Protein 5C78 (pdb70)

Radius of gyration: 55.49 Å; Cα contacts (8 Å, |Δi|>4): 3241; chains: 4; bounding box: 111×130×168 Å

Secondary structure (DSSP, 8-state):
-HHHHHHHS-HHHHHHHHHHHHHHHHHHHHHHHHHHTHHHHHHHSSSSTTSSSSHHHHHHHTT-SS-SHHHHHHHHHHHHHHHHHHHHHHHHHHHHHHHHHHHHHHHHHHHHHHHHHHS-HHHHHTS-HHHHHHHHHHHHHHHHHHHHHHHHHHHHHHHHHHHHHHHHHHHHHHHHHHHHHHHHHHHHIIIIIHHHHHHHHHHHHHHHHHHHHHHHHHHHTHHHHHTTS--HHHHHHHHHHHHHHHHHHHHHHHHHHHHHHHHHHHHHHHHHHHHHHTSSSTT--TTHHHHHHHHHHHHHHHHHHHHHHHHHHHHHHHHTTHHHHHHHHTTTS------------SSEEE--S-----SSS--S-SS---EEETT--EEEEESSSSSHHHHHHHHSSSS--SS---EESSSB--TTTHHHHHTTEE---SS----SSBTHHHHTTTS---THHHHHHHHHTT-HHHHHS-SSGGG-B--TTSSS--HHHHHHHHHHHHHHH--SEEEE-PPS--S-HHHHHHHHHHHHHHTSSSEEEE--SSSSS-TT-SEEEEEETTEEEE--/--HHHHHHS-HHHHHHHHHHHHHHHHHHHHHHHHHHTHHHHHHHSSSS-SSSS-HHHHHHHTT-SS-SHHHHHHHHHHHHHHHHHHHHHHHHHHHHHHHHHHHHHHHHHHHHHHHHHTS-HHHHHTS-HHHHHIIIIIHHHHHHHHHHHHHHHHHHHHHHHHHHHHHHHHHHHHHHHHHHHHHHHHHHIIIIIHHHHHHHHHHHHHHHHHHHHHHHHHHHTHHHHHTTS--HHHHHHHHHHHHHHHHHHHHHHHHHHHHHHHHHHHHHHHHHHHHHHTTTSS---THHHHHHHHHHHHHHHHHHHHHHHHHHHHHHHIIIIIHHHHHHHTTTS------------SSEEE--S-----SSS--S-SS---EEETT--EEEEE-SSSSHHHHHHHHSSSS--SS---EESS-B--HHHHHHHHTTEE---SS----SSBTHHHHTTTS---THHHHHHHHHTT-HHHHSS-SSGGG-B--SSSSS--HHHHHHHHHHHHHHH--SEEEE-PPS--S-HHHHHHHHHHHHHHTSSSEEEE--SSSSSSTT-SEEEEEETTEEEE--/-HHHHHHHS-HHHHHHHHHHHHHHHHHHHHHHHHHHTHHHHHHHSSSS-STTSSHHHHHHHTT-S--SHHHHHHHHHHHHHHHHHHHHHHHHHHHHHHHHHHHHHHHHHHHHHHHHHTS-HHHHHTS-HHHHHIIIIIHHHHHHHHHHHHHHHHHHHHHHHHHHHHHHHHHHHHHHHHHHHHHHHHHHIIIIIHHHHHHHHHHHHHHHHHHHHHHHHHHHTHHHHHTTS--HHHHHHHHHHHHHHHHHHHHHHHHHHHHHHHHHHHHHHHHHHHHHHTTTT----THHHHHHHHHHHHHHHHHHHHHHHHHHHHHHHIIIIIHHHHHHHTTTS------------SSEEE--S-----SSS--S-SS---EEETT--EEEEE-SSSSHHHHHHHHSSSS--SS---EETTEEP-TTTHHHHHTTEE---SS----SSBTHHHHTTTS---THHHHHHHHHTT-HHHHSS-SSGGG-B--SSSSS--HHHHHHHHHHHHHHH--SEEEE---S----HHHHHHHHHHHHHHTSSSEEEE--SSSSSSTT-SEEEEEETTEEEE--/-HHHHHHHS-HHHHHHHHHHHHHHHHHHHHHHHHHHTHHHHHHHSSSSTTSSSSHHHHHHHTT-SS-SHHHHHHHHHHHHHHHHHHHHHHHHHHHHHHHHHHHHHHHHHHHHHHHHHTS-HHHHHTS-HHHHHIIIIIHHHHHHHHHHHHHHHHHHHHHHHHHHHHHHHHHHHHHHHHHHHHHHHHHHIIIIIHHHHHHHHHHHHHHHHHHHHHHHHHHHTHHHHHTTS--HHHHHHHHHHHHHHHHHHHHHHHHHHHHHHHHHHHHHHHHHHHHHHTTSS-S--TTHHHHHHHHHHHHHHHHHHHHHHHHHHHHHHHHTTHHHHHHHHHHHS------------SSEEE--S-----SSS--S-SS---EEETT--EEEEESSSSSHHHHHHHHSSSS--SS---EETTEE--TTTHHHHHTTEE---SS----SSBTHHHHTTTS---THHHHHHHHHTT-HHHHSSSSSGGG-B--SS-SS--HHHHHHHHHHHHHHH--SEEEEEPPS--S-HHHHHHHHHHHHHHTSSSEEEEE-SSSSS-TT-SEEEEEETTEEEE--

Organism: Campylobacter jejuni (NCBI:txid197)

Sequence (2256 aa):
MVKKLFFILSKEDKNFLFFLLVFSVFVSFIETFAISLVMPFITLASDFSYFDRNKYLISLKEYLNIPVFEIIVYFGVGLIVFYVFRALLNAYYFHLLARFSKGRKHAIAYKVFSKFLNINYEKFTQKNQSEILKSITGEVYNLSTMISSFLLLMSEIFVVLLLYALMLLINYKITLFLSIFMVLNAFILVKILSPIIKKAGLRREEAMKNFFEILNTNLNNFKFIKLKTKEDGVLSLFKAQSEAFSKANITNESVAAVPRIYLEGIGFCVLVFIVVFLVLKNESDISGILSTISIFVLALYRLMPSANRIITSYHDLLYYHSSLNIIYQNLRQEEENLGEGKLSFNQELKICNLSFGYEGKKYLFKNLNLNIKKGEKIAFIGESGCGKSTLVDLIIGLLKPKEGQILIDKQELNASNAKNYRQKIGYIPQNIYLFNDSIAKNITFGDAVDEEKLNKVIKQANLEHFIKNLPQGVQTKVGDGGSNLSGGQKQRIAIARALYLEPEILVLDQATSALDTQSEAKIMDEIYKISKDKTMIIIAHRLSTITQCDKVYRLEHGKLKEEKMVKKLFFILSKEDKNFLFFLLVFSVFVSFIETFAISLVMPFITLASDFSYFDRNKYLISLKEYLNIPVFEIIVYFGVGLIVFYVFRALLNAYYFHLLARFSKGRKHAIAYKVFSKFLNINYEKFTQKNQSEILKSITGEVYNLSTMISSFLLLMSEIFVVLLLYALMLLINYKITLFLSIFMVLNAFILVKILSPIIKKAGLRREEAMKNFFEILNTNLNNFKFIKLKTKEDGVLSLFKAQSEAFSKANITNESVAAVPRIYLEGIGFCVLVFIVVFLVLKNESDISGILSTISIFVLALYRLMPSANRIITSYHDLLYYHSSLNIIYQNLRQEEENLGEGKLSFNQELKICNLSFGYEGKKYLFKNLNLNIKKGEKIAFIGESGCGKSTLVDLIIGLLKPKEGQILIDKQELNASNAKNYRQKIGYIPQNIYLFNDSIAKNITFGDAVDEEKLNKVIKQANLEHFIKNLPQGVQTKVGDGGSNLSGGQKQRIAIARALYLEPEILVLDQATSALDTQSEAKIMDEIYKISKDKTMIIIAHRLSTITQCDKVYRLEHGKLKEEKMVKKLFFILSKEDKNFLFFLLVFSVFVSFIETFAISLVMPFITLASDFSYFDRNKYLISLKEYLNIPVFEIIVYFGVGLIVFYVFRALLNAYYFHLLARFSKGRKHAIAYKVFSKFLNINYEKFTQKNQSEILKSITGEVYNLSTMISSFLLLMSEIFVVLLLYALMLLINYKITLFLSIFMVLNAFILVKILSPIIKKAGLRREEAMKNFFEILNTNLNNFKFIKLKTKEDGVLSLFKAQSEAFSKANITNESVAAVPRIYLEGIGFCVLVFIVVFLVLKNESDISGILSTISIFVLALYRLMPSANRIITSYHDLLYYHSSLNIIYQNLRQEEENLGEGKLSFNQELKICNLSFGYEGKKYLFKNLNLNIKKGEKIAFIGESGCGKSTLVDLIIGLLKPKEGQILIDKQELNASNAKNYRQKIGYIPQNIYLFNDSIAKNITFGDAVDEEKLNKVIKQANLEHFIKNLPQGVQTKVGDGGSNLSGGQKQRIAIARALYLEPEILVLDQATSALDTQSEAKIMDEIYKISKDKTMIIIAHRLSTITQCDKVYRLEHGKLKEEKMVKKLFFILSKEDKNFLFFLLVFSVFVSFIETFAISLVMPFITLASDFSYFDRNKYLISLKEYLNIPVFEIIVYFGVGLIVFYVFRALLNAYYFHLLARFSKGRKHAIAYKVFSKFLNINYEKFTQKNQSEILKSITGEVYNLSTMISSFLLLMSEIFVVLLLYALMLLINYKITLFLSIFMVLNAFILVKILSPIIKKAGLRREEAMKNFFEILNTNLNNFKFIKLKTKEDGVLSLFKAQSEAFSKANITNESVAAVPRIYLEGIGFCVLVFIVVFLVLKNESDISGILSTISIFVLALYRLMPSANRIITSYHDLLYYHSSLNIIYQNLRQEEENLGEGKLSFNQELKICNLSFGYEGKKYLFKNLNLNIKKGEKIAFIGESGCGKSTLVDLIIGLLKPKEGQILIDKQELNASNAKNYRQKIGYIPQNIYLFNDSIAKNITFGDAVDEEKLNKVIKQANLEHFIKNLPQGVQTKVGDGGSNLSGGQKQRIAIARALYLEPEILVLDQATSALDTQSEAKIMDEIYKISKDKTMIIIAHRLSTITQCDKVYRLEHGKLKEEK

Solvent-accessible surface area: 106148 Å² total; per-residue (Å²): 89,102,144,38,28,72,93,0,6,41,153,121,4,74,85,27,14,98,101,0,48,106,13,0,44,82,5,0,94,15,7,14,105,0,5,31,40,11,37,45,2,4,23,14,0,3,68,47,34,57,7,96,120,73,162,174,42,56,52,93,63,121,155,128,122,37,80,35,110,80,27,0,39,137,69,0,84,39,8,57,90,34,0,77,86,8,18,111,23,10,30,109,0,27,51,5,9,0,113,0,3,23,18,30,23,29,29,0,0,65,72,0,0,25,38,2,2,36,0,51,24,26,68,10,62,102,69,87,64,74,79,0,33,106,13,0,14,25,15,0,103,26,0,1,28,8,8,15,16,68,0,24,24,43,1,4,55,68,0,44,102,46,0,68,47,30,3,56,153,47,39,148,118,9,0,75,68,15,26,103,38,98,97,88,15,52,114,38,56,95,143,74,24,51,58,86,44,160,149,12,22,123,147,57,87,89,8,53,94,48,1,54,51,10,0,48,14,0,1,50,8,5,29,3,1,17,1,21,33,116,31,91,10,2,16,59,29,0,90,54,50,4,78,42,12,16,144,8,14,26,64,32,67,23,26,57,15,48,32,85,5,50,81,51,5,43,34,33,15,24,44,3,94,20,15,26,101,29,5,87,91,142,116,35,75,57,6,17,39,12,0,29,32,20,0,6,70,49,0,46,125,34,26,121,50,0,46,97,42,38,93,67,5,119,100,34,35,98,171,38,41,57,55,10,3,62,70,0,29,114,14,27,118,35,130,84,57,152,28,123,32,170,15,60,3,97,120,12,0,73,0,30,68,0,0,1,1,58,130,66,140,150,77,52,8,119,77,7,92,17,50,0,108,84,22,17,24,0,0,0,4,11,94,60,81,19,4,2,46,11,0,1,8,2,0,0,9,2,15,166,33,102,121,17,76,2,23,0,31,125,101,74,21,51,58,62,13,13,76,31,0,25,61,18,1,0,13,0,21,16,90,15,107,2,4,38,31,12,2,2,54,0,0,0,4,6,39,71,71,71,121,117,70,8,88,138,4,11,143,75,2,65,3,84,138,54,29,132,114,37,119,118,6,44,110,15,125,2,13,70,16,16,95,80,15,68,48,23,31,46,20,36,1,0,2,0,1,0,1,18,30,76,51,41,1,0,0,0,26,0,26,84,74,46,147,74,91,121,54,6,44,126,6,6,68,32,1,8,158,31,0,154,146,36,1,0,0,0,1,0,48,68,97,87,18,10,94,81,0,68,66,8,18,59,0,69,153,21,130,38,139,70,97,124,83,111,152,29,29,83,100,1,5,42,147,121,6,71,84,35,12,93,116,0,51,108,16,0,41,92,5,0,94,18,5,12,107,0,4,30,47,9,46,59,9,13,30,20,2,5,60,40,30,77,2,102,156,70,163,179,22,50,60,80,60,115,166,134,125,30,78,34,82,78,4,0,39,131,75,1,83,38,16,60,91,34,1,78,86,8,16,114,25,10,30,113,1,27,52,5,7,0,110,0,4,28,12,39,23,38,30,1,0,65,80,0,0,26,42,3,3,36,2,46,22,27,68,10,60,98,70,83,70,77,74,2,30,110,15,0,17,23,16,0,109,27,0,4,32,9,8,15,13,70,0,26,27,42,0,5,54,70,0,44,104,43,0,66,46,33,1,58,152,53,32,138,101,2,0,91,65,13,20,104,42,72,97,89,16,52,118,42,51,96,136,80,21,51,52,77,52,155,151,15,21,124,122,49,89,78,2,58,98,37,1,54,40,14,0,53,13,0,1,53,8,6,32,4,1,16,0,21,26,109,41,91,10,3,10,65,24,0,90,55,53,5,84,33,12,14,142,9,11,29,55,33,69,21,29,53,13,50,34,90,5,47,88,53,4,45,32,33,13,24,38,1,97,10,2,29,70,37,6,82,146,89,152,33,88,54,14,7,10,16,6,24,13,14,0,8,72,42,0,35,126,34,20,106,52,0,49,99,42,38,95,69,6,117,99,35,32,88,175,44,44,57,58,11,2,60,68,1,31,110,20,24,126,34,130,84,57,154,22,131,34,178,12,61,4,102,116,17,1,77,0,27,60,0,1,1,1,61,134,62,158,160,75,50,10,116,74,10,92,17,46,2,100,82,22,17,29,0,0,0,6,13,111,61,79,27,4,1,40,12,0,1,10,1,0,1,6,1,14,172,31,98,118,16,73,1,21,0,33,118,102,75,20,52,63,61,14,14,68,31,0,24,65,21,2,0,17,2,19,16,96,14,104,1,5,46,36,10,0,4,61,1,0,0,4,8,36,75,74,75,104,112,65,3,74,132,6,10,147,81,1,68,3,83,144,46,20,142,101,35,122,108,8,37,108,12,129,0,30,54,19,18,80,80,9,70,47,22,34,48,25,43,0,0,1,0,0,0,3,15,30,77,50,42,0,0,0,0,24,2,20,82,76,40,152,81,99,127,51,5,47,133,4,5,61,23,1,17,153,23,0,157,141,35,2,1,1,0,1,0,49,76,88,87,14,2,87,100,3,79,58,8,16,63,0,80,160,27,136,34,148,79,92,114,87,102,149,33,28,72,98,2,6,45,156,124,6,73,86,28,15,95,114,0,52,108,16,0,41,94,6,0,90,18,4,12,100,0,4,29,45,6,44,47,0,7,28,23,2,1,37,56,35,60,9,104,124,73,155,153,37,64,56,98,79,123,164,136,125,19,73,39,84,77,20,2,34,131,72,1,82,40,6,48,91,35,0,78,85,7,17,112,26,8,28,115,2,28,53,10,8,0,116,0,4,25,14,35,20,30,35,2,0,64,81,0,0,27,37,3,1,35,0,48,20,29,65,10,60,96,65,88,66,76,88,1,30,111,16,0,16,21,15,0,104,24,2,4,25,9,8,13,16,68,0,25,23,41,0,4,50,67,0,46,107,41,0,71,49,30,4,62,157,44,31,133,82,5,0,86,62,12,29,110,34,89,100,85,18,55,113,43,53,87,129,83,22,54,43,80,47,147,135,14,22,117,134,59,84,83,2,46,106,41,1,52,32,12,0,52,14,0,1,51,8,6,31,5,0,16,1,20,31,109,38,88,5,2,14,64,28,0,108,53,48,4,104,35,12,15,104,6,17,31,58,29,66,21,30,54,12,46,32,84,5,48,77,60,6,43,39,32,15,27,37,2,106,12,4,30,56,26,4,93,106,74,150,27,82,49,4,16,16,13,4,29,18,15,0,9,73,45,0,46,128,29,25,123,54,0,52,98,37,40,93,68,3,117,92,32,31,98,171,40,46,52,61,10,4,64,62,0,35,117,15,27,117,32,129,82,58,146,20,126,32,169,15,65,3,98,115,22,0,70,0,16,72,0,0,0,0,61,134,66,151,164,76,40,11,106,74,5,78,18,52,2,104,87,26,12,30,0,0,0,11,17,91,73,77,24,4,3,44,11,0,0,10,1,0,1,9,0,17,179,38,99,84,20,75,2,17,1,28,118,109,78,22,52,70,61,13,11,75,27,0,20,66,23,1,0,19,0,14,22,86,11,98,2,2,41,34,7,0,2,54,0,0,0,3,7,51,72,65,62,124,131,68,8,96,151,4,11,145,67,0,61,2,84,142,52,20,147,128,40,125,123,7,52,113,15,109,0,22,52,15,18,79,90,12,64,49,27,34,52,17,42,0,0,0,0,0,0,0,13,29,79,48,41,0,0,0,1,27,0,28,101,90,47,150,82,92,149,50,16,51,129,9,8,79,21,2,13,147,15,0,146,141,32,2,2,1,0,2,1,57,69,106,87,5,12,100,87,5,63,61,7,15,62,0,64,141,20,143,36,133,91,88,138,101,96,156,38,26,62,95,0,4,41,157,126,4,72,86,35,15,98,114,0,52,109,18,0,46,96,5,0,93,16,2,14,102,0,5,29,44,11,41,45,3,14,31,29,4,8,32,58,33,56,10,118,126,76,159,164,38,60,55,98,72,123,167,126,128,21,68,33,82,83,16,4,34,131,80,0,79,40,7,55,91,36,1,80,84,8,16,111,26,5,30,110,2,32,50,10,10,0,117,0,2,19,14,34,23,32,29,0,0,67,74,0,0,29,32,2,2,40,0,47,24,22,71,9,58,94,74,89,57,75,83,1,32,110,16,0,18,24,6,0,100,24,3,4,24,9,7,14,16,70,0,21,26,40,1,3,51,70,0,50,101,42,0,70,50,33,3,64,153,50,29,130,112,12,0,87,67,12,27,108,35,92,97,84,15,53,109,37,50,93,138,74,20,52,56,83,44,158,120,11,21,123,117,55,79,82,2,54,110,39,2,56,30,12,0,51,13,0,0,56,8,6,32,4,0,18,0,18,32,111,37,86,7,1,12,60,25,0,96,55,50,4,85,39,12,14,140,5,15,27,54,32,66,22,27,50,18,45,32,82,4,48,68,62,4,45,37,29,14,26,33,3,96,25,8,23,112,31,7,69,130,53,164,84,37,66,0,24,21,14,4,42,26,21,0,8,70,43,0,48,127,31,28,114,52,0,53,96,41,39,94,68,8,119,98,36,38,100,183,42,46,50,63,11,5,62,60,0,37,119,16,25,120,23,95,88,57,152,25,120,33,169,14,58,4,99,116,20,2,69,0,16,68,0,0,0,0,57,119,65,144,167,83,42,12,116,76,8,77,16,50,1,104,90,25,16,32,0,0,0,8,18,95,66,81,19,4,4,46,9,0,1,7,1,0,2,8,0,13,166,37,93,88,18,73,2,18,1,29,119,102,86,23,56,65,57,13,12,74,25,1,25,62,24,1,0,17,0,14,26,86,14,95,1,4,39,31,9,0,1,52,1,0,0,5,7,48,72,62,68,120,116,60,6,83,132,4,8,134,72,2,71,3,71,152,48,22,157,124,38,123,110,10,43,108,10,118,0,24,57,10,20,85,88,15,63,38,16,38,54,16,36,0,0,2,0,0,0,1,16,30,81,47,44,0,0,2,0,28,2,25,88,81,36,172,55,93,136,34,12,53,131,8,8,79,20,2,10,145,19,0,150,142,34,2,1,1,0,2,1,59,60,107,89,4,16,95,88,2,71,62,10,12,64,0,70,148,20,154,40,130,88,81,143

Foldseek 3Di:
DVCLVVVLADPVLVVLLVVLQVLLLVLLVLLLVLLCLLLVLVVCVPPVPCCPDDVVSVVVCVVVPDHSVVVSVVSVVVNVVSVVVSVVSVVVSVVSLVCSLVVSLVVSLVLLVVLLVFAFDLVNVVDDVVVSCCLSHVLSNLVSVLSSLVSNLSSLVSNVVSLLVVLCVLPVVVSVVVVVVVVVVVCCVPPPQVVVLVVLVVQLVVLVVQLVVLVVVCVVCVVVCVVVVDNVVSVVSNVVSVVSNVVSVVVSVVSVPVVVVVVVVVVVVVVVVCCVVVVVDPPPPVCNSVSSVSSVVSSVVSSVVSVVSNVVSVVSCVVRVVPSSVSRCVSNVDDGAAADDADDAQFKWWKFQFWADRPPGHTLAGTATDMFTWQFFEEEAEQVVSCLVVVVCVQQQGDDTPDIFTAHVNHTDDSHHNVNRNLAEFEQALPDFAAFWQLLVVLCPPPDHDVVLLVVLCVLLPCVVVLVPDDVRSGDGQGGRDVNDDSLVSRSSSSSSRCSSNDAEYEHNHDADPPDCPRLLVSLVSVVVSSRNHHYYYHDHPPPSRPPGNWYWYAGRHYIDTDD/DVVLVDVLADPVLVVLLVVLQVLLLVLLVLLLCLLQVCLVLVVCVPPVPCCPDDPVSVVVCVVVPDHRVVVSVVVVVVSVVSVVVSVVSVVVSVVSLCVSLVVSLVSSLVLLVVLLVQAADLVNVPDDPVVSCCLSHVLSNLVSVLSSLVSLLSSLVSNVVVLLVVLCVLPVVVSVVVVVVVVVLVCCVVPPQVVVLVVLVVQLVVLVVQLVVLVVVCVVCVVVCVVVVDDVPSVVVNVVSVVSNVVSVVVSVVSVCVSVVVVVVVVVVVVVVVVVVDPVPPPCVPVSVVSSVSSVVSSVVVSVVSVVSNVVSVVSCVVRVVPRSVSSCVSNCDDGAAAEDADDADFKWWKFQFWDDRPPGHTLAGGATDMDTWLFFEEEAEDVVSCLVVVVCVQQQGDDTPDTFTDGVNHTDDSHHNVNRNLAEFEQELPDWAAFWQLQVVLCPPPDHDVVLSVVLCVLLPCQVVLVPDDVRSGDTQHGSDPNDDSLNSRSSSSSSRCSSNDAEYEHEHDDDDDDCVRLLVSLVSVVVSSRRYHYYYHDHPPVSPPVGNWYWYAHSHYTDTDD/DVVLVVVLADPVLVVLLVVLLVLLLVLLVLLLVLLQLVLVLLVCVPPVDCCPDDPVSVVVCVVVPDHSVCVSVVVVVVSVVSVVVSVVSVVVSVVSLVVSLVVQLVVSLVLLVVLLVQAADLVNVVDDPVVSCCLSHVLSNLVSVLSSLVSNLSSLVSNVVVLLVVLCVLPVPVSVVVVVVVVVLVCCVPPPLVVVLVVLVVQLVVLVVQLVVLVVVCVVCVVVCVVVVDDVVSVVVNVVSVVSNVVSVVVSVVSVVVPVVVVVVVVVVVVVVVVVVVCVVPPCPPSNVVSSVSSVVSSVVVSVVSVVSNVVSVVSCVVRVVVRSVSSCVSNVRDGAAAEDADDAQFKWWKFQFWAARPPGHTLAGGAGDMDGWLFFEEEAEDVPSCLVVVVCVQQQGDDTPDMFTDHVNHTDDRHHSVNRNLAEFEQELPDWAAFWQLQVVLCPPPDHDVVLLVVLCVLLVCVVVLVPDDVRSGDGQHTLDPPDDSLVSRSSSSSSRCSSNDAEYEHNHDPDDDDCVRLVVSLVSVCVSCRRYHYYYHDDDPVSCPPGNWYWYAHSHYIHTDD/DVVLVDVLADPVLVVLLVVLLVLLQVLLVLLLCLLQLLQVLLVCVPPVCVCVDDPPSVVVCVVPPDHRVVVSVVVVVVSVVSVVVSVVSVVVSVVSLCVSLVVSLVVSLVLLVVLLVFAFDLVNVVDDPVVSCCLSHVLSNLVSLLSSLVSNLSSLVSNVVVLLVVLCVLPVPVSVVVVVVVVVLVCCVPPPQVVVLVVLVVQLVVLVVQLVVLVVVCVVCVVVCVVVVDDVVSVVVNVVSVVSNVVSVVVSVVSVVPVVVVVVVVVVVVLVVCCVVVVVDDDDDGSVVCSSVSSCVSSVVVSVVSVVSNVVSVVSCVVHVPVSSVSSVVRNCRDGAAAEDADDAQFKWWKFQFWDDRPPGHTLAGGAGDMDTWLFFEEEAEPPVSCLVVVVCVSQLGDDGPDIFTDRVNHTDDSHHSVRRNLAEFEQELPDWAAFWQLLVVLCPPPDHDCVLLVVLCVLLVCVVVLVPDDVRSGDTQHTCDPPDDSLNSRSSSSSSRCSSNDAEYEHNHDPDDVPVVSLLVSLVSVVVSSRRYHYYYHDDDPSSRPPGNWYWYAHSHYIHTDD

Structure (mmCIF, N/CA/C/O backbone):
data_5C78
#
_entry.id   5C78
#
_cell.length_a   96.600
_cell.length_b   114.420
_cell.length_c   145.590
_cell.angle_alpha   68.440
_cell.angle_beta   73.270
_cell.angle_gamma   68.670
#
_symmetry.space_group_name_H-M   'P 1'
#
loop_
_entity.id
_entity.type
_entity.pdbx_description
1 polymer 'ATP-driven flippase PglK'
2 non-polymer 'PENTAETHYLENE GLYCOL'
3 water water
#
loop_
_atom_site.group_PDB
_atom_site.id
_atom_site.type_symbol
_atom_site.label_atom_id
_atom_site.label_alt_id
_atom_site.label_comp_id
_atom_site.label_asym_id
_atom_site.label_entity_id
_atom_site.label_seq_id
_atom_site.pdbx_PDB_ins_code
_atom_site.Cartn_x
_atom_site.Cartn_y
_atom_site.Cartn_z
_atom_site.occupancy
_atom_site.B_iso_or_equiv
_atom_site.auth_seq_id
_atom_site.auth_comp_id
_atom_site.auth_asym_id
_atom_site.auth_atom_id
_atom_site.pdbx_PDB_model_num
ATOM 1 N N . MET A 1 1 ? 96.265 120.639 100.009 1.00 98.79 1 MET A N 1
ATOM 2 C CA . MET A 1 1 ? 97.407 120.228 99.197 1.00 95.69 1 MET A CA 1
ATOM 3 C C . MET A 1 1 ? 97.362 118.742 98.843 1.00 93.57 1 MET A C 1
ATOM 4 O O . MET A 1 1 ? 98.235 118.241 98.139 1.00 91.17 1 MET A O 1
ATOM 9 N N . VAL A 1 2 ? 96.348 118.029 99.318 1.00 86.02 2 VAL A N 1
ATOM 10 C CA . VAL A 1 2 ? 96.177 116.634 98.912 1.00 84.99 2 VAL A CA 1
ATOM 11 C C . VAL A 1 2 ? 95.156 116.568 97.795 1.00 86.69 2 VAL A C 1
ATOM 12 O O . VAL A 1 2 ? 95.214 115.691 96.919 1.00 86.20 2 VAL A O 1
ATOM 16 N N . LYS A 1 3 ? 94.230 117.526 97.843 1.00 105.14 3 LYS A N 1
ATOM 17 C CA . LYS A 1 3 ? 93.231 117.717 96.806 1.00 107.07 3 LYS A CA 1
ATOM 18 C C . LYS A 1 3 ? 93.972 117.968 95.505 1.00 105.06 3 LYS A C 1
ATOM 19 O O . LYS A 1 3 ? 93.625 117.421 94.466 1.00 105.77 3 LYS A O 1
ATOM 25 N N . LYS A 1 4 ? 95.003 118.800 95.592 1.00 71.83 4 LYS A N 1
ATOM 26 C CA . LYS A 1 4 ? 95.950 118.976 94.511 1.00 69.55 4 LYS A CA 1
ATOM 27 C C . LYS A 1 4 ? 96.448 117.633 93.969 1.00 68.16 4 LYS A C 1
ATOM 28 O O . LYS A 1 4 ? 96.245 117.310 92.794 1.00 68.62 4 LYS A O 1
ATOM 34 N N . LEU A 1 5 ? 97.100 116.853 94.824 1.00 69.10 5 LEU A N 1
ATOM 35 C CA . LEU A 1 5 ? 97.749 115.628 94.378 1.00 67.67 5 LEU A CA 1
ATOM 36 C C . LEU A 1 5 ? 96.761 114.664 93.702 1.00 69.96 5 LEU A C 1
ATOM 37 O O . LEU A 1 5 ? 97.057 114.085 92.651 1.00 69.54 5 LEU A O 1
ATOM 42 N N . PHE A 1 6 ? 95.568 114.540 94.272 1.00 92.99 6 PHE A N 1
ATOM 43 C CA . PHE A 1 6 ? 94.594 113.580 93.759 1.00 95.60 6 PHE A CA 1
ATOM 44 C C . PHE A 1 6 ? 93.796 114.126 92.581 1.00 97.45 6 PHE A C 1
ATOM 45 O O . PHE A 1 6 ? 93.112 113.381 91.872 1.00 99.47 6 PHE A O 1
ATOM 53 N N . PHE A 1 7 ? 93.889 115.435 92.382 1.00 79.55 7 PHE A N 1
ATOM 54 C CA . PHE A 1 7 ? 93.370 116.065 91.182 1.00 80.91 7 PHE A CA 1
ATOM 55 C C . PHE A 1 7 ? 94.307 115.721 90.043 1.00 79.34 7 PHE A C 1
ATOM 56 O O . PHE A 1 7 ? 93.878 115.416 88.928 1.00 80.97 7 PHE A O 1
ATOM 64 N N . ILE A 1 8 ? 95.604 115.815 90.335 1.00 73.10 8 ILE A N 1
ATOM 65 C CA . ILE A 1 8 ? 96.644 115.509 89.360 1.00 71.17 8 ILE A CA 1
ATOM 66 C C . ILE A 1 8 ? 96.698 114.006 89.063 1.00 71.68 8 ILE A C 1
ATOM 67 O O . ILE A 1 8 ? 96.853 113.608 87.896 1.00 72.30 8 ILE A O 1
ATOM 72 N N . LEU A 1 9 ? 96.579 113.172 90.100 1.00 68.20 9 LEU A N 1
ATOM 73 C CA . LEU A 1 9 ? 96.563 111.721 89.882 1.00 69.01 9 LEU A CA 1
ATOM 74 C C . LEU A 1 9 ? 95.212 111.222 89.359 1.00 72.61 9 LEU A C 1
ATOM 75 O O . LEU A 1 9 ? 94.172 111.755 89.738 1.00 74.39 9 LEU A O 1
ATOM 80 N N . SER A 1 10 ? 95.237 110.206 88.490 1.00 68.38 10 SER A N 1
ATOM 81 C CA . SER A 1 10 ? 94.008 109.595 87.977 1.00 71.82 10 SER A CA 1
ATOM 82 C C . SER A 1 10 ? 93.418 108.626 89.007 1.00 72.95 10 SER A C 1
ATOM 83 O O . SER A 1 10 ? 93.759 108.696 90.181 1.00 71.29 10 SER A O 1
ATOM 86 N N . LYS A 1 11 ? 92.561 107.702 88.583 1.00 96.52 11 LYS A N 1
ATOM 87 C CA . LYS A 1 11 ? 92.060 106.704 89.522 1.00 97.71 11 LYS A CA 1
ATOM 88 C C . LYS A 1 11 ? 93.093 105.617 89.631 1.00 96.94 11 LYS A C 1
ATOM 89 O O . LYS A 1 11 ? 93.537 105.268 90.723 1.00 95.96 11 LYS A O 1
ATOM 95 N N . GLU A 1 12 ? 93.495 105.119 88.468 1.00 123.02 12 GLU A N 1
ATOM 96 C CA . GLU A 1 12 ? 94.518 104.094 88.353 1.00 122.66 12 GLU A CA 1
ATOM 97 C C . GLU A 1 12 ? 95.790 104.531 89.081 1.00 119.20 12 GLU A C 1
ATOM 98 O O . GLU A 1 12 ? 96.463 103.712 89.723 1.00 118.54 12 GLU A O 1
ATOM 104 N N . ASP A 1 13 ? 96.087 105.833 88.994 1.00 87.93 13 ASP A N 1
ATOM 105 C CA . ASP A 1 13 ? 97.213 106.433 89.703 1.00 84.45 13 ASP A CA 1
ATOM 106 C C . ASP A 1 13 ? 97.055 106.230 91.198 1.00 84.12 13 ASP A C 1
ATOM 107 O O . ASP A 1 13 ? 97.949 105.683 91.837 1.00 82.64 13 ASP A O 1
ATOM 112 N N . LYS A 1 14 ? 95.912 106.636 91.755 1.00 86.95 14 LYS A N 1
ATOM 113 C CA . LYS A 1 14 ? 95.684 106.482 93.196 1.00 86.98 14 LYS A CA 1
ATOM 114 C C . LYS A 1 14 ? 95.778 105.040 93.644 1.00 87.93 14 LYS A C 1
ATOM 115 O O . LYS A 1 14 ? 96.419 104.739 94.652 1.00 86.50 14 LYS A O 1
ATOM 121 N N . ASN A 1 15 ? 95.109 104.159 92.911 1.00 91.41 15 ASN A N 1
ATOM 122 C CA . ASN A 1 15 ? 95.144 102.753 93.239 1.00 93.04 15 ASN A CA 1
ATOM 123 C C . ASN A 1 15 ? 96.573 102.259 93.323 1.00 91.18 15 ASN A C 1
ATOM 124 O O . ASN A 1 15 ? 96.994 101.726 94.361 1.00 90.89 15 ASN A O 1
ATOM 129 N N . PHE A 1 16 ? 97.328 102.478 92.248 1.00 78.75 16 PHE A N 1
ATOM 130 C CA . PHE A 1 16 ? 98.732 102.085 92.210 1.00 76.64 16 PHE A CA 1
ATOM 131 C C . PHE A 1 16 ? 99.482 102.646 93.423 1.00 73.90 16 PHE A C 1
ATOM 132 O O . PHE A 1 16 ? 100.332 101.981 94.015 1.00 73.06 16 PHE A O 1
ATOM 140 N N . LEU A 1 17 ? 99.142 103.875 93.791 1.00 59.61 17 LEU A N 1
ATOM 141 C CA . LEU A 1 17 ? 99.787 104.553 94.906 1.00 57.30 17 LEU A CA 1
ATOM 142 C C . LEU A 1 17 ? 99.530 103.856 96.243 1.00 58.65 17 LEU A C 1
ATOM 143 O O . LEU A 1 17 ? 100.469 103.577 96.994 1.00 57.43 17 LEU A O 1
ATOM 148 N N . PHE A 1 18 ? 98.273 103.558 96.548 1.00 76.71 18 PHE A N 1
ATOM 149 C CA . PHE A 1 18 ? 97.984 102.909 97.816 1.00 78.12 18 PHE A CA 1
ATOM 150 C C . PHE A 1 18 ? 98.612 101.529 97.841 1.00 78.99 18 PHE A C 1
ATOM 151 O O . PHE A 1 18 ? 99.193 101.118 98.860 1.00 78.76 18 PHE A O 1
ATOM 159 N N . PHE A 1 19 ? 98.534 100.832 96.711 1.00 71.03 19 PHE A N 1
ATOM 160 C CA . PHE A 1 19 ? 99.247 99.567 96.580 1.00 71.75 19 PHE A CA 1
ATOM 161 C C . PHE A 1 19 ? 100.707 99.756 97.001 1.00 68.83 19 PHE A C 1
ATOM 162 O O . PHE A 1 19 ? 101.192 99.040 97.883 1.00 69.26 19 PHE A O 1
ATOM 170 N N . LEU A 1 20 ? 101.378 100.754 96.430 1.00 67.71 20 LEU A N 1
ATOM 171 C CA . LEU A 1 20 ? 102.783 100.970 96.730 1.00 64.56 20 LEU A CA 1
ATOM 172 C C . LEU A 1 20 ? 102.995 101.290 98.197 1.00 64.03 20 LEU A C 1
ATOM 173 O O . LEU A 1 20 ? 104.030 100.947 98.757 1.00 62.60 20 LEU A O 1
ATOM 178 N N . LEU A 1 21 ? 102.027 101.939 98.828 1.00 60.74 21 LEU A N 1
ATOM 179 C CA . LEU A 1 21 ? 102.132 102.171 100.266 1.00 60.40 21 LEU A CA 1
ATOM 180 C C . LEU A 1 21 ? 102.189 100.876 101.047 1.00 62.59 21 LEU A C 1
ATOM 181 O O . LEU A 1 21 ? 103.185 100.580 101.743 1.00 61.37 21 LEU A O 1
ATOM 186 N N . VAL A 1 22 ? 101.104 100.117 100.946 1.00 71.43 22 VAL A N 1
ATOM 187 C CA . VAL A 1 22 ? 101.038 98.827 101.603 1.00 73.92 22 VAL A CA 1
ATOM 188 C C . VAL A 1 22 ? 102.313 98.007 101.328 1.00 73.11 22 VAL A C 1
ATOM 189 O O . VAL A 1 22 ? 103.011 97.594 102.262 1.00 72.99 22 VAL A O 1
ATOM 193 N N . PHE A 1 23 ? 102.646 97.842 100.052 1.00 52.38 23 PHE A N 1
ATOM 194 C CA . PHE A 1 23 ? 103.848 97.118 99.657 1.00 51.20 23 PHE A CA 1
ATOM 195 C C . PHE A 1 23 ? 105.086 97.671 100.394 1.00 48.15 23 PHE A C 1
ATOM 196 O O . PHE A 1 23 ? 105.938 96.902 100.864 1.00 48.29 23 PHE A O 1
ATOM 204 N N . SER A 1 24 ? 105.192 98.989 100.511 1.00 60.11 24 SER A N 1
ATOM 205 C CA . SER A 1 24 ? 106.324 99.580 101.220 1.00 57.38 24 SER A CA 1
ATOM 206 C C . SER A 1 24 ? 106.400 99.036 102.653 1.00 58.91 24 SER A C 1
ATOM 207 O O . SER A 1 24 ? 107.475 98.570 103.125 1.00 58.36 24 SER A O 1
ATOM 210 N N . VAL A 1 25 ? 105.261 99.053 103.342 1.00 53.35 25 VAL A N 1
ATOM 211 C CA . VAL A 1 25 ? 105.270 98.545 104.721 1.00 54.98 25 VAL A CA 1
ATOM 212 C C . VAL A 1 25 ? 105.621 97.056 104.796 1.00 57.12 25 VAL A C 1
ATOM 213 O O . VAL A 1 25 ? 106.445 96.614 105.622 1.00 57.25 25 VAL A O 1
ATOM 217 N N . PHE A 1 26 ? 105.026 96.290 103.901 1.00 47.82 26 PHE A N 1
ATOM 218 C CA . PHE A 1 26 ? 105.355 94.883 103.820 1.00 51.02 26 PHE A CA 1
ATOM 219 C C . PHE A 1 26 ? 106.872 94.642 103.648 1.00 48.59 26 PHE A C 1
ATOM 220 O O . PHE A 1 26 ? 107.429 93.707 104.254 1.00 50.80 26 PHE A O 1
ATOM 228 N N . VAL A 1 27 ? 107.564 95.459 102.856 1.00 57.07 27 VAL A N 1
ATOM 229 C CA . VAL A 1 27 ? 108.996 95.200 102.757 1.00 55.43 27 VAL A CA 1
ATOM 230 C C . VAL A 1 27 ? 109.681 95.628 104.034 1.00 54.64 27 VAL A C 1
ATOM 231 O O . VAL A 1 27 ? 110.773 95.130 104.319 1.00 54.70 27 VAL A O 1
ATOM 235 N N . SER A 1 28 ? 109.084 96.543 104.802 1.00 56.52 28 SER A N 1
ATOM 236 C CA . SER A 1 28 ? 109.664 96.791 106.127 1.00 56.47 28 SER A CA 1
ATOM 237 C C . SER A 1 28 ? 109.656 95.515 106.975 1.00 59.60 28 SER A C 1
ATOM 238 O O . SER A 1 28 ? 110.670 95.158 107.617 1.00 60.07 28 SER A O 1
ATOM 241 N N . PHE A 1 29 ? 108.520 94.814 106.970 1.00 63.49 29 PHE A N 1
ATOM 242 C CA . PHE A 1 29 ? 108.454 93.516 107.660 1.00 67.85 29 PHE A CA 1
ATOM 243 C C . PHE A 1 29 ? 109.499 92.542 107.164 1.00 68.80 29 PHE A C 1
ATOM 244 O O . PHE A 1 29 ? 110.313 92.085 107.933 1.00 69.87 29 PHE A O 1
ATOM 252 N N . ILE A 1 30 ? 109.495 92.246 105.872 1.00 51.69 30 ILE A N 1
ATOM 253 C CA . ILE A 1 30 ? 110.441 91.271 105.333 1.00 52.40 30 ILE A CA 1
ATOM 254 C C . ILE A 1 30 ? 111.896 91.665 105.629 1.00 49.35 30 ILE A C 1
ATOM 255 O O . ILE A 1 30 ? 112.777 90.801 105.719 1.00 50.34 30 ILE A O 1
ATOM 260 N N . GLU A 1 31 ? 112.160 92.960 105.759 1.00 63.64 31 GLU A N 1
ATOM 261 C CA . GLU A 1 31 ? 113.498 93.398 106.156 1.00 61.32 31 GLU A CA 1
ATOM 262 C C . GLU A 1 31 ? 113.793 93.008 107.600 1.00 64.07 31 GLU A C 1
ATOM 263 O O . GLU A 1 31 ? 114.860 92.445 107.901 1.00 64.79 31 GLU A O 1
ATOM 269 N N . THR A 1 32 ? 112.869 93.310 108.505 1.00 65.68 32 THR A N 1
ATOM 270 C CA . THR A 1 32 ? 113.108 92.955 109.913 1.00 68.09 32 THR A CA 1
ATOM 271 C C . THR A 1 32 ? 113.118 91.426 110.133 1.00 72.33 32 THR A C 1
ATOM 272 O O . THR A 1 32 ? 113.829 90.922 110.988 1.00 73.73 32 THR A O 1
ATOM 276 N N . PHE A 1 33 ? 112.334 90.697 109.358 1.00 61.06 33 PHE A N 1
ATOM 277 C CA . PHE A 1 33 ? 112.452 89.248 109.280 1.00 64.11 33 PHE A CA 1
ATOM 278 C C . PHE A 1 33 ? 113.854 88.827 108.907 1.00 62.86 33 PHE A C 1
ATOM 279 O O . PHE A 1 33 ? 114.483 88.065 109.614 1.00 64.10 33 PHE A O 1
ATOM 287 N N . ALA A 1 34 ? 114.334 89.330 107.777 1.00 60.64 34 ALA A N 1
ATOM 288 C CA . ALA A 1 34 ? 115.678 89.018 107.310 1.00 57.87 34 ALA A CA 1
ATOM 289 C C . ALA A 1 34 ? 116.707 89.203 108.416 1.00 58.22 34 ALA A C 1
ATOM 290 O O . ALA A 1 34 ? 117.648 88.413 108.547 1.00 58.14 34 ALA A O 1
ATOM 292 N N . ILE A 1 35 ? 116.533 90.250 109.215 1.00 73.06 35 ILE A N 1
ATOM 293 C CA . ILE A 1 35 ? 117.477 90.462 110.302 1.00 73.17 35 ILE A CA 1
ATOM 294 C C . ILE A 1 35 ? 117.288 89.433 111.412 1.00 76.40 35 ILE A C 1
ATOM 295 O O . ILE A 1 35 ? 118.227 88.727 111.791 1.00 76.89 35 ILE A O 1
ATOM 300 N N . SER A 1 36 ? 116.059 89.299 111.891 1.00 67.45 36 SER A N 1
ATOM 301 C CA . SER A 1 36 ? 115.826 88.497 113.076 1.00 70.19 36 SER A CA 1
ATOM 302 C C . SER A 1 36 ? 116.043 87.007 112.839 1.00 71.59 36 SER A C 1
ATOM 303 O O . SER A 1 36 ? 116.521 86.327 113.726 1.00 72.41 36 SER A O 1
ATOM 306 N N . LEU A 1 37 ? 115.756 86.506 111.645 1.00 72.91 37 LEU A N 1
ATOM 307 C CA . LEU A 1 37 ? 115.940 85.082 111.351 1.00 73.12 37 LEU A CA 1
ATOM 308 C C . LEU A 1 37 ? 117.369 84.578 111.562 1.00 71.73 37 LEU A C 1
ATOM 309 O O . LEU A 1 37 ? 117.588 83.379 111.611 1.00 71.85 37 LEU A O 1
ATOM 314 N N . VAL A 1 38 ? 118.340 85.475 111.690 1.00 64.42 38 VAL A N 1
ATOM 315 C CA . VAL A 1 38 ? 119.706 85.030 111.938 1.00 63.41 38 VAL A CA 1
ATOM 316 C C . VAL A 1 38 ? 119.786 84.472 113.355 1.00 65.44 38 VAL A C 1
ATOM 317 O O . VAL A 1 38 ? 120.509 83.506 113.615 1.00 65.30 38 VAL A O 1
ATOM 321 N N . MET A 1 39 ? 119.025 85.067 114.270 1.00 83.60 39 MET A N 1
ATOM 322 C CA . MET A 1 39 ? 118.974 84.612 115.664 1.00 85.29 39 MET A CA 1
ATOM 323 C C . MET A 1 39 ? 118.562 83.145 115.837 1.00 86.05 39 MET A C 1
ATOM 324 O O . MET A 1 39 ? 119.319 82.375 116.399 1.00 86.07 39 MET A O 1
ATOM 329 N N . PRO A 1 40 ? 117.367 82.747 115.357 1.00 71.78 40 PRO A N 1
ATOM 330 C CA . PRO A 1 40 ? 117.025 81.343 115.605 1.00 72.39 40 PRO A CA 1
ATOM 331 C C . PRO A 1 40 ? 117.931 80.407 114.842 1.00 71.30 40 PRO A C 1
ATOM 332 O O . PRO A 1 40 ? 118.325 79.383 115.366 1.00 71.86 40 PRO A O 1
ATOM 336 N N . PHE A 1 41 ? 118.241 80.742 113.602 1.00 67.12 41 PHE A N 1
ATOM 337 C CA . PHE A 1 41 ? 119.042 79.841 112.807 1.00 65.99 41 PHE A CA 1
ATOM 338 C C . PHE A 1 41 ? 120.394 79.589 113.433 1.00 66.16 41 PHE A C 1
ATOM 339 O O . PHE A 1 41 ? 120.905 78.474 113.377 1.00 66.19 41 PHE A O 1
ATOM 347 N N . ILE A 1 42 ? 121.001 80.610 114.016 1.00 88.14 42 ILE A N 1
ATOM 348 C CA . ILE A 1 42 ? 122.331 80.402 114.566 1.00 87.76 42 ILE A CA 1
ATOM 349 C C . ILE A 1 42 ? 122.231 79.860 115.997 1.00 89.54 42 ILE A C 1
ATOM 350 O O . ILE A 1 42 ? 123.135 79.177 116.472 1.00 89.99 42 ILE A O 1
ATOM 355 N N . THR A 1 43 ? 121.104 80.115 116.659 1.00 67.50 43 THR A N 1
ATOM 356 C CA . THR A 1 43 ? 120.913 79.681 118.037 1.00 69.15 43 THR A CA 1
ATOM 357 C C . THR A 1 43 ? 120.516 78.197 118.085 1.00 69.50 43 THR A C 1
ATOM 358 O O . THR A 1 43 ? 120.659 77.552 119.113 1.00 70.73 43 THR A O 1
ATOM 362 N N . LEU A 1 44 ? 120.026 77.664 116.967 1.00 70.23 44 LEU A N 1
ATOM 363 C CA . LEU A 1 44 ? 119.617 76.267 116.872 1.00 70.59 44 LEU A CA 1
ATOM 364 C C . LEU A 1 44 ? 120.682 75.473 116.167 1.00 69.89 44 LEU A C 1
ATOM 365 O O . LEU A 1 44 ? 120.711 74.261 116.248 1.00 70.49 44 LEU A O 1
ATOM 370 N N . ALA A 1 45 ? 121.586 76.158 115.491 1.00 81.95 45 ALA A N 1
ATOM 371 C CA . ALA A 1 45 ? 122.696 75.464 114.877 1.00 81.43 45 ALA A CA 1
ATOM 372 C C . ALA A 1 45 ? 123.706 75.254 115.973 1.00 82.62 45 ALA A C 1
ATOM 373 O O . ALA A 1 45 ? 124.738 74.632 115.760 1.00 82.85 45 ALA A O 1
ATOM 375 N N . SER A 1 46 ? 123.390 75.807 117.142 1.00 136.34 46 SER A N 1
ATOM 376 C CA . SER A 1 46 ? 124.169 75.642 118.360 1.00 137.77 46 SER A CA 1
ATOM 377 C C . SER A 1 46 ? 123.427 76.338 119.489 1.00 138.72 46 SER A C 1
ATOM 378 O O . SER A 1 46 ? 123.263 77.560 119.447 1.00 138.24 46 SER A O 1
ATOM 381 N N . ASP A 1 47 ? 123.008 75.581 120.508 1.00 108.71 47 ASP A N 1
ATOM 382 C CA . ASP A 1 47 ? 123.266 74.143 120.583 1.00 109.49 47 ASP A CA 1
ATOM 383 C C . ASP A 1 47 ? 122.214 73.267 119.879 1.00 109.27 47 ASP A C 1
ATOM 384 O O . ASP A 1 47 ? 121.045 73.634 119.737 1.00 109.09 47 ASP A O 1
ATOM 389 N N . PHE A 1 48 ? 122.657 72.079 119.484 1.00 98.66 48 PHE A N 1
ATOM 390 C CA . PHE A 1 48 ? 121.858 71.104 118.748 1.00 98.85 48 PHE A CA 1
ATOM 391 C C . PHE A 1 48 ? 120.702 70.558 119.569 1.00 100.24 48 PHE A C 1
ATOM 392 O O . PHE A 1 48 ? 119.899 69.759 119.071 1.00 100.59 48 PHE A O 1
ATOM 400 N N . SER A 1 49 ? 120.649 71.001 120.825 1.00 85.79 49 SER A N 1
ATOM 401 C CA . SER A 1 49 ? 119.694 70.540 121.823 1.00 87.32 49 SER A CA 1
ATOM 402 C C . SER A 1 49 ? 118.247 70.781 121.392 1.00 86.75 49 SER A C 1
ATOM 403 O O . SER A 1 49 ? 117.736 70.097 120.506 1.00 85.96 49 SER A O 1
ATOM 406 N N . TYR A 1 50 ? 117.598 71.744 122.044 1.00 87.57 50 TYR A N 1
ATOM 407 C CA . TYR A 1 50 ? 116.285 72.300 121.668 1.00 87.32 50 TYR A CA 1
ATOM 408 C C . TYR A 1 50 ? 115.264 71.368 121.007 1.00 87.77 50 TYR A C 1
ATOM 409 O O . TYR A 1 50 ? 114.071 71.528 121.229 1.00 88.49 50 TYR A O 1
ATOM 418 N N . PHE A 1 51 ? 115.712 70.439 120.167 1.00 124.34 51 PHE A N 1
ATOM 419 C CA . PHE A 1 51 ? 114.836 69.403 119.623 1.00 124.77 51 PHE A CA 1
ATOM 420 C C . PHE A 1 51 ? 114.617 68.270 120.637 1.00 127.04 51 PHE A C 1
ATOM 421 O O . PHE A 1 51 ? 114.083 67.201 120.307 1.00 128.12 51 PHE A O 1
ATOM 429 N N . ASP A 1 52 ? 115.058 68.519 121.868 1.00 134.56 52 ASP A N 1
ATOM 430 C CA . ASP A 1 52 ? 114.894 67.581 122.965 1.00 136.78 52 ASP A CA 1
ATOM 431 C C . ASP A 1 52 ? 114.128 68.239 124.120 1.00 137.83 52 ASP A C 1
ATOM 432 O O . ASP A 1 52 ? 113.674 67.563 125.039 1.00 140.13 52 ASP A O 1
ATOM 437 N N . ARG A 1 53 ? 113.980 69.561 124.045 1.00 128.56 53 ARG A N 1
ATOM 438 C CA . ARG A 1 53 ? 113.049 70.316 124.893 1.00 129.38 53 ARG A CA 1
ATOM 439 C C . ARG A 1 53 ? 112.083 71.056 123.965 1.00 128.10 53 ARG A C 1
ATOM 440 O O . ARG A 1 53 ? 111.978 70.685 122.796 1.00 126.90 53 ARG A O 1
ATOM 448 N N . ASN A 1 54 ? 111.376 72.071 124.471 1.00 122.18 54 ASN A N 1
ATOM 449 C CA . ASN A 1 54 ? 110.476 72.898 123.644 1.00 121.32 54 ASN A CA 1
ATOM 450 C C . ASN A 1 54 ? 109.472 72.085 122.820 1.00 121.70 54 ASN A C 1
ATOM 451 O O . ASN A 1 54 ? 109.821 71.595 121.740 1.00 120.46 54 ASN A O 1
ATOM 456 N N . LYS A 1 55 ? 108.219 72.027 123.275 1.00 138.08 55 LYS A N 1
ATOM 457 C CA . LYS A 1 55 ? 107.236 71.128 122.671 1.00 138.87 55 LYS A CA 1
ATOM 458 C C . LYS A 1 55 ? 107.262 71.182 121.161 1.00 137.16 55 LYS A C 1
ATOM 459 O O . LYS A 1 55 ? 107.283 70.150 120.506 1.00 137.12 55 LYS A O 1
ATOM 465 N N . TYR A 1 56 ? 107.288 72.387 120.614 1.00 132.12 56 TYR A N 1
ATOM 466 C CA . TYR A 1 56 ? 107.189 72.553 119.178 1.00 130.65 56 TYR A CA 1
ATOM 467 C C . TYR A 1 56 ? 108.397 71.918 118.489 1.00 129.29 56 TYR A C 1
ATOM 468 O O . TYR A 1 56 ? 108.247 71.111 117.567 1.00 129.02 56 TYR A O 1
ATOM 477 N N . LEU A 1 57 ? 109.592 72.259 118.963 1.00 96.55 57 LEU A N 1
ATOM 478 C CA . LEU A 1 57 ? 110.816 71.748 118.353 1.00 95.34 57 LEU A CA 1
ATOM 479 C C . LEU A 1 57 ? 110.928 70.241 118.445 1.00 96.20 57 LEU A C 1
ATOM 480 O O . LEU A 1 57 ? 111.394 69.605 117.506 1.00 95.55 57 LEU A O 1
ATOM 485 N N . ILE A 1 58 ? 110.523 69.680 119.583 1.00 116.35 58 ILE A N 1
ATOM 486 C CA . ILE A 1 58 ? 110.661 68.241 119.825 1.00 117.54 58 ILE A CA 1
ATOM 487 C C . ILE A 1 58 ? 109.555 67.452 119.116 1.00 118.57 58 ILE A C 1
ATOM 488 O O . ILE A 1 58 ? 109.720 66.281 118.806 1.00 119.87 58 ILE A O 1
ATOM 493 N N . SER A 1 59 ? 108.424 68.096 118.877 1.00 92.19 59 SER A N 1
ATOM 494 C CA . SER A 1 59 ? 107.376 67.522 118.048 1.00 93.08 59 SER A CA 1
ATOM 495 C C . SER A 1 59 ? 107.837 67.458 116.600 1.00 91.79 59 SER A C 1
ATOM 496 O O . SER A 1 59 ? 107.609 66.462 115.893 1.00 92.84 59 SER A O 1
ATOM 499 N N . LEU A 1 60 ? 108.457 68.550 116.158 1.00 96.57 60 LEU A N 1
ATOM 500 C CA . LEU A 1 60 ? 109.093 68.586 114.852 1.00 95.08 60 LEU A CA 1
ATOM 501 C C . LEU A 1 60 ? 110.136 67.457 114.794 1.00 94.95 60 LEU A C 1
ATOM 502 O O . LEU A 1 60 ? 110.241 66.738 113.793 1.00 95.11 60 LEU A O 1
ATOM 507 N N . LYS A 1 61 ? 110.907 67.318 115.877 1.00 128.04 61 LYS A N 1
ATOM 508 C CA . LYS A 1 61 ? 111.955 66.304 115.981 1.00 128.92 61 LYS A CA 1
ATOM 509 C C . LYS A 1 61 ? 111.372 64.907 115.821 1.00 131.37 61 LYS A C 1
ATOM 510 O O . LYS A 1 61 ? 111.902 64.093 115.064 1.00 131.81 61 LYS A O 1
ATOM 516 N N . GLU A 1 62 ? 110.259 64.658 116.511 1.00 156.79 62 GLU A N 1
ATOM 517 C CA . GLU A 1 62 ? 109.582 63.365 116.469 1.00 159.47 62 GLU A CA 1
ATOM 518 C C . GLU A 1 62 ? 108.543 63.366 115.367 1.00 159.58 62 GLU A C 1
ATOM 519 O O . GLU A 1 62 ? 107.543 62.649 115.423 1.00 161.77 62 GLU A O 1
ATOM 525 N N . TYR A 1 63 ? 108.792 64.223 114.383 1.00 152.62 63 TYR A N 1
ATOM 526 C CA . TYR A 1 63 ? 108.294 64.000 113.042 1.00 152.81 63 TYR A CA 1
ATOM 527 C C . TYR A 1 63 ? 109.310 63.078 112.369 1.00 153.46 63 TYR A C 1
ATOM 528 O O . TYR A 1 63 ? 109.090 62.628 111.247 1.00 154.60 63 TYR A O 1
ATOM 537 N N . LEU A 1 64 ? 110.460 62.886 113.030 1.00 140.26 64 LEU A N 1
ATOM 538 C CA . LEU A 1 64 ? 111.383 61.738 112.841 1.00 141.65 64 LEU A CA 1
ATOM 539 C C . LEU A 1 64 ? 111.770 61.450 111.391 1.00 141.42 64 LEU A C 1
ATOM 540 O O . LEU A 1 64 ? 112.406 60.430 111.104 1.00 142.83 64 LEU A O 1
ATOM 545 N N . ASN A 1 65 ? 111.374 62.331 110.479 1.00 182.17 65 ASN A N 1
ATOM 546 C CA . ASN A 1 65 ? 111.686 62.147 109.069 1.00 182.02 65 ASN A CA 1
ATOM 547 C C . ASN A 1 65 ? 113.190 62.146 108.809 1.00 180.92 65 ASN A C 1
ATOM 548 O O . ASN A 1 65 ? 113.648 61.598 107.806 1.00 181.71 65 ASN A O 1
ATOM 553 N N . ILE A 1 66 ? 113.945 62.723 109.741 1.00 118.93 66 ILE A N 1
ATOM 554 C CA . ILE A 1 66 ? 115.402 62.828 109.657 1.00 117.90 66 ILE A CA 1
ATOM 555 C C . ILE A 1 66 ? 115.967 62.975 111.069 1.00 117.97 66 ILE A C 1
ATOM 556 O O . ILE A 1 66 ? 115.200 63.183 112.016 1.00 118.31 66 ILE A O 1
ATOM 561 N N . PRO A 1 67 ? 117.301 62.831 111.225 1.00 99.43 67 PRO A N 1
ATOM 562 C CA . PRO A 1 67 ? 117.921 63.198 112.507 1.00 99.23 67 PRO A CA 1
ATOM 563 C C . PRO A 1 67 ? 117.818 64.698 112.813 1.00 96.78 67 PRO A C 1
ATOM 564 O O . PRO A 1 67 ? 116.724 65.255 112.831 1.00 95.94 67 PRO A O 1
ATOM 568 N N . VAL A 1 68 ? 118.949 65.350 113.040 1.00 92.80 68 VAL A N 1
ATOM 569 C CA . VAL A 1 68 ? 118.958 66.796 113.243 1.00 90.94 68 VAL A CA 1
ATOM 570 C C . VAL A 1 68 ? 120.156 67.437 112.523 1.00 89.51 68 VAL A C 1
ATOM 571 O O . VAL A 1 68 ? 120.143 68.639 112.277 1.00 88.00 68 VAL A O 1
ATOM 575 N N . PHE A 1 69 ? 121.185 66.630 112.221 1.00 116.19 69 PHE A N 1
ATOM 576 C CA . PHE A 1 69 ? 122.216 66.999 111.252 1.00 115.26 69 PHE A CA 1
ATOM 577 C C . PHE A 1 69 ? 121.456 67.608 110.101 1.00 114.40 69 PHE A C 1
ATOM 578 O O . PHE A 1 69 ? 121.754 68.711 109.657 1.00 112.99 69 PHE A O 1
ATOM 586 N N . GLU A 1 70 ? 120.418 66.901 109.670 1.00 129.22 70 GLU A N 1
ATOM 587 C CA . GLU A 1 70 ? 119.676 67.277 108.485 1.00 128.78 70 GLU A CA 1
ATOM 588 C C . GLU A 1 70 ? 118.539 68.269 108.731 1.00 127.87 70 GLU A C 1
ATOM 589 O O . GLU A 1 70 ? 118.122 68.960 107.803 1.00 126.93 70 GLU A O 1
ATOM 595 N N . ILE A 1 71 ? 118.048 68.380 109.964 1.00 94.61 71 ILE A N 1
ATOM 596 C CA . ILE A 1 71 ? 116.988 69.364 110.237 1.00 94.00 71 ILE A CA 1
ATOM 597 C C . ILE A 1 71 ? 117.556 70.783 110.158 1.00 92.05 71 ILE A C 1
ATOM 598 O O . ILE A 1 71 ? 116.926 71.668 109.590 1.00 91.30 71 ILE A O 1
ATOM 603 N N . ILE A 1 72 ? 118.753 70.992 110.707 1.00 74.10 72 ILE A N 1
ATOM 604 C CA . ILE A 1 72 ? 119.393 72.300 110.690 1.00 72.46 72 ILE A CA 1
ATOM 605 C C . ILE A 1 72 ? 119.685 72.643 109.253 1.00 71.51 72 ILE A C 1
ATOM 606 O O . ILE A 1 72 ? 119.510 73.783 108.848 1.00 70.30 72 ILE A O 1
ATOM 611 N N . VAL A 1 73 ? 120.095 71.645 108.475 1.00 70.85 73 VAL A N 1
ATOM 612 C CA . VAL A 1 73 ? 120.316 71.831 107.040 1.00 70.21 73 VAL A CA 1
ATOM 613 C C . VAL A 1 73 ? 119.040 72.290 106.341 1.00 69.89 73 VAL A C 1
ATOM 614 O O . VAL A 1 73 ? 119.071 73.201 105.514 1.00 68.59 73 VAL A O 1
ATOM 618 N N . TYR A 1 74 ? 117.924 71.644 106.647 1.00 92.69 74 TYR A N 1
ATOM 619 C CA . TYR A 1 74 ? 116.647 72.081 106.104 1.00 92.71 74 TYR A CA 1
ATOM 620 C C . TYR A 1 74 ? 116.336 73.526 106.487 1.00 91.66 74 TYR A C 1
ATOM 621 O O . TYR A 1 74 ? 115.903 74.309 105.647 1.00 90.99 74 TYR A O 1
ATOM 630 N N . PHE A 1 75 ? 116.571 73.870 107.750 1.00 79.45 75 PHE A N 1
ATOM 631 C CA . PHE A 1 75 ? 116.348 75.221 108.257 1.00 79.62 75 PHE A CA 1
ATOM 632 C C . PHE A 1 75 ? 117.186 76.198 107.436 1.00 77.55 75 PHE A C 1
ATOM 633 O O . PHE A 1 75 ? 116.716 77.268 107.057 1.00 77.32 75 PHE A O 1
ATOM 641 N N . GLY A 1 76 ? 118.422 75.810 107.135 1.00 76.80 76 GLY A N 1
ATOM 642 C CA . GLY A 1 76 ? 119.304 76.629 106.325 1.00 74.87 76 GLY A CA 1
ATOM 643 C C . GLY A 1 76 ? 118.813 76.838 104.904 1.00 74.19 76 GLY A C 1
ATOM 644 O O . GLY A 1 76 ? 118.775 77.977 104.428 1.00 72.96 76 GLY A O 1
ATOM 645 N N . VAL A 1 77 ? 118.392 75.762 104.242 1.00 52.15 77 VAL A N 1
ATOM 646 C CA . VAL A 1 77 ? 117.814 75.870 102.899 1.00 51.93 77 VAL A CA 1
ATOM 647 C C . VAL A 1 77 ? 116.626 76.811 102.913 1.00 51.46 77 VAL A C 1
ATOM 648 O O . VAL A 1 77 ? 116.481 77.673 102.025 1.00 50.34 77 VAL A O 1
ATOM 652 N N . GLY A 1 78 ? 115.787 76.651 103.938 1.00 53.49 78 GLY A N 1
ATOM 653 C CA . GLY A 1 78 ? 114.644 77.523 104.135 1.00 54.73 78 GLY A CA 1
ATOM 654 C C . GLY A 1 78 ? 115.132 78.948 104.216 1.00 53.74 78 GLY A C 1
ATOM 655 O O . GLY A 1 78 ? 114.530 79.835 103.621 1.00 53.92 78 GLY A O 1
ATOM 656 N N . LEU A 1 79 ? 116.265 79.160 104.882 1.00 55.15 79 LEU A N 1
ATOM 657 C CA . LEU A 1 79 ? 116.788 80.504 104.963 1.00 54.32 79 LEU A CA 1
ATOM 658 C C . LEU A 1 79 ? 117.245 81.054 103.618 1.00 51.36 79 LEU A C 1
ATOM 659 O O . LEU A 1 79 ? 116.787 82.134 103.238 1.00 51.13 79 LEU A O 1
ATOM 664 N N . ILE A 1 80 ? 118.066 80.340 102.849 1.00 64.92 80 ILE A N 1
ATOM 665 C CA . ILE A 1 80 ? 118.581 81.012 101.648 1.00 63.30 80 ILE A CA 1
ATOM 666 C C . ILE A 1 80 ? 117.468 81.153 100.633 1.00 63.31 80 ILE A C 1
ATOM 667 O O . ILE A 1 80 ? 117.482 82.063 99.784 1.00 61.94 80 ILE A O 1
ATOM 672 N N . VAL A 1 81 ? 116.466 80.298 100.752 1.00 55.01 81 VAL A N 1
ATOM 673 C CA . VAL A 1 81 ? 115.271 80.556 99.986 1.00 55.26 81 VAL A CA 1
ATOM 674 C C . VAL A 1 81 ? 114.655 81.878 100.423 1.00 54.91 81 VAL A C 1
ATOM 675 O O . VAL A 1 81 ? 114.421 82.741 99.576 1.00 53.69 81 VAL A O 1
ATOM 679 N N . PHE A 1 82 ? 114.457 82.070 101.732 1.00 43.54 82 PHE A N 1
ATOM 680 C CA . PHE A 1 82 ? 113.847 83.311 102.226 1.00 44.83 82 PHE A CA 1
ATOM 681 C C . PHE A 1 82 ? 114.610 84.541 101.794 1.00 41.82 82 PHE A C 1
ATOM 682 O O . PHE A 1 82 ? 114.000 85.574 101.515 1.00 41.50 82 PHE A O 1
ATOM 690 N N . TYR A 1 83 ? 115.942 84.442 101.786 1.00 55.68 83 TYR A N 1
ATOM 691 C CA . TYR A 1 83 ? 116.804 85.582 101.486 1.00 53.49 83 TYR A CA 1
ATOM 692 C C . TYR A 1 83 ? 116.763 85.929 100.019 1.00 51.45 83 TYR A C 1
ATOM 693 O O . TYR A 1 83 ? 116.696 87.122 99.672 1.00 50.06 83 TYR A O 1
ATOM 702 N N . VAL A 1 84 ? 116.794 84.901 99.169 1.00 38.80 84 VAL A N 1
ATOM 703 C CA . VAL A 1 84 ? 116.564 85.091 97.734 1.00 38.69 84 VAL A CA 1
ATOM 704 C C . VAL A 1 84 ? 115.191 85.734 97.466 1.00 38.40 84 VAL A C 1
ATOM 705 O O . VAL A 1 84 ? 115.055 86.679 96.658 1.00 37.83 84 VAL A O 1
ATOM 709 N N . PHE A 1 85 ? 114.169 85.184 98.118 1.00 41.08 85 PHE A N 1
ATOM 710 C CA . PHE A 1 85 ? 112.831 85.749 98.026 1.00 41.92 85 PHE A CA 1
ATOM 711 C C . PHE A 1 85 ? 112.876 87.202 98.398 1.00 40.99 85 PHE A C 1
ATOM 712 O O . PHE A 1 85 ? 112.232 88.007 97.758 1.00 40.45 85 PHE A O 1
ATOM 720 N N . ARG A 1 86 ? 113.611 87.534 99.456 1.00 56.18 86 ARG A N 1
ATOM 721 C CA . ARG A 1 86 ? 113.641 88.910 99.910 1.00 55.32 86 ARG A CA 1
ATOM 722 C C . ARG A 1 86 ? 114.304 89.814 98.885 1.00 52.13 86 ARG A C 1
ATOM 723 O O . ARG A 1 86 ? 113.820 90.926 98.624 1.00 51.16 86 ARG A O 1
ATOM 731 N N . ALA A 1 87 ? 115.384 89.322 98.281 1.00 67.91 87 ALA A N 1
ATOM 732 C CA . ALA A 1 87 ? 116.064 90.068 97.232 1.00 65.06 87 ALA A CA 1
ATOM 733 C C . ALA A 1 87 ? 115.109 90.355 96.087 1.00 64.72 87 ALA A C 1
ATOM 734 O O . ALA A 1 87 ? 115.000 91.504 95.620 1.00 63.00 87 ALA A O 1
ATOM 736 N N . LEU A 1 88 ? 114.387 89.319 95.663 1.00 36.58 88 LEU A N 1
ATOM 737 C CA . LEU A 1 88 ? 113.360 89.480 94.631 1.00 36.72 88 LEU A CA 1
ATOM 738 C C . LEU A 1 88 ? 112.301 90.502 95.030 1.00 36.37 88 LEU A C 1
ATOM 739 O O . LEU A 1 88 ? 112.017 91.412 94.269 1.00 36.01 88 LEU A O 1
ATOM 744 N N . LEU A 1 89 ? 111.745 90.365 96.230 1.00 50.17 89 LEU A N 1
ATOM 745 C CA . LEU A 1 89 ? 110.746 91.300 96.733 1.00 51.00 89 LEU A CA 1
ATOM 746 C C . LEU A 1 89 ? 111.225 92.744 96.660 1.00 48.44 89 LEU A C 1
ATOM 747 O O . LEU A 1 89 ? 110.459 93.644 96.293 1.00 47.95 89 LEU A O 1
ATOM 752 N N . ASN A 1 90 ? 112.485 92.966 97.030 1.00 63.06 90 ASN A N 1
ATOM 753 C CA . ASN A 1 90 ? 113.041 94.309 97.024 1.00 60.45 90 ASN A CA 1
ATOM 754 C C . ASN A 1 90 ? 113.302 94.872 95.650 1.00 58.01 90 ASN A C 1
ATOM 755 O O . ASN A 1 90 ? 113.007 96.047 95.411 1.00 56.65 90 ASN A O 1
ATOM 760 N N . ALA A 1 91 ? 113.864 94.046 94.759 1.00 46.34 91 ALA A N 1
ATOM 761 C CA . ALA A 1 91 ? 114.063 94.439 93.348 1.00 45.24 91 ALA A CA 1
ATOM 762 C C . ALA A 1 91 ? 112.725 94.789 92.729 1.00 45.80 91 ALA A C 1
ATOM 763 O O . ALA A 1 91 ? 112.580 95.812 92.065 1.00 44.56 91 ALA A O 1
ATOM 765 N N . TYR A 1 92 ? 111.735 93.942 92.963 1.00 43.11 92 TYR A N 1
ATOM 766 C CA . TYR A 1 92 ? 110.404 94.212 92.463 1.00 44.19 92 TYR A CA 1
ATOM 767 C C . TYR A 1 92 ? 109.820 95.484 93.043 1.00 43.49 92 TYR A C 1
ATOM 768 O O . TYR A 1 92 ? 109.159 96.243 92.352 1.00 43.28 92 TYR A O 1
ATOM 777 N N . TYR A 1 93 ? 110.066 95.715 94.326 1.00 52.67 93 TYR A N 1
ATOM 778 C CA . TYR A 1 93 ? 109.567 96.913 94.978 1.00 52.13 93 TYR A CA 1
ATOM 779 C C . TYR A 1 93 ? 110.156 98.181 94.382 1.00 49.24 93 TYR A C 1
ATOM 780 O O . TYR A 1 93 ? 109.430 99.143 94.120 1.00 48.78 93 TYR A O 1
ATOM 789 N N . PHE A 1 94 ? 111.464 98.186 94.144 1.00 63.29 94 PHE A N 1
ATOM 790 C CA . PHE A 1 94 ? 112.086 99.399 93.623 1.00 60.43 94 PHE A CA 1
ATOM 791 C C . PHE A 1 94 ? 111.719 99.598 92.169 1.00 59.98 94 PHE A C 1
ATOM 792 O O . PHE A 1 94 ? 111.534 100.739 91.720 1.00 58.85 94 PHE A O 1
ATOM 800 N N . HIS A 1 95 ? 111.565 98.484 91.457 1.00 39.31 95 HIS A N 1
ATOM 801 C CA . HIS A 1 95 ? 111.032 98.524 90.119 1.00 39.76 95 HIS A CA 1
ATOM 802 C C . HIS A 1 95 ? 109.615 99.089 90.106 1.00 40.77 95 HIS A C 1
ATOM 803 O O . HIS A 1 95 ? 109.258 99.840 89.214 1.00 40.45 95 HIS A O 1
ATOM 810 N N . LEU A 1 96 ? 108.786 98.717 91.069 1.00 59.75 96 LEU A N 1
ATOM 811 C CA . LEU A 1 96 ? 107.450 99.302 91.146 1.00 61.15 96 LEU A CA 1
ATOM 812 C C . LEU A 1 96 ? 107.478 100.791 91.525 1.00 59.38 96 LEU A C 1
ATOM 813 O O . LEU A 1 96 ? 106.636 101.564 91.073 1.00 59.62 96 LEU A O 1
ATOM 818 N N . LEU A 1 97 ? 108.425 101.197 92.359 1.00 47.52 97 LEU A N 1
ATOM 819 C CA . LEU A 1 97 ? 108.556 102.604 92.633 1.00 45.53 97 LEU A CA 1
ATOM 820 C C . LEU A 1 97 ? 108.879 103.353 91.338 1.00 43.87 97 LEU A C 1
ATOM 821 O O . LEU A 1 97 ? 108.234 104.359 91.001 1.00 43.71 97 LEU A O 1
ATOM 826 N N . ALA A 1 98 ? 109.846 102.835 90.585 1.00 63.58 98 ALA A N 1
ATOM 827 C CA . ALA A 1 98 ? 110.216 103.440 89.307 1.00 62.54 98 ALA A CA 1
ATOM 828 C C . ALA A 1 98 ? 109.022 103.495 88.382 1.00 64.02 98 ALA A C 1
ATOM 829 O O . ALA A 1 98 ? 108.633 104.563 87.928 1.00 63.59 98 ALA A O 1
ATOM 831 N N . ARG A 1 99 ? 108.422 102.337 88.153 1.00 50.47 99 ARG A N 1
ATOM 832 C CA . ARG A 1 99 ? 107.258 102.203 87.301 1.00 52.39 99 ARG A CA 1
ATOM 833 C C . ARG A 1 99 ? 106.200 103.244 87.649 1.00 52.94 99 ARG A C 1
ATOM 834 O O . ARG A 1 99 ? 105.573 103.838 86.766 1.00 53.48 99 ARG A O 1
ATOM 842 N N . PHE A 1 100 ? 106.007 103.475 88.945 1.00 51.24 100 PHE A N 1
ATOM 843 C CA . PHE A 1 100 ? 105.039 104.481 89.384 1.00 51.70 100 PHE A CA 1
ATOM 844 C C . PHE A 1 100 ? 105.446 105.873 88.996 1.00 49.78 100 PHE A C 1
ATOM 845 O O . PHE A 1 100 ? 104.704 106.562 88.307 1.00 50.50 100 PHE A O 1
ATOM 853 N N . SER A 1 101 ? 106.627 106.287 89.439 1.00 57.88 101 SER A N 1
ATOM 854 C CA . SER A 1 101 ? 107.044 107.669 89.228 1.00 56.22 101 SER A CA 1
ATOM 855 C C . SER A 1 101 ? 107.105 107.993 87.738 1.00 56.20 101 SER A C 1
ATOM 856 O O . SER A 1 101 ? 106.483 108.930 87.292 1.00 56.61 101 SER A O 1
ATOM 859 N N . LYS A 1 102 ? 107.811 107.188 86.966 1.00 46.54 102 LYS A N 1
ATOM 860 C CA . LYS A 1 102 ? 107.942 107.431 85.537 1.00 46.72 102 LYS A CA 1
ATOM 861 C C . LYS A 1 102 ? 106.614 107.265 84.796 1.00 48.91 102 LYS A C 1
ATOM 862 O O . LYS A 1 102 ? 106.355 107.962 83.832 1.00 49.24 102 L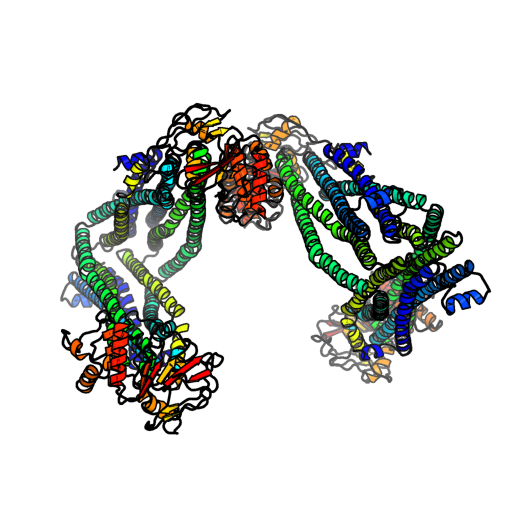YS A O 1
ATOM 868 N N . GLY A 1 103 ? 105.777 106.328 85.210 1.00 48.30 103 GLY A N 1
ATOM 869 C CA . GLY A 1 103 ? 104.468 106.243 84.596 1.00 50.78 103 GLY A CA 1
ATOM 870 C C . GLY A 1 103 ? 103.698 107.542 84.832 1.00 50.96 103 GLY A C 1
ATOM 871 O O . GLY A 1 103 ? 102.993 108.032 83.945 1.00 52.37 103 GLY A O 1
ATOM 872 N N . ARG A 1 104 ? 103.850 108.102 86.031 1.00 44.83 104 ARG A N 1
ATOM 873 C CA . ARG A 1 104 ? 103.176 109.328 86.405 1.00 44.95 104 ARG A CA 1
ATOM 874 C C . ARG A 1 104 ? 103.759 110.547 85.713 1.00 43.44 104 ARG A C 1
ATOM 875 O O . ARG A 1 104 ? 103.017 111.452 85.345 1.00 44.35 104 ARG A O 1
ATOM 883 N N . LYS A 1 105 ? 105.081 110.577 85.538 1.00 51.66 105 LYS A N 1
ATOM 884 C CA . LYS A 1 105 ? 105.724 111.655 84.789 1.00 50.61 105 LYS A CA 1
ATOM 885 C C . LYS A 1 105 ? 105.102 111.606 83.430 1.00 52.27 105 LYS A C 1
ATOM 886 O O . LYS A 1 105 ? 104.514 112.578 83.008 1.00 52.96 105 LYS A O 1
ATOM 892 N N . HIS A 1 106 ? 105.149 110.435 82.802 1.00 40.15 106 HIS A N 1
ATOM 893 C CA . HIS A 1 106 ? 104.587 110.240 81.473 1.00 41.96 106 HIS A CA 1
ATOM 894 C C . HIS A 1 106 ? 103.165 110.789 81.340 1.00 44.13 106 HIS A C 1
ATOM 895 O O . HIS A 1 106 ? 102.900 111.682 80.518 1.00 44.71 106 HIS A O 1
ATOM 902 N N . ALA A 1 107 ? 102.267 110.305 82.183 1.00 53.80 107 ALA A N 1
ATOM 903 C CA . ALA A 1 107 ? 100.880 110.772 82.163 1.00 56.27 107 ALA A CA 1
ATOM 904 C C . ALA A 1 107 ? 100.682 112.277 82.467 1.00 55.65 107 ALA A C 1
ATOM 905 O O . ALA A 1 107 ? 99.947 112.982 81.752 1.00 57.32 107 ALA A O 1
ATOM 907 N N . ILE A 1 108 ? 101.328 112.774 83.510 1.00 42.94 108 ILE A N 1
ATOM 908 C CA . ILE A 1 108 ? 101.087 114.150 83.914 1.00 42.48 108 ILE A CA 1
ATOM 909 C C . ILE A 1 108 ? 101.727 115.142 82.928 1.00 41.62 108 ILE A C 1
ATOM 910 O O . ILE A 1 108 ? 101.173 116.225 82.653 1.00 42.43 108 ILE A O 1
ATOM 915 N N . ALA A 1 109 ? 102.900 114.784 82.412 1.00 48.26 109 ALA A N 1
ATOM 916 C CA . ALA A 1 109 ? 103.516 115.542 81.330 1.00 47.78 109 ALA A CA 1
ATOM 917 C C . ALA A 1 109 ? 102.511 115.637 80.206 1.00 50.23 109 ALA A C 1
ATOM 918 O O . ALA A 1 109 ? 102.211 116.732 79.735 1.00 50.89 109 ALA A O 1
ATOM 920 N N . TYR A 1 110 ? 101.958 114.492 79.808 1.00 39.81 110 TYR A N 1
ATOM 921 C CA . TYR A 1 110 ? 101.005 114.499 78.694 1.00 41.78 110 TYR A CA 1
ATOM 922 C C . TYR A 1 110 ? 99.816 115.429 78.950 1.00 43.28 110 TYR A C 1
ATOM 923 O O . TYR A 1 110 ? 99.413 116.189 78.059 1.00 44.59 110 TYR A O 1
ATOM 932 N N . LYS A 1 111 ? 99.267 115.388 80.158 1.00 52.18 111 LYS A N 1
ATOM 933 C CA . LYS A 1 111 ? 98.165 116.292 80.509 1.00 53.32 111 LYS A CA 1
ATOM 934 C C . LYS A 1 111 ? 98.580 117.759 80.414 1.00 52.21 111 LYS A C 1
ATOM 935 O O . LYS A 1 111 ? 97.811 118.587 79.912 1.00 53.54 111 LYS A O 1
ATOM 941 N N . VAL A 1 112 ? 99.788 118.087 80.887 1.00 45.10 112 VAL A N 1
ATOM 942 C CA . VAL A 1 112 ? 100.230 119.488 80.870 1.00 44.76 112 VAL A CA 1
ATOM 943 C C . VAL A 1 112 ? 100.459 119.968 79.445 1.00 45.01 112 VAL A C 1
ATOM 944 O O . VAL A 1 112 ? 99.941 121.001 79.043 1.00 46.22 112 VAL A O 1
ATOM 948 N N . PHE A 1 113 ? 101.226 119.205 78.675 1.00 49.11 113 PHE A N 1
ATOM 949 C CA . PHE A 1 113 ? 101.442 119.520 77.265 1.00 50.41 113 PHE A CA 1
ATOM 950 C C . PHE A 1 113 ? 100.129 119.770 76.530 1.00 54.41 113 PHE A C 1
ATOM 951 O O . PHE A 1 113 ? 99.984 120.772 75.825 1.00 55.71 113 PHE A O 1
ATOM 959 N N . SER A 1 114 ? 99.172 118.861 76.694 1.00 52.83 114 SER A N 1
ATOM 960 C CA . SER A 1 114 ? 97.863 119.064 76.091 1.00 55.91 114 SER A CA 1
ATOM 961 C C . SER A 1 114 ? 97.210 120.374 76.595 1.00 56.34 114 SER A C 1
ATOM 962 O O . SER A 1 114 ? 96.645 121.151 75.806 1.00 58.29 114 SER A O 1
ATOM 965 N N . LYS A 1 115 ? 97.284 120.623 77.896 1.00 53.44 115 LYS A N 1
ATOM 966 C CA . LYS A 1 115 ? 96.725 121.856 78.447 1.00 53.69 115 LYS A CA 1
ATOM 967 C C . LYS A 1 115 ? 97.269 123.064 77.732 1.00 53.48 115 LYS A C 1
ATOM 968 O O . LYS A 1 115 ? 96.529 123.987 77.395 1.00 55.07 115 LYS A O 1
ATOM 974 N N . PHE A 1 116 ? 98.577 123.059 77.516 1.00 58.63 116 PHE A N 1
ATOM 975 C CA . PHE A 1 116 ? 99.235 124.189 76.880 1.00 58.37 116 PHE A CA 1
ATOM 976 C C . PHE A 1 116 ? 98.771 124.334 75.459 1.00 60.74 116 PHE A C 1
ATOM 977 O O . PHE A 1 116 ? 98.442 125.428 75.027 1.00 61.93 116 PHE A O 1
ATOM 985 N N . LEU A 1 117 ? 98.711 123.219 74.742 1.00 44.52 117 LEU A N 1
ATOM 986 C CA . LEU A 1 117 ? 98.273 123.249 73.348 1.00 45.35 117 LEU A CA 1
ATOM 987 C C . LEU A 1 117 ? 96.874 123.848 73.231 1.00 46.74 117 LEU A C 1
ATOM 988 O O . LEU A 1 117 ? 96.482 124.337 72.162 1.00 48.34 117 LEU A O 1
ATOM 993 N N . ASN A 1 118 ? 96.103 123.805 74.313 1.00 60.70 118 ASN A N 1
ATOM 994 C CA . ASN A 1 118 ? 94.785 124.426 74.221 1.00 62.45 118 ASN A CA 1
ATOM 995 C C . ASN A 1 118 ? 94.611 125.878 74.687 1.00 62.17 118 ASN A C 1
ATOM 996 O O . ASN A 1 118 ? 93.532 126.428 74.510 1.00 63.70 118 ASN A O 1
ATOM 1001 N N . ILE A 1 119 ? 95.615 126.509 75.287 1.00 59.89 119 ILE A N 1
ATOM 1002 C CA . ILE A 1 119 ? 95.444 127.922 75.650 1.00 59.80 119 ILE A CA 1
ATOM 1003 C C . ILE A 1 119 ? 95.404 128.774 74.390 1.00 60.86 119 ILE A C 1
ATOM 1004 O O . ILE A 1 119 ? 95.724 128.262 73.315 1.00 61.29 119 ILE A O 1
ATOM 1009 N N . ASN A 1 120 ? 95.001 130.051 74.497 1.00 51.05 120 ASN A N 1
ATOM 1010 C CA . ASN A 1 120 ? 94.943 130.929 73.309 1.00 51.95 120 ASN A CA 1
ATOM 1011 C C . ASN A 1 120 ? 96.320 131.394 72.829 1.00 51.10 120 ASN A C 1
ATOM 1012 O O . ASN A 1 120 ? 97.304 131.367 73.560 1.00 50.00 120 ASN A O 1
ATOM 1017 N N . TYR A 1 121 ? 96.378 131.826 71.580 1.00 51.42 121 TYR A N 1
ATOM 1018 C CA . TYR A 1 121 ? 97.661 131.975 70.907 1.00 50.62 121 TYR A CA 1
ATOM 1019 C C . TYR A 1 121 ? 98.542 133.020 71.526 1.00 50.29 121 TYR A C 1
ATOM 1020 O O . TYR A 1 121 ? 99.747 132.878 71.557 1.00 49.20 121 TYR A O 1
ATOM 1029 N N . GLU A 1 122 ? 97.940 134.101 71.975 1.00 60.17 122 GLU A N 1
ATOM 1030 C CA . GLU A 1 122 ? 98.714 135.148 72.596 1.00 59.75 122 GLU A CA 1
ATOM 1031 C C . GLU A 1 122 ? 99.320 134.712 73.919 1.00 57.92 122 GLU A C 1
ATOM 1032 O O . GLU A 1 122 ? 100.447 135.091 74.219 1.00 57.16 122 GLU A O 1
ATOM 1038 N N . LYS A 1 123 ? 98.586 133.916 74.700 1.00 62.64 123 LYS A N 1
ATOM 1039 C CA . LYS A 1 123 ? 99.079 133.431 75.993 1.00 60.81 123 LYS A CA 1
ATOM 1040 C C . LYS A 1 123 ? 100.312 132.571 75.826 1.00 58.88 123 LYS A C 1
ATOM 1041 O O . LYS A 1 123 ? 101.323 132.787 76.480 1.00 57.39 123 LYS A O 1
ATOM 1047 N N . PHE A 1 124 ? 100.213 131.593 74.935 1.00 57.86 124 PHE A N 1
ATOM 1048 C CA . PHE A 1 124 ? 101.331 130.725 74.615 1.00 56.65 124 PHE A CA 1
ATOM 1049 C C . PHE A 1 124 ? 102.482 131.585 74.134 1.00 56.83 124 PHE A C 1
ATOM 1050 O O . PHE A 1 124 ? 103.609 131.444 74.590 1.00 55.66 124 PHE A O 1
ATOM 1058 N N . THR A 1 125 ? 102.172 132.457 73.184 1.00 46.66 125 THR A N 1
ATOM 1059 C CA . THR A 1 125 ? 103.123 133.411 72.628 1.00 46.71 125 THR A CA 1
ATOM 1060 C C . THR A 1 125 ? 103.838 134.278 73.651 1.00 46.44 125 THR A C 1
ATOM 1061 O O . THR A 1 125 ? 105.012 134.569 73.478 1.00 45.87 125 THR A O 1
ATOM 1065 N N . GLN A 1 126 ? 103.145 134.705 74.702 1.00 83.02 126 GLN A N 1
ATOM 1066 C CA . GLN A 1 126 ? 103.705 135.749 75.561 1.00 83.08 126 GLN A CA 1
ATOM 1067 C C . GLN A 1 126 ? 104.674 135.232 76.606 1.00 82.34 126 GLN A C 1
ATOM 1068 O O . GLN A 1 126 ? 105.103 135.982 77.473 1.00 83.22 126 GLN A O 1
ATOM 1074 N N . LYS A 1 127 ? 104.990 133.949 76.562 1.00 65.34 127 LYS A N 1
ATOM 1075 C CA . LYS A 1 127 ? 105.978 133.411 77.488 1.00 64.59 127 LYS A CA 1
ATOM 1076 C C . LYS A 1 127 ? 107.013 132.639 76.683 1.00 63.88 127 LYS A C 1
ATOM 1077 O O . LYS A 1 127 ? 106.741 132.252 75.548 1.00 63.65 127 LYS A O 1
ATOM 1083 N N . ASN A 1 128 ? 108.204 132.442 77.235 1.00 86.39 128 ASN A N 1
ATOM 1084 C CA . ASN A 1 128 ? 109.282 131.820 76.465 1.00 85.63 128 ASN A CA 1
ATOM 1085 C C . ASN A 1 128 ? 109.201 130.298 76.504 1.00 84.07 128 ASN A C 1
ATOM 1086 O O . ASN A 1 128 ? 108.804 129.715 77.507 1.00 83.44 128 ASN A O 1
ATOM 1091 N N . GLN A 1 129 ? 109.546 129.649 75.403 1.00 99.08 129 GLN A N 1
ATOM 1092 C CA . GLN A 1 129 ? 109.500 128.197 75.361 1.00 97.74 129 GLN A CA 1
ATOM 1093 C C . GLN A 1 129 ? 110.414 127.516 76.398 1.00 96.84 129 GLN A C 1
ATOM 1094 O O . GLN A 1 129 ? 110.252 126.327 76.675 1.00 95.81 129 GLN A O 1
ATOM 1100 N N . SER A 1 130 ? 111.370 128.253 76.963 1.00 81.80 130 SER A N 1
ATOM 1101 C CA . SER A 1 130 ? 112.146 127.749 78.091 1.00 81.21 130 SER A CA 1
ATOM 1102 C C . SER A 1 130 ? 111.175 127.296 79.142 1.00 80.82 130 SER A C 1
ATOM 1103 O O . SER A 1 130 ? 111.210 126.161 79.595 1.00 79.79 130 SER A O 1
ATOM 1106 N N . GLU A 1 131 ? 110.258 128.192 79.467 1.00 88.41 131 GLU A N 1
ATOM 1107 C CA . GLU A 1 131 ? 109.355 128.027 80.587 1.00 88.31 131 GLU A CA 1
ATOM 1108 C C . GLU A 1 131 ? 108.251 127.029 80.326 1.00 87.58 131 GLU A C 1
ATOM 1109 O O . GLU A 1 131 ? 107.807 126.352 81.238 1.00 86.95 131 GLU A O 1
ATOM 1115 N N . ILE A 1 132 ? 107.818 126.925 79.077 1.00 67.95 132 ILE A N 1
ATOM 1116 C CA . ILE A 1 132 ? 106.752 125.996 78.732 1.00 67.34 132 ILE A CA 1
ATOM 1117 C C . ILE A 1 132 ? 107.351 124.587 78.730 1.00 66.18 132 ILE A C 1
ATOM 1118 O O . ILE A 1 132 ? 106.735 123.629 79.236 1.00 65.42 132 ILE A O 1
ATOM 1123 N N . LEU A 1 133 ? 108.577 124.478 78.225 1.00 42.76 133 LEU A N 1
ATOM 1124 C CA . LEU A 1 133 ? 109.314 123.235 78.327 1.00 41.65 133 LEU A CA 1
ATOM 1125 C C . LEU A 1 133 ? 109.493 122.850 79.800 1.00 41.15 133 LEU A C 1
ATOM 1126 O O . LEU A 1 133 ? 109.094 121.769 80.219 1.00 40.51 133 LEU A O 1
ATOM 1131 N N . LYS A 1 134 ? 110.022 123.752 80.615 1.00 73.41 134 LYS A N 1
ATOM 1132 C CA . LYS A 1 134 ? 110.181 123.440 82.026 1.00 73.07 134 LYS A CA 1
ATOM 1133 C C . LYS A 1 134 ? 108.859 123.048 82.662 1.00 73.02 134 LYS A C 1
ATOM 1134 O O . LYS A 1 134 ? 108.795 122.131 83.458 1.00 72.37 134 LYS A O 1
ATOM 1140 N N . SER A 1 135 ? 107.789 123.727 82.283 1.00 60.07 135 SER A N 1
ATOM 1141 C CA . SER A 1 135 ? 106.502 123.500 82.926 1.00 60.13 135 SER A CA 1
ATOM 1142 C C . SER A 1 135 ? 105.876 122.163 82.598 1.00 59.38 135 SER A C 1
ATOM 1143 O O . SER A 1 135 ? 105.154 121.613 83.434 1.00 59.36 135 SER A O 1
ATOM 1146 N N . ILE A 1 136 ? 106.135 121.626 81.406 1.00 63.94 136 ILE A N 1
ATOM 1147 C CA . ILE A 1 136 ? 105.553 120.322 81.120 1.00 63.35 136 ILE A CA 1
ATOM 1148 C C . ILE A 1 136 ? 106.622 119.253 81.252 1.00 62.49 136 ILE A C 1
ATOM 1149 O O . ILE A 1 136 ? 106.337 118.079 81.057 1.00 62.09 136 ILE A O 1
ATOM 1154 N N . THR A 1 137 ? 107.849 119.635 81.593 1.00 56.08 137 THR A N 1
ATOM 1155 C CA . THR A 1 137 ? 108.908 118.635 81.632 1.00 55.39 137 THR A CA 1
ATOM 1156 C C . THR A 1 137 ? 109.635 118.556 83.004 1.00 55.26 137 THR A C 1
ATOM 1157 O O . THR A 1 137 ? 109.631 117.501 83.664 1.00 54.79 137 THR A O 1
ATOM 1161 N N . GLY A 1 138 ? 110.193 119.659 83.477 1.00 69.61 138 GLY A N 1
ATOM 1162 C CA . GLY A 1 138 ? 111.012 119.639 84.675 1.00 69.42 138 GLY A CA 1
ATOM 1163 C C . GLY A 1 138 ? 110.147 119.546 85.916 1.00 69.62 138 GLY A C 1
ATOM 1164 O O . GLY A 1 138 ? 110.417 118.740 86.801 1.00 69.20 138 GLY A O 1
ATOM 1165 N N . GLU A 1 139 ? 109.111 120.367 85.992 1.00 50.46 139 GLU A N 1
ATOM 1166 C CA . GLU A 1 139 ? 108.153 120.246 87.073 1.00 50.83 139 GLU A CA 1
ATOM 1167 C C . GLU A 1 139 ? 107.577 118.829 87.164 1.00 50.30 139 GLU A C 1
ATOM 1168 O O . GLU A 1 139 ? 107.510 118.256 88.251 1.00 50.27 139 GLU A O 1
ATOM 1174 N N . VAL A 1 140 ? 107.169 118.262 86.030 1.00 71.38 140 VAL A N 1
ATOM 1175 C CA . VAL A 1 140 ? 106.576 116.921 86.026 1.00 71.17 140 VAL A CA 1
ATOM 1176 C C . VAL A 1 140 ? 107.556 115.889 86.586 1.00 70.51 140 VAL A C 1
ATOM 1177 O O . VAL A 1 140 ? 107.183 115.042 87.428 1.00 70.61 140 VAL A O 1
ATOM 1181 N N . TYR A 1 141 ? 108.808 115.963 86.127 1.00 67.67 141 TYR A N 1
ATOM 1182 C CA . TYR A 1 141 ? 109.870 115.186 86.760 1.00 67.14 141 TYR A CA 1
ATOM 1183 C C . TYR A 1 141 ? 109.892 115.355 88.272 1.00 67.26 141 TYR A C 1
ATOM 1184 O O . TYR A 1 141 ? 109.879 114.382 89.015 1.00 67.13 141 TYR A O 1
ATOM 1193 N N . ASN A 1 142 ? 109.958 116.593 88.728 1.00 61.22 142 ASN A N 1
ATOM 1194 C CA . ASN A 1 142 ? 109.991 116.843 90.163 1.00 61.57 142 ASN A CA 1
ATOM 1195 C C . ASN A 1 142 ? 108.879 116.134 90.931 1.00 61.93 142 ASN A C 1
ATOM 1196 O O . ASN A 1 142 ? 109.168 115.370 91.852 1.00 61.78 142 ASN A O 1
ATOM 1201 N N . LEU A 1 143 ? 107.619 116.369 90.549 1.00 48.64 143 LEU A N 1
ATOM 1202 C CA . LEU A 1 143 ? 106.475 115.725 91.229 1.00 49.32 143 LEU A CA 1
ATOM 1203 C C . LEU A 1 143 ? 106.608 114.216 91.263 1.00 48.93 143 LEU A C 1
ATOM 1204 O O . LEU A 1 143 ? 106.450 113.600 92.325 1.00 49.25 143 LEU A O 1
ATOM 1209 N N . SER A 1 144 ? 106.902 113.632 90.105 1.00 55.43 144 SER A N 1
ATOM 1210 C CA . SER A 1 144 ? 107.020 112.190 90.008 1.00 55.56 144 SER A CA 1
ATOM 1211 C C . SER A 1 144 ? 108.055 111.712 91.039 1.00 54.78 144 SER A C 1
ATOM 1212 O O . SER A 1 144 ? 107.795 110.800 91.876 1.00 55.84 144 SER A O 1
ATOM 1215 N N . THR A 1 145 ? 109.220 112.352 90.986 1.00 55.00 145 THR A N 1
ATOM 1216 C CA . THR A 1 145 ? 110.351 111.996 91.826 1.00 54.48 145 THR A CA 1
ATOM 1217 C C . THR A 1 145 ? 109.999 112.007 93.282 1.00 54.96 145 THR A C 1
ATOM 1218 O O . THR A 1 145 ? 110.241 111.054 94.020 1.00 54.89 145 THR A O 1
ATOM 1222 N N . MET A 1 146 ? 109.318 113.080 93.645 1.00 59.81 146 MET A N 1
ATOM 1223 C CA . MET A 1 146 ? 108.970 113.379 95.002 1.00 60.51 146 MET A CA 1
ATOM 1224 C C . MET A 1 146 ? 107.992 112.360 95.547 1.00 61.13 146 MET A C 1
ATOM 1225 O O . MET A 1 146 ? 108.069 111.994 96.730 1.00 61.41 146 MET A O 1
ATOM 1230 N N . ILE A 1 147 ? 107.041 111.925 94.718 1.00 38.47 147 ILE A N 1
ATOM 1231 C CA . ILE A 1 147 ? 106.137 110.848 95.161 1.00 39.09 147 ILE A CA 1
ATOM 1232 C C . ILE A 1 147 ? 106.884 109.526 95.459 1.00 39.21 147 ILE A C 1
ATOM 1233 O O . ILE A 1 147 ? 106.661 108.868 96.513 1.00 40.32 147 ILE A O 1
ATOM 1238 N N . SER A 1 148 ? 107.739 109.107 94.529 1.00 63.90 148 SER A N 1
ATOM 1239 C CA . SER A 1 148 ? 108.554 107.939 94.846 1.00 63.88 148 SER A CA 1
ATOM 1240 C C . SER A 1 148 ? 109.361 108.162 96.136 1.00 63.20 148 SER A C 1
ATOM 1241 O O . SER A 1 148 ? 109.371 107.296 97.017 1.00 64.33 148 SER A O 1
ATOM 1244 N N . SER A 1 149 ? 109.998 109.323 96.270 1.00 59.12 149 SER A N 1
ATOM 1245 C CA . SER A 1 149 ? 110.751 109.648 97.489 1.00 58.55 149 SER A CA 1
ATOM 1246 C C . SER A 1 149 ? 109.926 109.435 98.742 1.00 60.04 149 SER A C 1
ATOM 1247 O O . SER A 1 149 ? 110.408 108.908 99.742 1.00 60.32 149 SER A O 1
ATOM 1250 N N . PHE A 1 150 ? 108.668 109.839 98.672 1.00 46.72 150 PHE A N 1
ATOM 1251 C CA . PHE A 1 150 ? 107.750 109.657 99.787 1.00 48.29 150 PHE A CA 1
ATOM 1252 C C . PHE A 1 150 ? 107.466 108.186 100.070 1.00 49.74 150 PHE A C 1
ATOM 1253 O O . PHE A 1 150 ? 107.508 107.760 101.217 1.00 50.60 150 PHE A O 1
ATOM 1261 N N . LEU A 1 151 ? 107.179 107.398 99.045 1.00 64.54 151 LEU A N 1
ATOM 1262 C CA . LEU A 1 151 ? 106.962 105.980 99.320 1.00 66.39 151 LEU A CA 1
ATOM 1263 C C . LEU A 1 151 ? 108.181 105.328 100.007 1.00 65.91 151 LEU A C 1
ATOM 1264 O O . LEU A 1 151 ? 108.053 104.664 101.057 1.00 67.30 151 LEU A O 1
ATOM 1269 N N . LEU A 1 152 ? 109.369 105.567 99.465 1.00 49.04 152 LEU A N 1
ATOM 1270 C CA . LEU A 1 152 ? 110.573 105.000 100.088 1.00 48.38 152 LEU A CA 1
ATOM 1271 C C . LEU A 1 152 ? 110.710 105.513 101.530 1.00 48.39 152 LEU A C 1
ATOM 1272 O O . LEU A 1 152 ? 110.980 104.743 102.435 1.00 49.40 152 LEU A O 1
ATOM 1277 N N . LEU A 1 153 ? 110.464 106.805 101.726 1.00 56.66 153 LEU A N 1
ATOM 1278 C CA . LEU A 1 153 ? 110.446 107.431 103.056 1.00 56.89 153 LEU A CA 1
ATOM 1279 C C . LEU A 1 153 ? 109.575 106.677 104.056 1.00 58.98 153 LEU A C 1
ATOM 1280 O O . LEU A 1 153 ? 109.986 106.439 105.202 1.00 59.49 153 LEU A O 1
ATOM 1285 N N . MET A 1 154 ? 108.368 106.325 103.620 1.00 73.30 154 MET A N 1
ATOM 1286 C CA . MET A 1 154 ? 107.485 105.456 104.398 1.00 75.56 154 MET A CA 1
ATOM 1287 C C . MET A 1 154 ? 108.152 104.132 104.751 1.00 76.41 154 MET A C 1
ATOM 1288 O O . MET A 1 154 ? 108.324 103.793 105.945 1.00 77.17 154 MET A O 1
ATOM 1293 N N . SER A 1 155 ? 108.525 103.398 103.697 1.00 62.58 155 SER A N 1
ATOM 1294 C CA . SER A 1 155 ? 109.140 102.085 103.848 1.00 63.70 155 SER A CA 1
ATOM 1295 C C . SER A 1 155 ? 110.299 102.116 104.851 1.00 62.88 155 SER A C 1
ATOM 1296 O O . SER A 1 155 ? 110.419 101.229 105.706 1.00 64.56 155 SER A O 1
ATOM 1299 N N . GLU A 1 156 ? 111.125 103.158 104.792 1.00 49.61 156 GLU A N 1
ATOM 1300 C CA . GLU A 1 156 ? 112.280 103.219 105.673 1.00 49.31 156 GLU A CA 1
ATOM 1301 C C . GLU A 1 156 ? 111.967 103.651 107.092 1.00 50.12 156 GLU A C 1
ATOM 1302 O O . GLU A 1 156 ? 112.558 103.071 108.020 1.00 51.09 156 GLU A O 1
ATOM 1308 N N . ILE A 1 157 ? 111.050 104.609 107.304 1.00 63.58 157 ILE A N 1
ATOM 1309 C CA . ILE A 1 157 ? 110.760 104.965 108.699 1.00 64.54 157 ILE A CA 1
ATOM 1310 C C . ILE A 1 157 ? 110.104 103.743 109.363 1.00 66.66 157 ILE A C 1
ATOM 1311 O O . ILE A 1 157 ? 110.243 103.540 110.576 1.00 67.75 157 ILE A O 1
ATOM 1316 N N . PHE A 1 158 ? 109.440 102.887 108.585 1.00 59.06 158 PHE A N 1
ATOM 1317 C CA . PHE A 1 158 ? 108.902 101.668 109.201 1.00 61.34 158 PHE A CA 1
ATOM 1318 C C . PHE A 1 158 ? 109.939 100.598 109.426 1.00 62.13 158 PHE A C 1
ATOM 1319 O O . PHE A 1 158 ? 109.809 99.812 110.359 1.00 63.88 158 PHE A O 1
ATOM 1327 N N . VAL A 1 159 ? 110.955 100.539 108.568 1.00 39.26 159 VAL A N 1
ATOM 1328 C CA . VAL A 1 159 ? 112.060 99.639 108.869 1.00 40.07 159 VAL A CA 1
ATOM 1329 C C . VAL A 1 159 ? 112.650 100.050 110.205 1.00 40.69 159 VAL A C 1
ATOM 1330 O O . VAL A 1 159 ? 112.825 99.220 111.082 1.00 42.36 159 VAL A O 1
ATOM 1334 N N . VAL A 1 160 ? 112.899 101.346 110.377 1.00 43.16 160 VAL A N 1
ATOM 1335 C CA . VAL A 1 160 ? 113.396 101.845 111.660 1.00 43.41 160 VAL A CA 1
ATOM 1336 C C . VAL A 1 160 ? 112.472 101.495 112.813 1.00 45.17 160 VAL A C 1
ATOM 1337 O O . VAL A 1 160 ? 112.944 101.012 113.827 1.00 46.37 160 VAL A O 1
ATOM 1341 N N . LEU A 1 161 ? 111.167 101.713 112.678 1.00 54.66 161 LEU A N 1
ATOM 1342 C CA . LEU A 1 161 ? 110.263 101.379 113.789 1.00 56.53 161 LEU A CA 1
ATOM 1343 C C . LEU A 1 161 ? 110.319 99.904 114.144 1.00 58.22 161 LEU A C 1
ATOM 1344 O O . LEU A 1 161 ? 110.579 99.535 115.288 1.00 59.58 161 LEU A O 1
ATOM 1349 N N . LEU A 1 162 ? 110.076 99.055 113.163 1.00 56.56 162 LEU A N 1
ATOM 1350 C CA . LEU A 1 162 ? 110.099 97.628 113.424 1.00 58.57 162 LEU A CA 1
ATOM 1351 C C . LEU A 1 162 ? 111.445 97.119 113.988 1.00 58.82 162 LEU A C 1
ATOM 1352 O O . LEU A 1 162 ? 111.460 96.433 115.003 1.00 60.15 162 LEU A O 1
ATOM 1357 N N . LEU A 1 163 ? 112.564 97.469 113.355 1.00 48.21 163 LEU A N 1
ATOM 1358 C CA . LEU A 1 163 ? 113.879 97.040 113.849 1.00 48.51 163 LEU A CA 1
ATOM 1359 C C . LEU A 1 163 ? 114.119 97.531 115.247 1.00 48.61 163 LEU A C 1
ATOM 1360 O O . LEU A 1 163 ? 114.653 96.812 116.076 1.00 49.67 163 LEU A O 1
ATOM 1365 N N . TYR A 1 164 ? 113.745 98.772 115.511 1.00 73.68 164 TYR A N 1
ATOM 1366 C CA . TYR A 1 164 ? 113.993 99.308 116.825 1.00 74.01 164 TYR A CA 1
ATOM 1367 C C . TYR A 1 164 ? 113.138 98.565 117.837 1.00 75.62 164 TYR A C 1
ATOM 1368 O O . TYR A 1 164 ? 113.580 98.284 118.954 1.00 76.42 164 TYR A O 1
ATOM 1377 N N . ALA A 1 165 ? 111.939 98.183 117.419 1.00 63.30 165 ALA A N 1
ATOM 1378 C CA . ALA A 1 165 ? 111.075 97.376 118.267 1.00 64.96 165 ALA A CA 1
ATOM 1379 C C . ALA A 1 165 ? 111.767 96.045 118.577 1.00 65.94 165 ALA A C 1
ATOM 1380 O O . ALA A 1 165 ? 111.800 95.615 119.722 1.00 67.13 165 ALA A O 1
ATOM 1382 N N . LEU A 1 166 ? 112.303 95.396 117.546 1.00 61.70 166 LEU A N 1
ATOM 1383 C CA . LEU A 1 166 ? 113.042 94.146 117.694 1.00 62.74 166 LEU A CA 1
ATOM 1384 C C . LEU A 1 166 ? 114.141 94.296 118.732 1.00 62.49 166 LEU A C 1
ATOM 1385 O O . LEU A 1 166 ? 114.204 93.530 119.690 1.00 63.47 166 LEU A O 1
ATOM 1390 N N . MET A 1 167 ? 115.008 95.280 118.537 1.00 82.99 167 MET A N 1
ATOM 1391 C CA . MET A 1 167 ? 116.089 95.525 119.480 1.00 82.79 167 MET A CA 1
ATOM 1392 C C . MET A 1 167 ? 115.580 95.671 120.894 1.00 83.45 167 MET A C 1
ATOM 1393 O O . MET A 1 167 ? 116.171 95.132 121.823 1.00 84.16 167 MET A O 1
ATOM 1398 N N . LEU A 1 168 ? 114.491 96.409 121.049 1.00 63.37 168 LEU A N 1
ATOM 1399 C CA . LEU A 1 168 ? 113.894 96.604 122.354 1.00 64.32 168 LEU A CA 1
ATOM 1400 C C . LEU A 1 168 ? 113.451 95.276 122.967 1.00 65.73 168 LEU A C 1
ATOM 1401 O O . LEU A 1 168 ? 113.717 95.015 124.150 1.00 66.57 168 LEU A O 1
ATOM 1406 N N . LEU A 1 169 ? 112.803 94.423 122.174 1.00 72.70 169 LEU A N 1
ATOM 1407 C CA . LEU A 1 169 ? 112.384 93.113 122.682 1.00 74.04 169 LEU A CA 1
ATOM 1408 C C . LEU A 1 169 ? 113.586 92.321 123.136 1.00 74.26 169 LEU A C 1
ATOM 1409 O O . LEU A 1 169 ? 113.704 91.988 124.319 1.00 75.06 169 LEU A O 1
ATOM 1414 N N . ILE A 1 170 ? 114.512 92.091 122.210 1.00 68.80 170 ILE A N 1
ATOM 1415 C CA . ILE A 1 170 ? 115.701 91.318 122.521 1.00 68.98 170 ILE A CA 1
ATOM 1416 C C . ILE A 1 170 ? 116.477 91.846 123.745 1.00 68.85 170 ILE A C 1
ATOM 1417 O O . ILE A 1 170 ? 116.810 91.057 124.630 1.00 69.61 170 ILE A O 1
ATOM 1422 N N . ASN A 1 171 ? 116.743 93.149 123.844 1.00 70.93 171 ASN A N 1
ATOM 1423 C CA . ASN A 1 171 ? 117.398 93.630 125.060 1.00 70.98 171 ASN A CA 1
ATOM 1424 C C . ASN A 1 171 ? 117.223 95.114 125.398 1.00 70.29 171 ASN A C 1
ATOM 1425 O O . ASN A 1 171 ? 118.151 95.920 125.270 1.00 69.69 171 ASN A O 1
ATOM 1430 N N . TYR A 1 172 ? 116.032 95.438 125.881 1.00 92.30 172 TYR A N 1
ATOM 1431 C CA . TYR A 1 172 ? 115.644 96.795 126.230 1.00 91.94 172 TYR A CA 1
ATOM 1432 C C . TYR A 1 172 ? 116.776 97.611 126.872 1.00 91.73 172 TYR A C 1
ATOM 1433 O O . TYR A 1 172 ? 117.032 98.777 126.498 1.00 90.96 172 TYR A O 1
ATOM 1442 N N . LYS A 1 173 ? 117.528 96.964 127.753 1.00 73.79 173 LYS A N 1
ATOM 1443 C CA . LYS A 1 173 ? 118.659 97.633 128.382 1.00 73.87 173 LYS A CA 1
ATOM 1444 C C . LYS A 1 173 ? 119.698 98.041 127.347 1.00 72.89 173 LYS A C 1
ATOM 1445 O O . LYS A 1 173 ? 119.949 99.241 127.160 1.00 72.22 173 LYS A O 1
ATOM 1451 N N . ILE A 1 174 ? 120.239 97.057 126.629 1.00 63.99 174 ILE A N 1
ATOM 1452 C CA . ILE A 1 174 ? 121.272 97.325 125.622 1.00 63.27 174 ILE A CA 1
ATOM 1453 C C . ILE A 1 174 ? 120.846 98.358 124.579 1.00 62.05 174 ILE A C 1
ATOM 1454 O O . ILE A 1 174 ? 121.615 99.268 124.270 1.00 61.33 174 ILE A O 1
ATOM 1459 N N . THR A 1 175 ? 119.625 98.233 124.056 1.00 61.76 175 THR A N 1
ATOM 1460 C CA . THR A 1 175 ? 119.210 99.142 122.992 1.00 60.73 175 THR A CA 1
ATOM 1461 C C . THR A 1 175 ? 119.153 100.560 123.556 1.00 60.25 175 THR A C 1
ATOM 1462 O O . THR A 1 175 ? 119.528 101.529 122.877 1.00 59.25 175 THR A O 1
ATOM 1466 N N . LEU A 1 176 ? 118.715 100.687 124.805 1.00 60.89 176 LEU A N 1
ATOM 1467 C CA . LEU A 1 176 ? 118.741 102.003 125.410 1.00 60.83 176 LEU A CA 1
ATOM 1468 C C . LEU A 1 176 ? 120.180 102.511 125.500 1.00 60.47 176 LEU A C 1
ATOM 1469 O O . LEU A 1 176 ? 120.463 103.682 125.194 1.00 59.80 176 LEU A O 1
ATOM 1474 N N . PHE A 1 177 ? 121.091 101.621 125.885 1.00 70.43 177 PHE A N 1
ATOM 1475 C CA . PHE A 1 177 ? 122.498 101.989 126.013 1.00 70.35 177 PHE A CA 1
ATOM 1476 C C . PHE A 1 177 ? 123.113 102.496 124.720 1.00 69.01 177 PHE A C 1
ATOM 1477 O O . PHE A 1 177 ? 123.763 103.547 124.683 1.00 68.54 177 PHE A O 1
ATOM 1485 N N . LEU A 1 178 ? 122.920 101.711 123.669 1.00 71.16 178 LEU A N 1
ATOM 1486 C CA . LEU A 1 178 ? 123.427 102.017 122.350 1.00 70.09 178 LEU A CA 1
ATOM 1487 C C . LEU A 1 178 ? 122.763 103.256 121.767 1.00 68.98 178 LEU A C 1
ATOM 1488 O O . LEU A 1 178 ? 123.364 103.939 120.957 1.00 67.98 178 LEU A O 1
ATOM 1493 N N . SER A 1 179 ? 121.509 103.522 122.126 1.00 60.67 179 SER A N 1
ATOM 1494 C CA . SER A 1 179 ? 120.823 104.714 121.615 1.00 59.79 179 SER A CA 1
ATOM 1495 C C . SER A 1 179 ? 121.424 105.959 122.249 1.00 59.69 179 SER A C 1
ATOM 1496 O O . SER A 1 179 ? 121.636 106.985 121.585 1.00 58.70 179 SER A O 1
ATOM 1499 N N . ILE A 1 180 ? 121.656 105.878 123.552 1.00 61.07 180 ILE A N 1
ATOM 1500 C CA . ILE A 1 180 ? 122.367 106.949 124.225 1.00 61.35 180 ILE A CA 1
ATOM 1501 C C . ILE A 1 180 ? 123.730 107.137 123.570 1.00 60.58 180 ILE A C 1
ATOM 1502 O O . ILE A 1 180 ? 124.151 108.257 123.258 1.00 59.98 180 ILE A O 1
ATOM 1507 N N . PHE A 1 181 ? 124.398 106.019 123.324 1.00 83.21 181 PHE A N 1
ATOM 1508 C CA . PHE A 1 181 ? 125.720 106.036 122.722 1.00 82.73 181 PHE A CA 1
ATOM 1509 C C . PHE A 1 181 ? 125.692 106.665 121.343 1.00 81.27 181 PHE A C 1
ATOM 1510 O O . PHE A 1 181 ? 126.596 107.388 120.954 1.00 80.74 181 PHE A O 1
ATOM 1518 N N . MET A 1 182 ? 124.610 106.394 120.634 1.00 80.63 182 MET A N 1
ATOM 1519 C CA . MET A 1 182 ? 124.395 106.830 119.278 1.00 79.37 182 MET A CA 1
ATOM 1520 C C . MET A 1 182 ? 124.277 108.323 119.210 1.00 78.73 182 MET A C 1
ATOM 1521 O O . MET A 1 182 ? 125.047 108.973 118.522 1.00 77.85 182 MET A O 1
ATOM 1526 N N . VAL A 1 183 ? 123.328 108.882 119.951 1.00 63.95 183 VAL A N 1
ATOM 1527 C CA . VAL A 1 183 ? 123.170 110.326 119.875 1.00 63.58 183 VAL A CA 1
ATOM 1528 C C . VAL A 1 183 ? 124.400 110.996 120.464 1.00 63.91 183 VAL A C 1
ATOM 1529 O O . VAL A 1 183 ? 124.782 112.070 120.023 1.00 63.40 183 VAL A O 1
ATOM 1533 N N . LEU A 1 184 ? 125.051 110.338 121.418 1.00 68.30 184 LEU A N 1
ATOM 1534 C CA . LEU A 1 184 ? 126.245 110.906 122.024 1.00 68.88 184 LEU A CA 1
ATOM 1535 C C . LEU A 1 184 ? 127.357 111.068 120.995 1.00 67.86 184 LEU A C 1
ATOM 1536 O O . LEU A 1 184 ? 127.911 112.154 120.814 1.00 67.57 184 LEU A O 1
ATOM 1541 N N . ASN A 1 185 ? 127.674 109.978 120.318 1.00 69.39 185 ASN A N 1
ATOM 1542 C CA . ASN A 1 185 ? 128.609 110.034 119.222 1.00 68.54 185 ASN A CA 1
ATOM 1543 C C . ASN A 1 185 ? 128.181 111.053 118.183 1.00 67.07 185 ASN A C 1
ATOM 1544 O O . ASN A 1 185 ? 129.008 111.803 117.696 1.00 66.56 185 ASN A O 1
ATOM 1549 N N . ALA A 1 186 ? 126.892 111.101 117.862 1.00 56.17 186 ALA A N 1
ATOM 1550 C CA . ALA A 1 186 ? 126.388 112.059 116.875 1.00 54.99 186 ALA A CA 1
ATOM 1551 C C . ALA A 1 186 ? 126.746 113.480 117.285 1.00 55.16 186 ALA A C 1
ATOM 1552 O O . ALA A 1 186 ? 127.202 114.278 116.463 1.00 54.30 186 ALA A O 1
ATOM 1554 N N . PHE A 1 187 ? 126.538 113.790 118.556 1.00 60.06 187 PHE A N 1
ATOM 1555 C CA . PHE A 1 187 ? 126.948 115.073 119.088 1.00 60.74 187 PHE A CA 1
ATOM 1556 C C . PHE A 1 187 ? 128.449 115.278 118.961 1.00 60.62 187 PHE A C 1
ATOM 1557 O O . PHE A 1 187 ? 128.906 116.365 118.608 1.00 60.71 187 PHE A O 1
ATOM 1565 N N . ILE A 1 188 ? 129.225 114.248 119.273 1.00 69.92 188 ILE A N 1
ATOM 1566 C CA . ILE A 1 188 ? 130.670 114.336 119.082 1.00 70.46 188 ILE A CA 1
ATOM 1567 C C . ILE A 1 188 ? 131.058 114.719 117.646 1.00 69.30 188 ILE A C 1
ATOM 1568 O O . ILE A 1 188 ? 131.740 115.716 117.449 1.00 69.38 188 ILE A O 1
ATOM 1573 N N . LEU A 1 189 ? 130.601 113.959 116.653 1.00 65.39 189 LEU A N 1
ATOM 1574 C CA . LEU A 1 189 ? 130.891 114.281 115.260 1.00 64.27 189 LEU A CA 1
ATOM 1575 C C . LEU A 1 189 ? 130.401 115.669 114.931 1.00 63.48 189 LEU A C 1
ATOM 1576 O O . LEU A 1 189 ? 131.193 116.625 114.814 1.00 63.65 189 LEU A O 1
ATOM 1581 N N . VAL A 1 190 ? 129.079 115.784 114.874 1.00 60.02 190 VAL A N 1
ATOM 1582 C CA . VAL A 1 190 ? 128.420 116.947 114.288 1.00 60.21 190 VAL A CA 1
ATOM 1583 C C . VAL A 1 190 ? 128.596 118.250 115.084 1.00 61.93 190 VAL A C 1
ATOM 1584 O O . VAL A 1 190 ? 128.402 119.324 114.553 1.00 62.44 190 VAL A O 1
ATOM 1588 N N . LYS A 1 191 ? 128.981 118.171 116.344 1.00 72.44 191 LYS A N 1
ATOM 1589 C CA . LYS A 1 191 ? 129.064 119.384 117.137 1.00 74.45 191 LYS A CA 1
ATOM 1590 C C . LYS A 1 191 ? 130.441 119.609 117.742 1.00 75.00 191 LYS A C 1
ATOM 1591 O O . LYS A 1 191 ? 130.692 120.667 118.323 1.00 76.78 191 LYS A O 1
ATOM 1597 N N . ILE A 1 192 ? 131.332 118.624 117.629 1.00 68.82 192 ILE A N 1
ATOM 1598 C CA . ILE A 1 192 ? 132.677 118.785 118.198 1.00 69.62 192 ILE A CA 1
ATOM 1599 C C . ILE A 1 192 ? 133.766 118.685 117.143 1.00 68.53 192 ILE A C 1
ATOM 1600 O O . ILE A 1 192 ? 134.687 119.499 117.126 1.00 69.18 192 ILE A O 1
ATOM 1605 N N . LEU A 1 193 ? 133.641 117.725 116.230 1.00 74.79 193 LEU A N 1
ATOM 1606 C CA . LEU A 1 193 ? 134.693 117.542 115.238 1.00 74.62 193 LEU A CA 1
ATOM 1607 C C . LEU A 1 193 ? 134.452 118.368 113.989 1.00 73.28 193 LEU A C 1
ATOM 1608 O O . LEU A 1 193 ? 135.328 119.096 113.554 1.00 73.46 193 LEU A O 1
ATOM 1613 N N . SER A 1 194 ? 133.259 118.240 113.416 1.00 76.41 194 SER A N 1
ATOM 1614 C CA . SER A 1 194 ? 132.927 118.863 112.137 1.00 75.37 194 SER A CA 1
ATOM 1615 C C . SER A 1 194 ? 133.229 120.363 112.057 1.00 76.37 194 SER A C 1
ATOM 1616 O O . SER A 1 194 ? 133.771 120.819 111.056 1.00 75.88 194 SER A O 1
ATOM 1619 N N . PRO A 1 195 ? 132.893 121.133 113.101 1.00 92.48 195 PRO A N 1
ATOM 1620 C CA . PRO A 1 195 ? 133.345 122.531 113.093 1.00 93.65 195 PRO A CA 1
ATOM 1621 C C . PRO A 1 195 ? 134.869 122.680 112.979 1.00 93.65 195 PRO A C 1
ATOM 1622 O O . PRO A 1 195 ? 135.346 123.523 112.219 1.00 93.73 195 PRO A O 1
ATOM 1626 N N . ILE A 1 196 ? 135.622 121.883 113.727 1.00 64.96 196 ILE A N 1
ATOM 1627 C CA . ILE A 1 196 ? 137.079 121.901 113.629 1.00 65.08 196 ILE A CA 1
ATOM 1628 C C . ILE A 1 196 ? 137.505 121.612 112.200 1.00 64.11 196 ILE A C 1
ATOM 1629 O O . ILE A 1 196 ? 138.381 122.284 111.668 1.00 64.31 196 ILE A O 1
ATOM 1634 N N . ILE A 1 197 ? 136.888 120.607 111.587 1.00 65.19 197 ILE A N 1
ATOM 1635 C CA . ILE A 1 197 ? 137.174 120.282 110.202 1.00 64.35 197 ILE A CA 1
ATOM 1636 C C . ILE A 1 197 ? 136.952 121.495 109.299 1.00 63.45 197 ILE A C 1
ATOM 1637 O O . ILE A 1 197 ? 137.833 121.844 108.515 1.00 63.55 197 ILE A O 1
ATOM 1642 N N . LYS A 1 198 ? 135.782 122.135 109.400 1.00 71.09 198 LYS A N 1
ATOM 1643 C CA . LYS A 1 198 ? 135.473 123.289 108.537 1.00 71.31 198 LYS A CA 1
ATOM 1644 C C . LYS A 1 198 ? 136.455 124.421 108.743 1.00 72.37 198 LYS A C 1
ATOM 1645 O O . LYS A 1 198 ? 136.892 125.018 107.777 1.00 72.18 198 LYS A O 1
ATOM 1651 N N . LYS A 1 199 ? 136.780 124.740 109.990 1.00 70.83 199 LYS A N 1
ATOM 1652 C CA . LYS A 1 199 ? 137.799 125.754 110.229 1.00 71.92 199 LYS A CA 1
ATOM 1653 C C . LYS A 1 199 ? 139.107 125.366 109.550 1.00 71.13 199 LYS A C 1
ATOM 1654 O O . LYS A 1 199 ? 139.701 126.174 108.858 1.00 71.32 199 LYS A O 1
ATOM 1660 N N . ALA A 1 200 ? 139.566 124.141 109.772 1.00 72.78 200 ALA A N 1
ATOM 1661 C CA . ALA A 1 200 ? 140.772 123.632 109.112 1.00 73.31 200 ALA A CA 1
ATOM 1662 C C . ALA A 1 200 ? 140.723 123.881 107.610 1.00 72.23 200 ALA A C 1
ATOM 1663 O O . ALA A 1 200 ? 141.720 124.272 106.990 1.00 72.71 200 ALA A O 1
ATOM 1665 N N . GLY A 1 201 ? 139.546 123.643 107.043 1.00 59.89 201 GLY A N 1
ATOM 1666 C CA . GLY A 1 201 ? 139.297 123.871 105.635 1.00 58.75 201 GLY A CA 1
ATOM 1667 C C . GLY A 1 201 ? 139.395 125.316 105.190 1.00 58.97 201 GLY A C 1
ATOM 1668 O O . GLY A 1 201 ? 140.026 125.616 104.172 1.00 58.82 201 GLY A O 1
ATOM 1669 N N . LEU A 1 202 ? 138.792 126.216 105.958 1.00 66.96 202 LEU A N 1
ATOM 1670 C CA . LEU A 1 202 ? 138.839 127.627 105.625 1.00 67.98 202 LEU A CA 1
ATOM 1671 C C . LEU A 1 202 ? 140.274 128.101 105.730 1.00 68.46 202 LEU A C 1
ATOM 1672 O O . LEU A 1 202 ? 140.777 128.735 104.805 1.00 68.43 202 LEU A O 1
ATOM 1677 N N . ARG A 1 203 ? 140.940 127.738 106.825 1.00 75.27 203 ARG A N 1
ATOM 1678 C CA . ARG A 1 203 ? 142.366 127.998 107.025 1.00 76.21 203 ARG A CA 1
ATOM 1679 C C . ARG A 1 203 ? 143.220 127.578 105.841 1.00 75.95 203 ARG A C 1
ATOM 1680 O O . ARG A 1 203 ? 144.100 128.326 105.401 1.00 76.66 203 ARG A O 1
ATOM 1688 N N . ARG A 1 204 ? 142.961 126.381 105.325 1.00 58.23 204 ARG A N 1
ATOM 1689 C CA . ARG A 1 204 ? 143.666 125.931 104.144 1.00 58.25 204 ARG A CA 1
ATOM 1690 C C . ARG A 1 204 ? 143.374 126.826 102.959 1.00 57.47 204 ARG A C 1
ATOM 1691 O O . ARG A 1 204 ? 144.287 127.145 102.194 1.00 58.09 204 ARG A O 1
ATOM 1699 N N . GLU A 1 205 ? 142.103 127.192 102.776 1.00 75.77 205 GLU A N 1
ATOM 1700 C CA . GLU A 1 205 ? 141.721 128.046 101.652 1.00 75.25 205 GLU A CA 1
ATOM 1701 C C . GLU A 1 205 ? 142.507 129.342 101.663 1.00 76.39 205 GLU A C 1
ATOM 1702 O O . GLU A 1 205 ? 143.169 129.704 100.687 1.00 76.75 205 GLU A O 1
ATOM 1708 N N . GLU A 1 206 ? 142.468 130.005 102.804 1.00 67.28 206 GLU A N 1
ATOM 1709 C CA . GLU A 1 206 ? 143.122 131.281 102.973 1.00 68.45 206 GLU A CA 1
ATOM 1710 C C . GLU A 1 206 ? 144.638 131.176 102.761 1.00 69.44 206 GLU A C 1
ATOM 1711 O O . GLU A 1 206 ? 145.202 131.888 101.928 1.00 69.94 206 GLU A O 1
ATOM 1717 N N . ALA A 1 207 ? 145.292 130.265 103.478 1.00 58.17 207 ALA A N 1
ATOM 1718 C CA . ALA A 1 207 ? 146.747 130.100 103.354 1.00 59.39 207 ALA A CA 1
ATOM 1719 C C . ALA A 1 207 ? 147.141 129.757 101.937 1.00 59.25 207 ALA A C 1
ATOM 1720 O O . ALA A 1 207 ? 148.191 130.187 101.458 1.00 60.20 207 ALA A O 1
ATOM 1722 N N . MET A 1 208 ? 146.305 128.970 101.271 1.00 51.59 208 MET A N 1
ATOM 1723 C CA . MET A 1 208 ? 146.559 128.641 99.889 1.00 51.35 208 MET A CA 1
ATOM 1724 C C . MET A 1 208 ? 146.572 129.885 99.050 1.00 51.51 208 MET A C 1
ATOM 1725 O O . MET A 1 208 ? 147.525 130.129 98.298 1.00 52.31 208 MET A O 1
ATOM 1730 N N . LYS A 1 209 ? 145.490 130.651 99.183 1.00 76.62 209 LYS A N 1
ATOM 1731 C CA . LYS A 1 209 ? 145.331 131.931 98.506 1.00 76.84 209 LYS A CA 1
ATOM 1732 C C . LYS A 1 209 ? 146.561 132.796 98.665 1.00 78.21 209 LYS A C 1
ATOM 1733 O O . LYS A 1 209 ? 147.085 133.296 97.686 1.00 78.66 209 LYS A O 1
ATOM 1739 N N . ASN A 1 210 ? 147.018 132.987 99.894 1.00 61.91 210 ASN A N 1
ATOM 1740 C CA . ASN A 1 210 ? 148.172 133.843 100.113 1.00 63.20 210 ASN A CA 1
ATOM 1741 C C . ASN A 1 210 ? 149.465 133.326 99.491 1.00 63.88 210 ASN A C 1
ATOM 1742 O O . ASN A 1 210 ? 150.243 134.094 98.889 1.00 64.61 210 ASN A O 1
ATOM 1747 N N . PHE A 1 211 ? 149.687 132.023 99.633 1.00 42.04 211 PHE A N 1
ATOM 1748 C CA . PHE A 1 211 ? 150.809 131.344 98.976 1.00 42.32 211 PHE A CA 1
ATOM 1749 C C . PHE A 1 211 ? 150.829 131.646 97.489 1.00 42.03 211 PHE A C 1
ATOM 1750 O O . PHE A 1 211 ? 151.764 132.300 96.991 1.00 42.91 211 PHE A O 1
ATOM 1758 N N . PHE A 1 212 ? 149.765 131.246 96.796 1.00 49.28 212 PHE A N 1
ATOM 1759 C CA . PHE A 1 212 ? 149.656 131.486 95.358 1.00 48.96 212 PHE A CA 1
ATOM 1760 C C . PHE A 1 212 ? 149.705 132.940 94.954 1.00 49.20 212 PHE A C 1
ATOM 1761 O O . PHE A 1 212 ? 150.136 133.260 93.843 1.00 49.66 212 PHE A O 1
ATOM 1769 N N . GLU A 1 213 ? 149.190 133.815 95.808 1.00 79.94 213 GLU A N 1
ATOM 1770 C CA . GLU A 1 213 ? 149.276 135.232 95.529 1.00 80.62 213 GLU A CA 1
ATOM 1771 C C . GLU A 1 213 ? 150.717 135.677 95.458 1.00 81.86 213 GLU A C 1
ATOM 1772 O O . GLU A 1 213 ? 151.118 136.256 94.444 1.00 82.30 213 GLU A O 1
ATOM 1778 N N . ILE A 1 214 ? 151.524 135.447 96.492 1.00 61.32 214 ILE A N 1
ATOM 1779 C CA . ILE A 1 214 ? 152.845 136.072 96.355 1.00 62.44 214 ILE A CA 1
ATOM 1780 C C . ILE A 1 214 ? 153.744 135.265 95.421 1.00 62.61 214 ILE A C 1
ATOM 1781 O O . ILE A 1 214 ? 154.707 135.790 94.858 1.00 63.27 214 ILE A O 1
ATOM 1786 N N . LEU A 1 215 ? 153.403 134.008 95.202 1.00 51.11 215 LEU A N 1
ATOM 1787 C CA . LEU A 1 215 ? 154.062 133.288 94.116 1.00 51.50 215 LEU A CA 1
ATOM 1788 C C . LEU A 1 215 ? 153.786 133.953 92.760 1.00 51.24 215 LEU A C 1
ATOM 1789 O O . LEU A 1 215 ? 154.703 134.131 91.959 1.00 51.98 215 LEU A O 1
ATOM 1794 N N . ASN A 1 216 ? 152.532 134.289 92.479 1.00 55.07 216 ASN A N 1
ATOM 1795 C CA . ASN A 1 216 ? 152.247 134.930 91.205 1.00 55.20 216 ASN A CA 1
ATOM 1796 C C . ASN A 1 216 ? 152.793 136.337 91.095 1.00 56.18 216 ASN A C 1
ATOM 1797 O O . ASN A 1 216 ? 153.262 136.747 90.042 1.00 56.79 216 ASN A O 1
ATOM 1802 N N . THR A 1 217 ? 152.732 137.096 92.166 1.00 57.97 217 THR A N 1
ATOM 1803 C CA . THR A 1 217 ? 153.268 138.422 92.056 1.00 58.91 217 THR A CA 1
ATOM 1804 C C . THR A 1 217 ? 154.764 138.333 91.781 1.00 59.52 217 THR A C 1
ATOM 1805 O O . THR A 1 217 ? 155.298 139.018 90.897 1.00 59.97 217 THR A O 1
ATOM 1809 N N . ASN A 1 218 ? 155.422 137.414 92.471 1.00 50.15 218 ASN A N 1
ATOM 1810 C CA . ASN A 1 218 ? 156.840 137.193 92.240 1.00 50.85 218 ASN A CA 1
ATOM 1811 C C . ASN A 1 218 ? 157.160 136.752 90.819 1.00 50.92 218 ASN A C 1
ATOM 1812 O O . ASN A 1 218 ? 158.073 137.270 90.210 1.00 51.42 218 ASN A O 1
ATOM 1817 N N . LEU A 1 219 ? 156.402 135.819 90.268 1.00 46.20 219 LEU A N 1
ATOM 1818 C CA . LEU A 1 219 ? 156.627 135.449 88.886 1.00 46.11 219 LEU A CA 1
ATOM 1819 C C . LEU A 1 219 ? 156.415 136.643 87.959 1.00 46.48 219 LEU A C 1
ATOM 1820 O O . LEU A 1 219 ? 157.109 136.782 86.938 1.00 47.06 219 LEU A O 1
ATOM 1825 N N . ASN A 1 220 ? 155.484 137.525 88.329 1.00 59.25 220 ASN A N 1
ATOM 1826 C CA . ASN A 1 220 ? 155.188 138.705 87.512 1.00 59.51 220 ASN A CA 1
ATOM 1827 C C . ASN A 1 220 ? 156.237 139.795 87.601 1.00 60.26 220 ASN A C 1
ATOM 1828 O O . ASN A 1 220 ? 156.284 140.678 86.750 1.00 60.69 220 ASN A O 1
ATOM 1833 N N . ASN A 1 221 ? 157.054 139.753 88.645 1.00 49.17 221 ASN A N 1
ATOM 1834 C CA . ASN A 1 221 ? 158.149 140.710 88.780 1.00 50.00 221 ASN A CA 1
ATOM 1835 C C . ASN A 1 221 ? 159.508 140.118 88.406 1.00 50.70 221 ASN A C 1
ATOM 1836 O O . ASN A 1 221 ? 160.540 140.553 88.918 1.00 51.82 221 ASN A O 1
ATOM 1841 N N . PHE A 1 222 ? 159.513 139.131 87.521 1.00 50.13 222 PHE A N 1
ATOM 1842 C CA . PHE A 1 222 ? 160.757 138.461 87.193 1.00 50.82 222 PHE A CA 1
ATOM 1843 C C . PHE A 1 222 ? 161.776 139.447 86.634 1.00 52.20 222 PHE A C 1
ATOM 1844 O O . PHE A 1 222 ? 162.929 139.418 87.026 1.00 53.21 222 PHE A O 1
ATOM 1852 N N . LYS A 1 223 ? 161.369 140.327 85.730 1.00 55.24 223 LYS A N 1
ATOM 1853 C CA . LYS A 1 223 ? 162.318 141.305 85.221 1.00 56.20 223 LYS A CA 1
ATOM 1854 C C . LYS A 1 223 ? 162.900 142.153 86.359 1.00 56.72 223 LYS A C 1
ATOM 1855 O O . LYS A 1 223 ? 164.094 142.414 86.386 1.00 57.65 223 LYS A O 1
ATOM 1861 N N . PHE A 1 224 ? 162.087 142.578 87.314 1.00 54.24 224 PHE A N 1
ATOM 1862 C CA . PHE A 1 224 ? 162.669 143.397 88.364 1.00 55.31 224 PHE A CA 1
ATOM 1863 C C . PHE A 1 224 ? 163.634 142.603 89.241 1.00 55.74 224 PHE A C 1
ATOM 1864 O O . PHE A 1 224 ? 164.680 143.125 89.654 1.00 57.06 224 PHE A O 1
ATOM 1872 N N . ILE A 1 225 ? 163.285 141.345 89.511 1.00 54.70 225 ILE A N 1
ATOM 1873 C CA . ILE A 1 225 ? 164.157 140.443 90.268 1.00 55.05 225 ILE A CA 1
ATOM 1874 C C . ILE A 1 225 ? 165.501 140.227 89.591 1.00 56.15 225 ILE A C 1
ATOM 1875 O O . ILE A 1 225 ? 166.549 140.350 90.223 1.00 57.30 225 ILE A O 1
ATOM 1880 N N . LYS A 1 226 ? 165.458 139.927 88.298 1.00 55.88 226 LYS A N 1
ATOM 1881 C CA . LYS A 1 226 ? 166.643 139.616 87.540 1.00 56.88 226 LYS A CA 1
ATOM 1882 C C . LYS A 1 226 ? 167.560 140.822 87.454 1.00 58.43 226 LYS A C 1
ATOM 1883 O O . LYS A 1 226 ? 168.776 140.677 87.318 1.00 59.63 226 LYS A O 1
ATOM 1889 N N . LEU A 1 227 ? 166.985 142.019 87.524 1.00 58.49 227 LEU A N 1
ATOM 1890 C CA . LEU A 1 227 ? 167.780 143.241 87.448 1.00 60.00 227 LEU A CA 1
ATOM 1891 C C . LEU A 1 227 ? 168.362 143.618 88.809 1.00 60.90 227 LEU A C 1
ATOM 1892 O O . LEU A 1 227 ? 169.194 144.528 88.900 1.00 62.34 227 LEU A O 1
ATOM 1897 N N . LYS A 1 228 ? 167.952 142.908 89.857 1.00 60.14 228 LYS A N 1
ATOM 1898 C CA . LYS A 1 228 ? 168.547 143.120 91.169 1.00 61.03 228 LYS A CA 1
ATOM 1899 C C . LYS A 1 228 ? 169.831 142.335 91.294 1.0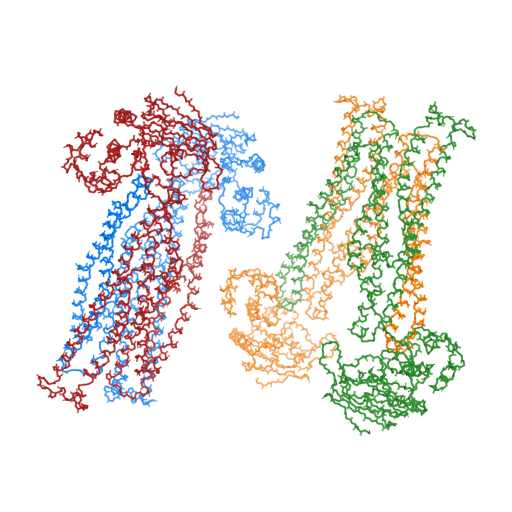0 61.93 228 LYS A C 1
ATOM 1900 O O . LYS A 1 228 ? 170.751 142.752 91.997 1.00 63.28 228 LYS A O 1
ATOM 1906 N N . THR A 1 229 ? 169.857 141.210 90.583 1.00 84.04 229 THR A N 1
ATOM 1907 C CA . THR A 1 229 ? 170.744 140.083 90.836 1.00 85.02 229 THR A CA 1
ATOM 1908 C C . THR A 1 229 ? 170.262 139.281 92.036 1.00 84.83 229 THR A C 1
ATOM 1909 O O . THR A 1 229 ? 169.815 138.146 91.882 1.00 84.97 229 THR A O 1
ATOM 1913 N N . LYS A 1 230 ? 170.323 139.877 93.223 1.00 71.56 230 LYS A N 1
ATOM 1914 C CA . LYS A 1 230 ? 169.978 139.163 94.453 1.00 71.66 230 LYS A CA 1
ATOM 1915 C C . LYS A 1 230 ? 168.467 138.793 94.500 1.00 69.70 230 LYS A C 1
ATOM 1916 O O . LYS A 1 230 ? 167.629 139.618 94.158 1.00 68.64 230 LYS A O 1
ATOM 1922 N N . GLU A 1 231 ? 168.119 137.566 94.916 1.00 73.82 231 GLU A N 1
ATOM 1923 C CA . GLU A 1 231 ? 166.717 137.117 94.929 1.00 72.14 231 GLU A CA 1
ATOM 1924 C C . GLU A 1 231 ? 166.284 136.644 96.291 1.00 72.18 231 GLU A C 1
ATOM 1925 O O . GLU A 1 231 ? 165.186 136.118 96.428 1.00 70.91 231 GLU A O 1
ATOM 1931 N N . ASP A 1 232 ? 167.108 136.832 97.313 1.00 92.37 232 ASP A N 1
ATOM 1932 C CA . ASP A 1 232 ? 166.813 136.206 98.597 1.00 92.78 232 ASP A CA 1
ATOM 1933 C C . ASP A 1 232 ? 165.555 136.771 99.252 1.00 91.81 232 ASP A C 1
ATOM 1934 O O . ASP A 1 232 ? 164.917 136.092 100.046 1.00 91.49 232 ASP A O 1
ATOM 1939 N N . GLY A 1 233 ? 165.204 138.009 98.917 1.00 58.81 233 GLY A N 1
ATOM 1940 C CA . GLY A 1 233 ? 164.065 138.671 99.522 1.00 58.79 233 GLY A CA 1
ATOM 1941 C C . GLY A 1 233 ? 162.780 138.007 99.111 1.00 56.79 233 GLY A C 1
ATOM 1942 O O . GLY A 1 233 ? 162.005 137.552 99.960 1.00 56.17 233 GLY A O 1
ATOM 1943 N N . VAL A 1 234 ? 162.563 137.908 97.808 1.00 84.48 234 VAL A N 1
ATOM 1944 C CA . VAL A 1 234 ? 161.337 137.300 97.326 1.00 82.63 234 VAL A CA 1
ATOM 1945 C C . VAL A 1 234 ? 161.280 135.824 97.725 1.00 81.76 234 VAL A C 1
ATOM 1946 O O . VAL A 1 234 ? 160.200 135.318 98.067 1.00 80.49 234 VAL A O 1
ATOM 1950 N N . LEU A 1 235 ? 162.433 135.142 97.686 1.00 52.14 235 LEU A N 1
ATOM 1951 C CA . LEU A 1 235 ? 162.509 133.750 98.096 1.00 51.68 235 LEU A CA 1
ATOM 1952 C C . LEU A 1 235 ? 162.131 133.619 99.562 1.00 51.72 235 LEU A C 1
ATOM 1953 O O . LEU A 1 235 ? 161.540 132.627 99.966 1.00 50.89 235 LEU A O 1
ATOM 1958 N N . SER A 1 236 ? 162.464 134.637 100.351 1.00 65.79 236 SER A N 1
ATOM 1959 C CA . SER A 1 236 ? 162.144 134.675 101.772 1.00 66.12 236 SER A CA 1
ATOM 1960 C C . SER A 1 236 ? 160.647 134.850 102.038 1.00 64.93 236 SER A C 1
ATOM 1961 O O . SER A 1 236 ? 160.049 134.092 102.816 1.00 64.21 236 SER A O 1
ATOM 1964 N N . LEU A 1 237 ? 160.058 135.877 101.424 1.00 61.12 237 LEU A N 1
ATOM 1965 C CA . LEU A 1 237 ? 158.615 136.143 101.529 1.00 60.17 237 LEU A CA 1
ATOM 1966 C C . LEU A 1 237 ? 157.830 134.904 101.086 1.00 58.02 237 LEU A C 1
ATOM 1967 O O . LEU A 1 237 ? 156.818 134.506 101.705 1.00 57.09 237 LEU A O 1
ATOM 1972 N N . PHE A 1 238 ? 158.313 134.313 99.993 1.00 56.26 238 PHE A N 1
ATOM 1973 C CA . PHE A 1 238 ? 157.764 133.085 99.456 1.00 54.60 238 PHE A CA 1
ATOM 1974 C C . PHE A 1 238 ? 157.905 131.956 100.432 1.00 54.42 238 PHE A C 1
ATOM 1975 O O . PHE A 1 238 ? 156.982 131.173 100.590 1.00 53.29 238 PHE A O 1
ATOM 1983 N N . LYS A 1 239 ? 159.051 131.844 101.086 1.00 76.92 239 LYS A N 1
ATOM 1984 C CA . LYS A 1 239 ? 159.198 130.768 102.046 1.00 76.94 239 LYS A CA 1
ATOM 1985 C C . LYS A 1 239 ? 158.151 130.907 103.120 1.00 76.27 239 LYS A C 1
ATOM 1986 O O . LYS A 1 239 ? 157.435 129.961 103.390 1.00 75.18 239 LYS A O 1
ATOM 1992 N N . ALA A 1 240 ? 158.027 132.097 103.693 1.00 49.17 240 ALA A N 1
ATOM 1993 C CA . ALA A 1 240 ? 157.059 132.319 104.774 1.00 49.03 240 ALA A CA 1
ATOM 1994 C C . ALA A 1 240 ? 155.605 131.989 104.384 1.00 47.63 240 ALA A C 1
ATOM 1995 O O . ALA A 1 240 ? 154.867 131.341 105.152 1.00 47.17 240 ALA A O 1
ATOM 1997 N N . GLN A 1 241 ? 155.173 132.451 103.215 1.00 49.69 241 GLN A N 1
ATOM 1998 C CA . GLN A 1 241 ? 153.808 132.143 102.818 1.00 48.14 241 GLN A CA 1
ATOM 1999 C C . GLN A 1 241 ? 153.647 130.643 102.581 1.00 46.87 241 GLN A C 1
ATOM 2000 O O . GLN A 1 241 ? 152.615 130.053 102.963 1.00 45.81 241 GLN A O 1
ATOM 2006 N N . SER A 1 242 ? 154.681 130.032 101.980 1.00 53.31 242 SER A N 1
ATOM 2007 C CA . SER A 1 242 ? 154.682 128.596 101.647 1.00 52.76 242 SER A CA 1
ATOM 2008 C C . SER A 1 242 ? 154.656 127.695 102.858 1.00 52.84 242 SER A C 1
ATOM 2009 O O . SER A 1 242 ? 154.041 126.633 102.827 1.00 52.24 242 SER A O 1
ATOM 2012 N N . GLU A 1 243 ? 155.372 128.099 103.898 1.00 58.70 243 GLU A N 1
ATOM 2013 C CA . GLU A 1 243 ? 155.300 127.429 105.160 1.00 58.65 243 GLU A CA 1
ATOM 2014 C C . GLU A 1 243 ? 153.925 127.569 105.755 1.00 57.27 243 GLU A C 1
ATOM 2015 O O . GLU A 1 243 ? 153.390 126.601 106.275 1.00 56.63 243 GLU A O 1
ATOM 2021 N N . ALA A 1 244 ? 153.329 128.751 105.685 1.00 47.75 244 ALA A N 1
ATOM 2022 C CA . ALA A 1 244 ? 151.953 128.855 106.175 1.00 46.97 244 ALA A CA 1
ATOM 2023 C C . ALA A 1 244 ? 151.032 127.845 105.444 1.00 45.63 244 ALA A C 1
ATOM 2024 O O . ALA A 1 244 ? 150.294 127.072 106.063 1.00 45.19 244 ALA A O 1
ATOM 2026 N N . PHE A 1 245 ? 151.091 127.849 104.120 1.00 59.93 245 PHE A N 1
ATOM 2027 C CA . PHE A 1 245 ? 150.278 126.932 103.336 1.00 58.55 245 PHE A CA 1
ATOM 2028 C C . PHE A 1 245 ? 150.552 125.500 103.734 1.00 58.98 245 PHE A C 1
ATOM 2029 O O . PHE A 1 245 ? 149.645 124.679 103.777 1.00 57.84 245 PHE A O 1
ATOM 2037 N N . SER A 1 246 ? 151.816 125.192 103.995 1.00 82.80 246 SER A N 1
ATOM 2038 C CA . SER A 1 246 ? 152.195 123.828 104.323 1.00 83.86 246 SER A CA 1
ATOM 2039 C C . SER A 1 246 ? 151.552 123.438 105.634 1.00 83.10 246 SER A C 1
ATOM 2040 O O . SER A 1 246 ? 150.884 122.419 105.721 1.00 82.50 246 SER A O 1
ATOM 2043 N N . LYS A 1 247 ? 151.743 124.271 106.646 1.00 57.99 247 LYS A N 1
ATOM 2044 C CA . LYS A 1 247 ? 151.174 124.024 107.956 1.00 58.10 247 LYS A CA 1
ATOM 2045 C C . LYS A 1 247 ? 149.655 123.814 107.887 1.00 56.66 247 LYS A C 1
ATOM 2046 O O . LYS A 1 247 ? 149.141 122.752 108.254 1.00 56.22 247 LYS A O 1
ATOM 2052 N N . ALA A 1 248 ? 148.943 124.803 107.366 1.00 66.53 248 ALA A N 1
ATOM 2053 C CA . ALA A 1 248 ? 147.491 124.715 107.243 1.00 65.18 248 ALA A CA 1
ATOM 2054 C C . ALA A 1 248 ? 147.061 123.479 106.452 1.00 64.04 248 ALA A C 1
ATOM 2055 O O . ALA A 1 248 ? 146.060 122.846 106.763 1.00 63.18 248 ALA A O 1
ATOM 2057 N N . ASN A 1 249 ? 147.813 123.133 105.423 1.00 69.13 249 ASN A N 1
ATOM 2058 C CA . ASN A 1 249 ? 147.523 121.909 104.708 1.00 68.80 249 ASN A CA 1
ATOM 2059 C C . ASN A 1 249 ? 147.685 120.638 105.548 1.00 69.73 249 ASN A C 1
ATOM 2060 O O . ASN A 1 249 ? 146.771 119.805 105.560 1.00 68.75 249 ASN A O 1
ATOM 2065 N N . ILE A 1 250 ? 148.805 120.490 106.267 1.00 64.65 250 ILE A N 1
ATOM 2066 C CA . ILE A 1 250 ? 149.002 119.265 107.038 1.00 65.97 250 ILE A CA 1
ATOM 2067 C C . ILE A 1 250 ? 147.952 119.179 108.130 1.00 64.64 250 ILE A C 1
ATOM 2068 O O . ILE A 1 250 ? 147.559 118.085 108.502 1.00 64.96 250 ILE A O 1
ATOM 2073 N N . THR A 1 251 ? 147.477 120.294 108.669 1.00 40.47 251 THR A N 1
ATOM 2074 C CA . THR A 1 251 ? 146.547 120.089 109.780 1.00 40.52 251 THR A CA 1
ATOM 2075 C C . THR A 1 251 ? 145.108 119.991 109.253 1.00 39.51 251 THR A C 1
ATOM 2076 O O . THR A 1 251 ? 144.282 119.347 109.868 1.00 39.30 251 THR A O 1
ATOM 2080 N N . ASN A 1 252 ? 144.788 120.572 108.114 1.00 45.64 252 ASN A N 1
ATOM 2081 C CA . ASN A 1 252 ? 143.466 120.269 107.582 1.00 44.18 252 ASN A CA 1
ATOM 2082 C C . ASN A 1 252 ? 143.380 118.783 107.268 1.00 43.98 252 ASN A C 1
ATOM 2083 O O . ASN A 1 252 ? 142.396 118.119 107.618 1.00 43.39 252 ASN A O 1
ATOM 2088 N N . GLU A 1 253 ? 144.426 118.271 106.619 1.00 58.91 253 GLU A N 1
ATOM 2089 C CA . GLU A 1 253 ? 144.493 116.863 106.239 1.00 59.56 253 GLU A CA 1
ATOM 2090 C C . GLU A 1 253 ? 144.565 115.957 107.453 1.00 60.85 253 GLU A C 1
ATOM 2091 O O . GLU A 1 253 ? 144.007 114.862 107.451 1.00 60.91 253 GLU A O 1
ATOM 2097 N N . SER A 1 254 ? 145.261 116.401 108.489 1.00 44.92 254 SER A N 1
ATOM 2098 C CA . SER A 1 254 ? 145.354 115.598 109.701 1.00 46.25 254 SER A CA 1
ATOM 2099 C C . SER A 1 254 ? 143.982 115.485 110.353 1.00 44.69 254 SER A C 1
ATOM 2100 O O . SER A 1 254 ? 143.503 114.387 110.620 1.00 45.25 254 SER A O 1
ATOM 2103 N N . VAL A 1 255 ? 143.333 116.618 110.593 1.00 46.89 255 VAL A N 1
ATOM 2104 C CA . VAL A 1 255 ? 142.034 116.606 111.263 1.00 46.04 255 VAL A CA 1
ATOM 2105 C C . VAL A 1 255 ? 140.962 115.887 110.402 1.00 44.77 255 VAL A C 1
ATOM 2106 O O . VAL A 1 255 ? 140.001 115.340 110.925 1.00 44.46 255 VAL A O 1
ATOM 2110 N N . ALA A 1 256 ? 141.123 115.882 109.086 1.00 61.64 256 ALA A N 1
ATOM 2111 C CA . ALA A 1 256 ? 140.162 115.186 108.235 1.00 60.68 256 ALA A CA 1
ATOM 2112 C C . ALA A 1 256 ? 140.060 113.695 108.582 1.00 61.82 256 ALA A C 1
ATOM 2113 O O . ALA A 1 256 ? 139.029 113.0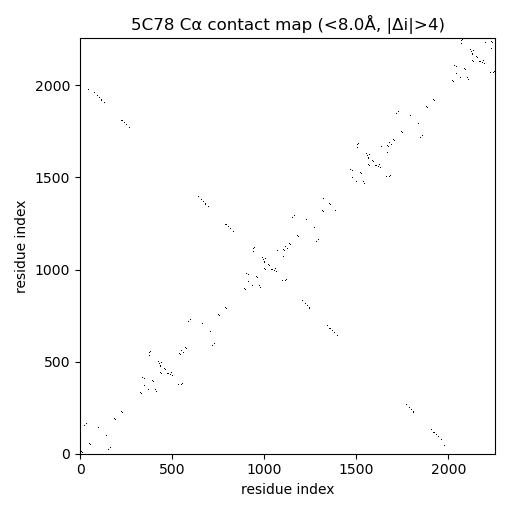72 108.337 1.00 61.27 256 ALA A O 1
ATOM 2115 N N . ALA A 1 257 ? 141.143 113.108 109.089 1.00 63.84 257 ALA A N 1
ATOM 2116 C CA . ALA A 1 257 ? 141.181 111.659 109.312 1.00 65.60 257 ALA A CA 1
ATOM 2117 C C . ALA A 1 257 ? 140.554 111.220 110.635 1.00 66.06 257 ALA A C 1
ATOM 2118 O O . ALA A 1 257 ? 140.141 110.070 110.794 1.00 67.10 257 ALA A O 1
ATOM 2120 N N . VAL A 1 258 ? 140.536 112.124 111.601 1.00 54.13 258 VAL A N 1
ATOM 2121 C CA . VAL A 1 258 ? 140.068 111.779 112.929 1.00 54.55 258 VAL A CA 1
ATOM 2122 C C . VAL A 1 258 ? 138.681 111.134 112.943 1.00 53.98 258 VAL A C 1
ATOM 2123 O O . VAL A 1 258 ? 138.495 110.156 113.627 1.00 55.26 258 VAL A O 1
ATOM 2127 N N . PRO A 1 259 ? 137.705 111.660 112.189 1.00 63.28 259 PRO A N 1
ATOM 2128 C CA . PRO A 1 259 ? 136.384 111.030 112.329 1.00 63.01 259 PRO A CA 1
ATOM 2129 C C . PRO A 1 259 ? 136.265 109.527 112.027 1.00 64.43 259 PRO A C 1
ATOM 2130 O O . PRO A 1 259 ? 135.620 108.824 112.822 1.00 65.21 259 PRO A O 1
ATOM 2134 N N . ARG A 1 260 ? 136.854 109.009 110.957 1.00 75.67 260 ARG A N 1
ATOM 2135 C CA . ARG A 1 260 ? 136.692 107.576 110.760 1.00 77.44 260 ARG A CA 1
ATOM 2136 C C . ARG A 1 260 ? 137.509 106.788 111.787 1.00 80.00 260 ARG A C 1
ATOM 2137 O O . ARG A 1 260 ? 137.028 105.797 112.328 1.00 81.47 260 ARG A O 1
ATOM 2145 N N . ILE A 1 261 ? 138.724 107.245 112.073 1.00 38.05 261 ILE A N 1
ATOM 2146 C CA . ILE A 1 261 ? 139.591 106.581 113.034 1.00 39.68 261 ILE A CA 1
ATOM 2147 C C . ILE A 1 261 ? 138.875 106.434 114.378 1.00 39.93 261 ILE A C 1
ATOM 2148 O O . ILE A 1 261 ? 138.895 105.355 115.039 1.00 41.14 261 ILE A O 1
ATOM 2153 N N . TYR A 1 262 ? 138.253 107.541 114.773 1.00 59.69 262 TYR A N 1
ATOM 2154 C CA . TYR A 1 262 ? 137.389 107.608 115.931 1.00 59.15 262 TYR A CA 1
ATOM 2155 C C . TYR A 1 262 ? 136.276 106.599 115.825 1.00 59.62 262 TYR A C 1
ATOM 2156 O O . TYR A 1 262 ? 135.956 105.901 116.794 1.00 60.71 262 TYR A O 1
ATOM 2165 N N . LEU A 1 263 ? 135.698 106.487 114.639 1.00 65.59 263 LEU A N 1
ATOM 2166 C CA . LEU A 1 263 ? 134.590 105.561 114.499 1.00 66.08 263 LEU A CA 1
ATOM 2167 C C . LEU A 1 263 ? 135.016 104.094 114.691 1.00 69.05 263 LEU A C 1
ATOM 2168 O O . LEU A 1 263 ? 134.339 103.354 115.415 1.00 69.93 263 LEU A O 1
ATOM 2173 N N . GLU A 1 264 ? 136.135 103.697 114.083 1.00 63.53 264 GLU A N 1
ATOM 2174 C CA . GLU A 1 264 ? 136.719 102.365 114.272 1.00 65.65 264 GLU A CA 1
ATOM 2175 C C . GLU A 1 264 ? 136.891 102.068 115.780 1.00 66.36 264 GLU A C 1
ATOM 2176 O O . GLU A 1 264 ? 136.318 101.094 116.356 1.00 67.31 264 GLU A O 1
ATOM 2182 N N . GLY A 1 265 ? 137.683 102.926 116.425 1.00 71.78 265 GLY A N 1
ATOM 2183 C CA . GLY A 1 265 ? 137.964 102.735 117.837 1.00 72.12 265 GLY A CA 1
ATOM 2184 C C . GLY A 1 265 ? 136.711 102.585 118.672 1.00 71.96 265 GLY A C 1
ATOM 2185 O O . GLY A 1 265 ? 136.581 101.646 119.453 1.00 72.93 265 GLY A O 1
ATOM 2186 N N . ILE A 1 266 ? 135.754 103.474 118.458 1.00 40.36 266 ILE A N 1
ATOM 2187 C CA . ILE A 1 266 ? 134.547 103.476 119.279 1.00 40.61 266 ILE A CA 1
ATOM 2188 C C . ILE A 1 266 ? 133.692 102.231 118.999 1.00 40.33 266 ILE A C 1
ATOM 2189 O O . ILE A 1 266 ? 132.962 101.750 119.863 1.00 40.83 266 ILE A O 1
ATOM 2194 N N . GLY A 1 267 ? 133.779 101.719 117.778 1.00 56.36 267 GLY A N 1
ATOM 2195 C CA . GLY A 1 267 ? 133.041 100.517 117.451 1.00 57.94 267 GLY A CA 1
ATOM 2196 C C . GLY A 1 267 ? 133.534 99.369 118.297 1.00 59.65 267 GLY A C 1
ATOM 2197 O O . GLY A 1 267 ? 132.791 98.829 119.127 1.00 60.05 267 GLY A O 1
ATOM 2198 N N . PHE A 1 268 ? 134.814 99.041 118.131 1.00 66.24 268 PHE A N 1
ATOM 2199 C CA . PHE A 1 268 ? 135.402 97.962 118.920 1.00 67.12 268 PHE A CA 1
ATOM 2200 C C . PHE A 1 268 ? 135.193 98.175 120.410 1.00 66.93 268 PHE A C 1
ATOM 2201 O O . PHE A 1 268 ? 134.800 97.270 121.133 1.00 67.72 268 PHE A O 1
ATOM 2209 N N . CYS A 1 269 ? 135.429 99.395 120.860 1.00 67.58 269 CYS A N 1
ATOM 2210 C CA . CYS A 1 269 ? 135.321 99.695 122.272 1.00 67.49 269 CYS A CA 1
ATOM 2211 C C . CYS A 1 269 ? 133.936 99.422 122.795 1.00 67.59 269 CYS A C 1
ATOM 2212 O O . CYS A 1 269 ? 133.795 98.738 123.793 1.00 68.70 269 CYS A O 1
ATOM 2215 N N . VAL A 1 270 ? 132.913 99.934 122.117 1.00 53.72 270 VAL A N 1
ATOM 2216 C CA . VAL A 1 270 ? 131.552 99.764 122.612 1.00 53.52 270 VAL A CA 1
ATOM 2217 C C . VAL A 1 270 ? 131.179 98.291 122.547 1.00 55.37 270 VAL A C 1
ATOM 2218 O O . VAL A 1 270 ? 130.366 97.812 123.330 1.00 55.80 270 VAL A O 1
ATOM 2222 N N . LEU A 1 271 ? 131.780 97.562 121.620 1.00 65.83 271 LEU A N 1
ATOM 2223 C CA . LEU A 1 271 ? 131.585 96.125 121.615 1.00 67.48 271 LEU A CA 1
ATOM 2224 C C . LEU A 1 271 ? 132.154 95.482 122.889 1.00 68.14 271 LEU A C 1
ATOM 2225 O O . LEU A 1 271 ? 131.439 94.769 123.605 1.00 68.89 271 LEU A O 1
ATOM 2230 N N . VAL A 1 272 ? 133.438 95.707 123.158 1.00 78.32 272 VAL A N 1
ATOM 2231 C CA . VAL A 1 272 ? 134.056 95.151 124.360 1.00 78.94 272 VAL A CA 1
ATOM 2232 C C . VAL A 1 272 ? 133.267 95.568 125.602 1.00 78.76 272 VAL A C 1
ATOM 2233 O O . VAL A 1 272 ? 132.983 94.745 126.443 1.00 79.68 272 VAL A O 1
ATOM 2237 N N . PHE A 1 273 ? 132.916 96.843 125.711 1.00 76.47 273 PHE A N 1
ATOM 2238 C CA . PHE A 1 273 ? 132.093 97.322 126.812 1.00 76.28 273 PHE A CA 1
ATOM 2239 C C . PHE A 1 273 ? 130.790 96.530 126.916 1.00 76.89 273 PHE A C 1
ATOM 2240 O O . PHE A 1 273 ? 130.331 96.228 128.010 1.00 77.73 273 PHE A O 1
ATOM 2248 N N . ILE A 1 274 ? 130.166 96.233 125.784 1.00 96.81 274 ILE A N 1
ATOM 2249 C CA . ILE A 1 274 ? 128.956 95.420 125.813 1.00 97.54 274 ILE A CA 1
ATOM 2250 C C . ILE A 1 274 ? 129.188 94.032 126.375 1.00 99.08 274 ILE A C 1
ATOM 2251 O O . ILE A 1 274 ? 128.401 93.572 127.196 1.00 99.74 274 ILE A O 1
ATOM 2256 N N . VAL A 1 275 ? 130.268 93.367 125.978 1.00 59.36 275 VAL A N 1
ATOM 2257 C CA . VAL A 1 275 ? 130.547 92.049 126.584 1.00 60.66 275 VAL A CA 1
ATOM 2258 C C . VAL A 1 275 ? 130.969 92.133 128.088 1.00 60.90 275 VAL A C 1
ATOM 2259 O O . VAL A 1 275 ? 130.500 91.341 128.885 1.00 61.84 275 VAL A O 1
ATOM 2263 N N . VAL A 1 276 ? 131.789 93.115 128.473 1.00 103.95 276 VAL A N 1
ATOM 2264 C CA . VAL A 1 276 ? 132.240 93.305 129.871 1.00 105.27 276 VAL A CA 1
ATOM 2265 C C . VAL A 1 276 ? 131.159 93.771 130.873 1.00 105.70 276 VAL A C 1
ATOM 2266 O O . VAL A 1 276 ? 131.176 93.364 132.041 1.00 107.11 276 VAL A O 1
ATOM 2270 N N . PHE A 1 277 ? 130.217 94.604 130.438 1.00 188.90 277 PHE A N 1
ATOM 2271 C CA . PHE A 1 277 ? 129.107 94.981 131.320 1.00 188.89 277 PHE A CA 1
ATOM 2272 C C . PHE A 1 277 ? 128.036 93.880 131.328 1.00 189.76 277 PHE A C 1
ATOM 2273 O O . PHE A 1 277 ? 127.362 93.654 132.335 1.00 190.51 277 PHE A O 1
ATOM 2281 N N . LEU A 1 278 ? 127.886 93.213 130.185 1.00 116.48 278 LEU A N 1
ATOM 2282 C CA . LEU A 1 278 ? 126.933 92.113 130.019 1.00 118.23 278 LEU A CA 1
ATOM 2283 C C . LEU A 1 278 ? 127.588 90.722 130.049 1.00 119.81 278 LEU A C 1
ATOM 2284 O O . LEU A 1 278 ? 127.207 89.828 129.276 1.00 120.77 278 LEU A O 1
ATOM 2289 N N . VAL A 1 279 ? 128.637 90.594 130.865 1.00 147.44 279 VAL A N 1
ATOM 2290 C CA . VAL A 1 279 ? 129.145 89.300 131.337 1.00 149.49 279 VAL A CA 1
ATOM 2291 C C . VAL A 1 279 ? 129.114 89.400 132.846 1.00 151.60 279 VAL A C 1
ATOM 2292 O O . VAL A 1 279 ? 129.403 88.449 133.562 1.00 154.12 279 VAL A O 1
ATOM 2296 N N . LEU A 1 280 ? 128.767 90.595 133.305 1.00 177.26 280 LEU A N 1
ATOM 2297 C CA . LEU A 1 280 ? 128.533 90.892 134.710 1.00 179.36 280 LEU A CA 1
ATOM 2298 C C . LEU A 1 280 ? 127.176 90.324 135.173 1.00 182.45 280 LEU A C 1
ATOM 2299 O O . LEU A 1 280 ? 126.895 90.264 136.374 1.00 185.40 280 LEU A O 1
ATOM 2304 N N . LYS A 1 281 ? 126.343 89.917 134.212 1.00 166.67 281 LYS A N 1
ATOM 2305 C CA . LYS A 1 281 ? 125.033 89.319 134.495 1.00 169.95 281 LYS A CA 1
ATOM 2306 C C . LYS A 1 281 ? 125.033 87.792 134.309 1.00 172.34 281 LYS A C 1
ATOM 2307 O O . LYS A 1 281 ? 125.173 87.319 133.178 1.00 170.57 281 LYS A O 1
ATOM 2313 N N . ASN A 1 282 ? 124.887 87.038 135.409 1.00 189.56 282 ASN A N 1
ATOM 2314 C CA . ASN A 1 282 ? 124.898 85.557 135.401 1.00 192.50 282 ASN A CA 1
ATOM 2315 C C . ASN A 1 282 ? 124.066 84.916 134.284 1.00 192.46 282 ASN A C 1
ATOM 2316 O O . ASN A 1 282 ? 123.046 84.275 134.560 1.00 195.92 282 ASN A O 1
ATOM 2321 N N . GLU A 1 283 ? 124.497 85.067 133.034 1.00 190.75 283 GLU A N 1
ATOM 2322 C CA . GLU A 1 283 ? 123.660 84.656 131.911 1.00 190.55 283 GLU A CA 1
ATOM 2323 C C . GLU A 1 283 ? 124.430 84.240 130.663 1.00 188.70 283 GLU A C 1
ATOM 2324 O O . GLU A 1 283 ? 123.829 83.707 129.737 1.00 189.55 283 GLU A O 1
ATOM 2330 N N . SER A 1 284 ? 125.742 84.483 130.642 1.00 241.76 284 SER A N 1
ATOM 2331 C CA . SER A 1 284 ? 126.599 84.135 129.502 1.00 239.98 284 SER A CA 1
ATOM 2332 C C . SER A 1 284 ? 126.297 82.758 128.923 1.00 242.90 284 SER A C 1
ATOM 2333 O O . SER A 1 284 ? 127.029 81.798 129.171 1.00 243.98 284 SER A O 1
ATOM 2336 N N . ASP A 1 285 ? 125.212 82.667 128.151 1.00 243.02 285 ASP A N 1
ATOM 2337 C CA . ASP A 1 285 ? 124.782 81.392 127.577 1.00 246.90 285 ASP A CA 1
ATOM 2338 C C . ASP A 1 285 ? 125.738 80.951 126.478 1.00 246.43 285 ASP A C 1
ATOM 2339 O O . ASP A 1 285 ? 125.306 80.505 125.414 1.00 247.57 285 ASP A O 1
ATOM 2344 N N . ILE A 1 286 ? 127.032 80.992 126.785 1.00 196.24 286 ILE A N 1
ATOM 2345 C CA . ILE A 1 286 ? 128.090 80.694 125.833 1.00 195.45 286 ILE A CA 1
ATOM 2346 C C . ILE A 1 286 ? 127.762 81.325 124.461 1.00 193.44 286 ILE A C 1
ATOM 2347 O O . ILE A 1 286 ? 128.324 82.362 124.104 1.00 189.33 286 ILE A O 1
ATOM 2352 N N . SER A 1 287 ? 126.851 80.718 123.702 1.00 135.94 287 SER A N 1
ATOM 2353 C CA . SER A 1 287 ? 126.457 81.265 122.391 1.00 134.48 287 SER A CA 1
ATOM 2354 C C . SER A 1 287 ? 125.050 81.877 122.408 1.00 134.39 287 SER A C 1
ATOM 2355 O O . SER A 1 287 ? 124.731 82.695 121.555 1.00 131.91 287 SER A O 1
ATOM 2358 N N . GLY A 1 288 ? 124.212 81.441 123.354 1.00 272.84 288 GLY A N 1
ATOM 2359 C CA . GLY A 1 288 ? 122.843 81.928 123.503 1.00 273.21 288 GLY A CA 1
ATOM 2360 C C . GLY A 1 288 ? 122.623 83.428 123.642 1.00 268.42 288 GLY A C 1
ATOM 2361 O O . GLY A 1 288 ? 122.010 84.040 122.766 1.00 267.18 288 GLY A O 1
ATOM 2362 N N . ILE A 1 289 ? 123.061 84.019 124.753 1.00 187.06 289 ILE A N 1
ATOM 2363 C CA . ILE A 1 289 ? 122.959 85.472 124.931 1.00 182.78 289 ILE A CA 1
ATOM 2364 C C . ILE A 1 289 ? 123.842 86.148 123.878 1.00 179.50 289 ILE A C 1
ATOM 2365 O O . ILE A 1 289 ? 123.544 87.240 123.400 1.00 176.81 289 ILE A O 1
ATOM 2370 N N . LEU A 1 290 ? 124.934 85.470 123.538 1.00 109.06 290 LEU A N 1
ATOM 2371 C CA . LEU A 1 290 ? 125.918 85.933 122.574 1.00 106.24 290 LEU A CA 1
ATOM 2372 C C . LEU A 1 290 ? 125.343 85.938 121.145 1.00 106.46 290 LEU A C 1
ATOM 2373 O O . LEU A 1 290 ? 125.938 86.504 120.223 1.00 104.09 290 LEU A O 1
ATOM 2378 N N . SER A 1 291 ? 124.263 85.191 120.935 1.00 173.83 291 SER A N 1
ATOM 2379 C CA . SER A 1 291 ? 123.521 85.236 119.672 1.00 174.01 291 SER A CA 1
ATOM 2380 C C . SER A 1 291 ? 123.019 86.656 119.438 1.00 169.86 291 SER A C 1
ATOM 2381 O O . SER A 1 291 ? 123.103 87.196 118.342 1.00 167.64 291 SER A O 1
ATOM 2384 N N . THR A 1 292 ? 122.492 87.237 120.511 1.00 143.03 292 THR A N 1
ATOM 2385 C CA . THR A 1 292 ? 121.774 88.511 120.508 1.00 139.47 292 THR A CA 1
ATOM 2386 C C . THR A 1 292 ? 122.580 89.784 120.172 1.00 135.04 292 THR A C 1
ATOM 2387 O O . THR A 1 292 ? 121.993 90.837 119.923 1.00 132.56 292 THR A O 1
ATOM 2391 N N . ILE A 1 293 ? 123.906 89.708 120.173 1.00 113.57 293 ILE A N 1
ATOM 2392 C CA . ILE A 1 293 ? 124.723 90.870 119.833 1.00 110.72 293 ILE A CA 1
ATOM 2393 C C . ILE A 1 293 ? 124.665 91.023 118.326 1.00 108.72 293 ILE A C 1
ATOM 2394 O O . ILE A 1 293 ? 124.537 92.129 117.792 1.00 105.65 293 ILE A O 1
ATOM 2399 N N . SER A 1 294 ? 124.796 89.893 117.647 1.00 119.59 294 SER A N 1
ATOM 2400 C CA . SER A 1 294 ? 124.783 89.838 116.199 1.00 119.07 294 SER A CA 1
ATOM 2401 C C . SER A 1 294 ? 123.566 90.573 115.634 1.00 116.91 294 SER A C 1
ATOM 2402 O O . SER A 1 294 ? 123.716 91.414 114.760 1.00 113.77 294 SER A O 1
ATOM 2405 N N . ILE A 1 295 ? 122.372 90.241 116.129 1.00 91.59 295 ILE A N 1
ATOM 2406 C CA . ILE A 1 295 ? 121.147 90.935 115.738 1.00 89.80 295 ILE A CA 1
ATOM 2407 C C . ILE A 1 295 ? 121.386 92.432 115.786 1.00 85.15 295 ILE A C 1
ATOM 2408 O O . ILE A 1 295 ? 121.327 93.074 114.757 1.00 82.77 295 ILE A O 1
ATOM 2413 N N . PHE A 1 296 ? 121.721 92.965 116.962 1.00 74.58 296 PHE A N 1
ATOM 2414 C CA . PHE A 1 296 ? 121.975 94.403 117.140 1.00 71.21 296 PHE A CA 1
ATOM 2415 C C . PHE A 1 296 ? 122.921 94.914 116.054 1.00 69.01 296 PHE A C 1
ATOM 2416 O O . PHE A 1 296 ? 122.691 95.969 115.463 1.00 66.38 296 PHE A O 1
ATOM 2424 N N . VAL A 1 297 ? 124.010 94.191 115.827 1.00 60.16 297 VAL A N 1
ATOM 2425 C CA . VAL A 1 297 ? 124.950 94.606 114.804 1.00 59.24 297 VAL A CA 1
ATOM 2426 C C . VAL A 1 297 ? 124.236 94.769 113.472 1.00 58.88 297 VAL A C 1
ATOM 2427 O O . VAL A 1 297 ? 124.215 95.868 112.900 1.00 57.78 297 VAL A O 1
ATOM 2431 N N . LEU A 1 298 ? 123.629 93.670 113.011 1.00 75.38 298 LEU A N 1
ATOM 2432 C CA . LEU A 1 298 ? 122.857 93.610 111.761 1.00 75.27 298 LEU A CA 1
ATOM 2433 C C . LEU A 1 298 ? 121.892 94.781 111.668 1.00 74.15 298 LEU A C 1
ATOM 2434 O O . LEU A 1 298 ? 121.995 95.605 110.758 1.00 72.03 298 LEU A O 1
ATOM 2439 N N . ALA A 1 299 ? 121.001 94.859 112.653 1.00 69.52 299 ALA A N 1
ATOM 2440 C CA . ALA A 1 299 ? 119.984 95.887 112.757 1.00 67.55 299 ALA A CA 1
ATOM 2441 C C . ALA A 1 299 ? 120.573 97.283 112.642 1.00 64.80 299 ALA A C 1
ATOM 2442 O O . ALA A 1 299 ? 120.032 98.107 111.923 1.00 64.05 299 ALA A O 1
ATOM 2444 N N . LEU A 1 300 ? 121.646 97.560 113.382 1.00 74.45 300 LEU A N 1
ATOM 2445 C CA . LEU A 1 300 ? 122.266 98.886 113.394 1.00 72.78 300 LEU A CA 1
ATOM 2446 C C . LEU A 1 300 ? 122.725 99.214 111.984 1.00 71.95 300 LEU A C 1
ATOM 2447 O O . LEU A 1 300 ? 122.448 100.303 111.434 1.00 70.98 300 LEU A O 1
ATOM 2452 N N . TYR A 1 301 ? 123.393 98.246 111.373 1.00 76.18 301 TYR A N 1
ATOM 2453 C CA . TYR A 1 301 ? 123.879 98.448 110.019 1.00 75.68 301 TYR A CA 1
ATOM 2454 C C . TYR A 1 301 ? 122.727 98.652 109.018 1.00 75.24 301 TYR A C 1
ATOM 2455 O O . TYR A 1 301 ? 122.853 99.451 108.090 1.00 74.54 301 TYR A O 1
ATOM 2464 N N . ARG A 1 302 ? 121.618 97.929 109.198 1.00 74.12 302 ARG A N 1
ATOM 2465 C CA . ARG A 1 302 ? 120.450 98.107 108.337 1.00 73.90 302 ARG A CA 1
ATOM 2466 C C . ARG A 1 302 ? 119.832 99.489 108.594 1.00 72.35 302 ARG A C 1
ATOM 2467 O O . ARG A 1 302 ? 119.319 100.146 107.685 1.00 72.01 302 ARG A O 1
ATOM 2475 N N . LEU A 1 303 ? 119.951 99.965 109.824 1.00 57.54 303 LEU A N 1
ATOM 2476 C CA . LEU A 1 303 ? 119.344 101.219 110.190 1.00 57.12 303 LEU A CA 1
ATOM 2477 C C . LEU A 1 303 ? 120.160 102.339 109.576 1.00 56.26 303 LEU A C 1
ATOM 2478 O O . LEU A 1 303 ? 119.639 103.443 109.416 1.00 55.91 303 LEU A O 1
ATOM 2483 N N . MET A 1 304 ? 121.418 102.082 109.210 1.00 79.83 304 MET A N 1
ATOM 2484 C CA . MET A 1 304 ? 122.187 103.167 108.590 1.00 80.17 304 MET A CA 1
ATOM 2485 C C . MET A 1 304 ? 121.572 103.667 107.286 1.00 79.96 304 MET A C 1
ATOM 2486 O O . MET A 1 304 ? 121.281 104.869 107.147 1.00 80.44 304 MET A O 1
ATOM 2491 N N . PRO A 1 305 ? 121.341 102.758 106.332 1.00 66.94 305 PRO A N 1
ATOM 2492 C CA . PRO A 1 305 ? 120.702 103.283 105.132 1.00 67.15 305 PRO A CA 1
ATOM 2493 C C . PRO A 1 305 ? 119.342 103.858 105.431 1.00 66.90 305 PRO A C 1
ATOM 2494 O O . PRO A 1 305 ? 119.004 104.854 104.820 1.00 67.25 305 PRO A O 1
ATOM 2498 N N . SER A 1 306 ? 118.577 103.254 106.330 1.00 68.55 306 SER A N 1
ATOM 2499 C CA . SER A 1 306 ? 117.264 103.805 106.623 1.00 68.66 306 SER A CA 1
ATOM 2500 C C . SER A 1 306 ? 117.409 105.275 107.005 1.00 68.87 306 SER A C 1
ATOM 2501 O O . SER A 1 306 ? 116.637 106.126 106.553 1.00 69.43 306 SER A O 1
ATOM 2504 N N . ALA A 1 307 ? 118.451 105.569 107.777 1.00 54.62 307 ALA A N 1
ATOM 2505 C CA . ALA A 1 307 ? 118.781 106.942 108.149 1.00 55.57 307 ALA A CA 1
ATOM 2506 C C . ALA A 1 307 ? 119.007 107.789 106.907 1.00 56.59 307 ALA A C 1
ATOM 2507 O O . ALA A 1 307 ? 118.381 108.849 106.734 1.00 57.56 307 ALA A O 1
ATOM 2509 N N . ASN A 1 308 ? 119.939 107.345 106.069 1.00 80.14 308 ASN A N 1
ATOM 2510 C CA . ASN A 1 308 ? 120.240 108.105 104.863 1.00 81.47 308 ASN A CA 1
ATOM 2511 C C . ASN A 1 308 ? 119.041 108.349 103.942 1.00 81.13 308 ASN A C 1
ATOM 2512 O O . ASN A 1 308 ? 118.795 109.468 103.519 1.00 82.71 308 ASN A O 1
ATOM 2517 N N . ARG A 1 309 ? 118.344 107.282 103.583 1.00 67.23 309 ARG A N 1
ATOM 2518 C CA . ARG A 1 309 ? 117.151 107.359 102.764 1.00 67.38 309 ARG A CA 1
ATOM 2519 C C . ARG A 1 309 ? 116.107 108.294 103.354 1.00 67.89 309 ARG A C 1
ATOM 2520 O O . ARG A 1 309 ? 115.487 109.072 102.629 1.00 68.85 309 ARG A O 1
ATOM 2528 N N . ILE A 1 310 ? 115.931 108.238 104.672 1.00 52.23 310 ILE A N 1
ATOM 2529 C CA . ILE A 1 310 ? 114.933 109.077 105.331 1.00 52.68 310 ILE A CA 1
ATOM 2530 C C . ILE A 1 310 ? 115.324 110.555 105.226 1.00 53.61 310 ILE A C 1
ATOM 2531 O O . ILE A 1 310 ? 114.478 111.424 104.952 1.00 54.88 310 ILE A O 1
ATOM 2536 N N . ILE A 1 311 ? 116.616 110.836 105.396 1.00 66.96 311 ILE A N 1
ATOM 2537 C CA . ILE A 1 311 ? 117.102 112.203 105.221 1.00 69.97 311 ILE A CA 1
ATOM 2538 C C . ILE A 1 311 ? 116.887 112.650 103.776 1.00 71.10 311 ILE A C 1
ATOM 2539 O O . ILE A 1 311 ? 116.150 113.594 103.530 1.00 72.74 311 ILE A O 1
ATOM 2544 N N . THR A 1 312 ? 117.517 111.952 102.834 1.00 60.01 312 THR A N 1
ATOM 2545 C CA . THR A 1 312 ? 117.405 112.248 101.404 1.00 61.09 312 THR A CA 1
ATOM 2546 C C . THR A 1 312 ? 115.989 112.503 100.957 1.00 60.91 312 THR A C 1
ATOM 2547 O O . THR A 1 312 ? 115.712 113.530 100.348 1.00 63.10 312 THR A O 1
ATOM 2551 N N . SER A 1 313 ? 115.105 111.540 101.189 1.00 64.33 313 SER A N 1
ATOM 2552 C CA . SER A 1 313 ? 113.728 111.688 100.747 1.00 64.55 313 SER A CA 1
ATOM 2553 C C . SER A 1 313 ? 113.012 112.835 101.472 1.00 66.09 313 SER A C 1
ATOM 2554 O O . SER A 1 313 ? 112.221 113.543 100.845 1.00 67.66 313 SER A O 1
ATOM 2557 N N . TYR A 1 314 ? 113.304 113.059 102.758 1.00 77.99 314 TYR A N 1
ATOM 2558 C CA . TYR A 1 314 ? 112.716 114.218 103.442 1.00 79.81 314 TYR A CA 1
ATOM 2559 C C . TYR A 1 314 ? 113.114 115.523 102.759 1.00 82.13 314 TYR A C 1
ATOM 2560 O O . TYR A 1 314 ? 112.284 116.408 102.524 1.00 83.88 314 TYR A O 1
ATOM 2569 N N . HIS A 1 315 ? 114.400 115.633 102.456 1.00 71.41 315 HIS A N 1
ATOM 2570 C CA . HIS A 1 315 ? 114.904 116.757 101.705 1.00 73.47 315 HIS A CA 1
ATOM 2571 C C . HIS A 1 315 ? 114.220 116.825 100.360 1.00 74.05 315 HIS A C 1
ATOM 2572 O O . HIS A 1 315 ? 113.945 117.913 99.881 1.00 76.04 315 HIS A O 1
ATOM 2579 N N . ASP A 1 316 ? 113.923 115.682 99.744 1.00 77.87 316 ASP A N 1
ATOM 2580 C CA . ASP A 1 316 ? 113.283 115.717 98.429 1.00 78.68 316 ASP A CA 1
ATOM 2581 C C . ASP A 1 316 ? 111.852 116.196 98.511 1.00 79.66 316 ASP A C 1
ATOM 2582 O O . ASP A 1 316 ? 111.360 116.818 97.576 1.00 81.40 316 ASP A O 1
ATOM 2587 N N . LEU A 1 317 ? 111.190 115.957 99.636 1.00 62.50 317 LEU A N 1
ATOM 2588 C CA . LEU A 1 317 ? 109.869 116.514 99.777 1.00 63.76 317 LEU A CA 1
ATOM 2589 C C . LEU A 1 317 ? 110.028 117.979 100.094 1.00 66.13 317 LEU A C 1
ATOM 2590 O O . LEU A 1 317 ? 109.179 118.778 99.755 1.00 67.88 317 LEU A O 1
ATOM 2595 N N . LEU A 1 318 ? 111.167 118.378 100.631 1.00 88.89 318 LEU A N 1
ATOM 2596 C CA . LEU A 1 318 ? 111.303 119.796 100.905 1.00 89.98 318 LEU A CA 1
ATOM 2597 C C . LEU A 1 318 ? 111.513 120.553 99.607 1.00 88.85 318 LEU A C 1
ATOM 2598 O O . LEU A 1 318 ? 110.648 121.322 99.183 1.00 88.41 318 LEU A O 1
ATOM 2603 N N . TYR A 1 319 ? 112.652 120.309 98.979 1.00 104.12 319 TYR A N 1
ATOM 2604 C CA . TYR A 1 319 ? 113.070 121.023 97.792 1.00 103.50 319 TYR A CA 1
ATOM 2605 C C . TYR A 1 319 ? 111.984 121.047 96.710 1.00 101.92 319 TYR A C 1
ATOM 2606 O O . TYR A 1 319 ? 111.759 122.081 96.080 1.00 101.73 319 TYR A O 1
ATOM 2615 N N . TYR A 1 320 ? 111.321 119.912 96.497 1.00 91.45 320 TYR A N 1
ATOM 2616 C CA . TYR A 1 320 ? 110.212 119.810 95.537 1.00 90.53 320 TYR A CA 1
ATOM 2617 C C . TYR A 1 320 ? 108.832 120.069 96.176 1.00 90.57 320 TYR A C 1
ATOM 2618 O O . TYR A 1 320 ? 108.620 121.107 96.806 1.00 91.33 320 TYR A O 1
ATOM 2627 N N . HIS A 1 321 ? 107.908 119.120 95.999 1.00 129.17 321 HIS A N 1
ATOM 2628 C CA . HIS A 1 321 ? 106.616 119.101 96.706 1.00 129.33 321 HIS A CA 1
ATOM 2629 C C . HIS A 1 321 ? 106.013 120.468 96.747 1.00 130.06 321 HIS A C 1
ATOM 2630 O O . HIS A 1 321 ? 105.413 120.938 95.782 1.00 129.82 321 HIS A O 1
ATOM 2637 N N . SER A 1 322 ? 106.197 121.073 97.914 1.00 122.79 322 SER A N 1
ATOM 2638 C CA . SER A 1 322 ? 105.730 122.402 98.237 1.00 123.60 322 SER A CA 1
ATOM 2639 C C . SER A 1 322 ? 105.743 123.297 96.991 1.00 123.13 322 SER A C 1
ATOM 2640 O O . SER A 1 322 ? 104.686 123.704 96.487 1.00 123.06 322 SER A O 1
ATOM 2643 N N . SER A 1 323 ? 106.938 123.547 96.469 1.00 129.25 323 SER A N 1
ATOM 2644 C CA . SER A 1 323 ? 107.097 124.384 95.294 1.00 128.78 323 SER A CA 1
ATOM 2645 C C . SER A 1 323 ? 106.382 123.814 94.074 1.00 128.04 323 SER A C 1
ATOM 2646 O O . SER A 1 323 ? 105.704 124.535 93.352 1.00 127.85 323 SER A O 1
ATOM 2649 N N . LEU A 1 324 ? 106.499 122.511 93.871 1.00 71.49 324 LEU A N 1
ATOM 2650 C CA . LEU A 1 324 ? 106.017 121.896 92.631 1.00 70.78 324 LEU A CA 1
ATOM 2651 C C . LEU A 1 324 ? 104.545 121.577 92.559 1.00 70.50 324 LEU A C 1
ATOM 2652 O O . LEU A 1 324 ? 103.956 121.651 91.490 1.00 70.14 324 LEU A O 1
ATOM 2657 N N . ASN A 1 325 ? 103.977 121.117 93.659 1.00 87.48 325 ASN A N 1
ATOM 2658 C CA . ASN A 1 325 ? 102.604 120.656 93.633 1.00 86.96 325 ASN A CA 1
ATOM 2659 C C . ASN A 1 325 ? 101.655 121.755 93.184 1.00 87.39 325 ASN A C 1
ATOM 2660 O O . ASN A 1 325 ? 100.783 121.523 92.354 1.00 86.72 325 ASN A O 1
ATOM 2665 N N . ILE A 1 326 ? 101.839 122.952 93.738 1.00 115.71 326 ILE A N 1
ATOM 2666 C CA . ILE A 1 326 ? 100.977 124.092 93.435 1.00 116.04 326 ILE A CA 1
ATOM 2667 C C . ILE A 1 326 ? 101.021 124.456 91.957 1.00 115.48 326 ILE A C 1
ATOM 2668 O O . ILE A 1 326 ? 99.975 124.664 91.329 1.00 115.36 326 ILE A O 1
ATOM 2673 N N . ILE A 1 327 ? 102.238 124.506 91.406 1.00 59.10 327 ILE A N 1
ATOM 2674 C CA . ILE A 1 327 ? 102.496 124.845 89.990 1.00 58.54 327 ILE A CA 1
ATOM 2675 C C . ILE A 1 327 ? 101.931 123.767 89.073 1.00 57.49 327 ILE A C 1
ATOM 2676 O O . ILE A 1 327 ? 102.404 123.542 87.973 1.00 57.19 327 ILE A O 1
ATOM 2681 N N . TYR A 1 328 ? 100.930 123.061 89.552 1.00 101.48 328 TYR A N 1
ATOM 2682 C CA . TYR A 1 328 ? 100.239 122.140 88.707 1.00 101.12 328 TYR A CA 1
ATOM 2683 C C . TYR A 1 328 ? 98.832 122.456 88.538 1.00 101.09 328 TYR A C 1
ATOM 2684 O O . TYR A 1 328 ? 98.359 122.568 87.436 1.00 100.63 328 TYR A O 1
ATOM 2693 N N . GLN A 1 329 ? 98.168 122.561 89.673 1.00 109.92 329 GLN A N 1
ATOM 2694 C CA . GLN A 1 329 ? 96.845 123.115 89.746 1.00 110.24 329 GLN A CA 1
ATOM 2695 C C . GLN A 1 329 ? 96.901 124.442 88.982 1.00 110.66 329 GLN A C 1
ATOM 2696 O O . GLN A 1 329 ? 96.199 124.638 87.979 1.00 110.54 329 GLN A O 1
ATOM 2702 N N . ASN A 1 330 ? 97.800 125.322 89.415 1.00 144.52 330 ASN A N 1
ATOM 2703 C CA . ASN A 1 330 ? 97.955 126.611 88.763 1.00 144.59 330 ASN A CA 1
ATOM 2704 C C . ASN A 1 330 ? 98.587 126.495 87.375 1.00 144.22 330 ASN A C 1
ATOM 2705 O O . ASN A 1 330 ? 99.120 127.473 86.848 1.00 144.08 330 ASN A O 1
ATOM 2710 N N . LEU A 1 331 ? 98.545 125.294 86.798 1.00 66.99 331 LEU A N 1
ATOM 2711 C CA . LEU A 1 331 ? 98.995 125.073 85.424 1.00 66.70 331 LEU A CA 1
ATOM 2712 C C . LEU A 1 331 ? 98.060 124.160 84.667 1.00 66.02 331 LEU A C 1
ATOM 2713 O O . LEU A 1 331 ? 98.346 123.805 83.533 1.00 65.54 331 LEU A O 1
ATOM 2718 N N . ARG A 1 332 ? 96.982 123.722 85.297 1.00 73.55 332 ARG A N 1
ATOM 2719 C CA . ARG A 1 332 ? 96.080 122.825 84.610 1.00 72.78 332 ARG A CA 1
ATOM 2720 C C . ARG A 1 332 ? 94.637 123.013 84.976 1.00 73.16 332 ARG A C 1
ATOM 2721 O O . ARG A 1 332 ? 93.767 122.328 84.446 1.00 72.63 332 ARG A O 1
ATOM 2729 N N . GLN A 1 333 ? 94.388 123.905 85.924 1.00 119.06 333 GLN A N 1
ATOM 2730 C CA . GLN A 1 333 ? 93.064 124.471 86.083 1.00 119.78 333 GLN A CA 1
ATOM 2731 C C . GLN A 1 333 ? 93.054 125.762 85.260 1.00 120.01 333 GLN A C 1
ATOM 2732 O O . GLN A 1 333 ? 92.077 126.513 85.241 1.00 120.48 333 GLN A O 1
ATOM 2738 N N . GLU A 1 334 ? 94.180 125.980 84.580 1.00 85.51 334 GLU A N 1
ATOM 2739 C CA . GLU A 1 334 ? 94.360 126.995 83.551 1.00 85.35 334 GLU A CA 1
ATOM 2740 C C . GLU A 1 334 ? 93.229 126.919 82.544 1.00 84.99 334 GLU A C 1
ATOM 2741 O O . GLU A 1 334 ? 92.827 125.822 82.154 1.00 84.44 334 GLU A O 1
ATOM 2747 N N . GLU A 1 335 ? 92.740 128.072 82.091 1.00 98.91 335 GLU A N 1
ATOM 2748 C CA . GLU A 1 335 ? 91.559 128.096 81.224 1.00 98.60 335 GLU A CA 1
ATOM 2749 C C . GLU A 1 335 ? 91.943 128.047 79.745 1.00 97.44 335 GLU A C 1
ATOM 2750 O O . GLU A 1 335 ? 93.018 128.499 79.369 1.00 96.90 335 GLU A O 1
ATOM 2756 N N . GLU A 1 336 ? 91.071 127.473 78.919 1.00 95.41 336 GLU A N 1
ATOM 2757 C CA . GLU A 1 336 ? 91.362 127.268 77.500 1.00 94.55 336 GLU A CA 1
ATOM 2758 C C . GLU A 1 336 ? 90.642 128.285 76.617 1.00 93.98 336 GLU A C 1
ATOM 2759 O O . GLU A 1 336 ? 90.037 129.219 77.131 1.00 94.37 336 GLU A O 1
ATOM 2765 N N . ASN A 1 337 ? 90.703 128.106 75.298 1.00 54.14 337 ASN A N 1
ATOM 2766 C CA . ASN A 1 337 ? 90.048 129.026 74.352 1.00 54.11 337 ASN A CA 1
ATOM 2767 C C . ASN A 1 337 ? 88.488 128.888 74.397 1.00 54.48 337 ASN A C 1
ATOM 2768 O O . ASN A 1 337 ? 87.908 128.787 75.462 1.00 55.23 337 ASN A O 1
ATOM 2773 N N . LEU A 1 338 ? 87.811 128.900 73.250 1.00 58.52 338 LEU A N 1
ATOM 2774 C CA . LEU A 1 338 ? 86.357 128.720 73.198 1.00 59.09 338 LEU A CA 1
ATOM 2775 C C . LEU A 1 338 ? 85.862 128.438 71.766 1.00 58.17 338 LEU A C 1
ATOM 2776 O O . LEU A 1 338 ? 86.666 128.348 70.830 1.00 57.13 338 LEU A O 1
ATOM 2781 N N . GLY A 1 339 ? 84.546 128.300 71.605 1.00 76.44 339 GLY A N 1
ATOM 2782 C CA . GLY A 1 339 ? 83.906 128.441 70.302 1.00 75.47 339 GLY A CA 1
ATOM 2783 C C . GLY A 1 339 ? 83.436 127.216 69.546 1.00 75.06 339 GLY A C 1
ATOM 2784 O O . GLY A 1 339 ? 84.035 126.156 69.698 1.00 74.86 339 GLY A O 1
ATOM 2785 N N . GLU A 1 340 ? 82.398 127.369 68.718 1.00 80.48 340 GLU A N 1
ATOM 2786 C CA . GLU A 1 340 ? 81.849 126.273 67.908 1.00 79.63 340 GLU A CA 1
ATOM 2787 C C . GLU A 1 340 ? 80.729 126.727 66.996 1.00 79.36 340 GLU A C 1
ATOM 2788 O O . GLU A 1 340 ? 79.748 127.277 67.467 1.00 80.48 340 GLU A O 1
ATOM 2794 N N . GLY A 1 341 ? 80.811 126.424 65.710 1.00 63.87 341 GLY A N 1
ATOM 2795 C CA . GLY A 1 341 ? 79.883 127.025 64.770 1.00 63.65 341 GLY A CA 1
ATOM 2796 C C . GLY A 1 341 ? 80.545 127.814 63.641 1.00 62.93 341 GLY A C 1
ATOM 2797 O O . GLY A 1 341 ? 81.598 128.429 63.811 1.00 62.83 341 GLY A O 1
ATOM 2798 N N . LYS A 1 342 ? 79.908 127.800 62.477 1.00 77.65 342 LYS A N 1
ATOM 2799 C CA . LYS A 1 342 ? 80.600 128.058 61.231 1.00 76.98 342 LYS A CA 1
ATOM 2800 C C . LYS A 1 342 ? 80.563 129.497 60.699 1.00 76.82 342 LYS A C 1
ATOM 2801 O O . LYS A 1 342 ? 80.003 130.410 61.324 1.00 76.56 342 LYS A O 1
ATOM 2807 N N . LEU A 1 343 ? 81.185 129.667 59.530 1.00 63.34 343 LEU A N 1
ATOM 2808 C CA . LEU A 1 343 ? 81.483 130.963 58.945 1.00 62.60 343 LEU A CA 1
ATOM 2809 C C . LEU A 1 343 ? 82.007 130.748 57.509 1.00 63.27 343 LEU A C 1
ATOM 2810 O O . LEU A 1 343 ? 82.959 129.987 57.309 1.00 63.41 343 LEU A O 1
ATOM 2815 N N . SER A 1 344 ? 81.394 131.408 56.521 1.00 71.65 344 SER A N 1
ATOM 2816 C CA . SER A 1 344 ? 81.648 131.109 55.109 1.00 72.99 344 SER A CA 1
ATOM 2817 C C . SER A 1 344 ? 82.411 132.225 54.375 1.00 74.28 344 SER A C 1
ATOM 2818 O O . SER A 1 344 ? 82.178 133.397 54.639 1.00 73.94 344 SER A O 1
ATOM 2821 N N . PHE A 1 345 ? 83.299 131.870 53.443 1.00 62.69 345 PHE A N 1
ATOM 2822 C CA . PHE A 1 345 ? 84.194 132.862 52.826 1.00 64.28 345 PHE A CA 1
ATOM 2823 C C . PHE A 1 345 ? 84.171 132.899 51.300 1.00 66.25 345 PHE A C 1
ATOM 2824 O O . PHE A 1 345 ? 84.982 132.228 50.650 1.00 67.38 345 PHE A O 1
ATOM 2832 N N . ASN A 1 346 ? 83.307 133.749 50.736 1.00 86.90 346 ASN A N 1
ATOM 2833 C CA . ASN A 1 346 ? 83.043 133.757 49.293 1.00 88.71 346 ASN A CA 1
ATOM 2834 C C . ASN A 1 346 ? 83.226 135.090 48.590 1.00 90.26 346 ASN A C 1
ATOM 2835 O O . ASN A 1 346 ? 83.294 135.131 47.368 1.00 92.15 346 ASN A O 1
ATOM 2840 N N . GLN A 1 347 ? 83.211 136.183 49.338 1.00 98.07 347 GLN A N 1
ATOM 2841 C CA . GLN A 1 347 ? 83.482 137.471 48.728 1.00 99.55 347 GLN A CA 1
ATOM 2842 C C . GLN A 1 347 ? 84.718 138.125 49.322 1.00 99.91 347 GLN A C 1
ATOM 2843 O O . GLN A 1 347 ? 85.797 138.033 48.751 1.00 101.61 347 GLN A O 1
ATOM 2849 N N . GLU A 1 348 ? 84.580 138.786 50.461 1.00 77.29 348 GLU A N 1
ATOM 2850 C CA . GLU A 1 348 ? 85.711 139.535 50.983 1.00 74.42 348 GLU A CA 1
ATOM 2851 C C . GLU A 1 348 ? 85.966 139.305 52.461 1.00 70.78 348 GLU A C 1
ATOM 2852 O O . GLU A 1 348 ? 85.038 139.031 53.234 1.00 69.87 348 GLU A O 1
ATOM 2858 N N . LEU A 1 349 ? 87.247 139.410 52.829 1.00 50.31 349 LEU A N 1
ATOM 2859 C CA . LEU A 1 349 ? 87.667 139.549 54.218 1.00 46.02 349 LEU A CA 1
ATOM 2860 C C . LEU A 1 349 ? 87.731 141.042 54.483 1.00 43.33 349 LEU A C 1
ATOM 2861 O O . LEU A 1 349 ? 88.586 141.711 53.934 1.00 43.40 349 LEU A O 1
ATOM 2866 N N . LYS A 1 350 ? 86.798 141.593 55.248 1.00 52.74 350 LYS A N 1
ATOM 2867 C CA . LYS A 1 350 ? 86.841 143.026 55.532 1.00 51.92 350 LYS A CA 1
ATOM 2868 C C . LYS A 1 350 ? 87.523 143.253 56.851 1.00 49.64 350 LYS A C 1
ATOM 2869 O O . LYS A 1 350 ? 87.349 142.456 57.751 1.00 48.55 350 LYS A O 1
ATOM 2875 N N . ILE A 1 351 ? 88.291 144.325 56.999 1.00 65.19 351 ILE A N 1
ATOM 2876 C CA . ILE A 1 351 ? 88.999 144.451 58.259 1.00 63.58 351 ILE A CA 1
ATOM 2877 C C . ILE A 1 351 ? 88.425 145.497 59.226 1.00 64.36 351 ILE A C 1
ATOM 2878 O O . ILE A 1 351 ? 87.924 145.075 60.273 1.00 63.65 351 ILE A O 1
ATOM 2883 N N . CYS A 1 352 ? 88.490 146.800 58.952 1.00 51.68 352 CYS A N 1
ATOM 2884 C CA . CYS A 1 352 ? 87.692 147.801 59.737 1.00 53.32 352 CYS A CA 1
ATOM 2885 C C . CYS A 1 352 ? 88.148 148.241 61.117 1.00 53.26 352 CYS A C 1
ATOM 2886 O O . CYS A 1 352 ? 87.765 147.634 62.106 1.00 52.40 352 CYS A O 1
ATOM 2889 N N . ASN A 1 353 ? 88.831 149.367 61.199 1.00 58.11 353 ASN A N 1
ATOM 2890 C CA . ASN A 1 353 ? 89.080 150.004 62.480 1.00 59.29 353 ASN A CA 1
ATOM 2891 C C . ASN A 1 353 ? 89.828 149.144 63.500 1.00 57.69 353 ASN A C 1
ATOM 2892 O O . ASN A 1 353 ? 89.491 149.172 64.673 1.00 59.10 353 ASN A O 1
ATOM 2897 N N . LEU A 1 354 ? 90.870 148.438 63.057 1.00 62.74 354 LEU A N 1
ATOM 2898 C CA . LEU A 1 354 ? 91.462 147.342 63.821 1.00 61.29 354 LEU A CA 1
ATOM 2899 C C . LEU A 1 354 ? 91.964 147.643 65.219 1.00 63.08 354 LEU A C 1
ATOM 2900 O O . LEU A 1 354 ? 91.441 147.058 66.174 1.00 63.45 354 LEU A O 1
ATOM 2905 N N . SER A 1 355 ? 92.974 148.511 65.341 1.00 49.24 355 SER A N 1
ATOM 2906 C CA . SER A 1 355 ? 93.626 148.803 66.649 1.00 50.27 355 SER A CA 1
ATOM 2907 C C . SER A 1 355 ? 94.073 147.540 67.448 1.00 48.79 355 SER A C 1
ATOM 2908 O O . SER A 1 355 ? 93.253 146.852 68.063 1.00 48.03 355 SER A O 1
ATOM 2911 N N . PHE A 1 356 ? 95.366 147.224 67.477 1.00 59.48 356 PHE A N 1
ATOM 2912 C CA . PHE A 1 356 ? 95.769 146.077 68.297 1.00 58.56 356 PHE A CA 1
ATOM 2913 C C . PHE A 1 356 ? 97.013 146.293 69.131 1.00 60.40 356 PHE A C 1
ATOM 2914 O O . PHE A 1 356 ? 97.978 146.925 68.706 1.00 61.17 356 PHE A O 1
ATOM 2922 N N . GLY A 1 357 ? 96.989 145.703 70.316 1.00 74.31 357 GLY A N 1
ATOM 2923 C CA . GLY A 1 357 ? 98.168 145.630 71.141 1.00 75.85 357 GLY A CA 1
ATOM 2924 C C . GLY A 1 357 ? 98.317 144.269 71.785 1.00 74.70 357 GLY A C 1
ATOM 2925 O O . GLY A 1 357 ? 97.336 143.571 72.060 1.00 74.13 357 GLY A O 1
ATOM 2926 N N . TYR A 1 358 ? 99.563 143.881 72.011 1.00 58.06 358 TYR A N 1
ATOM 2927 C CA . TYR A 1 358 ? 99.837 142.749 72.873 1.00 58.11 358 TYR A CA 1
ATOM 2928 C C . TYR A 1 358 ? 99.598 143.237 74.305 1.00 61.74 358 TYR A C 1
ATOM 2929 O O . TYR A 1 358 ? 99.627 144.451 74.559 1.00 64.43 358 TYR A O 1
ATOM 2938 N N . GLU A 1 359 ? 99.377 142.301 75.228 1.00 56.95 359 GLU A N 1
ATOM 2939 C CA . GLU A 1 359 ? 98.949 142.609 76.594 1.00 60.66 359 GLU A CA 1
ATOM 2940 C C . GLU A 1 359 ? 99.726 143.666 77.357 1.00 64.40 359 GLU A C 1
ATOM 2941 O O . GLU A 1 359 ? 99.184 144.242 78.298 1.00 68.08 359 GLU A O 1
ATOM 2947 N N . GLY A 1 360 ? 100.967 143.936 76.955 1.00 81.62 360 GLY A N 1
ATOM 2948 C CA . GLY A 1 360 ? 101.801 144.921 77.634 1.00 85.32 360 GLY A CA 1
ATOM 2949 C C . GLY A 1 360 ? 101.147 146.294 77.730 1.00 88.38 360 GLY A C 1
ATOM 2950 O O . GLY A 1 360 ? 100.519 146.562 78.755 1.00 91.66 360 GLY A O 1
ATOM 2951 N N . LYS A 1 361 ? 101.247 147.197 76.749 1.00 99.42 361 LYS A N 1
ATOM 2952 C CA . LYS A 1 361 ? 102.135 147.301 75.579 1.00 96.94 361 LYS A CA 1
ATOM 2953 C C . LYS A 1 361 ? 101.361 148.199 74.636 1.00 96.85 361 LYS A C 1
ATOM 2954 O O . LYS A 1 361 ? 100.290 147.824 74.161 1.00 94.76 361 LYS A O 1
ATOM 2960 N N . LYS A 1 362 ? 101.889 149.390 74.388 1.00 99.65 362 LYS A N 1
ATOM 2961 C CA . LYS A 1 362 ? 101.294 150.303 73.421 1.00 100.09 362 LYS A CA 1
ATOM 2962 C C . LYS A 1 362 ? 100.898 149.634 72.088 1.00 95.26 362 LYS A C 1
ATOM 2963 O O . LYS A 1 362 ? 101.527 148.664 71.648 1.00 91.85 362 LYS A O 1
ATOM 2969 N N . TYR A 1 363 ? 99.816 150.131 71.486 1.00 78.10 363 TYR A N 1
ATOM 2970 C CA . TYR A 1 363 ? 99.285 149.562 70.252 1.00 73.78 363 TYR A CA 1
ATOM 2971 C C . TYR A 1 363 ? 100.253 149.635 69.081 1.00 71.90 363 TYR A C 1
ATOM 2972 O O . TYR A 1 363 ? 101.121 150.494 69.030 1.00 74.46 363 TYR A O 1
ATOM 2981 N N . LEU A 1 364 ? 100.090 148.727 68.131 1.00 66.94 364 LEU A N 1
ATOM 2982 C CA . LEU A 1 364 ? 100.853 148.777 66.899 1.00 65.65 364 LEU A CA 1
ATOM 2983 C C . LEU A 1 364 ? 100.056 149.475 65.781 1.00 65.67 364 LEU A C 1
ATOM 2984 O O . LEU A 1 364 ? 100.640 149.930 64.802 1.00 66.91 364 LEU A O 1
ATOM 2989 N N . PHE A 1 365 ? 98.728 149.539 65.893 1.00 66.90 365 PHE A N 1
ATOM 2990 C CA . PHE A 1 365 ? 97.926 150.041 64.782 1.00 66.49 365 PHE A CA 1
ATOM 2991 C C . PHE A 1 365 ? 97.086 151.300 65.005 1.00 69.92 365 PHE A C 1
ATOM 2992 O O . PHE A 1 365 ? 97.417 152.377 64.472 1.00 72.53 365 PHE A O 1
ATOM 3000 N N . LYS A 1 366 ? 95.988 151.165 65.747 1.00 60.92 366 LYS A N 1
ATOM 3001 C CA . LYS A 1 366 ? 94.870 152.142 65.706 1.00 63.61 366 LYS A CA 1
ATOM 3002 C C . LYS A 1 366 ? 94.337 152.395 64.292 1.00 62.22 366 LYS A C 1
ATOM 3003 O O . LYS A 1 366 ? 95.041 152.892 63.416 1.00 62.76 366 LYS A O 1
ATOM 3009 N N . ASN A 1 367 ? 93.082 151.987 64.099 1.00 55.17 367 ASN A N 1
ATOM 3010 C CA . ASN A 1 367 ? 92.268 152.242 62.906 1.00 54.73 367 ASN A CA 1
ATOM 3011 C C . ASN A 1 367 ? 92.750 151.642 61.604 1.00 53.13 367 ASN A C 1
ATOM 3012 O O . ASN A 1 367 ? 92.444 152.173 60.554 1.00 54.56 367 ASN A O 1
ATOM 3017 N N . LEU A 1 368 ? 93.447 150.511 61.670 1.00 67.30 368 LEU A N 1
ATOM 3018 C CA . LEU A 1 368 ? 93.790 149.756 60.472 1.00 65.81 368 LEU A CA 1
ATOM 3019 C C . LEU A 1 368 ? 92.512 149.474 59.708 1.00 65.49 368 LEU A C 1
ATOM 3020 O O . LEU A 1 368 ? 91.479 149.238 60.296 1.00 65.09 368 LEU A O 1
ATOM 3025 N N . ASN A 1 369 ? 92.590 149.527 58.392 1.00 65.72 369 ASN A N 1
ATOM 3026 C CA . ASN A 1 369 ? 91.435 149.400 57.525 1.00 66.28 369 ASN A CA 1
ATOM 3027 C C . ASN A 1 369 ? 91.865 148.802 56.209 1.00 66.33 369 ASN A C 1
ATOM 3028 O O . ASN A 1 369 ? 92.734 149.374 55.554 1.00 67.95 369 ASN A O 1
ATOM 3033 N N . LEU A 1 370 ? 91.323 147.658 55.823 1.00 55.76 370 LEU A N 1
ATOM 3034 C CA . LEU A 1 370 ? 91.564 147.142 54.470 1.00 56.41 370 LEU A CA 1
ATOM 3035 C C . LEU A 1 370 ? 90.590 146.052 54.177 1.00 55.61 370 LEU A C 1
ATOM 3036 O O . LEU A 1 370 ? 89.886 145.612 55.076 1.00 54.29 370 LEU A O 1
ATOM 3041 N N . ASN A 1 371 ? 90.524 145.611 52.930 1.00 70.47 371 ASN A N 1
ATOM 3042 C CA . ASN A 1 371 ? 89.875 144.333 52.707 1.00 70.83 371 ASN A CA 1
ATOM 3043 C C . ASN A 1 371 ? 90.438 143.539 51.531 1.00 73.64 371 ASN A C 1
ATOM 3044 O O . ASN A 1 371 ? 91.048 144.075 50.608 1.00 75.54 371 ASN A O 1
ATOM 3049 N N . ILE A 1 372 ? 90.211 142.237 51.592 1.00 45.31 372 ILE A N 1
ATOM 3050 C CA . ILE A 1 372 ? 90.831 141.294 50.700 1.00 45.82 372 ILE A CA 1
ATOM 3051 C C . ILE A 1 372 ? 89.726 140.613 49.880 1.00 47.34 372 ILE A C 1
ATOM 3052 O O . ILE A 1 372 ? 88.859 139.925 50.460 1.00 46.83 372 ILE A O 1
ATOM 3057 N N . LYS A 1 373 ? 89.708 140.840 48.562 1.00 75.18 373 LYS A N 1
ATOM 3058 C CA . LYS A 1 373 ? 88.786 140.117 47.681 1.00 78.81 373 LYS A CA 1
ATOM 3059 C C . LYS A 1 373 ? 89.210 138.655 47.636 1.00 79.67 373 LYS A C 1
ATOM 3060 O O . LYS A 1 373 ? 90.396 138.362 47.607 1.00 79.48 373 LYS A O 1
ATOM 3066 N N . LYS A 1 374 ? 88.258 137.732 47.630 1.00 68.25 374 LYS A N 1
ATOM 3067 C CA . LYS A 1 374 ? 88.607 136.312 47.618 1.00 68.98 374 LYS A CA 1
ATOM 3068 C C . LYS A 1 374 ? 89.413 135.922 46.385 1.00 71.13 374 LYS A C 1
ATOM 3069 O O . LYS A 1 374 ? 88.927 135.967 45.270 1.00 73.43 374 LYS A O 1
ATOM 3075 N N . GLY A 1 375 ? 90.659 135.549 46.608 1.00 71.54 375 GLY A N 1
ATOM 3076 C CA . GLY A 1 375 ? 91.550 135.127 45.548 1.00 73.57 375 GLY A CA 1
ATOM 3077 C C . GLY A 1 375 ? 92.697 136.107 45.392 1.00 72.66 375 GLY A C 1
ATOM 3078 O O . GLY A 1 375 ? 93.599 135.902 44.581 1.00 74.16 375 GLY A O 1
ATOM 3079 N N . GLU A 1 376 ? 92.710 137.140 46.223 1.00 93.19 376 GLU A N 1
ATOM 3080 C CA . GLU A 1 376 ? 93.466 138.325 45.873 1.00 92.79 376 GLU A CA 1
ATOM 3081 C C . GLU A 1 376 ? 94.977 138.196 45.865 1.00 92.43 376 GLU A C 1
ATOM 3082 O O . GLU A 1 376 ? 95.615 138.940 45.140 1.00 93.06 376 GLU A O 1
ATOM 3088 N N . LYS A 1 377 ? 95.571 137.277 46.617 1.00 64.97 377 LYS A N 1
ATOM 3089 C CA . LYS A 1 377 ? 97.054 137.250 46.666 1.00 64.88 377 LYS A CA 1
ATOM 3090 C C . LYS A 1 377 ? 97.673 138.601 47.025 1.00 63.34 377 LYS A C 1
ATOM 3091 O O . LYS A 1 377 ? 98.204 139.279 46.172 1.00 64.58 377 LYS A O 1
ATOM 3097 N N . ILE A 1 378 ? 97.642 138.96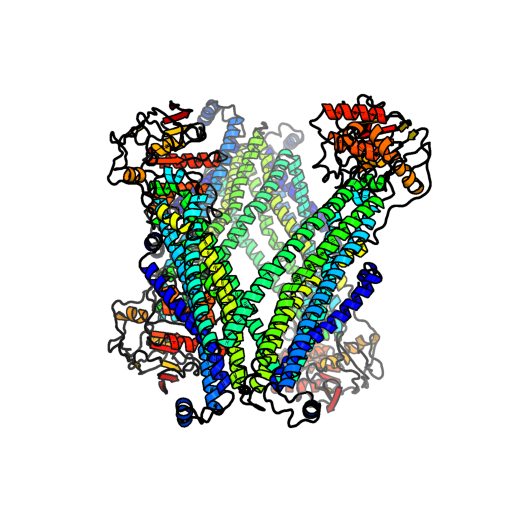2 48.293 1.00 71.42 378 ILE A N 1
ATOM 3098 C CA . ILE A 1 378 ? 98.163 140.246 48.710 1.00 68.07 378 ILE A CA 1
ATOM 3099 C C . ILE A 1 378 ? 99.445 140.055 49.508 1.00 66.16 378 ILE A C 1
ATOM 3100 O O . ILE A 1 378 ? 99.698 138.960 49.993 1.00 67.17 378 ILE A O 1
ATOM 3105 N N . ALA A 1 379 ? 100.245 141.111 49.667 1.00 56.69 379 ALA A N 1
ATOM 3106 C CA . ALA A 1 379 ? 101.508 140.993 50.404 1.00 55.70 379 ALA A CA 1
ATOM 3107 C C . ALA A 1 379 ? 101.694 142.119 51.422 1.00 53.23 379 ALA A C 1
ATOM 3108 O O . ALA A 1 379 ? 101.293 143.248 51.177 1.00 53.31 379 ALA A O 1
ATOM 3110 N N . PHE A 1 380 ? 102.315 141.817 52.555 1.00 52.38 380 PHE A N 1
ATOM 3111 C CA . PHE A 1 380 ? 102.582 142.835 53.560 1.00 51.06 380 PHE A CA 1
ATOM 3112 C C . PHE A 1 380 ? 104.058 143.174 53.660 1.00 53.31 380 PHE A C 1
ATOM 3113 O O . PHE A 1 380 ? 104.879 142.454 54.226 1.00 53.01 380 PHE A O 1
ATOM 3121 N N . ILE A 1 381 ? 104.362 144.281 53.018 1.00 61.14 381 ILE A N 1
ATOM 3122 C CA . ILE A 1 381 ? 105.597 145.024 53.115 1.00 64.04 381 ILE A CA 1
ATOM 3123 C C . ILE A 1 381 ? 105.690 145.740 54.464 1.00 63.45 381 ILE A C 1
ATOM 3124 O O . ILE A 1 381 ? 104.710 146.310 54.942 1.00 62.07 381 ILE A O 1
ATOM 3129 N N . GLY A 1 382 ? 106.841 145.718 55.105 1.00 58.98 382 GLY A N 1
ATOM 3130 C CA . GLY A 1 382 ? 106.947 146.469 56.338 1.00 59.21 382 GLY A CA 1
ATOM 3131 C C . GLY A 1 382 ? 108.365 146.466 56.820 1.00 61.80 382 GLY A C 1
ATOM 3132 O O . GLY A 1 382 ? 109.189 145.770 56.250 1.00 63.07 382 GLY A O 1
ATOM 3133 N N . GLU A 1 383 ? 108.654 147.182 57.895 1.00 142.44 383 GLU A N 1
ATOM 3134 C CA . GLU A 1 383 ? 110.036 147.296 58.322 1.00 145.72 383 GLU A CA 1
ATOM 3135 C C . GLU A 1 383 ? 110.377 146.231 59.341 1.00 143.87 383 GLU A C 1
ATOM 3136 O O . GLU A 1 383 ? 111.192 146.453 60.233 1.00 146.02 383 GLU A O 1
ATOM 3142 N N . SER A 1 384 ? 109.734 145.074 59.172 1.00 119.58 384 SER A N 1
ATOM 3143 C CA . SER A 1 384 ? 110.096 143.824 59.842 1.00 118.03 384 SER A CA 1
ATOM 3144 C C . SER A 1 384 ? 110.056 144.008 61.352 1.00 117.53 384 SER A C 1
ATOM 3145 O O . SER A 1 384 ? 111.027 144.449 61.971 1.00 120.57 384 SER A O 1
ATOM 3148 N N . GLY A 1 385 ? 108.930 143.639 61.950 1.00 103.29 385 GLY A N 1
ATOM 3149 C CA . GLY A 1 385 ? 108.677 143.994 63.329 1.00 103.09 385 GLY A CA 1
ATOM 3150 C C . GLY A 1 385 ? 108.062 145.376 63.324 1.00 104.04 385 GLY A C 1
ATOM 3151 O O . GLY A 1 385 ? 108.022 146.061 64.341 1.00 105.27 385 GLY A O 1
ATOM 3152 N N . CYS A 1 386 ? 107.605 145.796 62.150 1.00 116.11 386 CYS A N 1
ATOM 3153 C CA . CYS A 1 386 ? 106.825 147.017 62.034 1.00 116.81 386 CYS A CA 1
ATOM 3154 C C . CYS A 1 386 ? 105.361 146.756 62.370 1.00 113.39 386 CYS A C 1
ATOM 3155 O O . CYS A 1 386 ? 104.581 147.697 62.530 1.00 113.89 386 CYS A O 1
ATOM 3158 N N . GLY A 1 387 ? 104.992 145.475 62.437 1.00 65.58 387 GLY A N 1
ATOM 3159 C CA . GLY A 1 387 ? 103.671 145.045 62.883 1.00 62.68 387 GLY A CA 1
ATOM 3160 C C . GLY A 1 387 ? 102.970 144.094 61.925 1.00 60.29 387 GLY A C 1
ATOM 3161 O O . GLY A 1 387 ? 101.906 143.563 62.229 1.00 58.16 387 GLY A O 1
ATOM 3162 N N . LYS A 1 388 ? 103.572 143.888 60.758 1.00 72.13 388 LYS A N 1
ATOM 3163 C CA . LYS A 1 388 ? 102.935 143.134 59.688 1.00 70.76 388 LYS A CA 1
ATOM 3164 C C . LYS A 1 388 ? 102.667 141.711 60.087 1.00 69.08 388 LYS A C 1
ATOM 3165 O O . LYS A 1 388 ? 101.625 141.145 59.741 1.00 68.60 388 LYS A O 1
ATOM 3171 N N . SER A 1 389 ? 103.595 141.131 60.830 1.00 78.74 389 SER A N 1
ATOM 3172 C CA . SER A 1 389 ? 103.413 139.762 61.260 1.00 78.65 389 SER A CA 1
ATOM 3173 C C . SER A 1 389 ? 102.205 139.686 62.226 1.00 77.28 389 SER A C 1
ATOM 3174 O O . SER A 1 389 ? 101.297 138.875 62.023 1.00 77.11 389 SER A O 1
ATOM 3177 N N . THR A 1 390 ? 102.180 140.566 63.232 1.00 37.35 390 THR A N 1
ATOM 3178 C CA . THR A 1 390 ? 101.029 140.752 64.139 1.00 36.58 390 THR A CA 1
ATOM 3179 C C . THR A 1 390 ? 99.713 141.001 63.383 1.00 35.78 390 THR A C 1
ATOM 3180 O O . THR A 1 390 ? 98.649 140.487 63.768 1.00 34.81 390 THR A O 1
ATOM 3184 N N . LEU A 1 391 ? 99.771 141.824 62.337 1.00 48.09 391 LEU A N 1
ATOM 3185 C CA . LEU A 1 391 ? 98.592 142.095 61.512 1.00 47.70 391 LEU A CA 1
ATOM 3186 C C . LEU A 1 391 ? 98.038 140.802 60.897 1.00 47.36 391 LEU A C 1
ATOM 3187 O O . LEU A 1 391 ? 96.830 140.520 60.967 1.00 46.89 391 LEU A O 1
ATOM 3192 N N . VAL A 1 392 ? 98.916 140.047 60.248 1.00 40.18 392 VAL A N 1
ATOM 3193 C CA . VAL A 1 392 ? 98.487 138.784 59.690 1.00 42.22 392 VAL A CA 1
ATOM 3194 C C . VAL A 1 392 ? 97.907 137.920 60.795 1.00 42.42 392 VAL A C 1
ATOM 3195 O O . VAL A 1 392 ? 96.821 137.352 60.632 1.00 43.51 392 VAL A O 1
ATOM 3199 N N . ASP A 1 393 ? 98.577 137.888 61.947 1.00 64.74 393 ASP A N 1
ATOM 3200 C CA . ASP A 1 393 ? 98.100 137.073 63.056 1.00 65.18 393 ASP A CA 1
ATOM 3201 C C . ASP A 1 393 ? 96.667 137.442 63.408 1.00 64.18 393 ASP A C 1
ATOM 3202 O O . ASP A 1 393 ? 95.885 136.579 63.744 1.00 65.18 393 ASP A O 1
ATOM 3207 N N . LEU A 1 394 ? 96.293 138.700 63.218 1.00 33.93 394 LEU A N 1
ATOM 3208 C CA . LEU A 1 394 ? 94.912 139.104 63.462 1.00 33.89 394 LEU A CA 1
ATOM 3209 C C . LEU A 1 394 ? 93.957 138.719 62.341 1.00 34.04 394 LEU A C 1
ATOM 3210 O O . LEU A 1 394 ? 92.841 138.287 62.634 1.00 34.40 394 LEU A O 1
ATOM 3215 N N . ILE A 1 395 ? 94.363 138.911 61.077 1.00 37.86 395 ILE A N 1
ATOM 3216 C CA . ILE A 1 395 ? 93.541 138.540 59.902 1.00 38.73 395 ILE A CA 1
ATOM 3217 C C . ILE A 1 395 ? 93.223 137.048 59.889 1.00 40.68 395 ILE A C 1
ATOM 3218 O O . ILE A 1 395 ? 92.085 136.665 59.664 1.00 41.49 395 ILE A O 1
ATOM 3223 N N . ILE A 1 396 ? 94.210 136.195 60.149 1.00 48.60 396 ILE A N 1
ATOM 3224 C CA . ILE A 1 396 ? 93.872 134.792 60.399 1.00 51.32 396 ILE A CA 1
ATOM 3225 C C . ILE A 1 396 ? 93.275 134.676 61.802 1.00 49.57 396 ILE A C 1
ATOM 3226 O O . ILE A 1 396 ? 93.128 135.658 62.505 1.00 46.86 396 ILE A O 1
ATOM 3231 N N . GLY A 1 397 ? 92.941 133.493 62.247 1.00 61.45 397 GLY A N 1
ATOM 3232 C CA . GLY A 1 397 ? 92.164 133.433 63.475 1.00 60.21 397 GLY A CA 1
ATOM 3233 C C . GLY A 1 397 ? 92.701 134.024 64.787 1.00 58.52 397 GLY A C 1
ATOM 3234 O O . GLY A 1 397 ? 91.954 134.669 65.522 1.00 57.08 397 GLY A O 1
ATOM 3235 N N . LEU A 1 398 ? 93.962 133.722 65.107 1.00 54.68 398 LEU A N 1
ATOM 3236 C CA . LEU A 1 398 ? 94.610 134.036 66.383 1.00 54.06 398 LEU A CA 1
ATOM 3237 C C . LEU A 1 398 ? 94.600 135.521 66.681 1.00 51.50 398 LEU A C 1
ATOM 3238 O O . LEU A 1 398 ? 94.410 136.311 65.766 1.00 50.09 398 LEU A O 1
ATOM 3243 N N . LEU A 1 399 ? 94.817 135.913 67.938 1.00 34.33 399 LEU A N 1
ATOM 3244 C CA . LEU A 1 399 ? 94.818 137.352 68.383 1.00 33.27 399 LEU A CA 1
ATOM 3245 C C . LEU A 1 399 ? 93.446 138.075 68.343 1.00 33.49 399 LEU A C 1
ATOM 3246 O O . LEU A 1 399 ? 92.818 138.229 67.295 1.00 33.19 399 LEU A O 1
ATOM 3251 N N . LYS A 1 400 ? 92.975 138.510 69.502 1.00 56.26 400 LYS A N 1
ATOM 3252 C CA . LYS A 1 400 ? 91.732 139.266 69.549 1.00 56.69 400 LYS A CA 1
ATOM 3253 C C . LYS A 1 400 ? 91.995 140.763 69.439 1.00 57.03 400 LYS A C 1
ATOM 3254 O O . LYS A 1 400 ? 92.725 141.339 70.252 1.00 58.36 400 LYS A O 1
ATOM 3260 N N . PRO A 1 401 ? 91.396 141.397 68.426 1.00 35.67 401 PRO A N 1
ATOM 3261 C CA . PRO A 1 401 ? 91.549 142.830 68.252 1.00 36.73 401 PRO A CA 1
ATOM 3262 C C . PRO A 1 401 ? 91.057 143.634 69.452 1.00 38.29 401 PRO A C 1
ATOM 3263 O O . PRO A 1 401 ? 89.999 143.369 70.027 1.00 38.70 401 PRO A O 1
ATOM 3267 N N . LYS A 1 402 ? 91.852 144.635 69.803 1.00 59.61 402 LYS A N 1
ATOM 3268 C CA . LYS A 1 402 ? 91.540 145.524 70.897 1.00 63.37 402 LYS A CA 1
ATOM 3269 C C . LYS A 1 402 ? 90.331 146.412 70.595 1.00 64.92 402 LYS A C 1
ATOM 3270 O O . LYS A 1 402 ? 89.592 146.803 71.509 1.00 68.05 402 LYS A O 1
ATOM 3276 N N . GLU A 1 403 ? 90.114 146.722 69.319 1.00 97.83 403 GLU A N 1
ATOM 3277 C CA . GLU A 1 403 ? 89.024 147.618 68.959 1.00 99.39 403 GLU A CA 1
ATOM 3278 C C . GLU A 1 403 ? 88.353 147.368 67.607 1.00 96.88 403 GLU A C 1
ATOM 3279 O O . GLU A 1 403 ? 87.226 147.818 67.398 1.00 97.98 403 GLU A O 1
ATOM 3285 N N . GLY A 1 404 ? 89.000 146.644 66.698 1.00 40.89 404 GLY A N 1
ATOM 3286 C CA . GLY A 1 404 ? 88.435 146.498 65.351 1.00 40.53 404 GLY A CA 1
ATOM 3287 C C . GLY A 1 404 ? 87.329 145.484 65.130 1.00 39.92 404 GLY A C 1
ATOM 3288 O O . GLY A 1 404 ? 86.628 145.141 66.069 1.00 40.23 404 GLY A O 1
ATOM 3289 N N . GLN A 1 405 ? 87.158 145.009 63.897 1.00 57.51 405 GLN A N 1
ATOM 3290 C CA . GLN A 1 405 ? 86.236 143.896 63.697 1.00 56.93 405 GLN A CA 1
ATOM 3291 C C . GLN A 1 405 ? 86.775 142.682 62.963 1.00 55.38 405 GLN A C 1
ATOM 3292 O O . GLN A 1 405 ? 86.682 141.570 63.516 1.00 55.06 405 GLN A O 1
ATOM 3298 N N . ILE A 1 406 ? 87.264 142.848 61.733 1.00 37.67 406 ILE A N 1
ATOM 3299 C CA . ILE A 1 406 ? 87.522 141.693 60.824 1.00 37.01 406 ILE A CA 1
ATOM 3300 C C . ILE A 1 406 ? 86.258 140.883 60.476 1.00 37.71 406 ILE A C 1
ATOM 3301 O O . ILE A 1 406 ? 85.870 139.956 61.191 1.00 37.43 406 ILE A O 1
ATOM 3306 N N . LEU A 1 407 ? 85.642 141.221 59.350 1.00 60.30 407 LEU A N 1
ATOM 3307 C CA . LEU A 1 407 ? 84.434 140.544 58.908 1.00 61.76 407 LEU A CA 1
ATOM 3308 C C . LEU A 1 407 ? 84.712 139.577 57.776 1.00 63.50 407 LEU A C 1
ATOM 3309 O O . LEU A 1 407 ? 85.488 139.875 56.866 1.00 64.23 407 LEU A O 1
ATOM 3314 N N . ILE A 1 408 ? 84.026 138.442 57.800 1.00 47.28 408 ILE A N 1
ATOM 3315 C CA . ILE A 1 408 ? 84.131 137.474 56.713 1.00 50.28 408 ILE A CA 1
ATOM 3316 C C . ILE A 1 408 ? 82.786 137.301 55.990 1.00 52.64 408 ILE A C 1
ATOM 3317 O O . ILE A 1 408 ? 81.874 136.645 56.486 1.00 52.98 408 ILE A O 1
ATOM 3322 N N . ASP A 1 409 ? 82.687 137.924 54.817 1.00 57.85 409 ASP A N 1
ATOM 3323 C CA . ASP A 1 409 ? 81.417 138.096 54.111 1.00 59.97 409 ASP A CA 1
ATOM 3324 C C . ASP A 1 409 ? 80.377 138.836 54.967 1.00 59.46 409 ASP A C 1
ATOM 3325 O O . ASP A 1 409 ? 79.276 138.348 55.199 1.00 61.53 409 ASP A O 1
ATOM 3330 N N . LYS A 1 410 ? 80.764 140.040 55.394 1.00 70.72 410 LYS A N 1
ATOM 3331 C CA . LYS A 1 410 ? 79.961 140.996 56.172 1.00 71.14 410 LYS A CA 1
ATOM 3332 C C . LYS A 1 410 ? 79.588 140.455 57.568 1.00 70.02 410 LYS A C 1
ATOM 3333 O O . LYS A 1 410 ? 78.865 141.115 58.335 1.00 71.03 410 LYS A O 1
ATOM 3339 N N . GLN A 1 411 ? 80.107 139.262 57.880 1.00 82.90 411 GLN A N 1
ATOM 3340 C CA . GLN A 1 411 ? 79.886 138.557 59.147 1.00 82.03 411 GLN A CA 1
ATOM 3341 C C . GLN A 1 411 ? 81.105 138.549 60.061 1.00 78.96 411 GLN A C 1
ATOM 3342 O O . GLN A 1 411 ? 82.212 138.226 59.623 1.00 77.89 411 GLN A O 1
ATOM 3348 N N . GLU A 1 412 ? 80.896 138.894 61.332 1.00 51.88 412 GLU A N 1
ATOM 3349 C CA . GLU A 1 412 ? 81.997 139.083 62.273 1.00 49.59 412 GLU A CA 1
ATOM 3350 C C . GLU A 1 412 ? 82.702 137.790 62.653 1.00 48.61 412 GLU A C 1
ATOM 3351 O O . GLU A 1 412 ? 82.058 136.810 63.008 1.00 49.78 412 GLU A O 1
ATOM 3357 N N . LEU A 1 413 ? 84.032 137.801 62.585 1.00 50.75 413 LEU A N 1
ATOM 3358 C CA . LEU A 1 413 ? 84.842 136.708 63.108 1.00 51.05 413 LEU A CA 1
ATOM 3359 C C . LEU A 1 413 ? 84.933 136.885 64.607 1.00 50.68 413 LEU A C 1
ATOM 3360 O O . LEU A 1 413 ? 85.270 137.969 65.079 1.00 49.82 413 LEU A O 1
ATOM 3365 N N . ASN A 1 414 ? 84.605 135.837 65.352 1.00 45.79 414 ASN A N 1
ATOM 3366 C CA . ASN A 1 414 ? 84.728 135.878 66.804 1.00 46.31 414 ASN A CA 1
ATOM 3367 C C . ASN A 1 414 ? 84.862 134.499 67.473 1.00 47.81 414 ASN A C 1
ATOM 3368 O O . ASN A 1 414 ? 85.067 133.461 66.828 1.00 48.45 414 ASN A O 1
ATOM 3373 N N . ALA A 1 415 ? 84.729 134.521 68.789 1.00 41.99 415 ALA A N 1
ATOM 3374 C CA . ALA A 1 415 ? 84.884 133.322 69.583 1.00 43.64 415 ALA A CA 1
ATOM 3375 C C . ALA A 1 415 ? 83.999 132.181 69.060 1.00 44.95 415 ALA A C 1
ATOM 3376 O O . ALA A 1 415 ? 84.430 131.028 68.995 1.00 46.02 415 ALA A O 1
ATOM 3378 N N . SER A 1 416 ? 82.766 132.516 68.690 1.00 59.21 416 SER A N 1
ATOM 3379 C CA . SER A 1 416 ? 81.811 131.521 68.238 1.00 60.64 416 SER A CA 1
ATOM 3380 C C . SER A 1 416 ? 82.249 130.843 66.941 1.00 60.71 416 SER A C 1
ATOM 3381 O O . SER A 1 416 ? 81.981 129.660 66.743 1.00 62.57 416 SER A O 1
ATOM 3384 N N . ASN A 1 417 ? 82.862 131.587 66.030 1.00 63.53 417 ASN A N 1
ATOM 3385 C CA . ASN A 1 417 ? 83.228 130.998 64.744 1.00 64.33 417 ASN A CA 1
ATOM 3386 C C . ASN A 1 417 ? 84.729 130.775 64.470 1.00 64.21 417 ASN A C 1
ATOM 3387 O O . ASN A 1 417 ? 85.095 130.241 63.413 1.00 65.49 417 ASN A O 1
ATOM 3392 N N . ALA A 1 418 ? 85.595 131.178 65.399 1.00 48.68 418 ALA A N 1
ATOM 3393 C CA . ALA A 1 418 ? 87.047 131.161 65.152 1.00 48.23 418 ALA A CA 1
ATOM 3394 C C . ALA A 1 418 ? 87.639 129.811 64.712 1.00 50.31 418 ALA A C 1
ATOM 3395 O O . ALA A 1 418 ? 88.541 129.780 63.887 1.00 50.57 418 ALA A O 1
ATOM 3397 N N . LYS A 1 419 ? 87.127 128.718 65.272 1.00 57.52 419 LYS A N 1
ATOM 3398 C CA . LYS A 1 419 ? 87.536 127.363 64.896 1.00 59.38 419 LYS A CA 1
ATOM 3399 C C . LYS A 1 419 ? 87.453 127.099 63.414 1.00 60.20 419 LYS A C 1
ATOM 3400 O O . LYS A 1 419 ? 88.401 126.633 62.796 1.00 61.58 419 LYS A O 1
ATOM 3406 N N . ASN A 1 420 ? 86.280 127.343 62.855 1.00 76.51 420 ASN A N 1
ATOM 3407 C CA . ASN A 1 420 ? 86.054 127.041 61.458 1.00 77.98 420 ASN A CA 1
ATOM 3408 C C . ASN A 1 420 ? 86.854 127.968 60.577 1.00 77.84 420 ASN A C 1
ATOM 3409 O O . ASN A 1 420 ? 87.201 127.618 59.437 1.00 79.91 420 ASN A O 1
ATOM 3414 N N . TYR A 1 421 ? 87.159 129.152 61.106 1.00 48.57 421 TYR A N 1
ATOM 3415 C CA . TYR A 1 421 ? 87.899 130.121 60.317 1.00 47.88 421 TYR A CA 1
ATOM 3416 C C . TYR A 1 421 ? 89.356 129.684 60.276 1.00 48.40 421 TYR A C 1
ATOM 3417 O O . TYR A 1 421 ? 89.935 129.509 59.210 1.00 49.91 421 TYR A O 1
ATOM 3426 N N . ARG A 1 422 ? 89.927 129.461 61.451 1.00 36.62 422 ARG A N 1
ATOM 3427 C CA . ARG A 1 422 ? 91.289 128.959 61.570 1.00 36.84 422 ARG A CA 1
ATOM 3428 C C . ARG A 1 422 ? 91.447 127.752 60.675 1.00 39.44 422 ARG A C 1
ATOM 3429 O O . ARG A 1 422 ? 92.468 127.563 60.022 1.00 41.05 422 ARG A O 1
ATOM 3437 N N . GLN A 1 423 ? 90.395 126.954 60.629 1.00 54.17 423 GLN A N 1
ATOM 3438 C CA . GLN A 1 423 ? 90.435 125.710 59.899 1.00 56.61 423 GLN A CA 1
ATOM 3439 C C . GLN A 1 423 ? 90.704 125.912 58.433 1.00 58.18 423 GLN A C 1
ATOM 3440 O O . GLN A 1 423 ? 91.214 125.003 57.777 1.00 59.89 423 GLN A O 1
ATOM 3446 N N . LYS A 1 424 ? 90.418 127.106 57.921 1.00 56.83 424 LYS A N 1
ATOM 3447 C CA . LYS A 1 424 ? 90.543 127.286 56.483 1.00 58.29 424 LYS A CA 1
ATOM 3448 C C . LYS A 1 424 ? 91.769 128.090 56.072 1.00 58.38 424 LYS A C 1
ATOM 3449 O O . LYS A 1 424 ? 91.804 128.607 54.954 1.00 59.07 424 LYS A O 1
ATOM 3455 N N . ILE A 1 425 ? 92.803 128.138 56.916 1.00 64.90 425 ILE A N 1
ATOM 3456 C CA . ILE A 1 425 ? 94.068 128.714 56.459 1.00 64.80 425 ILE A CA 1
ATOM 3457 C C . ILE A 1 425 ? 95.275 127.788 56.630 1.00 65.66 425 ILE A C 1
ATOM 3458 O O . ILE A 1 425 ? 95.523 127.262 57.719 1.00 65.26 425 ILE A O 1
ATOM 3463 N N . GLY A 1 426 ? 95.987 127.546 55.523 1.00 111.04 426 GLY A N 1
ATOM 3464 C CA . GLY A 1 426 ? 97.260 126.835 55.552 1.00 112.16 426 GLY A CA 1
ATOM 3465 C C . GLY A 1 426 ? 98.334 127.783 56.042 1.00 111.36 426 GLY A C 1
ATOM 3466 O O . GLY A 1 426 ? 98.065 128.968 56.138 1.00 110.00 426 GLY A O 1
ATOM 3467 N N . TYR A 1 427 ? 99.559 127.335 56.282 1.00 80.71 427 TYR A N 1
ATOM 3468 C CA . TYR A 1 427 ? 100.452 128.281 56.917 1.00 79.56 427 TYR A CA 1
ATOM 3469 C C . TYR A 1 427 ? 101.824 128.499 56.299 1.00 80.33 427 TYR A C 1
ATOM 3470 O O . TYR A 1 427 ? 102.223 129.648 56.168 1.00 79.55 427 TYR A O 1
ATOM 3479 N N . ILE A 1 428 ? 102.582 127.458 55.974 1.00 49.21 428 ILE A N 1
ATOM 3480 C CA . ILE A 1 428 ? 103.845 127.666 55.228 1.00 50.40 428 ILE A CA 1
ATOM 3481 C C . ILE A 1 428 ? 104.794 128.736 55.808 1.00 49.78 428 ILE A C 1
ATOM 3482 O O . ILE A 1 428 ? 104.776 129.865 55.331 1.00 48.87 428 ILE A O 1
ATOM 3487 N N . PRO A 1 429 ? 105.608 128.396 56.831 1.00 54.99 429 PRO A N 1
ATOM 3488 C CA . PRO A 1 429 ? 106.488 129.371 57.493 1.00 51.62 429 PRO A CA 1
ATOM 3489 C C . PRO A 1 429 ? 107.917 129.559 56.926 1.00 51.45 429 PRO A C 1
ATOM 3490 O O . PRO A 1 429 ? 108.734 130.238 57.572 1.00 49.56 429 PRO A O 1
ATOM 3494 N N . GLN A 1 430 ? 108.231 128.997 55.765 1.00 100.29 430 GLN A N 1
ATOM 3495 C CA . GLN A 1 430 ? 109.562 129.187 55.161 1.00 100.62 430 GLN A CA 1
ATOM 3496 C C . GLN A 1 430 ? 110.699 128.672 56.062 1.00 100.02 430 GLN A C 1
ATOM 3497 O O . GLN A 1 430 ? 111.386 127.719 55.701 1.00 102.34 430 GLN A O 1
ATOM 3503 N N . ASN A 1 431 ? 110.924 129.271 57.226 1.00 89.07 431 ASN A N 1
ATOM 3504 C CA . ASN A 1 431 ? 111.857 128.628 58.145 1.00 89.37 431 ASN A CA 1
ATOM 3505 C C . ASN A 1 431 ? 111.079 127.709 59.105 1.00 89.82 431 ASN A C 1
ATOM 3506 O O . ASN A 1 431 ? 110.541 128.130 60.136 1.00 87.70 431 ASN A O 1
ATOM 3511 N N . ILE A 1 432 ? 111.026 126.434 58.720 1.00 83.58 432 ILE A N 1
ATOM 3512 C CA . ILE A 1 432 ? 110.092 125.466 59.276 1.00 84.13 432 ILE A CA 1
ATOM 3513 C C . ILE A 1 432 ? 110.755 124.445 60.189 1.00 85.09 432 ILE A C 1
ATOM 3514 O O . ILE A 1 432 ? 111.858 123.986 59.909 1.00 86.77 432 ILE A O 1
ATOM 3519 N N . TYR A 1 433 ? 110.039 124.048 61.241 1.00 81.51 433 TYR A N 1
ATOM 3520 C CA . TYR A 1 433 ? 110.498 123.022 62.162 1.00 82.59 433 TYR A CA 1
ATOM 3521 C C . TYR A 1 433 ? 109.793 121.703 61.876 1.00 84.51 433 TYR A C 1
ATOM 3522 O O . TYR A 1 433 ? 108.612 121.534 62.146 1.00 84.19 433 TYR A O 1
ATOM 3531 N N . LEU A 1 434 ? 110.537 120.766 61.321 1.00 68.96 434 LEU A N 1
ATOM 3532 C CA . LEU A 1 434 ? 110.038 119.422 61.109 1.00 70.91 434 LEU A CA 1
ATOM 3533 C C . LEU A 1 434 ? 110.314 118.573 62.335 1.00 71.29 434 LEU A C 1
ATOM 3534 O O . LEU A 1 434 ? 111.154 118.925 63.168 1.00 70.64 434 LEU A O 1
ATOM 3539 N N . PHE A 1 435 ? 109.609 117.458 62.463 1.00 70.08 435 PHE A N 1
ATOM 3540 C CA . PHE A 1 435 ? 109.999 116.528 63.487 1.00 70.89 435 PHE A CA 1
ATOM 3541 C C . PHE A 1 435 ? 110.507 115.296 62.818 1.00 73.52 435 PHE A C 1
ATOM 3542 O O . PHE A 1 435 ? 110.246 115.048 61.634 1.00 74.74 435 PHE A O 1
ATOM 3550 N N . ASN A 1 436 ? 111.233 114.538 63.623 1.00 67.74 436 ASN A N 1
ATOM 3551 C CA . ASN A 1 436 ? 111.999 113.387 63.215 1.00 71.48 436 ASN A CA 1
ATOM 3552 C C . ASN A 1 436 ? 111.105 112.250 62.790 1.00 73.45 436 ASN A C 1
ATOM 3553 O O . ASN A 1 436 ? 110.805 111.382 63.588 1.00 74.67 436 ASN A O 1
ATOM 3558 N N . ASP A 1 437 ? 110.686 112.232 61.534 1.00 91.50 437 ASP A N 1
ATOM 3559 C CA . ASP A 1 437 ? 109.759 111.197 61.130 1.00 93.28 437 ASP A CA 1
ATOM 3560 C C . ASP A 1 437 ? 109.554 111.050 59.631 1.00 95.18 437 ASP A C 1
ATOM 3561 O O . ASP A 1 437 ? 110.211 111.689 58.814 1.00 95.22 437 ASP A O 1
ATOM 3566 N N . SER A 1 438 ? 108.600 110.190 59.307 1.00 98.23 438 SER A N 1
ATOM 3567 C CA . SER A 1 438 ? 108.395 109.643 57.984 1.00 100.80 438 SER A CA 1
ATOM 3568 C C . SER A 1 438 ? 107.671 110.621 57.109 1.00 98.86 438 SER A C 1
ATOM 3569 O O . SER A 1 438 ? 106.507 110.393 56.817 1.00 99.02 438 SER A O 1
ATOM 3572 N N . ILE A 1 439 ? 108.335 111.722 56.756 1.00 88.95 439 ILE A N 1
ATOM 3573 C CA . ILE A 1 439 ? 107.869 112.753 55.810 1.00 87.21 439 ILE A CA 1
ATOM 3574 C C . ILE A 1 439 ? 106.345 112.772 55.473 1.00 86.57 439 ILE A C 1
ATOM 3575 O O . ILE A 1 439 ? 105.779 113.860 55.365 1.00 83.97 439 ILE A O 1
ATOM 3580 N N . ALA A 1 440 ? 105.691 111.619 55.277 1.00 78.89 440 ALA A N 1
ATOM 3581 C CA . ALA A 1 440 ? 104.210 111.546 55.243 1.00 78.27 440 ALA A CA 1
ATOM 3582 C C . ALA A 1 440 ? 103.637 112.295 56.446 1.00 74.72 440 ALA A C 1
ATOM 3583 O O . ALA A 1 440 ? 102.833 113.213 56.328 1.00 72.35 440 ALA A O 1
ATOM 3585 N N . LYS A 1 441 ? 104.039 111.858 57.621 1.00 99.31 441 LYS A N 1
ATOM 3586 C CA . LYS A 1 441 ? 104.099 112.740 58.764 1.00 96.12 441 LYS A CA 1
ATOM 3587 C C . LYS A 1 441 ? 105.590 113.072 58.806 1.00 96.03 441 LYS A C 1
ATOM 3588 O O . LYS A 1 441 ? 106.390 112.157 58.968 1.00 98.15 441 LYS A O 1
ATOM 3594 N N . ASN A 1 442 ? 106.022 114.325 58.662 1.00 98.14 442 ASN A N 1
ATOM 3595 C CA . ASN A 1 442 ? 105.296 115.572 58.881 1.00 95.29 442 ASN A CA 1
ATOM 3596 C C . ASN A 1 442 ? 104.041 115.841 58.056 1.00 94.68 442 ASN A C 1
ATOM 3597 O O . ASN A 1 442 ? 102.952 115.734 58.592 1.00 93.94 442 ASN A O 1
ATOM 3602 N N . ILE A 1 443 ? 104.189 116.163 56.777 1.00 60.07 443 ILE A N 1
ATOM 3603 C CA . ILE A 1 443 ? 103.071 116.516 55.882 1.00 59.64 443 ILE A CA 1
ATOM 3604 C C . ILE A 1 443 ? 101.601 116.344 56.376 1.00 58.83 443 ILE A C 1
ATOM 3605 O O . ILE A 1 443 ? 100.781 117.245 56.219 1.00 56.83 443 ILE A O 1
ATOM 3610 N N . THR A 1 444 ? 101.242 115.205 56.947 1.00 72.90 444 THR A N 1
ATOM 3611 C CA . THR A 1 444 ? 99.896 115.085 57.501 1.00 72.22 444 THR A CA 1
ATOM 3612 C C . THR A 1 444 ? 99.769 115.733 58.874 1.00 69.27 444 THR A C 1
ATOM 3613 O O . THR A 1 444 ? 98.661 115.948 59.355 1.00 68.18 444 THR A O 1
ATOM 3617 N N . PHE A 1 445 ? 100.911 116.017 59.497 1.00 75.96 445 PHE A N 1
ATOM 3618 C CA . PHE A 1 445 ? 101.008 116.585 60.852 1.00 73.89 445 PHE A CA 1
ATOM 3619 C C . PHE A 1 445 ? 100.505 115.621 61.904 1.00 75.08 445 PHE A C 1
ATOM 3620 O O . PHE A 1 445 ? 99.844 116.041 62.866 1.00 73.31 445 PHE A O 1
ATOM 3628 N N . GLY A 1 446 ? 100.815 114.336 61.717 1.00 74.75 446 GLY A N 1
ATOM 3629 C CA . GLY A 1 446 ? 100.362 113.297 62.633 1.00 76.35 446 GLY A CA 1
ATOM 3630 C C . GLY A 1 446 ? 99.104 112.615 62.138 1.00 78.14 446 GLY A C 1
ATOM 3631 O O . GLY A 1 446 ? 99.080 111.407 61.951 1.00 81.36 446 GLY A O 1
ATOM 3632 N N . ASP A 1 447 ? 98.071 113.416 61.889 1.00 111.11 447 ASP A N 1
ATOM 3633 C CA . ASP A 1 447 ? 96.719 112.944 61.574 1.00 111.94 447 ASP A CA 1
ATOM 3634 C C . ASP A 1 447 ? 96.645 111.805 60.567 1.00 115.34 447 ASP A C 1
ATOM 3635 O O . ASP A 1 447 ? 96.272 112.020 59.415 1.00 115.76 447 ASP A O 1
ATOM 3640 N N . ALA A 1 448 ? 97.000 110.605 61.005 1.00 93.96 448 ALA A N 1
ATOM 3641 C CA . ALA A 1 448 ? 96.978 109.430 60.146 1.00 97.69 448 ALA A CA 1
ATOM 3642 C C . ALA A 1 448 ? 97.704 109.697 58.840 1.00 98.25 448 ALA A C 1
ATOM 3643 O O . ALA A 1 448 ? 98.694 110.435 58.802 1.00 96.61 448 ALA A O 1
ATOM 3645 N N . VAL A 1 449 ? 97.171 109.120 57.768 1.00 99.17 449 VAL A N 1
ATOM 3646 C CA . VAL A 1 449 ? 97.506 109.520 56.409 1.00 99.62 449 VAL A CA 1
ATOM 3647 C C . VAL A 1 449 ? 96.202 109.526 55.651 1.00 100.50 449 VAL A C 1
ATOM 3648 O O . VAL A 1 449 ? 95.136 109.484 56.255 1.00 100.06 449 VAL A O 1
ATOM 3652 N N . ASP A 1 450 ? 96.281 109.640 54.335 1.00 141.43 450 ASP A N 1
ATOM 3653 C CA . ASP A 1 450 ? 95.096 109.582 53.493 1.00 142.93 450 ASP A CA 1
ATOM 3654 C C . ASP A 1 450 ? 95.550 109.119 52.127 1.00 146.81 450 ASP A C 1
ATOM 3655 O O . ASP A 1 450 ? 94.766 109.038 51.177 1.00 149.22 450 ASP A O 1
ATOM 3660 N N . GLU A 1 451 ? 96.845 108.818 52.067 1.00 134.33 451 GLU A N 1
ATOM 3661 C CA . GLU A 1 451 ? 97.569 108.410 50.863 1.00 138.27 451 GLU A CA 1
ATOM 3662 C C . GLU A 1 451 ? 97.155 109.163 49.600 1.00 138.56 451 GLU A C 1
ATOM 3663 O O . GLU A 1 451 ? 97.966 109.897 49.034 1.00 137.01 451 GLU A O 1
ATOM 3669 N N . GLU A 1 452 ? 95.911 108.983 49.161 1.00 128.09 452 GLU A N 1
ATOM 3670 C CA . GLU A 1 452 ? 95.426 109.676 47.978 1.00 129.04 452 GLU A CA 1
ATOM 3671 C C . GLU A 1 452 ? 95.601 111.175 48.178 1.00 122.15 452 GLU A C 1
ATOM 3672 O O . GLU A 1 452 ? 96.253 111.832 47.364 1.00 121.91 452 GLU A O 1
ATOM 3678 N N . LYS A 1 453 ? 95.038 111.718 49.255 1.00 125.21 453 LYS A N 1
ATOM 3679 C CA . LYS A 1 453 ? 95.213 113.142 49.533 1.00 120.37 453 LYS A CA 1
ATOM 3680 C C . LYS A 1 453 ? 96.702 113.467 49.723 1.00 119.05 453 LYS A C 1
ATOM 3681 O O . LYS A 1 453 ? 97.177 114.506 49.262 1.00 117.43 453 LYS A O 1
ATOM 3687 N N . LEU A 1 454 ? 97.428 112.578 50.403 1.00 94.05 454 LEU A N 1
ATOM 3688 C CA . LEU A 1 454 ? 98.869 112.748 50.618 1.00 93.31 454 LEU A CA 1
ATOM 3689 C C . LEU A 1 454 ? 99.664 112.760 49.315 1.00 95.58 454 LEU A C 1
ATOM 3690 O O . LEU A 1 454 ? 100.522 113.612 49.119 1.00 94.16 454 LEU A O 1
ATOM 3695 N N . ASN A 1 455 ? 99.402 111.808 48.431 1.00 121.03 455 ASN A N 1
ATOM 3696 C CA . ASN A 1 455 ? 100.123 111.770 47.168 1.00 124.09 455 ASN A CA 1
ATOM 3697 C C . ASN A 1 455 ? 99.788 112.986 46.300 1.00 122.69 455 ASN A C 1
ATOM 3698 O O . ASN A 1 455 ? 100.689 113.621 45.736 1.00 122.84 455 ASN A O 1
ATOM 3703 N N . LYS A 1 456 ? 98.500 113.325 46.216 1.00 106.83 456 LYS A N 1
ATOM 3704 C CA . LYS A 1 456 ? 98.049 114.470 45.419 1.00 105.62 456 LYS A CA 1
ATOM 3705 C C . LYS A 1 456 ? 98.697 115.747 45.927 1.00 101.23 456 LYS A C 1
ATOM 3706 O O . LYS A 1 456 ? 99.196 116.563 45.158 1.00 101.12 456 LYS A O 1
ATOM 3712 N N . VAL A 1 457 ? 98.734 115.881 47.241 1.00 92.05 457 VAL A N 1
ATOM 3713 C CA . VAL A 1 457 ? 99.366 117.028 47.858 1.00 87.83 457 VAL A CA 1
ATOM 3714 C C . VAL A 1 457 ? 100.866 117.060 47.590 1.00 88.75 457 VAL A C 1
ATOM 3715 O O . VAL A 1 457 ? 101.422 118.122 47.332 1.00 87.13 457 VAL A O 1
ATOM 3719 N N . ILE A 1 458 ? 101.522 115.904 47.624 1.00 96.69 458 ILE A N 1
ATOM 3720 C CA . ILE A 1 458 ? 102.959 115.865 47.358 1.00 97.98 458 ILE A CA 1
ATOM 3721 C C . ILE A 1 458 ? 103.227 116.319 45.938 1.00 100.17 458 ILE A C 1
ATOM 3722 O O . ILE A 1 458 ? 104.208 117.017 45.670 1.00 99.70 458 ILE A O 1
ATOM 3727 N N . LYS A 1 459 ? 102.346 115.926 45.026 1.00 96.64 459 LYS A N 1
ATOM 3728 C CA . LYS A 1 459 ? 102.473 116.341 43.630 1.00 99.49 459 LYS A CA 1
ATOM 3729 C C . LYS A 1 459 ? 102.282 117.860 43.493 1.00 95.96 459 LYS A C 1
ATOM 3730 O O . LYS A 1 459 ? 103.022 118.511 42.764 1.00 96.97 459 LYS A O 1
ATOM 3736 N N . GLN A 1 460 ? 101.288 118.406 44.197 1.00 91.77 460 GLN A N 1
ATOM 3737 C CA . GLN A 1 460 ? 100.994 119.847 44.213 1.00 88.61 460 GLN A CA 1
ATOM 3738 C C . GLN A 1 460 ? 102.214 120.686 44.585 1.00 86.63 460 GLN A C 1
ATOM 3739 O O . GLN A 1 460 ? 102.504 121.700 43.965 1.00 86.49 460 GLN A O 1
ATOM 3745 N N . ALA A 1 461 ? 102.902 120.269 45.639 1.00 103.17 461 ALA A N 1
ATOM 3746 C CA . ALA A 1 461 ? 104.065 120.982 46.151 1.00 101.73 461 ALA A CA 1
ATOM 3747 C C . ALA A 1 461 ? 105.332 120.553 45.428 1.00 104.61 461 ALA A C 1
ATOM 3748 O O . ALA A 1 461 ? 106.436 120.747 45.942 1.00 104.27 461 ALA A O 1
ATOM 3750 N N . ASN A 1 462 ? 105.150 119.978 44.239 1.00 128.23 462 ASN A N 1
ATOM 3751 C CA . ASN A 1 462 ? 106.222 119.410 43.410 1.00 132.23 462 ASN A CA 1
ATOM 3752 C C . ASN A 1 462 ? 107.367 118.793 44.205 1.00 132.37 462 ASN A C 1
ATOM 3753 O O . ASN A 1 462 ? 108.469 119.336 44.263 1.00 132.26 462 ASN A O 1
ATOM 3758 N N . LEU A 1 463 ? 107.097 117.654 44.825 1.00 108.71 463 LEU A N 1
ATOM 3759 C CA . LEU A 1 463 ? 108.132 116.957 45.554 1.00 109.88 463 LEU A CA 1
ATOM 3760 C C . LEU A 1 463 ? 108.445 115.613 44.899 1.00 114.85 463 LEU A C 1
ATOM 3761 O O . LEU A 1 463 ? 109.287 114.860 45.389 1.00 116.91 463 LEU A O 1
ATOM 3766 N N . GLU A 1 464 ? 107.778 115.326 43.783 1.00 122.11 464 GLU A N 1
ATOM 3767 C CA . GLU A 1 464 ? 107.861 114.020 43.123 1.00 128.90 464 GLU A CA 1
ATOM 3768 C C . GLU A 1 464 ? 109.265 113.547 42.698 1.00 134.03 464 GLU A C 1
ATOM 3769 O O . GLU A 1 464 ? 109.608 112.387 42.925 1.00 137.86 464 GLU A O 1
ATOM 3775 N N . HIS A 1 465 ? 110.080 114.424 42.111 1.00 173.49 465 HIS A N 1
ATOM 3776 C CA . HIS A 1 465 ? 111.440 114.033 41.706 1.00 178.82 465 HIS A CA 1
ATOM 3777 C C . HIS A 1 465 ? 112.389 113.911 42.888 1.00 176.51 465 HIS A C 1
ATOM 3778 O O . HIS A 1 465 ? 113.545 113.521 42.731 1.00 180.85 465 HIS A O 1
ATOM 3785 N N . PHE A 1 466 ? 111.886 114.233 44.071 1.00 131.69 466 PHE A N 1
ATOM 3786 C CA . PHE A 1 466 ? 112.649 114.080 45.300 1.00 129.14 466 PHE A CA 1
ATOM 3787 C C . PHE A 1 466 ? 112.317 112.715 45.905 1.00 131.16 466 PHE A C 1
ATOM 3788 O O . PHE A 1 466 ? 113.209 111.984 46.350 1.00 133.75 466 PHE A O 1
ATOM 3796 N N . ILE A 1 467 ? 111.034 112.362 45.881 1.00 112.93 467 ILE A N 1
ATOM 3797 C CA . ILE A 1 467 ? 110.560 111.112 46.469 1.00 114.96 467 ILE A CA 1
ATOM 3798 C C . ILE A 1 467 ? 110.883 109.937 45.533 1.00 123.03 467 ILE A C 1
ATOM 3799 O O . ILE A 1 467 ? 110.711 108.769 45.887 1.00 125.91 467 ILE A O 1
ATOM 3804 N N . LYS A 1 468 ? 111.371 110.254 44.338 1.00 123.75 468 LYS A N 1
ATOM 3805 C CA . LYS A 1 468 ? 111.847 109.222 43.426 1.00 131.33 468 LYS A CA 1
ATOM 3806 C C . LYS A 1 468 ? 113.239 108.739 43.829 1.00 134.46 468 LYS A C 1
ATOM 3807 O O . LYS A 1 468 ? 113.503 107.538 43.890 1.00 139.76 468 LYS A O 1
ATOM 3813 N N . ASN A 1 469 ? 114.115 109.699 44.115 1.00 154.06 469 ASN A N 1
ATOM 3814 C CA . ASN A 1 469 ? 115.514 109.450 44.462 1.00 157.01 469 ASN A CA 1
ATOM 3815 C C . ASN A 1 469 ? 115.771 109.209 45.952 1.00 153.47 469 ASN A C 1
ATOM 3816 O O . ASN A 1 469 ? 116.895 109.383 46.425 1.00 154.09 469 ASN A O 1
ATOM 3821 N N . LEU A 1 470 ? 114.723 108.826 46.680 1.00 126.90 470 LEU A N 1
ATOM 3822 C CA . LEU A 1 470 ? 114.812 108.475 48.104 1.00 124.05 470 LEU A CA 1
ATOM 3823 C C . LEU A 1 470 ? 114.697 106.984 48.353 1.00 129.18 470 LEU A C 1
ATOM 3824 O O . LEU A 1 470 ? 113.905 106.304 47.704 1.00 132.33 470 LEU A O 1
ATOM 3829 N N . PRO A 1 471 ? 115.503 106.472 49.297 1.00 165.90 471 PRO A N 1
ATOM 3830 C CA . PRO A 1 471 ? 115.488 105.054 49.677 1.00 171.10 471 PRO A CA 1
ATOM 3831 C C . PRO A 1 471 ? 114.097 104.605 50.142 1.00 168.67 471 PRO A C 1
ATOM 3832 O O . PRO A 1 471 ? 113.362 104.018 49.348 1.00 172.31 471 PRO A O 1
ATOM 3836 N N . GLN A 1 472 ? 113.743 104.877 51.398 1.00 195.97 472 GLN A N 1
ATOM 3837 C CA . GLN A 1 472 ? 112.405 104.549 51.897 1.00 193.44 472 GLN A CA 1
ATOM 3838 C C . GLN A 1 472 ? 111.322 105.411 51.243 1.00 189.45 472 GLN A C 1
ATOM 3839 O O . GLN A 1 472 ? 110.160 105.009 51.178 1.00 189.98 472 GLN A O 1
ATOM 3845 N N . GLY A 1 473 ? 111.697 106.599 50.774 1.00 166.39 473 GLY A N 1
ATOM 3846 C CA . GLY A 1 473 ? 110.770 107.452 50.049 1.00 163.35 473 GLY A CA 1
ATOM 3847 C C . GLY A 1 473 ? 109.851 108.269 50.933 1.00 155.80 473 GLY A C 1
ATOM 3848 O O . GLY A 1 473 ? 110.307 109.136 51.678 1.00 151.07 473 GLY A O 1
ATOM 3849 N N . VAL A 1 474 ? 108.551 108.000 50.844 1.00 139.03 474 VAL A N 1
ATOM 3850 C CA . VAL A 1 474 ? 107.556 108.749 51.612 1.00 132.57 474 VAL A CA 1
ATOM 3851 C C . VAL A 1 474 ? 107.570 108.393 53.096 1.00 130.41 474 VAL A C 1
ATOM 3852 O O . VAL A 1 474 ? 106.918 109.046 53.906 1.00 126.81 474 VAL A O 1
ATOM 3856 N N . GLN A 1 475 ? 108.296 107.335 53.438 1.00 115.76 475 GLN A N 1
ATOM 3857 C CA . GLN A 1 475 ? 108.360 106.875 54.813 1.00 114.49 475 GLN A CA 1
ATOM 3858 C C . GLN A 1 475 ? 109.729 107.168 55.417 1.00 114.26 475 GLN A C 1
ATOM 3859 O O . GLN A 1 475 ? 110.051 106.707 56.517 1.00 114.39 475 GLN A O 1
ATOM 3865 N N . THR A 1 476 ? 110.525 107.946 54.691 1.00 100.98 476 THR A N 1
ATOM 3866 C CA . THR A 1 476 ? 111.869 108.311 55.127 1.00 100.93 476 THR A CA 1
ATOM 3867 C C . THR A 1 476 ? 111.850 109.189 56.367 1.00 95.57 476 THR A C 1
ATOM 3868 O O . THR A 1 476 ? 111.181 110.215 56.384 1.00 91.98 476 THR A O 1
ATOM 3872 N N . LYS A 1 477 ? 112.568 108.798 57.413 1.00 100.19 477 LYS A N 1
ATOM 3873 C CA . LYS A 1 477 ? 112.682 109.721 58.532 1.00 96.15 477 LYS A CA 1
ATOM 3874 C C . LYS A 1 477 ? 113.470 110.917 58.023 1.00 94.77 477 LYS A C 1
ATOM 3875 O O . LYS A 1 477 ? 114.461 110.760 57.306 1.00 97.58 477 LYS A O 1
ATOM 3881 N N . VAL A 1 478 ? 113.021 112.114 58.381 1.00 86.23 478 VAL A N 1
ATOM 3882 C CA . VAL A 1 478 ? 113.683 113.302 57.890 1.00 84.82 478 VAL A CA 1
ATOM 3883 C C . VAL A 1 478 ? 114.734 113.822 58.858 1.00 84.05 478 VAL A C 1
ATOM 3884 O O . VAL A 1 478 ? 115.288 114.900 58.638 1.00 82.03 478 VAL A O 1
ATOM 3888 N N . GLY A 1 479 ? 114.990 113.084 59.935 1.00 122.86 479 GLY A N 1
ATOM 3889 C CA . GLY A 1 479 ? 116.197 113.288 60.722 1.00 123.32 479 GLY A CA 1
ATOM 3890 C C . GLY A 1 479 ? 116.214 114.577 61.509 1.00 119.87 479 GLY A C 1
ATOM 3891 O O . GLY A 1 479 ? 116.768 115.558 61.025 1.00 119.18 479 GLY A O 1
ATOM 3892 N N . ASP A 1 480 ? 115.641 114.591 62.705 1.00 127.89 480 ASP A N 1
ATOM 3893 C CA . ASP A 1 480 ? 115.517 115.843 63.432 1.00 124.76 480 ASP A CA 1
ATOM 3894 C C . ASP A 1 480 ? 114.715 116.731 62.468 1.00 122.12 480 ASP A C 1
ATOM 3895 O O . ASP A 1 480 ? 113.794 116.233 61.816 1.00 122.32 480 ASP A O 1
ATOM 3900 N N . GLY A 1 481 ? 115.083 118.002 62.314 1.00 110.14 481 GLY A N 1
ATOM 3901 C CA . GLY A 1 481 ? 114.521 118.817 61.243 1.00 108.82 481 GLY A CA 1
ATOM 3902 C C . GLY A 1 481 ? 115.101 118.416 59.899 1.00 111.18 481 GLY A C 1
ATOM 3903 O O . GLY A 1 481 ? 114.422 118.405 58.879 1.00 111.48 481 GLY A O 1
ATOM 3904 N N . GLY A 1 482 ? 116.375 118.056 59.923 1.00 103.86 482 GLY A N 1
ATOM 3905 C CA . GLY A 1 482 ? 117.151 117.813 58.730 1.00 106.79 482 GLY A CA 1
ATOM 3906 C C . GLY A 1 482 ? 118.379 118.688 58.921 1.00 107.01 482 GLY A C 1
ATOM 3907 O O . GLY A 1 482 ? 118.195 119.899 59.019 1.00 104.52 482 GLY A O 1
ATOM 3908 N N . SER A 1 483 ? 119.606 118.160 59.009 1.00 137.74 483 SER A N 1
ATOM 3909 C CA . SER A 1 483 ? 119.982 116.759 58.811 1.00 142.60 483 SER A CA 1
ATOM 3910 C C . SER A 1 483 ? 119.490 116.261 57.449 1.00 144.09 483 SER A C 1
ATOM 3911 O O . SER A 1 483 ? 119.898 116.793 56.416 1.00 146.08 483 SER A O 1
ATOM 3914 N N . ASN A 1 484 ? 118.592 115.279 57.446 1.00 129.40 484 ASN A N 1
ATOM 3915 C CA . ASN A 1 484 ? 118.249 114.564 56.217 1.00 132.35 484 ASN A CA 1
ATOM 3916 C C . ASN A 1 484 ? 117.766 115.476 55.079 1.00 130.43 484 ASN A C 1
ATOM 3917 O O . ASN A 1 484 ? 117.784 115.083 53.915 1.00 133.83 484 ASN A O 1
ATOM 3922 N N . LEU A 1 485 ? 117.348 116.691 55.414 1.00 110.93 485 LEU A N 1
ATOM 3923 C CA . LEU A 1 485 ? 116.756 117.591 54.425 1.00 109.85 485 LEU A CA 1
ATOM 3924 C C . LEU A 1 485 ? 117.504 118.925 54.228 1.00 108.62 485 LEU A C 1
ATOM 3925 O O . LEU A 1 485 ? 118.076 119.470 55.175 1.00 107.21 485 LEU A O 1
ATOM 3930 N N . SER A 1 486 ? 117.502 119.443 52.998 1.00 125.59 486 SER A N 1
ATOM 3931 C CA . SER A 1 486 ? 118.052 120.780 52.736 1.00 125.06 486 SER A CA 1
ATOM 3932 C C . SER A 1 486 ? 116.937 121.772 52.430 1.00 121.85 486 SER A C 1
ATOM 3933 O O . SER A 1 486 ? 115.890 121.396 51.904 1.00 122.23 486 SER A O 1
ATOM 3936 N N . GLY A 1 487 ? 117.208 123.044 52.703 1.00 98.86 487 GLY A N 1
ATOM 3937 C CA . GLY A 1 487 ? 116.208 124.104 52.734 1.00 95.86 487 GLY A CA 1
ATOM 3938 C C . GLY A 1 487 ? 115.045 124.014 51.766 1.00 96.37 487 GLY A C 1
ATOM 3939 O O . GLY A 1 487 ? 113.899 124.293 52.137 1.00 93.87 487 GLY A O 1
ATOM 3940 N N . GLY A 1 488 ? 115.346 123.651 50.519 1.00 86.63 488 GLY A N 1
ATOM 3941 C CA . GLY A 1 488 ? 114.338 123.556 49.476 1.00 87.29 488 GLY A CA 1
ATOM 3942 C C . GLY A 1 488 ? 113.266 122.532 49.783 1.00 86.67 488 GLY A C 1
ATOM 3943 O O . GLY A 1 488 ? 112.066 122.808 49.662 1.00 84.92 488 GLY A O 1
ATOM 3944 N N . GLN A 1 489 ? 113.702 121.346 50.199 1.00 88.98 489 GLN A N 1
ATOM 3945 C CA . GLN A 1 489 ? 112.776 120.273 50.548 1.00 88.74 489 GLN A CA 1
ATOM 3946 C C . GLN A 1 489 ? 111.981 120.605 51.813 1.00 84.88 489 GLN A C 1
ATOM 3947 O O . GLN A 1 489 ? 110.811 120.275 51.903 1.00 83.60 489 GLN A O 1
ATOM 3953 N N . LYS A 1 490 ? 112.632 121.204 52.805 1.00 80.24 490 LYS A N 1
ATOM 3954 C CA . LYS A 1 490 ? 111.933 121.705 53.986 1.00 77.44 490 LYS A CA 1
ATOM 3955 C C . LYS A 1 490 ? 110.788 122.643 53.584 1.00 76.14 490 LYS A C 1
ATOM 3956 O O . LYS A 1 490 ? 109.649 122.487 54.040 1.00 74.81 490 LYS A O 1
ATOM 3962 N N . GLN A 1 491 ? 111.117 123.628 52.750 1.00 78.60 491 GLN A N 1
ATOM 3963 C CA . GLN A 1 491 ? 110.144 124.587 52.238 1.00 77.32 491 GLN A CA 1
ATOM 3964 C C . GLN A 1 491 ? 108.980 123.922 51.510 1.00 78.02 491 GLN A C 1
ATOM 3965 O O . GLN A 1 491 ? 107.812 124.259 51.731 1.00 76.23 491 GLN A O 1
ATOM 3971 N N . ARG A 1 492 ? 109.304 122.984 50.624 1.00 75.73 492 ARG A N 1
ATOM 3972 C CA . ARG A 1 492 ? 108.261 122.306 49.858 1.00 76.60 492 ARG A CA 1
ATOM 3973 C C . ARG A 1 492 ? 107.401 121.376 50.703 1.00 75.82 492 ARG A C 1
ATOM 3974 O O . ARG A 1 492 ? 106.194 121.294 50.501 1.00 75.06 492 ARG A O 1
ATOM 3982 N N . ILE A 1 493 ? 108.025 120.695 51.658 1.00 82.19 493 ILE A N 1
ATOM 3983 C CA . ILE A 1 493 ? 107.318 119.818 52.573 1.00 81.71 493 ILE A CA 1
ATOM 3984 C C . ILE A 1 493 ? 106.389 120.671 53.410 1.00 78.55 493 ILE A C 1
ATOM 3985 O O . ILE A 1 493 ? 105.282 120.245 53.706 1.00 77.86 493 ILE A O 1
ATOM 3990 N N . ALA A 1 494 ? 106.829 121.882 53.763 1.00 66.21 494 ALA A N 1
ATOM 3991 C CA . ALA A 1 494 ? 105.982 122.811 54.520 1.00 63.63 494 ALA A CA 1
ATOM 3992 C C . ALA A 1 494 ? 104.773 123.183 53.692 1.00 62.75 494 ALA A C 1
ATOM 3993 O O . ALA A 1 494 ? 103.645 123.160 54.190 1.00 61.41 494 ALA A O 1
ATOM 3995 N N . ILE A 1 495 ? 105.023 123.496 52.419 1.00 66.34 495 ILE A N 1
ATOM 3996 C CA . ILE A 1 495 ? 103.961 123.786 51.449 1.00 66.11 495 ILE A CA 1
ATOM 3997 C C . ILE A 1 495 ? 102.969 122.618 51.343 1.00 67.10 495 ILE A C 1
ATOM 3998 O O . ILE A 1 495 ? 101.752 122.813 51.218 1.00 66.22 495 ILE A O 1
ATOM 4003 N N . ALA A 1 496 ? 103.502 121.404 51.397 1.00 63.48 496 ALA A N 1
ATOM 4004 C CA . ALA A 1 496 ? 102.692 120.194 51.337 1.00 65.04 496 ALA A CA 1
ATOM 4005 C C . ALA A 1 496 ? 101.804 120.099 52.558 1.00 62.72 496 ALA A C 1
ATOM 4006 O O . ALA A 1 496 ? 100.595 119.989 52.453 1.00 62.59 496 ALA A O 1
ATOM 4008 N N . ARG A 1 497 ? 102.445 120.173 53.711 1.00 64.31 497 ARG A N 1
ATOM 4009 C CA . ARG A 1 497 ? 101.784 120.134 54.989 1.00 62.60 497 ARG A CA 1
ATOM 4010 C C . ARG A 1 497 ? 100.606 121.096 54.962 1.00 60.83 497 ARG A C 1
ATOM 4011 O O . ARG A 1 497 ? 99.501 120.766 55.405 1.00 60.21 497 ARG A O 1
ATOM 4019 N N . ALA A 1 498 ? 100.852 122.280 54.418 1.00 58.14 498 ALA A N 1
ATOM 4020 C CA . ALA A 1 498 ? 99.823 123.298 54.328 1.00 56.67 498 ALA A CA 1
ATOM 4021 C C . ALA A 1 498 ? 98.698 122.900 53.389 1.00 57.67 498 ALA A C 1
ATOM 4022 O O . ALA A 1 498 ? 97.521 122.980 53.729 1.00 56.78 498 ALA A O 1
ATOM 4024 N N . LEU A 1 499 ? 99.071 122.438 52.209 1.00 67.99 499 LEU A N 1
ATOM 4025 C CA . LEU A 1 499 ? 98.097 122.034 51.209 1.00 69.98 499 LEU A CA 1
ATOM 4026 C C . LEU A 1 499 ? 97.297 120.796 51.644 1.00 70.93 499 LEU A C 1
ATOM 4027 O O . LEU A 1 499 ? 96.293 120.442 51.013 1.00 72.63 499 LEU A O 1
ATOM 4032 N N . TYR A 1 500 ? 97.759 120.131 52.702 1.00 63.04 500 TYR A N 1
ATOM 4033 C CA . TYR A 1 500 ? 97.116 118.919 53.179 1.00 64.39 500 TYR A CA 1
ATOM 4034 C C . TYR A 1 500 ? 95.856 119.269 53.957 1.00 62.59 500 TYR A C 1
ATOM 4035 O O . TYR A 1 500 ? 94.876 118.521 53.935 1.00 64.09 500 TYR A O 1
ATOM 4044 N N . LEU A 1 501 ? 95.880 120.411 54.638 1.00 76.44 501 LEU A N 1
ATOM 4045 C CA . LEU A 1 501 ? 94.685 120.953 55.276 1.00 74.74 501 LEU A CA 1
ATOM 4046 C C . LEU A 1 501 ? 93.798 121.436 54.151 1.00 75.27 501 LEU A C 1
ATOM 4047 O O . LEU A 1 501 ? 92.572 121.447 54.252 1.00 74.98 501 LEU A O 1
ATOM 4052 N N . GLU A 1 502 ? 94.489 121.792 53.069 1.00 87.95 502 GLU A N 1
ATOM 4053 C CA . GLU A 1 502 ? 93.967 122.366 51.837 1.00 88.99 502 GLU A CA 1
ATOM 4054 C C . GLU A 1 502 ? 93.690 123.882 51.980 1.00 87.23 502 GLU A C 1
ATOM 4055 O O . GLU A 1 502 ? 94.633 124.684 52.012 1.00 86.58 502 GLU A O 1
ATOM 4061 N N . PRO A 1 503 ? 92.418 124.279 52.120 1.00 98.83 503 PRO A N 1
ATOM 4062 C CA . PRO A 1 503 ? 92.056 125.580 51.564 1.00 98.33 503 PRO A CA 1
ATOM 4063 C C . PRO A 1 503 ? 92.343 126.711 52.568 1.00 95.94 503 PRO A C 1
ATOM 4064 O O . PRO A 1 503 ? 93.173 126.462 53.449 1.00 95.21 503 PRO A O 1
ATOM 4068 N N . GLU A 1 504 ? 91.784 127.921 52.445 1.00 71.92 504 GLU A N 1
ATOM 4069 C CA . GLU A 1 504 ? 91.278 128.534 51.220 1.00 73.03 504 GLU A CA 1
ATOM 4070 C C . GLU A 1 504 ? 92.121 129.781 51.146 1.00 72.13 504 GLU A C 1
ATOM 4071 O O . GLU A 1 504 ? 92.197 130.491 50.133 1.00 73.05 504 GLU A O 1
ATOM 4077 N N . ILE A 1 505 ? 92.743 130.036 52.286 1.00 50.15 505 ILE A N 1
ATOM 4078 C CA . ILE A 1 505 ? 93.678 131.112 52.459 1.00 48.88 505 ILE A CA 1
ATOM 4079 C C . ILE A 1 505 ? 95.053 130.546 52.759 1.00 48.94 505 ILE A C 1
ATOM 4080 O O . ILE A 1 505 ? 95.230 129.874 53.761 1.00 48.20 505 ILE A O 1
ATOM 4085 N N . LEU A 1 506 ? 96.026 130.809 51.901 1.00 54.40 506 LEU A N 1
ATOM 4086 C CA . LEU A 1 506 ? 97.396 130.433 52.202 1.00 54.48 506 LEU A CA 1
ATOM 4087 C C . LEU A 1 506 ? 98.066 131.638 52.821 1.00 52.55 506 LEU A C 1
ATOM 4088 O O . LEU A 1 506 ? 98.034 132.720 52.241 1.00 52.16 506 LEU A O 1
ATOM 4093 N N . VAL A 1 507 ? 98.616 131.490 54.016 1.00 40.92 507 VAL A N 1
ATOM 4094 C CA . VAL A 1 507 ? 99.549 132.487 54.514 1.00 39.89 507 VAL A CA 1
ATOM 4095 C C . VAL A 1 507 ? 100.938 132.012 54.148 1.00 41.32 507 VAL A C 1
ATOM 4096 O O . VAL A 1 507 ? 101.182 130.818 54.164 1.00 42.53 507 VAL A O 1
ATOM 4100 N N . LEU A 1 508 ? 101.829 132.917 53.751 1.00 46.60 508 LEU A N 1
ATOM 4101 C CA . LEU A 1 508 ? 103.231 132.557 53.544 1.00 47.91 508 LEU A CA 1
ATOM 4102 C C . LEU A 1 508 ? 104.108 133.515 54.326 1.00 45.39 508 LEU A C 1
ATOM 4103 O O . LEU A 1 508 ? 104.218 134.685 53.971 1.00 43.78 508 LEU A O 1
ATOM 4108 N N . ASP A 1 509 ? 104.712 133.008 55.394 1.00 62.59 509 ASP A N 1
ATOM 4109 C CA . ASP A 1 509 ? 105.539 133.812 56.276 1.00 58.80 509 ASP A CA 1
ATOM 4110 C C . ASP A 1 509 ? 107.002 133.642 55.912 1.00 59.55 509 ASP A C 1
ATOM 4111 O O . ASP A 1 509 ? 107.663 132.769 56.463 1.00 60.46 509 ASP A O 1
ATOM 4116 N N . GLN A 1 510 ? 107.505 134.457 54.985 1.00 83.96 510 GLN A N 1
ATOM 4117 C CA . GLN A 1 510 ? 108.886 134.317 54.538 1.00 85.25 510 GLN A CA 1
ATOM 4118 C C . GLN A 1 510 ? 109.848 134.837 55.591 1.00 83.48 510 GLN A C 1
ATOM 4119 O O . GLN A 1 510 ? 109.587 135.853 56.233 1.00 81.10 510 GLN A O 1
ATOM 4125 N N . ALA A 1 511 ? 110.962 134.126 55.755 1.00 94.36 511 ALA A N 1
ATOM 4126 C CA . ALA A 1 511 ? 111.956 134.474 56.760 1.00 93.74 511 ALA A CA 1
ATOM 4127 C C . ALA A 1 511 ? 112.784 135.630 56.257 1.00 94.88 511 ALA A C 1
ATOM 4128 O O . ALA A 1 511 ? 112.672 136.024 55.092 1.00 96.16 511 ALA A O 1
ATOM 4130 N N . THR A 1 512 ? 113.620 136.177 57.132 1.00 96.27 512 THR A N 1
ATOM 4131 C CA . THR A 1 512 ? 114.467 137.279 56.724 1.00 99.83 512 THR A CA 1
ATOM 4132 C C . THR A 1 512 ? 115.726 136.660 56.124 1.00 104.12 512 THR A C 1
ATOM 4133 O O . THR A 1 512 ? 116.397 135.865 56.775 1.00 104.83 512 THR A O 1
ATOM 4137 N N . SER A 1 513 ? 116.021 137.017 54.875 1.00 151.09 513 SER A N 1
ATOM 4138 C CA . SER A 1 513 ? 117.159 136.481 54.110 1.00 155.61 513 SER A CA 1
ATOM 4139 C C . SER A 1 513 ? 116.951 135.010 53.688 1.00 155.06 513 SER A C 1
ATOM 4140 O O . SER A 1 513 ? 116.443 134.191 54.456 1.00 152.13 513 SER A O 1
ATOM 4143 N N . ALA A 1 514 ? 117.368 134.696 52.460 1.00 112.92 514 ALA A N 1
ATOM 4144 C CA . ALA A 1 514 ? 117.315 133.346 51.888 1.00 113.69 514 ALA A CA 1
ATOM 4145 C C . ALA A 1 514 ? 118.600 133.148 51.101 1.00 119.58 514 ALA A C 1
ATOM 4146 O O . ALA A 1 514 ? 119.067 132.020 50.930 1.00 121.65 514 ALA A O 1
ATOM 4148 N N . LEU A 1 515 ? 119.128 134.267 50.599 1.00 198.52 515 LEU A N 1
ATOM 4149 C CA . LEU A 1 515 ? 120.443 134.359 49.949 1.00 204.61 515 LEU A CA 1
ATOM 4150 C C . LEU A 1 515 ? 120.752 133.297 48.884 1.00 208.07 515 LEU A C 1
ATOM 4151 O O . LEU A 1 515 ? 121.534 132.377 49.125 1.00 210.88 515 LEU A O 1
ATOM 4156 N N . ASP A 1 516 ? 120.156 133.438 47.701 1.00 216.54 516 ASP A N 1
ATOM 4157 C CA . ASP A 1 516 ? 119.279 134.564 47.387 1.00 213.99 516 ASP A CA 1
ATOM 4158 C C . ASP A 1 516 ? 118.172 134.135 46.443 1.00 212.61 516 ASP A C 1
ATOM 4159 O O . ASP A 1 516 ? 117.467 133.151 46.676 1.00 209.95 516 ASP A O 1
ATOM 4164 N N . THR A 1 517 ? 118.067 134.880 45.352 1.00 190.32 517 THR A N 1
ATOM 4165 C CA . THR A 1 517 ? 117.017 134.724 44.366 1.00 189.41 517 THR A CA 1
ATOM 4166 C C . THR A 1 517 ? 116.943 133.320 43.778 1.00 191.84 517 THR A C 1
ATOM 4167 O O . THR A 1 517 ? 115.855 132.847 43.474 1.00 189.94 517 THR A O 1
ATOM 4171 N N . GLN A 1 518 ? 118.089 132.659 43.620 1.00 189.29 518 GLN A N 1
ATOM 4172 C CA . GLN A 1 518 ? 118.114 131.384 42.905 1.00 192.41 518 GLN A CA 1
ATOM 4173 C C . GLN A 1 518 ? 117.025 130.428 43.402 1.00 188.02 518 GLN A C 1
ATOM 4174 O O . GLN A 1 518 ? 116.143 130.023 42.636 1.00 188.49 518 GLN A O 1
ATOM 4180 N N . SER A 1 519 ? 117.048 130.114 44.688 1.00 132.99 519 SER A N 1
ATOM 4181 C CA . SER A 1 519 ? 116.071 129.195 45.248 1.00 129.06 519 SER A CA 1
ATOM 4182 C C . SER A 1 519 ? 114.705 129.838 45.497 1.00 125.31 519 SER A C 1
ATOM 4183 O O . SER A 1 519 ? 113.664 129.308 45.082 1.00 124.68 519 SER A O 1
ATOM 4186 N N . GLU A 1 520 ? 114.728 130.986 46.174 1.00 110.45 520 GLU A N 1
ATOM 4187 C CA . GLU A 1 520 ? 113.508 131.634 46.655 1.00 106.87 520 GLU A CA 1
ATOM 4188 C C . GLU A 1 520 ? 112.593 132.124 45.543 1.00 107.32 520 GLU A C 1
ATOM 4189 O O . GLU A 1 520 ? 111.380 132.035 45.673 1.00 105.27 520 GLU A O 1
ATOM 4195 N N . ALA A 1 521 ? 113.160 132.641 44.457 1.00 113.56 521 ALA A N 1
ATOM 4196 C CA . ALA A 1 521 ? 112.346 133.063 43.324 1.00 114.51 521 ALA A CA 1
ATOM 4197 C C . ALA A 1 521 ? 111.620 131.851 42.769 1.00 115.67 521 ALA A C 1
ATOM 4198 O O . ALA A 1 521 ? 110.425 131.907 42.475 1.00 114.44 521 ALA A O 1
ATOM 4200 N N . LYS A 1 522 ? 112.349 130.748 42.656 1.00 101.80 522 LYS A N 1
ATOM 4201 C CA . LYS A 1 522 ? 111.777 129.503 42.172 1.00 103.31 522 LYS A CA 1
ATOM 4202 C C . LYS A 1 522 ? 110.592 129.057 43.031 1.00 99.88 522 LYS A C 1
ATOM 4203 O O . LYS A 1 522 ? 109.486 128.815 42.511 1.00 99.77 522 LYS A O 1
ATOM 4209 N N . ILE A 1 523 ? 110.804 128.970 44.345 1.00 82.80 523 ILE A N 1
ATOM 4210 C CA . ILE A 1 523 ? 109.718 128.518 45.218 1.00 80.38 523 ILE A CA 1
ATOM 4211 C C . ILE A 1 523 ? 108.553 129.516 45.216 1.00 78.00 523 ILE A C 1
ATOM 4212 O O . ILE A 1 523 ? 107.392 129.109 45.253 1.00 77.41 523 ILE A O 1
ATOM 4217 N N . MET A 1 524 ? 108.859 130.809 45.154 1.00 94.72 524 MET A N 1
ATOM 4218 C CA . MET A 1 524 ? 107.820 131.824 45.063 1.00 92.83 524 MET A CA 1
ATOM 4219 C C . MET A 1 524 ? 106.931 131.568 43.866 1.00 94.34 524 MET A C 1
ATOM 4220 O O . MET A 1 524 ? 105.716 131.599 43.990 1.00 93.21 524 MET A O 1
ATOM 4225 N N . ASP A 1 525 ? 107.530 131.319 42.707 1.00 112.40 525 ASP A N 1
ATOM 4226 C CA . ASP A 1 525 ? 106.730 131.039 41.518 1.00 114.65 525 ASP A CA 1
ATOM 4227 C C . ASP A 1 525 ? 105.890 129.777 41.673 1.00 114.85 525 ASP A C 1
ATOM 4228 O O . ASP A 1 525 ? 104.723 129.760 41.273 1.00 114.97 525 ASP A O 1
ATOM 4233 N N . GLU A 1 526 ? 106.462 128.731 42.266 1.00 88.38 526 GLU A N 1
ATOM 4234 C CA . GLU A 1 526 ? 105.695 127.498 42.491 1.00 88.67 526 GLU A CA 1
ATOM 4235 C C . GLU A 1 526 ? 104.474 127.774 43.360 1.00 85.16 526 GLU A C 1
ATOM 4236 O O . GLU A 1 526 ? 103.357 127.305 43.098 1.00 85.78 526 GLU A O 1
ATOM 4242 N N . ILE A 1 527 ? 104.705 128.556 44.400 1.00 79.14 527 ILE A N 1
ATOM 4243 C CA . ILE A 1 527 ? 103.663 128.962 45.326 1.00 76.48 527 ILE A CA 1
ATOM 4244 C C . ILE A 1 527 ? 102.572 129.796 44.632 1.00 76.48 527 ILE A C 1
ATOM 4245 O O . ILE A 1 527 ? 101.378 129.570 44.831 1.00 75.97 527 ILE A O 1
ATOM 4250 N N . TYR A 1 528 ? 102.980 130.747 43.800 1.00 82.23 528 TYR A N 1
ATOM 4251 C CA . TYR A 1 528 ? 102.001 131.556 43.094 1.00 82.41 528 TYR A CA 1
ATOM 4252 C C . TYR A 1 528 ? 101.160 130.697 42.193 1.00 84.87 528 TYR A C 1
ATOM 4253 O O . TYR A 1 528 ? 99.954 130.896 42.105 1.00 84.75 528 TYR A O 1
ATOM 4262 N N . LYS A 1 529 ? 101.780 129.730 41.532 1.00 75.18 529 LYS A N 1
ATOM 4263 C CA . LYS A 1 529 ? 100.992 128.860 40.676 1.00 78.36 529 LYS A CA 1
ATOM 4264 C C . LYS A 1 529 ? 99.956 128.132 41.534 1.00 76.93 529 LYS A C 1
ATOM 4265 O O . LYS A 1 529 ? 98.765 128.133 41.205 1.00 77.90 529 LYS A O 1
ATOM 4271 N N . ILE A 1 530 ? 100.383 127.568 42.663 1.00 87.41 530 ILE A N 1
ATOM 4272 C CA . ILE A 1 530 ? 99.449 126.756 43.444 1.00 86.64 530 ILE A CA 1
ATOM 4273 C C . ILE A 1 530 ? 98.486 127.610 44.260 1.00 83.82 530 ILE A C 1
ATOM 4274 O O . ILE A 1 530 ? 97.608 127.090 44.944 1.00 83.25 530 ILE A O 1
ATOM 4279 N N . SER A 1 531 ? 98.636 128.920 44.201 1.00 86.78 531 SER A N 1
ATOM 4280 C CA . SER A 1 531 ? 97.705 129.741 44.942 1.00 84.67 531 SER A CA 1
ATOM 4281 C C . SER A 1 531 ? 96.649 130.365 44.035 1.00 85.79 531 SER A C 1
ATOM 4282 O O . SER A 1 531 ? 95.936 131.275 44.450 1.00 84.06 531 SER A O 1
ATOM 4285 N N . LYS A 1 532 ? 96.490 129.832 42.828 1.00 105.32 532 LYS A N 1
ATOM 4286 C CA . LYS A 1 532 ? 95.541 130.422 41.887 1.00 106.85 532 LYS A CA 1
ATOM 4287 C C . LYS A 1 532 ? 94.081 130.281 42.308 1.00 106.63 532 LYS A C 1
ATOM 4288 O O . LYS A 1 532 ? 93.339 131.264 42.326 1.00 105.63 532 LYS A O 1
ATOM 4294 N N . ASP A 1 533 ? 93.667 129.070 42.658 1.00 94.74 533 ASP A N 1
ATOM 4295 C CA . ASP A 1 533 ? 92.273 128.840 43.018 1.00 94.34 533 ASP A CA 1
ATOM 4296 C C . ASP A 1 533 ? 92.020 129.228 44.465 1.00 90.78 533 ASP A C 1
ATOM 4297 O O . ASP A 1 533 ? 90.906 129.083 44.974 1.00 89.93 533 ASP A O 1
ATOM 4302 N N . LYS A 1 534 ? 93.067 129.728 45.113 1.00 90.95 534 LYS A N 1
ATOM 4303 C CA . LYS A 1 534 ? 93.014 130.121 46.517 1.00 87.86 534 LYS A CA 1
ATOM 4304 C C . LYS A 1 534 ? 93.212 131.619 46.646 1.00 86.12 534 LYS A C 1
ATOM 4305 O O . LYS A 1 534 ? 93.392 132.315 45.644 1.00 87.22 534 LYS A O 1
ATOM 4311 N N . THR A 1 535 ? 93.139 132.114 47.876 1.00 58.67 535 THR A N 1
ATOM 4312 C CA . THR A 1 535 ? 93.467 133.503 48.176 1.00 56.71 535 THR A CA 1
ATOM 4313 C C . THR A 1 535 ? 94.698 133.464 49.063 1.00 55.10 535 THR A C 1
ATOM 4314 O O . THR A 1 535 ? 94.836 132.550 49.860 1.00 54.73 535 THR A O 1
ATOM 4318 N N . MET A 1 536 ? 95.620 134.406 48.919 1.00 60.98 536 MET A N 1
ATOM 4319 C CA . MET A 1 536 ? 96.896 134.247 49.617 1.00 59.99 536 MET A CA 1
ATOM 4320 C C . MET A 1 536 ? 97.434 135.508 50.290 1.00 58.10 536 MET A C 1
ATOM 4321 O O . MET A 1 536 ? 97.415 136.591 49.722 1.00 58.23 536 MET A O 1
ATOM 4326 N N . ILE A 1 537 ? 97.891 135.364 51.526 1.00 55.34 537 ILE A N 1
ATOM 4327 C CA . ILE A 1 537 ? 98.540 136.467 52.222 1.00 52.61 537 ILE A CA 1
ATOM 4328 C C . ILE A 1 537 ? 100.024 136.198 52.378 1.00 52.76 537 ILE A C 1
ATOM 4329 O O . ILE A 1 537 ? 100.394 135.190 52.963 1.00 53.69 537 ILE A O 1
ATOM 4334 N N . ILE A 1 538 ? 100.870 137.134 51.956 1.00 53.30 538 ILE A N 1
ATOM 4335 C CA . ILE A 1 538 ? 102.324 136.961 52.074 1.00 53.24 538 ILE A CA 1
ATOM 4336 C C . ILE A 1 538 ? 102.941 137.978 53.019 1.00 48.86 538 ILE A C 1
ATOM 4337 O O . ILE A 1 538 ? 102.825 139.183 52.816 1.00 47.03 538 ILE A O 1
ATOM 4342 N N . ILE A 1 539 ? 103.577 137.491 54.069 1.00 48.45 539 ILE A N 1
ATOM 4343 C CA . ILE A 1 539 ? 104.279 138.365 54.977 1.00 45.96 539 ILE A CA 1
ATOM 4344 C C . ILE A 1 539 ? 105.688 138.584 54.474 1.00 47.90 539 ILE A C 1
ATOM 4345 O O . ILE A 1 539 ? 106.645 138.043 55.028 1.00 48.42 539 ILE A O 1
ATOM 4350 N N . ALA A 1 540 ? 105.791 139.392 53.423 1.00 67.07 540 ALA A N 1
ATOM 4351 C CA . ALA A 1 540 ? 107.018 139.585 52.655 1.00 69.12 540 ALA A CA 1
ATOM 4352 C C . ALA A 1 540 ? 108.050 140.400 53.424 1.00 69.17 540 ALA A C 1
ATOM 4353 O O . ALA A 1 540 ? 107.711 141.417 54.036 1.00 68.62 540 ALA A O 1
ATOM 4355 N N . HIS A 1 541 ? 109.309 139.969 53.385 1.00 104.12 541 HIS A N 1
ATOM 4356 C CA . HIS A 1 541 ? 110.347 140.658 54.138 1.00 106.01 541 HIS A CA 1
ATOM 4357 C C . HIS A 1 541 ? 111.218 141.463 53.220 1.00 110.17 541 HIS A C 1
ATOM 4358 O O . HIS A 1 541 ? 112.046 142.250 53.668 1.00 112.55 541 HIS A O 1
ATOM 4365 N N . ARG A 1 542 ? 111.012 141.293 51.927 1.00 98.55 542 ARG A N 1
ATOM 4366 C CA . ARG A 1 542 ? 111.807 142.043 50.985 1.00 102.92 542 ARG A CA 1
ATOM 4367 C C . ARG A 1 542 ? 110.979 143.047 50.196 1.00 103.44 542 ARG A C 1
ATOM 4368 O O . ARG A 1 542 ? 110.803 144.209 50.589 1.00 103.58 542 ARG A O 1
ATOM 4376 N N . LEU A 1 543 ? 110.453 142.520 49.098 1.00 95.59 543 LEU A N 1
ATOM 4377 C CA . LEU A 1 543 ? 109.922 143.224 47.940 1.00 97.34 543 LEU A CA 1
ATOM 4378 C C . LEU A 1 543 ? 110.376 142.235 46.901 1.00 99.82 543 LEU A C 1
ATOM 4379 O O . LEU A 1 543 ? 110.813 141.133 47.261 1.00 98.81 543 LEU A O 1
ATOM 4384 N N . SER A 1 544 ? 110.268 142.577 45.628 1.00 92.39 544 SER A N 1
ATOM 4385 C CA . SER A 1 544 ? 110.923 141.791 44.581 1.00 96.04 544 SER A CA 1
ATOM 4386 C C . SER A 1 544 ? 110.554 140.305 44.538 1.00 94.20 544 SER A C 1
ATOM 4387 O O . SER A 1 544 ? 110.993 139.576 43.652 1.00 97.54 544 SER A O 1
ATOM 4390 N N . THR A 1 545 ? 109.736 139.868 45.483 1.00 111.12 545 THR A N 1
ATOM 4391 C CA . THR A 1 545 ? 109.314 138.484 45.575 1.00 110.18 545 THR A CA 1
ATOM 4392 C C . THR A 1 545 ? 107.817 138.479 45.457 1.00 108.56 545 THR A C 1
ATOM 4393 O O . THR A 1 545 ? 107.184 137.433 45.318 1.00 109.19 545 THR A O 1
ATOM 4397 N N . ILE A 1 546 ? 107.274 139.693 45.499 1.00 86.28 546 ILE A N 1
ATOM 4398 C CA . ILE A 1 546 ? 105.841 139.949 45.536 1.00 84.81 546 ILE A CA 1
ATOM 4399 C C . ILE A 1 546 ? 105.375 140.692 44.289 1.00 87.01 546 ILE A C 1
ATOM 4400 O O . ILE A 1 546 ? 104.507 141.556 44.357 1.00 85.82 546 ILE A O 1
ATOM 4405 N N . THR A 1 547 ? 106.014 140.392 43.163 1.00 126.44 547 THR A N 1
ATOM 4406 C CA . THR A 1 547 ? 105.680 141.006 41.880 1.00 129.30 547 THR A CA 1
ATOM 4407 C C . THR A 1 547 ? 104.277 140.635 41.390 1.00 129.47 547 THR A C 1
ATOM 4408 O O . THR A 1 547 ? 103.550 141.473 40.836 1.00 130.13 547 THR A O 1
ATOM 4412 N N . GLN A 1 548 ? 103.901 139.380 41.649 1.00 123.43 548 GLN A N 1
ATOM 4413 C CA . GLN A 1 548 ? 102.672 138.773 41.124 1.00 124.74 548 GLN A CA 1
ATOM 4414 C C . GLN A 1 548 ? 101.473 138.943 42.051 1.00 122.43 548 GLN A C 1
ATOM 4415 O O . GLN A 1 548 ? 100.446 138.275 41.885 1.00 123.08 548 GLN A O 1
ATOM 4421 N N . CYS A 1 549 ? 101.618 139.828 43.032 1.00 83.64 549 CYS A N 1
ATOM 4422 C CA . CYS A 1 549 ? 100.551 140.117 43.975 1.00 81.20 549 CYS A CA 1
ATOM 4423 C C . CYS A 1 549 ? 99.600 141.171 43.434 1.00 81.27 549 CYS A C 1
ATOM 4424 O O . CYS A 1 549 ? 100.034 142.121 42.802 1.00 81.93 549 CYS A O 1
ATOM 4427 N N . ASP A 1 550 ? 98.301 140.966 43.648 1.00 94.00 550 ASP A N 1
ATOM 4428 C CA . ASP A 1 550 ? 97.280 141.906 43.203 1.00 94.23 550 ASP A CA 1
ATOM 4429 C C . ASP A 1 550 ? 97.316 143.166 44.039 1.00 91.49 550 ASP A C 1
ATOM 4430 O O . ASP A 1 550 ? 97.136 144.275 43.537 1.00 92.46 550 ASP A O 1
ATOM 4435 N N . LYS A 1 551 ? 97.581 142.996 45.321 1.00 66.53 551 LYS A N 1
ATOM 4436 C CA . LYS A 1 551 ? 97.684 144.140 46.205 1.00 63.88 551 LYS A CA 1
ATOM 4437 C C . LYS A 1 551 ? 98.923 144.002 47.062 1.00 61.85 551 LYS A C 1
ATOM 4438 O O . LYS A 1 551 ? 99.346 142.892 47.378 1.00 61.43 551 LYS A O 1
ATOM 4444 N N . VAL A 1 552 ? 99.527 145.133 47.402 1.00 52.17 552 VAL A N 1
ATOM 4445 C CA . VAL A 1 552 ? 100.640 145.154 48.343 1.00 51.40 552 VAL A CA 1
ATOM 4446 C C . VAL A 1 552 ? 100.471 146.258 49.370 1.00 50.97 552 VAL A C 1
ATOM 4447 O O . VAL A 1 552 ? 100.409 147.418 49.007 1.00 52.84 552 VAL A O 1
ATOM 4451 N N . TYR A 1 553 ? 100.418 145.939 50.647 1.00 68.01 553 TYR A N 1
ATOM 4452 C CA . TYR A 1 553 ? 100.326 147.019 51.613 1.00 67.85 553 TYR A CA 1
ATOM 4453 C C . TYR A 1 553 ? 101.622 147.117 52.380 1.00 68.24 553 TYR A C 1
ATOM 4454 O O . TYR A 1 553 ? 102.186 146.118 52.771 1.00 66.69 553 TYR A O 1
ATOM 4463 N N . ARG A 1 554 ? 102.110 148.329 52.558 1.00 71.46 554 ARG A N 1
ATOM 4464 C CA . ARG A 1 554 ? 103.257 148.594 53.413 1.00 72.41 554 ARG A CA 1
ATOM 4465 C C . ARG A 1 554 ? 102.728 149.149 54.705 1.00 71.22 554 ARG A C 1
ATOM 4466 O O . ARG A 1 554 ? 101.943 150.080 54.726 1.00 72.10 554 ARG A O 1
ATOM 4474 N N . LEU A 1 555 ? 103.115 148.539 55.797 1.00 59.74 555 LEU A N 1
ATOM 4475 C CA . LEU A 1 555 ? 102.664 149.016 57.079 1.00 59.02 555 LEU A CA 1
ATOM 4476 C C . LEU A 1 555 ? 103.806 149.615 57.841 1.00 61.58 555 LEU A C 1
ATOM 4477 O O . LEU A 1 555 ? 104.678 148.860 58.261 1.00 61.18 555 LEU A O 1
ATOM 4482 N N . GLU A 1 556 ? 103.849 150.935 58.023 1.00 95.81 556 GLU A N 1
ATOM 4483 C CA . GLU A 1 556 ? 104.894 151.446 58.917 1.00 98.57 556 GLU A CA 1
ATOM 4484 C C . GLU A 1 556 ? 104.455 152.477 59.968 1.00 100.13 556 GLU A C 1
ATOM 4485 O O . GLU A 1 556 ? 103.745 153.455 59.695 1.00 101.44 556 GLU A O 1
ATOM 4491 N N . HIS A 1 557 ? 104.888 152.143 61.189 1.00 105.69 557 HIS A N 1
ATOM 4492 C CA . HIS A 1 557 ? 104.689 152.849 62.463 1.00 107.31 557 HIS A CA 1
ATOM 4493 C C . HIS A 1 557 ? 103.871 154.125 62.430 1.00 109.49 557 HIS A C 1
ATOM 4494 O O . HIS A 1 557 ? 104.409 155.217 62.308 1.00 113.87 557 HIS A O 1
ATOM 4501 N N . GLY A 1 558 ? 102.557 153.985 62.536 1.00 74.89 558 GLY A N 1
ATOM 4502 C CA . GLY A 1 558 ? 101.886 152.693 62.552 1.00 70.12 558 GLY A CA 1
ATOM 4503 C C . GLY A 1 558 ? 100.625 152.776 61.687 1.00 68.47 558 GLY A C 1
ATOM 4504 O O . GLY A 1 558 ? 99.484 152.570 62.149 1.00 66.57 558 GLY A O 1
ATOM 4505 N N . LYS A 1 559 ? 100.835 153.146 60.424 1.00 94.23 559 LYS A N 1
ATOM 4506 C CA . LYS A 1 559 ? 99.722 153.242 59.497 1.00 93.31 559 LYS A CA 1
ATOM 4507 C C . LYS A 1 559 ? 99.919 152.277 58.337 1.00 91.50 559 LYS A C 1
ATOM 4508 O O . LYS A 1 559 ? 101.044 151.845 58.063 1.00 91.94 559 LYS A O 1
ATOM 4514 N N . LEU A 1 560 ? 98.830 151.954 57.647 1.00 70.36 560 LEU A N 1
ATOM 4515 C CA . LEU A 1 560 ? 98.897 151.056 56.500 1.00 69.11 560 LEU A CA 1
ATOM 4516 C C . LEU A 1 560 ? 98.661 151.830 55.212 1.00 71.80 560 LEU A C 1
ATOM 4517 O O . LEU A 1 560 ? 97.607 152.427 55.026 1.00 72.43 560 LEU A O 1
ATOM 4522 N N . LYS A 1 561 ? 99.655 151.825 54.328 1.00 81.42 561 LYS A N 1
ATOM 4523 C CA . LYS A 1 561 ? 99.573 152.477 53.023 1.00 84.44 561 LYS A CA 1
ATOM 4524 C C . LYS A 1 561 ? 99.564 151.424 51.933 1.00 83.57 561 LYS A C 1
ATOM 4525 O O . LYS A 1 561 ? 100.242 150.423 52.042 1.00 82.27 561 LYS A O 1
ATOM 4531 N N . GLU A 1 562 ? 98.808 151.635 50.875 1.00 81.83 562 GLU A N 1
ATOM 4532 C CA . GLU A 1 562 ? 98.877 150.723 49.744 1.00 81.99 562 GLU A CA 1
ATOM 4533 C C . GLU A 1 562 ? 99.999 151.121 48.785 1.00 85.63 562 GLU A C 1
ATOM 4534 O O . GLU A 1 562 ? 100.246 152.299 48.593 1.00 88.84 562 GLU A O 1
ATOM 4540 N N . GLU A 1 563 ? 100.728 150.163 48.232 1.00 79.53 563 GLU A N 1
ATOM 4541 C CA . GLU A 1 563 ? 101.794 150.521 47.299 1.00 83.48 563 GLU A CA 1
ATOM 4542 C C . GLU A 1 563 ? 101.372 150.332 45.845 1.00 85.75 563 GLU A C 1
ATOM 4543 O O . GLU A 1 563 ? 101.303 151.290 45.068 1.00 89.48 563 GLU A O 1
ATOM 4549 N N . LYS A 1 564 ? 101.147 149.078 45.474 1.00 187.45 564 LYS A N 1
ATOM 4550 C CA . LYS A 1 564 ? 100.619 148.732 44.162 1.00 189.67 564 LYS A CA 1
ATOM 4551 C C . LYS A 1 564 ? 99.110 148.957 44.141 1.00 188.80 564 LYS A C 1
ATOM 4552 O O . LYS A 1 564 ? 98.362 148.238 44.811 1.00 185.90 564 LYS A O 1
ATOM 4558 N N . MET B 1 1 ? 102.886 83.882 16.680 1.00 106.56 1 MET B N 1
ATOM 4559 C CA . MET B 1 1 ? 104.098 84.406 17.303 1.00 101.49 1 MET B CA 1
ATOM 4560 C C . MET B 1 1 ? 104.085 85.942 17.445 1.00 99.38 1 MET B C 1
ATOM 4561 O O . MET B 1 1 ? 105.019 86.548 17.982 1.00 95.41 1 MET B O 1
ATOM 4566 N N . VAL B 1 2 ? 103.039 86.579 16.935 1.00 95.86 2 VAL B N 1
ATOM 4567 C CA . VAL B 1 2 ? 102.835 88.003 17.184 1.00 94.76 2 VAL B CA 1
ATOM 4568 C C . VAL B 1 2 ? 101.754 88.136 18.245 1.00 96.37 2 VAL B C 1
ATOM 4569 O O . VAL B 1 2 ? 101.733 89.082 19.034 1.00 95.02 2 VAL B O 1
ATOM 4573 N N . LYS B 1 3 ? 100.855 87.154 18.233 1.00 131.45 3 LYS B N 1
ATOM 4574 C CA . LYS B 1 3 ? 99.802 87.013 19.226 1.00 133.48 3 LYS B CA 1
ATOM 4575 C C . LYS B 1 3 ? 100.423 86.852 20.602 1.00 129.69 3 LYS B C 1
ATOM 4576 O O . LYS B 1 3 ? 100.021 87.502 21.578 1.00 129.79 3 LYS B O 1
ATOM 4582 N N . LYS B 1 4 ? 101.439 85.995 20.642 1.00 87.64 4 LYS B N 1
ATOM 4583 C CA . LYS B 1 4 ? 102.285 85.816 21.807 1.00 83.89 4 LYS B CA 1
ATOM 4584 C C . LYS B 1 4 ? 102.727 87.158 22.373 1.00 81.29 4 LYS B C 1
ATOM 4585 O O . LYS B 1 4 ? 102.409 87.496 23.520 1.00 81.20 4 LYS B O 1
ATOM 4591 N N . LEU B 1 5 ? 103.437 87.924 21.547 1.00 78.36 5 LEU B N 1
ATOM 4592 C CA . LEU B 1 5 ? 104.090 89.149 21.987 1.00 76.28 5 LEU B CA 1
ATOM 4593 C C . LEU B 1 5 ? 103.097 90.123 22.625 1.00 80.15 5 LEU B C 1
ATOM 4594 O O . LEU B 1 5 ? 103.396 90.725 23.658 1.00 81.05 5 LEU B O 1
ATOM 4599 N N . PHE B 1 6 ? 101.905 90.260 22.054 1.00 109.91 6 PHE B N 1
ATOM 4600 C CA . PHE B 1 6 ? 100.949 91.201 22.634 1.00 113.92 6 PHE B CA 1
ATOM 4601 C C . PHE B 1 6 ? 100.166 90.588 23.788 1.00 115.79 6 PHE B C 1
ATOM 4602 O O . PHE B 1 6 ? 99.499 91.307 24.533 1.00 119.16 6 PHE B O 1
ATOM 4610 N N . PHE B 1 7 ? 100.251 89.268 23.943 1.00 90.19 7 PHE B N 1
ATOM 4611 C CA . PHE B 1 7 ? 99.726 88.635 25.153 1.00 91.46 7 PHE B CA 1
ATOM 4612 C C . PHE B 1 7 ? 100.648 88.911 26.345 1.00 90.10 7 PHE B C 1
ATOM 4613 O O . PHE B 1 7 ? 100.185 89.173 27.454 1.00 92.81 7 PHE B O 1
ATOM 4621 N N . ILE B 1 8 ? 101.953 88.795 26.117 1.00 60.73 8 ILE B N 1
ATOM 4622 C CA . ILE B 1 8 ? 102.957 89.052 27.150 1.00 58.49 8 ILE B CA 1
ATOM 4623 C C . ILE B 1 8 ? 103.062 90.538 27.519 1.00 60.60 8 ILE B C 1
ATOM 4624 O O . ILE B 1 8 ? 103.164 90.884 28.700 1.00 61.79 8 ILE B O 1
ATOM 4629 N N . LEU B 1 9 ? 103.037 91.411 26.512 1.00 70.47 9 LEU B N 1
ATOM 4630 C CA . LEU B 1 9 ? 103.083 92.859 26.739 1.00 73.49 9 LEU B CA 1
ATOM 4631 C C . LEU B 1 9 ? 101.741 93.367 27.250 1.00 78.32 9 LEU B C 1
ATOM 4632 O O . LEU B 1 9 ? 100.710 92.847 26.837 1.00 79.48 9 LEU B O 1
ATOM 4637 N N . SER B 1 10 ? 101.745 94.373 28.130 1.00 72.06 10 SER B N 1
ATOM 4638 C CA . SER B 1 10 ? 100.488 94.966 28.628 1.00 76.51 10 SER B CA 1
ATOM 4639 C C . SER B 1 10 ? 99.869 95.944 27.612 1.00 78.57 10 SER B C 1
ATOM 4640 O O . SER B 1 10 ? 100.127 95.835 26.413 1.00 76.81 10 SER B O 1
ATOM 4643 N N . LYS B 1 11 ? 99.020 96.865 28.068 1.00 98.19 11 LYS B N 1
ATOM 4644 C CA . LYS B 1 11 ? 98.510 97.882 27.153 1.00 100.12 11 LYS B CA 1
ATOM 4645 C C . LYS B 1 11 ? 99.489 99.043 27.055 1.00 99.71 11 LYS B C 1
ATOM 4646 O O . LYS B 1 11 ? 99.900 99.434 25.957 1.00 98.66 11 LYS B O 1
ATOM 4652 N N . GLU B 1 12 ? 99.871 99.577 28.213 1.00 144.93 12 GLU B N 1
ATOM 4653 C CA . GLU B 1 12 ? 100.848 100.660 28.301 1.00 144.62 12 GLU B CA 1
ATOM 4654 C C . GLU B 1 12 ? 102.137 100.261 27.609 1.00 141.17 12 GLU B C 1
ATOM 4655 O O . GLU B 1 12 ? 102.806 101.087 27.009 1.00 140.88 12 GLU B O 1
ATOM 4661 N N . ASP B 1 13 ? 102.485 98.985 27.720 1.00 105.44 13 ASP B N 1
ATOM 4662 C CA . ASP B 1 13 ? 103.628 98.428 27.017 1.00 101.73 13 ASP B CA 1
ATOM 4663 C C . ASP B 1 13 ? 103.456 98.582 25.509 1.00 101.04 13 ASP B C 1
ATOM 4664 O O . ASP B 1 13 ? 104.368 99.041 24.828 1.00 99.38 13 ASP B O 1
ATOM 4669 N N . LYS B 1 14 ? 102.301 98.181 24.984 1.00 97.11 14 LYS B N 1
ATOM 4670 C CA . LYS B 1 14 ? 102.046 98.301 23.553 1.00 96.65 14 LYS B CA 1
ATOM 4671 C C . LYS B 1 14 ? 102.192 99.745 23.110 1.00 98.49 14 LYS B C 1
ATOM 4672 O O . LYS B 1 14 ? 102.890 100.040 22.138 1.00 96.73 14 LYS B O 1
ATOM 4678 N N . ASN B 1 15 ? 101.532 100.643 23.838 1.00 88.10 15 ASN B N 1
ATOM 4679 C CA . ASN B 1 15 ? 101.599 102.079 23.563 1.00 89.98 15 ASN B CA 1
ATOM 4680 C C . ASN B 1 15 ? 103.016 102.632 23.550 1.00 88.11 15 ASN B C 1
ATOM 4681 O O . ASN B 1 15 ? 103.440 103.272 22.592 1.00 87.45 15 ASN B O 1
ATOM 4686 N N . PHE B 1 16 ? 103.727 102.385 24.640 1.00 81.11 16 PHE B N 1
ATOM 4687 C CA . PHE B 1 16 ? 105.115 102.771 24.782 1.00 79.35 16 PHE B CA 1
ATOM 4688 C C . PHE B 1 16 ? 105.907 102.281 23.589 1.00 75.94 16 PHE B C 1
ATOM 4689 O O . PHE B 1 16 ? 106.779 102.980 23.077 1.00 74.81 16 PHE B O 1
ATOM 4697 N N . LEU B 1 17 ? 105.585 101.070 23.148 1.00 74.54 17 LEU B N 1
ATOM 4698 C CA . LEU B 1 17 ? 106.269 100.445 22.030 1.00 70.85 17 LEU B CA 1
ATOM 4699 C C . LEU B 1 17 ? 106.006 101.257 20.758 1.00 71.49 17 LEU B C 1
ATOM 4700 O O . LEU B 1 17 ? 106.933 101.601 20.040 1.00 69.51 17 LEU B O 1
ATOM 4705 N N . PHE B 1 18 ? 104.754 101.588 20.483 1.00 99.94 18 PHE B N 1
ATOM 4706 C CA . PHE B 1 18 ? 104.456 102.322 19.259 1.00 100.58 18 PHE B CA 1
ATOM 4707 C C . PHE B 1 18 ? 105.087 103.708 19.284 1.00 101.53 18 PHE B C 1
ATOM 4708 O O . PHE B 1 18 ? 105.613 104.193 18.270 1.00 100.23 18 PHE B O 1
ATOM 4716 N N . PHE B 1 19 ? 105.032 104.339 20.448 1.00 68.46 19 PHE B N 1
ATOM 4717 C CA . PHE B 1 19 ? 105.714 105.602 20.657 1.00 68.57 19 PHE B CA 1
ATOM 4718 C C . PHE B 1 19 ? 107.159 105.439 20.233 1.00 64.95 19 PHE B C 1
ATOM 4719 O O . PHE B 1 19 ? 107.660 106.233 19.439 1.00 64.45 19 PHE B O 1
ATOM 4727 N N . LEU B 1 20 ? 107.810 104.397 20.738 1.00 71.67 20 LEU B N 1
ATOM 4728 C CA . LEU B 1 20 ? 109.215 104.138 20.445 1.00 67.86 20 LEU B CA 1
ATOM 4729 C C . LEU B 1 20 ? 109.452 103.882 18.963 1.00 65.43 20 LEU B C 1
ATOM 4730 O O . LEU B 1 20 ? 110.516 104.197 18.446 1.00 63.39 20 LEU B O 1
ATOM 4735 N N . LEU B 1 21 ? 108.480 103.304 18.273 1.00 71.86 21 LEU B N 1
ATOM 4736 C CA . LEU B 1 21 ? 108.586 103.159 16.824 1.00 70.38 21 LEU B CA 1
ATOM 4737 C C . LEU B 1 21 ? 108.653 104.498 16.125 1.00 71.97 21 LEU B C 1
ATOM 4738 O O . LEU B 1 21 ? 109.651 104.831 15.439 1.00 70.40 21 LEU B O 1
ATOM 4743 N N . VAL B 1 22 ? 107.566 105.250 16.290 1.00 49.22 22 VAL B N 1
ATOM 4744 C CA . VAL B 1 22 ? 107.478 106.571 15.709 1.00 50.85 22 VAL B CA 1
ATOM 4745 C C . VAL B 1 22 ? 108.776 107.328 15.971 1.00 48.88 22 VAL B C 1
ATOM 4746 O O . VAL B 1 22 ? 109.450 107.739 15.015 1.00 48.91 22 VAL B O 1
ATOM 4750 N N . PHE B 1 23 ? 109.163 107.402 17.252 1.00 57.79 23 PHE B N 1
ATOM 4751 C CA . PHE B 1 23 ? 110.391 108.076 17.712 1.00 56.46 23 PHE B CA 1
ATOM 4752 C C . PHE B 1 23 ? 111.616 107.577 16.930 1.00 53.18 23 PHE B C 1
ATOM 4753 O O . PHE B 1 23 ? 112.440 108.376 16.484 1.00 52.48 23 PHE B O 1
ATOM 4761 N N . SER B 1 24 ? 111.711 106.268 16.732 1.00 72.53 24 SER B N 1
ATOM 4762 C CA . SER B 1 24 ? 112.837 105.709 15.995 1.00 69.62 24 SER B CA 1
ATOM 4763 C C . SER B 1 24 ? 112.913 106.368 14.622 1.00 70.23 24 SER B C 1
ATOM 4764 O O . SER B 1 24 ? 113.989 106.839 14.191 1.00 69.28 24 SER B O 1
ATOM 4767 N N . VAL B 1 25 ? 111.765 106.426 13.944 1.00 61.19 25 VAL B N 1
ATOM 4768 C CA . VAL B 1 25 ? 111.737 107.043 12.613 1.00 62.21 25 VAL B CA 1
ATOM 4769 C C . VAL B 1 25 ? 112.074 108.541 12.679 1.00 63.42 25 VAL B C 1
ATOM 4770 O O . VAL B 1 25 ? 112.861 109.067 11.871 1.00 63.16 25 VAL B O 1
ATOM 4774 N N . PHE B 1 26 ? 111.507 109.228 13.656 1.00 58.47 26 PHE B N 1
ATOM 4775 C CA . PHE B 1 26 ? 111.831 110.631 13.839 1.00 59.15 26 PHE B CA 1
ATOM 4776 C C . PHE B 1 26 ? 113.351 110.858 13.990 1.00 56.77 26 PHE B C 1
ATOM 4777 O O . PHE B 1 26 ? 113.895 111.829 13.457 1.00 57.03 26 PHE B O 1
ATOM 4785 N N . VAL B 1 27 ? 114.060 109.985 14.700 1.00 58.27 27 VAL B N 1
ATOM 4786 C CA . VAL B 1 27 ? 115.500 110.206 14.780 1.00 56.22 27 VAL B CA 1
ATOM 4787 C C . VAL B 1 27 ? 116.143 109.839 13.458 1.00 55.83 27 VAL B C 1
ATOM 4788 O O . VAL B 1 27 ? 117.220 110.329 13.176 1.00 54.83 27 VAL B O 1
ATOM 4792 N N . SER B 1 28 ? 115.520 108.985 12.648 1.00 63.68 28 SER B N 1
ATOM 4793 C CA . SER B 1 28 ? 116.092 108.756 11.315 1.00 63.65 28 SER B CA 1
ATOM 4794 C C . SER B 1 28 ? 116.143 110.065 10.541 1.00 65.38 28 SER B C 1
ATOM 4795 O O . SER B 1 28 ? 117.159 110.396 9.874 1.00 65.20 28 SER B O 1
ATOM 4798 N N . PHE B 1 29 ? 115.033 110.802 10.614 1.00 74.27 29 PHE B N 1
ATOM 4799 C CA . PHE B 1 29 ? 114.999 112.146 10.029 1.00 75.92 29 PHE B CA 1
ATOM 4800 C C . PHE B 1 29 ? 116.042 113.088 10.641 1.00 74.82 29 PHE B C 1
ATOM 4801 O O . PHE B 1 29 ? 116.835 113.657 9.910 1.00 74.94 29 PHE B O 1
ATOM 4809 N N . ILE B 1 30 ? 116.045 113.279 11.959 1.00 67.56 30 ILE B N 1
ATOM 4810 C CA . ILE B 1 30 ? 117.021 114.208 12.544 1.00 66.37 30 ILE B CA 1
ATOM 4811 C C . ILE B 1 30 ? 118.464 113.789 12.214 1.00 64.25 30 ILE B C 1
ATOM 4812 O O . ILE B 1 30 ? 119.345 114.637 12.050 1.00 63.61 30 ILE B O 1
ATOM 4817 N N . GLU B 1 31 ? 118.699 112.495 12.051 1.00 75.17 31 GLU B N 1
ATOM 4818 C CA . GLU B 1 31 ? 120.014 112.038 11.644 1.00 73.48 31 GLU B CA 1
ATOM 4819 C C . GLU B 1 31 ? 120.347 112.487 10.245 1.00 74.94 31 GLU B C 1
ATOM 4820 O O . GLU B 1 31 ? 121.401 113.088 10.024 1.00 74.21 31 GLU B O 1
ATOM 4826 N N . THR B 1 32 ? 119.458 112.232 9.292 1.00 80.67 32 THR B N 1
ATOM 4827 C CA . THR B 1 32 ? 119.761 112.655 7.922 1.00 82.40 32 THR B CA 1
ATOM 4828 C C . THR B 1 32 ? 119.817 114.188 7.777 1.00 83.17 32 THR B C 1
ATOM 4829 O O . THR B 1 32 ? 120.610 114.710 7.003 1.00 83.60 32 THR B O 1
ATOM 4833 N N . PHE B 1 33 ? 119.008 114.901 8.549 1.00 71.60 33 PHE B N 1
ATOM 4834 C CA . PHE B 1 33 ? 119.114 116.345 8.641 1.00 72.10 33 PHE B CA 1
ATOM 4835 C C . PHE B 1 33 ? 120.518 116.710 9.024 1.00 69.90 33 PHE B C 1
ATOM 4836 O O . PHE B 1 33 ? 121.169 117.466 8.325 1.00 70.36 33 PHE B O 1
ATOM 4844 N N . ALA B 1 34 ? 120.985 116.172 10.143 1.00 78.05 34 ALA B N 1
ATOM 4845 C CA . ALA B 1 34 ? 122.358 116.419 10.578 1.00 75.98 34 ALA B CA 1
ATOM 4846 C C . ALA B 1 34 ? 123.366 116.144 9.469 1.00 76.01 34 ALA B C 1
ATOM 4847 O O . ALA B 1 34 ? 124.377 116.826 9.379 1.00 75.29 34 ALA B O 1
ATOM 4849 N N . ILE B 1 35 ? 123.122 115.133 8.642 1.00 80.19 35 ILE B N 1
ATOM 4850 C CA . ILE B 1 35 ? 124.083 114.868 7.578 1.00 80.78 35 ILE B CA 1
ATOM 4851 C C . ILE B 1 35 ? 124.051 115.962 6.514 1.00 82.90 35 ILE B C 1
ATOM 4852 O O . ILE B 1 35 ? 125.087 116.535 6.186 1.00 82.69 35 ILE B O 1
ATOM 4857 N N . SER B 1 36 ? 122.866 116.257 5.983 1.00 73.02 36 SER B N 1
ATOM 4858 C CA . SER B 1 36 ? 122.722 117.191 4.860 1.00 75.30 36 SER B CA 1
ATOM 4859 C C . SER B 1 36 ? 122.925 118.681 5.214 1.00 75.08 36 SER B C 1
ATOM 4860 O O . SER B 1 36 ? 123.378 119.451 4.374 1.00 76.36 36 SER B O 1
ATOM 4863 N N . LEU B 1 37 ? 122.609 119.091 6.439 1.00 74.13 37 LEU B N 1
ATOM 4864 C CA . LEU B 1 37 ? 122.783 120.496 6.845 1.00 74.19 37 LEU B CA 1
ATOM 4865 C C . LEU B 1 37 ? 124.194 121.064 6.674 1.00 73.33 37 LEU B C 1
ATOM 4866 O O . LEU B 1 37 ? 124.394 122.275 6.735 1.00 73.85 37 LEU B O 1
ATOM 4871 N N . VAL B 1 38 ? 125.177 120.198 6.482 1.00 89.69 38 VAL B N 1
ATOM 4872 C CA . VAL B 1 38 ? 126.532 120.672 6.283 1.00 89.06 38 VAL B CA 1
ATOM 4873 C C . VAL B 1 38 ? 126.616 121.313 4.904 1.00 91.53 38 VAL B C 1
ATOM 4874 O O . VAL B 1 38 ? 127.302 122.324 4.724 1.00 91.99 38 VAL B O 1
ATOM 4878 N N . MET B 1 39 ? 125.878 120.749 3.946 1.00 93.16 39 MET B N 1
ATOM 4879 C CA . MET B 1 39 ? 125.859 121.266 2.570 1.00 95.81 39 MET B CA 1
ATOM 4880 C C . MET B 1 39 ? 125.470 122.755 2.475 1.00 97.12 39 MET B C 1
ATOM 4881 O O . MET B 1 39 ? 126.278 123.553 1.993 1.00 97.85 39 MET B O 1
ATOM 4886 N N . PRO B 1 40 ? 124.262 123.143 2.954 1.00 77.81 40 PRO B N 1
ATOM 4887 C CA . PRO B 1 40 ? 123.938 124.562 2.773 1.00 79.48 40 PRO B CA 1
ATOM 4888 C C . PRO B 1 40 ? 124.825 125.453 3.620 1.00 78.60 40 PRO B C 1
ATOM 4889 O O . PRO B 1 40 ? 125.298 126.454 3.105 1.00 81.17 40 PRO B O 1
ATOM 4893 N N . PHE B 1 41 ? 125.075 125.093 4.877 1.00 89.20 41 PHE B N 1
ATOM 4894 C CA . PHE B 1 41 ? 125.880 125.958 5.736 1.00 89.71 41 PHE B CA 1
ATOM 4895 C C . PHE B 1 41 ? 127.273 126.197 5.164 1.00 90.73 41 PHE B C 1
ATOM 4896 O O . PHE B 1 41 ? 127.805 127.309 5.217 1.00 93.01 41 PHE B O 1
ATOM 4904 N N . ILE B 1 42 ? 127.859 125.164 4.584 1.00 94.20 42 ILE B N 1
ATOM 4905 C CA . ILE B 1 42 ? 129.229 125.304 4.148 1.00 95.23 42 ILE B CA 1
ATOM 4906 C C . ILE B 1 42 ? 129.233 125.952 2.775 1.00 98.33 42 ILE B C 1
ATOM 4907 O O . ILE B 1 42 ? 130.194 126.614 2.394 1.00 100.42 42 ILE B O 1
ATOM 4912 N N . THR B 1 43 ? 128.131 125.811 2.049 1.00 78.27 43 THR B N 1
ATOM 4913 C CA . THR B 1 43 ? 128.066 126.368 0.704 1.00 81.58 43 THR B CA 1
ATOM 4914 C C . THR B 1 43 ? 127.709 127.863 0.765 1.00 84.52 43 THR B C 1
ATOM 4915 O O . THR B 1 43 ? 127.926 128.592 -0.185 1.00 87.72 43 THR B O 1
ATOM 4919 N N . LEU B 1 44 ? 127.170 128.310 1.897 1.00 79.14 44 LEU B N 1
ATOM 4920 C CA . LEU B 1 44 ? 126.754 129.703 2.064 1.00 82.08 44 LEU B CA 1
ATOM 4921 C C . LEU B 1 44 ? 127.755 130.493 2.872 1.00 82.84 44 LEU B C 1
ATOM 4922 O O . LEU B 1 44 ? 127.697 131.708 2.907 1.00 85.75 44 LEU B O 1
ATOM 4927 N N . ALA B 1 45 ? 128.658 129.806 3.554 1.00 116.97 45 ALA B N 1
ATOM 4928 C CA . ALA B 1 45 ? 129.741 130.496 4.233 1.00 118.02 45 ALA B CA 1
ATOM 4929 C C . ALA B 1 45 ? 130.836 130.748 3.208 1.00 120.19 45 ALA B C 1
ATOM 4930 O O . ALA B 1 45 ? 131.835 131.410 3.488 1.00 121.73 45 ALA B O 1
ATOM 4932 N N . SER B 1 46 ? 130.609 130.223 2.008 1.00 170.81 46 SER B N 1
ATOM 4933 C CA . SER B 1 46 ? 131.506 130.392 0.877 1.00 173.03 46 SER B CA 1
ATOM 4934 C C . SER B 1 46 ? 130.851 129.783 -0.351 1.00 173.15 46 SER B C 1
ATOM 4935 O O . SER B 1 46 ? 130.617 128.577 -0.392 1.00 170.57 46 SER B O 1
ATOM 4938 N N . ASP B 1 47 ? 130.573 130.611 -1.355 1.00 139.32 47 ASP B N 1
ATOM 4939 C CA . ASP B 1 47 ? 130.910 132.028 -1.314 1.00 142.63 47 ASP B CA 1
ATOM 4940 C C . ASP B 1 47 ? 129.839 132.877 -0.628 1.00 143.45 47 ASP B C 1
ATOM 4941 O O . ASP B 1 47 ? 128.664 132.518 -0.583 1.00 142.45 47 ASP B O 1
ATOM 4946 N N . PHE B 1 48 ? 130.268 134.022 -0.113 1.00 106.34 48 PHE B N 1
ATOM 4947 C CA . PHE B 1 48 ? 129.420 134.928 0.648 1.00 107.71 48 PHE B CA 1
ATOM 4948 C C . PHE B 1 48 ? 128.311 135.531 -0.185 1.00 110.76 48 PHE B C 1
ATOM 4949 O O . PHE B 1 48 ? 127.510 136.294 0.340 1.00 112.72 48 PHE B O 1
ATOM 4957 N N . SER B 1 49 ? 128.289 135.213 -1.479 1.00 123.70 49 SER B N 1
ATOM 4958 C CA . SER B 1 49 ? 127.347 135.794 -2.437 1.00 127.27 49 SER B CA 1
ATOM 4959 C C . SER B 1 49 ? 125.899 135.535 -2.072 1.00 126.47 49 SER B C 1
ATOM 4960 O O . SER B 1 49 ? 125.386 136.107 -1.120 1.00 126.36 49 SER B O 1
ATOM 4963 N N . TYR B 1 50 ? 125.237 134.705 -2.874 1.00 119.82 50 TYR B N 1
ATOM 4964 C CA . TYR B 1 50 ? 123.915 134.146 -2.568 1.00 118.61 50 TYR B CA 1
ATOM 4965 C C . TYR B 1 50 ? 122.867 135.031 -1.865 1.00 121.22 50 TYR B C 1
ATOM 4966 O O . TYR B 1 50 ? 121.676 134.799 -2.024 1.00 122.42 50 TYR B O 1
ATOM 4975 N N . PHE B 1 51 ? 123.293 135.981 -1.040 1.00 105.75 51 PHE B N 1
ATOM 4976 C CA . PHE B 1 51 ? 122.394 136.993 -0.480 1.00 108.80 51 PHE B CA 1
ATOM 4977 C C . PHE B 1 51 ? 122.143 138.156 -1.458 1.00 114.23 51 PHE B C 1
ATOM 4978 O O . PHE B 1 51 ? 121.586 139.203 -1.096 1.00 117.73 51 PHE B O 1
ATOM 4986 N N . ASP B 1 52 ? 122.583 137.971 -2.695 1.00 151.26 52 ASP B N 1
ATOM 4987 C CA . ASP B 1 52 ? 122.425 138.986 -3.717 1.00 156.31 52 ASP B CA 1
ATOM 4988 C C . ASP B 1 52 ? 121.612 138.395 -4.854 1.00 157.75 52 ASP B C 1
ATOM 4989 O O . ASP B 1 52 ? 121.169 139.093 -5.765 1.00 162.50 52 ASP B O 1
ATOM 4994 N N . ARG B 1 53 ? 121.427 137.087 -4.780 1.00 148.02 53 ARG B N 1
ATOM 4995 C CA . ARG B 1 53 ? 120.466 136.379 -5.607 1.00 149.11 53 ARG B CA 1
ATOM 4996 C C . ARG B 1 53 ? 119.531 135.684 -4.633 1.00 146.19 53 ARG B C 1
ATOM 4997 O O . ARG B 1 53 ? 119.428 136.119 -3.486 1.00 144.99 53 ARG B O 1
ATOM 5005 N N . ASN B 1 54 ? 118.806 134.665 -5.092 1.00 119.69 54 ASN B N 1
ATOM 5006 C CA . ASN B 1 54 ? 118.004 133.812 -4.201 1.00 116.65 54 ASN B CA 1
ATOM 5007 C C . ASN B 1 54 ? 116.894 134.535 -3.439 1.00 119.28 54 ASN B C 1
ATOM 5008 O O . ASN B 1 54 ? 117.162 135.189 -2.433 1.00 118.54 54 ASN B O 1
ATOM 5013 N N . LYS B 1 55 ? 115.655 134.383 -3.898 1.00 145.93 55 LYS B N 1
ATOM 5014 C CA . LYS B 1 55 ? 114.525 135.135 -3.353 1.00 149.58 55 LYS B CA 1
ATOM 5015 C C . LYS B 1 55 ? 114.445 135.070 -1.816 1.00 146.32 55 LYS B C 1
ATOM 5016 O O . LYS B 1 55 ? 114.378 136.107 -1.140 1.00 148.39 55 LYS B O 1
ATOM 5022 N N . TYR B 1 56 ? 114.501 133.856 -1.270 1.00 143.24 56 TYR B N 1
ATOM 5023 C CA . TYR B 1 56 ? 114.331 133.637 0.170 1.00 140.21 56 TYR B CA 1
ATOM 5024 C C . TYR B 1 56 ? 115.509 134.228 0.950 1.00 138.08 56 TYR B C 1
ATOM 5025 O O . TYR B 1 56 ? 115.332 134.961 1.930 1.00 139.22 56 TYR B O 1
ATOM 5034 N N . LEU B 1 57 ? 116.712 133.886 0.498 1.00 96.05 57 LEU B N 1
ATOM 5035 C CA . LEU B 1 57 ? 117.957 134.315 1.136 1.00 94.24 57 LEU B CA 1
ATOM 5036 C C . LEU B 1 57 ? 118.121 135.833 1.104 1.00 98.68 57 LEU B C 1
ATOM 5037 O O . LEU B 1 57 ? 118.621 136.427 2.059 1.00 98.56 57 LEU B O 1
ATOM 5042 N N . ILE B 1 58 ? 117.723 136.455 -0.003 1.00 95.45 58 ILE B N 1
ATOM 5043 C CA . ILE B 1 58 ? 117.881 137.896 -0.158 1.00 100.10 58 ILE B CA 1
ATOM 5044 C C . ILE B 1 58 ? 116.782 138.636 0.608 1.00 103.47 58 ILE B C 1
ATOM 5045 O O . ILE B 1 58 ? 116.967 139.778 1.027 1.00 106.64 58 ILE B O 1
ATOM 5050 N N . SER B 1 59 ? 115.646 137.968 0.803 1.00 120.05 59 SER B N 1
ATOM 5051 C CA . SER B 1 59 ? 114.600 138.481 1.683 1.00 122.92 59 SER B CA 1
ATOM 5052 C C . SER B 1 59 ? 115.094 138.485 3.129 1.00 120.26 59 SER B C 1
ATOM 5053 O O . SER B 1 59 ? 114.898 139.452 3.867 1.00 123.47 59 SER B O 1
ATOM 5056 N N . LEU B 1 60 ? 115.722 137.383 3.526 1.00 131.09 60 LEU B N 1
ATOM 5057 C CA . LEU B 1 60 ? 116.356 137.288 4.837 1.00 127.98 60 LEU B CA 1
ATOM 5058 C C . LEU B 1 60 ? 117.434 138.361 5.021 1.00 129.54 60 LEU B C 1
ATOM 5059 O O . LEU B 1 60 ? 117.502 139.019 6.061 1.00 130.95 60 LEU B O 1
ATOM 5064 N N . LYS B 1 61 ? 118.274 138.518 4.000 1.00 114.41 61 LYS B N 1
ATOM 5065 C CA . LYS B 1 61 ? 119.360 139.491 4.003 1.00 116.25 61 LYS B CA 1
ATOM 5066 C C . LYS B 1 61 ? 118.803 140.878 4.200 1.00 122.26 61 LYS B C 1
ATOM 5067 O O . LYS B 1 61 ? 119.313 141.656 5.006 1.00 123.90 61 LYS B O 1
ATOM 5073 N N . GLU B 1 62 ? 117.721 141.156 3.477 1.00 171.53 62 GLU B N 1
ATOM 5074 C CA . GLU B 1 62 ? 117.062 142.450 3.533 1.00 177.90 62 GLU B CA 1
ATOM 5075 C C . GLU B 1 62 ? 115.959 142.434 4.592 1.00 179.06 62 GLU B C 1
ATOM 5076 O O . GLU B 1 62 ? 115.016 143.227 4.541 1.00 184.35 62 GLU B O 1
ATOM 5082 N N . TYR B 1 63 ? 116.094 141.513 5.548 1.00 173.97 63 TYR B N 1
ATOM 5083 C CA . TYR B 1 63 ? 115.478 141.661 6.863 1.00 175.11 63 TYR B CA 1
ATOM 5084 C C . TYR B 1 63 ? 116.449 142.484 7.702 1.00 176.34 63 TYR B C 1
ATOM 5085 O O . TYR B 1 63 ? 116.157 142.842 8.840 1.00 178.49 63 TYR B O 1
ATOM 5094 N N . LEU B 1 64 ? 117.634 142.709 7.133 1.00 177.64 64 LEU B N 1
ATOM 5095 C CA . LEU B 1 64 ? 118.534 143.811 7.504 1.00 180.58 64 LEU B CA 1
ATOM 5096 C C . LEU B 1 64 ? 118.962 143.930 8.964 1.00 180.02 64 LEU B C 1
ATOM 5097 O O . LEU B 1 64 ? 119.607 144.916 9.324 1.00 183.24 64 LEU B O 1
ATOM 5102 N N . ASN B 1 65 ? 118.638 142.953 9.804 1.00 238.05 65 ASN B N 1
ATOM 5103 C CA . ASN B 1 65 ? 119.064 143.023 11.201 1.00 237.72 65 ASN B CA 1
ATOM 5104 C C . ASN B 1 65 ? 120.583 143.070 11.353 1.00 235.45 65 ASN B C 1
ATOM 5105 O O . ASN B 1 65 ? 121.093 143.473 12.398 1.00 236.81 65 ASN B O 1
ATOM 5110 N N . ILE B 1 66 ? 121.293 142.678 10.297 1.00 126.56 66 ILE B N 1
ATOM 5111 C CA . ILE B 1 66 ? 122.751 142.576 10.310 1.00 124.32 66 ILE B CA 1
ATOM 5112 C C . ILE B 1 66 ? 123.324 142.708 8.885 1.00 124.23 66 ILE B C 1
ATOM 5113 O O . ILE B 1 66 ? 122.555 142.728 7.919 1.00 125.11 66 ILE B O 1
ATOM 5118 N N . PRO B 1 67 ? 124.665 142.853 8.755 1.00 124.61 67 PRO B N 1
ATOM 5119 C CA . PRO B 1 67 ? 125.340 142.728 7.453 1.00 123.89 67 PRO B CA 1
ATOM 5120 C C . PRO B 1 67 ? 125.232 141.317 6.878 1.00 118.49 67 PRO B C 1
ATOM 5121 O O . PRO B 1 67 ? 124.122 140.897 6.556 1.00 117.50 67 PRO B O 1
ATOM 5125 N N . VAL B 1 68 ? 126.355 140.611 6.729 1.00 114.86 68 VAL B N 1
ATOM 5126 C CA . VAL B 1 68 ? 126.325 139.197 6.327 1.00 111.19 68 VAL B CA 1
ATOM 5127 C C . VAL B 1 68 ? 127.370 138.345 7.054 1.00 108.25 68 VAL B C 1
ATOM 5128 O O . VAL B 1 68 ? 127.237 137.128 7.100 1.00 105.22 68 VAL B O 1
ATOM 5132 N N . PHE B 1 69 ? 128.418 138.982 7.583 1.00 149.65 69 PHE B N 1
ATOM 5133 C CA . PHE B 1 69 ? 129.315 138.355 8.563 1.00 147.46 69 PHE B CA 1
ATOM 5134 C C . PHE B 1 69 ? 128.443 137.648 9.586 1.00 145.57 69 PHE B C 1
ATOM 5135 O O . PHE B 1 69 ? 128.584 136.448 9.886 1.00 142.37 69 PHE B O 1
ATOM 5143 N N . GLU B 1 70 ? 127.470 138.422 10.052 1.00 143.78 70 GLU B N 1
ATOM 5144 C CA . GLU B 1 70 ? 126.660 138.053 11.187 1.00 142.97 70 GLU B CA 1
ATOM 5145 C C . GLU B 1 70 ? 125.506 137.141 10.803 1.00 141.17 70 GLU B C 1
ATOM 5146 O O . GLU B 1 70 ? 124.973 136.451 11.656 1.00 139.41 70 GLU B O 1
ATOM 5152 N N . ILE B 1 71 ? 125.118 137.110 9.534 1.00 84.20 71 ILE B N 1
ATOM 5153 C CA . ILE B 1 71 ? 124.093 136.147 9.138 1.00 82.50 71 ILE B CA 1
ATOM 5154 C C . ILE B 1 71 ? 124.721 134.761 9.187 1.00 79.27 71 ILE B C 1
ATOM 5155 O O . ILE B 1 71 ? 124.129 133.809 9.707 1.00 77.27 71 ILE B O 1
ATOM 5160 N N . ILE B 1 72 ? 125.939 134.649 8.660 1.00 95.24 72 ILE B N 1
ATOM 5161 C CA . ILE B 1 72 ? 126.624 133.362 8.651 1.00 91.86 72 ILE B CA 1
ATOM 5162 C C . ILE B 1 72 ? 126.952 132.955 10.084 1.00 90.12 72 ILE B C 1
ATOM 5163 O O . ILE B 1 72 ? 126.812 131.781 10.444 1.00 87.39 72 ILE B O 1
ATOM 5168 N N . VAL B 1 73 ? 127.362 133.909 10.918 1.00 81.01 73 VAL B N 1
ATOM 5169 C CA . VAL B 1 73 ? 127.550 133.564 12.327 1.00 79.59 73 VAL B CA 1
ATOM 5170 C C . VAL B 1 73 ? 126.245 133.065 12.949 1.00 78.90 73 VAL B C 1
ATOM 5171 O O . VAL B 1 73 ? 126.245 132.049 13.623 1.00 76.29 73 VAL B O 1
ATOM 5175 N N . TYR B 1 74 ? 125.135 133.755 12.704 1.00 92.92 74 TYR B N 1
ATOM 5176 C CA . TYR B 1 74 ? 123.838 133.311 13.217 1.00 92.76 74 TYR B CA 1
ATOM 5177 C C . TYR B 1 74 ? 123.544 131.885 12.776 1.00 89.71 74 TYR B C 1
ATOM 5178 O O . TYR B 1 74 ? 123.077 131.072 13.561 1.00 88.03 74 TYR B O 1
ATOM 5187 N N . PHE B 1 75 ? 123.782 131.590 11.507 1.00 97.76 75 PHE B N 1
ATOM 5188 C CA . PHE B 1 75 ? 123.572 130.235 11.019 1.00 95.12 75 PHE B CA 1
ATOM 5189 C C . PHE B 1 75 ? 124.467 129.258 11.761 1.00 92.13 75 PHE B C 1
ATOM 5190 O O . PHE B 1 75 ? 124.041 128.163 12.078 1.00 90.04 75 PHE B O 1
ATOM 5198 N N . GLY B 1 76 ? 125.705 129.648 12.044 1.00 92.26 76 GLY B N 1
ATOM 5199 C CA . GLY B 1 76 ? 126.613 128.775 12.775 1.00 89.34 76 GLY B CA 1
ATOM 5200 C C . GLY B 1 76 ? 126.110 128.454 14.169 1.00 88.39 76 GLY B C 1
ATOM 5201 O O . GLY B 1 76 ? 126.135 127.300 14.602 1.00 85.67 76 GLY B O 1
ATOM 5202 N N . VAL B 1 77 ? 125.647 129.486 14.865 1.00 78.09 77 VAL B N 1
ATOM 5203 C CA . VAL B 1 77 ? 125.008 129.354 16.178 1.00 77.99 77 VAL B CA 1
ATOM 5204 C C . VAL B 1 77 ? 123.748 128.470 16.148 1.00 76.97 77 VAL B C 1
ATOM 5205 O O . VAL B 1 77 ? 123.553 127.606 17.017 1.00 75.06 77 VAL B O 1
ATOM 5209 N N . GLY B 1 78 ? 122.893 128.701 15.155 1.00 79.37 78 GLY B N 1
ATOM 5210 C CA . GLY B 1 78 ? 121.713 127.884 14.953 1.00 79.27 78 GLY B CA 1
ATOM 5211 C C . GLY B 1 78 ? 122.097 126.440 14.740 1.00 76.21 78 GLY B C 1
ATOM 5212 O O . GLY B 1 78 ? 121.441 125.530 15.232 1.00 75.30 78 GLY B O 1
ATOM 5213 N N . LEU B 1 79 ? 123.190 126.237 14.014 1.00 79.46 79 LEU B N 1
ATOM 5214 C CA . LEU B 1 79 ? 123.688 124.907 13.727 1.00 76.45 79 LEU B CA 1
ATOM 5215 C C . LEU B 1 79 ? 124.200 124.205 14.955 1.00 73.85 79 LEU B C 1
ATOM 5216 O O . LEU B 1 79 ? 123.872 123.044 15.142 1.00 72.06 79 LEU B O 1
ATOM 5221 N N . ILE B 1 80 ? 125.009 124.858 15.789 1.00 70.61 80 ILE B N 1
ATOM 5222 C CA . ILE B 1 80 ? 125.506 124.139 16.972 1.00 68.46 80 ILE B CA 1
ATOM 5223 C C . ILE B 1 80 ? 124.359 123.952 17.957 1.00 69.25 80 ILE B C 1
ATOM 5224 O O . ILE B 1 80 ? 124.381 123.036 18.782 1.00 67.36 80 ILE B O 1
ATOM 5229 N N . VAL B 1 81 ? 123.343 124.801 17.864 1.00 58.44 81 VAL B N 1
ATOM 5230 C CA . VAL B 1 81 ? 122.116 124.511 18.591 1.00 59.60 81 VAL B CA 1
ATOM 5231 C C . VAL B 1 81 ? 121.476 123.224 18.077 1.00 58.25 81 VAL B C 1
ATOM 5232 O O . VAL B 1 81 ? 121.151 122.350 18.863 1.00 57.09 81 VAL B O 1
ATOM 5236 N N . PHE B 1 82 ? 121.303 123.099 16.767 1.00 62.17 82 PHE B N 1
ATOM 5237 C CA . PHE B 1 82 ? 120.716 121.886 16.211 1.00 62.10 82 PHE B CA 1
ATOM 5238 C C . PHE B 1 82 ? 121.526 120.663 16.571 1.00 58.97 82 PHE B C 1
ATOM 5239 O O . PHE B 1 82 ? 120.972 119.605 16.804 1.00 58.94 82 PHE B O 1
ATOM 5247 N N . TYR B 1 83 ? 122.841 120.789 16.576 1.00 73.99 83 TYR B N 1
ATOM 5248 C CA . TYR B 1 83 ? 123.678 119.631 16.822 1.00 70.81 83 TYR B CA 1
ATOM 5249 C C . TYR B 1 83 ? 123.655 119.210 18.282 1.00 69.43 83 TYR B C 1
ATOM 5250 O O . TYR B 1 83 ? 123.579 118.009 18.594 1.00 68.06 83 TYR B O 1
ATOM 5259 N N . VAL B 1 84 ? 123.710 120.190 19.171 1.00 56.67 84 VAL B N 1
ATOM 5260 C CA . VAL B 1 84 ? 123.528 119.930 20.588 1.00 56.43 84 VAL B CA 1
ATOM 5261 C C . VAL B 1 84 ? 122.171 119.270 20.850 1.00 57.62 84 VAL B C 1
ATOM 5262 O O . VAL B 1 84 ? 122.076 118.233 21.547 1.00 56.28 84 VAL B O 1
ATOM 5266 N N . PHE B 1 85 ? 121.122 119.876 20.288 1.00 54.91 85 PHE B N 1
ATOM 5267 C CA . PHE B 1 85 ? 119.776 119.329 20.398 1.00 57.33 85 PHE B CA 1
ATOM 5268 C C . PHE B 1 85 ? 119.731 117.890 19.931 1.00 56.06 85 PHE B C 1
ATOM 5269 O O . PHE B 1 85 ? 119.159 117.040 20.594 1.00 56.36 85 PHE B O 1
ATOM 5277 N N . ARG B 1 86 ? 120.347 117.609 18.793 1.00 61.91 86 ARG B N 1
ATOM 5278 C CA . ARG B 1 86 ? 120.307 116.260 18.268 1.00 60.75 86 ARG B CA 1
ATOM 5279 C C . ARG B 1 86 ? 121.022 115.285 19.169 1.00 57.49 86 ARG B C 1
ATOM 5280 O O . ARG B 1 86 ? 120.557 114.150 19.325 1.00 57.43 86 ARG B O 1
ATOM 5288 N N . ALA B 1 87 ? 122.138 115.695 19.765 1.00 54.69 87 ALA B N 1
ATOM 5289 C CA . ALA B 1 87 ? 122.788 114.808 20.739 1.00 52.52 87 ALA B CA 1
ATOM 5290 C C . ALA B 1 87 ? 121.841 114.497 21.904 1.00 53.40 87 ALA B C 1
ATOM 5291 O O . ALA B 1 87 ? 121.746 113.341 22.345 1.00 52.28 87 ALA B O 1
ATOM 5293 N N . LEU B 1 88 ? 121.148 115.526 22.404 1.00 46.23 88 LEU B N 1
ATOM 5294 C CA . LEU B 1 88 ? 120.143 115.316 23.460 1.00 47.76 88 LEU B CA 1
ATOM 5295 C C . LEU B 1 88 ? 119.058 114.331 23.007 1.00 49.21 88 LEU B C 1
ATOM 5296 O O . LEU B 1 88 ? 118.795 113.352 23.694 1.00 48.71 88 LEU B O 1
ATOM 5301 N N . LEU B 1 89 ? 118.466 114.569 21.836 1.00 47.26 89 LEU B N 1
ATOM 5302 C CA . LEU B 1 89 ? 117.464 113.667 21.262 1.00 49.33 89 LEU B CA 1
ATOM 5303 C C . LEU B 1 89 ? 117.944 112.220 21.163 1.00 46.63 89 LEU B C 1
ATOM 5304 O O . LEU B 1 89 ? 117.204 111.283 21.457 1.00 47.62 89 LEU B O 1
ATOM 5309 N N . ASN B 1 90 ? 119.188 112.032 20.754 1.00 64.68 90 ASN B N 1
ATOM 5310 C CA . ASN B 1 90 ? 119.695 110.691 20.630 1.00 61.92 90 ASN B CA 1
ATOM 5311 C C . ASN B 1 90 ? 119.880 110.062 21.997 1.00 59.78 90 ASN B C 1
ATOM 5312 O O . ASN B 1 90 ? 119.543 108.889 22.212 1.00 59.23 90 ASN B O 1
ATOM 5317 N N . ALA B 1 91 ? 120.418 110.831 22.934 1.00 47.89 91 ALA B N 1
ATOM 5318 C CA . ALA B 1 91 ? 120.571 110.295 24.271 1.00 46.59 91 ALA B CA 1
ATOM 5319 C C . ALA B 1 91 ? 119.211 109.880 24.824 1.00 49.17 91 ALA B C 1
ATOM 5320 O O . ALA B 1 91 ? 119.064 108.753 25.307 1.00 47.94 91 ALA B O 1
ATOM 5322 N N . TYR B 1 92 ? 118.204 110.749 24.692 1.00 48.91 92 TYR B N 1
ATOM 5323 C CA . TYR B 1 92 ? 116.851 110.456 25.195 1.00 52.48 92 TYR B CA 1
ATOM 5324 C C . TYR B 1 92 ? 116.216 109.252 24.531 1.00 53.32 92 TYR B C 1
ATOM 5325 O O . TYR B 1 92 ? 115.432 108.519 25.154 1.00 54.64 92 TYR B O 1
ATOM 5334 N N . TYR B 1 93 ? 116.497 109.096 23.245 1.00 50.48 93 TYR B N 1
ATOM 5335 C CA . TYR B 1 93 ? 116.017 107.937 22.524 1.00 51.08 93 TYR B CA 1
ATOM 5336 C C . TYR B 1 93 ? 116.626 106.668 23.080 1.00 47.71 93 TYR B C 1
ATOM 5337 O O . TYR B 1 93 ? 115.918 105.704 23.340 1.00 48.85 93 TYR B O 1
ATOM 5346 N N . PHE B 1 94 ? 117.927 106.658 23.328 1.00 66.48 94 PHE B N 1
ATOM 5347 C CA . PHE B 1 94 ? 118.488 105.411 23.810 1.00 62.94 94 PHE B CA 1
ATOM 5348 C C . PHE B 1 94 ? 118.079 105.148 25.234 1.00 62.72 94 PHE B C 1
ATOM 5349 O O . PHE B 1 94 ? 117.832 104.006 25.616 1.00 61.56 94 PHE B O 1
ATOM 5357 N N . HIS B 1 95 ? 117.941 106.215 25.999 1.00 44.11 95 HIS B N 1
ATOM 5358 C CA . HIS B 1 95 ? 117.401 106.106 27.335 1.00 45.01 95 HIS B CA 1
ATOM 5359 C C . HIS B 1 95 ? 115.982 105.511 27.379 1.00 49.17 95 HIS B C 1
ATOM 5360 O O . HIS B 1 95 ? 115.669 104.715 28.257 1.00 48.73 95 HIS B O 1
ATOM 5367 N N . LEU B 1 96 ? 115.122 105.928 26.456 1.00 47.01 96 LEU B N 1
ATOM 5368 C CA . LEU B 1 96 ? 113.793 105.349 26.352 1.00 50.74 96 LEU B CA 1
ATOM 5369 C C . LEU B 1 96 ? 113.852 103.905 25.858 1.00 49.33 96 LEU B C 1
ATOM 5370 O O . LEU B 1 96 ? 112.989 103.091 26.188 1.00 50.93 96 LEU B O 1
ATOM 5375 N N . LEU B 1 97 ? 114.832 103.578 25.031 1.00 50.09 97 LEU B N 1
ATOM 5376 C CA . LEU B 1 97 ? 114.987 102.180 24.669 1.00 46.52 97 LEU B CA 1
ATOM 5377 C C . LEU B 1 97 ? 115.300 101.365 25.922 1.00 42.76 97 LEU B C 1
ATOM 5378 O O . LEU B 1 97 ? 114.640 100.366 26.158 1.00 42.23 97 LEU B O 1
ATOM 5383 N N . ALA B 1 98 ? 116.262 101.808 26.746 1.00 41.97 98 ALA B N 1
ATOM 5384 C CA . ALA B 1 98 ? 116.590 101.111 28.009 1.00 39.05 98 ALA B CA 1
ATOM 5385 C C . ALA B 1 98 ? 115.378 101.034 28.911 1.00 42.13 98 ALA B C 1
ATOM 5386 O O . ALA B 1 98 ? 114.954 99.956 29.278 1.00 41.11 98 ALA B O 1
ATOM 5388 N N . ARG B 1 99 ? 114.791 102.179 29.216 1.00 56.31 99 ARG B N 1
ATOM 5389 C CA . ARG B 1 99 ? 113.587 102.244 30.026 1.00 60.89 99 ARG B CA 1
ATOM 5390 C C . ARG B 1 99 ? 112.539 101.229 29.589 1.00 63.08 99 ARG B C 1
ATOM 5391 O O . ARG B 1 99 ? 111.966 100.526 30.421 1.00 63.36 99 ARG B O 1
ATOM 5399 N N . PHE B 1 100 ? 112.326 101.112 28.280 1.00 55.10 100 PHE B N 1
ATOM 5400 C CA . PHE B 1 100 ? 111.359 100.142 27.763 1.00 56.06 100 PHE B CA 1
ATOM 5401 C C . PHE B 1 100 ? 111.806 98.710 28.015 1.00 50.53 100 PHE B C 1
ATOM 5402 O O . PHE B 1 100 ? 111.066 97.922 28.584 1.00 51.14 100 PHE B O 1
ATOM 5410 N N . SER B 1 101 ? 112.999 98.366 27.555 1.00 71.90 101 SER B N 1
ATOM 5411 C CA . SER B 1 101 ? 113.416 96.983 27.622 1.00 66.82 101 SER B CA 1
ATOM 5412 C C . SER B 1 101 ? 113.457 96.518 29.073 1.00 65.41 101 SER B C 1
ATOM 5413 O O . SER B 1 101 ? 112.813 95.541 29.433 1.00 64.92 101 SER B O 1
ATOM 5416 N N . LYS B 1 102 ? 114.160 97.260 29.916 1.00 51.89 102 LYS B N 1
ATOM 5417 C CA . LYS B 1 102 ? 114.310 96.869 31.307 1.00 50.57 102 LYS B CA 1
ATOM 5418 C C . LYS B 1 102 ? 112.980 96.891 32.011 1.00 55.11 102 LYS B C 1
ATOM 5419 O O . LYS B 1 102 ? 112.722 96.065 32.866 1.00 54.20 102 LYS B O 1
ATOM 5425 N N . GLY B 1 103 ? 112.136 97.848 31.662 1.00 40.74 103 GLY B N 1
ATOM 5426 C CA . GLY B 1 103 ? 110.814 97.896 32.248 1.00 46.03 103 GLY B CA 1
ATOM 5427 C C . GLY B 1 103 ? 110.047 96.639 31.913 1.00 45.80 103 GLY B C 1
ATOM 5428 O O . GLY B 1 103 ? 109.327 96.097 32.743 1.00 47.46 103 GLY B O 1
ATOM 5429 N N . ARG B 1 104 ? 110.212 96.166 30.687 1.00 54.72 104 ARG B N 1
ATOM 5430 C CA . ARG B 1 104 ? 109.487 94.988 30.259 1.00 54.00 104 ARG B CA 1
ATOM 5431 C C . ARG B 1 104 ? 110.076 93.759 30.908 1.00 49.05 104 ARG B C 1
ATOM 5432 O O . ARG B 1 104 ? 109.334 92.824 31.190 1.00 49.56 104 ARG B O 1
ATOM 5440 N N . LYS B 1 105 ? 111.397 93.750 31.129 1.00 50.12 105 LYS B N 1
ATOM 5441 C CA . LYS B 1 105 ? 112.035 92.661 31.876 1.00 45.85 105 LYS B CA 1
ATOM 5442 C C . LYS B 1 105 ? 111.383 92.635 33.224 1.00 48.13 105 LYS B C 1
ATOM 5443 O O . LYS B 1 105 ? 110.783 91.638 33.586 1.00 47.96 105 LYS B O 1
ATOM 5449 N N . HIS B 1 106 ? 111.411 93.767 33.912 1.00 38.21 106 HIS B N 1
ATOM 5450 C CA . HIS B 1 106 ? 110.837 93.881 35.236 1.00 41.11 106 HIS B CA 1
ATOM 5451 C C . HIS B 1 106 ? 109.402 93.325 35.297 1.00 45.27 106 HIS B C 1
ATOM 5452 O O . HIS B 1 106 ? 109.099 92.422 36.095 1.00 44.67 106 HIS B O 1
ATOM 5459 N N . ALA B 1 107 ? 108.541 93.827 34.426 1.00 47.92 107 ALA B N 1
ATOM 5460 C CA . ALA B 1 107 ? 107.153 93.375 34.376 1.00 51.96 107 ALA B CA 1
ATOM 5461 C C . ALA B 1 107 ? 106.984 91.896 34.052 1.00 48.62 107 ALA B C 1
ATOM 5462 O O . ALA B 1 107 ? 106.206 91.200 34.706 1.00 49.97 107 ALA B O 1
ATOM 5464 N N . ILE B 1 108 ? 107.689 91.410 33.041 1.00 50.04 108 ILE B N 1
ATOM 5465 C CA . ILE B 1 108 ? 107.473 90.039 32.604 1.00 47.27 108 ILE B CA 1
ATOM 5466 C C . ILE B 1 108 ? 108.073 89.036 33.592 1.00 43.82 108 ILE B C 1
ATOM 5467 O O . ILE B 1 108 ? 107.474 87.994 33.876 1.00 44.17 108 ILE B O 1
ATOM 5472 N N . ALA B 1 109 ? 109.238 89.357 34.138 1.00 46.03 109 ALA B N 1
ATOM 5473 C CA . ALA B 1 109 ? 109.792 88.564 35.226 1.00 43.59 109 ALA B CA 1
ATOM 5474 C C . ALA B 1 109 ? 108.764 88.483 36.346 1.00 47.60 109 ALA B C 1
ATOM 5475 O O . ALA B 1 109 ? 108.456 87.389 36.811 1.00 47.14 109 ALA B O 1
ATOM 5477 N N . TYR B 1 110 ? 108.222 89.623 36.776 1.00 35.42 110 TYR B N 1
ATOM 5478 C CA . TYR B 1 110 ? 107.266 89.568 37.875 1.00 37.37 110 TYR B CA 1
ATOM 5479 C C . TYR B 1 110 ? 106.093 88.674 37.525 1.00 38.53 110 TYR B C 1
ATOM 5480 O O . TYR B 1 110 ? 105.697 87.816 38.332 1.00 39.32 110 TYR B O 1
ATOM 5489 N N . LYS B 1 111 ? 105.567 88.811 36.315 1.00 52.79 111 LYS B N 1
ATOM 5490 C CA . LYS B 1 111 ? 104.486 87.907 35.905 1.00 53.85 111 LYS B CA 1
ATOM 5491 C C . LYS B 1 111 ? 104.878 86.396 35.877 1.00 50.02 111 LYS B C 1
ATOM 5492 O O . LYS B 1 111 ? 104.090 85.544 36.317 1.00 51.50 111 LYS B O 1
ATOM 5498 N N . VAL B 1 112 ? 106.060 86.047 35.376 1.00 49.03 112 VAL B N 1
ATOM 5499 C CA . VAL B 1 112 ? 106.426 84.633 35.330 1.00 45.87 112 VAL B CA 1
ATOM 5500 C C . VAL B 1 112 ? 106.649 84.063 36.730 1.00 45.58 112 VAL B C 1
ATOM 5501 O O . VAL B 1 112 ? 106.117 83.008 37.071 1.00 46.03 112 VAL B O 1
ATOM 5505 N N . PHE B 1 113 ? 107.440 84.758 37.540 1.00 42.07 113 PHE B N 1
ATOM 5506 C CA . PHE B 1 113 ? 107.665 84.362 38.932 1.00 42.15 113 PHE B CA 1
ATOM 5507 C C . PHE B 1 113 ? 106.344 84.091 39.624 1.00 46.61 113 PHE B C 1
ATOM 5508 O O . PHE B 1 113 ? 106.146 83.030 40.200 1.00 46.37 113 PHE B O 1
ATOM 5516 N N . SER B 1 114 ? 105.419 85.036 39.495 1.00 49.25 114 SER B N 1
ATOM 5517 C CA . SER B 1 114 ? 104.092 84.908 40.071 1.00 53.60 114 SER B CA 1
ATOM 5518 C C . SER B 1 114 ? 103.388 83.615 39.558 1.00 53.16 114 SER B C 1
ATOM 5519 O O . SER B 1 114 ? 102.796 82.818 40.345 1.00 54.58 114 SER B O 1
ATOM 5522 N N . LYS B 1 115 ? 103.481 83.397 38.245 1.00 52.70 115 LYS B N 1
ATOM 5523 C CA . LYS B 1 115 ? 102.898 82.207 37.620 1.00 52.22 115 LYS B CA 1
ATOM 5524 C C . LYS B 1 115 ? 103.400 80.949 38.266 1.00 49.84 115 LYS B C 1
ATOM 5525 O O . LYS B 1 115 ? 102.619 80.059 38.603 1.00 51.35 115 LYS B O 1
ATOM 5531 N N . PHE B 1 116 ? 104.710 80.899 38.468 1.00 63.05 116 PHE B N 1
ATOM 5532 C CA . PHE B 1 116 ? 105.351 79.734 39.061 1.00 60.84 116 PHE B CA 1
ATOM 5533 C C . PHE B 1 116 ? 104.918 79.503 40.506 1.00 62.91 116 PHE B C 1
ATOM 5534 O O . PHE B 1 116 ? 104.615 78.397 40.899 1.00 63.23 116 PHE B O 1
ATOM 5542 N N . LEU B 1 117 ? 104.890 80.562 41.292 1.00 41.23 117 LEU B N 1
ATOM 5543 C CA . LEU B 1 117 ? 104.501 80.454 42.680 1.00 42.82 117 LEU B CA 1
ATOM 5544 C C . LEU B 1 117 ? 103.101 79.890 42.794 1.00 45.18 117 LEU B C 1
ATOM 5545 O O . LEU B 1 117 ? 102.747 79.295 43.803 1.00 46.57 117 LEU B O 1
ATOM 5550 N N . ASN B 1 118 ? 102.289 80.054 41.756 1.00 50.36 118 ASN B N 1
ATOM 5551 C CA . ASN B 1 118 ? 100.929 79.491 41.856 1.00 53.48 118 ASN B CA 1
ATOM 5552 C C . ASN B 1 118 ? 100.773 78.036 41.323 1.00 51.80 118 ASN B C 1
ATOM 5553 O O . ASN B 1 118 ? 99.694 77.431 41.425 1.00 54.24 118 ASN B O 1
ATOM 5558 N N . ILE B 1 119 ? 101.863 77.486 40.786 1.00 55.01 119 ILE B N 1
ATOM 5559 C CA . ILE B 1 119 ? 101.942 76.110 40.277 1.00 54.64 119 ILE B CA 1
ATOM 5560 C C . ILE B 1 119 ? 101.765 75.116 41.422 1.00 55.36 119 ILE B C 1
ATOM 5561 O O . ILE B 1 119 ? 101.934 75.504 42.571 1.00 55.18 119 ILE B O 1
ATOM 5566 N N . ASN B 1 120 ? 101.433 73.850 41.159 1.00 56.31 120 ASN B N 1
ATOM 5567 C CA . ASN B 1 120 ? 101.321 72.916 42.298 1.00 57.25 120 ASN B CA 1
ATOM 5568 C C . ASN B 1 120 ? 102.691 72.453 42.783 1.00 55.19 120 ASN B C 1
ATOM 5569 O O . ASN B 1 120 ? 103.683 72.562 42.074 1.00 53.32 120 ASN B O 1
ATOM 5574 N N . TYR B 1 121 ? 102.743 71.958 44.012 1.00 49.31 121 TYR B N 1
ATOM 5575 C CA . TYR B 1 121 ? 104.017 71.748 44.683 1.00 47.71 121 TYR B CA 1
ATOM 5576 C C . TYR B 1 121 ? 104.859 70.674 44.062 1.00 46.80 121 TYR B C 1
ATOM 5577 O O . TYR B 1 121 ? 106.055 70.803 44.024 1.00 45.11 121 TYR B O 1
ATOM 5586 N N . GLU B 1 122 ? 104.244 69.591 43.619 1.00 51.62 122 GLU B N 1
ATOM 5587 C CA . GLU B 1 122 ? 104.993 68.536 42.951 1.00 50.99 122 GLU B CA 1
ATOM 5588 C C . GLU B 1 122 ? 105.550 68.995 41.610 1.00 49.46 122 GLU B C 1
ATOM 5589 O O . GLU B 1 122 ? 106.638 68.594 41.237 1.00 48.33 122 GLU B O 1
ATOM 5595 N N . LYS B 1 123 ? 104.807 69.823 40.884 1.00 59.22 123 LYS B N 1
ATOM 5596 C CA . LYS B 1 123 ? 105.276 70.339 39.594 1.00 58.10 123 LYS B CA 1
ATOM 5597 C C . LYS B 1 123 ? 106.528 71.182 39.763 1.00 55.78 123 LYS B C 1
ATOM 5598 O O . LYS B 1 123 ? 107.520 70.983 39.088 1.00 54.70 123 LYS B O 1
ATOM 5604 N N . PHE B 1 124 ? 106.467 72.139 40.673 1.00 47.95 124 PHE B N 1
ATOM 5605 C CA . PHE B 1 124 ? 107.614 72.974 40.995 1.00 46.09 124 PHE B CA 1
ATOM 5606 C C . PHE B 1 124 ? 108.772 72.137 41.472 1.00 45.49 124 PHE B C 1
ATOM 5607 O O . PHE B 1 124 ? 109.878 72.246 40.972 1.00 44.23 124 PHE B O 1
ATOM 5615 N N . THR B 1 125 ? 108.485 71.292 42.450 1.00 56.00 125 THR B N 1
ATOM 5616 C CA . THR B 1 125 ? 109.465 70.409 43.054 1.00 55.90 125 THR B CA 1
ATOM 5617 C C . THR B 1 125 ? 110.244 69.595 42.029 1.00 55.55 125 THR B C 1
ATOM 5618 O O . THR B 1 125 ? 111.445 69.430 42.172 1.00 54.88 125 THR B O 1
ATOM 5622 N N . GLN B 1 126 ? 109.577 69.128 40.979 1.00 63.21 126 GLN B N 1
ATOM 5623 C CA . GLN B 1 126 ? 110.183 68.151 40.085 1.00 63.57 126 GLN B CA 1
ATOM 5624 C C . GLN B 1 126 ? 111.098 68.711 39.029 1.00 62.60 126 GLN B C 1
ATOM 5625 O O . GLN B 1 126 ? 111.547 67.971 38.170 1.00 63.16 126 GLN B O 1
ATOM 5631 N N . LYS B 1 127 ? 111.355 70.005 39.037 1.00 64.35 127 LYS B N 1
ATOM 5632 C CA . LYS B 1 127 ? 112.291 70.549 38.062 1.00 63.49 127 LYS B CA 1
ATOM 5633 C C . LYS B 1 127 ? 113.315 71.361 38.816 1.00 62.32 127 LYS B C 1
ATOM 5634 O O . LYS B 1 127 ? 113.049 71.791 39.942 1.00 62.18 127 LYS B O 1
ATOM 5640 N N . ASN B 1 128 ? 114.473 71.580 38.203 1.00 75.50 128 ASN B N 1
ATOM 5641 C CA . ASN B 1 128 ? 115.606 72.192 38.899 1.00 74.78 128 ASN B CA 1
ATOM 5642 C C . ASN B 1 128 ? 115.571 73.713 38.953 1.00 73.73 128 ASN B C 1
ATOM 5643 O O . ASN B 1 128 ? 115.171 74.371 38.000 1.00 73.27 128 ASN B O 1
ATOM 5648 N N . GLN B 1 129 ? 115.967 74.272 40.088 1.00 93.36 129 GLN B N 1
ATOM 5649 C CA . GLN B 1 129 ? 115.939 75.716 40.262 1.00 92.36 129 GLN B CA 1
ATOM 5650 C C . GLN B 1 129 ? 116.815 76.431 39.240 1.00 91.46 129 GLN B C 1
ATOM 5651 O O . GLN B 1 129 ? 116.627 77.622 39.001 1.00 90.65 129 GLN B O 1
ATOM 5657 N N . SER B 1 130 ? 117.753 75.702 38.635 1.00 86.90 130 SER B N 1
ATOM 5658 C CA . SER B 1 130 ? 118.531 76.198 37.503 1.00 86.01 130 SER B CA 1
ATOM 5659 C C . SER B 1 130 ? 117.591 76.685 36.427 1.00 86.07 130 SER B C 1
ATOM 5660 O O . SER B 1 130 ? 117.690 77.807 35.940 1.00 85.14 130 SER B O 1
ATOM 5663 N N . GLU B 1 131 ? 116.654 75.810 36.093 1.00 76.29 131 GLU B N 1
ATOM 5664 C CA . GLU B 1 131 ? 115.758 75.977 34.966 1.00 76.49 131 GLU B CA 1
ATOM 5665 C C . GLU B 1 131 ? 114.640 76.979 35.238 1.00 76.37 131 GLU B C 1
ATOM 5666 O O . GLU B 1 131 ? 114.163 77.657 34.321 1.00 75.91 131 GLU B O 1
ATOM 5672 N N . ILE B 1 132 ? 114.218 77.049 36.500 1.00 68.25 132 ILE B N 1
ATOM 5673 C CA . ILE B 1 132 ? 113.155 77.962 36.914 1.00 68.01 132 ILE B CA 1
ATOM 5674 C C . ILE B 1 132 ? 113.706 79.369 36.989 1.00 66.53 132 ILE B C 1
ATOM 5675 O O . ILE B 1 132 ? 113.040 80.337 36.595 1.00 65.90 132 ILE B O 1
ATOM 5680 N N . LEU B 1 133 ? 114.931 79.474 37.493 1.00 62.38 133 LEU B N 1
ATOM 5681 C CA . LEU B 1 133 ? 115.638 80.741 37.472 1.00 60.97 133 LEU B CA 1
ATOM 5682 C C . LEU B 1 133 ? 115.849 81.166 36.028 1.00 60.39 133 LEU B C 1
ATOM 5683 O O . LEU B 1 133 ? 115.550 82.292 35.684 1.00 59.47 133 LEU B O 1
ATOM 5688 N N . LYS B 1 134 ? 116.339 80.272 35.175 1.00 67.06 134 LYS B N 1
ATOM 5689 C CA . LYS B 1 134 ? 116.497 80.597 33.753 1.00 66.56 134 LYS B CA 1
ATOM 5690 C C . LYS B 1 134 ? 115.172 81.061 33.173 1.00 66.67 134 LYS B C 1
ATOM 5691 O O . LYS B 1 134 ? 115.122 81.943 32.325 1.00 65.88 134 LYS B O 1
ATOM 5697 N N . SER B 1 135 ? 114.094 80.440 33.622 1.00 79.89 135 SER B N 1
ATOM 5698 C CA . SER B 1 135 ? 112.783 80.750 33.089 1.00 80.11 135 SER B CA 1
ATOM 5699 C C . SER B 1 135 ? 112.217 82.091 33.511 1.00 79.18 135 SER B C 1
ATOM 5700 O O . SER B 1 135 ? 111.480 82.688 32.740 1.00 78.81 135 SER B O 1
ATOM 5703 N N . ILE B 1 136 ? 112.517 82.575 34.715 1.00 70.55 136 ILE B N 1
ATOM 5704 C CA . ILE B 1 136 ? 111.952 83.880 35.088 1.00 69.48 136 ILE B CA 1
ATOM 5705 C C . ILE B 1 136 ? 1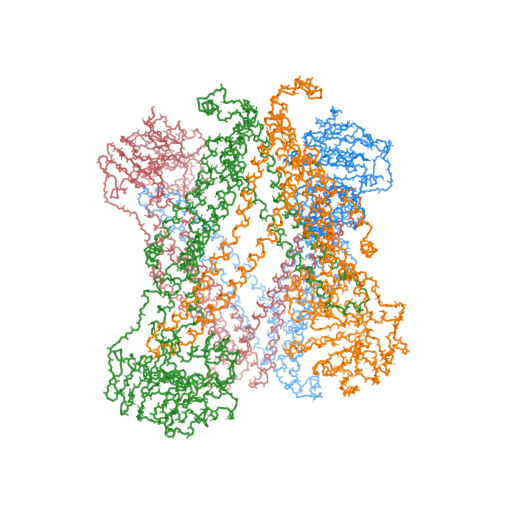13.006 84.977 35.049 1.00 68.02 136 ILE B C 1
ATOM 5706 O O . ILE B 1 136 ? 112.725 86.127 35.367 1.00 66.92 136 ILE B O 1
ATOM 5711 N N . THR B 1 137 ? 114.218 84.626 34.646 1.00 70.26 137 THR B N 1
ATOM 5712 C CA . THR B 1 137 ? 115.304 85.591 34.607 1.00 69.00 137 THR B CA 1
ATOM 5713 C C . THR B 1 137 ? 115.915 85.704 33.203 1.00 68.70 137 THR B C 1
ATOM 5714 O O . THR B 1 137 ? 115.917 86.786 32.588 1.00 67.72 137 THR B O 1
ATOM 5718 N N . GLY B 1 138 ? 116.383 84.575 32.675 1.00 66.75 138 GLY B N 1
ATOM 5719 C CA . GLY B 1 138 ? 117.167 84.586 31.457 1.00 66.46 138 GLY B CA 1
ATOM 5720 C C . GLY B 1 138 ? 116.302 84.790 30.241 1.00 66.52 138 GLY B C 1
ATOM 5721 O O . GLY B 1 138 ? 116.612 85.646 29.408 1.00 65.77 138 GLY B O 1
ATOM 5722 N N . GLU B 1 139 ? 115.222 84.022 30.141 1.00 62.81 139 GLU B N 1
ATOM 5723 C CA . GLU B 1 139 ? 114.273 84.194 29.054 1.00 62.93 139 GLU B CA 1
ATOM 5724 C C . GLU B 1 139 ? 113.728 85.606 29.001 1.00 61.90 139 GLU B C 1
ATOM 5725 O O . GLU B 1 139 ? 113.729 86.236 27.950 1.00 61.37 139 GLU B O 1
ATOM 5731 N N . VAL B 1 140 ? 113.262 86.109 30.130 1.00 76.47 140 VAL B N 1
ATOM 5732 C CA . VAL B 1 140 ? 112.698 87.444 30.155 1.00 75.35 140 VAL B CA 1
ATOM 5733 C C . VAL B 1 140 ? 113.741 88.459 29.695 1.00 74.18 140 VAL B C 1
ATOM 5734 O O . VAL B 1 140 ? 113.426 89.351 28.902 1.00 73.46 140 VAL B O 1
ATOM 5738 N N . TYR B 1 141 ? 114.978 88.321 30.168 1.00 81.57 141 TYR B N 1
ATOM 5739 C CA . TYR B 1 141 ? 116.056 89.111 29.589 1.00 80.74 141 TYR B CA 1
ATOM 5740 C C . TYR B 1 141 ? 116.070 89.033 28.053 1.00 80.98 141 TYR B C 1
ATOM 5741 O O . TYR B 1 141 ? 115.952 90.050 27.374 1.00 80.25 141 TYR B O 1
ATOM 5750 N N . ASN B 1 142 ? 116.156 87.825 27.515 1.00 69.42 142 ASN B N 1
ATOM 5751 C CA . ASN B 1 142 ? 116.204 87.614 26.063 1.00 69.69 142 ASN B CA 1
ATOM 5752 C C . ASN B 1 142 ? 115.098 88.368 25.332 1.00 69.36 142 ASN B C 1
ATOM 5753 O O . ASN B 1 142 ? 115.370 89.132 24.411 1.00 68.85 142 ASN B O 1
ATOM 5758 N N . LEU B 1 143 ? 113.849 88.146 25.733 1.00 46.03 143 LEU B N 1
ATOM 5759 C CA . LEU B 1 143 ? 112.726 88.869 25.136 1.00 46.35 143 LEU B CA 1
ATOM 5760 C C . LEU B 1 143 ? 112.934 90.375 25.202 1.00 45.71 143 LEU B C 1
ATOM 5761 O O . LEU B 1 143 ? 112.699 91.069 24.218 1.00 45.73 143 LEU B O 1
ATOM 5766 N N . SER B 1 144 ? 113.324 90.895 26.363 1.00 67.01 144 SER B N 1
ATOM 5767 C CA . SER B 1 144 ? 113.498 92.342 26.494 1.00 65.67 144 SER B CA 1
ATOM 5768 C C . SER B 1 144 ? 114.506 92.899 25.514 1.00 65.30 144 SER B C 1
ATOM 5769 O O . SER B 1 144 ? 114.194 93.754 24.639 1.00 64.73 144 SER B O 1
ATOM 5772 N N . THR B 1 145 ? 115.709 92.361 25.639 1.00 77.55 145 THR B N 1
ATOM 5773 C CA . THR B 1 145 ? 116.838 92.850 24.888 1.00 77.24 145 THR B CA 1
ATOM 5774 C C . THR B 1 145 ? 116.485 92.792 23.399 1.00 77.72 145 THR B C 1
ATOM 5775 O O . THR B 1 145 ? 116.807 93.699 22.628 1.00 77.28 145 THR B O 1
ATOM 5779 N N . MET B 1 146 ? 115.755 91.746 23.029 1.00 61.87 146 MET B N 1
ATOM 5780 C CA . MET B 1 146 ? 115.347 91.500 21.655 1.00 62.38 146 MET B CA 1
ATOM 5781 C C . MET B 1 146 ? 114.339 92.549 21.166 1.00 61.72 146 MET B C 1
ATOM 5782 O O . MET B 1 146 ? 114.391 92.988 20.016 1.00 61.68 146 MET B O 1
ATOM 5787 N N . ILE B 1 147 ? 113.402 92.942 22.023 1.00 50.53 147 ILE B N 1
ATOM 5788 C CA . ILE B 1 147 ? 112.473 94.016 21.643 1.00 49.75 147 ILE B CA 1
ATOM 5789 C C . ILE B 1 147 ? 113.182 95.353 21.391 1.00 48.72 147 ILE B C 1
ATOM 5790 O O . ILE B 1 147 ? 112.925 96.048 20.374 1.00 48.46 147 ILE B O 1
ATOM 5795 N N . SER B 1 148 ? 114.057 95.725 22.327 1.00 71.19 148 SER B N 1
ATOM 5796 C CA . SER B 1 148 ? 114.880 96.922 22.131 1.00 70.32 148 SER B CA 1
ATOM 5797 C C . SER B 1 148 ? 115.632 96.824 20.799 1.00 70.92 148 SER B C 1
ATOM 5798 O O . SER B 1 148 ? 115.632 97.766 19.996 1.00 70.48 148 SER B O 1
ATOM 5801 N N . SER B 1 149 ? 116.235 95.658 20.566 1.00 57.55 149 SER B N 1
ATOM 5802 C CA . SER B 1 149 ? 116.948 95.361 19.327 1.00 58.30 149 SER B CA 1
ATOM 5803 C C . SER B 1 149 ? 116.097 95.643 18.087 1.00 58.49 149 SER B C 1
ATOM 5804 O O . SER B 1 149 ? 116.589 96.177 17.091 1.00 58.61 149 SER B O 1
ATOM 5807 N N . PHE B 1 150 ? 114.821 95.277 18.143 1.00 54.86 150 PHE B N 1
ATOM 5808 C CA . PHE B 1 150 ? 113.929 95.535 17.024 1.00 55.00 150 PHE B CA 1
ATOM 5809 C C . PHE B 1 150 ? 113.732 97.026 16.823 1.00 53.95 150 PHE B C 1
ATOM 5810 O O . PHE B 1 150 ? 113.803 97.521 15.700 1.00 54.06 150 PHE B O 1
ATOM 5818 N N . LEU B 1 151 ? 113.482 97.755 17.902 1.00 66.76 151 LEU B N 1
ATOM 5819 C CA . LEU B 1 151 ? 113.338 99.207 17.751 1.00 65.63 151 LEU B CA 1
ATOM 5820 C C . LEU B 1 151 ? 114.584 99.849 17.112 1.00 65.67 151 LEU B C 1
ATOM 5821 O O . LEU B 1 151 ? 114.483 100.679 16.193 1.00 65.47 151 LEU B O 1
ATOM 5826 N N . LEU B 1 152 ? 115.761 99.464 17.581 1.00 50.54 152 LEU B N 1
ATOM 5827 C CA . LEU B 1 152 ? 116.990 99.991 16.988 1.00 50.74 152 LEU B CA 1
ATOM 5828 C C . LEU B 1 152 ? 117.119 99.619 15.501 1.00 51.83 152 LEU B C 1
ATOM 5829 O O . LEU B 1 152 ? 117.474 100.460 14.666 1.00 51.87 152 LEU B O 1
ATOM 5834 N N . LEU B 1 153 ? 116.823 98.354 15.191 1.00 44.25 153 LEU B N 1
ATOM 5835 C CA . LEU B 1 153 ? 116.824 97.824 13.821 1.00 44.91 153 LEU B CA 1
ATOM 5836 C C . LEU B 1 153 ? 115.956 98.668 12.916 1.00 45.20 153 LEU B C 1
ATOM 5837 O O . LEU B 1 153 ? 116.381 98.999 11.823 1.00 45.41 153 LEU B O 1
ATOM 5842 N N . MET B 1 154 ? 114.747 99.007 13.365 1.00 78.46 154 MET B N 1
ATOM 5843 C CA . MET B 1 154 ? 113.875 99.952 12.648 1.00 78.00 154 MET B CA 1
ATOM 5844 C C . MET B 1 154 ? 114.548 101.292 12.395 1.00 77.42 154 MET B C 1
ATOM 5845 O O . MET B 1 154 ? 114.676 101.715 11.231 1.00 77.87 154 MET B O 1
ATOM 5850 N N . SER B 1 155 ? 114.952 101.960 13.485 1.00 67.41 155 SER B N 1
ATOM 5851 C CA . SER B 1 155 ? 115.580 103.286 13.399 1.00 66.76 155 SER B CA 1
ATOM 5852 C C . SER B 1 155 ? 116.714 103.316 12.387 1.00 67.81 155 SER B C 1
ATOM 5853 O O . SER B 1 155 ? 116.859 104.276 11.613 1.00 67.76 155 SER B O 1
ATOM 5856 N N . GLU B 1 156 ? 117.514 102.256 12.381 1.00 57.84 156 GLU B N 1
ATOM 5857 C CA . GLU B 1 156 ? 118.653 102.204 11.481 1.00 58.92 156 GLU B CA 1
ATOM 5858 C C . GLU B 1 156 ? 118.289 101.833 10.036 1.00 59.86 156 GLU B C 1
ATOM 5859 O O . GLU B 1 156 ? 118.894 102.378 9.122 1.00 60.42 156 GLU B O 1
ATOM 5865 N N . ILE B 1 157 ? 117.324 100.944 9.787 1.00 62.91 157 ILE B N 1
ATOM 5866 C CA . ILE B 1 157 ? 117.011 100.687 8.378 1.00 63.76 157 ILE B CA 1
ATOM 5867 C C . ILE B 1 157 ? 116.394 101.968 7.816 1.00 63.17 157 ILE B C 1
ATOM 5868 O O . ILE B 1 157 ? 116.471 102.229 6.611 1.00 63.74 157 ILE B O 1
ATOM 5873 N N . PHE B 1 158 ? 115.792 102.797 8.662 1.00 66.82 158 PHE B N 1
ATOM 5874 C CA . PHE B 1 158 ? 115.305 104.062 8.110 1.00 66.15 158 PHE B CA 1
ATOM 5875 C C . PHE B 1 158 ? 116.436 105.059 7.917 1.00 66.20 158 PHE B C 1
ATOM 5876 O O . PHE B 1 158 ? 116.397 105.830 6.965 1.00 66.30 158 PHE B O 1
ATOM 5884 N N . VAL B 1 159 ? 117.458 105.041 8.772 1.00 51.56 159 VAL B N 1
ATOM 5885 C CA . VAL B 1 159 ? 118.619 105.879 8.460 1.00 51.94 159 VAL B CA 1
ATOM 5886 C C . VAL B 1 159 ? 119.205 105.494 7.128 1.00 53.34 159 VAL B C 1
ATOM 5887 O O . VAL B 1 159 ? 119.458 106.351 6.300 1.00 53.60 159 VAL B O 1
ATOM 5891 N N . VAL B 1 160 ? 119.399 104.206 6.903 1.00 53.51 160 VAL B N 1
ATOM 5892 C CA . VAL B 1 160 ? 119.896 103.765 5.617 1.00 54.80 160 VAL B CA 1
ATOM 5893 C C . VAL B 1 160 ? 118.966 104.205 4.486 1.00 54.96 160 VAL B C 1
ATOM 5894 O O . VAL B 1 160 ? 119.426 104.747 3.488 1.00 55.61 160 VAL B O 1
ATOM 5898 N N . LEU B 1 161 ? 117.665 104.012 4.624 1.00 64.15 161 LEU B N 1
ATOM 5899 C CA . LEU B 1 161 ? 116.801 104.401 3.511 1.00 64.34 161 LEU B CA 1
ATOM 5900 C C . LEU B 1 161 ? 116.888 105.904 3.212 1.00 63.90 161 LEU B C 1
ATOM 5901 O O . LEU B 1 161 ? 117.214 106.278 2.089 1.00 64.66 161 LEU B O 1
ATOM 5906 N N . LEU B 1 162 ? 116.623 106.757 4.204 1.00 62.48 162 LEU B N 1
ATOM 5907 C CA . LEU B 1 162 ? 116.707 108.212 4.004 1.00 61.83 162 LEU B CA 1
ATOM 5908 C C . LEU B 1 162 ? 118.091 108.691 3.518 1.00 62.74 162 LEU B C 1
ATOM 5909 O O . LEU B 1 162 ? 118.167 109.498 2.598 1.00 62.97 162 LEU B O 1
ATOM 5914 N N . LEU B 1 163 ? 119.179 108.233 4.144 1.00 57.76 163 LEU B N 1
ATOM 5915 C CA . LEU B 1 163 ? 120.526 108.606 3.687 1.00 58.79 163 LEU B CA 1
ATOM 5916 C C . LEU B 1 163 ? 120.729 108.207 2.253 1.00 59.96 163 LEU B C 1
ATOM 5917 O O . LEU B 1 163 ? 121.296 108.954 1.455 1.00 60.52 163 LEU B O 1
ATOM 5922 N N . TYR B 1 164 ? 120.250 107.020 1.916 1.00 65.84 164 TYR B N 1
ATOM 5923 C CA . TYR B 1 164 ? 120.448 106.540 0.572 1.00 66.86 164 TYR B CA 1
ATOM 5924 C C . TYR B 1 164 ? 119.650 107.423 -0.390 1.00 66.64 164 TYR B C 1
ATOM 5925 O O . TYR B 1 164 ? 120.142 107.775 -1.457 1.00 67.33 164 TYR B O 1
ATOM 5934 N N . ALA B 1 165 ? 118.464 107.858 0.026 1.00 74.00 165 ALA B N 1
ATOM 5935 C CA . ALA B 1 165 ? 117.674 108.782 -0.789 1.00 73.63 165 ALA B CA 1
ATOM 5936 C C . ALA B 1 165 ? 118.381 110.116 -0.982 1.00 73.52 165 ALA B C 1
ATOM 5937 O O . ALA B 1 165 ? 118.473 110.583 -2.096 1.00 73.96 165 ALA B O 1
ATOM 5939 N N . LEU B 1 166 ? 118.864 110.717 0.104 1.00 63.96 166 LEU B N 1
ATOM 5940 C CA . LEU B 1 166 ? 119.583 111.979 0.060 1.00 63.92 166 LEU B CA 1
ATOM 5941 C C . LEU B 1 166 ? 120.679 111.855 -0.971 1.00 65.20 166 LEU B C 1
ATOM 5942 O O . LEU B 1 166 ? 120.747 112.647 -1.914 1.00 65.36 166 LEU B O 1
ATOM 5947 N N . MET B 1 167 ? 121.528 110.848 -0.808 1.00 71.15 167 MET B N 1
ATOM 5948 C CA . MET B 1 167 ? 122.595 110.609 -1.776 1.00 72.35 167 MET B CA 1
ATOM 5949 C C . MET B 1 167 ? 122.113 110.460 -3.215 1.00 72.77 167 MET B C 1
ATOM 5950 O O . MET B 1 167 ? 122.704 111.049 -4.111 1.00 73.31 167 MET B O 1
ATOM 5955 N N . LEU B 1 168 ? 121.058 109.672 -3.434 1.00 66.15 168 LEU B N 1
ATOM 5956 C CA . LEU B 1 168 ? 120.503 109.466 -4.776 1.00 66.62 168 LEU B CA 1
ATOM 5957 C C . LEU B 1 168 ? 120.017 110.770 -5.410 1.00 66.12 168 LEU B C 1
ATOM 5958 O O . LEU B 1 168 ? 120.284 111.035 -6.586 1.00 66.72 168 LEU B O 1
ATOM 5963 N N . LEU B 1 169 ? 119.318 111.589 -4.633 1.00 90.81 169 LEU B N 1
ATOM 5964 C CA . LEU B 1 169 ? 118.848 112.879 -5.115 1.00 90.11 169 LEU B CA 1
ATOM 5965 C C . LEU B 1 169 ? 120.035 113.711 -5.535 1.00 90.58 169 LEU B C 1
ATOM 5966 O O . LEU B 1 169 ? 120.153 114.094 -6.701 1.00 91.01 169 LEU B O 1
ATOM 5971 N N . ILE B 1 170 ? 120.941 113.940 -4.593 1.00 71.48 170 ILE B N 1
ATOM 5972 C CA . ILE B 1 170 ? 122.107 114.746 -4.884 1.00 71.97 170 ILE B CA 1
ATOM 5973 C C . ILE B 1 170 ? 122.932 114.260 -6.082 1.00 73.23 170 ILE B C 1
ATOM 5974 O O . ILE B 1 170 ? 123.285 115.068 -6.935 1.00 73.40 170 ILE B O 1
ATOM 5979 N N . ASN B 1 171 ? 123.242 112.969 -6.177 1.00 82.84 171 ASN B N 1
ATOM 5980 C CA . ASN B 1 171 ? 123.988 112.495 -7.351 1.00 83.95 171 ASN B CA 1
ATOM 5981 C C . ASN B 1 171 ? 123.887 110.995 -7.679 1.00 84.64 171 ASN B C 1
ATOM 5982 O O . ASN B 1 171 ? 124.866 110.254 -7.538 1.00 85.32 171 ASN B O 1
ATOM 5987 N N . TYR B 1 172 ? 122.718 110.569 -8.149 1.00 87.27 172 TYR B N 1
ATOM 5988 C CA . TYR B 1 172 ? 122.452 109.162 -8.467 1.00 87.71 172 TYR B CA 1
ATOM 5989 C C . TYR B 1 172 ? 123.598 108.418 -9.171 1.00 88.85 172 TYR B C 1
ATOM 5990 O O . TYR B 1 172 ? 123.816 107.231 -8.915 1.00 89.24 172 TYR B O 1
ATOM 5999 N N . LYS B 1 173 ? 124.326 109.093 -10.056 1.00 81.85 173 LYS B N 1
ATOM 6000 C CA . LYS B 1 173 ? 125.478 108.444 -10.682 1.00 82.84 173 LYS B CA 1
ATOM 6001 C C . LYS B 1 173 ? 126.499 108.076 -9.632 1.00 82.82 173 LYS B C 1
ATOM 6002 O O . LYS B 1 173 ? 126.829 106.906 -9.481 1.00 83.05 173 LYS B O 1
ATOM 6008 N N . ILE B 1 174 ? 126.981 109.070 -8.895 1.00 71.96 174 ILE B N 1
ATOM 6009 C CA . ILE B 1 174 ? 127.987 108.817 -7.873 1.00 72.12 174 ILE B CA 1
ATOM 6010 C C . ILE B 1 174 ? 127.514 107.776 -6.856 1.00 71.75 174 ILE B C 1
ATOM 6011 O O . ILE B 1 174 ? 128.280 106.889 -6.495 1.00 72.15 174 ILE B O 1
ATOM 6016 N N . THR B 1 175 ? 126.272 107.875 -6.380 1.00 66.18 175 THR B N 1
ATOM 6017 C CA . THR B 1 175 ? 125.841 106.909 -5.371 1.00 65.57 175 THR B CA 1
ATOM 6018 C C . THR B 1 175 ? 125.747 105.509 -5.965 1.00 66.04 175 THR B C 1
ATOM 6019 O O . THR B 1 175 ? 126.059 104.531 -5.298 1.00 65.92 175 THR B O 1
ATOM 6023 N N . LEU B 1 176 ? 125.311 105.394 -7.208 1.00 63.72 176 LEU B N 1
ATOM 6024 C CA . LEU B 1 176 ? 125.316 104.081 -7.838 1.00 64.25 176 LEU B CA 1
ATOM 6025 C C . LEU B 1 176 ? 126.751 103.554 -7.925 1.00 64.87 176 LEU B C 1
ATOM 6026 O O . LEU B 1 176 ? 127.002 102.374 -7.637 1.00 64.90 176 LEU B O 1
ATOM 6031 N N . PHE B 1 177 ? 127.687 104.430 -8.299 1.00 76.95 177 PHE B N 1
ATOM 6032 C CA . PHE B 1 177 ? 129.100 104.058 -8.426 1.00 77.54 177 PHE B CA 1
ATOM 6033 C C . PHE B 1 177 ? 129.645 103.551 -7.110 1.00 77.09 177 PHE B C 1
ATOM 6034 O O . PHE B 1 177 ? 130.315 102.525 -7.051 1.00 77.31 177 PHE B O 1
ATOM 6042 N N . LEU B 1 178 ? 129.373 104.303 -6.057 1.00 75.75 178 LEU B N 1
ATOM 6043 C CA . LEU B 1 178 ? 129.827 103.954 -4.732 1.00 75.42 178 LEU B CA 1
ATOM 6044 C C . LEU B 1 178 ? 129.195 102.669 -4.259 1.00 75.11 178 LEU B C 1
ATOM 6045 O O . LEU B 1 178 ? 129.830 101.917 -3.549 1.00 75.09 178 LEU B O 1
ATOM 6050 N N . SER B 1 179 ? 127.960 102.394 -4.658 1.00 73.05 179 SER B N 1
ATOM 6051 C CA . SER B 1 179 ? 127.334 101.147 -4.237 1.00 72.77 179 SER B CA 1
ATOM 6052 C C . SER B 1 179 ? 127.981 99.949 -4.933 1.00 73.37 179 SER B C 1
ATOM 6053 O O . SER B 1 179 ? 128.299 98.930 -4.293 1.00 73.20 179 SER B O 1
ATOM 6056 N N . ILE B 1 180 ? 128.184 100.070 -6.241 1.00 79.58 180 ILE B N 1
ATOM 6057 C CA . ILE B 1 180 ? 128.894 99.034 -6.981 1.00 80.14 180 ILE B CA 1
ATOM 6058 C C . ILE B 1 180 ? 130.267 98.813 -6.337 1.00 80.21 180 ILE B C 1
ATOM 6059 O O . ILE B 1 180 ? 130.686 97.683 -6.086 1.00 80.16 180 ILE B O 1
ATOM 6064 N N . PHE B 1 181 ? 130.934 99.912 -6.022 1.00 90.31 181 PHE B N 1
ATOM 6065 C CA . PHE B 1 181 ? 132.263 99.868 -5.446 1.00 90.47 181 PHE B CA 1
ATOM 6066 C C . PHE B 1 181 ? 132.254 99.173 -4.093 1.00 89.88 181 PHE B C 1
ATOM 6067 O O . PHE B 1 181 ? 133.164 98.434 -3.746 1.00 89.97 181 PHE B O 1
ATOM 6075 N N . MET B 1 182 ? 131.196 99.426 -3.339 1.00 92.96 182 MET B N 1
ATOM 6076 C CA . MET B 1 182 ? 131.025 98.894 -2.005 1.00 92.32 182 MET B CA 1
ATOM 6077 C C . MET B 1 182 ? 130.842 97.390 -2.025 1.00 92.24 182 MET B C 1
ATOM 6078 O O . MET B 1 182 ? 131.539 96.682 -1.311 1.00 92.09 182 MET B O 1
ATOM 6083 N N . VAL B 1 183 ? 129.881 96.889 -2.800 1.00 74.28 183 VAL B N 1
ATOM 6084 C CA . VAL B 1 183 ? 129.696 95.436 -2.839 1.00 74.21 183 VAL B CA 1
ATOM 6085 C C . VAL B 1 183 ? 130.918 94.783 -3.481 1.00 74.67 183 VAL B C 1
ATOM 6086 O O . VAL B 1 183 ? 131.235 93.649 -3.179 1.00 74.48 183 VAL B O 1
ATOM 6090 N N . LEU B 1 184 ? 131.612 95.502 -4.354 1.00 94.54 184 LEU B N 1
ATOM 6091 C CA . LEU B 1 184 ? 132.824 94.965 -4.964 1.00 94.95 184 LEU B CA 1
ATOM 6092 C C . LEU B 1 184 ? 133.896 94.707 -3.894 1.00 94.68 184 LEU B C 1
ATOM 6093 O O . LEU B 1 184 ? 134.371 93.579 -3.722 1.00 94.48 184 LEU B O 1
ATOM 6098 N N . ASN B 1 185 ? 134.222 95.758 -3.146 1.00 100.30 185 ASN B N 1
ATOM 6099 C CA . ASN B 1 185 ? 135.144 95.685 -2.016 1.00 100.05 185 ASN B CA 1
ATOM 6100 C C . ASN B 1 185 ? 134.715 94.616 -1.028 1.00 99.36 185 ASN B C 1
ATOM 6101 O O . ASN B 1 185 ? 135.543 93.910 -0.464 1.00 99.17 185 ASN B O 1
ATOM 6106 N N . ALA B 1 186 ? 133.410 94.541 -0.796 1.00 68.82 186 ALA B N 1
ATOM 6107 C CA . ALA B 1 186 ? 132.810 93.543 0.090 1.00 68.19 186 ALA B CA 1
ATOM 6108 C C . ALA B 1 186 ? 133.099 92.120 -0.360 1.00 68.18 186 ALA B C 1
ATOM 6109 O O . ALA B 1 186 ? 133.490 91.275 0.443 1.00 67.77 186 ALA B O 1
ATOM 6111 N N . PHE B 1 187 ? 132.896 91.862 -1.646 1.00 85.61 187 PHE B N 1
ATOM 6112 C CA . PHE B 1 187 ? 133.197 90.562 -2.198 1.00 85.60 187 PHE B CA 1
ATOM 6113 C C . PHE B 1 187 ? 134.672 90.262 -2.053 1.00 85.60 187 PHE B C 1
ATOM 6114 O O . PHE B 1 187 ? 135.051 89.159 -1.675 1.00 85.20 187 PHE B O 1
ATOM 6122 N N . ILE B 1 188 ? 135.505 91.249 -2.355 1.00 81.78 188 ILE B N 1
ATOM 6123 C CA . ILE B 1 188 ? 136.944 91.113 -2.150 1.00 81.83 188 ILE B CA 1
ATOM 6124 C C . ILE B 1 188 ? 137.296 90.692 -0.712 1.00 81.22 188 ILE B C 1
ATOM 6125 O O . ILE B 1 188 ? 137.977 89.689 -0.510 1.00 80.87 188 ILE B O 1
ATOM 6130 N N . LEU B 1 189 ? 136.841 91.451 0.285 1.00 74.46 189 LEU B N 1
ATOM 6131 C CA . LEU B 1 189 ? 137.104 91.085 1.673 1.00 73.91 189 LEU B CA 1
ATOM 6132 C C . LEU B 1 189 ? 136.578 89.699 2.004 1.00 73.30 189 LEU B C 1
ATOM 6133 O O . LEU B 1 189 ? 137.363 88.752 2.169 1.00 73.01 189 LEU B O 1
ATOM 6138 N N . VAL B 1 190 ? 135.258 89.567 2.052 1.00 74.24 190 VAL B N 1
ATOM 6139 C CA . VAL B 1 190 ? 134.648 88.363 2.593 1.00 73.72 190 VAL B CA 1
ATOM 6140 C C . VAL B 1 190 ? 134.863 87.106 1.735 1.00 73.73 190 VAL B C 1
ATOM 6141 O O . VAL B 1 190 ? 134.714 85.996 2.229 1.00 73.28 190 VAL B O 1
ATOM 6145 N N . LYS B 1 191 ? 135.242 87.261 0.474 1.00 91.65 191 LYS B N 1
ATOM 6146 C CA . LYS B 1 191 ? 135.368 86.095 -0.395 1.00 91.61 191 LYS B CA 1
ATOM 6147 C C . LYS B 1 191 ? 136.760 85.893 -0.978 1.00 91.68 191 LYS B C 1
ATOM 6148 O O . LYS B 1 191 ? 137.016 84.886 -1.637 1.00 91.54 191 LYS B O 1
ATOM 6154 N N . ILE B 1 192 ? 137.652 86.855 -0.778 1.00 77.04 192 ILE B N 1
ATOM 6155 C CA . ILE B 1 192 ? 139.029 86.697 -1.245 1.00 77.12 192 ILE B CA 1
ATOM 6156 C C . ILE B 1 192 ? 140.035 86.818 -0.111 1.00 76.81 192 ILE B C 1
ATOM 6157 O O . ILE B 1 192 ? 141.012 86.070 -0.063 1.00 76.46 192 ILE B O 1
ATOM 6162 N N . LEU B 1 193 ? 139.818 87.745 0.815 1.00 78.59 193 LEU B N 1
ATOM 6163 C CA . LEU B 1 193 ? 140.814 87.874 1.866 1.00 78.39 193 LEU B CA 1
ATOM 6164 C C . LEU B 1 193 ? 140.487 86.970 3.028 1.00 77.63 193 LEU B C 1
ATOM 6165 O O . LEU B 1 193 ? 141.318 86.163 3.417 1.00 77.18 193 LEU B O 1
ATOM 6170 N N . SER B 1 194 ? 139.265 87.071 3.544 1.00 82.42 194 SER B N 1
ATOM 6171 C CA . SER B 1 194 ? 138.849 86.322 4.728 1.00 81.76 194 SER B CA 1
ATOM 6172 C C . SER B 1 194 ? 139.144 84.796 4.687 1.00 81.12 194 SER B C 1
ATOM 6173 O O . SER B 1 194 ? 139.605 84.235 5.690 1.00 80.60 194 SER B O 1
ATOM 6176 N N . PRO B 1 195 ? 138.895 84.118 3.547 1.00 115.12 195 PRO B N 1
ATOM 6177 C CA . PRO B 1 195 ? 139.354 82.724 3.515 1.00 114.50 195 PRO B CA 1
ATOM 6178 C C . PRO B 1 195 ? 140.865 82.583 3.745 1.00 114.19 195 PRO B C 1
ATOM 6179 O O . PRO B 1 195 ? 141.272 81.723 4.531 1.00 113.46 195 PRO B O 1
ATOM 6183 N N . ILE B 1 196 ? 141.671 83.421 3.092 1.00 72.91 196 ILE B N 1
ATOM 6184 C CA . ILE B 1 196 ? 143.129 83.406 3.269 1.00 72.79 196 ILE B CA 1
ATOM 6185 C C . ILE B 1 196 ? 143.570 83.633 4.708 1.00 72.51 196 ILE B C 1
ATOM 6186 O O . ILE B 1 196 ? 144.460 82.950 5.207 1.00 71.94 196 ILE B O 1
ATOM 6191 N N . ILE B 1 197 ? 142.974 84.619 5.361 1.00 68.39 197 ILE B N 1
ATOM 6192 C CA . ILE B 1 197 ? 143.237 84.842 6.766 1.00 68.21 197 ILE B CA 1
ATOM 6193 C C . ILE B 1 197 ? 142.954 83.558 7.536 1.00 67.31 197 ILE B C 1
ATOM 6194 O O . ILE B 1 197 ? 143.807 83.100 8.299 1.00 66.88 197 ILE B O 1
ATOM 6199 N N . LYS B 1 198 ? 141.780 82.954 7.306 1.00 83.04 198 LYS B N 1
ATOM 6200 C CA . LYS B 1 198 ? 141.405 81.738 8.046 1.00 82.25 198 LYS B CA 1
ATOM 6201 C C . LYS B 1 198 ? 142.432 80.646 7.884 1.00 81.60 198 LYS B C 1
ATOM 6202 O O . LYS B 1 198 ? 142.926 80.120 8.871 1.00 81.00 198 LYS B O 1
ATOM 6208 N N . LYS B 1 199 ? 142.793 80.355 6.638 1.00 79.46 199 LYS B N 1
ATOM 6209 C CA . LYS B 1 199 ? 143.795 79.337 6.367 1.00 78.82 199 LYS B CA 1
ATOM 6210 C C . LYS B 1 199 ? 145.111 79.656 7.049 1.00 78.71 199 LYS B C 1
ATOM 6211 O O . LYS B 1 199 ? 145.613 78.835 7.802 1.00 77.91 199 LYS B O 1
ATOM 6217 N N . ALA B 1 200 ? 145.641 80.856 6.816 1.00 71.06 200 ALA B N 1
ATOM 6218 C CA . ALA B 1 200 ? 146.898 81.306 7.425 1.00 71.26 200 ALA B CA 1
ATOM 6219 C C . ALA B 1 200 ? 146.906 81.072 8.923 1.00 70.75 200 ALA B C 1
ATOM 6220 O O . ALA B 1 200 ? 147.892 80.597 9.490 1.00 70.28 200 ALA B O 1
ATOM 6222 N N . GLY B 1 201 ? 145.786 81.400 9.552 1.00 58.59 201 GLY B N 1
ATOM 6223 C CA . GLY B 1 201 ? 145.607 81.162 10.969 1.00 58.07 201 GLY B CA 1
ATOM 6224 C C . GLY B 1 201 ? 145.618 79.695 11.357 1.00 56.99 201 GLY B C 1
ATOM 6225 O O . GLY B 1 201 ? 146.222 79.329 12.358 1.00 56.42 201 GLY B O 1
ATOM 6226 N N . LEU B 1 202 ? 144.935 78.856 10.583 1.00 73.06 202 LEU B N 1
ATOM 6227 C CA . LEU B 1 202 ? 144.901 77.429 10.879 1.00 72.05 202 LEU B CA 1
ATOM 6228 C C . LEU B 1 202 ? 146.284 76.812 10.738 1.00 71.49 202 LEU B C 1
ATOM 6229 O O . LEU B 1 202 ? 146.735 76.080 11.619 1.00 70.70 202 LEU B O 1
ATOM 6234 N N . ARG B 1 203 ? 146.943 77.120 9.625 1.00 73.59 203 ARG B N 1
ATOM 6235 C CA . ARG B 1 203 ? 148.331 76.739 9.373 1.00 73.25 203 ARG B CA 1
ATOM 6236 C C . ARG B 1 203 ? 149.224 77.153 10.540 1.00 73.25 203 ARG B C 1
ATOM 6237 O O . ARG B 1 203 ? 150.116 76.414 10.962 1.00 72.72 203 ARG B O 1
ATOM 6245 N N . ARG B 1 204 ? 148.994 78.358 11.042 1.00 73.19 204 ARG B N 1
ATOM 6246 C CA . ARG B 1 204 ? 149.720 78.810 12.211 1.00 73.26 204 ARG B CA 1
ATOM 6247 C C . ARG B 1 204 ? 149.446 77.945 13.420 1.00 72.22 204 ARG B C 1
ATOM 6248 O O . ARG B 1 204 ? 150.371 77.555 14.114 1.00 71.67 204 ARG B O 1
ATOM 6256 N N . GLU B 1 205 ? 148.174 77.654 13.678 1.00 86.69 205 GLU B N 1
ATOM 6257 C CA . GLU B 1 205 ? 147.802 76.829 14.823 1.00 85.77 205 GLU B CA 1
ATOM 6258 C C . GLU B 1 205 ? 148.512 75.494 14.766 1.00 84.67 205 GLU B C 1
ATOM 6259 O O . GLU B 1 205 ? 149.152 75.084 15.732 1.00 84.12 205 GLU B O 1
ATOM 6265 N N . GLU B 1 206 ? 148.427 74.841 13.616 1.00 80.31 206 GLU B N 1
ATOM 6266 C CA . GLU B 1 206 ? 149.030 73.536 13.431 1.00 79.54 206 GLU B CA 1
ATOM 6267 C C . GLU B 1 206 ? 150.547 73.622 13.666 1.00 79.52 206 GLU B C 1
ATOM 6268 O O . GLU B 1 206 ? 151.126 72.841 14.443 1.00 78.79 206 GLU B O 1
ATOM 6274 N N . ALA B 1 207 ? 151.187 74.585 13.008 1.00 50.21 207 ALA B N 1
ATOM 6275 C CA . ALA B 1 207 ? 152.636 74.763 13.136 1.00 50.41 207 ALA B CA 1
ATOM 6276 C C . ALA B 1 207 ? 153.084 75.016 14.572 1.00 50.25 207 ALA B C 1
ATOM 6277 O O . ALA B 1 207 ? 154.127 74.530 14.993 1.00 49.89 207 ALA B O 1
ATOM 6279 N N . MET B 1 208 ? 152.291 75.782 15.311 1.00 60.29 208 MET B N 1
ATOM 6280 C CA . MET B 1 208 ? 152.580 76.049 16.701 1.00 60.07 208 MET B CA 1
ATOM 6281 C C . MET B 1 208 ? 152.548 74.754 17.459 1.00 59.13 208 MET B C 1
ATOM 6282 O O . MET B 1 208 ? 153.501 74.415 18.181 1.00 58.81 208 MET B O 1
ATOM 6287 N N . LYS B 1 209 ? 151.450 74.026 17.279 1.00 72.26 209 LYS B N 1
ATOM 6288 C CA . LYS B 1 209 ? 151.296 72.714 17.884 1.00 71.17 209 LYS B CA 1
ATOM 6289 C C . LYS B 1 209 ? 152.545 71.884 17.655 1.00 70.60 209 LYS B C 1
ATOM 6290 O O . LYS B 1 209 ? 153.183 71.508 18.610 1.00 69.96 209 LYS B O 1
ATOM 6296 N N . ASN B 1 210 ? 152.963 71.699 16.409 1.00 52.58 210 ASN B N 1
ATOM 6297 C CA . ASN B 1 210 ? 154.113 70.831 16.110 1.00 52.02 210 ASN B CA 1
ATOM 6298 C C . ASN B 1 210 ? 155.454 71.261 16.692 1.00 52.34 210 ASN B C 1
ATOM 6299 O O . ASN B 1 210 ? 156.274 70.424 17.131 1.00 51.61 210 ASN B O 1
ATOM 6304 N N . PHE B 1 211 ? 155.699 72.560 16.627 1.00 45.61 211 PHE B N 1
ATOM 6305 C CA . PHE B 1 211 ? 156.844 73.160 17.294 1.00 45.43 211 PHE B CA 1
ATOM 6306 C C . PHE B 1 211 ? 156.875 72.789 18.770 1.00 44.86 211 PHE B C 1
ATOM 6307 O O . PHE B 1 211 ? 157.829 72.154 19.243 1.00 44.83 211 PHE B O 1
ATOM 6315 N N . PHE B 1 212 ? 155.830 73.168 19.501 1.00 47.83 212 PHE B N 1
ATOM 6316 C CA . PHE B 1 212 ? 155.791 72.848 20.922 1.00 47.13 212 PHE B CA 1
ATOM 6317 C C . PHE B 1 212 ? 155.837 71.354 21.199 1.00 46.96 212 PHE B C 1
ATOM 6318 O O . PHE B 1 212 ? 156.399 70.946 22.191 1.00 46.70 212 PHE B O 1
ATOM 6326 N N . GLU B 1 213 ? 155.246 70.539 20.336 1.00 84.85 213 GLU B N 1
ATOM 6327 C CA . GLU B 1 213 ? 155.273 69.097 20.532 1.00 83.60 213 GLU B CA 1
ATOM 6328 C C . GLU B 1 213 ? 156.740 68.694 20.602 1.00 83.23 213 GLU B C 1
ATOM 6329 O O . GLU B 1 213 ? 157.191 68.182 21.631 1.00 82.50 213 GLU B O 1
ATOM 6335 N N . ILE B 1 214 ? 157.523 69.022 19.576 1.00 44.82 214 ILE B N 1
ATOM 6336 C CA . ILE B 1 214 ? 158.895 68.486 19.552 1.00 45.01 214 ILE B CA 1
ATOM 6337 C C . ILE B 1 214 ? 159.795 69.172 20.575 1.00 44.72 214 ILE B C 1
ATOM 6338 O O . ILE B 1 214 ? 160.699 68.532 21.126 1.00 44.66 214 ILE B O 1
ATOM 6343 N N . LEU B 1 215 ? 159.466 70.404 20.948 1.00 44.50 215 LEU B N 1
ATOM 6344 C CA . LEU B 1 215 ? 160.144 71.047 22.084 1.00 44.19 215 LEU B CA 1
ATOM 6345 C C . LEU B 1 215 ? 159.901 70.329 23.398 1.00 43.74 215 LEU B C 1
ATOM 6346 O O . LEU B 1 215 ? 160.811 70.124 24.198 1.00 43.64 215 LEU B O 1
ATOM 6351 N N . ASN B 1 216 ? 158.652 69.986 23.637 1.00 58.37 216 ASN B N 1
ATOM 6352 C CA . ASN B 1 216 ? 158.289 69.338 24.874 1.00 57.49 216 ASN B CA 1
ATOM 6353 C C . ASN B 1 216 ? 158.841 67.950 24.991 1.00 56.42 216 ASN B C 1
ATOM 6354 O O . ASN B 1 216 ? 159.363 67.589 26.047 1.00 55.84 216 ASN B O 1
ATOM 6359 N N . THR B 1 217 ? 158.763 67.160 23.930 1.00 46.14 217 THR B N 1
ATOM 6360 C CA . THR B 1 217 ? 159.315 65.835 24.102 1.00 45.05 217 THR B CA 1
ATOM 6361 C C . THR B 1 217 ? 160.849 65.924 24.244 1.00 45.04 217 THR B C 1
ATOM 6362 O O . THR B 1 217 ? 161.443 65.187 25.045 1.00 44.63 217 THR B O 1
ATOM 6366 N N . ASN B 1 218 ? 161.489 66.836 23.512 1.00 48.15 218 ASN B N 1
ATOM 6367 C CA . ASN B 1 218 ? 162.930 67.013 23.690 1.00 48.31 218 ASN B CA 1
ATOM 6368 C C . ASN B 1 218 ? 163.304 67.374 25.110 1.00 47.94 218 ASN B C 1
ATOM 6369 O O . ASN B 1 218 ? 164.230 66.795 25.666 1.00 47.94 218 ASN B O 1
ATOM 6374 N N . LEU B 1 219 ? 162.570 68.309 25.707 1.00 43.50 219 LEU B N 1
ATOM 6375 C CA . LEU B 1 219 ? 162.772 68.643 27.105 1.00 43.17 219 LEU B CA 1
ATOM 6376 C C . LEU B 1 219 ? 162.532 67.439 27.980 1.00 42.91 219 LEU B C 1
ATOM 6377 O O . LEU B 1 219 ? 163.180 67.309 29.002 1.00 42.79 219 LEU B O 1
ATOM 6382 N N . ASN B 1 220 ? 161.613 66.551 27.582 1.00 49.95 220 ASN B N 1
ATOM 6383 C CA . ASN B 1 220 ? 161.339 65.310 28.351 1.00 49.27 220 ASN B CA 1
ATOM 6384 C C . ASN B 1 220 ? 162.417 64.241 28.193 1.00 49.38 220 ASN B C 1
ATOM 6385 O O . ASN B 1 220 ? 162.473 63.301 28.973 1.00 49.16 220 ASN B O 1
ATOM 6390 N N . ASN B 1 221 ? 163.238 64.358 27.160 1.00 46.14 221 ASN B N 1
ATOM 6391 C CA . ASN B 1 221 ? 164.341 63.426 27.000 1.00 46.28 221 ASN B CA 1
ATOM 6392 C C . ASN B 1 221 ? 165.715 63.985 27.425 1.00 46.49 221 ASN B C 1
ATOM 6393 O O . ASN B 1 221 ? 166.749 63.569 26.877 1.00 46.78 221 ASN B O 1
ATOM 6398 N N . PHE B 1 222 ? 165.738 64.894 28.406 1.00 43.32 222 PHE B N 1
ATOM 6399 C CA . PHE B 1 222 ? 166.985 65.559 28.750 1.00 43.51 222 PHE B CA 1
ATOM 6400 C C . PHE B 1 222 ? 168.026 64.568 29.140 1.00 43.59 222 PHE B C 1
ATOM 6401 O O . PHE B 1 222 ? 169.134 64.635 28.652 1.00 43.96 222 PHE B O 1
ATOM 6409 N N . LYS B 1 223 ? 167.665 63.628 29.997 1.00 43.29 223 LYS B N 1
ATOM 6410 C CA . LYS B 1 223 ? 168.610 62.605 30.421 1.00 43.34 223 LYS B CA 1
ATOM 6411 C C . LYS B 1 223 ? 169.126 61.808 29.230 1.00 43.68 223 LYS B C 1
ATOM 6412 O O . LYS B 1 223 ? 170.319 61.564 29.132 1.00 43.95 223 LYS B O 1
ATOM 6418 N N . PHE B 1 224 ? 168.269 61.422 28.298 1.00 43.72 224 PHE B N 1
ATOM 6419 C CA . PHE B 1 224 ? 168.814 60.633 27.223 1.00 44.08 224 PHE B CA 1
ATOM 6420 C C . PHE B 1 224 ? 169.759 61.426 26.353 1.00 44.55 224 PHE B C 1
ATOM 6421 O O . PHE B 1 224 ? 170.782 60.891 25.902 1.00 44.89 224 PHE B O 1
ATOM 6429 N N . ILE B 1 225 ? 169.427 62.687 26.104 1.00 44.83 225 ILE B N 1
ATOM 6430 C CA . ILE B 1 225 ? 170.301 63.552 25.312 1.00 45.38 225 ILE B CA 1
ATOM 6431 C C . ILE B 1 225 ? 171.654 63.745 26.000 1.00 45.63 225 ILE B C 1
ATOM 6432 O O . ILE B 1 225 ? 172.705 63.699 25.364 1.00 46.12 225 ILE B O 1
ATOM 6437 N N . LYS B 1 226 ? 171.604 64.004 27.302 1.00 51.86 226 LYS B N 1
ATOM 6438 C CA . LYS B 1 226 ? 172.785 64.293 28.088 1.00 52.16 226 LYS B CA 1
ATOM 6439 C C . LYS B 1 226 ? 173.713 63.101 28.155 1.00 52.19 226 LYS B C 1
ATOM 6440 O O . LYS B 1 226 ? 174.920 63.241 28.293 1.00 52.62 226 LYS B O 1
ATOM 6446 N N . LEU B 1 227 ? 173.158 61.910 28.060 1.00 45.81 227 LEU B N 1
ATOM 6447 C CA . LEU B 1 227 ? 174.004 60.740 28.099 1.00 45.90 227 LEU B CA 1
ATOM 6448 C C . LEU B 1 227 ? 174.611 60.508 26.712 1.00 46.38 227 LEU B C 1
ATOM 6449 O O . LEU B 1 227 ? 175.516 59.694 26.562 1.00 46.55 227 LEU B O 1
ATOM 6454 N N . LYS B 1 228 ? 174.177 61.270 25.714 1.00 57.54 228 LYS B N 1
ATOM 6455 C CA . LYS B 1 228 ? 174.744 61.112 24.382 1.00 58.05 228 LYS B CA 1
ATOM 6456 C C . LYS B 1 228 ? 176.063 61.841 24.244 1.00 58.69 228 LYS B C 1
ATOM 6457 O O . LYS B 1 228 ? 176.931 61.397 23.474 1.00 59.15 228 LYS B O 1
ATOM 6463 N N . THR B 1 229 ? 176.199 62.913 25.032 1.00 96.05 229 THR B N 1
ATOM 6464 C CA . THR B 1 229 ? 177.130 64.012 24.802 1.00 97.14 229 THR B CA 1
ATOM 6465 C C . THR B 1 229 ? 176.569 64.940 23.743 1.00 97.58 229 THR B C 1
ATOM 6466 O O . THR B 1 229 ? 176.265 66.096 24.024 1.00 97.80 229 THR B O 1
ATOM 6470 N N . LYS B 1 230 ? 176.449 64.424 22.524 1.00 70.16 230 LYS B N 1
ATOM 6471 C CA . LYS B 1 230 ? 176.016 65.213 21.370 1.00 70.61 230 LYS B CA 1
ATOM 6472 C C . LYS B 1 230 ? 174.555 65.685 21.435 1.00 70.00 230 LYS B C 1
ATOM 6473 O O . LYS B 1 230 ? 173.673 64.952 21.874 1.00 69.05 230 LYS B O 1
ATOM 6479 N N . GLU B 1 231 ? 174.316 66.928 21.021 1.00 60.56 231 GLU B N 1
ATOM 6480 C CA . GLU B 1 231 ? 172.994 67.511 21.120 1.00 60.67 231 GLU B CA 1
ATOM 6481 C C . GLU B 1 231 ? 172.545 68.003 19.754 1.00 61.56 231 GLU B C 1
ATOM 6482 O O . GLU B 1 231 ? 171.522 68.669 19.643 1.00 61.98 231 GLU B O 1
ATOM 6488 N N . ASP B 1 232 ? 173.310 67.705 18.706 1.00 93.32 232 ASP B N 1
ATOM 6489 C CA . ASP B 1 232 ? 173.009 68.281 17.386 1.00 94.34 232 ASP B CA 1
ATOM 6490 C C . ASP B 1 232 ? 171.772 67.697 16.713 1.00 93.08 232 ASP B C 1
ATOM 6491 O O . ASP B 1 232 ? 171.118 68.357 15.911 1.00 93.88 232 ASP B O 1
ATOM 6496 N N . GLY B 1 233 ? 171.450 66.459 17.035 1.00 79.01 233 GLY B N 1
ATOM 6497 C CA . GLY B 1 233 ? 170.345 65.809 16.366 1.00 79.66 233 GLY B CA 1
ATOM 6498 C C . GLY B 1 233 ? 169.002 66.408 16.716 1.00 78.49 233 GLY B C 1
ATOM 6499 O O . GLY B 1 233 ? 168.227 66.839 15.842 1.00 78.70 233 GLY B O 1
ATOM 6500 N N . VAL B 1 234 ? 168.724 66.449 18.011 1.00 70.58 234 VAL B N 1
ATOM 6501 C CA . VAL B 1 234 ? 167.448 66.959 18.448 1.00 69.74 234 VAL B CA 1
ATOM 6502 C C . VAL B 1 234 ? 167.357 68.430 18.061 1.00 70.41 234 VAL B C 1
ATOM 6503 O O . VAL B 1 234 ? 166.292 68.901 17.679 1.00 70.44 234 VAL B O 1
ATOM 6507 N N . LEU B 1 235 ? 168.478 69.144 18.146 1.00 48.40 235 LEU B N 1
ATOM 6508 C CA . LEU B 1 235 ? 168.535 70.544 17.756 1.00 48.64 235 LEU B CA 1
ATOM 6509 C C . LEU B 1 235 ? 168.193 70.690 16.287 1.00 49.20 235 LEU B C 1
ATOM 6510 O O . LEU B 1 235 ? 167.677 71.698 15.844 1.00 49.31 235 LEU B O 1
ATOM 6515 N N . SER B 1 236 ? 168.520 69.665 15.522 1.00 59.80 236 SER B N 1
ATOM 6516 C CA . SER B 1 236 ? 168.199 69.652 14.118 1.00 61.21 236 SER B CA 1
ATOM 6517 C C . SER B 1 236 ? 166.677 69.533 13.925 1.00 60.65 236 SER B C 1
ATOM 6518 O O . SER B 1 236 ? 166.062 70.389 13.274 1.00 61.16 236 SER B O 1
ATOM 6521 N N . LEU B 1 237 ? 166.063 68.504 14.516 1.00 75.42 237 LEU B N 1
ATOM 6522 C CA . LEU B 1 237 ? 164.598 68.338 14.416 1.00 75.12 237 LEU B CA 1
ATOM 6523 C C . LEU B 1 237 ? 163.853 69.572 14.921 1.00 74.28 237 LEU B C 1
ATOM 6524 O O . LEU B 1 237 ? 162.886 70.059 14.303 1.00 74.67 237 LEU B O 1
ATOM 6529 N N . PHE B 1 238 ? 164.330 70.081 16.047 1.00 57.48 238 PHE B N 1
ATOM 6530 C CA . PHE B 1 238 ? 163.790 71.277 16.642 1.00 56.83 238 PHE B CA 1
ATOM 6531 C C . PHE B 1 238 ? 163.935 72.491 15.760 1.00 57.85 238 PHE B C 1
ATOM 6532 O O . PHE B 1 238 ? 162.995 73.263 15.625 1.00 57.71 238 PHE B O 1
ATOM 6540 N N . LYS B 1 239 ? 165.108 72.670 15.161 1.00 74.47 239 LYS B N 1
ATOM 6541 C CA . LYS B 1 239 ? 165.313 73.832 14.318 1.00 75.56 239 LYS B CA 1
ATOM 6542 C C . LYS B 1 239 ? 164.292 73.770 13.229 1.00 75.79 239 LYS B C 1
ATOM 6543 O O . LYS B 1 239 ? 163.591 74.738 13.021 1.00 76.02 239 LYS B O 1
ATOM 6549 N N . ALA B 1 240 ? 164.164 72.619 12.577 1.00 63.17 240 ALA B N 1
ATOM 6550 C CA . ALA B 1 240 ? 163.202 72.513 11.479 1.00 63.97 240 ALA B CA 1
ATOM 6551 C C . ALA B 1 240 ? 161.751 72.860 11.897 1.00 62.90 240 ALA B C 1
ATOM 6552 O O . ALA B 1 240 ? 161.065 73.637 11.204 1.00 63.25 240 ALA B O 1
ATOM 6554 N N . GLN B 1 241 ? 161.277 72.320 13.016 1.00 59.77 241 GLN B N 1
ATOM 6555 C CA . GLN B 1 241 ? 159.907 72.651 13.416 1.00 59.05 241 GLN B CA 1
ATOM 6556 C C . GLN B 1 241 ? 159.751 74.122 13.745 1.00 58.56 241 GLN B C 1
ATOM 6557 O O . GLN B 1 241 ? 158.706 74.721 13.470 1.00 58.53 241 GLN B O 1
ATOM 6563 N N . SER B 1 242 ? 160.784 74.681 14.373 1.00 55.95 242 SER B N 1
ATOM 6564 C CA . SER B 1 242 ? 160.815 76.088 14.771 1.00 55.78 242 SER B CA 1
ATOM 6565 C C . SER B 1 242 ? 160.830 76.996 13.535 1.00 56.97 242 SER B C 1
ATOM 6566 O O . SER B 1 242 ? 160.206 78.048 13.516 1.00 56.85 242 SER B O 1
ATOM 6569 N N . GLU B 1 243 ? 161.525 76.572 12.491 1.00 85.22 243 GLU B N 1
ATOM 6570 C CA . GLU B 1 243 ? 161.494 77.292 11.237 1.00 86.20 243 GLU B CA 1
ATOM 6571 C C . GLU B 1 243 ? 160.091 77.267 10.667 1.00 85.80 243 GLU B C 1
ATOM 6572 O O . GLU B 1 243 ? 159.598 78.268 10.151 1.00 86.18 243 GLU B O 1
ATOM 6578 N N . ALA B 1 244 ? 159.442 76.116 10.748 1.00 54.42 244 ALA B N 1
ATOM 6579 C CA . ALA B 1 244 ? 158.047 76.040 10.293 1.00 54.20 244 ALA B CA 1
ATOM 6580 C C . ALA B 1 244 ? 157.120 77.032 11.019 1.00 54.43 244 ALA B C 1
ATOM 6581 O O . ALA B 1 244 ? 156.417 77.840 10.399 1.00 54.97 244 ALA B O 1
ATOM 6583 N N . PHE B 1 245 ? 157.158 76.973 12.344 1.00 52.96 245 PHE B N 1
ATOM 6584 C CA . PHE B 1 245 ? 156.349 77.843 13.185 1.00 52.27 245 PHE B CA 1
ATOM 6585 C C . PHE B 1 245 ? 156.645 79.288 12.870 1.00 52.96 245 PHE B C 1
ATOM 6586 O O . PHE B 1 245 ? 155.737 80.124 12.814 1.00 52.72 245 PHE B O 1
ATOM 6594 N N . SER B 1 246 ? 157.922 79.578 12.647 1.00 81.74 246 SER B N 1
ATOM 6595 C CA . SER B 1 246 ? 158.336 80.942 12.386 1.00 82.74 246 SER B CA 1
ATOM 6596 C C . SER B 1 246 ? 157.710 81.414 11.101 1.00 83.24 246 SER B C 1
ATOM 6597 O O . SER B 1 246 ? 157.056 82.446 11.076 1.00 83.24 246 SER B O 1
ATOM 6600 N N . LYS B 1 247 ? 157.891 80.638 10.039 1.00 58.37 247 LYS B N 1
ATOM 6601 C CA . LYS B 1 247 ? 157.331 80.984 8.742 1.00 59.28 247 LYS B CA 1
ATOM 6602 C C . LYS B 1 247 ? 155.818 81.222 8.785 1.00 58.66 247 LYS B C 1
ATOM 6603 O O . LYS B 1 247 ? 155.326 82.298 8.426 1.00 58.86 247 LYS B O 1
ATOM 6609 N N . ALA B 1 248 ? 155.084 80.220 9.253 1.00 55.24 248 ALA B N 1
ATOM 6610 C CA . ALA B 1 248 ? 153.630 80.302 9.333 1.00 54.82 248 ALA B CA 1
ATOM 6611 C C . ALA B 1 248 ? 153.218 81.509 10.133 1.00 54.11 248 ALA B C 1
ATOM 6612 O O . ALA B 1 248 ? 152.222 82.150 9.822 1.00 54.33 248 ALA B O 1
ATOM 6614 N N . ASN B 1 249 ? 153.995 81.806 11.168 1.00 71.44 249 ASN B N 1
ATOM 6615 C CA . ASN B 1 249 ? 153.778 82.992 11.979 1.00 71.50 249 ASN B CA 1
ATOM 6616 C C . ASN B 1 249 ? 153.945 84.305 11.217 1.00 72.73 249 ASN B C 1
ATOM 6617 O O . ASN B 1 249 ? 153.090 85.195 11.329 1.00 72.70 249 ASN B O 1
ATOM 6622 N N . ILE B 1 250 ? 155.040 84.436 10.457 1.00 68.03 250 ILE B N 1
ATOM 6623 C CA . ILE B 1 250 ? 155.287 85.689 9.743 1.00 69.36 250 ILE B CA 1
ATOM 6624 C C . ILE B 1 250 ? 154.238 85.882 8.671 1.00 69.34 250 ILE B C 1
ATOM 6625 O O . ILE B 1 250 ? 153.927 87.023 8.349 1.00 70.02 250 ILE B O 1
ATOM 6630 N N . THR B 1 251 ? 153.702 84.809 8.084 1.00 57.39 251 THR B N 1
ATOM 6631 C CA . THR B 1 251 ? 152.742 85.068 7.001 1.00 57.51 251 THR B CA 1
ATOM 6632 C C . THR B 1 251 ? 151.308 85.185 7.528 1.00 56.56 251 THR B C 1
ATOM 6633 O O . THR B 1 251 ? 150.472 85.819 6.905 1.00 56.84 251 THR B O 1
ATOM 6637 N N . ASN B 1 252 ? 150.992 84.571 8.655 1.00 54.94 252 ASN B N 1
ATOM 6638 C CA . ASN B 1 252 ? 149.695 84.872 9.232 1.00 54.23 252 ASN B CA 1
ATOM 6639 C C . ASN B 1 252 ? 149.704 86.345 9.655 1.00 54.63 252 ASN B C 1
ATOM 6640 O O . ASN B 1 252 ? 148.781 87.090 9.326 1.00 54.68 252 ASN B O 1
ATOM 6645 N N . GLU B 1 253 ? 150.769 86.785 10.338 1.00 76.42 253 GLU B N 1
ATOM 6646 C CA . GLU B 1 253 ? 150.838 88.183 10.779 1.00 76.94 253 GLU B CA 1
ATOM 6647 C C . GLU B 1 253 ? 150.875 89.105 9.563 1.00 78.21 253 GLU B C 1
ATOM 6648 O O . GLU B 1 253 ? 150.239 90.155 9.551 1.00 78.39 253 GLU B O 1
ATOM 6654 N N . SER B 1 254 ? 151.577 88.684 8.519 1.00 48.00 254 SER B N 1
ATOM 6655 C CA . SER B 1 254 ? 151.669 89.491 7.312 1.00 48.63 254 SER B CA 1
ATOM 6656 C C . SER B 1 254 ? 150.329 89.665 6.601 1.00 48.75 254 SER B C 1
ATOM 6657 O O . SER B 1 254 ? 149.899 90.791 6.314 1.00 48.74 254 SER B O 1
ATOM 6660 N N . VAL B 1 255 ? 149.673 88.547 6.303 1.00 58.67 255 VAL B N 1
ATOM 6661 C CA . VAL B 1 255 ? 148.400 88.578 5.598 1.00 58.29 255 VAL B CA 1
ATOM 6662 C C . VAL B 1 255 ? 147.333 89.272 6.449 1.00 57.61 255 VAL B C 1
ATOM 6663 O O . VAL B 1 255 ? 146.386 89.849 5.921 1.00 57.58 255 VAL B O 1
ATOM 6667 N N . ALA B 1 256 ? 147.491 89.233 7.765 1.00 62.86 256 ALA B N 1
ATOM 6668 C CA . ALA B 1 256 ? 146.495 89.835 8.625 1.00 62.23 256 ALA B CA 1
ATOM 6669 C C . ALA B 1 256 ? 146.295 91.320 8.355 1.00 62.99 256 ALA B C 1
ATOM 6670 O O . ALA B 1 256 ? 145.184 91.821 8.492 1.00 62.57 256 ALA B O 1
ATOM 6672 N N . ALA B 1 257 ? 147.351 92.021 7.950 1.00 74.25 257 ALA B N 1
ATOM 6673 C CA . ALA B 1 257 ? 147.284 93.487 7.838 1.00 75.12 257 ALA B CA 1
ATOM 6674 C C . ALA B 1 257 ? 146.666 93.989 6.534 1.00 75.70 257 ALA B C 1
ATOM 6675 O O . ALA B 1 257 ? 146.169 95.115 6.474 1.00 76.09 257 ALA B O 1
ATOM 6677 N N . VAL B 1 258 ? 146.724 93.157 5.498 1.00 60.47 258 VAL B N 1
ATOM 6678 C CA . VAL B 1 258 ? 146.275 93.531 4.163 1.00 60.91 258 VAL B CA 1
ATOM 6679 C C . VAL B 1 258 ? 144.872 94.126 4.174 1.00 60.37 258 VAL B C 1
ATOM 6680 O O . VAL B 1 258 ? 144.626 95.085 3.460 1.00 61.10 258 VAL B O 1
ATOM 6684 N N . PRO B 1 259 ? 143.936 93.564 4.954 1.00 68.75 259 PRO B N 1
ATOM 6685 C CA . PRO B 1 259 ? 142.608 94.188 4.864 1.00 68.40 259 PRO B CA 1
ATOM 6686 C C . PRO B 1 259 ? 142.515 95.691 5.196 1.00 68.97 259 PRO B C 1
ATOM 6687 O O . PRO B 1 259 ? 141.918 96.427 4.391 1.00 69.34 259 PRO B O 1
ATOM 6691 N N . ARG B 1 260 ? 143.123 96.165 6.284 1.00 70.87 260 ARG B N 1
ATOM 6692 C CA . ARG B 1 260 ? 143.017 97.597 6.586 1.00 71.33 260 ARG B CA 1
ATOM 6693 C C . ARG B 1 260 ? 143.828 98.464 5.624 1.00 72.99 260 ARG B C 1
ATOM 6694 O O . ARG B 1 260 ? 143.364 99.522 5.196 1.00 73.57 260 ARG B O 1
ATOM 6702 N N . ILE B 1 261 ? 145.028 98.011 5.283 1.00 58.24 261 ILE B N 1
ATOM 6703 C CA . ILE B 1 261 ? 145.880 98.700 4.328 1.00 59.91 261 ILE B CA 1
ATOM 6704 C C . ILE B 1 261 ? 145.114 98.899 3.031 1.00 60.00 261 ILE B C 1
ATOM 6705 O O . ILE B 1 261 ? 145.084 100.008 2.442 1.00 61.04 261 ILE B O 1
ATOM 6710 N N . TYR B 1 262 ? 144.465 97.818 2.614 1.00 68.09 262 TYR B N 1
ATOM 6711 C CA . TYR B 1 262 ? 143.582 97.845 1.469 1.00 67.86 262 TYR B CA 1
ATOM 6712 C C . TYR B 1 262 ? 142.484 98.878 1.618 1.00 67.61 262 TYR B C 1
ATOM 6713 O O . TYR B 1 262 ? 142.155 99.577 0.656 1.00 68.17 262 TYR B O 1
ATOM 6722 N N . LEU B 1 263 ? 141.906 98.982 2.807 1.00 83.31 263 LEU B N 1
ATOM 6723 C CA . LEU B 1 263 ? 140.838 99.959 2.977 1.00 83.01 263 LEU B CA 1
ATOM 6724 C C . LEU B 1 263 ? 141.359 101.410 2.873 1.00 84.33 263 LEU B C 1
ATOM 6725 O O . LEU B 1 263 ? 140.704 102.255 2.242 1.00 84.55 263 LEU B O 1
ATOM 6730 N N . GLU B 1 264 ? 142.508 101.708 3.489 1.00 70.43 264 GLU B N 1
ATOM 6731 C CA . GLU B 1 264 ? 143.140 103.032 3.359 1.00 71.97 264 GLU B CA 1
ATOM 6732 C C . GLU B 1 264 ? 143.310 103.415 1.894 1.00 73.21 264 GLU B C 1
ATOM 6733 O O . GLU B 1 264 ? 142.681 104.387 1.369 1.00 73.53 264 GLU B O 1
ATOM 6739 N N . GLY B 1 265 ? 144.121 102.596 1.220 1.00 82.27 265 GLY B N 1
ATOM 6740 C CA . GLY B 1 265 ? 144.437 102.836 -0.177 1.00 83.17 265 GLY B CA 1
ATOM 6741 C C . GLY B 1 265 ? 143.199 103.006 -1.032 1.00 82.45 265 GLY B C 1
ATOM 6742 O O . GLY B 1 265 ? 143.076 103.987 -1.763 1.00 83.31 265 GLY B O 1
ATOM 6743 N N . ILE B 1 266 ? 142.239 102.103 -0.886 1.00 63.79 266 ILE B N 1
ATOM 6744 C CA . ILE B 1 266 ? 141.076 102.146 -1.766 1.00 63.13 266 ILE B CA 1
ATOM 6745 C C . ILE B 1 266 ? 140.225 103.363 -1.472 1.00 63.07 266 ILE B C 1
ATOM 6746 O O . ILE B 1 266 ? 139.538 103.861 -2.361 1.00 63.10 266 ILE B O 1
ATOM 6751 N N . GLY B 1 267 ? 140.268 103.824 -0.220 1.00 53.17 267 GLY B N 1
ATOM 6752 C CA . GLY B 1 267 ? 139.526 105.011 0.159 1.00 52.94 267 GLY B CA 1
ATOM 6753 C C . GLY B 1 267 ? 140.026 106.211 -0.632 1.00 54.14 267 GLY B C 1
ATOM 6754 O O . GLY B 1 267 ? 139.277 106.850 -1.409 1.00 54.28 267 GLY B O 1
ATOM 6755 N N . PHE B 1 268 ? 141.317 106.503 -0.452 1.00 69.78 268 PHE B N 1
ATOM 6756 C CA . PHE B 1 268 ? 141.921 107.623 -1.176 1.00 71.36 268 PHE B CA 1
ATOM 6757 C C . PHE B 1 268 ? 141.702 107.471 -2.676 1.00 71.40 268 PHE B C 1
ATOM 6758 O O . PHE B 1 268 ? 141.346 108.431 -3.368 1.00 71.84 268 PHE B O 1
ATOM 6766 N N . CYS B 1 269 ? 141.888 106.245 -3.157 1.00 78.04 269 CYS B N 1
ATOM 6767 C CA . CYS B 1 269 ? 141.735 105.953 -4.566 1.00 78.09 269 CYS B CA 1
ATOM 6768 C C . CYS B 1 269 ? 140.361 106.297 -5.078 1.00 77.21 269 CYS B C 1
ATOM 6769 O O . CYS B 1 269 ? 140.246 106.982 -6.087 1.00 77.85 269 CYS B O 1
ATOM 6772 N N . VAL B 1 270 ? 139.316 105.838 -4.403 1.00 87.19 270 VAL B N 1
ATOM 6773 C CA . VAL B 1 270 ? 137.986 106.100 -4.921 1.00 86.39 270 VAL B CA 1
ATOM 6774 C C . VAL B 1 270 ? 137.683 107.606 -4.815 1.00 86.85 270 VAL B C 1
ATOM 6775 O O . VAL B 1 270 ? 136.925 108.136 -5.621 1.00 86.67 270 VAL B O 1
ATOM 6779 N N . LEU B 1 271 ? 138.285 108.297 -3.846 1.00 77.42 271 LEU B N 1
ATOM 6780 C CA . LEU B 1 271 ? 138.142 109.752 -3.778 1.00 78.14 271 LEU B CA 1
ATOM 6781 C C . LEU B 1 271 ? 138.721 110.456 -5.019 1.00 79.42 271 LEU B C 1
ATOM 6782 O O . LEU B 1 271 ? 138.025 111.239 -5.701 1.00 79.34 271 LEU B O 1
ATOM 6787 N N . VAL B 1 272 ? 140.001 110.202 -5.287 1.00 65.05 272 VAL B N 1
ATOM 6788 C CA . VAL B 1 272 ? 140.655 110.756 -6.472 1.00 66.19 272 VAL B CA 1
ATOM 6789 C C . VAL B 1 272 ? 139.889 110.392 -7.743 1.00 65.74 272 VAL B C 1
ATOM 6790 O O . VAL B 1 272 ? 139.575 111.255 -8.557 1.00 66.07 272 VAL B O 1
ATOM 6794 N N . PHE B 1 273 ? 139.557 109.112 -7.870 1.00 106.21 273 PHE B N 1
ATOM 6795 C CA . PHE B 1 273 ? 138.822 108.577 -9.010 1.00 105.68 273 PHE B CA 1
ATOM 6796 C C . PHE B 1 273 ? 137.525 109.350 -9.217 1.00 104.98 273 PHE B C 1
ATOM 6797 O O . PHE B 1 273 ? 137.149 109.665 -10.348 1.00 105.23 273 PHE B O 1
ATOM 6805 N N . ILE B 1 274 ? 136.835 109.639 -8.119 1.00 96.50 274 ILE B N 1
ATOM 6806 C CA . ILE B 1 274 ? 135.627 110.458 -8.170 1.00 95.80 274 ILE B CA 1
ATOM 6807 C C . ILE B 1 274 ? 135.891 111.876 -8.678 1.00 96.70 274 ILE B C 1
ATOM 6808 O O . ILE B 1 274 ? 135.120 112.388 -9.489 1.00 96.38 274 ILE B O 1
ATOM 6813 N N . VAL B 1 275 ? 136.972 112.515 -8.233 1.00 73.01 275 VAL B N 1
ATOM 6814 C CA . VAL B 1 275 ? 137.258 113.864 -8.760 1.00 73.94 275 VAL B CA 1
ATOM 6815 C C . VAL B 1 275 ? 137.680 113.875 -10.255 1.00 74.56 275 VAL B C 1
ATOM 6816 O O . VAL B 1 275 ? 137.292 114.780 -10.996 1.00 74.61 275 VAL B O 1
ATOM 6820 N N . VAL B 1 276 ? 138.458 112.896 -10.717 1.00 135.83 276 VAL B N 1
ATOM 6821 C CA . VAL B 1 276 ? 138.779 112.871 -12.149 1.00 136.46 276 VAL B CA 1
ATOM 6822 C C . VAL B 1 276 ? 137.491 112.549 -12.920 1.00 135.47 276 VAL B C 1
ATOM 6823 O O . VAL B 1 276 ? 137.339 112.951 -14.075 1.00 135.74 276 VAL B O 1
ATOM 6827 N N . PHE B 1 277 ? 136.566 111.828 -12.284 1.00 160.50 277 PHE B N 1
ATOM 6828 C CA . PHE B 1 277 ? 135.256 111.560 -12.886 1.00 159.59 277 PHE B CA 1
ATOM 6829 C C . PHE B 1 277 ? 134.308 112.772 -12.813 1.00 159.34 277 PHE B C 1
ATOM 6830 O O . PHE B 1 277 ? 133.452 112.942 -13.679 1.00 159.46 277 PHE B O 1
ATOM 6838 N N . LEU B 1 278 ? 134.445 113.594 -11.774 1.00 117.74 278 LEU B N 1
ATOM 6839 C CA . LEU B 1 278 ? 133.626 114.805 -11.633 1.00 117.97 278 LEU B CA 1
ATOM 6840 C C . LEU B 1 278 ? 134.285 116.094 -12.061 1.00 120.92 278 LEU B C 1
ATOM 6841 O O . LEU B 1 278 ? 133.986 117.155 -11.505 1.00 121.31 278 LEU B O 1
ATOM 6846 N N . VAL B 1 279 ? 135.245 115.996 -12.969 1.00 111.41 279 VAL B N 1
ATOM 6847 C CA . VAL B 1 279 ? 135.614 117.139 -13.785 1.00 114.56 279 VAL B CA 1
ATOM 6848 C C . VAL B 1 279 ? 135.666 116.674 -15.226 1.00 117.16 279 VAL B C 1
ATOM 6849 O O . VAL B 1 279 ? 135.857 117.479 -16.109 1.00 119.98 279 VAL B O 1
ATOM 6853 N N . LEU B 1 280 ? 135.496 115.376 -15.470 1.00 175.40 280 LEU B N 1
ATOM 6854 C CA . LEU B 1 280 ? 135.452 114.884 -16.848 1.00 178.27 280 LEU B CA 1
ATOM 6855 C C . LEU B 1 280 ? 134.103 115.247 -17.477 1.00 179.69 280 LEU B C 1
ATOM 6856 O O . LEU B 1 280 ? 133.976 115.366 -18.700 1.00 183.05 280 LEU B O 1
ATOM 6861 N N . LYS B 1 281 ? 133.110 115.441 -16.613 1.00 193.46 281 LYS B N 1
ATOM 6862 C CA . LYS B 1 281 ? 131.795 115.971 -16.974 1.00 194.90 281 LYS B CA 1
ATOM 6863 C C . LYS B 1 281 ? 131.681 117.371 -16.375 1.00 195.04 281 LYS B C 1
ATOM 6864 O O . LYS B 1 281 ? 130.988 117.567 -15.371 1.00 192.74 281 LYS B O 1
ATOM 6870 N N . ASN B 1 282 ? 132.370 118.324 -17.014 1.00 203.97 282 ASN B N 1
ATOM 6871 C CA . ASN B 1 282 ? 132.535 119.686 -16.506 1.00 204.76 282 ASN B CA 1
ATOM 6872 C C . ASN B 1 282 ? 131.304 120.263 -15.841 1.00 204.35 282 ASN B C 1
ATOM 6873 O O . ASN B 1 282 ? 130.186 120.128 -16.343 1.00 207.18 282 ASN B O 1
ATOM 6878 N N . GLU B 1 283 ? 131.559 120.924 -14.715 1.00 195.42 283 GLU B N 1
ATOM 6879 C CA . GLU B 1 283 ? 130.601 121.689 -13.925 1.00 195.06 283 GLU B CA 1
ATOM 6880 C C . GLU B 1 283 ? 131.303 121.932 -12.609 1.00 192.70 283 GLU B C 1
ATOM 6881 O O . GLU B 1 283 ? 130.656 122.087 -11.574 1.00 191.24 283 GLU B O 1
ATOM 6887 N N . SER B 1 284 ? 132.637 121.903 -12.680 1.00 214.03 284 SER B N 1
ATOM 6888 C CA . SER B 1 284 ? 133.532 122.137 -11.554 1.00 212.47 284 SER B CA 1
ATOM 6889 C C . SER B 1 284 ? 132.916 123.183 -10.652 1.00 213.84 284 SER B C 1
ATOM 6890 O O . SER B 1 284 ? 133.193 124.374 -10.773 1.00 217.09 284 SER B O 1
ATOM 6893 N N . ASP B 1 285 ? 132.079 122.715 -9.731 1.00 193.62 285 ASP B N 1
ATOM 6894 C CA . ASP B 1 285 ? 131.321 123.580 -8.834 1.00 194.93 285 ASP B CA 1
ATOM 6895 C C . ASP B 1 285 ? 132.269 124.269 -7.854 1.00 195.54 285 ASP B C 1
ATOM 6896 O O . ASP B 1 285 ? 131.841 124.919 -6.903 1.00 195.69 285 ASP B O 1
ATOM 6901 N N . ILE B 1 286 ? 133.565 124.133 -8.134 1.00 208.86 286 ILE B N 1
ATOM 6902 C CA . ILE B 1 286 ? 134.650 124.638 -7.302 1.00 209.64 286 ILE B CA 1
ATOM 6903 C C . ILE B 1 286 ? 134.474 124.085 -5.889 1.00 206.45 286 ILE B C 1
ATOM 6904 O O . ILE B 1 286 ? 134.595 122.867 -5.694 1.00 203.52 286 ILE B O 1
ATOM 6909 N N . SER B 1 287 ? 134.056 124.926 -4.942 1.00 139.23 287 SER B N 1
ATOM 6910 C CA . SER B 1 287 ? 133.967 124.502 -3.545 1.00 137.18 287 SER B CA 1
ATOM 6911 C C . SER B 1 287 ? 132.743 123.592 -3.459 1.00 133.87 287 SER B C 1
ATOM 6912 O O . SER B 1 287 ? 132.685 122.623 -2.688 1.00 131.03 287 SER B O 1
ATOM 6915 N N . GLY B 1 288 ? 131.814 123.883 -4.357 1.00 194.06 288 GLY B N 1
ATOM 6916 C CA . GLY B 1 288 ? 130.621 123.100 -4.576 1.00 191.38 288 GLY B CA 1
ATOM 6917 C C . GLY B 1 288 ? 130.911 121.649 -4.910 1.00 188.34 288 GLY B C 1
ATOM 6918 O O . GLY B 1 288 ? 130.101 120.778 -4.584 1.00 185.51 288 GLY B O 1
ATOM 6919 N N . ILE B 1 289 ? 132.013 121.373 -5.615 1.00 176.74 289 ILE B N 1
ATOM 6920 C CA . ILE B 1 289 ? 132.292 119.977 -5.937 1.00 174.49 289 ILE B CA 1
ATOM 6921 C C . ILE B 1 289 ? 132.431 119.249 -4.617 1.00 172.31 289 ILE B C 1
ATOM 6922 O O . ILE B 1 289 ? 131.866 118.165 -4.432 1.00 169.85 289 ILE B O 1
ATOM 6927 N N . LEU B 1 290 ? 133.073 119.898 -3.653 1.00 139.92 290 LEU B N 1
ATOM 6928 C CA . LEU B 1 290 ? 133.306 119.231 -2.398 1.00 138.31 290 LEU B CA 1
ATOM 6929 C C . LEU B 1 290 ? 131.979 119.053 -1.663 1.00 136.02 290 LEU B C 1
ATOM 6930 O O . LEU B 1 290 ? 131.816 118.106 -0.887 1.00 133.61 290 LEU B O 1
ATOM 6935 N N . SER B 1 291 ? 131.012 119.926 -1.936 1.00 154.69 291 SER B N 1
ATOM 6936 C CA . SER B 1 291 ? 129.711 119.756 -1.310 1.00 152.05 291 SER B CA 1
ATOM 6937 C C . SER B 1 291 ? 129.207 118.380 -1.688 1.00 149.10 291 SER B C 1
ATOM 6938 O O . SER B 1 291 ? 128.943 117.553 -0.813 1.00 145.95 291 SER B O 1
ATOM 6941 N N . THR B 1 292 ? 129.213 118.085 -2.986 1.00 149.55 292 THR B N 1
ATOM 6942 C CA . THR B 1 292 ? 128.621 116.836 -3.441 1.00 147.40 292 THR B CA 1
ATOM 6943 C C . THR B 1 292 ? 129.503 115.699 -2.950 1.00 146.21 292 THR B C 1
ATOM 6944 O O . THR B 1 292 ? 129.058 114.564 -2.849 1.00 144.22 292 THR B O 1
ATOM 6948 N N . ILE B 1 293 ? 130.747 116.013 -2.598 1.00 102.81 293 ILE B N 1
ATOM 6949 C CA . ILE B 1 293 ? 131.622 114.995 -2.038 1.00 101.97 293 ILE B CA 1
ATOM 6950 C C . ILE B 1 293 ? 131.347 114.859 -0.546 1.00 99.86 293 ILE B C 1
ATOM 6951 O O . ILE B 1 293 ? 131.117 113.748 -0.043 1.00 97.60 293 ILE B O 1
ATOM 6956 N N . SER B 1 294 ? 131.320 116.003 0.142 1.00 112.75 294 SER B N 1
ATOM 6957 C CA . SER B 1 294 ? 131.216 116.034 1.604 1.00 110.92 294 SER B CA 1
ATOM 6958 C C . SER B 1 294 ? 130.050 115.207 2.105 1.00 106.66 294 SER B C 1
ATOM 6959 O O . SER B 1 294 ? 130.225 114.308 2.930 1.00 104.63 294 SER B O 1
ATOM 6962 N N . ILE B 1 295 ? 128.874 115.506 1.561 1.00 118.58 295 ILE B N 1
ATOM 6963 C CA . ILE B 1 295 ? 127.665 114.773 1.863 1.00 114.04 295 ILE B CA 1
ATOM 6964 C C . ILE B 1 295 ? 127.978 113.299 1.828 1.00 112.82 295 ILE B C 1
ATOM 6965 O O . ILE B 1 295 ? 127.888 112.628 2.861 1.00 110.01 295 ILE B O 1
ATOM 6970 N N . PHE B 1 296 ? 128.422 112.819 0.666 1.00 80.72 296 PHE B N 1
ATOM 6971 C CA . PHE B 1 296 ? 128.726 111.402 0.500 1.00 80.02 296 PHE B CA 1
ATOM 6972 C C . PHE B 1 296 ? 129.624 110.888 1.614 1.00 78.95 296 PHE B C 1
ATOM 6973 O O . PHE B 1 296 ? 129.273 109.898 2.280 1.00 77.67 296 PHE B O 1
ATOM 6981 N N . VAL B 1 297 ? 130.729 111.589 1.863 1.00 79.66 297 VAL B N 1
ATOM 6982 C CA . VAL B 1 297 ? 131.638 111.200 2.941 1.00 79.15 297 VAL B CA 1
ATOM 6983 C C . VAL B 1 297 ? 130.856 111.054 4.248 1.00 77.65 297 VAL B C 1
ATOM 6984 O O . VAL B 1 297 ? 130.772 109.953 4.838 1.00 76.58 297 VAL B O 1
ATOM 6988 N N . LEU B 1 298 ? 130.228 112.160 4.646 1.00 77.78 298 LEU B N 1
ATOM 6989 C CA . LEU B 1 298 ? 129.385 112.178 5.825 1.00 76.63 298 LEU B CA 1
ATOM 6990 C C . LEU B 1 298 ? 128.461 110.973 5.765 1.00 75.22 298 LEU B C 1
ATOM 6991 O O . LEU B 1 298 ? 128.536 110.103 6.627 1.00 74.14 298 LEU B O 1
ATOM 6996 N N . ALA B 1 299 ? 127.678 110.882 4.690 1.00 75.55 299 ALA B N 1
ATOM 6997 C CA . ALA B 1 299 ? 126.690 109.822 4.538 1.00 74.64 299 ALA B CA 1
ATOM 6998 C C . ALA B 1 299 ? 127.312 108.465 4.727 1.00 73.97 299 ALA B C 1
ATOM 6999 O O . ALA B 1 299 ? 126.848 107.661 5.544 1.00 72.73 299 ALA B O 1
ATOM 7001 N N . LEU B 1 300 ? 128.409 108.240 4.015 1.00 74.99 300 LEU B N 1
ATOM 7002 C CA . LEU B 1 300 ? 129.029 106.933 4.045 1.00 74.89 300 LEU B CA 1
ATOM 7003 C C . LEU B 1 300 ? 129.414 106.653 5.474 1.00 73.89 300 LEU B C 1
ATOM 7004 O O . LEU B 1 300 ? 129.061 105.605 6.019 1.00 73.01 300 LEU B O 1
ATOM 7009 N N . TYR B 1 301 ? 130.046 107.626 6.122 1.00 107.73 301 TYR B N 1
ATOM 7010 C CA . TYR B 1 301 ? 130.457 107.391 7.495 1.00 107.09 301 TYR B CA 1
ATOM 7011 C C . TYR B 1 301 ? 129.278 107.182 8.428 1.00 102.41 301 TYR B C 1
ATOM 7012 O O . TYR B 1 301 ? 129.303 106.239 9.211 1.00 101.80 301 TYR B O 1
ATOM 7021 N N . ARG B 1 302 ? 128.209 107.967 8.299 1.00 71.75 302 ARG B N 1
ATOM 7022 C CA . ARG B 1 302 ? 127.077 107.737 9.200 1.00 70.42 302 ARG B CA 1
ATOM 7023 C C . ARG B 1 302 ? 126.432 106.382 8.871 1.00 69.57 302 ARG B C 1
ATOM 7024 O O . ARG B 1 302 ? 125.846 105.724 9.735 1.00 68.45 302 ARG B O 1
ATOM 7032 N N . LEU B 1 303 ? 126.554 105.952 7.619 1.00 70.33 303 LEU B N 1
ATOM 7033 C CA . LEU B 1 303 ? 125.944 104.697 7.247 1.00 69.99 303 LEU B CA 1
ATOM 7034 C C . LEU B 1 303 ? 126.744 103.543 7.770 1.00 69.86 303 LEU B C 1
ATOM 7035 O O . LEU B 1 303 ? 126.204 102.452 7.888 1.00 69.41 303 LEU B O 1
ATOM 7040 N N . MET B 1 304 ? 128.019 103.763 8.099 1.00 88.75 304 MET B N 1
ATOM 7041 C CA . MET B 1 304 ? 128.839 102.635 8.549 1.00 90.97 304 MET B CA 1
ATOM 7042 C C . MET B 1 304 ? 128.299 102.030 9.845 1.00 88.97 304 MET B C 1
ATOM 7043 O O . MET B 1 304 ? 128.074 100.824 9.886 1.00 89.79 304 MET B O 1
ATOM 7048 N N . PRO B 1 305 ? 128.065 102.845 10.894 1.00 84.60 305 PRO B N 1
ATOM 7049 C CA . PRO B 1 305 ? 127.444 102.254 12.086 1.00 82.14 305 PRO B CA 1
ATOM 7050 C C . PRO B 1 305 ? 126.070 101.677 11.811 1.00 79.44 305 PRO B C 1
ATOM 7051 O O . PRO B 1 305 ? 125.743 100.642 12.388 1.00 79.63 305 PRO B O 1
ATOM 7055 N N . SER B 1 306 ? 125.281 102.336 10.962 1.00 79.07 306 SER B N 1
ATOM 7056 C CA . SER B 1 306 ? 123.946 101.847 10.613 1.00 77.02 306 SER B CA 1
ATOM 7057 C C . SER B 1 306 ? 124.008 100.422 10.127 1.00 79.63 306 SER B C 1
ATOM 7058 O O . SER B 1 306 ? 123.134 99.629 10.435 1.00 78.56 306 SER B O 1
ATOM 7061 N N . ALA B 1 307 ? 125.045 100.099 9.369 1.00 67.69 307 ALA B N 1
ATOM 7062 C CA . ALA B 1 307 ? 125.268 98.722 8.969 1.00 68.57 307 ALA B CA 1
ATOM 7063 C C . ALA B 1 307 ? 125.395 97.819 10.193 1.00 67.91 307 ALA B C 1
ATOM 7064 O O . ALA B 1 307 ? 124.604 96.892 10.383 1.00 67.58 307 ALA B O 1
ATOM 7066 N N . ASN B 1 308 ? 126.369 98.113 11.047 1.00 71.25 308 ASN B N 1
ATOM 7067 C CA . ASN B 1 308 ? 126.649 97.252 12.193 1.00 72.33 308 ASN B CA 1
ATOM 7068 C C . ASN B 1 308 ? 125.413 96.995 13.047 1.00 69.57 308 ASN B C 1
ATOM 7069 O O . ASN B 1 308 ? 125.027 95.847 13.276 1.00 70.74 308 ASN B O 1
ATOM 7074 N N . ARG B 1 309 ? 124.777 98.083 13.473 1.00 80.47 309 ARG B N 1
ATOM 7075 C CA . ARG B 1 309 ? 123.565 98.029 14.272 1.00 76.78 309 ARG B CA 1
ATOM 7076 C C . ARG B 1 309 ? 122.503 97.168 13.617 1.00 76.35 309 ARG B C 1
ATOM 7077 O O . ARG B 1 309 ? 121.839 96.390 14.290 1.00 75.82 309 ARG B O 1
ATOM 7085 N N . ILE B 1 310 ? 122.367 97.282 12.301 1.00 64.33 310 ILE B N 1
ATOM 7086 C CA . ILE B 1 310 ? 121.357 96.503 11.593 1.00 64.75 310 ILE B CA 1
ATOM 7087 C C . ILE B 1 310 ? 121.719 95.028 11.614 1.00 65.61 310 ILE B C 1
ATOM 7088 O O . ILE B 1 310 ? 120.848 94.173 11.791 1.00 65.50 310 ILE B O 1
ATOM 7093 N N . ILE B 1 311 ? 123.005 94.727 11.455 1.00 78.50 311 ILE B N 1
ATOM 7094 C CA . ILE B 1 311 ? 123.457 93.339 11.505 1.00 82.33 311 ILE B CA 1
ATOM 7095 C C . ILE B 1 311 ? 123.236 92.736 12.871 1.00 82.07 311 ILE B C 1
ATOM 7096 O O . ILE B 1 311 ? 122.487 91.778 13.026 1.00 82.89 311 ILE B O 1
ATOM 7101 N N . THR B 1 312 ? 123.905 93.321 13.854 1.00 66.23 312 THR B N 1
ATOM 7102 C CA . THR B 1 312 ? 123.848 92.864 15.228 1.00 65.50 312 THR B CA 1
ATOM 7103 C C . THR B 1 312 ? 122.426 92.602 15.692 1.00 64.08 312 THR B C 1
ATOM 7104 O O . THR B 1 312 ? 122.085 91.485 16.102 1.00 64.32 312 THR B O 1
ATOM 7108 N N . SER B 1 313 ? 121.588 93.627 15.620 1.00 72.28 313 SER B N 1
ATOM 7109 C CA . SER B 1 313 ? 120.226 93.481 16.102 1.00 69.14 313 SER B CA 1
ATOM 7110 C C . SER B 1 313 ? 119.462 92.415 15.302 1.00 70.89 313 SER B C 1
ATOM 7111 O O . SER B 1 313 ? 118.624 91.727 15.870 1.00 70.71 313 SER B O 1
ATOM 7114 N N . TYR B 1 314 ? 119.750 92.248 14.012 1.00 67.81 314 TYR B N 1
ATOM 7115 C CA . TYR B 1 314 ? 119.098 91.166 13.267 1.00 70.08 314 TYR B CA 1
ATOM 7116 C C . TYR B 1 314 ? 119.439 89.834 13.899 1.00 73.83 314 TYR B C 1
ATOM 7117 O O . TYR B 1 314 ? 118.555 89.015 14.137 1.00 74.55 314 TYR B O 1
ATOM 7126 N N . HIS B 1 315 ? 120.714 89.646 14.218 1.00 68.81 315 HIS B N 1
ATOM 7127 C CA . HIS B 1 315 ? 121.148 88.444 14.905 1.00 71.79 315 HIS B CA 1
ATOM 7128 C C . HIS B 1 315 ? 120.409 88.290 16.219 1.00 70.18 315 HIS B C 1
ATOM 7129 O O . HIS B 1 315 ? 120.091 87.186 16.628 1.00 72.15 315 HIS B O 1
ATOM 7136 N N . ASP B 1 316 ? 120.116 89.392 16.888 1.00 87.66 316 ASP B N 1
ATOM 7137 C CA . ASP B 1 316 ? 119.430 89.289 18.163 1.00 86.19 316 ASP B CA 1
ATOM 7138 C C . ASP B 1 316 ? 118.002 88.850 17.965 1.00 85.51 316 ASP B C 1
ATOM 7139 O O . ASP B 1 316 ? 117.433 88.193 18.810 1.00 85.81 316 ASP B O 1
ATOM 7144 N N . LEU B 1 317 ? 117.420 89.169 16.826 1.00 76.61 317 LEU B N 1
ATOM 7145 C CA . LEU B 1 317 ? 116.095 88.671 16.607 1.00 76.30 317 LEU B CA 1
ATOM 7146 C C . LEU B 1 317 ? 116.228 87.221 16.200 1.00 81.35 317 LEU B C 1
ATOM 7147 O O . LEU B 1 317 ? 115.307 86.453 16.362 1.00 82.51 317 LEU B O 1
ATOM 7152 N N . LEU B 1 318 ? 117.385 86.807 15.710 1.00 66.07 318 LEU B N 1
ATOM 7153 C CA . LEU B 1 318 ? 117.528 85.387 15.399 1.00 68.29 318 LEU B CA 1
ATOM 7154 C C . LEU B 1 318 ? 117.742 84.583 16.648 1.00 68.02 318 LEU B C 1
ATOM 7155 O O . LEU B 1 318 ? 116.853 83.850 17.050 1.00 68.04 318 LEU B O 1
ATOM 7160 N N . TYR B 1 319 ? 118.891 84.771 17.281 1.00 99.26 319 TYR B N 1
ATOM 7161 C CA . TYR B 1 319 ? 119.322 83.959 18.414 1.00 97.74 319 TYR B CA 1
ATOM 7162 C C . TYR B 1 319 ? 118.247 83.838 19.514 1.00 93.31 319 TYR B C 1
ATOM 7163 O O . TYR B 1 319 ? 118.015 82.742 20.035 1.00 92.81 319 TYR B O 1
ATOM 7172 N N . TYR B 1 320 ? 117.579 84.946 19.835 1.00 95.72 320 TYR B N 1
ATOM 7173 C CA . TYR B 1 320 ? 116.488 84.967 20.821 1.00 94.11 320 TYR B CA 1
ATOM 7174 C C . TYR B 1 320 ? 115.128 84.731 20.140 1.00 95.14 320 TYR B C 1
ATOM 7175 O O . TYR B 1 320 ? 114.938 83.701 19.479 1.00 97.15 320 TYR B O 1
ATOM 7184 N N . HIS B 1 321 ? 114.184 85.654 20.336 1.00 131.64 321 HIS B N 1
ATOM 7185 C CA . HIS B 1 321 ? 112.927 85.672 19.569 1.00 132.90 321 HIS B CA 1
ATOM 7186 C C . HIS B 1 321 ? 112.329 84.310 19.370 1.00 134.39 321 HIS B C 1
ATOM 7187 O O . HIS B 1 321 ? 111.730 83.735 20.282 1.00 133.60 321 HIS B O 1
ATOM 7194 N N . SER B 1 322 ? 112.527 83.830 18.142 1.00 127.39 322 SER B N 1
ATOM 7195 C CA . SER B 1 322 ? 112.042 82.553 17.661 1.00 129.77 322 SER B CA 1
ATOM 7196 C C . SER B 1 322 ? 112.041 81.563 18.811 1.00 128.46 322 SER B C 1
ATOM 7197 O O . SER B 1 322 ? 110.980 81.116 19.266 1.00 128.55 322 SER B O 1
ATOM 7200 N N . SER B 1 323 ? 113.230 81.280 19.326 1.00 149.05 323 SER B N 1
ATOM 7201 C CA . SER B 1 323 ? 113.372 80.356 20.435 1.00 147.84 323 SER B CA 1
ATOM 7202 C C . SER B 1 323 ? 112.620 80.826 21.675 1.00 145.20 323 SER B C 1
ATOM 7203 O O . SER B 1 323 ? 111.930 80.040 22.317 1.00 145.07 323 SER B O 1
ATOM 7206 N N . LEU B 1 324 ? 112.712 82.117 21.979 1.00 82.01 324 LEU B N 1
ATOM 7207 C CA . LEU B 1 324 ? 112.206 82.626 23.257 1.00 79.86 324 LEU B CA 1
ATOM 7208 C C . LEU B 1 324 ? 110.741 82.966 23.391 1.00 79.96 324 LEU B C 1
ATOM 7209 O O . LEU B 1 324 ? 110.126 82.539 24.347 1.00 79.08 324 LEU B O 1
ATOM 7214 N N . ASN B 1 325 ? 110.166 83.674 22.427 1.00 90.20 325 ASN B N 1
ATOM 7215 C CA . ASN B 1 325 ? 108.812 84.220 22.594 1.00 89.18 325 ASN B CA 1
ATOM 7216 C C . ASN B 1 325 ? 107.823 83.113 22.945 1.00 89.59 325 ASN B C 1
ATOM 7217 O O . ASN B 1 325 ? 106.939 83.303 23.786 1.00 87.74 325 ASN B O 1
ATOM 7222 N N . ILE B 1 326 ? 107.988 81.961 22.292 1.00 127.55 326 ILE B N 1
ATOM 7223 C CA . ILE B 1 326 ? 107.134 80.792 22.503 1.00 128.68 326 ILE B CA 1
ATOM 7224 C C . ILE B 1 326 ? 107.140 80.385 23.973 1.00 126.56 326 ILE B C 1
ATOM 7225 O O . ILE B 1 326 ? 106.097 80.105 24.567 1.00 125.70 326 ILE B O 1
ATOM 7230 N N . ILE B 1 327 ? 108.337 80.377 24.550 1.00 67.30 327 ILE B N 1
ATOM 7231 C CA . ILE B 1 327 ? 108.561 79.965 25.929 1.00 65.39 327 ILE B CA 1
ATOM 7232 C C . ILE B 1 327 ? 108.061 80.981 26.950 1.00 62.84 327 ILE B C 1
ATOM 7233 O O . ILE B 1 327 ? 108.485 80.960 28.079 1.00 61.49 327 ILE B O 1
ATOM 7238 N N . TYR B 1 328 ? 107.168 81.885 26.593 1.00 105.88 328 TYR B N 1
ATOM 7239 C CA . TYR B 1 328 ? 106.598 82.691 27.656 1.00 103.64 328 TYR B CA 1
ATOM 7240 C C . TYR B 1 328 ? 105.155 82.358 27.691 1.00 103.78 328 TYR B C 1
ATOM 7241 O O . TYR B 1 328 ? 104.623 82.088 28.743 1.00 102.94 328 TYR B O 1
ATOM 7250 N N . GLN B 1 329 ? 104.519 82.390 26.530 1.00 81.83 329 GLN B N 1
ATOM 7251 C CA . GLN B 1 329 ? 103.205 81.798 26.407 1.00 82.90 329 GLN B CA 1
ATOM 7252 C C . GLN B 1 329 ? 103.190 80.394 27.039 1.00 83.88 329 GLN B C 1
ATOM 7253 O O . GLN B 1 329 ? 102.476 80.170 28.024 1.00 83.16 329 GLN B O 1
ATOM 7259 N N . ASN B 1 330 ? 104.024 79.478 26.538 1.00 121.57 330 ASN B N 1
ATOM 7260 C CA . ASN B 1 330 ? 104.075 78.114 27.087 1.00 123.12 330 ASN B CA 1
ATOM 7261 C C . ASN B 1 330 ? 104.704 78.030 28.476 1.00 121.51 330 ASN B C 1
ATOM 7262 O O . ASN B 1 330 ? 105.152 76.964 28.900 1.00 121.70 330 ASN B O 1
ATOM 7267 N N . LEU B 1 331 ? 104.742 79.162 29.171 1.00 80.78 331 LEU B N 1
ATOM 7268 C CA . LEU B 1 331 ? 105.186 79.231 30.557 1.00 79.36 331 LEU B CA 1
ATOM 7269 C C . LEU B 1 331 ? 104.257 80.132 31.362 1.00 77.09 331 LEU B C 1
ATOM 7270 O O . LEU B 1 331 ? 104.532 80.425 32.525 1.00 75.74 331 LEU B O 1
ATOM 7275 N N . ARG B 1 332 ? 103.201 80.639 30.739 1.00 69.15 332 ARG B N 1
ATOM 7276 C CA . ARG B 1 332 ? 102.283 81.496 31.474 1.00 67.50 332 ARG B CA 1
ATOM 7277 C C . ARG B 1 332 ? 100.844 81.272 31.055 1.00 68.44 332 ARG B C 1
ATOM 7278 O O . ARG B 1 332 ? 99.931 81.919 31.568 1.00 67.54 332 ARG B O 1
ATOM 7286 N N . GLN B 1 333 ? 100.664 80.391 30.077 1.00 117.14 333 GLN B N 1
ATOM 7287 C CA . GLN B 1 333 ? 99.382 79.745 29.868 1.00 118.78 333 GLN B CA 1
ATOM 7288 C C . GLN B 1 333 ? 99.428 78.474 30.704 1.00 119.55 333 GLN B C 1
ATOM 7289 O O . GLN B 1 333 ? 98.517 77.645 30.654 1.00 121.32 333 GLN B O 1
ATOM 7295 N N . GLU B 1 334 ? 100.532 78.328 31.437 1.00 87.98 334 GLU B N 1
ATOM 7296 C CA . GLU B 1 334 ? 100.711 77.312 32.467 1.00 88.54 334 GLU B CA 1
ATOM 7297 C C . GLU B 1 334 ? 99.533 77.364 33.439 1.00 87.73 334 GLU B C 1
ATOM 7298 O O . GLU B 1 334 ? 99.092 78.460 33.793 1.00 85.76 334 GLU B O 1
ATOM 7304 N N . GLU B 1 335 ? 99.019 76.206 33.869 1.00 81.81 335 GLU B N 1
ATOM 7305 C CA . GLU B 1 335 ? 97.836 76.187 34.744 1.00 81.13 335 GLU B CA 1
ATOM 7306 C C . GLU B 1 335 ? 98.243 76.139 36.220 1.00 79.43 335 GLU B C 1
ATOM 7307 O O . GLU B 1 335 ? 99.304 75.610 36.555 1.00 78.27 335 GLU B O 1
ATOM 7313 N N . GLU B 1 336 ? 97.389 76.676 37.094 1.00 91.48 336 GLU B N 1
ATOM 7314 C CA . GLU B 1 336 ? 97.705 76.799 38.519 1.00 89.53 336 GLU B CA 1
ATOM 7315 C C . GLU B 1 336 ? 97.052 75.686 39.329 1.00 88.79 336 GLU B C 1
ATOM 7316 O O . GLU B 1 336 ? 96.510 74.759 38.742 1.00 89.78 336 GLU B O 1
ATOM 7322 N N . ASN B 1 337 ? 97.116 75.747 40.660 1.00 60.10 337 ASN B N 1
ATOM 7323 C CA . ASN B 1 337 ? 96.496 74.686 41.480 1.00 58.83 337 ASN B CA 1
ATOM 7324 C C . ASN B 1 337 ? 94.925 74.766 41.467 1.00 59.06 337 ASN B C 1
ATOM 7325 O O . ASN B 1 337 ? 94.330 74.723 40.403 1.00 61.34 337 ASN B O 1
ATOM 7330 N N . LEU B 1 338 ? 94.270 74.776 42.632 1.00 63.19 338 LEU B N 1
ATOM 7331 C CA . LEU B 1 338 ? 92.811 74.957 42.763 1.00 63.27 338 LEU B CA 1
ATOM 7332 C C . LEU B 1 338 ? 92.324 75.132 44.215 1.00 60.65 338 LEU B C 1
ATOM 7333 O O . LEU B 1 338 ? 93.116 75.222 45.166 1.00 58.81 338 LEU B O 1
ATOM 7338 N N . GLY B 1 339 ? 91.006 75.191 44.366 1.00 73.10 339 GLY B N 1
ATOM 7339 C CA . GLY B 1 339 ? 90.371 74.933 45.649 1.00 71.10 339 GLY B CA 1
ATOM 7340 C C . GLY B 1 339 ? 89.859 76.148 46.367 1.00 70.22 339 GLY B C 1
ATOM 7341 O O . GLY B 1 339 ? 90.398 77.221 46.123 1.00 70.50 339 GLY B O 1
ATOM 7342 N N . GLU B 1 340 ? 88.824 75.983 47.203 1.00 94.06 340 GLU B N 1
ATOM 7343 C CA . GLU B 1 340 ? 88.239 77.064 48.023 1.00 93.49 340 GLU B CA 1
ATOM 7344 C C . GLU B 1 340 ? 87.105 76.542 48.909 1.00 93.16 340 GLU B C 1
ATOM 7345 O O . GLU B 1 340 ? 86.114 76.044 48.385 1.00 94.34 340 GLU B O 1
ATOM 7351 N N . GLY B 1 341 ? 87.157 76.768 50.217 1.00 66.60 341 GLY B N 1
ATOM 7352 C CA . GLY B 1 341 ? 86.244 76.066 51.111 1.00 66.51 341 GLY B CA 1
ATOM 7353 C C . GLY B 1 341 ? 86.955 75.289 52.223 1.00 64.81 341 GLY B C 1
ATOM 7354 O O . GLY B 1 341 ? 88.088 74.822 52.048 1.00 63.89 341 GLY B O 1
ATOM 7355 N N . LYS B 1 342 ? 86.299 75.195 53.384 1.00 69.61 342 LYS B N 1
ATOM 7356 C CA . LYS B 1 342 ? 86.973 74.920 54.658 1.00 69.31 342 LYS B CA 1
ATOM 7357 C C . LYS B 1 342 ? 86.981 73.465 55.142 1.00 69.57 342 LYS B C 1
ATOM 7358 O O . LYS B 1 342 ? 86.420 72.568 54.495 1.00 70.08 342 LYS B O 1
ATOM 7364 N N . LEU B 1 343 ? 87.609 73.270 56.311 1.00 56.84 343 LEU B N 1
ATOM 7365 C CA . LEU B 1 343 ? 87.938 71.948 56.873 1.00 57.66 343 LEU B CA 1
ATOM 7366 C C . LEU B 1 343 ? 88.512 72.071 58.300 1.00 58.33 343 LEU B C 1
ATOM 7367 O O . LEU B 1 343 ? 89.528 72.723 58.510 1.00 58.27 343 LEU B O 1
ATOM 7372 N N . SER B 1 344 ? 87.887 71.404 59.264 1.00 63.85 344 SER B N 1
ATOM 7373 C CA . SER B 1 344 ? 88.185 71.634 60.681 1.00 65.05 344 SER B CA 1
ATOM 7374 C C . SER B 1 344 ? 88.890 70.462 61.373 1.00 65.80 344 SER B C 1
ATOM 7375 O O . SER B 1 344 ? 88.599 69.305 61.088 1.00 66.02 344 SER B O 1
ATOM 7378 N N . PHE B 1 345 ? 89.786 70.770 62.308 1.00 80.01 345 PHE B N 1
ATOM 7379 C CA . PHE B 1 345 ? 90.656 69.752 62.902 1.00 81.58 345 PHE B CA 1
ATOM 7380 C C . PHE B 1 345 ? 90.594 69.709 64.431 1.00 84.12 345 PHE B C 1
ATOM 7381 O O . PHE B 1 345 ? 91.280 70.481 65.103 1.00 85.41 345 PHE B O 1
ATOM 7389 N N . ASN B 1 346 ? 89.764 68.816 64.975 1.00 70.97 346 ASN B N 1
ATOM 7390 C CA . ASN B 1 346 ? 89.543 68.763 66.416 1.00 73.46 346 ASN B CA 1
ATOM 7391 C C . ASN B 1 346 ? 89.806 67.404 67.028 1.00 75.57 346 ASN B C 1
ATOM 7392 O O . ASN B 1 346 ? 90.060 67.309 68.223 1.00 78.18 346 ASN B O 1
ATOM 7397 N N . GLN B 1 347 ? 89.780 66.358 66.211 1.00 91.70 347 GLN B N 1
ATOM 7398 C CA . GLN B 1 347 ? 89.996 65.010 66.719 1.00 93.95 347 GLN B CA 1
ATOM 7399 C C . GLN B 1 347 ? 91.268 64.406 66.185 1.00 94.72 347 GLN B C 1
ATOM 7400 O O . GLN B 1 347 ? 92.293 64.456 66.830 1.00 96.96 347 GLN B O 1
ATOM 7406 N N . GLU B 1 348 ? 91.189 63.806 65.008 1.00 75.36 348 GLU B N 1
ATOM 7407 C CA . GLU B 1 348 ? 92.329 63.096 64.471 1.00 73.64 348 GLU B CA 1
ATOM 7408 C C . GLU B 1 348 ? 92.543 63.331 62.987 1.00 70.28 348 GLU B C 1
ATOM 7409 O O . GLU B 1 348 ? 91.596 63.602 62.251 1.00 69.28 348 GLU B O 1
ATOM 7415 N N . LEU B 1 349 ? 93.801 63.232 62.558 1.00 50.32 349 LEU B N 1
ATOM 7416 C CA . LEU B 1 349 ? 94.123 63.045 61.145 1.00 47.35 349 LEU B CA 1
ATOM 7417 C C . LEU B 1 349 ? 94.226 61.545 60.900 1.00 47.00 349 LEU B C 1
ATOM 7418 O O . LEU B 1 349 ? 95.159 60.918 61.374 1.00 47.62 349 LEU B O 1
ATOM 7423 N N . LYS B 1 350 ? 93.282 60.957 60.188 1.00 49.51 350 LYS B N 1
ATOM 7424 C CA . LYS B 1 350 ? 93.398 59.557 59.823 1.00 49.58 350 LYS B CA 1
ATOM 7425 C C . LYS B 1 350 ? 94.111 59.516 58.481 1.00 47.61 350 LYS B C 1
ATOM 7426 O O . LYS B 1 350 ? 94.045 60.491 57.740 1.00 46.35 350 LYS B O 1
ATOM 7432 N N . ILE B 1 351 ? 94.863 58.456 58.190 1.00 56.73 351 ILE B N 1
ATOM 7433 C CA . ILE B 1 351 ? 95.564 58.407 56.912 1.00 55.49 351 ILE B CA 1
ATOM 7434 C C . ILE B 1 351 ? 94.898 57.510 55.853 1.00 56.52 351 ILE B C 1
ATOM 7435 O O . ILE B 1 351 ? 94.430 58.053 54.843 1.00 56.26 351 ILE B O 1
ATOM 7440 N N . CYS B 1 352 ? 94.869 56.189 56.037 1.00 49.57 352 CYS B N 1
ATOM 7441 C CA . CYS B 1 352 ? 94.069 55.251 55.180 1.00 51.55 352 CYS B CA 1
ATOM 7442 C C . CYS B 1 352 ? 94.636 54.908 53.814 1.00 52.25 352 CYS B C 1
ATOM 7443 O O . CYS B 1 352 ? 94.414 55.610 52.845 1.00 51.92 352 CYS B O 1
ATOM 7446 N N . ASN B 1 353 ? 95.319 53.787 53.741 1.00 49.69 353 ASN B N 1
ATOM 7447 C CA . ASN B 1 353 ? 95.681 53.191 52.480 1.00 51.71 353 ASN B CA 1
ATOM 7448 C C . ASN B 1 353 ? 96.468 54.091 51.540 1.00 50.35 353 ASN B C 1
ATOM 7449 O O . ASN B 1 353 ? 96.266 54.026 50.330 1.00 52.17 353 ASN B O 1
ATOM 7454 N N . LEU B 1 354 ? 97.429 54.836 52.085 1.00 58.23 354 LEU B N 1
ATOM 7455 C CA . LEU B 1 354 ? 98.008 55.987 51.398 1.00 56.49 354 LEU B CA 1
ATOM 7456 C C . LEU B 1 354 ? 98.578 55.755 49.995 1.00 58.29 354 LEU B C 1
ATOM 7457 O O . LEU B 1 354 ? 98.146 56.457 49.079 1.00 58.80 354 LEU B O 1
ATOM 7462 N N . SER B 1 355 ? 99.565 54.872 49.823 1.00 51.01 355 SER B N 1
ATOM 7463 C CA . SER B 1 355 ? 100.162 54.628 48.484 1.00 53.21 355 SER B CA 1
ATOM 7464 C C . SER B 1 355 ? 100.516 55.897 47.649 1.00 51.62 355 SER B C 1
ATOM 7465 O O . SER B 1 355 ? 99.632 56.503 47.032 1.00 51.82 355 SER B O 1
ATOM 7468 N N . PHE B 1 356 ? 101.797 56.277 47.578 1.00 43.45 356 PHE B N 1
ATOM 7469 C CA . PHE B 1 356 ? 102.216 57.429 46.748 1.00 42.50 356 PHE B CA 1
ATOM 7470 C C . PHE B 1 356 ? 103.458 57.171 45.920 1.00 44.25 356 PHE B C 1
ATOM 7471 O O . PHE B 1 356 ? 104.390 56.480 46.340 1.00 45.05 356 PHE B O 1
ATOM 7479 N N . GLY B 1 357 ? 103.442 57.766 44.736 1.00 42.13 357 GLY B N 1
ATOM 7480 C CA . GLY B 1 357 ? 104.609 57.839 43.893 1.00 43.51 357 GLY B CA 1
ATOM 7481 C C . GLY B 1 357 ? 104.687 59.227 43.303 1.00 42.39 357 GLY B C 1
ATOM 7482 O O . GLY B 1 357 ? 103.648 59.878 43.098 1.00 41.46 357 GLY B O 1
ATOM 7483 N N . TYR B 1 358 ? 105.911 59.688 43.054 1.00 42.59 358 TYR B N 1
ATOM 7484 C CA . TYR B 1 358 ? 106.138 60.900 42.268 1.00 42.30 358 TYR B CA 1
ATOM 7485 C C . TYR B 1 358 ? 105.888 60.547 40.803 1.00 44.87 358 TYR B C 1
ATOM 7486 O O . TYR B 1 358 ? 105.990 59.361 40.428 1.00 47.12 358 TYR B O 1
ATOM 7495 N N . GLU B 1 359 ? 105.635 61.560 39.968 1.00 79.08 359 GLU B N 1
ATOM 7496 C CA . GLU B 1 359 ? 105.188 61.359 38.579 1.00 82.50 359 GLU B CA 1
ATOM 7497 C C . GLU B 1 359 ? 105.992 60.332 37.807 1.00 85.51 359 GLU B C 1
ATOM 7498 O O . GLU B 1 359 ? 105.567 59.893 36.754 1.00 88.75 359 GLU B O 1
ATOM 7504 N N . GLY B 1 360 ? 107.169 59.996 38.322 1.00 79.97 360 GLY B N 1
ATOM 7505 C CA . GLY B 1 360 ? 108.052 59.022 37.710 1.00 83.50 360 GLY B CA 1
ATOM 7506 C C . GLY B 1 360 ? 107.367 57.687 37.519 1.00 86.15 360 GLY B C 1
ATOM 7507 O O . GLY B 1 360 ? 106.650 57.569 36.531 1.00 88.68 360 GLY B O 1
ATOM 7508 N N . LYS B 1 361 ? 107.539 56.659 38.359 1.00 102.22 361 LYS B N 1
ATOM 7509 C CA . LYS B 1 361 ? 108.532 56.356 39.413 1.00 101.13 361 LYS B CA 1
ATOM 7510 C C . LYS B 1 361 ? 107.746 55.407 40.313 1.00 100.44 361 LYS B C 1
ATOM 7511 O O . LYS B 1 361 ? 106.642 55.745 40.751 1.00 98.27 361 LYS B O 1
ATOM 7517 N N . LYS B 1 362 ? 108.283 54.208 40.535 1.00 114.99 362 LYS B N 1
ATOM 7518 C CA . LYS B 1 362 ? 107.667 53.233 41.432 1.00 114.84 362 LYS B CA 1
ATOM 7519 C C . LYS B 1 362 ? 107.275 53.880 42.757 1.00 110.34 362 LYS B C 1
ATOM 7520 O O . LYS B 1 362 ? 107.965 54.786 43.228 1.00 107.48 362 LYS B O 1
ATOM 7526 N N . TYR B 1 363 ? 106.170 53.412 43.347 1.00 84.49 363 TYR B N 1
ATOM 7527 C CA . TYR B 1 363 ? 105.623 53.996 44.576 1.00 80.87 363 TYR B CA 1
ATOM 7528 C C . TYR B 1 363 ? 106.605 53.888 45.747 1.00 79.07 363 TYR B C 1
ATOM 7529 O O . TYR B 1 363 ? 107.457 53.007 45.778 1.00 81.60 363 TYR B O 1
ATOM 7538 N N . LEU B 1 364 ? 106.475 54.775 46.722 1.00 65.12 364 LEU B N 1
ATOM 7539 C CA . LEU B 1 364 ? 107.282 54.685 47.934 1.00 63.99 364 LEU B CA 1
ATOM 7540 C C . LEU B 1 364 ? 106.550 53.929 49.054 1.00 63.85 364 LEU B C 1
ATOM 7541 O O . LEU B 1 364 ? 107.182 53.500 50.019 1.00 64.52 364 LEU B O 1
ATOM 7546 N N . PHE B 1 365 ? 105.218 53.826 48.974 1.00 78.99 365 PHE B N 1
ATOM 7547 C CA . PHE B 1 365 ? 104.455 53.239 50.074 1.00 78.96 365 PHE B CA 1
ATOM 7548 C C . PHE B 1 365 ? 103.667 51.975 49.716 1.00 82.53 365 PHE B C 1
ATOM 7549 O O . PHE B 1 365 ? 104.038 50.868 50.145 1.00 84.90 365 PHE B O 1
ATOM 7557 N N . LYS B 1 366 ? 102.567 52.140 48.978 1.00 61.77 366 LYS B N 1
ATOM 7558 C CA . LYS B 1 366 ? 101.514 51.101 48.884 1.00 65.11 366 LYS B CA 1
ATOM 7559 C C . LYS B 1 366 ? 100.941 50.725 50.253 1.00 64.32 366 LYS B C 1
ATOM 7560 O O . LYS B 1 366 ? 101.590 50.065 51.053 1.00 64.92 366 LYS B O 1
ATOM 7566 N N . ASN B 1 367 ? 99.711 51.167 50.493 1.00 48.85 367 ASN B N 1
ATOM 7567 C CA . ASN B 1 367 ? 98.899 50.823 51.667 1.00 48.56 367 ASN B CA 1
ATOM 7568 C C . ASN B 1 367 ? 99.402 51.309 52.993 1.00 46.16 367 ASN B C 1
ATOM 7569 O O . ASN B 1 367 ? 99.144 50.672 53.995 1.00 47.20 367 ASN B O 1
ATOM 7574 N N . LEU B 1 368 ? 100.090 52.443 53.007 1.00 70.06 368 LEU B N 1
ATOM 7575 C CA . LEU B 1 368 ? 100.404 53.124 54.258 1.00 67.70 368 LEU B CA 1
ATOM 7576 C C . LEU B 1 368 ? 99.102 53.396 55.023 1.00 67.20 368 LEU B C 1
ATOM 7577 O O . LEU B 1 368 ? 98.094 53.767 54.435 1.00 66.99 368 LEU B O 1
ATOM 7582 N N . ASN B 1 369 ? 99.134 53.235 56.333 1.00 49.87 369 ASN B N 1
ATOM 7583 C CA . ASN B 1 369 ? 97.940 53.332 57.158 1.00 50.14 369 ASN B CA 1
ATOM 7584 C C . ASN B 1 369 ? 98.413 53.855 58.486 1.00 49.72 369 ASN B C 1
ATOM 7585 O O . ASN B 1 369 ? 99.290 53.252 59.093 1.00 50.95 369 ASN B O 1
ATOM 7590 N N . LEU B 1 370 ? 97.887 54.985 58.931 1.00 52.97 370 LEU B N 1
ATOM 7591 C CA . LEU B 1 370 ? 98.259 55.510 60.247 1.00 53.56 370 LEU B CA 1
ATOM 7592 C C . LEU B 1 370 ? 97.269 56.580 60.709 1.00 53.36 370 LEU B C 1
ATOM 7593 O O . LEU B 1 370 ? 96.489 57.065 59.900 1.00 52.17 370 LEU B O 1
ATOM 7598 N N . ASN B 1 371 ? 97.263 56.942 61.989 1.00 52.29 371 ASN B N 1
ATOM 7599 C CA . ASN B 1 371 ? 96.630 58.205 62.323 1.00 52.25 371 ASN B CA 1
ATOM 7600 C C . ASN B 1 371 ? 97.180 58.912 63.539 1.00 54.53 371 ASN B C 1
ATOM 7601 O O . ASN B 1 371 ? 97.889 58.331 64.360 1.00 56.49 371 ASN B O 1
ATOM 7606 N N . ILE B 1 372 ? 96.867 60.209 63.576 1.00 41.15 372 ILE B N 1
ATOM 7607 C CA . ILE B 1 372 ? 97.386 61.181 64.532 1.00 41.59 372 ILE B CA 1
ATOM 7608 C C . ILE B 1 372 ? 96.282 61.821 65.371 1.00 43.17 372 ILE B C 1
ATOM 7609 O O . ILE B 1 372 ? 95.466 62.559 64.839 1.00 42.67 372 ILE B O 1
ATOM 7614 N N . LYS B 1 373 ? 96.253 61.551 66.672 1.00 57.99 373 LYS B N 1
ATOM 7615 C CA . LYS B 1 373 ? 95.329 62.244 67.563 1.00 59.84 373 LYS B CA 1
ATOM 7616 C C . LYS B 1 373 ? 95.756 63.704 67.638 1.00 59.50 373 LYS B C 1
ATOM 7617 O O . LYS B 1 373 ? 96.938 63.998 67.605 1.00 59.12 373 LYS B O 1
ATOM 7623 N N . LYS B 1 374 ? 94.805 64.625 67.697 1.00 65.30 374 LYS B N 1
ATOM 7624 C CA . LYS B 1 374 ? 95.138 66.050 67.770 1.00 65.44 374 LYS B CA 1
ATOM 7625 C C . LYS B 1 374 ? 95.943 66.408 69.010 1.00 68.33 374 LYS B C 1
ATOM 7626 O O . LYS B 1 374 ? 95.440 66.363 70.127 1.00 71.37 374 LYS B O 1
ATOM 7632 N N . GLY B 1 375 ? 97.191 66.787 68.795 1.00 60.25 375 GLY B N 1
ATOM 7633 C CA . GLY B 1 375 ? 98.075 67.187 69.871 1.00 62.84 375 GLY B CA 1
ATOM 7634 C C . GLY B 1 375 ? 99.233 66.225 70.008 1.00 62.69 375 GLY B C 1
ATOM 7635 O O . GLY B 1 375 ? 100.118 66.430 70.835 1.00 64.60 375 GLY B O 1
ATOM 7636 N N . GLU B 1 376 ? 99.265 65.221 69.136 1.00 82.27 376 GLU B N 1
ATOM 7637 C CA . GLU B 1 376 ? 100.027 64.012 69.409 1.00 82.44 376 GLU B CA 1
ATOM 7638 C C . GLU B 1 376 ? 101.533 64.157 69.409 1.00 82.51 376 GLU B C 1
ATOM 7639 O O . GLU B 1 376 ? 102.193 63.365 70.046 1.00 83.42 376 GLU B O 1
ATOM 7645 N N . LYS B 1 377 ? 102.098 65.128 68.716 1.00 57.49 377 LYS B N 1
ATOM 7646 C CA . LYS B 1 377 ? 103.571 65.182 68.658 1.00 57.55 377 LYS B CA 1
ATOM 7647 C C . LYS B 1 377 ? 104.198 63.839 68.233 1.00 56.49 377 LYS B C 1
ATOM 7648 O O . LYS B 1 377 ? 104.666 63.078 69.085 1.00 58.36 377 LYS B O 1
ATOM 7654 N N . ILE B 1 378 ? 104.176 63.529 66.940 1.00 62.75 378 ILE B N 1
ATOM 7655 C CA . ILE B 1 378 ? 104.752 62.276 66.475 1.00 62.61 378 ILE B CA 1
ATOM 7656 C C . ILE B 1 378 ? 106.002 62.562 65.636 1.00 61.05 378 ILE B C 1
ATOM 7657 O O . ILE B 1 378 ? 106.200 63.678 65.192 1.00 60.30 378 ILE B O 1
ATOM 7662 N N . ALA B 1 379 ? 106.839 61.564 65.402 1.00 59.76 379 ALA B N 1
ATOM 7663 C CA . ALA B 1 379 ? 108.066 61.781 64.640 1.00 58.49 379 ALA B CA 1
ATOM 7664 C C . ALA B 1 379 ? 108.245 60.694 63.599 1.00 56.53 379 ALA B C 1
ATOM 7665 O O . ALA B 1 379 ? 107.792 59.563 63.788 1.00 57.01 379 ALA B O 1
ATOM 7667 N N . PHE B 1 380 ? 108.870 61.030 62.484 1.00 48.98 380 PHE B N 1
ATOM 7668 C CA . PHE B 1 380 ? 109.130 60.014 61.484 1.00 47.89 380 PHE B CA 1
ATOM 7669 C C . PHE B 1 380 ? 110.622 59.708 61.405 1.00 49.15 380 PHE B C 1
ATOM 7670 O O . PHE B 1 380 ? 111.433 60.460 60.857 1.00 48.68 380 PHE B O 1
ATOM 7678 N N . ILE B 1 381 ? 110.963 58.605 62.050 1.00 63.26 381 ILE B N 1
ATOM 7679 C CA . ILE B 1 381 ? 112.244 57.936 61.936 1.00 64.89 381 ILE B CA 1
ATOM 7680 C C . ILE B 1 381 ? 112.384 57.277 60.575 1.00 64.71 381 ILE B C 1
ATOM 7681 O O . ILE B 1 381 ? 111.447 56.656 60.089 1.00 63.98 381 ILE B O 1
ATOM 7686 N N . GLY B 1 382 ? 113.536 57.419 59.942 1.00 64.72 382 GLY B N 1
ATOM 7687 C CA . GLY B 1 382 ? 113.720 56.790 58.652 1.00 65.25 382 GLY B CA 1
ATOM 7688 C C . GLY B 1 382 ? 115.110 56.973 58.096 1.00 67.34 382 GLY B C 1
ATOM 7689 O O . GLY B 1 382 ? 115.975 57.580 58.734 1.00 68.46 382 GLY B O 1
ATOM 7690 N N . GLU B 1 383 ? 115.331 56.413 56.914 1.00 129.18 383 GLU B N 1
ATOM 7691 C CA . GLU B 1 383 ? 116.631 56.462 56.261 1.00 131.83 383 GLU B CA 1
ATOM 7692 C C . GLU B 1 383 ? 116.795 57.604 55.272 1.00 129.60 383 GLU B C 1
ATOM 7693 O O . GLU B 1 383 ? 117.432 57.419 54.241 1.00 131.57 383 GLU B O 1
ATOM 7699 N N . SER B 1 384 ? 116.193 58.757 55.562 1.00 127.36 384 SER B N 1
ATOM 7700 C CA . SER B 1 384 ? 116.525 60.001 54.856 1.00 125.58 384 SER B CA 1
ATOM 7701 C C . SER B 1 384 ? 116.404 59.861 53.340 1.00 125.56 384 SER B C 1
ATOM 7702 O O . SER B 1 384 ? 117.385 59.557 52.656 1.00 128.48 384 SER B O 1
ATOM 7705 N N . GLY B 1 385 ? 115.222 60.128 52.802 1.00 99.53 385 GLY B N 1
ATOM 7706 C CA . GLY B 1 385 ? 114.964 59.762 51.425 1.00 100.01 385 GLY B CA 1
ATOM 7707 C C . GLY B 1 385 ? 114.484 58.328 51.432 1.00 101.62 385 GLY B C 1
ATOM 7708 O O . GLY B 1 385 ? 114.456 57.652 50.409 1.00 103.09 385 GLY B O 1
ATOM 7709 N N . CYS B 1 386 ? 114.109 57.856 52.614 1.00 118.28 386 CYS B N 1
ATOM 7710 C CA . CYS B 1 386 ? 113.444 56.576 52.707 1.00 119.60 386 CYS B CA 1
ATOM 7711 C C . CYS B 1 386 ? 111.971 56.778 52.394 1.00 116.65 386 CYS B C 1
ATOM 7712 O O . CYS B 1 386 ? 111.259 55.829 52.082 1.00 117.60 386 CYS B O 1
ATOM 7715 N N . GLY B 1 387 ? 111.530 58.031 52.449 1.00 71.31 387 GLY B N 1
ATOM 7716 C CA . GLY B 1 387 ? 110.180 58.410 52.053 1.00 68.98 387 GLY B CA 1
ATOM 7717 C C . GLY B 1 387 ? 109.462 59.229 53.103 1.00 67.14 387 GLY B C 1
ATOM 7718 O O . GLY B 1 387 ? 108.373 59.733 52.862 1.00 65.83 387 GLY B O 1
ATOM 7719 N N . LYS B 1 388 ? 110.078 59.357 54.273 1.00 52.82 388 LYS B N 1
ATOM 7720 C CA . LYS B 1 388 ? 109.442 60.002 55.413 1.00 51.95 388 LYS B CA 1
ATOM 7721 C C . LYS B 1 388 ? 109.121 61.473 55.127 1.00 50.53 388 LYS B C 1
ATOM 7722 O O . LYS B 1 388 ? 108.042 61.969 55.500 1.00 49.67 388 LYS B O 1
ATOM 7728 N N . SER B 1 389 ? 110.020 62.166 54.434 1.00 75.21 389 SER B N 1
ATOM 7729 C CA . SER B 1 389 ? 109.759 63.562 54.101 1.00 74.85 389 SER B CA 1
ATOM 7730 C C . SER B 1 389 ? 108.561 63.651 53.144 1.00 73.57 389 SER B C 1
ATOM 7731 O O . SER B 1 389 ? 107.642 64.423 53.388 1.00 73.25 389 SER B O 1
ATOM 7734 N N . THR B 1 390 ? 108.578 62.845 52.081 1.00 44.39 390 THR B N 1
ATOM 7735 C CA . THR B 1 390 ? 107.432 62.657 51.176 1.00 43.75 390 THR B CA 1
ATOM 7736 C C . THR B 1 390 ? 106.117 62.271 51.880 1.00 43.24 390 THR B C 1
ATOM 7737 O O . THR B 1 390 ? 105.022 62.736 51.507 1.00 42.75 390 THR B O 1
ATOM 7741 N N . LEU B 1 391 ? 106.214 61.379 52.860 1.00 42.32 391 LEU B N 1
ATOM 7742 C CA . LEU B 1 391 ? 105.048 60.976 53.632 1.00 42.14 391 LEU B CA 1
ATOM 7743 C C . LEU B 1 391 ? 104.435 62.219 54.267 1.00 41.36 391 LEU B C 1
ATOM 7744 O O . LEU B 1 391 ? 103.225 62.500 54.121 1.00 40.94 391 LEU B O 1
ATOM 7749 N N . VAL B 1 392 ? 105.286 62.960 54.972 1.00 44.22 392 VAL B N 1
ATOM 7750 C CA . VAL B 1 392 ? 104.848 64.175 55.629 1.00 44.75 392 VAL B CA 1
ATOM 7751 C C . VAL B 1 392 ? 104.234 65.111 54.591 1.00 43.95 392 VAL B C 1
ATOM 7752 O O . VAL B 1 392 ? 103.189 65.745 54.834 1.00 43.90 392 VAL B O 1
ATOM 7756 N N . ASP B 1 393 ? 104.869 65.169 53.422 1.00 44.03 393 ASP B N 1
ATOM 7757 C CA . ASP B 1 393 ? 104.396 66.026 52.337 1.00 43.45 393 ASP B CA 1
ATOM 7758 C C . ASP B 1 393 ? 102.980 65.671 51.988 1.00 43.10 393 ASP B C 1
ATOM 7759 O O . ASP B 1 393 ? 102.224 66.551 51.647 1.00 42.83 393 ASP B O 1
ATOM 7764 N N . LEU B 1 394 ? 102.595 64.407 52.152 1.00 30.56 394 LEU B N 1
ATOM 7765 C CA . LEU B 1 394 ? 101.202 64.030 51.882 1.00 30.89 394 LEU B CA 1
ATOM 7766 C C . LEU B 1 394 ? 100.301 64.408 53.021 1.00 30.78 394 LEU B C 1
ATOM 7767 O O . LEU B 1 394 ? 99.242 64.952 52.792 1.00 30.87 394 LEU B O 1
ATOM 7772 N N . ILE B 1 395 ? 100.739 64.134 54.248 1.00 33.02 395 ILE B N 1
ATOM 7773 C CA . ILE B 1 395 ? 99.962 64.440 55.463 1.00 33.35 395 ILE B CA 1
ATOM 7774 C C . ILE B 1 395 ? 99.634 65.912 55.594 1.00 33.04 395 ILE B C 1
ATOM 7775 O O . ILE B 1 395 ? 98.510 66.250 55.953 1.00 33.60 395 ILE B O 1
ATOM 7780 N N . ILE B 1 396 ? 100.611 66.785 55.328 1.00 48.93 396 ILE B N 1
ATOM 7781 C CA . ILE B 1 396 ? 100.287 68.204 55.132 1.00 49.48 396 ILE B CA 1
ATOM 7782 C C . ILE B 1 396 ? 99.690 68.402 53.723 1.00 48.22 396 ILE B C 1
ATOM 7783 O O . ILE B 1 396 ? 99.404 67.454 52.999 1.00 47.65 396 ILE B O 1
ATOM 7788 N N . GLY B 1 397 ? 99.444 69.623 53.325 1.00 43.79 397 GLY B N 1
ATOM 7789 C CA . GLY B 1 397 ? 98.663 69.764 52.113 1.00 43.55 397 GLY B CA 1
ATOM 7790 C C . GLY B 1 397 ? 99.172 69.210 50.787 1.00 43.33 397 GLY B C 1
ATOM 7791 O O . GLY B 1 397 ? 98.447 68.496 50.117 1.00 43.61 397 GLY B O 1
ATOM 7792 N N . LEU B 1 398 ? 100.420 69.549 50.440 1.00 42.41 398 LEU B N 1
ATOM 7793 C CA . LEU B 1 398 ? 101.066 69.327 49.138 1.00 42.80 398 LEU B CA 1
ATOM 7794 C C . LEU B 1 398 ? 101.061 67.856 48.771 1.00 42.61 398 LEU B C 1
ATOM 7795 O O . LEU B 1 398 ? 101.004 67.037 49.663 1.00 41.97 398 LEU B O 1
ATOM 7800 N N . LEU B 1 399 ? 101.175 67.511 47.490 1.00 31.31 399 LEU B N 1
ATOM 7801 C CA . LEU B 1 399 ? 101.151 66.092 46.996 1.00 32.10 399 LEU B CA 1
ATOM 7802 C C . LEU B 1 399 ? 99.788 65.375 47.038 1.00 32.67 399 LEU B C 1
ATOM 7803 O O . LEU B 1 399 ? 99.207 65.144 48.098 1.00 32.24 399 LEU B O 1
ATOM 7808 N N . LYS B 1 400 ? 99.316 64.976 45.862 1.00 48.26 400 LYS B N 1
ATOM 7809 C CA . LYS B 1 400 ? 98.085 64.221 45.779 1.00 49.84 400 LYS B CA 1
ATOM 7810 C C . LYS B 1 400 ? 98.402 62.739 45.892 1.00 50.39 400 LYS B C 1
ATOM 7811 O O . LYS B 1 400 ? 99.176 62.221 45.091 1.00 51.65 400 LYS B O 1
ATOM 7817 N N . PRO B 1 401 ? 97.823 62.061 46.904 1.00 35.38 401 PRO B N 1
ATOM 7818 C CA . PRO B 1 401 ? 98.022 60.625 47.056 1.00 36.38 401 PRO B CA 1
ATOM 7819 C C . PRO B 1 401 ? 97.511 59.850 45.848 1.00 38.35 401 PRO B C 1
ATOM 7820 O O . PRO B 1 401 ? 96.486 60.206 45.260 1.00 38.99 401 PRO B O 1
ATOM 7824 N N . LYS B 1 402 ? 98.286 58.840 45.465 1.00 59.34 402 LYS B N 1
ATOM 7825 C CA . LYS B 1 402 ? 97.974 57.967 44.357 1.00 63.67 402 LYS B CA 1
ATOM 7826 C C . LYS B 1 402 ? 96.771 57.071 44.638 1.00 65.97 402 LYS B C 1
ATOM 7827 O O . LYS B 1 402 ? 96.050 56.697 43.705 1.00 69.75 402 LYS B O 1
ATOM 7833 N N . GLU B 1 403 ? 96.542 56.721 45.907 1.00 82.32 403 GLU B N 1
ATOM 7834 C CA . GLU B 1 403 ? 95.430 55.824 46.235 1.00 84.44 403 GLU B CA 1
ATOM 7835 C C . GLU B 1 403 ? 94.713 56.018 47.570 1.00 81.76 403 GLU B C 1
ATOM 7836 O O . GLU B 1 403 ? 93.550 55.642 47.721 1.00 83.19 403 GLU B O 1
ATOM 7842 N N . GLY B 1 404 ? 95.374 56.620 48.536 1.00 42.74 404 GLY B N 1
ATOM 7843 C CA . GLY B 1 404 ? 94.777 56.723 49.860 1.00 41.34 404 GLY B CA 1
ATOM 7844 C C . GLY B 1 404 ? 93.792 57.858 50.048 1.00 40.43 404 GLY B C 1
ATOM 7845 O O . GLY B 1 404 ? 93.266 58.407 49.065 1.00 41.48 404 GLY B O 1
ATOM 7846 N N . GLN B 1 405 ? 93.591 58.274 51.297 1.00 55.58 405 GLN B N 1
ATOM 7847 C CA . GLN B 1 405 ? 92.718 59.415 51.522 1.00 54.91 405 GLN B CA 1
ATOM 7848 C C . GLN B 1 405 ? 93.299 60.563 52.313 1.00 52.52 405 GLN B C 1
ATOM 7849 O O . GLN B 1 405 ? 93.330 61.700 51.792 1.00 51.96 405 GLN B O 1
ATOM 7855 N N . ILE B 1 406 ? 93.717 60.302 53.554 1.00 36.58 406 ILE B N 1
ATOM 7856 C CA . ILE B 1 406 ? 93.991 61.402 54.504 1.00 35.76 406 ILE B CA 1
ATOM 7857 C C . ILE B 1 406 ? 92.679 62.154 54.913 1.00 36.61 406 ILE B C 1
ATOM 7858 O O . ILE B 1 406 ? 92.185 63.042 54.209 1.00 36.59 406 ILE B O 1
ATOM 7863 N N . LEU B 1 407 ? 92.108 61.760 56.042 1.00 46.69 407 LEU B N 1
ATOM 7864 C CA . LEU B 1 407 ? 90.889 62.385 56.518 1.00 47.85 407 LEU B CA 1
ATOM 7865 C C . LEU B 1 407 ? 91.113 63.301 57.726 1.00 48.19 407 LEU B C 1
ATOM 7866 O O . LEU B 1 407 ? 91.898 62.990 58.621 1.00 48.37 407 LEU B O 1
ATOM 7871 N N . ILE B 1 408 ? 90.386 64.413 57.766 1.00 45.58 408 ILE B N 1
ATOM 7872 C CA . ILE B 1 408 ? 90.457 65.333 58.906 1.00 46.73 408 ILE B CA 1
ATOM 7873 C C . ILE B 1 408 ? 89.094 65.455 59.604 1.00 49.24 408 ILE B C 1
ATOM 7874 O O . ILE B 1 408 ? 88.187 66.141 59.120 1.00 50.20 408 ILE B O 1
ATOM 7879 N N . ASP B 1 409 ? 88.979 64.779 60.752 1.00 53.84 409 ASP B N 1
ATOM 7880 C CA . ASP B 1 409 ? 87.709 64.543 61.447 1.00 56.67 409 ASP B CA 1
ATOM 7881 C C . ASP B 1 409 ? 86.750 63.825 60.511 1.00 57.30 409 ASP B C 1
ATOM 7882 O O . ASP B 1 409 ? 85.626 64.259 60.305 1.00 59.67 409 ASP B O 1
ATOM 7887 N N . LYS B 1 410 ? 87.226 62.701 59.979 1.00 72.36 410 LYS B N 1
ATOM 7888 C CA . LYS B 1 410 ? 86.497 61.825 59.061 1.00 73.11 410 LYS B CA 1
ATOM 7889 C C . LYS B 1 410 ? 86.135 62.496 57.723 1.00 72.57 410 LYS B C 1
ATOM 7890 O O . LYS B 1 410 ? 85.430 61.913 56.893 1.00 73.64 410 LYS B O 1
ATOM 7896 N N . GLN B 1 411 ? 86.621 63.716 57.513 1.00 65.36 411 GLN B N 1
ATOM 7897 C CA . GLN B 1 411 ? 86.351 64.448 56.284 1.00 65.07 411 GLN B CA 1
ATOM 7898 C C . GLN B 1 411 ? 87.569 64.477 55.387 1.00 62.21 411 GLN B C 1
ATOM 7899 O O . GLN B 1 411 ? 88.682 64.782 55.834 1.00 60.63 411 GLN B O 1
ATOM 7905 N N . GLU B 1 412 ? 87.357 64.151 54.116 1.00 51.90 412 GLU B N 1
ATOM 7906 C CA . GLU B 1 412 ? 88.470 63.982 53.178 1.00 50.49 412 GLU B CA 1
ATOM 7907 C C . GLU B 1 412 ? 89.182 65.275 52.856 1.00 49.39 412 GLU B C 1
ATOM 7908 O O . GLU B 1 412 ? 88.551 66.297 52.592 1.00 50.44 412 GLU B O 1
ATOM 7914 N N . LEU B 1 413 ? 90.508 65.228 52.914 1.00 52.23 413 LEU B N 1
ATOM 7915 C CA . LEU B 1 413 ? 91.328 66.321 52.417 1.00 51.36 413 LEU B CA 1
ATOM 7916 C C . LEU B 1 413 ? 91.396 66.149 50.920 1.00 52.27 413 LEU B C 1
ATOM 7917 O O . LEU B 1 413 ? 91.680 65.042 50.441 1.00 52.63 413 LEU B O 1
ATOM 7922 N N . ASN B 1 414 ? 91.080 67.217 50.191 1.00 42.61 414 ASN B N 1
ATOM 7923 C CA . ASN B 1 414 ? 91.174 67.211 48.733 1.00 44.27 414 ASN B CA 1
ATOM 7924 C C . ASN B 1 414 ? 91.318 68.625 48.137 1.00 45.12 414 ASN B C 1
ATOM 7925 O O . ASN B 1 414 ? 91.516 69.611 48.858 1.00 44.19 414 ASN B O 1
ATOM 7930 N N . ALA B 1 415 ? 91.184 68.723 46.820 1.00 46.59 415 ALA B N 1
ATOM 7931 C CA . ALA B 1 415 ? 91.381 70.000 46.146 1.00 47.92 415 ALA B CA 1
ATOM 7932 C C . ALA B 1 415 ? 90.529 71.103 46.769 1.00 48.96 415 ALA B C 1
ATOM 7933 O O . ALA B 1 415 ? 91.012 72.211 46.999 1.00 48.78 415 ALA B O 1
ATOM 7935 N N . SER B 1 416 ? 89.278 70.790 47.080 1.00 61.20 416 SER B N 1
ATOM 7936 C CA . SER B 1 416 ? 88.374 71.807 47.579 1.00 62.55 416 SER B CA 1
ATOM 7937 C C . SER B 1 416 ? 88.820 72.384 48.916 1.00 60.60 416 SER B C 1
ATOM 7938 O O . SER B 1 416 ? 88.646 73.575 49.150 1.00 61.93 416 SER B O 1
ATOM 7941 N N . ASN B 1 417 ? 89.374 71.569 49.806 1.00 59.86 417 ASN B N 1
ATOM 7942 C CA . ASN B 1 417 ? 89.736 72.092 51.129 1.00 58.66 417 ASN B CA 1
ATOM 7943 C C . ASN B 1 417 ? 91.240 72.247 51.414 1.00 56.49 417 ASN B C 1
ATOM 7944 O O . ASN B 1 417 ? 91.644 72.716 52.491 1.00 55.92 417 ASN B O 1
ATOM 7949 N N . ALA B 1 418 ? 92.069 71.847 50.462 1.00 44.49 418 ALA B N 1
ATOM 7950 C CA . ALA B 1 418 ? 93.512 71.855 50.693 1.00 42.44 418 ALA B CA 1
ATOM 7951 C C . ALA B 1 418 ? 94.032 73.241 51.084 1.00 42.92 418 ALA B C 1
ATOM 7952 O O . ALA B 1 418 ? 94.951 73.356 51.878 1.00 41.68 418 ALA B O 1
ATOM 7954 N N . LYS B 1 419 ? 93.455 74.288 50.505 1.00 47.70 419 LYS B N 1
ATOM 7955 C CA . LYS B 1 419 ? 93.820 75.648 50.893 1.00 48.88 419 LYS B CA 1
ATOM 7956 C C . LYS B 1 419 ? 93.687 75.843 52.389 1.00 48.46 419 LYS B C 1
ATOM 7957 O O . LYS B 1 419 ? 94.636 76.240 53.066 1.00 47.88 419 LYS B O 1
ATOM 7963 N N . ASN B 1 420 ? 92.509 75.531 52.910 1.00 60.77 420 ASN B N 1
ATOM 7964 C CA . ASN B 1 420 ? 92.251 75.790 54.310 1.00 61.38 420 ASN B CA 1
ATOM 7965 C C . ASN B 1 420 ? 93.095 74.890 55.196 1.00 59.46 420 ASN B C 1
ATOM 7966 O O . ASN B 1 420 ? 93.487 75.270 56.300 1.00 60.11 420 ASN B O 1
ATOM 7971 N N . TYR B 1 421 ? 93.435 73.718 54.676 1.00 50.21 421 TYR B N 1
ATOM 7972 C CA . TYR B 1 421 ? 94.222 72.764 55.448 1.00 48.87 421 TYR B CA 1
ATOM 7973 C C . TYR B 1 421 ? 95.676 73.215 55.500 1.00 48.31 421 TYR B C 1
ATOM 7974 O O . TYR B 1 421 ? 96.276 73.273 56.563 1.00 48.93 421 TYR B O 1
ATOM 7983 N N . ARG B 1 422 ? 96.237 73.510 54.333 1.00 37.10 422 ARG B N 1
ATOM 7984 C CA . ARG B 1 422 ? 97.576 74.080 54.203 1.00 36.57 422 ARG B CA 1
ATOM 7985 C C . ARG B 1 422 ? 97.730 75.271 55.109 1.00 38.14 422 ARG B C 1
ATOM 7986 O O . ARG B 1 422 ? 98.801 75.512 55.674 1.00 38.09 422 ARG B O 1
ATOM 7994 N N . GLN B 1 423 ? 96.647 76.034 55.209 1.00 59.12 423 GLN B N 1
ATOM 7995 C CA . GLN B 1 423 ? 96.643 77.256 55.993 1.00 61.24 423 GLN B CA 1
ATOM 7996 C C . GLN B 1 423 ? 96.935 77.022 57.451 1.00 61.88 423 GLN B C 1
ATOM 7997 O O . GLN B 1 423 ? 97.325 77.948 58.154 1.00 63.63 423 GLN B O 1
ATOM 8003 N N . LYS B 1 424 ? 96.737 75.799 57.921 1.00 55.85 424 LYS B N 1
ATOM 8004 C CA . LYS B 1 424 ? 96.930 75.555 59.338 1.00 57.00 424 LYS B CA 1
ATOM 8005 C C . LYS B 1 424 ? 98.191 74.737 59.701 1.00 56.37 424 LYS B C 1
ATOM 8006 O O . LYS B 1 424 ? 98.233 74.146 60.780 1.00 57.59 424 LYS B O 1
ATOM 8012 N N . ILE B 1 425 ? 99.236 74.741 58.862 1.00 43.59 425 ILE B N 1
ATOM 8013 C CA . ILE B 1 425 ? 100.510 74.142 59.309 1.00 44.01 425 ILE B CA 1
ATOM 8014 C C . ILE B 1 425 ? 101.711 75.072 59.235 1.00 44.63 425 ILE B C 1
ATOM 8015 O O . ILE B 1 425 ? 101.966 75.697 58.210 1.00 43.51 425 ILE B O 1
ATOM 8020 N N . GLY B 1 426 ? 102.411 75.216 60.364 1.00 84.34 426 GLY B N 1
ATOM 8021 C CA . GLY B 1 426 ? 103.670 75.948 60.405 1.00 85.16 426 GLY B CA 1
ATOM 8022 C C . GLY B 1 426 ? 104.719 75.052 59.803 1.00 84.68 426 GLY B C 1
ATOM 8023 O O . GLY B 1 426 ? 104.424 73.908 59.530 1.00 83.63 426 GLY B O 1
ATOM 8024 N N . TYR B 1 427 ? 105.942 75.506 59.607 1.00 64.37 427 TYR B N 1
ATOM 8025 C CA . TYR B 1 427 ? 106.831 74.609 58.909 1.00 64.46 427 TYR B CA 1
ATOM 8026 C C . TYR B 1 427 ? 108.213 74.371 59.527 1.00 66.15 427 TYR B C 1
ATOM 8027 O O . TYR B 1 427 ? 108.621 73.223 59.614 1.00 67.04 427 TYR B O 1
ATOM 8036 N N . ILE B 1 428 ? 108.962 75.400 59.914 1.00 36.73 428 ILE B N 1
ATOM 8037 C CA . ILE B 1 428 ? 110.217 75.181 60.690 1.00 38.19 428 ILE B CA 1
ATOM 8038 C C . ILE B 1 428 ? 111.213 74.148 60.126 1.00 38.99 428 ILE B C 1
ATOM 8039 O O . ILE B 1 428 ? 111.231 73.004 60.586 1.00 39.81 428 ILE B O 1
ATOM 8044 N N . PRO B 1 429 ? 112.025 74.549 59.124 1.00 50.32 429 PRO B N 1
ATOM 8045 C CA . PRO B 1 429 ? 112.974 73.708 58.381 1.00 50.65 429 PRO B CA 1
ATOM 8046 C C . PRO B 1 429 ? 114.436 73.575 58.869 1.00 51.60 429 PRO B C 1
ATOM 8047 O O . PRO B 1 429 ? 115.237 72.997 58.119 1.00 50.69 429 PRO B O 1
ATOM 8051 N N . GLN B 1 430 ? 114.800 74.065 60.050 1.00 88.06 430 GLN B N 1
ATOM 8052 C CA . GLN B 1 430 ? 116.155 73.811 60.566 1.00 89.18 430 GLN B CA 1
ATOM 8053 C C . GLN B 1 430 ? 117.299 74.336 59.669 1.00 88.96 430 GLN B C 1
ATOM 8054 O O . GLN B 1 430 ? 118.039 75.218 60.103 1.00 89.95 430 GLN B O 1
ATOM 8060 N N . ASN B 1 431 ? 117.498 73.795 58.462 1.00 76.06 431 ASN B N 1
ATOM 8061 C CA . ASN B 1 431 ? 118.422 74.469 57.529 1.00 76.10 431 ASN B CA 1
ATOM 8062 C C . ASN B 1 431 ? 117.614 75.400 56.610 1.00 75.63 431 ASN B C 1
ATOM 8063 O O . ASN B 1 431 ? 117.065 75.015 55.570 1.00 74.39 431 ASN B O 1
ATOM 8068 N N . ILE B 1 432 ? 117.539 76.647 57.048 1.00 78.10 432 ILE B N 1
ATOM 8069 C CA . ILE B 1 432 ? 116.566 77.581 56.534 1.00 77.53 432 ILE B CA 1
ATOM 8070 C C . ILE B 1 432 ? 117.222 78.685 55.700 1.00 78.43 432 ILE B C 1
ATOM 8071 O O . ILE B 1 432 ? 118.321 79.135 56.017 1.00 79.88 432 ILE B O 1
ATOM 8076 N N . TYR B 1 433 ? 116.520 79.132 54.656 1.00 74.90 433 TYR B N 1
ATOM 8077 C CA . TYR B 1 433 ? 116.967 80.221 53.800 1.00 75.83 433 TYR B CA 1
ATOM 8078 C C . TYR B 1 433 ? 116.235 81.501 54.175 1.00 76.02 433 TYR B C 1
ATOM 8079 O O . TYR B 1 433 ? 115.038 81.634 53.944 1.00 74.90 433 TYR B O 1
ATOM 8088 N N . LEU B 1 434 ? 116.952 82.434 54.785 1.00 52.87 434 LEU B N 1
ATOM 8089 C CA . LEU B 1 434 ? 116.404 83.754 55.050 1.00 53.65 434 LEU B CA 1
ATOM 8090 C C . LEU B 1 434 ? 116.709 84.686 53.871 1.00 54.62 434 LEU B C 1
ATOM 8091 O O . LEU B 1 434 ? 117.576 84.395 53.047 1.00 55.10 434 LEU B O 1
ATOM 8096 N N . PHE B 1 435 ? 115.995 85.797 53.762 1.00 63.88 435 PHE B N 1
ATOM 8097 C CA . PHE B 1 435 ? 116.438 86.794 52.811 1.00 65.62 435 PHE B CA 1
ATOM 8098 C C . PHE B 1 435 ? 116.875 88.028 53.542 1.00 67.97 435 PHE B C 1
ATOM 8099 O O . PHE B 1 435 ? 116.531 88.252 54.706 1.00 68.22 435 PHE B O 1
ATOM 8107 N N . ASN B 1 436 ? 117.633 88.822 52.809 1.00 59.67 436 ASN B N 1
ATOM 8108 C CA . ASN B 1 436 ? 118.313 89.986 53.311 1.00 62.79 436 ASN B CA 1
ATOM 8109 C C . ASN B 1 436 ? 117.351 91.106 53.674 1.00 64.48 436 ASN B C 1
ATOM 8110 O O . ASN B 1 436 ? 117.075 91.968 52.854 1.00 66.24 436 ASN B O 1
ATOM 8115 N N . ASP B 1 437 ? 116.826 91.081 54.896 1.00 74.25 437 ASP B N 1
ATOM 8116 C CA . ASP B 1 437 ? 115.897 92.116 55.336 1.00 76.34 437 ASP B CA 1
ATOM 8117 C C . ASP B 1 437 ? 115.696 92.097 56.853 1.00 77.12 437 ASP B C 1
ATOM 8118 O O . ASP B 1 437 ? 116.257 91.266 57.563 1.00 76.03 437 ASP B O 1
ATOM 8123 N N . SER B 1 438 ? 114.838 92.988 57.325 1.00 131.93 438 SER B N 1
ATOM 8124 C CA . SER B 1 438 ? 114.817 93.372 58.725 1.00 133.72 438 SER B CA 1
ATOM 8125 C C . SER B 1 438 ? 114.109 92.385 59.623 1.00 131.84 438 SER B C 1
ATOM 8126 O O . SER B 1 438 ? 113.026 92.695 60.101 1.00 132.72 438 SER B O 1
ATOM 8129 N N . ILE B 1 439 ? 114.691 91.200 59.815 1.00 75.99 439 ILE B N 1
ATOM 8130 C CA . ILE B 1 439 ? 114.208 90.190 60.777 1.00 74.50 439 ILE B CA 1
ATOM 8131 C C . ILE B 1 439 ? 112.681 90.096 60.956 1.00 73.92 439 ILE B C 1
ATOM 8132 O O . ILE B 1 439 ? 112.116 89.014 60.766 1.00 71.23 439 ILE B O 1
ATOM 8137 N N . ALA B 1 440 ? 112.035 91.205 61.343 1.00 89.74 440 ALA B N 1
ATOM 8138 C CA . ALA B 1 440 ? 110.570 91.310 61.380 1.00 89.77 440 ALA B CA 1
ATOM 8139 C C . ALA B 1 440 ? 109.999 90.707 60.107 1.00 87.03 440 ALA B C 1
ATOM 8140 O O . ALA B 1 440 ? 109.195 89.780 60.133 1.00 84.75 440 ALA B O 1
ATOM 8142 N N . LYS B 1 441 ? 110.429 91.244 58.985 1.00 105.61 441 LYS B N 1
ATOM 8143 C CA . LYS B 1 441 ? 110.461 90.479 57.760 1.00 103.03 441 LYS B CA 1
ATOM 8144 C C . LYS B 1 441 ? 111.922 90.059 57.691 1.00 102.33 441 LYS B C 1
ATOM 8145 O O . LYS B 1 441 ? 112.782 90.936 57.614 1.00 104.46 441 LYS B O 1
ATOM 8151 N N . ASN B 1 442 ? 112.265 88.769 57.739 1.00 93.52 442 ASN B N 1
ATOM 8152 C CA . ASN B 1 442 ? 111.436 87.601 57.446 1.00 90.80 442 ASN B CA 1
ATOM 8153 C C . ASN B 1 442 ? 110.180 87.338 58.265 1.00 90.24 442 ASN B C 1
ATOM 8154 O O . ASN B 1 442 ? 109.088 87.572 57.773 1.00 90.13 442 ASN B O 1
ATOM 8159 N N . ILE B 1 443 ? 110.353 86.866 59.497 1.00 49.35 443 ILE B N 1
ATOM 8160 C CA . ILE B 1 443 ? 109.270 86.444 60.410 1.00 49.61 443 ILE B CA 1
ATOM 8161 C C . ILE B 1 443 ? 107.805 86.647 59.947 1.00 49.56 443 ILE B C 1
ATOM 8162 O O . ILE B 1 443 ? 106.961 85.774 60.163 1.00 48.34 443 ILE B O 1
ATOM 8167 N N . THR B 1 444 ? 107.473 87.781 59.346 1.00 69.64 444 THR B N 1
ATOM 8168 C CA . THR B 1 444 ? 106.134 87.922 58.783 1.00 69.57 444 THR B CA 1
ATOM 8169 C C . THR B 1 444 ? 106.025 87.292 57.394 1.00 67.39 444 THR B C 1
ATOM 8170 O O . THR B 1 444 ? 104.913 87.033 56.923 1.00 66.79 444 THR B O 1
ATOM 8174 N N . PHE B 1 445 ? 107.177 87.058 56.755 1.00 75.93 445 PHE B N 1
ATOM 8175 C CA . PHE B 1 445 ? 107.281 86.516 55.384 1.00 74.39 445 PHE B CA 1
ATOM 8176 C C . PHE B 1 445 ? 106.699 87.485 54.367 1.00 76.33 445 PHE B C 1
ATOM 8177 O O . PHE B 1 445 ? 106.050 87.053 53.413 1.00 75.50 445 PHE B O 1
ATOM 8185 N N . GLY B 1 446 ? 106.925 88.785 54.573 1.00 49.27 446 GLY B N 1
ATOM 8186 C CA . GLY B 1 446 ? 106.355 89.822 53.715 1.00 51.22 446 GLY B CA 1
ATOM 8187 C C . GLY B 1 446 ? 105.069 90.427 54.283 1.00 53.44 446 GLY B C 1
ATOM 8188 O O . GLY B 1 446 ? 105.007 91.621 54.538 1.00 56.46 446 GLY B O 1
ATOM 8189 N N . ASP B 1 447 ? 104.069 89.586 54.549 1.00 117.99 447 ASP B N 1
ATOM 8190 C CA . ASP B 1 447 ? 102.713 90.054 54.869 1.00 119.81 447 ASP B CA 1
ATOM 8191 C C . ASP B 1 447 ? 102.587 91.145 55.938 1.00 123.00 447 ASP B C 1
ATOM 8192 O O . ASP B 1 447 ? 102.280 90.851 57.096 1.00 122.85 447 ASP B O 1
ATOM 8197 N N . ALA B 1 448 ? 102.803 92.396 55.535 1.00 89.16 448 ALA B N 1
ATOM 8198 C CA . ALA B 1 448 ? 102.721 93.552 56.438 1.00 92.74 448 ALA B CA 1
ATOM 8199 C C . ALA B 1 448 ? 103.530 93.353 57.716 1.00 92.18 448 ALA B C 1
ATOM 8200 O O . ALA B 1 448 ? 104.579 92.718 57.690 1.00 89.73 448 ALA B O 1
ATOM 8202 N N . VAL B 1 449 ? 103.046 93.905 58.826 1.00 91.65 449 VAL B N 1
ATOM 8203 C CA . VAL B 1 449 ? 103.474 93.475 60.157 1.00 91.42 449 VAL B CA 1
ATOM 8204 C C . VAL B 1 449 ? 102.263 93.507 61.068 1.00 94.02 449 VAL B C 1
ATOM 8205 O O . VAL B 1 449 ? 101.138 93.750 60.618 1.00 95.45 449 VAL B O 1
ATOM 8209 N N . ASP B 1 450 ? 102.505 93.301 62.359 1.00 117.05 450 ASP B N 1
ATOM 8210 C CA . ASP B 1 450 ? 101.444 93.334 63.353 1.00 120.90 450 ASP B CA 1
ATOM 8211 C C . ASP B 1 450 ? 102.022 93.714 64.702 1.00 125.23 450 ASP B C 1
ATOM 8212 O O . ASP B 1 450 ? 101.302 93.791 65.697 1.00 129.43 450 ASP B O 1
ATOM 8217 N N . GLU B 1 451 ? 103.326 93.972 64.711 1.00 141.04 451 GLU B N 1
ATOM 8218 C CA . GLU B 1 451 ? 104.079 94.331 65.915 1.00 145.31 451 GLU B CA 1
ATOM 8219 C C . GLU B 1 451 ? 103.707 93.478 67.128 1.00 146.04 451 GLU B C 1
ATOM 8220 O O . GLU B 1 451 ? 104.532 92.708 67.616 1.00 144.05 451 GLU B O 1
ATOM 8226 N N . GLU B 1 452 ? 102.472 93.614 67.607 1.00 154.57 452 GLU B N 1
ATOM 8227 C CA . GLU B 1 452 ? 102.007 92.796 68.717 1.00 155.53 452 GLU B CA 1
ATOM 8228 C C . GLU B 1 452 ? 102.203 91.326 68.398 1.00 148.70 452 GLU B C 1
ATOM 8229 O O . GLU B 1 452 ? 102.892 90.626 69.137 1.00 147.95 452 GLU B O 1
ATOM 8235 N N . LYS B 1 453 ? 101.606 90.855 67.305 1.00 106.21 453 LYS B N 1
ATOM 8236 C CA . LYS B 1 453 ? 101.761 89.449 66.944 1.00 100.01 453 LYS B CA 1
ATOM 8237 C C . LYS B 1 453 ? 103.233 89.175 66.689 1.00 96.94 453 LYS B C 1
ATOM 8238 O O . LYS B 1 453 ? 103.748 88.136 67.085 1.00 94.44 453 LYS B O 1
ATOM 8244 N N . LEU B 1 454 ? 103.911 90.119 66.045 1.00 90.98 454 LEU B N 1
ATOM 8245 C CA . LEU B 1 454 ? 105.335 89.971 65.779 1.00 88.76 454 LEU B CA 1
ATOM 8246 C C . LEU B 1 454 ? 106.154 89.832 67.063 1.00 91.53 454 LEU B C 1
ATOM 8247 O O . LEU B 1 454 ? 106.960 88.902 67.201 1.00 88.66 454 LEU B O 1
ATOM 8252 N N . ASN B 1 455 ? 105.916 90.728 68.014 1.00 114.18 455 ASN B N 1
ATOM 8253 C CA . ASN B 1 455 ? 106.662 90.719 69.265 1.00 117.91 455 ASN B CA 1
ATOM 8254 C C . ASN B 1 455 ? 106.385 89.454 70.066 1.00 116.66 455 ASN B C 1
ATOM 8255 O O . ASN B 1 455 ? 107.311 88.790 70.531 1.00 116.10 455 ASN B O 1
ATOM 8260 N N . LYS B 1 456 ? 105.104 89.115 70.190 1.00 105.02 456 LYS B N 1
ATOM 8261 C CA . LYS B 1 456 ? 104.664 87.952 70.957 1.00 104.26 456 LYS B CA 1
ATOM 8262 C C . LYS B 1 456 ? 105.222 86.671 70.374 1.00 98.08 456 LYS B C 1
ATOM 8263 O O . LYS B 1 456 ? 105.717 85.803 71.089 1.00 97.95 456 LYS B O 1
ATOM 8269 N N . VAL B 1 457 ? 105.187 86.583 69.059 1.00 96.17 457 VAL B N 1
ATOM 8270 C CA . VAL B 1 457 ? 105.741 85.435 68.380 1.00 90.87 457 VAL B CA 1
ATOM 8271 C C . VAL B 1 457 ? 107.239 85.366 68.627 1.00 91.27 457 VAL B C 1
ATOM 8272 O O . VAL B 1 457 ? 107.793 84.276 68.783 1.00 89.29 457 VAL B O 1
ATOM 8276 N N . ILE B 1 458 ? 107.899 86.521 68.658 1.00 87.05 458 ILE B N 1
ATOM 8277 C CA . ILE B 1 458 ? 109.330 86.523 68.944 1.00 88.02 458 ILE B CA 1
ATOM 8278 C C . ILE B 1 458 ? 109.590 86.022 70.361 1.00 91.39 458 ILE B C 1
ATOM 8279 O O . ILE B 1 458 ? 110.549 85.281 70.601 1.00 90.55 458 ILE B O 1
ATOM 8284 N N . LYS B 1 459 ? 108.719 86.405 71.289 1.00 119.41 459 LYS B N 1
ATOM 8285 C CA . LYS B 1 459 ? 108.843 85.971 72.677 1.00 123.36 459 LYS B CA 1
ATOM 8286 C C . LYS B 1 459 ? 108.670 84.451 72.794 1.00 119.73 459 LYS B C 1
ATOM 8287 O O . LYS B 1 459 ? 109.426 83.795 73.506 1.00 120.98 459 LYS B O 1
ATOM 8293 N N . GLN B 1 460 ? 107.675 83.900 72.102 1.00 95.83 460 GLN B N 1
ATOM 8294 C CA . GLN B 1 460 ? 107.446 82.453 72.102 1.00 92.56 460 GLN B CA 1
ATOM 8295 C C . GLN B 1 460 ? 108.656 81.634 71.670 1.00 89.56 460 GLN B C 1
ATOM 8296 O O . GLN B 1 460 ? 108.998 80.642 72.304 1.00 89.83 460 GLN B O 1
ATOM 8302 N N . ALA B 1 461 ? 109.284 82.039 70.572 1.00 74.03 461 ALA B N 1
ATOM 8303 C CA . ALA B 1 461 ? 110.437 81.326 70.036 1.00 71.70 461 ALA B CA 1
ATOM 8304 C C . ALA B 1 461 ? 111.695 81.803 70.731 1.00 75.16 461 ALA B C 1
ATOM 8305 O O . ALA B 1 461 ? 112.799 81.586 70.227 1.00 74.03 461 ALA B O 1
ATOM 8307 N N . ASN B 1 462 ? 111.501 82.448 71.888 1.00 93.08 462 ASN B N 1
ATOM 8308 C CA . ASN B 1 462 ? 112.563 83.039 72.721 1.00 97.90 462 ASN B CA 1
ATOM 8309 C C . ASN B 1 462 ? 113.780 83.560 71.947 1.00 97.20 462 ASN B C 1
ATOM 8310 O O . ASN B 1 462 ? 114.880 83.009 72.041 1.00 97.33 462 ASN B O 1
ATOM 8315 N N . LEU B 1 463 ? 113.565 84.666 71.232 1.00 104.15 463 LEU B N 1
ATOM 8316 C CA . LEU B 1 463 ? 114.601 85.350 70.459 1.00 104.02 463 LEU B CA 1
ATOM 8317 C C . LEU B 1 463 ? 114.929 86.696 71.072 1.00 109.83 463 LEU B C 1
ATOM 8318 O O . LEU B 1 463 ? 115.796 87.415 70.583 1.00 110.87 463 LEU B O 1
ATOM 8323 N N . GLU B 1 464 ? 114.225 87.023 72.148 1.00 114.41 464 GLU B N 1
ATOM 8324 C CA . GLU B 1 464 ? 114.322 88.323 72.789 1.00 120.48 464 GLU B CA 1
ATOM 8325 C C . GLU B 1 464 ? 115.738 88.633 73.288 1.00 124.44 464 GLU B C 1
ATOM 8326 O O . GLU B 1 464 ? 116.181 89.773 73.196 1.00 127.80 464 GLU B O 1
ATOM 8332 N N . HIS B 1 465 ? 116.450 87.630 73.802 1.00 167.44 465 HIS B N 1
ATOM 8333 C CA . HIS B 1 465 ? 117.818 87.849 74.285 1.00 171.65 465 HIS B CA 1
ATOM 8334 C C . HIS B 1 465 ? 118.784 88.103 73.131 1.00 168.89 465 HIS B C 1
ATOM 8335 O O . HIS B 1 465 ? 119.944 88.462 73.340 1.00 172.42 465 HIS B O 1
ATOM 8342 N N . PHE B 1 466 ? 118.294 87.931 71.911 1.00 110.47 466 PHE B N 1
ATOM 8343 C CA . PHE B 1 466 ? 119.088 88.209 70.725 1.00 107.93 466 PHE B CA 1
ATOM 8344 C C . PHE B 1 466 ? 118.737 89.588 70.188 1.00 109.31 466 PHE B C 1
ATOM 8345 O O . PHE B 1 466 ? 119.619 90.369 69.822 1.00 111.56 466 PHE B O 1
ATOM 8353 N N . ILE B 1 467 ? 117.439 89.884 70.178 1.00 79.00 467 ILE B N 1
ATOM 8354 C CA . ILE B 1 467 ? 116.923 91.140 69.643 1.00 80.19 467 ILE B CA 1
ATOM 8355 C C . ILE B 1 467 ? 117.186 92.255 70.669 1.00 87.34 467 ILE B C 1
ATOM 8356 O O . ILE B 1 467 ? 117.065 93.451 70.365 1.00 90.09 467 ILE B O 1
ATOM 8361 N N . LYS B 1 468 ? 117.615 91.847 71.864 1.00 115.88 468 LYS B N 1
ATOM 8362 C CA . LYS B 1 468 ? 118.043 92.780 72.896 1.00 123.58 468 LYS B CA 1
ATOM 8363 C C . LYS B 1 468 ? 119.426 93.304 72.560 1.00 125.84 468 LYS B C 1
ATOM 8364 O O . LYS B 1 468 ? 119.693 94.501 72.652 1.00 130.66 468 LYS B O 1
ATOM 8370 N N . ASN B 1 469 ? 120.303 92.392 72.157 1.00 149.25 469 ASN B N 1
ATOM 8371 C CA . ASN B 1 469 ? 121.682 92.741 71.863 1.00 151.55 469 ASN B CA 1
ATOM 8372 C C . ASN B 1 469 ? 121.842 93.232 70.442 1.00 148.10 469 ASN B C 1
ATOM 8373 O O . ASN B 1 469 ? 122.955 93.309 69.927 1.00 148.59 469 ASN B O 1
ATOM 8378 N N . LEU B 1 470 ? 120.729 93.585 69.812 1.00 111.33 470 LEU B N 1
ATOM 8379 C CA . LEU B 1 470 ? 120.795 94.141 68.472 1.00 108.69 470 LEU B CA 1
ATOM 8380 C C . LEU B 1 470 ? 120.465 95.628 68.505 1.00 113.55 470 LEU B C 1
ATOM 8381 O O . LEU B 1 470 ? 119.515 96.042 69.179 1.00 116.11 470 LEU B O 1
ATOM 8386 N N . PRO B 1 471 ? 121.250 96.433 67.759 1.00 126.91 471 PRO B N 1
ATOM 8387 C CA . PRO B 1 471 ? 121.097 97.893 67.684 1.00 131.99 471 PRO B CA 1
ATOM 8388 C C . PRO B 1 471 ? 119.735 98.287 67.132 1.00 129.95 471 PRO B C 1
ATOM 8389 O O . PRO B 1 471 ? 118.891 98.826 67.854 1.00 133.70 471 PRO B O 1
ATOM 8393 N N . GLN B 1 472 ? 119.530 97.986 65.854 1.00 162.19 472 GLN B N 1
ATOM 8394 C CA . GLN B 1 472 ? 118.260 98.237 65.191 1.00 159.88 472 GLN B CA 1
ATOM 8395 C C . GLN B 1 472 ? 117.198 97.343 65.812 1.00 157.20 472 GLN B C 1
ATOM 8396 O O . GLN B 1 472 ? 116.006 97.642 65.752 1.00 157.53 472 GLN B O 1
ATOM 8402 N N . GLY B 1 473 ? 117.636 96.227 66.386 1.00 141.83 473 GLY B N 1
ATOM 8403 C CA . GLY B 1 473 ? 116.730 95.357 67.102 1.00 139.87 473 GLY B CA 1
ATOM 8404 C C . GLY B 1 473 ? 115.982 94.517 66.100 1.00 133.12 473 GLY B C 1
ATOM 8405 O O . GLY B 1 473 ? 116.575 93.709 65.385 1.00 128.63 473 GLY B O 1
ATOM 8406 N N . VAL B 1 474 ? 114.668 94.722 66.043 1.00 106.87 474 VAL B N 1
ATOM 8407 C CA . VAL B 1 474 ? 113.795 93.967 65.139 1.00 101.31 474 VAL B CA 1
ATOM 8408 C C . VAL B 1 474 ? 113.969 94.403 63.701 1.00 99.06 474 VAL B C 1
ATOM 8409 O O . VAL B 1 474 ? 113.399 93.801 62.810 1.00 94.70 474 VAL B O 1
ATOM 8413 N N . GLN B 1 475 ? 114.733 95.470 63.484 1.00 85.44 475 GLN B N 1
ATOM 8414 C CA . GLN B 1 475 ? 114.916 96.015 62.149 1.00 84.29 475 GLN B CA 1
ATOM 8415 C C . GLN B 1 475 ? 116.284 95.677 61.583 1.00 82.61 475 GLN B C 1
ATOM 8416 O O . GLN B 1 475 ? 116.659 96.183 60.528 1.00 82.34 475 GLN B O 1
ATOM 8422 N N . THR B 1 476 ? 117.025 94.815 62.269 1.00 88.65 476 THR B N 1
ATOM 8423 C CA . THR B 1 476 ? 118.347 94.425 61.791 1.00 87.53 476 THR B CA 1
ATOM 8424 C C . THR B 1 476 ? 118.265 93.644 60.494 1.00 82.23 476 THR B C 1
ATOM 8425 O O . THR B 1 476 ? 117.596 92.623 60.423 1.00 78.25 476 THR B O 1
ATOM 8429 N N . LYS B 1 477 ? 118.944 94.127 59.462 1.00 91.09 477 LYS B N 1
ATOM 8430 C CA . LYS B 1 477 ? 119.037 93.355 58.238 1.00 87.29 477 LYS B CA 1
ATOM 8431 C C . LYS B 1 477 ? 119.872 92.116 58.537 1.00 85.44 477 LYS B C 1
ATOM 8432 O O . LYS B 1 477 ? 120.855 92.192 59.280 1.00 87.92 477 LYS B O 1
ATOM 8438 N N . VAL B 1 478 ? 119.473 90.973 57.992 1.00 70.69 478 VAL B N 1
ATOM 8439 C CA . VAL B 1 478 ? 120.195 89.741 58.274 1.00 69.21 478 VAL B CA 1
ATOM 8440 C C . VAL B 1 478 ? 121.270 89.427 57.230 1.00 69.09 478 VAL B C 1
ATOM 8441 O O . VAL B 1 478 ? 121.777 88.302 57.190 1.00 67.67 478 VAL B O 1
ATOM 8445 N N . GLY B 1 479 ? 121.580 90.407 56.379 1.00 166.76 479 GLY B N 1
ATOM 8446 C CA . GLY B 1 479 ? 122.777 90.395 55.541 1.00 167.66 479 GLY B CA 1
ATOM 8447 C C . GLY B 1 479 ? 122.798 89.543 54.282 1.00 165.89 479 GLY B C 1
ATOM 8448 O O . GLY B 1 479 ? 123.520 89.844 53.329 1.00 167.00 479 GLY B O 1
ATOM 8449 N N . ASP B 1 480 ? 121.993 88.491 54.291 1.00 111.90 480 ASP B N 1
ATOM 8450 C CA . ASP B 1 480 ? 121.893 87.502 53.224 1.00 110.22 480 ASP B CA 1
ATOM 8451 C C . ASP B 1 480 ? 121.070 86.417 53.875 1.00 107.83 480 ASP B C 1
ATOM 8452 O O . ASP B 1 480 ? 120.041 86.726 54.467 1.00 107.01 480 ASP B O 1
ATOM 8457 N N . GLY B 1 481 ? 121.483 85.159 53.773 1.00 117.75 481 GLY B N 1
ATOM 8458 C CA . GLY B 1 481 ? 120.872 84.149 54.617 1.00 116.11 481 GLY B CA 1
ATOM 8459 C C . GLY B 1 481 ? 121.355 84.425 56.033 1.00 117.29 481 GLY B C 1
ATOM 8460 O O . GLY B 1 481 ? 120.617 84.282 57.006 1.00 116.63 481 GLY B O 1
ATOM 8461 N N . GLY B 1 482 ? 122.601 84.871 56.127 1.00 113.18 482 GLY B N 1
ATOM 8462 C CA . GLY B 1 482 ? 123.297 85.038 57.385 1.00 114.78 482 GLY B CA 1
ATOM 8463 C C . GLY B 1 482 ? 124.569 84.245 57.153 1.00 115.57 482 GLY B C 1
ATOM 8464 O O . GLY B 1 482 ? 124.455 83.032 56.974 1.00 114.15 482 GLY B O 1
ATOM 8465 N N . SER B 1 483 ? 125.768 84.835 57.137 1.00 144.22 483 SER B N 1
ATOM 8466 C CA . SER B 1 483 ? 126.124 86.221 57.468 1.00 146.50 483 SER B CA 1
ATOM 8467 C C . SER B 1 483 ? 125.689 86.614 58.877 1.00 148.09 483 SER B C 1
ATOM 8468 O O . SER B 1 483 ? 126.110 85.986 59.849 1.00 149.38 483 SER B O 1
ATOM 8471 N N . ASN B 1 484 ? 124.831 87.622 58.985 1.00 124.11 484 ASN B N 1
ATOM 8472 C CA . ASN B 1 484 ? 124.560 88.273 60.266 1.00 126.76 484 ASN B CA 1
ATOM 8473 C C . ASN B 1 484 ? 124.092 87.326 61.367 1.00 125.69 484 ASN B C 1
ATOM 8474 O O . ASN B 1 484 ? 124.204 87.623 62.560 1.00 128.58 484 ASN B O 1
ATOM 8479 N N . LEU B 1 485 ? 123.615 86.160 60.961 1.00 97.60 485 LEU B N 1
ATOM 8480 C CA . LEU B 1 485 ? 122.973 85.254 61.889 1.00 96.38 485 LEU B CA 1
ATOM 8481 C C . LEU B 1 485 ? 123.753 83.950 62.025 1.00 95.88 485 LEU B C 1
ATOM 8482 O O . LEU B 1 485 ? 124.304 83.439 61.047 1.00 94.75 485 LEU B O 1
ATOM 8487 N N . SER B 1 486 ? 123.777 83.401 63.239 1.00 97.24 486 SER B N 1
ATOM 8488 C CA . SER B 1 486 ? 124.412 82.111 63.477 1.00 97.40 486 SER B CA 1
ATOM 8489 C C . SER B 1 486 ? 123.329 81.072 63.681 1.00 94.24 486 SER B C 1
ATOM 8490 O O . SER B 1 486 ? 122.253 81.393 64.182 1.00 93.83 486 SER B O 1
ATOM 8493 N N . GLY B 1 487 ? 123.640 79.828 63.322 1.00 92.75 487 GLY B N 1
ATOM 8494 C CA . GLY B 1 487 ? 122.649 78.771 63.151 1.00 90.69 487 GLY B CA 1
ATOM 8495 C C . GLY B 1 487 ? 121.437 78.776 64.068 1.00 90.20 487 GLY B C 1
ATOM 8496 O O . GLY B 1 487 ? 120.297 78.625 63.605 1.00 88.26 487 GLY B O 1
ATOM 8497 N N . GLY B 1 488 ? 121.688 78.974 65.363 1.00 63.03 488 GLY B N 1
ATOM 8498 C CA . GLY B 1 488 ? 120.651 78.983 66.379 1.00 63.10 488 GLY B CA 1
ATOM 8499 C C . GLY B 1 488 ? 119.612 80.070 66.186 1.00 62.36 488 GLY B C 1
ATOM 8500 O O . GLY B 1 488 ? 118.410 79.813 66.309 1.00 61.02 488 GLY B O 1
ATOM 8501 N N . GLN B 1 489 ? 120.079 81.289 65.899 1.00 81.19 489 GLN B N 1
ATOM 8502 C CA . GLN B 1 489 ? 119.196 82.439 65.691 1.00 81.10 489 GLN B CA 1
ATOM 8503 C C . GLN B 1 489 ? 118.396 82.275 64.413 1.00 77.88 489 GLN B C 1
ATOM 8504 O O . GLN B 1 489 ? 117.226 82.632 64.372 1.00 77.03 489 GLN B O 1
ATOM 8510 N N . LYS B 1 490 ? 119.040 81.775 63.363 1.00 74.59 490 LYS B N 1
ATOM 8511 C CA . LYS B 1 490 ? 118.324 81.409 62.147 1.00 72.24 490 LYS B CA 1
ATOM 8512 C C . LYS B 1 490 ? 117.165 80.478 62.482 1.00 70.68 490 LYS B C 1
ATOM 8513 O O . LYS B 1 490 ? 116.037 80.691 62.051 1.00 69.19 490 LYS B O 1
ATOM 8519 N N . GLN B 1 491 ? 117.474 79.412 63.210 1.00 65.41 491 GLN B N 1
ATOM 8520 C CA . GLN B 1 491 ? 116.479 78.425 63.596 1.00 64.06 491 GLN B CA 1
ATOM 8521 C C . GLN B 1 491 ? 115.332 78.976 64.438 1.00 64.44 491 GLN B C 1
ATOM 8522 O O . GLN B 1 491 ? 114.168 78.606 64.231 1.00 62.71 491 GLN B O 1
ATOM 8528 N N . ARG B 1 492 ? 115.655 79.806 65.426 1.00 79.76 492 ARG B N 1
ATOM 8529 C CA . ARG B 1 492 ? 114.608 80.370 66.270 1.00 80.51 492 ARG B CA 1
ATOM 8530 C C . ARG B 1 492 ? 113.775 81.360 65.480 1.00 79.76 492 ARG B C 1
ATOM 8531 O O . ARG B 1 492 ? 112.586 81.516 65.744 1.00 79.53 492 ARG B O 1
ATOM 8539 N N . ILE B 1 493 ? 114.422 82.067 64.554 1.00 74.33 493 ILE B N 1
ATOM 8540 C CA . ILE B 1 493 ? 113.728 82.975 63.634 1.00 73.67 493 ILE B CA 1
ATOM 8541 C C . ILE B 1 493 ? 112.793 82.203 62.711 1.00 71.04 493 ILE B C 1
ATOM 8542 O O . ILE B 1 493 ? 111.688 82.650 62.449 1.00 70.49 493 ILE B O 1
ATOM 8547 N N . ALA B 1 494 ? 113.220 81.035 62.238 1.00 49.03 494 ALA B N 1
ATOM 8548 C CA . ALA B 1 494 ? 112.359 80.224 61.397 1.00 46.55 494 ALA B CA 1
ATOM 8549 C C . ALA B 1 494 ? 111.154 79.742 62.214 1.00 46.34 494 ALA B C 1
ATOM 8550 O O . ALA B 1 494 ? 110.015 79.815 61.734 1.00 45.22 494 ALA B O 1
ATOM 8552 N N . ILE B 1 495 ? 111.400 79.291 63.447 1.00 56.34 495 ILE B N 1
ATOM 8553 C CA . ILE B 1 495 ? 110.319 78.953 64.398 1.00 56.63 495 ILE B CA 1
ATOM 8554 C C . ILE B 1 495 ? 109.344 80.117 64.630 1.00 57.49 495 ILE B C 1
ATOM 8555 O O . ILE B 1 495 ? 108.127 79.941 64.789 1.00 57.14 495 ILE B O 1
ATOM 8560 N N . ALA B 1 496 ? 109.908 81.313 64.699 1.00 48.70 496 ALA B N 1
ATOM 8561 C CA . ALA B 1 496 ? 109.118 82.512 64.895 1.00 50.65 496 ALA B CA 1
ATOM 8562 C C . ALA B 1 496 ? 108.237 82.717 63.694 1.00 48.95 496 ALA B C 1
ATOM 8563 O O . ALA B 1 496 ? 107.030 82.892 63.801 1.00 49.50 496 ALA B O 1
ATOM 8565 N N . ARG B 1 497 ? 108.881 82.688 62.546 1.00 64.17 497 ARG B N 1
ATOM 8566 C CA . ARG B 1 497 ? 108.217 82.836 61.282 1.00 62.64 497 ARG B CA 1
ATOM 8567 C C . ARG B 1 497 ? 107.005 81.925 61.243 1.00 61.05 497 ARG B C 1
ATOM 8568 O O . ARG B 1 497 ? 105.914 82.366 60.879 1.00 61.02 497 ARG B O 1
ATOM 8576 N N . ALA B 1 498 ? 107.200 80.679 61.688 1.00 52.38 498 ALA B N 1
ATOM 8577 C CA . ALA B 1 498 ? 106.135 79.665 61.739 1.00 51.20 498 ALA B CA 1
ATOM 8578 C C . ALA B 1 498 ? 105.012 80.052 62.696 1.00 52.66 498 ALA B C 1
ATOM 8579 O O . ALA B 1 498 ? 103.824 80.041 62.357 1.00 52.11 498 ALA B O 1
ATOM 8581 N N . LEU B 1 499 ? 105.417 80.463 63.884 1.00 60.35 499 LEU B N 1
ATOM 8582 C CA . LEU B 1 499 ? 104.477 80.852 64.900 1.00 63.01 499 LEU B CA 1
ATOM 8583 C C . LEU B 1 499 ? 103.708 82.103 64.462 1.00 64.43 499 LEU B C 1
ATOM 8584 O O . LEU B 1 499 ? 102.672 82.444 65.043 1.00 66.69 499 LEU B O 1
ATOM 8589 N N . TYR B 1 500 ? 104.201 82.768 63.417 1.00 79.02 500 TYR B N 1
ATOM 8590 C CA . TYR B 1 500 ? 103.582 83.999 62.955 1.00 80.40 500 TYR B CA 1
ATOM 8591 C C . TYR B 1 500 ? 102.310 83.685 62.159 1.00 79.09 500 TYR B C 1
ATOM 8592 O O . TYR B 1 500 ? 101.338 84.449 62.197 1.00 80.93 500 TYR B O 1
ATOM 8601 N N . LEU B 1 501 ? 102.306 82.558 61.454 1.00 57.67 501 LEU B N 1
ATOM 8602 C CA . LEU B 1 501 ? 101.091 82.091 60.808 1.00 56.47 501 LEU B CA 1
ATOM 8603 C C . LEU B 1 501 ? 100.163 81.591 61.907 1.00 57.47 501 LEU B C 1
ATOM 8604 O O . LEU B 1 501 ? 98.934 81.573 61.768 1.00 57.81 501 LEU B O 1
ATOM 8609 N N . GLU B 1 502 ? 100.822 81.172 62.989 1.00 81.42 502 GLU B N 1
ATOM 8610 C CA . GLU B 1 502 ? 100.252 80.574 64.194 1.00 82.85 502 GLU B CA 1
ATOM 8611 C C . GLU B 1 502 ? 100.039 79.042 64.045 1.00 80.83 502 GLU B C 1
ATOM 8612 O O . GLU B 1 502 ? 101.015 78.281 64.017 1.00 79.76 502 GLU B O 1
ATOM 8618 N N . PRO B 1 503 ? 98.790 78.586 63.901 1.00 96.37 503 PRO B N 1
ATOM 8619 C CA . PRO B 1 503 ? 98.469 77.262 64.437 1.00 96.00 503 PRO B CA 1
ATOM 8620 C C . PRO B 1 503 ? 98.823 76.166 63.418 1.00 92.99 503 PRO B C 1
ATOM 8621 O O . PRO B 1 503 ? 99.682 76.484 62.593 1.00 91.63 503 PRO B O 1
ATOM 8625 N N . GLU B 1 504 ? 98.303 74.929 63.460 1.00 68.71 504 GLU B N 1
ATOM 8626 C CA . GLU B 1 504 ? 97.773 74.198 64.608 1.00 70.66 504 GLU B CA 1
ATOM 8627 C C . GLU B 1 504 ? 98.597 72.935 64.575 1.00 70.38 504 GLU B C 1
ATOM 8628 O O . GLU B 1 504 ? 98.656 72.157 65.526 1.00 72.14 504 GLU B O 1
ATOM 8634 N N . ILE B 1 505 ? 99.203 72.727 63.416 1.00 44.72 505 ILE B N 1
ATOM 8635 C CA . ILE B 1 505 ? 100.110 71.623 63.198 1.00 44.63 505 ILE B CA 1
ATOM 8636 C C . ILE B 1 505 ? 101.524 72.121 62.892 1.00 44.72 505 ILE B C 1
ATOM 8637 O O . ILE B 1 505 ? 101.738 72.830 61.907 1.00 43.19 505 ILE B O 1
ATOM 8642 N N . LEU B 1 506 ? 102.495 71.764 63.718 1.00 65.28 506 LEU B N 1
ATOM 8643 C CA . LEU B 1 506 ? 103.863 72.147 63.423 1.00 65.46 506 LEU B CA 1
ATOM 8644 C C . LEU B 1 506 ? 104.566 71.006 62.740 1.00 65.28 506 LEU B C 1
ATOM 8645 O O . LEU B 1 506 ? 104.574 69.887 63.231 1.00 66.15 506 LEU B O 1
ATOM 8650 N N . VAL B 1 507 ? 105.113 71.266 61.575 1.00 38.31 507 VAL B N 1
ATOM 8651 C CA . VAL B 1 507 ? 106.062 70.337 61.009 1.00 38.34 507 VAL B CA 1
ATOM 8652 C C . VAL B 1 507 ? 107.464 70.797 61.405 1.00 39.67 507 VAL B C 1
ATOM 8653 O O . VAL B 1 507 ? 107.743 71.984 61.459 1.00 39.44 507 VAL B O 1
ATOM 8657 N N . LEU B 1 508 ? 108.354 69.876 61.719 1.00 41.06 508 LEU B N 1
ATOM 8658 C CA . LEU B 1 508 ? 109.732 70.266 61.945 1.00 41.99 508 LEU B CA 1
ATOM 8659 C C . LEU B 1 508 ? 110.556 69.411 61.035 1.00 40.61 508 LEU B C 1
ATOM 8660 O O . LEU B 1 508 ? 110.635 68.207 61.207 1.00 39.15 508 LEU B O 1
ATOM 8665 N N . ASP B 1 509 ? 111.128 70.006 60.020 1.00 47.71 509 ASP B N 1
ATOM 8666 C CA . ASP B 1 509 ? 111.887 69.211 59.090 1.00 45.53 509 ASP B CA 1
ATOM 8667 C C . ASP B 1 509 ? 113.329 69.336 59.489 1.00 46.75 509 ASP B C 1
ATOM 8668 O O . ASP B 1 509 ? 114.002 70.260 59.067 1.00 47.33 509 ASP B O 1
ATOM 8673 N N . GLN B 1 510 ? 113.801 68.454 60.354 1.00 64.31 510 GLN B N 1
ATOM 8674 C CA . GLN B 1 510 ? 115.163 68.623 60.828 1.00 65.40 510 GLN B CA 1
ATOM 8675 C C . GLN B 1 510 ? 116.152 68.240 59.738 1.00 64.20 510 GLN B C 1
ATOM 8676 O O . GLN B 1 510 ? 115.891 67.352 58.916 1.00 62.42 510 GLN B O 1
ATOM 8682 N N . ALA B 1 511 ? 117.255 68.982 59.704 1.00 88.55 511 ALA B N 1
ATOM 8683 C CA . ALA B 1 511 ? 118.290 68.770 58.714 1.00 88.07 511 ALA B CA 1
ATOM 8684 C C . ALA B 1 511 ? 119.158 67.613 59.102 1.00 88.88 511 ALA B C 1
ATOM 8685 O O . ALA B 1 511 ? 119.085 67.112 60.217 1.00 89.94 511 ALA B O 1
ATOM 8687 N N . THR B 1 512 ? 120.001 67.207 58.172 1.00 81.13 512 THR B N 1
ATOM 8688 C CA . THR B 1 512 ? 120.932 66.140 58.442 1.00 83.07 512 THR B CA 1
ATOM 8689 C C . THR B 1 512 ? 122.160 66.815 59.035 1.00 85.74 512 THR B C 1
ATOM 8690 O O . THR B 1 512 ? 122.643 67.804 58.486 1.00 86.02 512 THR B O 1
ATOM 8694 N N . SER B 1 513 ? 122.590 66.339 60.202 1.00 116.20 513 SER B N 1
ATOM 8695 C CA . SER B 1 513 ? 123.738 66.879 60.951 1.00 119.94 513 SER B CA 1
ATOM 8696 C C . SER B 1 513 ? 123.453 68.264 61.562 1.00 118.87 513 SER B C 1
ATOM 8697 O O . SER B 1 513 ? 122.805 69.119 60.953 1.00 116.75 513 SER B O 1
ATOM 8700 N N . ALA B 1 514 ? 123.956 68.466 62.775 1.00 101.26 514 ALA B N 1
ATOM 8701 C CA . ALA B 1 514 ? 123.841 69.737 63.480 1.00 101.44 514 ALA B CA 1
ATOM 8702 C C . ALA B 1 514 ? 125.174 69.981 64.171 1.00 106.42 514 ALA B C 1
ATOM 8703 O O . ALA B 1 514 ? 125.570 71.131 64.391 1.00 107.52 514 ALA B O 1
ATOM 8705 N N . LEU B 1 515 ? 125.825 68.877 64.547 1.00 150.50 515 LEU B N 1
ATOM 8706 C CA . LEU B 1 515 ? 127.209 68.865 65.043 1.00 155.98 515 LEU B CA 1
ATOM 8707 C C . LEU B 1 515 ? 127.492 69.973 66.069 1.00 158.34 515 LEU B C 1
ATOM 8708 O O . LEU B 1 515 ? 128.126 70.980 65.758 1.00 159.21 515 LEU B O 1
ATOM 8713 N N . ASP B 1 516 ? 127.003 69.779 67.290 1.00 181.42 516 ASP B N 1
ATOM 8714 C CA . ASP B 1 516 ? 126.542 68.465 67.727 1.00 181.54 516 ASP B CA 1
ATOM 8715 C C . ASP B 1 516 ? 125.316 68.604 68.621 1.00 179.84 516 ASP B C 1
ATOM 8716 O O . ASP B 1 516 ? 124.455 69.462 68.391 1.00 176.29 516 ASP B O 1
ATOM 8721 N N . THR B 1 517 ? 125.248 67.752 69.637 1.00 167.10 517 THR B N 1
ATOM 8722 C CA . THR B 1 517 ? 124.108 67.693 70.535 1.00 166.25 517 THR B CA 1
ATOM 8723 C C . THR B 1 517 ? 123.798 69.024 71.258 1.00 167.09 517 THR B C 1
ATOM 8724 O O . THR B 1 517 ? 122.625 69.375 71.383 1.00 164.42 517 THR B O 1
ATOM 8728 N N . GLN B 1 518 ? 124.825 69.777 71.671 1.00 170.69 518 GLN B N 1
ATOM 8729 C CA . GLN B 1 518 ? 124.628 70.958 72.521 1.00 172.80 518 GLN B CA 1
ATOM 8730 C C . GLN B 1 518 ? 123.547 71.926 72.054 1.00 168.21 518 GLN B C 1
ATOM 8731 O O . GLN B 1 518 ? 122.623 72.213 72.805 1.00 168.56 518 GLN B O 1
ATOM 8737 N N . SER B 1 519 ? 123.619 72.403 70.822 1.00 132.19 519 SER B N 1
ATOM 8738 C CA . SER B 1 519 ? 122.625 73.369 70.361 1.00 128.26 519 SER B CA 1
ATOM 8739 C C . SER B 1 519 ? 121.255 72.737 70.053 1.00 124.20 519 SER B C 1
ATOM 8740 O O . SER B 1 519 ? 120.199 73.234 70.501 1.00 123.47 519 SER B O 1
ATOM 8743 N N . GLU B 1 520 ? 121.285 71.633 69.305 1.00 111.65 520 GLU B N 1
ATOM 8744 C CA . GLU B 1 520 ? 120.073 71.005 68.787 1.00 108.46 520 GLU B CA 1
ATOM 8745 C C . GLU B 1 520 ? 119.188 70.495 69.912 1.00 109.41 520 GLU B C 1
ATOM 8746 O O . GLU B 1 520 ? 117.968 70.537 69.803 1.00 108.03 520 GLU B O 1
ATOM 8752 N N . ALA B 1 521 ? 119.795 70.010 70.988 1.00 94.63 521 ALA B N 1
ATOM 8753 C CA . ALA B 1 521 ? 119.009 69.564 72.131 1.00 96.67 521 ALA B CA 1
ATOM 8754 C C . ALA B 1 521 ? 118.199 70.718 72.720 1.00 97.15 521 ALA B C 1
ATOM 8755 O O . ALA B 1 521 ? 117.003 70.575 73.023 1.00 95.98 521 ALA B O 1
ATOM 8757 N N . LYS B 1 522 ? 118.854 71.862 72.869 1.00 95.88 522 LYS B N 1
ATOM 8758 C CA . LYS B 1 522 ? 118.208 73.057 73.391 1.00 97.00 522 LYS B CA 1
ATOM 8759 C C . LYS B 1 522 ? 117.038 73.470 72.512 1.00 92.30 522 LYS B C 1
ATOM 8760 O O . LYS B 1 522 ? 115.921 73.691 73.011 1.00 92.43 522 LYS B O 1
ATOM 8766 N N . ILE B 1 523 ? 117.284 73.574 71.205 1.00 99.31 523 ILE B N 1
ATOM 8767 C CA . ILE B 1 523 ? 116.201 73.976 70.301 1.00 96.30 523 ILE B CA 1
ATOM 8768 C C . ILE B 1 523 ? 115.044 72.958 70.254 1.00 95.11 523 ILE B C 1
ATOM 8769 O O . ILE B 1 523 ? 113.871 73.357 70.244 1.00 94.28 523 ILE B O 1
ATOM 8774 N N . MET B 1 524 ? 115.366 71.660 70.268 1.00 88.11 524 MET B N 1
ATOM 8775 C CA . MET B 1 524 ? 114.341 70.608 70.302 1.00 87.56 524 MET B CA 1
ATOM 8776 C C . MET B 1 524 ? 113.442 70.765 71.507 1.00 88.88 524 MET B C 1
ATOM 8777 O O . MET B 1 524 ? 112.217 70.696 71.391 1.00 88.03 524 MET B O 1
ATOM 8782 N N . ASP B 1 525 ? 114.051 70.953 72.671 1.00 102.94 525 ASP B N 1
ATOM 8783 C CA . ASP B 1 525 ? 113.263 71.157 73.878 1.00 105.62 525 ASP B CA 1
ATOM 8784 C C . ASP B 1 525 ? 112.425 72.445 73.829 1.00 105.24 525 ASP B C 1
ATOM 8785 O O . ASP B 1 525 ? 111.285 72.453 74.300 1.00 105.75 525 ASP B O 1
ATOM 8790 N N . GLU B 1 526 ? 112.963 73.533 73.285 1.00 91.58 526 GLU B N 1
ATOM 8791 C CA . GLU B 1 526 ? 112.121 74.724 73.159 1.00 91.38 526 GLU B CA 1
ATOM 8792 C C . GLU B 1 526 ? 110.899 74.444 72.296 1.00 87.78 526 GLU B C 1
ATOM 8793 O O . GLU B 1 526 ? 109.773 74.800 72.654 1.00 88.41 526 GLU B O 1
ATOM 8799 N N . ILE B 1 527 ? 111.142 73.774 71.168 1.00 70.75 527 ILE B N 1
ATOM 8800 C CA . ILE B 1 527 ? 110.096 73.429 70.209 1.00 68.80 527 ILE B CA 1
ATOM 8801 C C . ILE B 1 527 ? 109.011 72.568 70.875 1.00 69.66 527 ILE B C 1
ATOM 8802 O O . ILE B 1 527 ? 107.810 72.806 70.685 1.00 69.09 527 ILE B O 1
ATOM 8807 N N . TYR B 1 528 ? 109.436 71.588 71.673 1.00 77.81 528 TYR B N 1
ATOM 8808 C CA . TYR B 1 528 ? 108.490 70.750 72.410 1.00 79.00 528 TYR B CA 1
ATOM 8809 C C . TYR B 1 528 ? 107.701 71.620 73.390 1.00 80.81 528 TYR B C 1
ATOM 8810 O O . TYR B 1 528 ? 106.523 71.374 73.635 1.00 81.33 528 TYR B O 1
ATOM 8819 N N . LYS B 1 529 ? 108.359 72.610 73.988 1.00 76.29 529 LYS B N 1
ATOM 8820 C CA . LYS B 1 529 ? 107.663 73.517 74.900 1.00 79.51 529 LYS B CA 1
ATOM 8821 C C . LYS B 1 529 ? 106.548 74.275 74.176 1.00 77.66 529 LYS B C 1
ATOM 8822 O O . LYS B 1 529 ? 105.413 74.315 74.646 1.00 79.41 529 LYS B O 1
ATOM 8828 N N . ILE B 1 530 ? 106.864 74.855 73.021 1.00 92.41 530 ILE B N 1
ATOM 8829 C CA . ILE B 1 530 ? 105.894 75.685 72.299 1.00 91.37 530 ILE B CA 1
ATOM 8830 C C . ILE B 1 530 ? 104.874 74.868 71.506 1.00 89.66 530 ILE B C 1
ATOM 8831 O O . ILE B 1 530 ? 103.939 75.417 70.913 1.00 88.84 530 ILE B O 1
ATOM 8836 N N . SER B 1 531 ? 105.037 73.556 71.500 1.00 79.69 531 SER B N 1
ATOM 8837 C CA . SER B 1 531 ? 104.074 72.728 70.796 1.00 78.38 531 SER B CA 1
ATOM 8838 C C . SER B 1 531 ? 103.095 72.046 71.752 1.00 80.38 531 SER B C 1
ATOM 8839 O O . SER B 1 531 ? 102.468 71.047 71.402 1.00 79.80 531 SER B O 1
ATOM 8842 N N . LYS B 1 532 ? 102.959 72.578 72.959 1.00 94.75 532 LYS B N 1
ATOM 8843 C CA . LYS B 1 532 ? 102.037 71.971 73.909 1.00 97.07 532 LYS B CA 1
ATOM 8844 C C . LYS B 1 532 ? 100.575 72.127 73.478 1.00 96.81 532 LYS B C 1
ATOM 8845 O O . LYS B 1 532 ? 99.807 71.170 73.525 1.00 97.20 532 LYS B O 1
ATOM 8851 N N . ASP B 1 533 ? 100.181 73.329 73.083 1.00 113.09 533 ASP B N 1
ATOM 8852 C CA . ASP B 1 533 ? 98.801 73.550 72.676 1.00 112.90 533 ASP B CA 1
ATOM 8853 C C . ASP B 1 533 ? 98.580 73.132 71.231 1.00 109.53 533 ASP B C 1
ATOM 8854 O O . ASP B 1 533 ? 97.470 73.225 70.718 1.00 108.86 533 ASP B O 1
ATOM 8859 N N . LYS B 1 534 ? 99.642 72.673 70.579 1.00 77.70 534 LYS B N 1
ATOM 8860 C CA . LYS B 1 534 ? 99.578 72.310 69.164 1.00 74.68 534 LYS B CA 1
ATOM 8861 C C . LYS B 1 534 ? 99.856 70.842 68.936 1.00 74.12 534 LYS B C 1
ATOM 8862 O O . LYS B 1 534 ? 100.200 70.118 69.864 1.00 75.96 534 LYS B O 1
ATOM 8868 N N . THR B 1 535 ? 99.732 70.411 67.689 1.00 53.84 535 THR B N 1
ATOM 8869 C CA . THR B 1 535 ? 100.059 69.038 67.326 1.00 52.76 535 THR B CA 1
ATOM 8870 C C . THR B 1 535 ? 101.273 69.090 66.402 1.00 50.93 535 THR B C 1
ATOM 8871 O O . THR B 1 535 ? 101.370 69.990 65.576 1.00 49.52 535 THR B O 1
ATOM 8875 N N . MET B 1 536 ? 102.204 68.152 66.518 1.00 63.30 536 MET B N 1
ATOM 8876 C CA . MET B 1 536 ? 103.475 68.349 65.835 1.00 62.33 536 MET B CA 1
ATOM 8877 C C . MET B 1 536 ? 103.996 67.124 65.117 1.00 60.76 536 MET B C 1
ATOM 8878 O O . MET B 1 536 ? 103.936 66.024 65.621 1.00 61.27 536 MET B O 1
ATOM 8883 N N . ILE B 1 537 ? 104.467 67.319 63.903 1.00 47.97 537 ILE B N 1
ATOM 8884 C CA . ILE B 1 537 ? 105.139 66.264 63.167 1.00 46.38 537 ILE B CA 1
ATOM 8885 C C . ILE B 1 537 ? 106.623 66.608 63.058 1.00 47.16 537 ILE B C 1
ATOM 8886 O O . ILE B 1 537 ? 106.979 67.752 62.765 1.00 47.64 537 ILE B O 1
ATOM 8891 N N . ILE B 1 538 ? 107.490 65.648 63.347 1.00 51.26 538 ILE B N 1
ATOM 8892 C CA . ILE B 1 538 ? 108.931 65.869 63.219 1.00 51.23 538 ILE B CA 1
ATOM 8893 C C . ILE B 1 538 ? 109.559 64.907 62.219 1.00 47.92 538 ILE B C 1
ATOM 8894 O O . ILE B 1 538 ? 109.494 63.689 62.403 1.00 47.44 538 ILE B O 1
ATOM 8899 N N . ILE B 1 539 ? 110.164 65.441 61.166 1.00 45.25 539 ILE B N 1
ATOM 8900 C CA . ILE B 1 539 ? 110.887 64.590 60.229 1.00 43.31 539 ILE B CA 1
ATOM 8901 C C . ILE B 1 539 ? 112.296 64.359 60.756 1.00 44.79 539 ILE B C 1
ATOM 8902 O O . ILE B 1 539 ? 113.281 64.914 60.246 1.00 45.00 539 ILE B O 1
ATOM 8907 N N . ALA B 1 540 ? 112.370 63.518 61.780 1.00 48.70 540 ALA B N 1
ATOM 8908 C CA . ALA B 1 540 ? 113.581 63.340 62.551 1.00 50.71 540 ALA B CA 1
ATOM 8909 C C . ALA B 1 540 ? 114.646 62.568 61.768 1.00 50.00 540 ALA B C 1
ATOM 8910 O O . ALA B 1 540 ? 114.334 61.541 61.145 1.00 48.83 540 ALA B O 1
ATOM 8912 N N . HIS B 1 541 ? 115.895 63.043 61.818 1.00 79.63 541 HIS B N 1
ATOM 8913 C CA . HIS B 1 541 ? 116.980 62.423 61.059 1.00 80.14 541 HIS B CA 1
ATOM 8914 C C . HIS B 1 541 ? 117.913 61.638 61.918 1.00 83.69 541 HIS B C 1
ATOM 8915 O O . HIS B 1 541 ? 118.767 60.915 61.421 1.00 86.06 541 HIS B O 1
ATOM 8922 N N . ARG B 1 542 ? 117.721 61.753 63.215 1.00 89.47 542 ARG B N 1
ATOM 8923 C CA . ARG B 1 542 ? 118.533 61.001 64.134 1.00 93.88 542 ARG B CA 1
ATOM 8924 C C . ARG B 1 542 ? 117.679 59.971 64.868 1.00 94.65 542 ARG B C 1
ATOM 8925 O O . ARG B 1 542 ? 117.588 58.790 64.476 1.00 95.30 542 ARG B O 1
ATOM 8933 N N . LEU B 1 543 ? 117.055 60.482 65.924 1.00 80.38 543 LEU B N 1
ATOM 8934 C CA . LEU B 1 543 ? 116.479 59.760 67.051 1.00 82.41 543 LEU B CA 1
ATOM 8935 C C . LEU B 1 543 ? 116.936 60.723 68.090 1.00 84.39 543 LEU B C 1
ATOM 8936 O O . LEU B 1 543 ? 117.301 61.852 67.738 1.00 83.05 543 LEU B O 1
ATOM 8941 N N . SER B 1 544 ? 116.907 60.331 69.354 1.00 78.20 544 SER B N 1
ATOM 8942 C CA . SER B 1 544 ? 117.575 61.105 70.405 1.00 81.49 544 SER B CA 1
ATOM 8943 C C . SER B 1 544 ? 117.149 62.565 70.492 1.00 79.11 544 SER B C 1
ATOM 8944 O O . SER B 1 544 ? 117.569 63.297 71.385 1.00 81.82 544 SER B O 1
ATOM 8947 N N . THR B 1 545 ? 116.307 62.969 69.556 1.00 94.77 545 THR B N 1
ATOM 8948 C CA . THR B 1 545 ? 115.806 64.313 69.462 1.00 93.98 545 THR B CA 1
ATOM 8949 C C . THR B 1 545 ? 114.316 64.144 69.546 1.00 93.08 545 THR B C 1
ATOM 8950 O O . THR B 1 545 ? 113.559 65.105 69.663 1.00 92.49 545 THR B O 1
ATOM 8954 N N . ILE B 1 546 ? 113.912 62.884 69.423 1.00 75.77 546 ILE B N 1
ATOM 8955 C CA . ILE B 1 546 ? 112.508 62.524 69.395 1.00 74.95 546 ILE B CA 1
ATOM 8956 C C . ILE B 1 546 ? 112.076 61.482 70.387 1.00 77.04 546 ILE B C 1
ATOM 8957 O O . ILE B 1 546 ? 111.074 60.815 70.151 1.00 76.31 546 ILE B O 1
ATOM 8962 N N . THR B 1 547 ? 112.821 61.307 71.467 1.00 90.26 547 THR B N 1
ATOM 8963 C CA . THR B 1 547 ? 112.442 60.325 72.477 1.00 92.63 547 THR B CA 1
ATOM 8964 C C . THR B 1 547 ? 111.152 60.790 73.135 1.00 92.91 547 THR B C 1
ATOM 8965 O O . THR B 1 547 ? 110.328 59.983 73.569 1.00 93.69 547 THR B O 1
ATOM 8969 N N . GLN B 1 548 ? 110.972 62.106 73.155 1.00 109.58 548 GLN B N 1
ATOM 8970 C CA . GLN B 1 548 ? 109.881 62.752 73.868 1.00 110.12 548 GLN B CA 1
ATOM 8971 C C . GLN B 1 548 ? 108.589 62.844 73.027 1.00 107.85 548 GLN B C 1
ATOM 8972 O O . GLN B 1 548 ? 107.638 63.539 73.391 1.00 108.33 548 GLN B O 1
ATOM 8978 N N . CYS B 1 549 ? 108.568 62.113 71.914 1.00 87.34 549 CYS B N 1
ATOM 8979 C CA . CYS B 1 549 ? 107.412 62.023 71.030 1.00 85.40 549 CYS B CA 1
ATOM 8980 C C . CYS B 1 549 ? 106.407 60.949 71.457 1.00 86.47 549 CYS B C 1
ATOM 8981 O O . CYS B 1 549 ? 106.793 59.855 71.859 1.00 87.91 549 CYS B O 1
ATOM 8984 N N . ASP B 1 550 ? 105.119 61.266 71.343 1.00 76.51 550 ASP B N 1
ATOM 8985 C CA . ASP B 1 550 ? 104.030 60.363 71.729 1.00 77.61 550 ASP B CA 1
ATOM 8986 C C . ASP B 1 550 ? 103.935 59.161 70.815 1.00 76.59 550 ASP B C 1
ATOM 8987 O O . ASP B 1 550 ? 103.402 58.122 71.193 1.00 77.82 550 ASP B O 1
ATOM 8992 N N . LYS B 1 551 ? 104.322 59.353 69.568 1.00 61.44 551 LYS B N 1
ATOM 8993 C CA . LYS B 1 551 ? 104.468 58.242 68.643 1.00 59.82 551 LYS B CA 1
ATOM 8994 C C . LYS B 1 551 ? 105.739 58.448 67.886 1.00 57.95 551 LYS B C 1
ATOM 8995 O O . LYS B 1 551 ? 106.103 59.579 67.615 1.00 56.99 551 LYS B O 1
ATOM 9001 N N . VAL B 1 552 ? 106.411 57.360 67.544 1.00 49.29 552 VAL B N 1
ATOM 9002 C CA . VAL B 1 552 ? 107.522 57.419 66.609 1.00 48.33 552 VAL B CA 1
ATOM 9003 C C . VAL B 1 552 ? 107.329 56.317 65.613 1.00 48.15 552 VAL B C 1
ATOM 9004 O O . VAL B 1 552 ? 107.291 55.151 65.993 1.00 50.29 552 VAL B O 1
ATOM 9008 N N . TYR B 1 553 ? 107.221 56.668 64.342 1.00 58.58 553 TYR B N 1
ATOM 9009 C CA . TYR B 1 553 ? 107.102 55.644 63.329 1.00 57.71 553 TYR B CA 1
ATOM 9010 C C . TYR B 1 553 ? 108.381 55.586 62.538 1.00 57.52 553 TYR B C 1
ATOM 9011 O O . TYR B 1 553 ? 108.982 56.604 62.232 1.00 56.25 553 TYR B O 1
ATOM 9020 N N . ARG B 1 554 ? 108.830 54.380 62.265 1.00 64.12 554 ARG B N 1
ATOM 9021 C CA . ARG B 1 554 ? 109.953 54.175 61.386 1.00 65.04 554 ARG B CA 1
ATOM 9022 C C . ARG B 1 554 ? 109.423 53.720 60.059 1.00 64.05 554 ARG B C 1
ATOM 9023 O O . ARG B 1 554 ? 108.608 52.820 59.980 1.00 65.00 554 ARG B O 1
ATOM 9031 N N . LEU B 1 555 ? 109.839 54.390 59.008 1.00 50.21 555 LEU B N 1
ATOM 9032 C CA . LEU B 1 555 ? 109.429 53.978 57.684 1.00 49.97 555 LEU B CA 1
ATOM 9033 C C . LEU B 1 555 ? 110.613 53.358 56.989 1.00 52.13 555 LEU B C 1
ATOM 9034 O O . LEU B 1 555 ? 111.511 54.100 56.615 1.00 51.67 555 LEU B O 1
ATOM 9039 N N . GLU B 1 556 ? 110.636 52.037 56.789 1.00 69.86 556 GLU B N 1
ATOM 9040 C CA . GLU B 1 556 ? 111.726 51.484 55.989 1.00 73.09 556 GLU B CA 1
ATOM 9041 C C . GLU B 1 556 ? 111.221 50.546 54.892 1.00 74.84 556 GLU B C 1
ATOM 9042 O O . GLU B 1 556 ? 110.380 49.694 55.119 1.00 75.80 556 GLU B O 1
ATOM 9048 N N . HIS B 1 557 ? 111.739 50.796 53.690 1.00 122.53 557 HIS B N 1
ATOM 9049 C CA . HIS B 1 557 ? 111.468 50.088 52.431 1.00 124.57 557 HIS B CA 1
ATOM 9050 C C . HIS B 1 557 ? 110.562 48.879 52.504 1.00 126.63 557 HIS B C 1
ATOM 9051 O O . HIS B 1 557 ? 111.031 47.757 52.624 1.00 131.06 557 HIS B O 1
ATOM 9058 N N . GLY B 1 558 ? 109.260 49.099 52.433 1.00 60.97 558 GLY B N 1
ATOM 9059 C CA . GLY B 1 558 ? 108.649 50.416 52.432 1.00 57.25 558 GLY B CA 1
ATOM 9060 C C . GLY B 1 558 ? 107.377 50.371 53.272 1.00 55.88 558 GLY B C 1
ATOM 9061 O O . GLY B 1 558 ? 106.271 50.644 52.780 1.00 54.52 558 GLY B O 1
ATOM 9062 N N . LYS B 1 559 ? 107.527 49.966 54.531 1.00 79.40 559 LYS B N 1
ATOM 9063 C CA . LYS B 1 559 ? 106.406 49.922 55.462 1.00 78.12 559 LYS B CA 1
ATOM 9064 C C . LYS B 1 559 ? 106.636 50.886 56.618 1.00 75.93 559 LYS B C 1
ATOM 9065 O O . LYS B 1 559 ? 107.773 51.321 56.867 1.00 76.22 559 LYS B O 1
ATOM 9071 N N . LEU B 1 560 ? 105.547 51.217 57.313 1.00 57.29 560 LEU B N 1
ATOM 9072 C CA . LEU B 1 560 ? 105.616 52.082 58.478 1.00 55.76 560 LEU B CA 1
ATOM 9073 C C . LEU B 1 560 ? 105.369 51.212 59.692 1.00 58.47 560 LEU B C 1
ATOM 9074 O O . LEU B 1 560 ? 104.323 50.601 59.804 1.00 59.40 560 LEU B O 1
ATOM 9079 N N . LYS B 1 561 ? 106.341 51.103 60.584 1.00 69.28 561 LYS B N 1
ATOM 9080 C CA . LYS B 1 561 ? 106.144 50.349 61.813 1.00 72.17 561 LYS B CA 1
ATOM 9081 C C . LYS B 1 561 ? 106.229 51.350 62.953 1.00 71.18 561 LYS B C 1
ATOM 9082 O O . LYS B 1 561 ? 106.900 52.353 62.836 1.00 69.42 561 LYS B O 1
ATOM 9088 N N . GLU B 1 562 ? 105.516 51.125 64.033 1.00 72.61 562 GLU B N 1
ATOM 9089 C CA . GLU B 1 562 ? 105.679 51.966 65.205 1.00 72.86 562 GLU B CA 1
ATOM 9090 C C . GLU B 1 562 ? 106.851 51.511 66.104 1.00 76.23 562 GLU B C 1
ATOM 9091 O O . GLU B 1 562 ? 107.166 50.331 66.170 1.00 79.40 562 GLU B O 1
ATOM 9097 N N . GLU B 1 563 ? 107.554 52.451 66.724 1.00 72.80 563 GLU B N 1
ATOM 9098 C CA . GLU B 1 563 ? 108.633 52.109 67.648 1.00 76.55 563 GLU B CA 1
ATOM 9099 C C . GLU B 1 563 ? 108.145 52.171 69.100 1.00 79.03 563 GLU B C 1
ATOM 9100 O O . GLU B 1 563 ? 108.213 51.188 69.872 1.00 83.19 563 GLU B O 1
ATOM 9106 N N . LYS B 1 564 ? 107.713 53.365 69.475 1.00 167.74 564 LYS B N 1
ATOM 9107 C CA . LYS B 1 564 ? 107.089 53.609 70.765 1.00 170.80 564 LYS B CA 1
ATOM 9108 C C . LYS B 1 564 ? 106.011 54.686 70.637 1.00 169.88 564 LYS B C 1
ATOM 9109 O O . LYS B 1 564 ? 105.631 55.066 69.530 1.00 167.39 564 LYS B O 1
ATOM 9115 N N . MET C 1 1 ? 172.235 97.961 29.248 1.00 107.74 1 MET C N 1
ATOM 9116 C CA . MET C 1 1 ? 170.993 97.248 28.980 1.00 101.71 1 MET C CA 1
ATOM 9117 C C . MET C 1 1 ? 170.665 97.269 27.479 1.00 99.29 1 MET C C 1
ATOM 9118 O O . MET C 1 1 ? 169.712 96.642 27.028 1.00 94.62 1 MET C O 1
ATOM 9123 N N . VAL C 1 2 ? 171.471 97.977 26.697 1.00 106.68 2 VAL C N 1
ATOM 9124 C CA . VAL C 1 2 ? 171.338 97.947 25.239 1.00 105.24 2 VAL C CA 1
ATOM 9125 C C . VAL C 1 2 ? 172.397 97.015 24.680 1.00 107.32 2 VAL C C 1
ATOM 9126 O O . VAL C 1 2 ? 172.232 96.436 23.602 1.00 106.67 2 VAL C O 1
ATOM 9130 N N . LYS C 1 3 ? 173.497 96.908 25.423 1.00 102.25 3 LYS C N 1
ATOM 9131 C CA . LYS C 1 3 ? 174.564 95.971 25.113 1.00 105.96 3 LYS C CA 1
ATOM 9132 C C . LYS C 1 3 ? 173.994 94.553 25.105 1.00 102.39 3 LYS C C 1
ATOM 9133 O O . LYS C 1 3 ? 174.316 93.752 24.222 1.00 103.73 3 LYS C O 1
ATOM 9139 N N . LYS C 1 4 ? 173.137 94.273 26.090 1.00 94.13 4 LYS C N 1
ATOM 9140 C CA . LYS C 1 4 ? 172.348 93.045 26.154 1.00 89.85 4 LYS C CA 1
ATOM 9141 C C . LYS C 1 4 ? 171.727 92.730 24.800 1.00 87.87 4 LYS C C 1
ATOM 9142 O O . LYS C 1 4 ? 171.959 91.661 24.209 1.00 88.66 4 LYS C O 1
ATOM 9148 N N . LEU C 1 5 ? 170.916 93.679 24.335 1.00 89.88 5 LEU C N 1
ATOM 9149 C CA . LEU C 1 5 ? 170.118 93.539 23.127 1.00 87.66 5 LEU C CA 1
ATOM 9150 C C . LEU C 1 5 ? 170.984 93.193 21.909 1.00 91.89 5 LEU C C 1
ATOM 9151 O O . LEU C 1 5 ? 170.597 92.370 21.085 1.00 90.85 5 LEU C O 1
ATOM 9156 N N . PHE C 1 6 ? 172.157 93.817 21.801 1.00 104.62 6 PHE C N 1
ATOM 9157 C CA . PHE C 1 6 ? 173.029 93.609 20.640 1.00 108.85 6 PHE C CA 1
ATOM 9158 C C . PHE C 1 6 ? 173.929 92.383 20.792 1.00 111.82 6 PHE C C 1
ATOM 9159 O O . PHE C 1 6 ? 174.510 91.901 19.819 1.00 114.54 6 PHE C O 1
ATOM 9167 N N . PHE C 1 7 ? 174.028 91.882 22.019 1.00 80.08 7 PHE C N 1
ATOM 9168 C CA . PHE C 1 7 ? 174.680 90.605 22.290 1.00 82.22 7 PHE C CA 1
ATOM 9169 C C . PHE C 1 7 ? 173.765 89.460 21.850 1.00 78.27 7 PHE C C 1
ATOM 9170 O O . PHE C 1 7 ? 174.192 88.526 21.170 1.00 79.60 7 PHE C O 1
ATOM 9178 N N . ILE C 1 8 ? 172.492 89.559 22.208 1.00 69.52 8 ILE C N 1
ATOM 9179 C CA . ILE C 1 8 ? 171.540 88.518 21.853 1.00 65.39 8 ILE C CA 1
ATOM 9180 C C . ILE C 1 8 ? 171.296 88.456 20.337 1.00 66.09 8 ILE C C 1
ATOM 9181 O O . ILE C 1 8 ? 171.206 87.373 19.760 1.00 65.37 8 ILE C O 1
ATOM 9186 N N . LEU C 1 9 ? 171.188 89.620 19.701 1.00 65.89 9 LEU C N 1
ATOM 9187 C CA . LEU C 1 9 ? 170.991 89.730 18.253 1.00 66.80 9 LEU C CA 1
ATOM 9188 C C . LEU C 1 9 ? 172.288 89.428 17.488 1.00 74.34 9 LEU C C 1
ATOM 9189 O O . LEU C 1 9 ? 173.381 89.762 17.960 1.00 76.77 9 LEU C O 1
ATOM 9194 N N . SER C 1 10 ? 172.180 88.809 16.313 1.00 84.35 10 SER C N 1
ATOM 9195 C CA . SER C 1 10 ? 173.365 88.509 15.497 1.00 90.20 10 SER C CA 1
ATOM 9196 C C . SER C 1 10 ? 173.857 89.743 14.740 1.00 92.19 10 SER C C 1
ATOM 9197 O O . SER C 1 10 ? 173.672 90.876 15.193 1.00 89.84 10 SER C O 1
ATOM 9200 N N . LYS C 1 11 ? 174.562 89.519 13.634 1.00 127.33 11 LYS C N 1
ATOM 9201 C CA . LYS C 1 11 ? 174.929 90.619 12.752 1.00 128.73 11 LYS C CA 1
ATOM 9202 C C . LYS C 1 11 ? 173.783 90.901 11.769 1.00 127.24 11 LYS C C 1
ATOM 9203 O O . LYS C 1 11 ? 173.371 92.056 11.612 1.00 125.93 11 LYS C O 1
ATOM 9209 N N . GLU C 1 12 ? 173.280 89.852 11.109 1.00 163.36 12 GLU C N 1
ATOM 9210 C CA . GLU C 1 12 ? 172.143 89.991 10.193 1.00 161.52 12 GLU C CA 1
ATOM 9211 C C . GLU C 1 12 ? 170.984 90.637 10.926 1.00 158.12 12 GLU C C 1
ATOM 9212 O O . GLU C 1 12 ? 170.279 91.493 10.384 1.00 156.93 12 GLU C O 1
ATOM 9218 N N . ASP C 1 13 ? 170.830 90.247 12.185 1.00 103.57 13 ASP C N 1
ATOM 9219 C CA . ASP C 1 13 ? 169.799 90.801 13.040 1.00 98.89 13 ASP C CA 1
ATOM 9220 C C . ASP C 1 13 ? 169.925 92.303 13.210 1.00 98.02 13 ASP C C 1
ATOM 9221 O O . ASP C 1 13 ? 168.961 93.046 13.011 1.00 95.31 13 ASP C O 1
ATOM 9226 N N . LYS C 1 14 ? 171.108 92.752 13.606 1.00 86.78 14 LYS C N 1
ATOM 9227 C CA . LYS C 1 14 ? 171.329 94.178 13.814 1.00 85.67 14 LYS C CA 1
ATOM 9228 C C . LYS C 1 14 ? 171.097 94.938 12.516 1.00 87.24 14 LYS C C 1
ATOM 9229 O O . LYS C 1 14 ? 170.369 95.918 12.492 1.00 84.59 14 LYS C O 1
ATOM 9235 N N . ASN C 1 15 ? 171.664 94.433 11.424 1.00 125.35 15 ASN C N 1
ATOM 9236 C CA . ASN C 1 15 ? 171.514 95.047 10.097 1.00 126.65 15 ASN C CA 1
ATOM 9237 C C . ASN C 1 15 ? 170.044 95.306 9.792 1.00 123.83 15 ASN C C 1
ATOM 9238 O O . ASN C 1 15 ? 169.601 96.448 9.541 1.00 122.62 15 ASN C O 1
ATOM 9243 N N . PHE C 1 16 ? 169.289 94.222 9.873 1.00 85.04 16 PHE C N 1
ATOM 9244 C CA . PHE C 1 16 ? 167.855 94.245 9.680 1.00 82.29 16 PHE C CA 1
ATOM 9245 C C . PHE C 1 16 ? 167.162 95.287 10.571 1.00 78.49 16 PHE C C 1
ATOM 9246 O O . PHE C 1 16 ? 166.243 95.975 10.130 1.00 76.93 16 PHE C O 1
ATOM 9254 N N . LEU C 1 17 ? 167.620 95.395 11.818 1.00 74.03 17 LEU C N 1
ATOM 9255 C CA . LEU C 1 17 ? 167.057 96.324 12.802 1.00 68.95 17 LEU C CA 1
ATOM 9256 C C . LEU C 1 17 ? 167.252 97.790 12.414 1.00 69.57 17 LEU C C 1
ATOM 9257 O O . LEU C 1 17 ? 166.326 98.618 12.488 1.00 66.58 17 LEU C O 1
ATOM 9262 N N . PHE C 1 18 ? 168.460 98.147 12.032 1.00 108.39 18 PHE C N 1
ATOM 9263 C CA . PHE C 1 18 ? 168.678 99.537 11.684 1.00 108.95 18 PHE C CA 1
ATOM 9264 C C . PHE C 1 18 ? 167.910 99.882 10.417 1.00 110.08 18 PHE C C 1
ATOM 9265 O O . PHE C 1 18 ? 167.273 100.951 10.311 1.00 108.44 18 PHE C O 1
ATOM 9273 N N . PHE C 1 19 ? 167.964 98.957 9.461 1.00 80.03 19 PHE C N 1
ATOM 9274 C CA . PHE C 1 19 ? 167.162 99.088 8.241 1.00 80.74 19 PHE C CA 1
ATOM 9275 C C . PHE C 1 19 ? 165.701 99.370 8.572 1.00 77.06 19 PHE C C 1
ATOM 9276 O O . PHE C 1 19 ? 165.114 100.305 8.022 1.00 76.60 19 PHE C O 1
ATOM 9284 N N . LEU C 1 20 ? 165.127 98.561 9.459 1.00 81.54 20 LEU C N 1
ATOM 9285 C CA . LEU C 1 20 ? 163.729 98.695 9.833 1.00 77.38 20 LEU C CA 1
ATOM 9286 C C . LEU C 1 20 ? 163.430 100.015 10.508 1.00 74.01 20 LEU C C 1
ATOM 9287 O O . LEU C 1 20 ? 162.327 100.531 10.369 1.00 71.59 20 LEU C O 1
ATOM 9292 N N . LEU C 1 21 ? 164.394 100.563 11.240 1.00 82.27 21 LEU C N 1
ATOM 9293 C CA . LEU C 1 21 ? 164.196 101.899 11.779 1.00 80.64 21 LEU C CA 1
ATOM 9294 C C . LEU C 1 21 ? 163.993 102.889 10.649 1.00 82.71 21 LEU C C 1
ATOM 9295 O O . LEU C 1 21 ? 162.912 103.534 10.535 1.00 81.03 21 LEU C O 1
ATOM 9300 N N . VAL C 1 22 ? 165.035 102.999 9.815 1.00 68.98 22 VAL C N 1
ATOM 9301 C CA . VAL C 1 22 ? 164.981 103.907 8.674 1.00 71.64 22 VAL C CA 1
ATOM 9302 C C . VAL C 1 22 ? 163.642 103.758 7.962 1.00 70.47 22 VAL C C 1
ATOM 9303 O O . VAL C 1 22 ? 162.930 104.741 7.757 1.00 69.57 22 VAL C O 1
ATOM 9307 N N . PHE C 1 23 ? 163.303 102.515 7.628 1.00 76.71 23 PHE C N 1
ATOM 9308 C CA . PHE C 1 23 ? 162.060 102.180 6.943 1.00 76.22 23 PHE C CA 1
ATOM 9309 C C . PHE C 1 23 ? 160.878 102.776 7.704 1.00 72.19 23 PHE C C 1
ATOM 9310 O O . PHE C 1 23 ? 159.978 103.368 7.103 1.00 72.07 23 PHE C O 1
ATOM 9318 N N . SER C 1 24 ? 160.888 102.652 9.024 1.00 88.83 24 SER C N 1
ATOM 9319 C CA . SER C 1 24 ? 159.786 103.185 9.823 1.00 84.06 24 SER C CA 1
ATOM 9320 C C . SER C 1 24 ? 159.603 104.684 9.574 1.00 84.49 24 SER C C 1
ATOM 9321 O O . SER C 1 24 ? 158.475 105.162 9.302 1.00 83.46 24 SER C O 1
ATOM 9324 N N . VAL C 1 25 ? 160.712 105.423 9.635 1.00 74.33 25 VAL C N 1
ATOM 9325 C CA . VAL C 1 25 ? 160.643 106.876 9.379 1.00 76.60 25 VAL C CA 1
ATOM 9326 C C . VAL C 1 25 ? 160.201 107.181 7.924 1.00 78.31 25 VAL C C 1
ATOM 9327 O O . VAL C 1 25 ? 159.347 108.061 7.685 1.00 78.27 25 VAL C O 1
ATOM 9331 N N . PHE C 1 26 ? 160.756 106.435 6.967 1.00 58.24 26 PHE C N 1
ATOM 9332 C CA . PHE C 1 26 ? 160.380 106.581 5.570 1.00 60.33 26 PHE C CA 1
ATOM 9333 C C . PHE C 1 26 ? 158.853 106.454 5.386 1.00 58.41 26 PHE C C 1
ATOM 9334 O O . PHE C 1 26 ? 158.227 107.240 4.642 1.00 59.37 26 PHE C O 1
ATOM 9342 N N . VAL C 1 27 ? 158.226 105.500 6.068 1.00 69.93 27 VAL C N 1
ATOM 9343 C CA . VAL C 1 27 ? 156.782 105.408 5.907 1.00 68.50 27 VAL C CA 1
ATOM 9344 C C . VAL C 1 27 ? 156.091 106.554 6.650 1.00 66.00 27 VAL C C 1
ATOM 9345 O O . VAL C 1 27 ? 154.989 106.932 6.267 1.00 65.90 27 VAL C O 1
ATOM 9349 N N . SER C 1 28 ? 156.722 107.129 7.679 1.00 78.66 28 SER C N 1
ATOM 9350 C CA . SER C 1 28 ? 156.122 108.327 8.301 1.00 77.18 28 SER C CA 1
ATOM 9351 C C . SER C 1 28 ? 155.981 109.483 7.322 1.00 80.49 28 SER C C 1
ATOM 9352 O O . SER C 1 28 ? 154.930 110.169 7.238 1.00 80.23 28 SER C O 1
ATOM 9355 N N . PHE C 1 29 ? 157.062 109.713 6.588 1.00 78.82 29 PHE C N 1
ATOM 9356 C CA . PHE C 1 29 ? 156.999 110.684 5.512 1.00 82.23 29 PHE C CA 1
ATOM 9357 C C . PHE C 1 29 ? 155.912 110.302 4.520 1.00 81.81 29 PHE C C 1
ATOM 9358 O O . PHE C 1 29 ? 155.013 111.097 4.280 1.00 82.02 29 PHE C O 1
ATOM 9366 N N . ILE C 1 30 ? 155.955 109.088 3.977 1.00 78.59 30 ILE C N 1
ATOM 9367 C CA . ILE C 1 30 ? 154.963 108.719 2.966 1.00 79.80 30 ILE C CA 1
ATOM 9368 C C . ILE C 1 30 ? 153.516 108.885 3.460 1.00 77.75 30 ILE C C 1
ATOM 9369 O O . ILE C 1 30 ? 152.617 109.184 2.674 1.00 78.90 30 ILE C O 1
ATOM 9374 N N . GLU C 1 31 ? 153.290 108.730 4.759 1.00 84.24 31 GLU C N 1
ATOM 9375 C CA . GLU C 1 31 ? 151.963 108.988 5.325 1.00 82.00 31 GLU C CA 1
ATOM 9376 C C . GLU C 1 31 ? 151.602 110.460 5.251 1.00 82.68 31 GLU C C 1
ATOM 9377 O O . GLU C 1 31 ? 150.500 110.828 4.791 1.00 83.54 31 GLU C O 1
ATOM 9383 N N . THR C 1 32 ? 152.517 111.313 5.704 1.00 88.86 32 THR C N 1
ATOM 9384 C CA . THR C 1 32 ? 152.191 112.733 5.660 1.00 90.50 32 THR C CA 1
ATOM 9385 C C . THR C 1 32 ? 152.036 113.197 4.214 1.00 93.64 32 THR C C 1
ATOM 9386 O O . THR C 1 32 ? 151.223 114.064 3.914 1.00 94.86 32 THR C O 1
ATOM 9390 N N . PHE C 1 33 ? 152.800 112.597 3.318 1.00 80.14 33 PHE C N 1
ATOM 9391 C CA . PHE C 1 33 ? 152.620 112.820 1.899 1.00 82.38 33 PHE C CA 1
ATOM 9392 C C . PHE C 1 33 ? 151.214 112.486 1.431 1.00 81.55 33 PHE C C 1
ATOM 9393 O O . PHE C 1 33 ? 150.527 113.335 0.878 1.00 83.02 33 PHE C O 1
ATOM 9401 N N . ALA C 1 34 ? 150.794 111.243 1.660 1.00 79.30 34 ALA C N 1
ATOM 9402 C CA . ALA C 1 34 ? 149.458 110.779 1.273 1.00 78.66 34 ALA C CA 1
ATOM 9403 C C . ALA C 1 34 ? 148.365 111.723 1.761 1.00 78.67 34 ALA C C 1
ATOM 9404 O O . ALA C 1 34 ? 147.387 111.963 1.057 1.00 79.59 34 ALA C O 1
ATOM 9406 N N . ILE C 1 35 ? 148.536 112.258 2.968 1.00 93.30 35 ILE C N 1
ATOM 9407 C CA . ILE C 1 35 ? 147.555 113.203 3.502 1.00 92.64 35 ILE C CA 1
ATOM 9408 C C . ILE C 1 35 ? 147.615 114.555 2.763 1.00 95.24 35 ILE C C 1
ATOM 9409 O O . ILE C 1 35 ? 146.600 115.097 2.316 1.00 96.56 35 ILE C O 1
ATOM 9414 N N . SER C 1 36 ? 148.818 115.101 2.649 1.00 82.28 36 SER C N 1
ATOM 9415 C CA . SER C 1 36 ? 148.979 116.444 2.123 1.00 86.15 36 SER C CA 1
ATOM 9416 C C . SER C 1 36 ? 148.719 116.555 0.607 1.00 89.08 36 SER C C 1
ATOM 9417 O O . SER C 1 36 ? 148.203 117.570 0.159 1.00 91.68 36 SER C O 1
ATOM 9420 N N . LEU C 1 37 ? 149.036 115.527 -0.179 1.00 78.20 37 LEU C N 1
ATOM 9421 C CA . LEU C 1 37 ? 148.812 115.580 -1.629 1.00 80.43 37 LEU C CA 1
ATOM 9422 C C . LEU C 1 37 ? 147.352 115.808 -1.997 1.00 80.30 37 LEU C C 1
ATOM 9423 O O . LEU C 1 37 ? 147.050 116.092 -3.146 1.00 82.81 37 LEU C O 1
ATOM 9428 N N . VAL C 1 38 ? 146.439 115.659 -1.043 1.00 86.72 38 VAL C N 1
ATOM 9429 C CA . VAL C 1 38 ? 145.035 115.910 -1.337 1.00 87.72 38 VAL C CA 1
ATOM 9430 C C . VAL C 1 38 ? 144.812 117.403 -1.524 1.00 90.28 38 VAL C C 1
ATOM 9431 O O . VAL C 1 38 ? 143.992 117.819 -2.342 1.00 92.66 38 VAL C O 1
ATOM 9435 N N . MET C 1 39 ? 145.555 118.206 -0.767 1.00 105.41 39 MET C N 1
ATOM 9436 C CA . MET C 1 39 ? 145.481 119.673 -0.848 1.00 108.76 39 MET C CA 1
ATOM 9437 C C . MET C 1 39 ? 145.750 120.233 -2.278 1.00 112.90 39 MET C C 1
ATOM 9438 O O . MET C 1 39 ? 144.900 120.941 -2.827 1.00 115.33 39 MET C O 1
ATOM 9443 N N . PRO C 1 40 ? 146.926 119.939 -2.881 1.00 85.95 40 PRO C N 1
ATOM 9444 C CA . PRO C 1 40 ? 147.113 120.488 -4.228 1.00 89.99 40 PRO C CA 1
ATOM 9445 C C . PRO C 1 40 ? 146.155 119.858 -5.229 1.00 89.31 40 PRO C C 1
ATOM 9446 O O . PRO C 1 40 ? 145.640 120.567 -6.075 1.00 92.57 40 PRO C O 1
ATOM 9450 N N . PHE C 1 41 ? 145.933 118.551 -5.147 1.00 89.21 41 PHE C N 1
ATOM 9451 C CA . PHE C 1 41 ? 145.048 117.903 -6.099 1.00 88.94 41 PHE C CA 1
ATOM 9452 C C . PHE C 1 41 ? 143.657 118.490 -6.071 1.00 89.59 41 PHE C C 1
ATOM 9453 O O . PHE C 1 41 ? 142.999 118.596 -7.101 1.00 91.67 41 PHE C O 1
ATOM 9461 N N . ILE C 1 42 ? 143.184 118.838 -4.886 1.00 105.63 42 ILE C N 1
ATOM 9462 C CA . ILE C 1 42 ? 141.819 119.310 -4.773 1.00 106.25 42 ILE C CA 1
ATOM 9463 C C . ILE C 1 42 ? 141.761 120.813 -5.047 1.00 109.84 42 ILE C C 1
ATOM 9464 O O . ILE C 1 42 ? 140.731 121.345 -5.452 1.00 111.90 42 ILE C O 1
ATOM 9469 N N . THR C 1 43 ? 142.870 121.504 -4.834 1.00 111.84 43 THR C N 1
ATOM 9470 C CA . THR C 1 43 ? 142.871 122.933 -5.072 1.00 115.64 43 THR C CA 1
ATOM 9471 C C . THR C 1 43 ? 143.138 123.242 -6.558 1.00 119.67 43 THR C C 1
ATOM 9472 O O . THR C 1 43 ? 142.818 124.326 -7.028 1.00 123.79 43 THR C O 1
ATOM 9476 N N . LEU C 1 44 ? 143.704 122.287 -7.299 1.00 85.39 44 LEU C N 1
ATOM 9477 C CA . LEU C 1 44 ? 144.036 122.490 -8.715 1.00 89.44 44 LEU C CA 1
ATOM 9478 C C . LEU C 1 44 ? 143.024 121.832 -9.622 1.00 90.02 44 LEU C C 1
ATOM 9479 O O . LEU C 1 44 ? 142.981 122.113 -10.816 1.00 93.62 44 LEU C O 1
ATOM 9484 N N . ALA C 1 45 ? 142.212 120.946 -9.055 1.00 87.75 45 ALA C N 1
ATOM 9485 C CA . ALA C 1 45 ? 141.107 120.378 -9.806 1.00 87.20 45 ALA C CA 1
ATOM 9486 C C . ALA C 1 45 ? 139.972 121.366 -9.703 1.00 88.33 45 ALA C C 1
ATOM 9487 O O . ALA C 1 45 ? 138.956 121.234 -10.377 1.00 88.71 45 ALA C O 1
ATOM 9489 N N . SER C 1 46 ? 140.192 122.382 -8.875 1.00 128.99 46 SER C N 1
ATOM 9490 C CA . SER C 1 46 ? 139.246 123.463 -8.659 1.00 130.92 46 SER C CA 1
ATOM 9491 C C . SER C 1 46 ? 139.889 124.476 -7.729 1.00 130.95 46 SER C C 1
ATOM 9492 O O . SER C 1 46 ? 140.220 124.139 -6.592 1.00 127.52 46 SER C O 1
ATOM 9495 N N . ASP C 1 47 ? 140.055 125.711 -8.200 1.00 135.88 47 ASP C N 1
ATOM 9496 C CA . ASP C 1 47 ? 139.605 126.096 -9.532 1.00 140.15 47 ASP C CA 1
ATOM 9497 C C . ASP C 1 47 ? 140.643 125.815 -10.621 1.00 142.13 47 ASP C C 1
ATOM 9498 O O . ASP C 1 47 ? 141.849 125.781 -10.373 1.00 141.76 47 ASP C O 1
ATOM 9503 N N . PHE C 1 48 ? 140.138 125.642 -11.837 1.00 130.00 48 PHE C N 1
ATOM 9504 C CA . PHE C 1 48 ? 140.932 125.266 -13.000 1.00 132.08 48 PHE C CA 1
ATOM 9505 C C . PHE C 1 48 ? 141.942 126.306 -13.459 1.00 137.19 48 PHE C C 1
ATOM 9506 O O . PHE C 1 48 ? 142.674 126.048 -14.414 1.00 139.64 48 PHE C O 1
ATOM 9514 N N . SER C 1 49 ? 141.980 127.467 -12.804 1.00 117.84 49 SER C N 1
ATOM 9515 C CA . SER C 1 49 ? 142.823 128.575 -13.268 1.00 123.00 49 SER C CA 1
ATOM 9516 C C . SER C 1 49 ? 144.305 128.243 -13.116 1.00 122.41 49 SER C C 1
ATOM 9517 O O . SER C 1 49 ? 144.801 127.345 -13.790 1.00 121.44 49 SER C O 1
ATOM 9520 N N . TYR C 1 50 ? 145.019 128.972 -12.260 1.00 163.26 50 TYR C N 1
ATOM 9521 C CA . TYR C 1 50 ? 146.403 128.622 -11.882 1.00 162.43 50 TYR C CA 1
ATOM 9522 C C . TYR C 1 50 ? 147.389 128.348 -13.033 1.00 165.72 50 TYR C C 1
ATOM 9523 O O . TYR C 1 50 ? 148.550 128.742 -12.959 1.00 168.56 50 TYR C O 1
ATOM 9532 N N . PHE C 1 51 ? 146.924 127.672 -14.083 1.00 150.12 51 PHE C N 1
ATOM 9533 C CA . PHE C 1 51 ? 147.693 127.456 -15.306 1.00 153.70 51 PHE C CA 1
ATOM 9534 C C . PHE C 1 51 ? 147.643 128.723 -16.159 1.00 160.37 51 PHE C C 1
ATOM 9535 O O . PHE C 1 51 ? 148.021 128.718 -17.334 1.00 164.26 51 PHE C O 1
ATOM 9543 N N . ASP C 1 52 ? 147.173 129.805 -15.546 1.00 144.70 52 ASP C N 1
ATOM 9544 C CA . ASP C 1 52 ? 146.986 131.071 -16.225 1.00 150.79 52 ASP C CA 1
ATOM 9545 C C . ASP C 1 52 ? 147.906 132.109 -15.601 1.00 154.20 52 ASP C C 1
ATOM 9546 O O . ASP C 1 52 ? 148.154 133.173 -16.169 1.00 160.41 52 ASP C O 1
ATOM 9551 N N . ARG C 1 53 ? 148.420 131.770 -14.426 1.00 200.21 53 ARG C N 1
ATOM 9552 C CA . ARG C 1 53 ? 149.529 132.478 -13.802 1.00 203.08 53 ARG C CA 1
ATOM 9553 C C . ARG C 1 53 ? 150.578 131.422 -13.494 1.00 199.69 53 ARG C C 1
ATOM 9554 O O . ARG C 1 53 ? 150.526 130.341 -14.074 1.00 196.69 53 ARG C O 1
ATOM 9562 N N . ASN C 1 54 ? 151.527 131.734 -12.611 1.00 159.34 54 ASN C N 1
ATOM 9563 C CA . ASN C 1 54 ? 152.507 130.753 -12.117 1.00 156.05 54 ASN C CA 1
ATOM 9564 C C . ASN C 1 54 ? 153.399 130.097 -13.175 1.00 158.24 54 ASN C C 1
ATOM 9565 O O . ASN C 1 54 ? 152.915 129.385 -14.053 1.00 156.56 54 ASN C O 1
ATOM 9570 N N . LYS C 1 55 ? 154.706 130.321 -13.063 1.00 207.16 55 LYS C N 1
ATOM 9571 C CA . LYS C 1 55 ? 155.669 129.807 -14.035 1.00 210.31 55 LYS C CA 1
ATOM 9572 C C . LYS C 1 55 ? 155.492 128.323 -14.329 1.00 204.97 55 LYS C C 1
ATOM 9573 O O . LYS C 1 55 ? 155.386 127.909 -15.484 1.00 206.50 55 LYS C O 1
ATOM 9579 N N . TYR C 1 56 ? 155.425 127.541 -13.256 1.00 175.56 56 TYR C N 1
ATOM 9580 C CA . TYR C 1 56 ? 155.430 126.086 -13.335 1.00 170.63 56 TYR C CA 1
ATOM 9581 C C . TYR C 1 56 ? 154.185 125.494 -13.990 1.00 167.43 56 TYR C C 1
ATOM 9582 O O . TYR C 1 56 ? 154.293 124.644 -14.877 1.00 167.61 56 TYR C O 1
ATOM 9591 N N . LEU C 1 57 ? 153.013 125.928 -13.530 1.00 159.52 57 LEU C N 1
ATOM 9592 C CA . LEU C 1 57 ? 151.739 125.409 -14.028 1.00 156.62 57 LEU C CA 1
ATOM 9593 C C . LEU C 1 57 ? 151.527 125.717 -15.511 1.00 161.73 57 LEU C C 1
ATOM 9594 O O . LEU C 1 57 ? 151.030 124.877 -16.265 1.00 160.48 57 LEU C O 1
ATOM 9599 N N . ILE C 1 58 ? 151.889 126.927 -15.924 1.00 157.82 58 ILE C N 1
ATOM 9600 C CA . ILE C 1 58 ? 151.683 127.333 -17.305 1.00 163.22 58 ILE C CA 1
ATOM 9601 C C . ILE C 1 58 ? 152.797 126.785 -18.199 1.00 166.67 58 ILE C C 1
ATOM 9602 O O . ILE C 1 58 ? 152.593 126.595 -19.398 1.00 169.74 58 ILE C O 1
ATOM 9607 N N . SER C 1 59 ? 153.972 126.527 -17.626 1.00 141.43 59 SER C N 1
ATOM 9608 C CA . SER C 1 59 ? 155.024 125.837 -18.373 1.00 144.26 59 SER C CA 1
ATOM 9609 C C . SER C 1 59 ? 154.606 124.398 -18.651 1.00 139.69 59 SER C C 1
ATOM 9610 O O . SER C 1 59 ? 154.745 123.909 -19.776 1.00 142.66 59 SER C O 1
ATOM 9613 N N . LEU C 1 60 ? 154.089 123.737 -17.615 1.00 151.24 60 LEU C N 1
ATOM 9614 C CA . LEU C 1 60 ? 153.538 122.391 -17.727 1.00 146.48 60 LEU C CA 1
ATOM 9615 C C . LEU C 1 60 ? 152.427 122.379 -18.766 1.00 147.80 60 LEU C C 1
ATOM 9616 O O . LEU C 1 60 ? 152.359 121.476 -19.607 1.00 148.13 60 LEU C O 1
ATOM 9621 N N . LYS C 1 61 ? 151.565 123.392 -18.694 1.00 124.24 61 LYS C N 1
ATOM 9622 C CA . LYS C 1 61 ? 150.469 123.559 -19.642 1.00 126.19 61 LYS C CA 1
ATOM 9623 C C . LYS C 1 61 ? 151.044 123.617 -21.055 1.00 132.70 61 LYS C C 1
ATOM 9624 O O . LYS C 1 61 ? 150.544 122.945 -21.962 1.00 133.52 61 LYS C O 1
ATOM 9630 N N . GLU C 1 62 ? 152.128 124.379 -21.219 1.00 168.06 62 GLU C N 1
ATOM 9631 C CA . GLU C 1 62 ? 152.784 124.535 -22.516 1.00 175.02 62 GLU C CA 1
ATOM 9632 C C . GLU C 1 62 ? 153.900 123.527 -22.749 1.00 175.54 62 GLU C C 1
ATOM 9633 O O . GLU C 1 62 ? 154.807 123.773 -23.539 1.00 181.53 62 GLU C O 1
ATOM 9639 N N . TYR C 1 63 ? 153.831 122.394 -22.062 1.00 158.06 63 TYR C N 1
ATOM 9640 C CA . TYR C 1 63 ? 154.513 121.203 -22.535 1.00 158.69 63 TYR C CA 1
ATOM 9641 C C . TYR C 1 63 ? 153.571 120.539 -23.528 1.00 159.45 63 TYR C C 1
ATOM 9642 O O . TYR C 1 63 ? 153.899 119.522 -24.138 1.00 160.82 63 TYR C O 1
ATOM 9651 N N . LEU C 1 64 ? 152.365 121.103 -23.607 1.00 188.27 64 LEU C N 1
ATOM 9652 C CA . LEU C 1 64 ? 151.444 120.982 -24.744 1.00 191.22 64 LEU C CA 1
ATOM 9653 C C . LEU C 1 64 ? 151.072 119.560 -25.158 1.00 189.31 64 LEU C C 1
ATOM 9654 O O . LEU C 1 64 ? 150.368 119.371 -26.154 1.00 192.19 64 LEU C O 1
ATOM 9659 N N . ASN C 1 65 ? 151.515 118.560 -24.400 1.00 185.23 65 ASN C N 1
ATOM 9660 C CA . ASN C 1 65 ? 151.104 117.195 -24.697 1.00 183.49 65 ASN C CA 1
ATOM 9661 C C . ASN C 1 65 ? 149.594 117.075 -24.513 1.00 179.83 65 ASN C C 1
ATOM 9662 O O . ASN C 1 65 ? 148.960 116.179 -25.076 1.00 180.12 65 ASN C O 1
ATOM 9667 N N . ILE C 1 66 ? 149.028 118.021 -23.758 1.00 184.56 66 ILE C N 1
ATOM 9668 C CA . ILE C 1 66 ? 147.604 118.049 -23.426 1.00 180.97 66 ILE C CA 1
ATOM 9669 C C . ILE C 1 66 ? 147.128 119.485 -23.111 1.00 181.69 66 ILE C C 1
ATOM 9670 O O . ILE C 1 66 ? 147.956 120.383 -22.931 1.00 183.67 66 ILE C O 1
ATOM 9675 N N . PRO C 1 67 ? 145.793 119.709 -23.072 1.00 141.01 67 PRO C N 1
ATOM 9676 C CA . PRO C 1 67 ? 145.185 120.952 -22.557 1.00 140.87 67 PRO C CA 1
ATOM 9677 C C . PRO C 1 67 ? 145.223 121.074 -21.020 1.00 135.16 67 PRO C C 1
ATOM 9678 O O . PRO C 1 67 ? 146.303 121.282 -20.464 1.00 134.38 67 PRO C O 1
ATOM 9682 N N . VAL C 1 68 ? 144.063 120.991 -20.362 1.00 118.38 68 VAL C N 1
ATOM 9683 C CA . VAL C 1 68 ? 143.982 120.929 -18.891 1.00 113.11 68 VAL C CA 1
ATOM 9684 C C . VAL C 1 68 ? 142.891 119.956 -18.448 1.00 108.24 68 VAL C C 1
ATOM 9685 O O . VAL C 1 68 ? 142.870 119.505 -17.302 1.00 103.72 68 VAL C O 1
ATOM 9689 N N . PHE C 1 69 ? 141.963 119.679 -19.360 1.00 172.79 69 PHE C N 1
ATOM 9690 C CA . PHE C 1 69 ? 141.032 118.567 -19.220 1.00 169.36 69 PHE C CA 1
ATOM 9691 C C . PHE C 1 69 ? 141.829 117.365 -18.761 1.00 166.62 69 PHE C C 1
ATOM 9692 O O . PHE C 1 69 ? 141.514 116.702 -17.769 1.00 162.04 69 PHE C O 1
ATOM 9700 N N . GLU C 1 70 ? 142.904 117.129 -19.497 1.00 159.49 70 GLU C N 1
ATOM 9701 C CA . GLU C 1 70 ? 143.728 115.960 -19.319 1.00 157.94 70 GLU C CA 1
ATOM 9702 C C . GLU C 1 70 ? 144.849 116.160 -18.295 1.00 155.86 70 GLU C C 1
ATOM 9703 O O . GLU C 1 70 ? 145.411 115.182 -17.820 1.00 153.15 70 GLU C O 1
ATOM 9709 N N . ILE C 1 71 ? 145.174 117.405 -17.941 1.00 134.09 71 ILE C N 1
ATOM 9710 C CA . ILE C 1 71 ? 146.231 117.634 -16.945 1.00 132.65 71 ILE C CA 1
ATOM 9711 C C . ILE C 1 71 ? 145.775 117.159 -15.547 1.00 126.64 71 ILE C C 1
ATOM 9712 O O . ILE C 1 71 ? 146.526 116.481 -14.825 1.00 124.12 71 ILE C O 1
ATOM 9717 N N . ILE C 1 72 ? 144.545 117.492 -15.169 1.00 116.73 72 ILE C N 1
ATOM 9718 C CA . ILE C 1 72 ? 144.027 117.083 -13.873 1.00 111.54 72 ILE C CA 1
ATOM 9719 C C . ILE C 1 72 ? 143.813 115.578 -13.869 1.00 108.47 72 ILE C C 1
ATOM 9720 O O . ILE C 1 72 ? 144.056 114.921 -12.865 1.00 104.69 72 ILE C O 1
ATOM 9725 N N . VAL C 1 73 ? 143.362 115.040 -15.000 1.00 92.65 73 VAL C N 1
ATOM 9726 C CA . VAL C 1 73 ? 143.200 113.598 -15.157 1.00 90.74 73 VAL C CA 1
ATOM 9727 C C . VAL C 1 73 ? 144.529 112.873 -14.939 1.00 90.17 73 VAL C C 1
ATOM 9728 O O . VAL C 1 73 ? 144.599 111.886 -14.209 1.00 86.54 73 VAL C O 1
ATOM 9732 N N . TYR C 1 74 ? 145.583 113.359 -15.577 1.00 110.44 74 TYR C N 1
ATOM 9733 C CA . TYR C 1 74 ? 146.905 112.796 -15.360 1.00 110.56 74 TYR C CA 1
ATOM 9734 C C . TYR C 1 74 ? 147.287 112.899 -13.888 1.00 106.53 74 TYR C C 1
ATOM 9735 O O . TYR C 1 74 ? 147.745 111.929 -13.302 1.00 103.85 74 TYR C O 1
ATOM 9744 N N . PHE C 1 75 ? 147.064 114.065 -13.286 1.00 109.84 75 PHE C N 1
ATOM 9745 C CA . PHE C 1 75 ? 147.408 114.267 -11.877 1.00 106.67 75 PHE C CA 1
ATOM 9746 C C . PHE C 1 75 ? 146.701 113.256 -10.989 1.00 101.46 75 PHE C C 1
ATOM 9747 O O . PHE C 1 75 ? 147.285 112.736 -10.042 1.00 98.81 75 PHE C O 1
ATOM 9755 N N . GLY C 1 76 ? 145.441 112.989 -11.300 1.00 97.31 76 GLY C N 1
ATOM 9756 C CA . GLY C 1 76 ? 144.653 112.001 -10.591 1.00 93.05 76 GLY C CA 1
ATOM 9757 C C . GLY C 1 76 ? 145.235 110.614 -10.768 1.00 92.10 76 GLY C C 1
ATOM 9758 O O . GLY C 1 76 ? 145.302 109.835 -9.815 1.00 88.49 76 GLY C O 1
ATOM 9759 N N . VAL C 1 77 ? 145.636 110.297 -11.999 1.00 71.93 77 VAL C N 1
ATOM 9760 C CA . VAL C 1 77 ? 146.284 109.019 -12.286 1.00 71.81 77 VAL C CA 1
ATOM 9761 C C . VAL C 1 77 ? 147.564 108.843 -11.471 1.00 71.00 77 VAL C C 1
ATOM 9762 O O . VAL C 1 77 ? 147.766 107.801 -10.841 1.00 68.92 77 VAL C O 1
ATOM 9766 N N . GLY C 1 78 ? 148.405 109.875 -11.463 1.00 92.92 78 GLY C N 1
ATOM 9767 C CA . GLY C 1 78 ? 149.617 109.903 -10.661 1.00 92.27 78 GLY C CA 1
ATOM 9768 C C . GLY C 1 78 ? 149.313 109.736 -9.185 1.00 87.49 78 GLY C C 1
ATOM 9769 O O . GLY C 1 78 ? 150.074 109.108 -8.443 1.00 85.84 78 GLY C O 1
ATOM 9770 N N . LEU C 1 79 ? 148.202 110.323 -8.752 1.00 85.35 79 LEU C N 1
ATOM 9771 C CA . LEU C 1 79 ? 147.786 110.213 -7.369 1.00 81.89 79 LEU C CA 1
ATOM 9772 C C . LEU C 1 79 ? 147.355 108.791 -7.010 1.00 78.79 79 LEU C C 1
ATOM 9773 O O . LEU C 1 79 ? 147.773 108.285 -5.968 1.00 76.73 79 LEU C O 1
ATOM 9778 N N . ILE C 1 80 ? 146.522 108.132 -7.821 1.00 75.19 80 ILE C N 1
ATOM 9779 C CA . ILE C 1 80 ? 146.120 106.780 -7.414 1.00 72.41 80 ILE C CA 1
ATOM 9780 C C . ILE C 1 80 ? 147.267 105.805 -7.622 1.00 72.97 80 ILE C C 1
ATOM 9781 O O . ILE C 1 80 ? 147.325 104.783 -6.942 1.00 70.39 80 ILE C O 1
ATOM 9786 N N . VAL C 1 81 ? 148.190 106.116 -8.531 1.00 64.40 81 VAL C N 1
ATOM 9787 C CA . VAL C 1 81 ? 149.413 105.323 -8.582 1.00 65.23 81 VAL C CA 1
ATOM 9788 C C . VAL C 1 81 ? 150.106 105.487 -7.257 1.00 63.14 81 VAL C C 1
ATOM 9789 O O . VAL C 1 81 ? 150.486 104.499 -6.637 1.00 61.24 81 VAL C O 1
ATOM 9793 N N . PHE C 1 82 ? 150.237 106.724 -6.792 1.00 68.58 82 PHE C N 1
ATOM 9794 C CA . PHE C 1 82 ? 150.894 106.945 -5.511 1.00 67.39 82 PHE C CA 1
ATOM 9795 C C . PHE C 1 82 ? 150.223 106.164 -4.405 1.00 64.55 82 PHE C C 1
ATOM 9796 O O . PHE C 1 82 ? 150.895 105.581 -3.569 1.00 64.17 82 PHE C O 1
ATOM 9804 N N . TYR C 1 83 ? 148.900 106.116 -4.421 1.00 65.55 83 TYR C N 1
ATOM 9805 C CA . TYR C 1 83 ? 148.182 105.490 -3.326 1.00 63.43 83 TYR C CA 1
ATOM 9806 C C . TYR C 1 83 ? 148.301 103.984 -3.364 1.00 61.12 83 TYR C C 1
ATOM 9807 O O . TYR C 1 83 ? 148.494 103.352 -2.325 1.00 59.67 83 TYR C O 1
ATOM 9816 N N . VAL C 1 84 ? 148.185 103.402 -4.554 1.00 63.06 84 VAL C N 1
ATOM 9817 C CA . VAL C 1 84 ? 148.425 101.969 -4.704 1.00 61.31 84 VAL C CA 1
ATOM 9818 C C . VAL C 1 84 ? 149.826 101.645 -4.202 1.00 61.99 84 VAL C C 1
ATOM 9819 O O . VAL C 1 84 ? 150.023 100.722 -3.377 1.00 59.61 84 VAL C O 1
ATOM 9823 N N . PHE C 1 85 ? 150.787 102.437 -4.668 1.00 67.66 85 PHE C N 1
ATOM 9824 C CA . PHE C 1 85 ? 152.158 102.292 -4.214 1.00 68.85 85 PHE C CA 1
ATOM 9825 C C . PHE C 1 85 ? 152.221 102.305 -2.696 1.00 68.29 85 PHE C C 1
ATOM 9826 O O . PHE C 1 85 ? 152.813 101.413 -2.114 1.00 67.46 85 PHE C O 1
ATOM 9834 N N . ARG C 1 86 ? 151.551 103.257 -2.055 1.00 65.56 86 ARG C N 1
ATOM 9835 C CA . ARG C 1 86 ? 151.649 103.382 -0.606 1.00 64.76 86 ARG C CA 1
ATOM 9836 C C . ARG C 1 86 ? 151.046 102.179 0.098 1.00 61.53 86 ARG C C 1
ATOM 9837 O O . ARG C 1 86 ? 151.525 101.770 1.161 1.00 60.64 86 ARG C O 1
ATOM 9845 N N . ALA C 1 87 ? 149.966 101.644 -0.464 1.00 69.96 87 ALA C N 1
ATOM 9846 C CA . ALA C 1 87 ? 149.381 100.430 0.087 1.00 65.01 87 ALA C CA 1
ATOM 9847 C C . ALA C 1 87 ? 150.427 99.323 0.067 1.00 63.91 87 ALA C C 1
ATOM 9848 O O . ALA C 1 87 ? 150.658 98.650 1.080 1.00 61.12 87 ALA C O 1
ATOM 9850 N N . LEU C 1 88 ? 151.099 99.179 -1.073 1.00 47.75 88 LEU C N 1
ATOM 9851 C CA . LEU C 1 88 ? 152.172 98.195 -1.181 1.00 48.42 88 LEU C CA 1
ATOM 9852 C C . LEU C 1 88 ? 153.297 98.442 -0.171 1.00 49.48 88 LEU C C 1
ATOM 9853 O O . LEU C 1 88 ? 153.687 97.529 0.551 1.00 47.49 88 LEU C O 1
ATOM 9858 N N . LEU C 1 89 ? 153.800 99.667 -0.106 1.00 62.97 89 LEU C N 1
ATOM 9859 C CA . LEU C 1 89 ? 154.817 100.043 0.867 1.00 65.34 89 LEU C CA 1
ATOM 9860 C C . LEU C 1 89 ? 154.417 99.711 2.291 1.00 63.14 89 LEU C C 1
ATOM 9861 O O . LEU C 1 89 ? 155.230 99.226 3.078 1.00 63.23 89 LEU C O 1
ATOM 9866 N N . ASN C 1 90 ? 153.165 99.967 2.626 1.00 62.17 90 ASN C N 1
ATOM 9867 C CA . ASN C 1 90 ? 152.715 99.710 3.972 1.00 58.83 90 ASN C CA 1
ATOM 9868 C C . ASN C 1 90 ? 152.631 98.211 4.296 1.00 52.67 90 ASN C C 1
ATOM 9869 O O . ASN C 1 90 ? 153.064 97.751 5.386 1.00 50.10 90 ASN C O 1
ATOM 9874 N N . ALA C 1 91 ? 152.087 97.443 3.355 1.00 58.93 91 ALA C N 1
ATOM 9875 C CA . ALA C 1 91 ? 152.023 96.006 3.542 1.00 54.80 91 ALA C CA 1
ATOM 9876 C C . ALA C 1 91 ? 153.421 95.481 3.735 1.00 56.54 91 ALA C C 1
ATOM 9877 O O . ALA C 1 91 ? 153.676 94.711 4.651 1.00 53.96 91 ALA C O 1
ATOM 9879 N N . TYR C 1 92 ? 154.340 95.933 2.896 1.00 47.17 92 TYR C N 1
ATOM 9880 C CA . TYR C 1 92 ? 155.711 95.456 2.993 1.00 50.28 92 TYR C CA 1
ATOM 9881 C C . TYR C 1 92 ? 156.334 95.816 4.320 1.00 52.16 92 TYR C C 1
ATOM 9882 O O . TYR C 1 92 ? 157.072 95.025 4.879 1.00 51.55 92 TYR C O 1
ATOM 9891 N N . TYR C 1 93 ? 156.047 97.008 4.825 1.00 66.65 93 TYR C N 1
ATOM 9892 C CA . TYR C 1 93 ? 156.580 97.396 6.126 1.00 67.29 93 TYR C CA 1
ATOM 9893 C C . TYR C 1 93 ? 156.060 96.539 7.283 1.00 58.88 93 TYR C C 1
ATOM 9894 O O . TYR C 1 93 ? 156.811 96.200 8.221 1.00 57.50 93 TYR C O 1
ATOM 9903 N N . PHE C 1 94 ? 154.772 96.219 7.270 1.00 65.54 94 PHE C N 1
ATOM 9904 C CA . PHE C 1 94 ? 154.277 95.417 8.377 1.00 60.17 94 PHE C CA 1
ATOM 9905 C C . PHE C 1 94 ? 154.723 93.971 8.243 1.00 59.62 94 PHE C C 1
ATOM 9906 O O . PHE C 1 94 ? 155.020 93.294 9.235 1.00 58.00 94 PHE C O 1
ATOM 9914 N N . HIS C 1 95 ? 154.801 93.511 7.004 1.00 45.57 95 HIS C N 1
ATOM 9915 C CA . HIS C 1 95 ? 155.366 92.208 6.731 1.00 45.91 95 HIS C CA 1
ATOM 9916 C C . HIS C 1 95 ? 156.834 92.090 7.138 1.00 47.61 95 HIS C C 1
ATOM 9917 O O . HIS C 1 95 ? 157.245 91.077 7.667 1.00 46.38 95 HIS C O 1
ATOM 9924 N N . LEU C 1 96 ? 157.633 93.112 6.883 1.00 51.63 96 LEU C N 1
ATOM 9925 C CA . LEU C 1 96 ? 159.004 93.109 7.375 1.00 56.54 96 LEU C CA 1
ATOM 9926 C C . LEU C 1 96 ? 159.045 93.189 8.923 1.00 52.08 96 LEU C C 1
ATOM 9927 O O . LEU C 1 96 ? 159.935 92.609 9.548 1.00 52.44 96 LEU C O 1
ATOM 9932 N N . LEU C 1 97 ? 158.102 93.893 9.549 1.00 52.77 97 LEU C N 1
ATOM 9933 C CA . LEU C 1 97 ? 158.058 93.864 11.004 1.00 49.36 97 LEU C CA 1
ATOM 9934 C C . LEU C 1 97 ? 157.825 92.413 11.482 1.00 47.36 97 LEU C C 1
ATOM 9935 O O . LEU C 1 97 ? 158.493 91.947 12.425 1.00 47.27 97 LEU C O 1
ATOM 9940 N N . ALA C 1 98 ? 156.889 91.698 10.844 1.00 56.54 98 ALA C N 1
ATOM 9941 C CA . ALA C 1 98 ? 156.659 90.270 11.157 1.00 55.23 98 ALA C CA 1
ATOM 9942 C C . ALA C 1 98 ? 157.916 89.442 10.929 1.00 56.89 98 ALA C C 1
ATOM 9943 O O . ALA C 1 98 ? 158.311 88.667 11.778 1.00 56.29 98 ALA C O 1
ATOM 9945 N N . ARG C 1 99 ? 158.500 89.559 9.747 1.00 58.88 99 ARG C N 1
ATOM 9946 C CA . ARG C 1 99 ? 159.731 88.862 9.435 1.00 61.10 99 ARG C CA 1
ATOM 9947 C C . ARG C 1 99 ? 160.787 89.061 10.502 1.00 61.99 99 ARG C C 1
ATOM 9948 O O . ARG C 1 99 ? 161.424 88.109 10.940 1.00 62.36 99 ARG C O 1
ATOM 9956 N N . PHE C 1 100 ? 160.947 90.294 10.963 1.00 56.54 100 PHE C N 1
ATOM 9957 C CA . PHE C 1 100 ? 161.952 90.553 11.984 1.00 57.89 100 PHE C CA 1
ATOM 9958 C C . PHE C 1 100 ? 161.589 89.860 13.282 1.00 54.65 100 PHE C C 1
ATOM 9959 O O . PHE C 1 100 ? 162.353 89.021 13.758 1.00 55.23 100 PHE C O 1
ATOM 9967 N N . SER C 1 101 ? 160.412 90.177 13.821 1.00 46.91 101 SER C N 1
ATOM 9968 C CA . SER C 1 101 ? 160.027 89.674 15.135 1.00 45.09 101 SER C CA 1
ATOM 9969 C C . SER C 1 101 ? 159.990 88.127 15.182 1.00 44.18 101 SER C C 1
ATOM 9970 O O . SER C 1 101 ? 160.570 87.511 16.072 1.00 44.28 101 SER C O 1
ATOM 9973 N N . LYS C 1 102 ? 159.313 87.499 14.232 1.00 40.64 102 LYS C N 1
ATOM 9974 C CA . LYS C 1 102 ? 159.248 86.048 14.201 1.00 40.23 102 LYS C CA 1
ATOM 9975 C C . LYS C 1 102 ? 160.583 85.413 13.902 1.00 42.48 102 LYS C C 1
ATOM 9976 O O . LYS C 1 102 ? 160.914 84.385 14.468 1.00 42.42 102 LYS C O 1
ATOM 9982 N N . GLY C 1 103 ? 161.361 86.019 13.020 1.00 43.14 103 GLY C N 1
ATOM 9983 C CA . GLY C 1 103 ? 162.674 85.477 12.729 1.00 45.75 103 GLY C CA 1
ATOM 9984 C C . GLY C 1 103 ? 163.563 85.479 13.954 1.00 46.11 103 GLY C C 1
ATOM 9985 O O . GLY C 1 103 ? 164.313 84.525 14.200 1.00 47.18 103 GLY C O 1
ATOM 9986 N N . ARG C 1 104 ? 163.474 86.557 14.731 1.00 47.45 104 ARG C N 1
ATOM 9987 C CA . ARG C 1 104 ? 164.288 86.694 15.928 1.00 48.16 104 ARG C CA 1
ATOM 9988 C C . ARG C 1 104 ? 163.773 85.765 17.007 1.00 46.02 104 ARG C C 1
ATOM 9989 O O . ARG C 1 104 ? 164.568 85.277 17.805 1.00 46.92 104 ARG C O 1
ATOM 9997 N N . LYS C 1 105 ? 162.452 85.541 17.058 1.00 40.26 105 LYS C N 1
ATOM 9998 C CA . LYS C 1 105 ? 161.923 84.533 17.977 1.00 38.55 105 LYS C CA 1
ATOM 9999 C C . LYS C 1 105 ? 162.563 83.227 17.603 1.00 39.60 105 LYS C C 1
ATOM 10000 O O . LYS C 1 105 ? 163.199 82.621 18.458 1.00 40.05 105 LYS C O 1
ATOM 10006 N N . HIS C 1 106 ? 162.450 82.804 16.342 1.00 39.97 106 HIS C N 1
ATOM 10007 C CA . HIS C 1 106 ? 163.084 81.554 15.944 1.00 41.47 106 HIS C CA 1
ATOM 10008 C C . HIS C 1 106 ? 164.566 81.456 16.343 1.00 43.81 106 HIS C C 1
ATOM 10009 O O . HIS C 1 106 ? 164.957 80.550 17.090 1.00 44.00 106 HIS C O 1
ATOM 10016 N N . ALA C 1 107 ? 165.377 82.410 15.907 1.00 62.30 107 ALA C N 1
ATOM 10017 C CA . ALA C 1 107 ? 166.808 82.368 16.198 1.00 65.50 107 ALA C CA 1
ATOM 10018 C C . ALA C 1 107 ? 167.149 82.387 17.695 1.00 64.53 107 ALA C C 1
ATOM 10019 O O . ALA C 1 107 ? 167.984 81.603 18.159 1.00 65.98 107 ALA C O 1
ATOM 10021 N N . ILE C 1 108 ? 166.513 83.267 18.456 1.00 56.65 108 ILE C N 1
ATOM 10022 C CA . ILE C 1 108 ? 166.841 83.393 19.871 1.00 56.62 108 ILE C CA 1
ATOM 10023 C C . ILE C 1 108 ? 166.351 82.193 20.670 1.00 54.92 108 ILE C C 1
ATOM 10024 O O . ILE C 1 108 ? 167.038 81.717 21.586 1.00 55.96 108 ILE C O 1
ATOM 10029 N N . ALA C 1 109 ? 165.169 81.701 20.316 1.00 52.74 109 ALA C N 1
ATOM 10030 C CA . ALA C 1 109 ? 164.671 80.480 20.910 1.00 51.54 109 ALA C CA 1
ATOM 10031 C C . ALA C 1 109 ? 165.710 79.407 20.716 1.00 53.56 109 ALA C C 1
ATOM 10032 O O . ALA C 1 109 ? 166.176 78.853 21.698 1.00 54.07 109 ALA C O 1
ATOM 10034 N N . TYR C 1 110 ? 166.143 79.188 19.469 1.00 36.92 110 TYR C N 1
ATOM 10035 C CA . TYR C 1 110 ? 167.113 78.124 19.172 1.00 38.91 110 TYR C CA 1
ATOM 10036 C C . TYR C 1 110 ? 168.383 78.289 19.978 1.00 40.58 110 TYR C C 1
ATOM 10037 O O . TYR C 1 110 ? 168.931 77.314 20.498 1.00 41.53 110 TYR C O 1
ATOM 10046 N N . LYS C 1 111 ? 168.872 79.510 20.090 1.00 44.97 111 LYS C N 1
ATOM 10047 C CA . LYS C 1 111 ? 170.017 79.689 20.969 1.00 47.24 111 LYS C CA 1
ATOM 10048 C C . LYS C 1 111 ? 169.731 79.291 22.441 1.00 45.93 111 LYS C C 1
ATOM 10049 O O . LYS C 1 111 ? 170.578 78.679 23.089 1.00 47.73 111 LYS C O 1
ATOM 10055 N N . VAL C 1 112 ? 168.568 79.655 22.979 1.00 39.59 112 VAL C N 1
ATOM 10056 C CA . VAL C 1 112 ? 168.273 79.301 24.367 1.00 38.85 112 VAL C CA 1
ATOM 10057 C C . VAL C 1 112 ? 168.066 77.800 24.532 1.00 38.61 112 VAL C C 1
ATOM 10058 O O . VAL C 1 112 ? 168.611 77.196 25.434 1.00 39.51 112 VAL C O 1
ATOM 10062 N N . PHE C 1 113 ? 167.268 77.187 23.683 1.00 51.68 113 PHE C N 1
ATOM 10063 C CA . PHE C 1 113 ? 167.119 75.742 23.749 1.00 51.69 113 PHE C CA 1
ATOM 10064 C C . PHE C 1 113 ? 168.498 75.092 23.785 1.00 54.63 113 PHE C C 1
ATOM 10065 O O . PHE C 1 113 ? 168.762 74.270 24.658 1.00 55.22 113 PHE C O 1
ATOM 10073 N N . SER C 1 114 ? 169.388 75.482 22.872 1.00 50.76 114 SER C N 1
ATOM 10074 C CA . SER C 1 114 ? 170.752 74.938 22.888 1.00 54.61 114 SER C CA 1
ATOM 10075 C C . SER C 1 114 ? 171.541 75.213 24.217 1.00 55.77 114 SER C C 1
ATOM 10076 O O . SER C 1 114 ? 172.169 74.315 24.809 1.00 57.62 114 SER C O 1
ATOM 10079 N N . LYS C 1 115 ? 171.492 76.447 24.695 1.00 48.39 115 LYS C N 1
ATOM 10080 C CA . LYS C 1 115 ? 172.158 76.796 25.938 1.00 49.45 115 LYS C CA 1
ATOM 10081 C C . LYS C 1 115 ? 171.684 75.852 27.001 1.00 48.58 115 LYS C C 1
ATOM 10082 O O . LYS C 1 115 ? 172.480 75.320 27.744 1.00 50.20 115 LYS C O 1
ATOM 10088 N N . PHE C 1 116 ? 170.388 75.605 27.047 1.00 59.20 116 PHE C N 1
ATOM 10089 C CA . PHE C 1 116 ? 169.837 74.716 28.055 1.00 58.22 116 PHE C CA 1
ATOM 10090 C C . PHE C 1 116 ? 170.318 73.287 27.902 1.00 59.45 116 PHE C C 1
ATOM 10091 O O . PHE C 1 116 ? 170.715 72.659 28.868 1.00 60.59 116 PHE C O 1
ATOM 10099 N N . LEU C 1 117 ? 170.291 72.767 26.689 1.00 43.60 117 LEU C N 1
ATOM 10100 C CA . LEU C 1 117 ? 170.724 71.399 26.486 1.00 45.08 117 LEU C CA 1
ATOM 10101 C C . LEU C 1 117 ? 172.172 71.186 26.902 1.00 47.73 117 LEU C C 1
ATOM 10102 O O . LEU C 1 117 ? 172.571 70.076 27.186 1.00 49.06 117 LEU C O 1
ATOM 10107 N N . ASN C 1 118 ? 172.986 72.232 26.922 1.00 48.77 118 ASN C N 1
ATOM 10108 C CA . ASN C 1 118 ? 174.373 72.012 27.345 1.00 51.59 118 ASN C CA 1
ATOM 10109 C C . ASN C 1 118 ? 174.631 72.227 28.835 1.00 51.92 118 ASN C C 1
ATOM 10110 O O . ASN C 1 118 ? 175.733 71.991 29.317 1.00 54.34 118 ASN C O 1
ATOM 10115 N N . ILE C 1 119 ? 173.608 72.659 29.561 1.00 54.25 119 ILE C N 1
ATOM 10116 C CA . ILE C 1 119 ? 173.703 72.838 30.999 1.00 54.58 119 ILE C CA 1
ATOM 10117 C C . ILE C 1 119 ? 173.914 71.476 31.653 1.00 55.47 119 ILE C C 1
ATOM 10118 O O . ILE C 1 119 ? 173.659 70.462 31.016 1.00 55.22 119 ILE C O 1
ATOM 10123 N N . ASN C 1 120 ? 174.387 71.415 32.899 1.00 57.65 120 ASN C N 1
ATOM 10124 C CA . ASN C 1 120 ? 174.619 70.091 33.510 1.00 58.62 120 ASN C CA 1
ATOM 10125 C C . ASN C 1 120 ? 173.326 69.446 33.996 1.00 56.59 120 ASN C C 1
ATOM 10126 O O . ASN C 1 120 ? 172.325 70.124 34.202 1.00 54.72 120 ASN C O 1
ATOM 10131 N N . TYR C 1 121 ? 173.355 68.137 34.208 1.00 52.17 121 TYR C N 1
ATOM 10132 C CA . TYR C 1 121 ? 172.122 67.378 34.389 1.00 50.54 121 TYR C CA 1
ATOM 10133 C C . TYR C 1 121 ? 171.339 67.720 35.638 1.00 49.58 121 TYR C C 1
ATOM 10134 O O . TYR C 1 121 ? 170.129 67.797 35.603 1.00 47.65 121 TYR C O 1
ATOM 10143 N N . GLU C 1 122 ? 172.031 67.922 36.744 1.00 51.17 122 GLU C N 1
ATOM 10144 C CA . GLU C 1 122 ? 171.368 68.307 37.971 1.00 50.69 122 GLU C CA 1
ATOM 10145 C C . GLU C 1 122 ? 170.706 69.669 37.864 1.00 49.00 122 GLU C C 1
ATOM 10146 O O . GLU C 1 122 ? 169.629 69.883 38.412 1.00 47.73 122 GLU C O 1
ATOM 10152 N N . LYS C 1 123 ? 171.364 70.580 37.157 1.00 54.07 123 LYS C N 1
ATOM 10153 C CA . LYS C 1 123 ? 170.863 71.923 36.928 1.00 52.94 123 LYS C CA 1
ATOM 10154 C C . LYS C 1 123 ? 169.576 71.931 36.122 1.00 50.47 123 LYS C C 1
ATOM 10155 O O . LYS C 1 123 ? 168.630 72.646 36.446 1.00 49.22 123 LYS C O 1
ATOM 10161 N N . PHE C 1 124 ? 169.554 71.189 35.023 1.00 51.52 124 PHE C N 1
ATOM 10162 C CA . PHE C 1 124 ? 168.330 71.071 34.250 1.00 49.46 124 PHE C CA 1
ATOM 10163 C C . PHE C 1 124 ? 167.243 70.493 35.124 1.00 48.65 124 PHE C C 1
ATOM 10164 O O . PHE C 1 124 ? 166.175 71.085 35.292 1.00 47.28 124 PHE C O 1
ATOM 10172 N N . THR C 1 125 ? 167.578 69.344 35.713 1.00 49.67 125 THR C N 1
ATOM 10173 C CA . THR C 1 125 ? 166.727 68.582 36.615 1.00 49.44 125 THR C CA 1
ATOM 10174 C C . THR C 1 125 ? 166.126 69.380 37.759 1.00 49.16 125 THR C C 1
ATOM 10175 O O . THR C 1 125 ? 164.951 69.236 38.051 1.00 48.16 125 THR C O 1
ATOM 10179 N N . GLN C 1 126 ? 166.888 70.284 38.350 1.00 63.60 126 GLN C N 1
ATOM 10180 C CA . GLN C 1 126 ? 166.468 70.922 39.595 1.00 63.98 126 GLN C CA 1
ATOM 10181 C C . GLN C 1 126 ? 165.432 72.019 39.417 1.00 62.56 126 GLN C C 1
ATOM 10182 O O . GLN C 1 126 ? 165.079 72.678 40.389 1.00 63.03 126 GLN C O 1
ATOM 10188 N N . LYS C 1 127 ? 164.999 72.269 38.187 1.00 52.41 127 LYS C N 1
ATOM 10189 C CA . LYS C 1 127 ? 163.982 73.288 37.932 1.00 51.07 127 LYS C CA 1
ATOM 10190 C C . LYS C 1 127 ? 162.888 72.727 37.072 1.00 49.57 127 LYS C C 1
ATOM 10191 O O . LYS C 1 127 ? 163.100 71.752 36.352 1.00 49.34 127 LYS C O 1
ATOM 10197 N N . ASN C 1 128 ? 161.711 73.328 37.129 1.00 97.90 128 ASN C N 1
ATOM 10198 C CA . ASN C 1 128 ? 160.569 72.750 36.423 1.00 96.93 128 ASN C CA 1
ATOM 10199 C C . ASN C 1 128 ? 160.438 73.117 34.961 1.00 96.18 128 ASN C C 1
ATOM 10200 O O . ASN C 1 128 ? 160.542 74.276 34.597 1.00 96.09 128 ASN C O 1
ATOM 10205 N N . GLN C 1 129 ? 160.103 72.116 34.150 1.00 76.91 129 GLN C N 1
ATOM 10206 C CA . GLN C 1 129 ? 160.012 72.295 32.705 1.00 76.53 129 GLN C CA 1
ATOM 10207 C C . GLN C 1 129 ? 159.005 73.360 32.295 1.00 76.37 129 GLN C C 1
ATOM 10208 O O . GLN C 1 129 ? 159.048 73.852 31.176 1.00 76.10 129 GLN C O 1
ATOM 10214 N N . SER C 1 130 ? 158.080 73.683 33.190 1.00 79.59 130 SER C N 1
ATOM 10215 C CA . SER C 1 130 ? 157.183 74.804 33.008 1.00 79.55 130 SER C CA 1
ATOM 10216 C C . SER C 1 130 ? 158.044 76.017 32.758 1.00 79.85 130 SER C C 1
ATOM 10217 O O . SER C 1 130 ? 157.872 76.756 31.788 1.00 79.61 130 SER C O 1
ATOM 10220 N N . GLU C 1 131 ? 159.014 76.181 33.639 1.00 86.39 131 GLU C N 1
ATOM 10221 C CA . GLU C 1 131 ? 159.798 77.385 33.672 1.00 86.79 131 GLU C CA 1
ATOM 10222 C C . GLU C 1 131 ? 160.853 77.409 32.561 1.00 86.72 131 GLU C C 1
ATOM 10223 O O . GLU C 1 131 ? 161.190 78.478 32.044 1.00 86.84 131 GLU C O 1
ATOM 10229 N N . ILE C 1 132 ? 161.357 76.235 32.181 1.00 58.51 132 ILE C N 1
ATOM 10230 C CA . ILE C 1 132 ? 162.359 76.135 31.108 1.00 58.37 132 ILE C CA 1
ATOM 10231 C C . ILE C 1 132 ? 161.672 76.341 29.754 1.00 57.73 132 ILE C C 1
ATOM 10232 O O . ILE C 1 132 ? 162.201 77.015 28.860 1.00 57.68 132 ILE C O 1
ATOM 10237 N N . LEU C 1 133 ? 160.477 75.777 29.614 1.00 49.28 133 LEU C N 1
ATOM 10238 C CA . LEU C 1 133 ? 159.671 76.046 28.446 1.00 48.35 133 LEU C CA 1
ATOM 10239 C C . LEU C 1 133 ? 159.370 77.514 28.348 1.00 47.86 133 LEU C C 1
ATOM 10240 O O . LEU C 1 133 ? 159.581 78.098 27.295 1.00 47.70 133 LEU C O 1
ATOM 10245 N N . LYS C 1 134 ? 158.884 78.129 29.421 1.00 72.17 134 LYS C N 1
ATOM 10246 C CA . LYS C 1 134 ? 158.627 79.566 29.359 1.00 72.29 134 LYS C CA 1
ATOM 10247 C C . LYS C 1 134 ? 159.902 80.339 29.014 1.00 72.60 134 LYS C C 1
ATOM 10248 O O . LYS C 1 134 ? 159.864 81.343 28.321 1.00 72.44 134 LYS C O 1
ATOM 10254 N N . SER C 1 135 ? 161.036 79.873 29.511 1.00 63.24 135 SER C N 1
ATOM 10255 C CA . SER C 1 135 ? 162.286 80.582 29.277 1.00 63.71 135 SER C CA 1
ATOM 10256 C C . SER C 1 135 ? 162.769 80.516 27.835 1.00 63.34 135 SER C C 1
ATOM 10257 O O . SER C 1 135 ? 163.406 81.460 27.363 1.00 63.52 135 SER C O 1
ATOM 10260 N N . ILE C 1 136 ? 162.476 79.442 27.111 1.00 57.11 136 ILE C N 1
ATOM 10261 C CA . ILE C 1 136 ? 162.949 79.415 25.720 1.00 56.55 136 ILE C CA 1
ATOM 10262 C C . ILE C 1 136 ? 161.827 79.692 24.773 1.00 55.80 136 ILE C C 1
ATOM 10263 O O . ILE C 1 136 ? 162.048 79.735 23.584 1.00 55.28 136 ILE C O 1
ATOM 10268 N N . THR C 1 137 ? 160.629 79.910 25.296 1.00 63.99 137 THR C N 1
ATOM 10269 C CA . THR C 1 137 ? 159.478 80.082 24.427 1.00 63.33 137 THR C CA 1
ATOM 10270 C C . THR C 1 137 ? 158.811 81.418 24.658 1.00 63.43 137 THR C C 1
ATOM 10271 O O . THR C 1 137 ? 158.699 82.233 23.745 1.00 63.11 137 THR C O 1
ATOM 10275 N N . GLY C 1 138 ? 158.387 81.651 25.893 1.00 47.93 138 GLY C N 1
ATOM 10276 C CA . GLY C 1 138 ? 157.567 82.798 26.223 1.00 47.56 138 GLY C CA 1
ATOM 10277 C C . GLY C 1 138 ? 158.407 84.043 26.302 1.00 48.00 138 GLY C C 1
ATOM 10278 O O . GLY C 1 138 ? 158.041 85.071 25.752 1.00 47.30 138 GLY C O 1
ATOM 10279 N N . GLU C 1 139 ? 159.529 83.967 26.996 1.00 62.55 139 GLU C N 1
ATOM 10280 C CA . GLU C 1 139 ? 160.429 85.090 27.030 1.00 63.09 139 GLU C CA 1
ATOM 10281 C C . GLU C 1 139 ? 160.822 85.466 25.618 1.00 62.77 139 GLU C C 1
ATOM 10282 O O . GLU C 1 139 ? 160.763 86.641 25.241 1.00 62.34 139 GLU C O 1
ATOM 10288 N N . VAL C 1 140 ? 161.219 84.488 24.821 1.00 71.65 140 VAL C N 1
ATOM 10289 C CA . VAL C 1 140 ? 161.642 84.826 23.474 1.00 71.13 140 VAL C CA 1
ATOM 10290 C C . VAL C 1 140 ? 160.501 85.491 22.693 1.00 70.45 140 VAL C C 1
ATOM 10291 O O . VAL C 1 140 ? 160.729 86.538 22.066 1.00 70.31 140 VAL C O 1
ATOM 10295 N N . TYR C 1 141 ? 159.283 84.945 22.776 1.00 64.57 141 TYR C N 1
ATOM 10296 C CA . TYR C 1 141 ? 158.128 85.648 22.226 1.00 63.78 141 TYR C CA 1
ATOM 10297 C C . TYR C 1 141 ? 158.135 87.107 22.635 1.00 63.65 141 TYR C C 1
ATOM 10298 O O . TYR C 1 141 ? 158.113 87.983 21.773 1.00 63.17 141 TYR C O 1
ATOM 10307 N N . ASN C 1 142 ? 158.176 87.370 23.935 1.00 55.71 142 ASN C N 1
ATOM 10308 C CA . ASN C 1 142 ? 158.207 88.743 24.446 1.00 55.45 142 ASN C CA 1
ATOM 10309 C C . ASN C 1 142 ? 159.290 89.648 23.844 1.00 55.67 142 ASN C C 1
ATOM 10310 O O . ASN C 1 142 ? 158.989 90.755 23.411 1.00 55.10 142 ASN C O 1
ATOM 10315 N N . LEU C 1 143 ? 160.551 89.233 23.859 1.00 47.50 143 LEU C N 1
ATOM 10316 C CA . LEU C 1 143 ? 161.552 90.079 23.220 1.00 48.10 143 LEU C CA 1
ATOM 10317 C C . LEU C 1 143 ? 161.157 90.396 21.776 1.00 47.43 143 LEU C C 1
ATOM 10318 O O . LEU C 1 143 ? 161.166 91.567 21.368 1.00 47.36 143 LEU C O 1
ATOM 10323 N N . SER C 1 144 ? 160.784 89.360 21.020 1.00 69.06 144 SER C N 1
ATOM 10324 C CA . SER C 1 144 ? 160.454 89.525 19.600 1.00 68.42 144 SER C CA 1
ATOM 10325 C C . SER C 1 144 ? 159.359 90.538 19.344 1.00 67.49 144 SER C C 1
ATOM 10326 O O . SER C 1 144 ? 159.535 91.543 18.601 1.00 67.19 144 SER C O 1
ATOM 10329 N N . THR C 1 145 ? 158.221 90.250 19.963 1.00 74.35 145 THR C N 1
ATOM 10330 C CA . THR C 1 145 ? 157.040 91.066 19.824 1.00 73.52 145 THR C CA 1
ATOM 10331 C C . THR C 1 145 ? 157.375 92.495 20.266 1.00 73.53 145 THR C C 1
ATOM 10332 O O . THR C 1 145 ? 156.935 93.486 19.672 1.00 73.09 145 THR C O 1
ATOM 10336 N N . MET C 1 146 ? 158.209 92.595 21.284 1.00 64.99 146 MET C N 1
ATOM 10337 C CA . MET C 1 146 ? 158.522 93.877 21.840 1.00 64.93 146 MET C CA 1
ATOM 10338 C C . MET C 1 146 ? 159.333 94.741 20.894 1.00 65.21 146 MET C C 1
ATOM 10339 O O . MET C 1 146 ? 159.040 95.926 20.740 1.00 64.85 146 MET C O 1
ATOM 10344 N N . ILE C 1 147 ? 160.348 94.157 20.256 1.00 53.15 147 ILE C N 1
ATOM 10345 C CA . ILE C 1 147 ? 161.169 94.905 19.281 1.00 53.49 147 ILE C CA 1
ATOM 10346 C C . ILE C 1 147 ? 160.346 95.391 18.103 1.00 52.88 147 ILE C C 1
ATOM 10347 O O . ILE C 1 147 ? 160.477 96.553 17.660 1.00 52.80 147 ILE C O 1
ATOM 10352 N N . SER C 1 148 ? 159.524 94.485 17.575 1.00 82.19 148 SER C N 1
ATOM 10353 C CA . SER C 1 148 ? 158.615 94.888 16.519 1.00 81.54 148 SER C CA 1
ATOM 10354 C C . SER C 1 148 ? 157.830 96.123 16.974 1.00 81.17 148 SER C C 1
ATOM 10355 O O . SER C 1 148 ? 157.768 97.148 16.264 1.00 81.02 148 SER C O 1
ATOM 10358 N N . SER C 1 149 ? 157.270 96.035 18.180 1.00 61.21 149 SER C N 1
ATOM 10359 C CA . SER C 1 149 ? 156.526 97.147 18.766 1.00 60.99 149 SER C CA 1
ATOM 10360 C C . SER C 1 149 ? 157.323 98.432 18.852 1.00 61.36 149 SER C C 1
ATOM 10361 O O . SER C 1 149 ? 156.779 99.507 18.641 1.00 61.22 149 SER C O 1
ATOM 10364 N N . PHE C 1 150 ? 158.604 98.336 19.179 1.00 63.54 150 PHE C N 1
ATOM 10365 C CA . PHE C 1 150 ? 159.437 99.537 19.232 1.00 63.97 150 PHE C CA 1
ATOM 10366 C C . PHE C 1 150 ? 159.581 100.210 17.863 1.00 64.06 150 PHE C C 1
ATOM 10367 O O . PHE C 1 150 ? 159.478 101.444 17.740 1.00 64.07 150 PHE C O 1
ATOM 10375 N N . LEU C 1 151 ? 159.846 99.400 16.838 1.00 71.48 151 LEU C N 1
ATOM 10376 C CA . LEU C 1 151 ? 159.943 99.936 15.484 1.00 71.31 151 LEU C CA 1
ATOM 10377 C C . LEU C 1 151 ? 158.654 100.655 15.088 1.00 70.81 151 LEU C C 1
ATOM 10378 O O . LEU C 1 151 ? 158.693 101.785 14.579 1.00 70.92 151 LEU C O 1
ATOM 10383 N N . LEU C 1 152 ? 157.512 100.016 15.341 1.00 59.34 152 LEU C N 1
ATOM 10384 C CA . LEU C 1 152 ? 156.212 100.640 15.028 1.00 58.85 152 LEU C CA 1
ATOM 10385 C C . LEU C 1 152 ? 156.048 101.930 15.822 1.00 58.89 152 LEU C C 1
ATOM 10386 O O . LEU C 1 152 ? 155.617 102.945 15.286 1.00 58.94 152 LEU C O 1
ATOM 10391 N N . LEU C 1 153 ? 156.421 101.885 17.093 1.00 59.75 153 LEU C N 1
ATOM 10392 C CA . LEU C 1 153 ? 156.424 103.066 17.962 1.00 59.90 153 LEU C CA 1
ATOM 10393 C C . LEU C 1 153 ? 157.185 104.249 17.334 1.00 60.47 153 LEU C C 1
ATOM 10394 O O . LEU C 1 153 ? 156.694 105.383 17.322 1.00 60.53 153 LEU C O 1
ATOM 10399 N N . MET C 1 154 ? 158.376 103.973 16.812 1.00 72.39 154 MET C N 1
ATOM 10400 C CA . MET C 1 154 ? 159.143 104.957 16.047 1.00 72.93 154 MET C CA 1
ATOM 10401 C C . MET C 1 154 ? 158.360 105.541 14.864 1.00 72.82 154 MET C C 1
ATOM 10402 O O . MET C 1 154 ? 158.137 106.764 14.783 1.00 73.06 154 MET C O 1
ATOM 10407 N N . SER C 1 155 ? 157.950 104.658 13.949 1.00 66.12 155 SER C N 1
ATOM 10408 C CA . SER C 1 155 ? 157.173 105.069 12.772 1.00 65.92 155 SER C CA 1
ATOM 10409 C C . SER C 1 155 ? 155.982 105.951 13.105 1.00 66.01 155 SER C C 1
ATOM 10410 O O . SER C 1 155 ? 155.725 106.935 12.418 1.00 66.28 155 SER C O 1
ATOM 10413 N N . GLU C 1 156 ? 155.253 105.614 14.163 1.00 63.34 156 GLU C N 1
ATOM 10414 C CA . GLU C 1 156 ? 154.052 106.378 14.476 1.00 63.53 156 GLU C CA 1
ATOM 10415 C C . GLU C 1 156 ? 154.379 107.692 15.184 1.00 64.24 156 GLU C C 1
ATOM 10416 O O . GLU C 1 156 ? 153.673 108.672 14.960 1.00 64.66 156 GLU C O 1
ATOM 10422 N N . ILE C 1 157 ? 155.408 107.751 16.038 1.00 67.58 157 ILE C N 1
ATOM 10423 C CA . ILE C 1 157 ? 155.714 109.065 16.624 1.00 68.09 157 ILE C CA 1
ATOM 10424 C C . ILE C 1 157 ? 156.229 110.015 15.524 1.00 68.70 157 ILE C C 1
ATOM 10425 O O . ILE C 1 157 ? 156.129 111.240 15.657 1.00 69.16 157 ILE C O 1
ATOM 10430 N N . PHE C 1 158 ? 156.805 109.472 14.451 1.00 76.45 158 PHE C N 1
ATOM 10431 C CA . PHE C 1 158 ? 157.234 110.340 13.348 1.00 76.77 158 PHE C CA 1
ATOM 10432 C C . PHE C 1 158 ? 156.075 110.733 12.437 1.00 76.82 158 PHE C C 1
ATOM 10433 O O . PHE C 1 158 ? 156.060 111.826 11.876 1.00 77.37 158 PHE C O 1
ATOM 10441 N N . VAL C 1 159 ? 155.103 109.844 12.284 1.00 52.94 159 VAL C N 1
ATOM 10442 C CA . VAL C 1 159 ? 153.866 110.227 11.616 1.00 53.00 159 VAL C CA 1
ATOM 10443 C C . VAL C 1 159 ? 153.213 111.368 12.397 1.00 53.32 159 VAL C C 1
ATOM 10444 O O . VAL C 1 159 ? 152.816 112.370 11.818 1.00 53.88 159 VAL C O 1
ATOM 10448 N N . VAL C 1 160 ? 153.109 111.226 13.714 1.00 62.64 160 VAL C N 1
ATOM 10449 C CA . VAL C 1 160 ? 152.565 112.297 14.540 1.00 63.36 160 VAL C CA 1
ATOM 10450 C C . VAL C 1 160 ? 153.362 113.584 14.401 1.00 64.15 160 VAL C C 1
ATOM 10451 O O . VAL C 1 160 ? 152.778 114.645 14.174 1.00 64.86 160 VAL C O 1
ATOM 10455 N N . LEU C 1 161 ? 154.689 113.512 14.505 1.00 67.93 161 LEU C N 1
ATOM 10456 C CA . LEU C 1 161 ? 155.486 114.741 14.402 1.00 68.67 161 LEU C CA 1
ATOM 10457 C C . LEU C 1 161 ? 155.283 115.427 13.063 1.00 69.02 161 LEU C C 1
ATOM 10458 O O . LEU C 1 161 ? 154.780 116.547 13.020 1.00 69.77 161 LEU C O 1
ATOM 10463 N N . LEU C 1 162 ? 155.586 114.731 11.975 1.00 74.71 162 LEU C N 1
ATOM 10464 C CA . LEU C 1 162 ? 155.466 115.331 10.656 1.00 74.96 162 LEU C CA 1
ATOM 10465 C C . LEU C 1 162 ? 154.065 115.856 10.395 1.00 75.43 162 LEU C C 1
ATOM 10466 O O . LEU C 1 162 ? 153.924 116.964 9.918 1.00 76.11 162 LEU C O 1
ATOM 10471 N N . LEU C 1 163 ? 153.026 115.082 10.685 1.00 67.34 163 LEU C N 1
ATOM 10472 C CA . LEU C 1 163 ? 151.674 115.601 10.465 1.00 67.91 163 LEU C CA 1
ATOM 10473 C C . LEU C 1 163 ? 151.420 116.851 11.257 1.00 68.86 163 LEU C C 1
ATOM 10474 O O . LEU C 1 163 ? 150.797 117.792 10.772 1.00 69.63 163 LEU C O 1
ATOM 10479 N N . TYR C 1 164 ? 151.894 116.862 12.489 1.00 77.40 164 TYR C N 1
ATOM 10480 C CA . TYR C 1 164 ? 151.625 118.005 13.315 1.00 78.24 164 TYR C CA 1
ATOM 10481 C C . TYR C 1 164 ? 152.342 119.202 12.691 1.00 78.96 164 TYR C C 1
ATOM 10482 O O . TYR C 1 164 ? 151.861 120.335 12.755 1.00 79.80 164 TYR C O 1
ATOM 10491 N N . ALA C 1 165 ? 153.485 118.949 12.065 1.00 73.39 165 ALA C N 1
ATOM 10492 C CA . ALA C 1 165 ? 154.162 120.005 11.329 1.00 73.97 165 ALA C CA 1
ATOM 10493 C C . ALA C 1 165 ? 153.266 120.480 10.198 1.00 74.31 165 ALA C C 1
ATOM 10494 O O . ALA C 1 165 ? 153.021 121.670 10.091 1.00 75.07 165 ALA C O 1
ATOM 10496 N N . LEU C 1 166 ? 152.739 119.542 9.405 1.00 67.74 166 LEU C N 1
ATOM 10497 C CA . LEU C 1 166 ? 151.867 119.842 8.262 1.00 68.01 166 LEU C CA 1
ATOM 10498 C C . LEU C 1 166 ? 150.750 120.788 8.675 1.00 69.00 166 LEU C C 1
ATOM 10499 O O . LEU C 1 166 ? 150.598 121.879 8.105 1.00 69.70 166 LEU C O 1
ATOM 10504 N N . MET C 1 167 ? 149.988 120.362 9.679 1.00 84.06 167 MET C N 1
ATOM 10505 C CA . MET C 1 167 ? 148.900 121.153 10.247 1.00 84.95 167 MET C CA 1
ATOM 10506 C C . MET C 1 167 ? 149.355 122.523 10.727 1.00 85.78 167 MET C C 1
ATOM 10507 O O . MET C 1 167 ? 148.709 123.523 10.456 1.00 86.48 167 MET C O 1
ATOM 10512 N N . LEU C 1 168 ? 150.466 122.555 11.452 1.00 70.39 168 LEU C N 1
ATOM 10513 C CA . LEU C 1 168 ? 151.003 123.803 11.981 1.00 71.13 168 LEU C CA 1
ATOM 10514 C C . LEU C 1 168 ? 151.321 124.799 10.873 1.00 71.77 168 LEU C C 1
ATOM 10515 O O . LEU C 1 168 ? 151.020 125.998 10.995 1.00 72.36 168 LEU C O 1
ATOM 10520 N N . LEU C 1 169 ? 151.936 124.293 9.805 1.00 71.84 169 LEU C N 1
ATOM 10521 C CA . LEU C 1 169 ? 152.276 125.089 8.638 1.00 71.92 169 LEU C CA 1
ATOM 10522 C C . LEU C 1 169 ? 151.009 125.657 8.027 1.00 72.25 169 LEU C C 1
ATOM 10523 O O . LEU C 1 169 ? 150.841 126.870 7.921 1.00 72.74 169 LEU C O 1
ATOM 10528 N N . ILE C 1 170 ? 150.107 124.757 7.658 1.00 60.90 170 ILE C N 1
ATOM 10529 C CA . ILE C 1 170 ? 148.832 125.121 7.050 1.00 61.15 170 ILE C CA 1
ATOM 10530 C C . ILE C 1 170 ? 147.961 126.119 7.842 1.00 61.91 170 ILE C C 1
ATOM 10531 O O . ILE C 1 170 ? 147.413 127.056 7.255 1.00 62.20 170 ILE C O 1
ATOM 10536 N N . ASN C 1 171 ? 147.783 125.913 9.144 1.00 78.05 171 ASN C N 1
ATOM 10537 C CA . ASN C 1 171 ? 147.062 126.903 9.942 1.00 78.66 171 ASN C CA 1
ATOM 10538 C C . ASN C 1 171 ? 147.316 126.833 11.443 1.00 78.69 171 ASN C C 1
ATOM 10539 O O . ASN C 1 171 ? 146.427 126.423 12.198 1.00 78.59 171 ASN C O 1
ATOM 10544 N N . TYR C 1 172 ? 148.510 127.245 11.862 1.00 73.53 172 TYR C N 1
ATOM 10545 C CA . TYR C 1 172 ? 148.912 127.167 13.264 1.00 73.46 172 TYR C CA 1
ATOM 10546 C C . TYR C 1 172 ? 147.795 127.572 14.256 1.00 73.61 172 TYR C C 1
ATOM 10547 O O . TYR C 1 172 ? 147.658 126.954 15.313 1.00 73.16 172 TYR C O 1
ATOM 10556 N N . LYS C 1 173 ? 146.990 128.578 13.906 1.00 69.77 173 LYS C N 1
ATOM 10557 C CA . LYS C 1 173 ? 145.887 129.033 14.755 1.00 69.86 173 LYS C CA 1
ATOM 10558 C C . LYS C 1 173 ? 144.925 127.892 14.988 1.00 69.37 173 LYS C C 1
ATOM 10559 O O . LYS C 1 173 ? 144.616 127.517 16.126 1.00 69.03 173 LYS C O 1
ATOM 10565 N N . ILE C 1 174 ? 144.423 127.363 13.885 1.00 67.48 174 ILE C N 1
ATOM 10566 C CA . ILE C 1 174 ? 143.485 126.269 13.947 1.00 67.08 174 ILE C CA 1
ATOM 10567 C C . ILE C 1 174 ? 144.087 125.090 14.666 1.00 66.37 174 ILE C C 1
ATOM 10568 O O . ILE C 1 174 ? 143.441 124.530 15.542 1.00 66.00 174 ILE C O 1
ATOM 10573 N N . THR C 1 175 ? 145.330 124.725 14.352 1.00 58.84 175 THR C N 1
ATOM 10574 C CA . THR C 1 175 ? 145.848 123.503 14.973 1.00 58.01 175 THR C CA 1
ATOM 10575 C C . THR C 1 175 ? 145.967 123.703 16.476 1.00 57.80 175 THR C C 1
ATOM 10576 O O . THR C 1 175 ? 145.683 122.784 17.247 1.00 57.12 175 THR C O 1
ATOM 10580 N N . LEU C 1 176 ? 146.338 124.908 16.891 1.00 59.50 176 LEU C N 1
ATOM 10581 C CA . LEU C 1 176 ? 146.388 125.219 18.308 1.00 59.35 176 LEU C CA 1
ATOM 10582 C C . LEU C 1 176 ? 145.022 125.029 18.905 1.00 59.14 176 LEU C C 1
ATOM 10583 O O . LEU C 1 176 ? 144.887 124.394 19.955 1.00 58.56 176 LEU C O 1
ATOM 10588 N N . PHE C 1 177 ? 144.006 125.535 18.211 1.00 70.66 177 PHE C N 1
ATOM 10589 C CA . PHE C 1 177 ? 142.643 125.414 18.712 1.00 70.54 177 PHE C CA 1
ATOM 10590 C C . PHE C 1 177 ? 142.240 123.976 18.876 1.00 69.84 177 PHE C C 1
ATOM 10591 O O . PHE C 1 177 ? 141.692 123.609 19.907 1.00 69.43 177 PHE C O 1
ATOM 10599 N N . LEU C 1 178 ? 142.502 123.171 17.851 1.00 55.14 178 LEU C N 1
ATOM 10600 C CA . LEU C 1 178 ? 142.134 121.770 17.870 1.00 54.43 178 LEU C CA 1
ATOM 10601 C C . LEU C 1 178 ? 142.871 121.041 18.964 1.00 53.64 178 LEU C C 1
ATOM 10602 O O . LEU C 1 178 ? 142.344 120.119 19.551 1.00 52.97 178 LEU C O 1
ATOM 10607 N N . SER C 1 179 ? 144.092 121.457 19.251 1.00 69.67 179 SER C N 1
ATOM 10608 C CA . SER C 1 179 ? 144.854 120.801 20.297 1.00 68.99 179 SER C CA 1
ATOM 10609 C C . SER C 1 179 ? 144.335 121.136 21.699 1.00 68.90 179 SER C C 1
ATOM 10610 O O . SER C 1 179 ? 144.126 120.236 22.536 1.00 68.22 179 SER C O 1
ATOM 10613 N N . ILE C 1 180 ? 144.096 122.416 21.954 1.00 59.59 180 ILE C N 1
ATOM 10614 C CA . ILE C 1 180 ? 143.504 122.788 23.231 1.00 59.48 180 ILE C CA 1
ATOM 10615 C C . ILE C 1 180 ? 142.193 122.022 23.355 1.00 59.11 180 ILE C C 1
ATOM 10616 O O . ILE C 1 180 ? 141.864 121.444 24.406 1.00 58.53 180 ILE C O 1
ATOM 10621 N N . PHE C 1 181 ? 141.460 121.992 22.254 1.00 74.18 181 PHE C N 1
ATOM 10622 C CA . PHE C 1 181 ? 140.191 121.302 22.221 1.00 73.93 181 PHE C CA 1
ATOM 10623 C C . PHE C 1 181 ? 140.353 119.819 22.518 1.00 73.05 181 PHE C C 1
ATOM 10624 O O . PHE C 1 181 ? 139.502 119.194 23.148 1.00 72.60 181 PHE C O 1
ATOM 10632 N N . MET C 1 182 ? 141.458 119.265 22.050 1.00 73.21 182 MET C N 1
ATOM 10633 C CA . MET C 1 182 ? 141.710 117.847 22.151 1.00 72.33 182 MET C CA 1
ATOM 10634 C C . MET C 1 182 ? 141.879 117.492 23.600 1.00 71.74 182 MET C C 1
ATOM 10635 O O . MET C 1 182 ? 141.194 116.599 24.094 1.00 71.14 182 MET C O 1
ATOM 10640 N N . VAL C 1 183 ? 142.775 118.187 24.306 1.00 48.99 183 VAL C N 1
ATOM 10641 C CA . VAL C 1 183 ? 142.921 117.807 25.707 1.00 48.47 183 VAL C CA 1
ATOM 10642 C C . VAL C 1 183 ? 141.590 118.128 26.398 1.00 48.47 183 VAL C C 1
ATOM 10643 O O . VAL C 1 183 ? 141.212 117.433 27.331 1.00 48.05 183 VAL C O 1
ATOM 10647 N N . LEU C 1 184 ? 140.838 119.117 25.918 1.00 84.13 184 LEU C N 1
ATOM 10648 C CA . LEU C 1 184 ? 139.568 119.401 26.582 1.00 84.16 184 LEU C CA 1
ATOM 10649 C C . LEU C 1 184 ? 138.624 118.189 26.490 1.00 83.62 184 LEU C C 1
ATOM 10650 O O . LEU C 1 184 ? 138.108 117.734 27.510 1.00 83.13 184 LEU C O 1
ATOM 10655 N N . ASN C 1 185 ? 138.404 117.652 25.295 1.00 97.17 185 ASN C N 1
ATOM 10656 C CA . ASN C 1 185 ? 137.662 116.398 25.187 1.00 96.63 185 ASN C CA 1
ATOM 10657 C C . ASN C 1 185 ? 138.217 115.277 26.039 1.00 95.76 185 ASN C C 1
ATOM 10658 O O . ASN C 1 185 ? 137.458 114.592 26.716 1.00 95.33 185 ASN C O 1
ATOM 10663 N N . ALA C 1 186 ? 139.537 115.114 26.035 1.00 56.67 186 ALA C N 1
ATOM 10664 C CA . ALA C 1 186 ? 140.163 114.041 26.800 1.00 55.90 186 ALA C CA 1
ATOM 10665 C C . ALA C 1 186 ? 139.770 114.145 28.254 1.00 55.83 186 ALA C C 1
ATOM 10666 O O . ALA C 1 186 ? 139.377 113.165 28.881 1.00 55.28 186 ALA C O 1
ATOM 10668 N N . PHE C 1 187 ? 139.871 115.347 28.789 1.00 81.57 187 PHE C N 1
ATOM 10669 C CA . PHE C 1 187 ? 139.493 115.584 30.160 1.00 81.40 187 PHE C CA 1
ATOM 10670 C C . PHE C 1 187 ? 138.013 115.346 30.406 1.00 81.30 187 PHE C C 1
ATOM 10671 O O . PHE C 1 187 ? 137.645 114.759 31.416 1.00 80.81 187 PHE C O 1
ATOM 10679 N N . ILE C 1 188 ? 137.163 115.837 29.508 1.00 92.66 188 ILE C N 1
ATOM 10680 C CA . ILE C 1 188 ? 135.722 115.594 29.625 1.00 92.66 188 ILE C CA 1
ATOM 10681 C C . ILE C 1 188 ? 135.378 114.114 29.704 1.00 91.93 188 ILE C C 1
ATOM 10682 O O . ILE C 1 188 ? 134.771 113.685 30.686 1.00 91.53 188 ILE C O 1
ATOM 10687 N N . LEU C 1 189 ? 135.795 113.336 28.708 1.00 59.38 189 LEU C N 1
ATOM 10688 C CA . LEU C 1 189 ? 135.589 111.895 28.743 1.00 58.66 189 LEU C CA 1
ATOM 10689 C C . LEU C 1 189 ? 136.181 111.281 30.006 1.00 57.98 189 LEU C C 1
ATOM 10690 O O . LEU C 1 189 ? 135.426 110.859 30.918 1.00 57.65 189 LEU C O 1
ATOM 10695 N N . VAL C 1 190 ? 137.512 111.266 30.090 1.00 66.16 190 VAL C N 1
ATOM 10696 C CA . VAL C 1 190 ? 138.191 110.472 31.116 1.00 65.55 190 VAL C CA 1
ATOM 10697 C C . VAL C 1 190 ? 138.006 110.983 32.548 1.00 65.54 190 VAL C C 1
ATOM 10698 O O . VAL C 1 190 ? 138.236 110.238 33.491 1.00 65.05 190 VAL C O 1
ATOM 10702 N N . LYS C 1 191 ? 137.576 112.222 32.739 1.00 76.31 191 LYS C N 1
ATOM 10703 C CA . LYS C 1 191 ? 137.487 112.687 34.110 1.00 76.30 191 LYS C CA 1
ATOM 10704 C C . LYS C 1 191 ? 136.088 113.142 34.514 1.00 76.50 191 LYS C C 1
ATOM 10705 O O . LYS C 1 191 ? 135.842 113.404 35.686 1.00 76.45 191 LYS C O 1
ATOM 10711 N N . ILE C 1 192 ? 135.157 113.232 33.575 1.00 79.69 192 ILE C N 1
ATOM 10712 C CA . ILE C 1 192 ? 133.789 113.582 33.969 1.00 79.91 192 ILE C CA 1
ATOM 10713 C C . ILE C 1 192 ? 132.781 112.483 33.595 1.00 79.60 192 ILE C C 1
ATOM 10714 O O . ILE C 1 192 ? 131.856 112.192 34.362 1.00 79.43 192 ILE C O 1
ATOM 10719 N N . LEU C 1 193 ? 132.963 111.842 32.445 1.00 62.98 193 LEU C N 1
ATOM 10720 C CA . LEU C 1 193 ? 131.990 110.846 32.068 1.00 62.78 193 LEU C CA 1
ATOM 10721 C C . LEU C 1 193 ? 132.379 109.523 32.661 1.00 61.99 193 LEU C C 1
ATOM 10722 O O . LEU C 1 193 ? 131.562 108.885 33.308 1.00 61.73 193 LEU C O 1
ATOM 10727 N N . SER C 1 194 ? 133.623 109.110 32.463 1.00 78.05 194 SER C N 1
ATOM 10728 C CA . SER C 1 194 ? 134.057 107.802 32.948 1.00 77.32 194 SER C CA 1
ATOM 10729 C C . SER C 1 194 ? 133.742 107.461 34.416 1.00 76.99 194 SER C C 1
ATOM 10730 O O . SER C 1 194 ? 133.327 106.336 34.690 1.00 76.52 194 SER C O 1
ATOM 10733 N N . PRO C 1 195 ? 133.943 108.405 35.363 1.00 104.14 195 PRO C N 1
ATOM 10734 C CA . PRO C 1 195 ? 133.533 108.090 36.739 1.00 103.88 195 PRO C CA 1
ATOM 10735 C C . PRO C 1 195 ? 132.051 107.747 36.870 1.00 103.89 195 PRO C C 1
ATOM 10736 O O . PRO C 1 195 ? 131.696 106.751 37.512 1.00 103.47 195 PRO C O 1
ATOM 10740 N N . ILE C 1 196 ? 131.201 108.554 36.244 1.00 66.61 196 ILE C N 1
ATOM 10741 C CA . ILE C 1 196 ? 129.761 108.318 36.241 1.00 66.76 196 ILE C CA 1
ATOM 10742 C C . ILE C 1 196 ? 129.416 106.954 35.635 1.00 66.37 196 ILE C C 1
ATOM 10743 O O . ILE C 1 196 ? 128.627 106.195 36.205 1.00 66.15 196 ILE C O 1
ATOM 10748 N N . ILE C 1 197 ? 130.019 106.650 34.490 1.00 65.58 197 ILE C N 1
ATOM 10749 C CA . ILE C 1 197 ? 129.830 105.361 33.857 1.00 65.18 197 ILE C CA 1
ATOM 10750 C C . ILE C 1 197 ? 130.199 104.249 34.840 1.00 64.52 197 ILE C C 1
ATOM 10751 O O . ILE C 1 197 ? 129.434 103.283 35.011 1.00 64.30 197 ILE C O 1
ATOM 10756 N N . LYS C 1 198 ? 131.357 104.382 35.487 1.00 77.59 198 LYS C N 1
ATOM 10757 C CA . LYS C 1 198 ? 131.852 103.360 36.420 1.00 77.08 198 LYS C CA 1
ATOM 10758 C C . LYS C 1 198 ? 130.874 103.051 37.535 1.00 77.00 198 LYS C C 1
ATOM 10759 O O . LYS C 1 198 ? 130.577 101.889 37.844 1.00 76.64 198 LYS C O 1
ATOM 10765 N N . LYS C 1 199 ? 130.402 104.132 38.141 1.00 74.83 199 LYS C N 1
ATOM 10766 C CA . LYS C 1 199 ? 129.433 104.090 39.214 1.00 74.86 199 LYS C CA 1
ATOM 10767 C C . LYS C 1 199 ? 128.150 103.422 38.744 1.00 74.91 199 LYS C C 1
ATOM 10768 O O . LYS C 1 199 ? 127.697 102.467 39.354 1.00 74.64 199 LYS C O 1
ATOM 10774 N N . ALA C 1 200 ? 127.584 103.904 37.641 1.00 56.54 200 ALA C N 1
ATOM 10775 C CA . ALA C 1 200 ? 126.388 103.285 37.072 1.00 56.71 200 ALA C CA 1
ATOM 10776 C C . ALA C 1 200 ? 126.574 101.792 36.958 1.00 56.17 200 ALA C C 1
ATOM 10777 O O . ALA C 1 200 ? 125.686 101.030 37.325 1.00 56.14 200 ALA C O 1
ATOM 10779 N N . GLY C 1 201 ? 127.752 101.384 36.491 1.00 74.32 201 GLY C N 1
ATOM 10780 C CA . GLY C 1 201 ? 128.082 99.973 36.368 1.00 73.79 201 GLY C CA 1
ATOM 10781 C C . GLY C 1 201 ? 128.108 99.189 37.676 1.00 73.46 201 GLY C C 1
ATOM 10782 O O . GLY C 1 201 ? 127.585 98.063 37.751 1.00 73.25 201 GLY C O 1
ATOM 10783 N N . LEU C 1 202 ? 128.726 99.761 38.703 1.00 67.33 202 LEU C N 1
ATOM 10784 C CA . LEU C 1 202 ? 128.744 99.096 40.003 1.00 67.13 202 LEU C CA 1
ATOM 10785 C C . LEU C 1 202 ? 127.343 99.025 40.625 1.00 67.36 202 LEU C C 1
ATOM 10786 O O . LEU C 1 202 ? 126.926 97.959 41.078 1.00 67.17 202 LEU C O 1
ATOM 10791 N N . ARG C 1 203 ? 126.618 100.143 40.628 1.00 60.62 203 ARG C N 1
ATOM 10792 C CA . ARG C 1 203 ? 125.223 100.181 41.071 1.00 60.93 203 ARG C CA 1
ATOM 10793 C C . ARG C 1 203 ? 124.418 99.073 40.390 1.00 60.89 203 ARG C C 1
ATOM 10794 O O . ARG C 1 203 ? 123.605 98.399 41.025 1.00 60.88 203 ARG C O 1
ATOM 10802 N N . ARG C 1 204 ? 124.650 98.886 39.098 1.00 73.71 204 ARG C N 1
ATOM 10803 C CA . ARG C 1 204 ? 124.025 97.777 38.401 1.00 73.65 204 ARG C CA 1
ATOM 10804 C C . ARG C 1 204 ? 124.427 96.425 38.985 1.00 73.16 204 ARG C C 1
ATOM 10805 O O . ARG C 1 204 ? 123.571 95.559 39.199 1.00 73.17 204 ARG C O 1
ATOM 10813 N N . GLU C 1 205 ? 125.721 96.235 39.233 1.00 77.69 205 GLU C N 1
ATOM 10814 C CA . GLU C 1 205 ? 126.181 94.969 39.802 1.00 77.34 205 GLU C CA 1
ATOM 10815 C C . GLU C 1 205 ? 125.494 94.671 41.132 1.00 77.42 205 GLU C C 1
ATOM 10816 O O . GLU C 1 205 ? 124.969 93.577 41.329 1.00 77.32 205 GLU C O 1
ATOM 10822 N N . GLU C 1 206 ? 125.496 95.652 42.030 1.00 67.99 206 GLU C N 1
ATOM 10823 C CA . GLU C 1 206 ? 124.901 95.505 43.355 1.00 68.07 206 GLU C CA 1
ATOM 10824 C C . GLU C 1 206 ? 123.411 95.200 43.279 1.00 68.32 206 GLU C C 1
ATOM 10825 O O . GLU C 1 206 ? 122.934 94.237 43.888 1.00 68.27 206 GLU C O 1
ATOM 10831 N N . ALA C 1 207 ? 122.675 96.015 42.528 1.00 55.36 207 ALA C N 1
ATOM 10832 C CA . ALA C 1 207 ? 121.231 95.802 42.385 1.00 55.71 207 ALA C CA 1
ATOM 10833 C C . ALA C 1 207 ? 120.931 94.434 41.821 1.00 55.31 207 ALA C C 1
ATOM 10834 O O . ALA C 1 207 ? 119.972 93.784 42.231 1.00 55.45 207 ALA C O 1
ATOM 10836 N N . MET C 1 208 ? 121.756 93.998 40.879 1.00 68.08 208 MET C N 1
ATOM 10837 C CA . MET C 1 208 ? 121.600 92.674 40.320 1.00 67.90 208 MET C CA 1
ATOM 10838 C C . MET C 1 208 ? 121.788 91.595 41.360 1.00 67.65 208 MET C C 1
ATOM 10839 O O . MET C 1 208 ? 120.962 90.690 41.486 1.00 67.72 208 MET C O 1
ATOM 10844 N N . LYS C 1 209 ? 122.895 91.683 42.083 1.00 74.52 209 LYS C N 1
ATOM 10845 C CA . LYS C 1 209 ? 123.171 90.762 43.170 1.00 74.40 209 LYS C CA 1
ATOM 10846 C C . LYS C 1 209 ? 121.949 90.646 44.057 1.00 74.60 209 LYS C C 1
ATOM 10847 O O . LYS C 1 209 ? 121.434 89.564 44.214 1.00 74.57 209 LYS C O 1
ATOM 10853 N N . ASN C 1 210 ? 121.428 91.766 44.544 1.00 62.63 210 ASN C N 1
ATOM 10854 C CA . ASN C 1 210 ? 120.289 91.749 45.469 1.00 62.80 210 ASN C CA 1
ATOM 10855 C C . ASN C 1 210 ? 119.000 91.149 44.917 1.00 62.99 210 ASN C C 1
ATOM 10856 O O . ASN C 1 210 ? 118.298 90.365 45.592 1.00 62.96 210 ASN C O 1
ATOM 10861 N N . PHE C 1 211 ? 118.692 91.536 43.687 1.00 49.63 211 PHE C N 1
ATOM 10862 C CA . PHE C 1 211 ? 117.578 90.974 42.940 1.00 49.88 211 PHE C CA 1
ATOM 10863 C C . PHE C 1 211 ? 117.687 89.475 42.925 1.00 49.69 211 PHE C C 1
ATOM 10864 O O . PHE C 1 211 ? 116.803 88.780 43.447 1.00 49.70 211 PHE C O 1
ATOM 10872 N N . PHE C 1 212 ? 118.784 88.967 42.374 1.00 54.42 212 PHE C N 1
ATOM 10873 C CA . PHE C 1 212 ? 118.989 87.521 42.332 1.00 54.26 212 PHE C CA 1
ATOM 10874 C C . PHE C 1 212 ? 119.027 86.864 43.680 1.00 54.13 212 PHE C C 1
ATOM 10875 O O . PHE C 1 212 ? 118.633 85.721 43.803 1.00 54.10 212 PHE C O 1
ATOM 10883 N N . GLU C 1 213 ? 119.523 87.565 44.685 1.00 85.81 213 GLU C N 1
ATOM 10884 C CA . GLU C 1 213 ? 119.571 87.013 46.019 1.00 85.72 213 GLU C CA 1
ATOM 10885 C C . GLU C 1 213 ? 118.148 86.652 46.409 1.00 85.76 213 GLU C C 1
ATOM 10886 O O . GLU C 1 213 ? 117.843 85.476 46.652 1.00 85.68 213 GLU C O 1
ATOM 10892 N N . ILE C 1 214 ? 117.240 87.619 46.386 1.00 55.46 214 ILE C N 1
ATOM 10893 C CA . ILE C 1 214 ? 115.915 87.290 46.913 1.00 55.36 214 ILE C CA 1
ATOM 10894 C C . ILE C 1 214 ? 115.051 86.462 45.963 1.00 55.55 214 ILE C C 1
ATOM 10895 O O . ILE C 1 214 ? 114.113 85.788 46.398 1.00 55.40 214 ILE C O 1
ATOM 10900 N N . LEU C 1 215 ? 115.367 86.477 44.676 1.00 46.07 215 LEU C N 1
ATOM 10901 C CA . LEU C 1 215 ? 114.734 85.504 43.786 1.00 46.00 215 LEU C CA 1
ATOM 10902 C C . LEU C 1 215 ? 115.154 84.106 44.177 1.00 45.69 215 LEU C C 1
ATOM 10903 O O . LEU C 1 215 ? 114.334 83.188 44.245 1.00 45.65 215 LEU C O 1
ATOM 10908 N N . ASN C 1 216 ? 116.442 83.940 44.432 1.00 66.12 216 ASN C N 1
ATOM 10909 C CA . ASN C 1 216 ? 116.952 82.623 44.728 1.00 65.95 216 ASN C CA 1
ATOM 10910 C C . ASN C 1 216 ? 116.399 82.085 46.044 1.00 65.79 216 ASN C C 1
ATOM 10911 O O . ASN C 1 216 ? 115.941 80.930 46.101 1.00 65.76 216 ASN C O 1
ATOM 10916 N N . THR C 1 217 ? 116.387 82.912 47.093 1.00 46.06 217 THR C N 1
ATOM 10917 C CA . THR C 1 217 ? 115.841 82.387 48.339 1.00 45.73 217 THR C CA 1
ATOM 10918 C C . THR C 1 217 ? 114.319 82.198 48.211 1.00 45.65 217 THR C C 1
ATOM 10919 O O . THR C 1 217 ? 113.785 81.237 48.748 1.00 45.35 217 THR C O 1
ATOM 10923 N N . ASN C 1 218 ? 113.621 83.072 47.495 1.00 56.60 218 ASN C N 1
ATOM 10924 C CA . ASN C 1 218 ? 112.197 82.816 47.291 1.00 56.55 218 ASN C CA 1
ATOM 10925 C C . ASN C 1 218 ? 111.968 81.467 46.641 1.00 56.50 218 ASN C C 1
ATOM 10926 O O . ASN C 1 218 ? 111.056 80.768 47.039 1.00 56.38 218 ASN C O 1
ATOM 10931 N N . LEU C 1 219 ? 112.763 81.096 45.636 1.00 37.92 219 LEU C N 1
ATOM 10932 C CA . LEU C 1 219 ? 112.632 79.747 45.084 1.00 37.86 219 LEU C CA 1
ATOM 10933 C C . LEU C 1 219 ? 112.944 78.703 46.147 1.00 37.65 219 LEU C C 1
ATOM 10934 O O . LEU C 1 219 ? 112.333 77.635 46.169 1.00 37.59 219 LEU C O 1
ATOM 10939 N N . ASN C 1 220 ? 113.873 79.011 47.052 1.00 52.40 220 ASN C N 1
ATOM 10940 C CA . ASN C 1 220 ? 114.217 78.043 48.099 1.00 52.04 220 ASN C CA 1
ATOM 10941 C C . ASN C 1 220 ? 113.196 77.909 49.204 1.00 51.58 220 ASN C C 1
ATOM 10942 O O . ASN C 1 220 ? 113.226 76.952 49.960 1.00 51.25 220 ASN C O 1
ATOM 10947 N N . ASN C 1 221 ? 112.319 78.884 49.333 1.00 41.10 221 ASN C N 1
ATOM 10948 C CA . ASN C 1 221 ? 111.287 78.789 50.336 1.00 40.80 221 ASN C CA 1
ATOM 10949 C C . ASN C 1 221 ? 109.955 78.397 49.724 1.00 40.76 221 ASN C C 1
ATOM 10950 O O . ASN C 1 221 ? 108.907 78.730 50.291 1.00 40.56 221 ASN C O 1
ATOM 10955 N N . PHE C 1 222 ? 109.975 77.678 48.596 1.00 39.91 222 PHE C N 1
ATOM 10956 C CA . PHE C 1 222 ? 108.738 77.393 47.862 1.00 40.08 222 PHE C CA 1
ATOM 10957 C C . PHE C 1 222 ? 107.681 76.662 48.682 1.00 39.81 222 PHE C C 1
ATOM 10958 O O . PHE C 1 222 ? 106.518 77.019 48.652 1.00 39.85 222 PHE C O 1
ATOM 10966 N N . LYS C 1 223 ? 108.083 75.624 49.397 1.00 45.58 223 LYS C N 1
ATOM 10967 C CA . LYS C 1 223 ? 107.147 74.875 50.219 1.00 45.26 223 LYS C CA 1
ATOM 10968 C C . LYS C 1 223 ? 106.503 75.803 51.268 1.00 44.83 223 LYS C C 1
ATOM 10969 O O . LYS C 1 223 ? 105.300 75.760 51.477 1.00 44.64 223 LYS C O 1
ATOM 10975 N N . PHE C 1 224 ? 107.282 76.681 51.893 1.00 45.40 224 PHE C N 1
ATOM 10976 C CA . PHE C 1 224 ? 106.707 77.536 52.927 1.00 44.96 224 PHE C CA 1
ATOM 10977 C C . PHE C 1 224 ? 105.683 78.474 52.333 1.00 45.09 224 PHE C C 1
ATOM 10978 O O . PHE C 1 224 ? 104.724 78.857 53.006 1.00 44.67 224 PHE C O 1
ATOM 10986 N N . ILE C 1 225 ? 105.948 78.912 51.109 1.00 44.12 225 ILE C N 1
ATOM 10987 C CA . ILE C 1 225 ? 105.007 79.709 50.321 1.00 44.62 225 ILE C CA 1
ATOM 10988 C C . ILE C 1 225 ? 103.742 78.955 49.992 1.00 44.96 225 ILE C C 1
ATOM 10989 O O . ILE C 1 225 ? 102.638 79.456 50.175 1.00 44.68 225 ILE C O 1
ATOM 10994 N N . LYS C 1 226 ? 103.919 77.730 49.516 1.00 36.67 226 LYS C N 1
ATOM 10995 C CA . LYS C 1 226 ? 102.820 76.925 49.042 1.00 36.86 226 LYS C CA 1
ATOM 10996 C C . LYS C 1 226 ? 101.910 76.622 50.191 1.00 37.20 226 LYS C C 1
ATOM 10997 O O . LYS C 1 226 ? 100.696 76.503 50.021 1.00 37.50 226 LYS C O 1
ATOM 11003 N N . LEU C 1 227 ? 102.490 76.535 51.380 1.00 48.31 227 LEU C N 1
ATOM 11004 C CA . LEU C 1 227 ? 101.690 76.220 52.541 1.00 47.22 227 LEU C CA 1
ATOM 11005 C C . LEU C 1 227 ? 100.999 77.458 53.105 1.00 46.48 227 LEU C C 1
ATOM 11006 O O . LEU C 1 227 ? 100.185 77.326 54.031 1.00 45.39 227 LEU C O 1
ATOM 11011 N N . LYS C 1 228 ? 101.298 78.644 52.568 1.00 56.12 228 LYS C N 1
ATOM 11012 C CA . LYS C 1 228 ? 100.601 79.845 53.024 1.00 55.73 228 LYS C CA 1
ATOM 11013 C C . LYS C 1 228 ? 99.289 80.037 52.332 1.00 56.10 228 LYS C C 1
ATOM 11014 O O . LYS C 1 228 ? 98.380 80.626 52.915 1.00 55.61 228 LYS C O 1
ATOM 11020 N N . THR C 1 229 ? 99.210 79.534 51.106 1.00 64.61 229 THR C N 1
ATOM 11021 C CA . THR C 1 229 ? 98.232 79.952 50.121 1.00 65.46 229 THR C CA 1
ATOM 11022 C C . THR C 1 229 ? 98.700 81.289 49.554 1.00 65.58 229 THR C C 1
ATOM 11023 O O . THR C 1 229 ? 99.151 81.365 48.416 1.00 66.57 229 THR C O 1
ATOM 11027 N N . LYS C 1 230 ? 98.675 82.329 50.379 1.00 70.42 230 LYS C N 1
ATOM 11028 C CA . LYS C 1 230 ? 98.996 83.684 49.938 1.00 70.41 230 LYS C CA 1
ATOM 11029 C C . LYS C 1 230 ? 100.445 83.851 49.480 1.00 70.85 230 LYS C C 1
ATOM 11030 O O . LYS C 1 230 ? 101.369 83.345 50.100 1.00 70.49 230 LYS C O 1
ATOM 11036 N N . GLU C 1 231 ? 100.639 84.570 48.387 1.00 79.95 231 GLU C N 1
ATOM 11037 C CA . GLU C 1 231 ? 101.979 84.761 47.855 1.00 80.44 231 GLU C CA 1
ATOM 11038 C C . GLU C 1 231 ? 102.293 86.249 47.690 1.00 80.30 231 GLU C C 1
ATOM 11039 O O . GLU C 1 231 ? 103.308 86.621 47.102 1.00 80.79 231 GLU C O 1
ATOM 11045 N N . ASP C 1 232 ? 101.414 87.098 48.217 1.00 72.09 232 ASP C N 1
ATOM 11046 C CA . ASP C 1 232 ? 101.534 88.534 48.005 1.00 71.98 232 ASP C CA 1
ATOM 11047 C C . ASP C 1 232 ? 102.718 89.165 48.741 1.00 71.47 232 ASP C C 1
ATOM 11048 O O . ASP C 1 232 ? 103.276 90.147 48.271 1.00 71.69 232 ASP C O 1
ATOM 11053 N N . GLY C 1 233 ? 103.127 88.591 49.865 1.00 65.48 233 GLY C N 1
ATOM 11054 C CA . GLY C 1 233 ? 104.222 89.148 50.649 1.00 65.26 233 GLY C CA 1
ATOM 11055 C C . GLY C 1 233 ? 105.554 89.023 49.931 1.00 66.04 233 GLY C C 1
ATOM 11056 O O . GLY C 1 233 ? 106.298 90.007 49.728 1.00 65.55 233 GLY C O 1
ATOM 11057 N N . VAL C 1 234 ? 105.868 87.795 49.537 1.00 56.76 234 VAL C N 1
ATOM 11058 C CA . VAL C 1 234 ? 107.115 87.568 48.833 1.00 57.48 234 VAL C CA 1
ATOM 11059 C C . VAL C 1 234 ? 107.106 88.287 47.482 1.00 57.15 234 VAL C C 1
ATOM 11060 O O . VAL C 1 234 ? 108.106 88.900 47.108 1.00 56.94 234 VAL C O 1
ATOM 11064 N N . LEU C 1 235 ? 105.970 88.267 46.781 1.00 42.91 235 LEU C N 1
ATOM 11065 C CA . LEU C 1 235 ? 105.859 88.955 45.506 1.00 42.58 235 LEU C CA 1
ATOM 11066 C C . LEU C 1 235 ? 106.083 90.423 45.696 1.00 41.89 235 LEU C C 1
ATOM 11067 O O . LEU C 1 235 ? 106.545 91.106 44.804 1.00 41.68 235 LEU C O 1
ATOM 11072 N N . SER C 1 236 ? 105.724 90.920 46.865 1.00 49.42 236 SER C N 1
ATOM 11073 C CA . SER C 1 236 ? 105.962 92.309 47.179 1.00 48.98 236 SER C CA 1
ATOM 11074 C C . SER C 1 236 ? 107.462 92.544 47.287 1.00 49.17 236 SER C C 1
ATOM 11075 O O . SER C 1 236 ? 108.021 93.418 46.613 1.00 48.95 236 SER C O 1
ATOM 11078 N N . LEU C 1 237 ? 108.120 91.743 48.115 1.00 48.26 237 LEU C N 1
ATOM 11079 C CA . LEU C 1 237 ? 109.571 91.885 48.297 1.00 48.70 237 LEU C CA 1
ATOM 11080 C C . LEU C 1 237 ? 110.356 91.820 46.984 1.00 49.04 237 LEU C C 1
ATOM 11081 O O . LEU C 1 237 ? 111.297 92.610 46.724 1.00 48.89 237 LEU C O 1
ATOM 11086 N N . PHE C 1 238 ? 109.946 90.852 46.170 1.00 47.70 238 PHE C N 1
ATOM 11087 C CA . PHE C 1 238 ? 110.508 90.635 44.859 1.00 47.67 238 PHE C CA 1
ATOM 11088 C C . PHE C 1 238 ? 110.245 91.806 43.965 1.00 47.08 238 PHE C C 1
ATOM 11089 O O . PHE C 1 238 ? 111.130 92.222 43.235 1.00 46.97 238 PHE C O 1
ATOM 11097 N N . LYS C 1 239 ? 109.037 92.351 44.015 1.00 58.11 239 LYS C N 1
ATOM 11098 C CA . LYS C 1 239 ? 108.746 93.475 43.147 1.00 57.73 239 LYS C CA 1
ATOM 11099 C C . LYS C 1 239 ? 109.714 94.590 43.487 1.00 57.53 239 LYS C C 1
ATOM 11100 O O . LYS C 1 239 ? 110.376 95.096 42.596 1.00 57.42 239 LYS C O 1
ATOM 11106 N N . ALA C 1 240 ? 109.851 94.922 44.773 1.00 57.86 240 ALA C N 1
ATOM 11107 C CA . ALA C 1 240 ? 110.764 96.010 45.178 1.00 57.61 240 ALA C CA 1
ATOM 11108 C C . ALA C 1 240 ? 112.209 95.799 44.717 1.00 58.15 240 ALA C C 1
ATOM 11109 O O . ALA C 1 240 ? 112.837 96.717 44.161 1.00 57.99 240 ALA C O 1
ATOM 11111 N N . GLN C 1 241 ? 112.727 94.591 44.926 1.00 51.81 241 GLN C N 1
ATOM 11112 C CA . GLN C 1 241 ? 114.102 94.282 44.521 1.00 52.14 241 GLN C CA 1
ATOM 11113 C C . GLN C 1 241 ? 114.290 94.373 43.015 1.00 51.96 241 GLN C C 1
ATOM 11114 O O . GLN C 1 241 ? 115.313 94.883 42.517 1.00 51.79 241 GLN C O 1
ATOM 11120 N N . SER C 1 242 ? 113.271 93.880 42.310 1.00 49.44 242 SER C N 1
ATOM 11121 C CA . SER C 1 242 ? 113.231 93.870 40.861 1.00 49.57 242 SER C CA 1
ATOM 11122 C C . SER C 1 242 ? 113.159 95.273 40.268 1.00 49.10 242 SER C C 1
ATOM 11123 O O . SER C 1 242 ? 113.803 95.532 39.249 1.00 49.08 242 SER C O 1
ATOM 11126 N N . GLU C 1 243 ? 112.382 96.155 40.901 1.00 49.73 243 GLU C N 1
ATOM 11127 C CA . GLU C 1 243 ? 112.271 97.532 40.491 1.00 49.57 243 GLU C CA 1
ATOM 11128 C C . GLU C 1 243 ? 113.608 98.243 40.683 1.00 49.65 243 GLU C C 1
ATOM 11129 O O . GLU C 1 243 ? 114.071 98.960 39.805 1.00 49.56 243 GLU C O 1
ATOM 11135 N N . ALA C 1 244 ? 114.244 98.010 41.828 1.00 47.84 244 ALA C N 1
ATOM 11136 C CA . ALA C 1 244 ? 115.585 98.568 42.079 1.00 48.07 244 ALA C CA 1
ATOM 11137 C C . ALA C 1 244 ? 116.592 98.177 41.001 1.00 47.71 244 ALA C C 1
ATOM 11138 O O . ALA C 1 244 ? 117.348 99.015 40.499 1.00 47.57 244 ALA C O 1
ATOM 11140 N N . PHE C 1 245 ? 116.645 96.881 40.707 1.00 51.68 245 PHE C N 1
ATOM 11141 C CA . PHE C 1 245 ? 117.519 96.358 39.662 1.00 51.54 245 PHE C CA 1
ATOM 11142 C C . PHE C 1 245 ? 117.197 97.017 38.371 1.00 51.52 245 PHE C C 1
ATOM 11143 O O . PHE C 1 245 ? 118.100 97.328 37.586 1.00 51.28 245 PHE C O 1
ATOM 11151 N N . SER C 1 246 ? 115.899 97.222 38.147 1.00 49.49 246 SER C N 1
ATOM 11152 C CA . SER C 1 246 ? 115.428 97.774 36.882 1.00 49.66 246 SER C CA 1
ATOM 11153 C C . SER C 1 246 ? 115.943 99.179 36.745 1.00 49.39 246 SER C C 1
ATOM 11154 O O . SER C 1 246 ? 116.572 99.490 35.765 1.00 49.40 246 SER C O 1
ATOM 11157 N N . LYS C 1 247 ? 115.730 100.006 37.752 1.00 57.27 247 LYS C N 1
ATOM 11158 C CA . LYS C 1 247 ? 116.232 101.368 37.740 1.00 57.17 247 LYS C CA 1
ATOM 11159 C C . LYS C 1 247 ? 117.728 101.403 37.440 1.00 57.02 247 LYS C C 1
ATOM 11160 O O . LYS C 1 247 ? 118.158 102.063 36.492 1.00 57.05 247 LYS C O 1
ATOM 11166 N N . ALA C 1 248 ? 118.520 100.690 38.241 1.00 51.67 248 ALA C N 1
ATOM 11167 C CA . ALA C 1 248 ? 119.978 100.677 38.037 1.00 51.29 248 ALA C CA 1
ATOM 11168 C C . ALA C 1 248 ? 120.363 100.228 36.632 1.00 50.70 248 ALA C C 1
ATOM 11169 O O . ALA C 1 248 ? 121.291 100.767 36.017 1.00 50.44 248 ALA C O 1
ATOM 11171 N N . ASN C 1 249 ? 119.637 99.247 36.123 1.00 61.42 249 ASN C N 1
ATOM 11172 C CA . ASN C 1 249 ? 119.852 98.804 34.763 1.00 61.47 249 ASN C CA 1
ATOM 11173 C C . ASN C 1 249 ? 119.561 99.840 33.690 1.00 61.72 249 ASN C C 1
ATOM 11174 O O . ASN C 1 249 ? 120.373 100.024 32.772 1.00 61.53 249 ASN C O 1
ATOM 11179 N N . ILE C 1 250 ? 118.409 100.506 33.787 1.00 46.50 250 ILE C N 1
ATOM 11180 C CA . ILE C 1 250 ? 118.056 101.486 32.782 1.00 46.96 250 ILE C CA 1
ATOM 11181 C C . ILE C 1 250 ? 119.030 102.643 32.860 1.00 47.05 250 ILE C C 1
ATOM 11182 O O . ILE C 1 250 ? 119.385 103.170 31.825 1.00 47.23 250 ILE C O 1
ATOM 11187 N N . THR C 1 251 ? 119.543 103.011 34.035 1.00 45.68 251 THR C N 1
ATOM 11188 C CA . THR C 1 251 ? 120.391 104.212 34.019 1.00 45.69 251 THR C CA 1
ATOM 11189 C C . THR C 1 251 ? 121.848 103.864 33.716 1.00 45.16 251 THR C C 1
ATOM 11190 O O . THR C 1 251 ? 122.572 104.705 33.209 1.00 45.24 251 THR C O 1
ATOM 11194 N N . ASN C 1 252 ? 122.297 102.654 34.013 1.00 51.13 252 ASN C N 1
ATOM 11195 C CA . ASN C 1 252 ? 123.608 102.259 33.515 1.00 50.53 252 ASN C CA 1
ATOM 11196 C C . ASN C 1 252 ? 123.584 102.188 31.983 1.00 50.52 252 ASN C C 1
ATOM 11197 O O . ASN C 1 252 ? 124.505 102.651 31.321 1.00 50.44 252 ASN C O 1
ATOM 11202 N N . GLU C 1 253 ? 122.543 101.590 31.415 1.00 67.50 253 GLU C N 1
ATOM 11203 C CA . GLU C 1 253 ? 122.464 101.518 29.962 1.00 67.93 253 GLU C CA 1
ATOM 11204 C C . GLU C 1 253 ? 122.325 102.922 29.386 1.00 68.41 253 GLU C C 1
ATOM 11205 O O . GLU C 1 253 ? 122.905 103.251 28.351 1.00 68.66 253 GLU C O 1
ATOM 11211 N N . SER C 1 254 ? 121.573 103.762 30.082 1.00 44.99 254 SER C N 1
ATOM 11212 C CA . SER C 1 254 ? 121.339 105.119 29.627 1.00 45.82 254 SER C CA 1
ATOM 11213 C C . SER C 1 254 ? 122.611 105.942 29.611 1.00 45.66 254 SER C C 1
ATOM 11214 O O . SER C 1 254 ? 122.968 106.543 28.593 1.00 46.02 254 SER C O 1
ATOM 11217 N N . VAL C 1 255 ? 123.301 105.979 30.743 1.00 39.93 255 VAL C N 1
ATOM 11218 C CA . VAL C 1 255 ? 124.521 106.769 30.841 1.00 39.76 255 VAL C CA 1
ATOM 11219 C C . VAL C 1 255 ? 125.590 106.178 29.897 1.00 39.43 255 VAL C C 1
ATOM 11220 O O . VAL C 1 255 ? 126.428 106.904 29.362 1.00 39.52 255 VAL C O 1
ATOM 11224 N N . ALA C 1 256 ? 125.509 104.877 29.625 1.00 48.85 256 ALA C N 1
ATOM 11225 C CA . ALA C 1 256 ? 126.508 104.223 28.784 1.00 48.67 256 ALA C CA 1
ATOM 11226 C C . ALA C 1 256 ? 126.680 104.832 27.395 1.00 49.41 256 ALA C C 1
ATOM 11227 O O . ALA C 1 256 ? 127.771 104.791 26.850 1.00 49.36 256 ALA C O 1
ATOM 11229 N N . ALA C 1 257 ? 125.614 105.387 26.826 1.00 60.44 257 ALA C N 1
ATOM 11230 C CA . ALA C 1 257 ? 125.647 105.871 25.440 1.00 61.28 257 ALA C CA 1
ATOM 11231 C C . ALA C 1 257 ? 126.255 107.250 25.315 1.00 61.62 257 ALA C C 1
ATOM 11232 O O . ALA C 1 257 ? 126.774 107.610 24.260 1.00 62.15 257 ALA C O 1
ATOM 11234 N N . VAL C 1 258 ? 126.200 108.012 26.402 1.00 53.44 258 VAL C N 1
ATOM 11235 C CA . VAL C 1 258 ? 126.569 109.420 26.369 1.00 53.97 258 VAL C CA 1
ATOM 11236 C C . VAL C 1 258 ? 127.922 109.725 25.713 1.00 53.99 258 VAL C C 1
ATOM 11237 O O . VAL C 1 258 ? 128.011 110.669 24.956 1.00 54.84 258 VAL C O 1
ATOM 11241 N N . PRO C 1 259 ? 128.977 108.955 26.002 1.00 68.98 259 PRO C N 1
ATOM 11242 C CA . PRO C 1 259 ? 130.222 109.356 25.336 1.00 69.10 259 PRO C CA 1
ATOM 11243 C C . PRO C 1 259 ? 130.219 109.356 23.792 1.00 69.94 259 PRO C C 1
ATOM 11244 O O . PRO C 1 259 ? 130.751 110.311 23.214 1.00 70.58 259 PRO C O 1
ATOM 11248 N N . ARG C 1 260 ? 129.661 108.355 23.121 1.00 67.72 260 ARG C N 1
ATOM 11249 C CA . ARG C 1 260 ? 129.708 108.417 21.653 1.00 68.69 260 ARG C CA 1
ATOM 11250 C C . ARG C 1 260 ? 128.764 109.486 21.099 1.00 69.90 260 ARG C C 1
ATOM 11251 O O . ARG C 1 260 ? 129.107 110.180 20.152 1.00 70.81 260 ARG C O 1
ATOM 11259 N N . ILE C 1 261 ? 127.581 109.608 21.689 1.00 47.31 261 ILE C N 1
ATOM 11260 C CA . ILE C 1 261 ? 126.628 110.644 21.317 1.00 48.33 261 ILE C CA 1
ATOM 11261 C C . ILE C 1 261 ? 127.274 112.019 21.435 1.00 48.82 261 ILE C C 1
ATOM 11262 O O . ILE C 1 261 ? 127.188 112.857 20.515 1.00 49.89 261 ILE C O 1
ATOM 11267 N N . TYR C 1 262 ? 127.946 112.228 22.559 1.00 59.62 262 TYR C N 1
ATOM 11268 C CA . TYR C 1 262 ? 128.761 113.408 22.782 1.00 59.92 262 TYR C CA 1
ATOM 11269 C C . TYR C 1 262 ? 129.784 113.563 21.687 1.00 60.37 262 TYR C C 1
ATOM 11270 O O . TYR C 1 262 ? 130.039 114.671 21.222 1.00 61.30 262 TYR C O 1
ATOM 11279 N N . LEU C 1 263 ? 130.385 112.463 21.265 1.00 62.35 263 LEU C N 1
ATOM 11280 C CA . LEU C 1 263 ? 131.391 112.587 20.228 1.00 62.75 263 LEU C CA 1
ATOM 11281 C C . LEU C 1 263 ? 130.797 113.025 18.870 1.00 64.20 263 LEU C C 1
ATOM 11282 O O . LEU C 1 263 ? 131.290 113.998 18.281 1.00 65.05 263 LEU C O 1
ATOM 11287 N N . GLU C 1 264 ? 129.709 112.387 18.426 1.00 63.13 264 GLU C N 1
ATOM 11288 C CA . GLU C 1 264 ? 129.002 112.774 17.198 1.00 64.40 264 GLU C CA 1
ATOM 11289 C C . GLU C 1 264 ? 128.718 114.304 17.227 1.00 65.29 264 GLU C C 1
ATOM 11290 O O . GLU C 1 264 ? 129.243 115.118 16.382 1.00 66.24 264 GLU C O 1
ATOM 11296 N N . GLY C 1 265 ? 127.965 114.713 18.247 1.00 70.42 265 GLY C N 1
ATOM 11297 C CA . GLY C 1 265 ? 127.632 116.122 18.417 1.00 71.13 265 GLY C CA 1
ATOM 11298 C C . GLY C 1 265 ? 128.839 117.049 18.401 1.00 71.57 265 GLY C C 1
ATOM 11299 O O . GLY C 1 265 ? 128.835 118.102 17.755 1.00 72.72 265 GLY C O 1
ATOM 11300 N N . ILE C 1 266 ? 129.891 116.672 19.107 1.00 44.71 266 ILE C N 1
ATOM 11301 C CA . ILE C 1 266 ? 131.037 117.572 19.195 1.00 44.92 266 ILE C CA 1
ATOM 11302 C C . ILE C 1 266 ? 131.805 117.692 17.877 1.00 45.19 266 ILE C C 1
ATOM 11303 O O . ILE C 1 266 ? 132.367 118.754 17.571 1.00 45.58 266 ILE C O 1
ATOM 11308 N N . GLY C 1 267 ? 131.800 116.617 17.086 1.00 53.93 267 GLY C N 1
ATOM 11309 C CA . GLY C 1 267 ? 132.463 116.636 15.791 1.00 54.51 267 GLY C CA 1
ATOM 11310 C C . GLY C 1 267 ? 131.833 117.688 14.898 1.00 56.08 267 GLY C C 1
ATOM 11311 O O . GLY C 1 267 ? 132.495 118.624 14.401 1.00 56.94 267 GLY C O 1
ATOM 11312 N N . PHE C 1 268 ? 130.530 117.526 14.685 1.00 61.62 268 PHE C N 1
ATOM 11313 C CA . PHE C 1 268 ? 129.842 118.522 13.881 1.00 62.78 268 PHE C CA 1
ATOM 11314 C C . PHE C 1 268 ? 130.035 119.925 14.462 1.00 63.31 268 PHE C C 1
ATOM 11315 O O . PHE C 1 268 ? 130.267 120.889 13.717 1.00 64.41 268 PHE C O 1
ATOM 11323 N N . CYS C 1 269 ? 129.944 120.046 15.788 1.00 63.64 269 CYS C N 1
ATOM 11324 C CA . CYS C 1 269 ? 130.057 121.365 16.409 1.00 64.46 269 CYS C CA 1
ATOM 11325 C C . CYS C 1 269 ? 131.366 122.059 16.132 1.00 65.06 269 CYS C C 1
ATOM 11326 O O . CYS C 1 269 ? 131.376 123.211 15.700 1.00 66.33 269 CYS C O 1
ATOM 11329 N N . VAL C 1 270 ? 132.467 121.351 16.351 1.00 61.79 270 VAL C N 1
ATOM 11330 C CA . VAL C 1 270 ? 133.781 121.948 16.163 1.00 62.22 270 VAL C CA 1
ATOM 11331 C C . VAL C 1 270 ? 133.977 122.288 14.691 1.00 63.20 270 VAL C C 1
ATOM 11332 O O . VAL C 1 270 ? 134.624 123.288 14.359 1.00 64.21 270 VAL C O 1
ATOM 11336 N N . LEU C 1 271 ? 133.346 121.511 13.811 1.00 64.87 271 LEU C N 1
ATOM 11337 C CA . LEU C 1 271 ? 133.373 121.857 12.397 1.00 65.91 271 LEU C CA 1
ATOM 11338 C C . LEU C 1 271 ? 132.761 123.236 12.182 1.00 67.26 271 LEU C C 1
ATOM 11339 O O . LEU C 1 271 ? 133.389 124.123 11.585 1.00 68.32 271 LEU C O 1
ATOM 11344 N N . VAL C 1 272 ? 131.531 123.402 12.658 1.00 73.44 272 VAL C N 1
ATOM 11345 C CA . VAL C 1 272 ? 130.844 124.689 12.558 1.00 74.32 272 VAL C CA 1
ATOM 11346 C C . VAL C 1 272 ? 131.637 125.859 13.180 1.00 75.15 272 VAL C C 1
ATOM 11347 O O . VAL C 1 272 ? 131.801 126.908 12.558 1.00 76.24 272 VAL C O 1
ATOM 11351 N N . PHE C 1 273 ? 132.128 125.673 14.398 1.00 80.97 273 PHE C N 1
ATOM 11352 C CA . PHE C 1 273 ? 132.922 126.694 15.064 1.00 81.81 273 PHE C CA 1
ATOM 11353 C C . PHE C 1 273 ? 134.110 127.103 14.198 1.00 82.52 273 PHE C C 1
ATOM 11354 O O . PHE C 1 273 ? 134.362 128.297 13.981 1.00 83.99 273 PHE C O 1
ATOM 11362 N N . ILE C 1 274 ? 134.803 126.106 13.658 1.00 84.85 274 ILE C N 1
ATOM 11363 C CA . ILE C 1 274 ? 135.962 126.344 12.801 1.00 85.58 274 ILE C CA 1
ATOM 11364 C C . ILE C 1 274 ? 135.563 127.163 11.582 1.00 86.99 274 ILE C C 1
ATOM 11365 O O . ILE C 1 274 ? 136.321 128.029 11.130 1.00 88.02 274 ILE C O 1
ATOM 11370 N N . VAL C 1 275 ? 134.384 126.883 11.033 1.00 52.16 275 VAL C N 1
ATOM 11371 C CA . VAL C 1 275 ? 133.914 127.673 9.897 1.00 52.22 275 VAL C CA 1
ATOM 11372 C C . VAL C 1 275 ? 133.513 129.124 10.232 1.00 53.50 275 VAL C C 1
ATOM 11373 O O . VAL C 1 275 ? 133.885 130.028 9.487 1.00 54.55 275 VAL C O 1
ATOM 11377 N N . VAL C 1 276 ? 132.833 129.389 11.347 1.00 78.21 276 VAL C N 1
ATOM 11378 C CA . VAL C 1 276 ? 132.530 130.798 11.636 1.00 79.65 276 VAL C CA 1
ATOM 11379 C C . VAL C 1 276 ? 133.836 131.530 11.922 1.00 80.73 276 VAL C C 1
ATOM 11380 O O . VAL C 1 276 ? 133.921 132.732 11.702 1.00 82.24 276 VAL C O 1
ATOM 11384 N N . PHE C 1 277 ? 134.853 130.816 12.402 1.00 95.33 277 PHE C N 1
ATOM 11385 C CA . PHE C 1 277 ? 136.172 131.433 12.582 1.00 96.41 277 PHE C CA 1
ATOM 11386 C C . PHE C 1 277 ? 136.843 131.646 11.227 1.00 97.42 277 PHE C C 1
ATOM 11387 O O . PHE C 1 277 ? 137.690 132.526 11.072 1.00 99.07 277 PHE C O 1
ATOM 11395 N N . LEU C 1 278 ? 136.500 130.806 10.256 1.00 94.07 278 LEU C N 1
ATOM 11396 C CA . LEU C 1 278 ? 137.076 130.959 8.923 1.00 95.02 278 LEU C CA 1
ATOM 11397 C C . LEU C 1 278 ? 136.127 131.714 7.968 1.00 96.01 278 LEU C C 1
ATOM 11398 O O . LEU C 1 278 ? 136.228 131.604 6.738 1.00 96.79 278 LEU C O 1
ATOM 11403 N N . VAL C 1 279 ? 135.199 132.474 8.542 1.00 152.33 279 VAL C N 1
ATOM 11404 C CA . VAL C 1 279 ? 134.547 133.539 7.796 1.00 153.19 279 VAL C CA 1
ATOM 11405 C C . VAL C 1 279 ? 134.607 134.814 8.621 1.00 154.57 279 VAL C C 1
ATOM 11406 O O . VAL C 1 279 ? 134.290 135.889 8.127 1.00 155.19 279 VAL C O 1
ATOM 11410 N N . LEU C 1 280 ? 135.027 134.689 9.878 1.00 132.03 280 LEU C N 1
ATOM 11411 C CA . LEU C 1 280 ? 135.275 135.854 10.724 1.00 133.80 280 LEU C CA 1
ATOM 11412 C C . LEU C 1 280 ? 136.620 136.439 10.294 1.00 135.66 280 LEU C C 1
ATOM 11413 O O . LEU C 1 280 ? 136.951 137.596 10.583 1.00 137.77 280 LEU C O 1
ATOM 11418 N N . LYS C 1 281 ? 137.396 135.594 9.620 1.00 160.13 281 LYS C N 1
ATOM 11419 C CA . LYS C 1 281 ? 138.644 135.987 8.985 1.00 161.38 281 LYS C CA 1
ATOM 11420 C C . LYS C 1 281 ? 138.386 135.974 7.482 1.00 165.12 281 LYS C C 1
ATOM 11421 O O . LYS C 1 281 ? 139.086 135.286 6.747 1.00 163.24 281 LYS C O 1
ATOM 11427 N N . ASN C 1 282 ? 137.369 136.718 7.047 1.00 164.39 282 ASN C N 1
ATOM 11428 C CA . ASN C 1 282 ? 136.920 136.747 5.646 1.00 168.86 282 ASN C CA 1
ATOM 11429 C C . ASN C 1 282 ? 138.071 136.807 4.635 1.00 170.18 282 ASN C C 1
ATOM 11430 O O . ASN C 1 282 ? 139.040 137.527 4.856 1.00 171.82 282 ASN C O 1
ATOM 11435 N N . GLU C 1 283 ? 137.897 136.111 3.504 1.00 191.45 283 GLU C N 1
ATOM 11436 C CA . GLU C 1 283 ? 138.959 135.669 2.573 1.00 191.56 283 GLU C CA 1
ATOM 11437 C C . GLU C 1 283 ? 138.658 134.252 2.086 1.00 188.78 283 GLU C C 1
ATOM 11438 O O . GLU C 1 283 ? 139.547 133.546 1.593 1.00 187.15 283 GLU C O 1
ATOM 11444 N N . SER C 1 284 ? 137.393 133.855 2.193 1.00 265.44 284 SER C N 1
ATOM 11445 C CA . SER C 1 284 ? 136.963 132.508 1.823 1.00 263.10 284 SER C CA 1
ATOM 11446 C C . SER C 1 284 ? 137.344 132.160 0.394 1.00 266.81 284 SER C C 1
ATOM 11447 O O . SER C 1 284 ? 136.577 132.394 -0.538 1.00 272.53 284 SER C O 1
ATOM 11450 N N . ASP C 1 285 ? 138.531 131.582 0.232 1.00 206.64 285 ASP C N 1
ATOM 11451 C CA . ASP C 1 285 ? 139.052 131.271 -1.096 1.00 210.21 285 ASP C CA 1
ATOM 11452 C C . ASP C 1 285 ? 138.273 130.152 -1.774 1.00 210.60 285 ASP C C 1
ATOM 11453 O O . ASP C 1 285 ? 138.872 129.181 -2.223 1.00 208.78 285 ASP C O 1
ATOM 11458 N N . ILE C 1 286 ? 136.958 130.335 -1.916 1.00 229.62 286 ILE C N 1
ATOM 11459 C CA . ILE C 1 286 ? 136.044 129.314 -2.447 1.00 230.49 286 ILE C CA 1
ATOM 11460 C C . ILE C 1 286 ? 136.511 127.920 -2.031 1.00 223.85 286 ILE C C 1
ATOM 11461 O O . ILE C 1 286 ? 136.601 127.625 -0.831 1.00 218.16 286 ILE C O 1
ATOM 11466 N N . SER C 1 287 ? 136.888 127.098 -3.005 1.00 174.96 287 SER C N 1
ATOM 11467 C CA . SER C 1 287 ? 137.318 125.738 -2.724 1.00 169.41 287 SER C CA 1
ATOM 11468 C C . SER C 1 287 ? 138.496 125.755 -1.760 1.00 163.29 287 SER C C 1
ATOM 11469 O O . SER C 1 287 ? 138.660 124.845 -0.946 1.00 157.65 287 SER C O 1
ATOM 11472 N N . GLY C 1 288 ? 139.253 126.846 -1.787 1.00 291.07 288 GLY C N 1
ATOM 11473 C CA . GLY C 1 288 ? 140.384 127.009 -0.894 1.00 286.27 288 GLY C CA 1
ATOM 11474 C C . GLY C 1 288 ? 140.072 126.840 0.580 1.00 280.86 288 GLY C C 1
ATOM 11475 O O . GLY C 1 288 ? 140.846 126.187 1.282 1.00 275.56 288 GLY C O 1
ATOM 11476 N N . ILE C 1 289 ? 138.944 127.369 1.062 1.00 177.87 289 ILE C N 1
ATOM 11477 C CA . ILE C 1 289 ? 138.676 127.219 2.500 1.00 173.24 289 ILE C CA 1
ATOM 11478 C C . ILE C 1 289 ? 138.544 125.738 2.837 1.00 168.80 289 ILE C C 1
ATOM 11479 O O . ILE C 1 289 ? 139.122 125.267 3.827 1.00 163.87 289 ILE C O 1
ATOM 11484 N N . LEU C 1 290 ? 137.916 124.982 1.940 1.00 115.66 290 LEU C N 1
ATOM 11485 C CA . LEU C 1 290 ?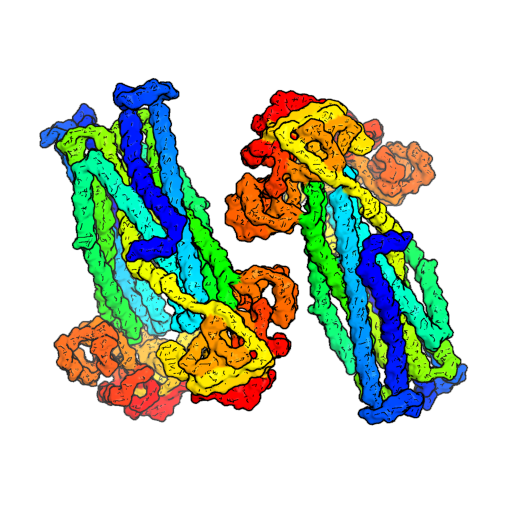 137.662 123.580 2.214 1.00 113.54 290 LEU C CA 1
ATOM 11486 C C . LEU C 1 290 ? 139.004 122.831 2.234 1.00 110.31 290 LEU C C 1
ATOM 11487 O O . LEU C 1 290 ? 139.168 121.850 2.970 1.00 107.38 290 LEU C O 1
ATOM 11492 N N . SER C 1 291 ? 139.984 123.345 1.491 1.00 134.98 291 SER C N 1
ATOM 11493 C CA . SER C 1 291 ? 141.288 122.709 1.473 1.00 131.64 291 SER C CA 1
ATOM 11494 C C . SER C 1 291 ? 141.788 122.645 2.899 1.00 126.76 291 SER C C 1
ATOM 11495 O O . SER C 1 291 ? 142.077 121.559 3.399 1.00 122.67 291 SER C O 1
ATOM 11498 N N . THR C 1 292 ? 141.756 123.776 3.601 1.00 125.17 292 THR C N 1
ATOM 11499 C CA . THR C 1 292 ? 142.382 123.811 4.915 1.00 121.05 292 THR C CA 1
ATOM 11500 C C . THR C 1 292 ? 141.625 122.940 5.906 1.00 117.90 292 THR C C 1
ATOM 11501 O O . THR C 1 292 ? 142.169 122.567 6.938 1.00 114.35 292 THR C O 1
ATOM 11505 N N . ILE C 1 293 ? 140.381 122.592 5.597 1.00 101.41 293 ILE C N 1
ATOM 11506 C CA . ILE C 1 293 ? 139.658 121.702 6.494 1.00 100.07 293 ILE C CA 1
ATOM 11507 C C . ILE C 1 293 ? 140.066 120.283 6.197 1.00 98.56 293 ILE C C 1
ATOM 11508 O O . ILE C 1 293 ? 140.422 119.527 7.097 1.00 95.99 293 ILE C O 1
ATOM 11513 N N . SER C 1 294 ? 140.049 119.946 4.913 1.00 116.35 294 SER C N 1
ATOM 11514 C CA . SER C 1 294 ? 140.261 118.575 4.495 1.00 114.91 294 SER C CA 1
ATOM 11515 C C . SER C 1 294 ? 141.520 118.017 5.119 1.00 110.56 294 SER C C 1
ATOM 11516 O O . SER C 1 294 ? 141.451 117.005 5.815 1.00 107.84 294 SER C O 1
ATOM 11519 N N . ILE C 1 295 ? 142.641 118.707 4.931 1.00 99.94 295 ILE C N 1
ATOM 11520 C CA . ILE C 1 295 ? 143.889 118.279 5.543 1.00 96.27 295 ILE C CA 1
ATOM 11521 C C . ILE C 1 295 ? 143.667 117.929 6.994 1.00 93.11 295 ILE C C 1
ATOM 11522 O O . ILE C 1 295 ? 143.846 116.771 7.381 1.00 90.69 295 ILE C O 1
ATOM 11527 N N . PHE C 1 296 ? 143.210 118.904 7.774 1.00 90.66 296 PHE C N 1
ATOM 11528 C CA . PHE C 1 296 ? 143.005 118.679 9.192 1.00 88.98 296 PHE C CA 1
ATOM 11529 C C . PHE C 1 296 ? 142.208 117.411 9.405 1.00 88.96 296 PHE C C 1
ATOM 11530 O O . PHE C 1 296 ? 142.683 116.494 10.092 1.00 87.09 296 PHE C O 1
ATOM 11538 N N . VAL C 1 297 ? 141.069 117.299 8.730 1.00 91.28 297 VAL C N 1
ATOM 11539 C CA . VAL C 1 297 ? 140.249 116.112 8.896 1.00 91.69 297 VAL C CA 1
ATOM 11540 C C . VAL C 1 297 ? 141.066 114.869 8.665 1.00 90.19 297 VAL C C 1
ATOM 11541 O O . VAL C 1 297 ? 141.248 114.056 9.586 1.00 88.65 297 VAL C O 1
ATOM 11545 N N . LEU C 1 298 ? 141.614 114.766 7.460 1.00 90.80 298 LEU C N 1
ATOM 11546 C CA . LEU C 1 298 ? 142.458 113.641 7.119 1.00 89.58 298 LEU C CA 1
ATOM 11547 C C . LEU C 1 298 ? 143.488 113.438 8.229 1.00 86.76 298 LEU C C 1
ATOM 11548 O O . LEU C 1 298 ? 143.476 112.387 8.897 1.00 85.80 298 LEU C O 1
ATOM 11553 N N . ALA C 1 299 ? 144.290 114.476 8.487 1.00 85.79 299 ALA C N 1
ATOM 11554 C CA . ALA C 1 299 ? 145.360 114.393 9.472 1.00 83.44 299 ALA C CA 1
ATOM 11555 C C . ALA C 1 299 ? 144.806 113.896 10.772 1.00 82.75 299 ALA C C 1
ATOM 11556 O O . ALA C 1 299 ? 145.336 112.942 11.321 1.00 81.46 299 ALA C O 1
ATOM 11558 N N . LEU C 1 300 ? 143.711 114.496 11.241 1.00 83.89 300 LEU C N 1
ATOM 11559 C CA . LEU C 1 300 ? 143.161 114.085 12.531 1.00 83.52 300 LEU C CA 1
ATOM 11560 C C . LEU C 1 300 ? 142.770 112.616 12.527 1.00 83.79 300 LEU C C 1
ATOM 11561 O O . LEU C 1 300 ? 143.149 111.868 13.439 1.00 82.72 300 LEU C O 1
ATOM 11566 N N . TYR C 1 301 ? 142.064 112.170 11.498 1.00 92.95 301 TYR C N 1
ATOM 11567 C CA . TYR C 1 301 ? 141.718 110.768 11.504 1.00 92.94 301 TYR C CA 1
ATOM 11568 C C . TYR C 1 301 ? 142.969 109.935 11.434 1.00 91.02 301 TYR C C 1
ATOM 11569 O O . TYR C 1 301 ? 143.080 108.955 12.148 1.00 90.17 301 TYR C O 1
ATOM 11578 N N . ARG C 1 302 ? 143.951 110.370 10.655 1.00 83.43 302 ARG C N 1
ATOM 11579 C CA . ARG C 1 302 ? 145.193 109.607 10.567 1.00 81.95 302 ARG C CA 1
ATOM 11580 C C . ARG C 1 302 ? 145.920 109.581 11.908 1.00 80.22 302 ARG C C 1
ATOM 11581 O O . ARG C 1 302 ? 146.606 108.612 12.246 1.00 79.40 302 ARG C O 1
ATOM 11589 N N . LEU C 1 303 ? 145.737 110.629 12.695 1.00 81.44 303 LEU C N 1
ATOM 11590 C CA . LEU C 1 303 ? 146.450 110.710 13.947 1.00 80.11 303 LEU C CA 1
ATOM 11591 C C . LEU C 1 303 ? 145.812 109.786 14.947 1.00 80.60 303 LEU C C 1
ATOM 11592 O O . LEU C 1 303 ? 146.467 109.381 15.907 1.00 79.81 303 LEU C O 1
ATOM 11597 N N . MET C 1 304 ? 144.554 109.414 14.718 1.00 103.04 304 MET C N 1
ATOM 11598 C CA . MET C 1 304 ? 143.879 108.557 15.690 1.00 103.73 304 MET C CA 1
ATOM 11599 C C . MET C 1 304 ? 144.590 107.208 15.837 1.00 103.03 304 MET C C 1
ATOM 11600 O O . MET C 1 304 ? 144.962 106.843 16.952 1.00 102.96 304 MET C O 1
ATOM 11605 N N . PRO C 1 305 ? 144.820 106.481 14.722 1.00 81.34 305 PRO C N 1
ATOM 11606 C CA . PRO C 1 305 ? 145.546 105.228 14.928 1.00 81.06 305 PRO C CA 1
ATOM 11607 C C . PRO C 1 305 ? 146.924 105.447 15.509 1.00 79.34 305 PRO C C 1
ATOM 11608 O O . PRO C 1 305 ? 147.314 104.673 16.368 1.00 79.40 305 PRO C O 1
ATOM 11612 N N . SER C 1 306 ? 147.630 106.482 15.070 1.00 78.13 306 SER C N 1
ATOM 11613 C CA . SER C 1 306 ? 148.964 106.774 15.579 1.00 76.70 306 SER C CA 1
ATOM 11614 C C . SER C 1 306 ? 148.941 106.894 17.075 1.00 76.76 306 SER C C 1
ATOM 11615 O O . SER C 1 306 ? 149.868 106.456 17.750 1.00 76.30 306 SER C O 1
ATOM 11618 N N . ALA C 1 307 ? 147.879 107.495 17.595 1.00 77.55 307 ALA C N 1
ATOM 11619 C CA . ALA C 1 307 ? 147.712 107.547 19.036 1.00 78.02 307 ALA C CA 1
ATOM 11620 C C . ALA C 1 307 ? 147.704 106.137 19.588 1.00 78.95 307 ALA C C 1
ATOM 11621 O O . ALA C 1 307 ? 148.575 105.762 20.356 1.00 78.75 307 ALA C O 1
ATOM 11623 N N . ASN C 1 308 ? 146.757 105.332 19.139 1.00 87.06 308 ASN C N 1
ATOM 11624 C CA . ASN C 1 308 ? 146.620 103.982 19.661 1.00 88.43 308 ASN C CA 1
ATOM 11625 C C . ASN C 1 308 ? 147.889 103.140 19.580 1.00 87.77 308 ASN C C 1
ATOM 11626 O O . ASN C 1 308 ? 148.338 102.576 20.583 1.00 88.78 308 ASN C O 1
ATOM 11631 N N . ARG C 1 309 ? 148.455 103.060 18.380 1.00 79.88 309 ARG C N 1
ATOM 11632 C CA . ARG C 1 309 ? 149.696 102.329 18.151 1.00 79.26 309 ARG C CA 1
ATOM 11633 C C . ARG C 1 309 ? 150.784 102.799 19.093 1.00 78.41 309 ARG C C 1
ATOM 11634 O O . ARG C 1 309 ? 151.583 102.000 19.570 1.00 79.42 309 ARG C O 1
ATOM 11642 N N . ILE C 1 310 ? 150.829 104.100 19.346 1.00 77.52 310 ILE C N 1
ATOM 11643 C CA . ILE C 1 310 ? 151.860 104.629 20.222 1.00 76.94 310 ILE C CA 1
ATOM 11644 C C . ILE C 1 310 ? 151.609 104.182 21.645 1.00 78.38 310 ILE C C 1
ATOM 11645 O O . ILE C 1 310 ? 152.538 103.826 22.355 1.00 78.68 310 ILE C O 1
ATOM 11650 N N . ILE C 1 311 ? 150.356 104.167 22.067 1.00 79.58 311 ILE C N 1
ATOM 11651 C CA . ILE C 1 311 ? 150.077 103.657 23.394 1.00 81.35 311 ILE C CA 1
ATOM 11652 C C . ILE C 1 311 ? 150.409 102.176 23.506 1.00 82.59 311 ILE C C 1
ATOM 11653 O O . ILE C 1 311 ? 151.302 101.791 24.255 1.00 83.16 311 ILE C O 1
ATOM 11658 N N . THR C 1 312 ? 149.713 101.362 22.725 1.00 83.19 312 THR C N 1
ATOM 11659 C CA . THR C 1 312 ? 149.876 99.921 22.765 1.00 84.69 312 THR C CA 1
ATOM 11660 C C . THR C 1 312 ? 151.335 99.499 22.772 1.00 84.09 312 THR C C 1
ATOM 11661 O O . THR C 1 312 ? 151.787 98.857 23.723 1.00 85.59 312 THR C O 1
ATOM 11665 N N . SER C 1 313 ? 152.086 99.896 21.747 1.00 92.35 313 SER C N 1
ATOM 11666 C CA . SER C 1 313 ? 153.474 99.461 21.640 1.00 93.19 313 SER C CA 1
ATOM 11667 C C . SER C 1 313 ? 154.316 99.954 22.823 1.00 94.90 313 SER C C 1
ATOM 11668 O O . SER C 1 313 ? 155.179 99.226 23.315 1.00 96.72 313 SER C O 1
ATOM 11671 N N . TYR C 1 314 ? 154.034 101.155 23.317 1.00 81.25 314 TYR C N 1
ATOM 11672 C CA . TYR C 1 314 ? 154.738 101.636 24.497 1.00 81.80 314 TYR C CA 1
ATOM 11673 C C . TYR C 1 314 ? 154.497 100.694 25.683 1.00 84.42 314 TYR C C 1
ATOM 11674 O O . TYR C 1 314 ? 155.429 100.335 26.398 1.00 85.50 314 TYR C O 1
ATOM 11683 N N . HIS C 1 315 ? 153.244 100.299 25.881 1.00 88.48 315 HIS C N 1
ATOM 11684 C CA . HIS C 1 315 ? 152.890 99.338 26.920 1.00 91.82 315 HIS C CA 1
ATOM 11685 C C . HIS C 1 315 ? 153.636 98.024 26.744 1.00 93.32 315 HIS C C 1
ATOM 11686 O O . HIS C 1 315 ? 153.924 97.342 27.714 1.00 96.65 315 HIS C O 1
ATOM 11693 N N . ASP C 1 316 ? 153.903 97.638 25.501 1.00 98.40 316 ASP C N 1
ATOM 11694 C CA . ASP C 1 316 ? 154.582 96.376 25.250 1.00 99.76 316 ASP C CA 1
ATOM 11695 C C . ASP C 1 316 ? 156.027 96.515 25.700 1.00 101.08 316 ASP C C 1
ATOM 11696 O O . ASP C 1 316 ? 156.667 95.552 26.099 1.00 103.40 316 ASP C O 1
ATOM 11701 N N . LEU C 1 317 ? 156.526 97.742 25.666 1.00 87.31 317 LEU C N 1
ATOM 11702 C CA . LEU C 1 317 ? 157.846 98.027 26.186 1.00 87.40 317 LEU C CA 1
ATOM 11703 C C . LEU C 1 317 ? 157.761 98.110 27.698 1.00 89.77 317 LEU C C 1
ATOM 11704 O O . LEU C 1 317 ? 158.761 98.042 28.373 1.00 90.93 317 LEU C O 1
ATOM 11709 N N . LEU C 1 318 ? 156.573 98.298 28.247 1.00 90.71 318 LEU C N 1
ATOM 11710 C CA . LEU C 1 318 ? 156.433 98.209 29.697 1.00 93.51 318 LEU C CA 1
ATOM 11711 C C . LEU C 1 318 ? 156.356 96.760 30.129 1.00 96.52 318 LEU C C 1
ATOM 11712 O O . LEU C 1 318 ? 157.295 96.232 30.709 1.00 98.34 318 LEU C O 1
ATOM 11717 N N . TYR C 1 319 ? 155.231 96.123 29.811 1.00 113.86 319 TYR C N 1
ATOM 11718 C CA . TYR C 1 319 ? 154.940 94.773 30.271 1.00 115.08 319 TYR C CA 1
ATOM 11719 C C . TYR C 1 319 ? 156.076 93.814 29.947 1.00 113.65 319 TYR C C 1
ATOM 11720 O O . TYR C 1 319 ? 156.527 93.063 30.811 1.00 115.55 319 TYR C O 1
ATOM 11729 N N . TYR C 1 320 ? 156.582 93.887 28.724 1.00 102.93 320 TYR C N 1
ATOM 11730 C CA . TYR C 1 320 ? 157.702 93.050 28.303 1.00 99.73 320 TYR C CA 1
ATOM 11731 C C . TYR C 1 320 ? 159.056 93.742 28.574 1.00 101.53 320 TYR C C 1
ATOM 11732 O O . TYR C 1 320 ? 159.334 94.136 29.711 1.00 102.50 320 TYR C O 1
ATOM 11741 N N . HIS C 1 321 ? 159.889 93.862 27.538 1.00 116.71 321 HIS C N 1
ATOM 11742 C CA . HIS C 1 321 ? 161.127 94.663 27.563 1.00 119.16 321 HIS C CA 1
ATOM 11743 C C . HIS C 1 321 ? 161.929 94.518 28.825 1.00 117.94 321 HIS C C 1
ATOM 11744 O O . HIS C 1 321 ? 162.654 93.544 29.003 1.00 114.47 321 HIS C O 1
ATOM 11751 N N . SER C 1 322 ? 161.822 95.555 29.656 1.00 126.91 322 SER C N 1
ATOM 11752 C CA . SER C 1 322 ? 162.509 95.648 30.939 1.00 126.95 322 SER C CA 1
ATOM 11753 C C . SER C 1 322 ? 162.604 94.280 31.637 1.00 122.06 322 SER C C 1
ATOM 11754 O O . SER C 1 322 ? 163.706 93.735 31.819 1.00 120.46 322 SER C O 1
ATOM 11757 N N . SER C 1 323 ? 161.448 93.712 31.985 1.00 118.27 323 SER C N 1
ATOM 11758 C CA . SER C 1 323 ? 161.411 92.442 32.698 1.00 113.84 323 SER C CA 1
ATOM 11759 C C . SER C 1 323 ? 162.094 91.355 31.900 1.00 110.23 323 SER C C 1
ATOM 11760 O O . SER C 1 323 ? 162.830 90.548 32.445 1.00 107.54 323 SER C O 1
ATOM 11763 N N . LEU C 1 324 ? 161.873 91.353 30.599 1.00 110.99 324 LEU C N 1
ATOM 11764 C CA . LEU C 1 324 ? 162.333 90.248 29.789 1.00 107.90 324 LEU C CA 1
ATOM 11765 C C . LEU C 1 324 ? 163.796 90.297 29.385 1.00 108.67 324 LEU C C 1
ATOM 11766 O O . LEU C 1 324 ? 164.486 89.292 29.492 1.00 105.92 324 LEU C O 1
ATOM 11771 N N . ASN C 1 325 ? 164.287 91.463 28.977 1.00 76.07 325 ASN C N 1
ATOM 11772 C CA . ASN C 1 325 ? 165.601 91.535 28.323 1.00 77.24 325 ASN C CA 1
ATOM 11773 C C . ASN C 1 325 ? 166.737 90.966 29.171 1.00 75.80 325 ASN C C 1
ATOM 11774 O O . ASN C 1 325 ? 167.550 90.188 28.661 1.00 74.61 325 ASN C O 1
ATOM 11779 N N . ILE C 1 326 ? 166.764 91.301 30.466 1.00 128.03 326 ILE C N 1
ATOM 11780 C CA . ILE C 1 326 ? 167.833 90.828 31.348 1.00 126.99 326 ILE C CA 1
ATOM 11781 C C . ILE C 1 326 ? 167.848 89.316 31.287 1.00 122.53 326 ILE C C 1
ATOM 11782 O O . ILE C 1 326 ? 168.896 88.693 31.046 1.00 122.37 326 ILE C O 1
ATOM 11787 N N . ILE C 1 327 ? 166.652 88.740 31.393 1.00 73.03 327 ILE C N 1
ATOM 11788 C CA . ILE C 1 327 ? 166.465 87.288 31.411 1.00 68.73 327 ILE C CA 1
ATOM 11789 C C . ILE C 1 327 ? 167.000 86.580 30.154 1.00 68.66 327 ILE C C 1
ATOM 11790 O O . ILE C 1 327 ? 166.739 85.414 29.957 1.00 65.70 327 ILE C O 1
ATOM 11795 N N . TYR C 1 328 ? 167.776 87.235 29.304 1.00 112.55 328 TYR C N 1
ATOM 11796 C CA . TYR C 1 328 ? 168.370 86.435 28.249 1.00 112.63 328 TYR C CA 1
ATOM 11797 C C . TYR C 1 328 ? 169.844 86.395 28.456 1.00 114.26 328 TYR C C 1
ATOM 11798 O O . TYR C 1 328 ? 170.431 85.331 28.358 1.00 112.97 328 TYR C O 1
ATOM 11807 N N . GLN C 1 329 ? 170.447 87.555 28.702 1.00 92.12 329 GLN C N 1
ATOM 11808 C CA . GLN C 1 329 ? 171.831 87.570 29.149 1.00 93.83 329 GLN C CA 1
ATOM 11809 C C . GLN C 1 329 ? 171.993 86.555 30.290 1.00 91.48 329 GLN C C 1
ATOM 11810 O O . GLN C 1 329 ? 172.740 85.571 30.154 1.00 91.17 329 GLN C O 1
ATOM 11816 N N . ASN C 1 330 ? 171.233 86.735 31.371 1.00 123.91 330 ASN C N 1
ATOM 11817 C CA . ASN C 1 330 ? 171.301 85.826 32.516 1.00 121.36 330 ASN C CA 1
ATOM 11818 C C . ASN C 1 330 ? 170.705 84.439 32.239 1.00 116.89 330 ASN C C 1
ATOM 11819 O O . ASN C 1 330 ? 170.406 83.684 33.166 1.00 113.49 330 ASN C O 1
ATOM 11824 N N . LEU C 1 331 ? 170.564 84.101 30.959 1.00 58.37 331 LEU C N 1
ATOM 11825 C CA . LEU C 1 331 ? 170.119 82.777 30.522 1.00 54.61 331 LEU C CA 1
ATOM 11826 C C . LEU C 1 331 ? 170.945 82.236 29.373 1.00 56.09 331 LEU C C 1
ATOM 11827 O O . LEU C 1 331 ? 170.655 81.156 28.859 1.00 53.39 331 LEU C O 1
ATOM 11832 N N . ARG C 1 332 ? 171.954 82.972 28.939 1.00 78.97 332 ARG C N 1
ATOM 11833 C CA . ARG C 1 332 ? 172.744 82.453 27.841 1.00 79.92 332 ARG C CA 1
ATOM 11834 C C . ARG C 1 332 ? 174.188 82.785 28.050 1.00 82.20 332 ARG C C 1
ATOM 11835 O O . ARG C 1 332 ? 175.044 82.404 27.258 1.00 80.99 332 ARG C O 1
ATOM 11843 N N . GLN C 1 333 ? 174.439 83.527 29.121 1.00 108.07 333 GLN C N 1
ATOM 11844 C CA . GLN C 1 333 ? 175.765 83.615 29.690 1.00 108.66 333 GLN C CA 1
ATOM 11845 C C . GLN C 1 333 ? 175.848 82.548 30.794 1.00 104.81 333 GLN C C 1
ATOM 11846 O O . GLN C 1 333 ? 176.822 82.481 31.545 1.00 104.12 333 GLN C O 1
ATOM 11852 N N . GLU C 1 334 ? 174.777 81.755 30.895 1.00 99.19 334 GLU C N 1
ATOM 11853 C CA . GLU C 1 334 ? 174.705 80.512 31.674 1.00 93.34 334 GLU C CA 1
ATOM 11854 C C . GLU C 1 334 ? 175.847 79.553 31.340 1.00 90.64 334 GLU C C 1
ATOM 11855 O O . GLU C 1 334 ? 176.163 79.374 30.162 1.00 91.55 334 GLU C O 1
ATOM 11861 N N . GLU C 1 335 ? 176.432 78.881 32.332 1.00 76.69 335 GLU C N 1
ATOM 11862 C CA . GLU C 1 335 ? 177.635 78.086 32.042 1.00 74.38 335 GLU C CA 1
ATOM 11863 C C . GLU C 1 335 ? 177.282 76.659 31.656 1.00 69.82 335 GLU C C 1
ATOM 11864 O O . GLU C 1 335 ? 176.253 76.157 32.078 1.00 66.48 335 GLU C O 1
ATOM 11870 N N . GLU C 1 336 ? 178.110 76.003 30.844 1.00 73.85 336 GLU C N 1
ATOM 11871 C CA . GLU C 1 336 ? 177.771 74.659 30.353 1.00 69.38 336 GLU C CA 1
ATOM 11872 C C . GLU C 1 336 ? 178.534 73.541 31.107 1.00 64.48 336 GLU C C 1
ATOM 11873 O O . GLU C 1 336 ? 179.229 73.861 32.066 1.00 64.65 336 GLU C O 1
ATOM 11879 N N . ASN C 1 337 ? 178.412 72.257 30.714 1.00 48.64 337 ASN C N 1
ATOM 11880 C CA . ASN C 1 337 ? 179.142 71.158 31.406 1.00 48.15 337 ASN C CA 1
ATOM 11881 C C . ASN C 1 337 ? 180.665 71.317 31.071 1.00 50.94 337 ASN C C 1
ATOM 11882 O O . ASN C 1 337 ? 181.147 72.420 30.890 1.00 52.92 337 ASN C O 1
ATOM 11887 N N . LEU C 1 338 ? 181.409 70.216 30.978 1.00 74.13 338 LEU C N 1
ATOM 11888 C CA . LEU C 1 338 ? 182.825 70.243 30.587 1.00 77.21 338 LEU C CA 1
ATOM 11889 C C . LEU C 1 338 ? 183.334 68.858 30.165 1.00 77.88 338 LEU C C 1
ATOM 11890 O O . LEU C 1 338 ? 182.559 67.896 30.093 1.00 75.97 338 LEU C O 1
ATOM 11895 N N . GLY C 1 339 ? 184.627 68.781 29.860 1.00 70.82 339 GLY C N 1
ATOM 11896 C CA . GLY C 1 339 ? 185.358 67.520 29.775 1.00 72.11 339 GLY C CA 1
ATOM 11897 C C . GLY C 1 339 ? 185.759 66.994 28.406 1.00 75.00 339 GLY C C 1
ATOM 11898 O O . GLY C 1 339 ? 185.091 67.297 27.424 1.00 75.15 339 GLY C O 1
ATOM 11899 N N . GLU C 1 340 ? 186.844 66.216 28.346 1.00 87.68 340 GLU C N 1
ATOM 11900 C CA . GLU C 1 340 ? 187.313 65.610 27.095 1.00 91.09 340 GLU C CA 1
ATOM 11901 C C . GLU C 1 340 ? 188.522 64.690 27.260 1.00 94.13 340 GLU C C 1
ATOM 11902 O O . GLU C 1 340 ? 189.525 65.106 27.825 1.00 95.62 340 GLU C O 1
ATOM 11908 N N . GLY C 1 341 ? 188.450 63.475 26.712 1.00 63.41 341 GLY C N 1
ATOM 11909 C CA . GLY C 1 341 ? 189.446 62.441 26.958 1.00 65.45 341 GLY C CA 1
ATOM 11910 C C . GLY C 1 341 ? 188.868 61.163 27.546 1.00 64.05 341 GLY C C 1
ATOM 11911 O O . GLY C 1 341 ? 187.926 61.205 28.339 1.00 61.20 341 GLY C O 1
ATOM 11912 N N . LYS C 1 342 ? 189.465 60.024 27.185 1.00 66.32 342 LYS C N 1
ATOM 11913 C CA . LYS C 1 342 ? 188.799 58.717 27.262 1.00 65.64 342 LYS C CA 1
ATOM 11914 C C . LYS C 1 342 ? 188.992 57.863 28.528 1.00 65.02 342 LYS C C 1
ATOM 11915 O O . LYS C 1 342 ? 189.667 58.262 29.491 1.00 65.02 342 LYS C O 1
ATOM 11921 N N . LEU C 1 343 ? 188.364 56.678 28.493 1.00 79.17 343 LEU C N 1
ATOM 11922 C CA . LEU C 1 343 ? 188.158 55.810 29.669 1.00 77.72 343 LEU C CA 1
ATOM 11923 C C . LEU C 1 343 ? 187.610 54.417 29.326 1.00 78.59 343 LEU C C 1
ATOM 11924 O O . LEU C 1 343 ? 186.566 54.297 28.699 1.00 76.88 343 LEU C O 1
ATOM 11929 N N . SER C 1 344 ? 188.292 53.367 29.773 1.00 78.45 344 SER C N 1
ATOM 11930 C CA . SER C 1 344 ? 187.993 52.018 29.296 1.00 80.55 344 SER C CA 1
ATOM 11931 C C . SER C 1 344 ? 187.329 51.122 30.337 1.00 78.37 344 SER C C 1
ATOM 11932 O O . SER C 1 344 ? 187.678 51.175 31.508 1.00 77.33 344 SER C O 1
ATOM 11935 N N . PHE C 1 345 ? 186.412 50.261 29.904 1.00 76.41 345 PHE C N 1
ATOM 11936 C CA . PHE C 1 345 ? 185.602 49.501 30.854 1.00 74.15 345 PHE C CA 1
ATOM 11937 C C . PHE C 1 345 ? 185.709 48.024 30.582 1.00 77.75 345 PHE C C 1
ATOM 11938 O O . PHE C 1 345 ? 184.983 47.493 29.748 1.00 78.26 345 PHE C O 1
ATOM 11946 N N . ASN C 1 346 ? 186.630 47.361 31.263 1.00 87.56 346 ASN C N 1
ATOM 11947 C CA . ASN C 1 346 ? 186.897 45.960 30.978 1.00 91.87 346 ASN C CA 1
ATOM 11948 C C . ASN C 1 346 ? 186.838 45.073 32.198 1.00 91.78 346 ASN C C 1
ATOM 11949 O O . ASN C 1 346 ? 186.747 43.858 32.084 1.00 94.56 346 ASN C O 1
ATOM 11954 N N . GLN C 1 347 ? 186.927 45.685 33.369 1.00 85.81 347 GLN C N 1
ATOM 11955 C CA . GLN C 1 347 ? 186.962 44.932 34.608 1.00 86.06 347 GLN C CA 1
ATOM 11956 C C . GLN C 1 347 ? 185.748 45.221 35.484 1.00 81.11 347 GLN C C 1
ATOM 11957 O O . GLN C 1 347 ? 184.752 44.525 35.406 1.00 80.23 347 GLN C O 1
ATOM 11963 N N . GLU C 1 348 ? 185.827 46.260 36.301 1.00 89.53 348 GLU C N 1
ATOM 11964 C CA . GLU C 1 348 ? 184.766 46.561 37.249 1.00 85.39 348 GLU C CA 1
ATOM 11965 C C . GLU C 1 348 ? 184.447 48.060 37.291 1.00 81.54 348 GLU C C 1
ATOM 11966 O O . GLU C 1 348 ? 185.300 48.900 36.980 1.00 82.23 348 GLU C O 1
ATOM 11972 N N . LEU C 1 349 ? 183.201 48.381 37.636 1.00 57.23 349 LEU C N 1
ATOM 11973 C CA . LEU C 1 349 ? 182.847 49.706 38.109 1.00 54.06 349 LEU C CA 1
ATOM 11974 C C . LEU C 1 349 ? 182.936 49.685 39.616 1.00 53.70 349 LEU C C 1
ATOM 11975 O O . LEU C 1 349 ? 182.080 49.086 40.219 1.00 53.02 349 LEU C O 1
ATOM 11980 N N . LYS C 1 350 ? 183.933 50.314 40.234 1.00 69.51 350 LYS C N 1
ATOM 11981 C CA . LYS C 1 350 ? 184.004 50.392 41.703 1.00 69.29 350 LYS C CA 1
ATOM 11982 C C . LYS C 1 350 ? 183.285 51.648 42.135 1.00 66.03 350 LYS C C 1
ATOM 11983 O O . LYS C 1 350 ? 183.334 52.626 41.419 1.00 65.10 350 LYS C O 1
ATOM 11989 N N . ILE C 1 351 ? 182.608 51.659 43.276 1.00 60.74 351 ILE C N 1
ATOM 11990 C CA . ILE C 1 351 ? 181.872 52.868 43.599 1.00 57.94 351 ILE C CA 1
ATOM 11991 C C . ILE C 1 351 ? 182.555 53.740 44.671 1.00 58.72 351 ILE C C 1
ATOM 11992 O O . ILE C 1 351 ? 183.095 54.805 44.306 1.00 58.54 351 ILE C O 1
ATOM 11997 N N . CYS C 1 352 ? 182.590 53.293 45.941 1.00 50.16 352 CYS C N 1
ATOM 11998 C CA . CYS C 1 352 ? 183.408 53.924 47.036 1.00 51.23 352 CYS C CA 1
ATOM 11999 C C . CYS C 1 352 ? 182.846 55.161 47.747 1.00 49.99 352 CYS C C 1
ATOM 12000 O O . CYS C 1 352 ? 182.907 56.261 47.224 1.00 49.19 352 CYS C O 1
ATOM 12003 N N . ASN C 1 353 ? 182.281 54.971 48.926 1.00 51.91 353 ASN C N 1
ATOM 12004 C CA . ASN C 1 353 ? 181.974 56.076 49.821 1.00 51.50 353 ASN C CA 1
ATOM 12005 C C . ASN C 1 353 ? 181.123 57.135 49.196 1.00 49.06 353 ASN C C 1
ATOM 12006 O O . ASN C 1 353 ? 181.390 58.317 49.417 1.00 49.10 353 ASN C O 1
ATOM 12011 N N . LEU C 1 354 ? 180.098 56.717 48.455 1.00 56.15 354 LEU C N 1
ATOM 12012 C CA . LEU C 1 354 ? 179.428 57.599 47.525 1.00 53.89 354 LEU C CA 1
ATOM 12013 C C . LEU C 1 354 ? 178.848 58.902 48.083 1.00 53.29 354 LEU C C 1
ATOM 12014 O O . LEU C 1 354 ? 179.326 59.976 47.722 1.00 53.52 354 LEU C O 1
ATOM 12019 N N . SER C 1 355 ? 177.865 58.835 48.966 1.00 43.58 355 SER C N 1
ATOM 12020 C CA . SER C 1 355 ? 177.191 60.067 49.437 1.00 43.17 355 SER C CA 1
ATOM 12021 C C . SER C 1 355 ? 176.753 61.119 48.373 1.00 41.93 355 SER C C 1
ATOM 12022 O O . SER C 1 355 ? 177.580 61.760 47.729 1.00 42.08 355 SER C O 1
ATOM 12025 N N . PHE C 1 356 ? 175.447 61.310 48.205 1.00 40.92 356 PHE C N 1
ATOM 12026 C CA . PHE C 1 356 ? 174.965 62.372 47.347 1.00 40.03 356 PHE C CA 1
ATOM 12027 C C . PHE C 1 356 ? 173.759 63.088 47.941 1.00 39.90 356 PHE C C 1
ATOM 12028 O O . PHE C 1 356 ? 172.879 62.486 48.536 1.00 39.94 356 PHE C O 1
ATOM 12036 N N . GLY C 1 357 ? 173.680 64.381 47.711 1.00 43.97 357 GLY C N 1
ATOM 12037 C CA . GLY C 1 357 ? 172.498 65.118 48.064 1.00 44.23 357 GLY C CA 1
ATOM 12038 C C . GLY C 1 357 ? 172.227 66.007 46.883 1.00 43.30 357 GLY C C 1
ATOM 12039 O O . GLY C 1 357 ? 173.154 66.323 46.118 1.00 43.17 357 GLY C O 1
ATOM 12040 N N . TYR C 1 358 ? 170.954 66.345 46.681 1.00 53.90 358 TYR C N 1
ATOM 12041 C CA . TYR C 1 358 ? 170.587 67.427 45.769 1.00 53.66 358 TYR C CA 1
ATOM 12042 C C . TYR C 1 358 ? 170.921 68.719 46.518 1.00 55.80 358 TYR C C 1
ATOM 12043 O O . TYR C 1 358 ? 171.092 68.697 47.745 1.00 57.41 358 TYR C O 1
ATOM 12052 N N . GLU C 1 359 ? 171.039 69.825 45.787 1.00 66.65 359 GLU C N 1
ATOM 12053 C CA . GLU C 1 359 ? 171.562 71.088 46.317 1.00 68.95 359 GLU C CA 1
ATOM 12054 C C . GLU C 1 359 ? 170.949 71.558 47.641 1.00 71.28 359 GLU C C 1
ATOM 12055 O O . GLU C 1 359 ? 171.576 72.322 48.375 1.00 73.99 359 GLU C O 1
ATOM 12061 N N . GLY C 1 360 ? 169.753 71.066 47.957 1.00 85.80 360 GLY C N 1
ATOM 12062 C CA . GLY C 1 360 ? 169.043 71.427 49.179 1.00 88.36 360 GLY C CA 1
ATOM 12063 C C . GLY C 1 360 ? 169.883 71.248 50.431 1.00 90.13 360 GLY C C 1
ATOM 12064 O O . GLY C 1 360 ? 170.553 72.214 50.785 1.00 92.52 360 GLY C O 1
ATOM 12065 N N . LYS C 1 361 ? 169.906 70.102 51.133 1.00 73.45 361 LYS C N 1
ATOM 12066 C CA . LYS C 1 361 ? 169.028 68.909 51.130 1.00 72.01 361 LYS C CA 1
ATOM 12067 C C . LYS C 1 361 ? 169.890 67.812 51.770 1.00 71.81 361 LYS C C 1
ATOM 12068 O O . LYS C 1 361 ? 170.987 67.552 51.277 1.00 70.60 361 LYS C O 1
ATOM 12074 N N . LYS C 1 362 ? 169.432 67.208 52.871 1.00 73.19 362 LYS C N 1
ATOM 12075 C CA . LYS C 1 362 ? 170.132 66.078 53.501 1.00 73.34 362 LYS C CA 1
ATOM 12076 C C . LYS C 1 362 ? 170.508 65.031 52.464 1.00 70.44 362 LYS C C 1
ATOM 12077 O O . LYS C 1 362 ? 169.794 64.868 51.465 1.00 68.45 362 LYS C O 1
ATOM 12083 N N . TYR C 1 363 ? 171.625 64.335 52.674 1.00 54.91 363 TYR C N 1
ATOM 12084 C CA . TYR C 1 363 ? 172.034 63.342 51.693 1.00 52.73 363 TYR C CA 1
ATOM 12085 C C . TYR C 1 363 ? 170.963 62.266 51.542 1.00 51.75 363 TYR C C 1
ATOM 12086 O O . TYR C 1 363 ? 170.181 62.037 52.453 1.00 53.17 363 TYR C O 1
ATOM 12095 N N . LEU C 1 364 ? 170.940 61.591 50.401 1.00 52.87 364 LEU C N 1
ATOM 12096 C CA . LEU C 1 364 ? 170.118 60.407 50.290 1.00 52.32 364 LEU C CA 1
ATOM 12097 C C . LEU C 1 364 ? 170.988 59.230 50.698 1.00 53.01 364 LEU C C 1
ATOM 12098 O O . LEU C 1 364 ? 170.468 58.202 51.106 1.00 53.53 364 LEU C O 1
ATOM 12103 N N . PHE C 1 365 ? 172.311 59.352 50.620 1.00 68.27 365 PHE C N 1
ATOM 12104 C CA . PHE C 1 365 ? 173.098 58.166 50.902 1.00 69.18 365 PHE C CA 1
ATOM 12105 C C . PHE C 1 365 ? 174.001 58.311 52.122 1.00 71.57 365 PHE C C 1
ATOM 12106 O O . PHE C 1 365 ? 173.719 57.744 53.199 1.00 73.33 365 PHE C O 1
ATOM 12114 N N . LYS C 1 366 ? 175.092 59.050 51.945 1.00 48.70 366 LYS C N 1
ATOM 12115 C CA . LYS C 1 366 ? 176.266 58.946 52.841 1.00 50.39 366 LYS C CA 1
ATOM 12116 C C . LYS C 1 366 ? 176.913 57.540 52.870 1.00 51.19 366 LYS C C 1
ATOM 12117 O O . LYS C 1 366 ? 176.391 56.577 53.432 1.00 51.74 366 LYS C O 1
ATOM 12123 N N . ASN C 1 367 ? 178.060 57.469 52.219 1.00 50.57 367 ASN C N 1
ATOM 12124 C CA . ASN C 1 367 ? 178.970 56.328 52.205 1.00 52.05 367 ASN C CA 1
ATOM 12125 C C . ASN C 1 367 ? 178.433 55.053 51.587 1.00 51.12 367 ASN C C 1
ATOM 12126 O O . ASN C 1 367 ? 178.824 53.963 51.973 1.00 52.88 367 ASN C O 1
ATOM 12131 N N . LEU C 1 368 ? 177.581 55.206 50.585 1.00 60.59 368 LEU C N 1
ATOM 12132 C CA . LEU C 1 368 ? 177.168 54.087 49.748 1.00 59.90 368 LEU C CA 1
ATOM 12133 C C . LEU C 1 368 ? 178.387 53.375 49.214 1.00 61.44 368 LEU C C 1
ATOM 12134 O O . LEU C 1 368 ? 179.367 54.012 48.885 1.00 62.01 368 LEU C O 1
ATOM 12139 N N . ASN C 1 369 ? 178.330 52.061 49.113 1.00 65.25 369 ASN C N 1
ATOM 12140 C CA . ASN C 1 369 ? 179.497 51.305 48.697 1.00 67.37 369 ASN C CA 1
ATOM 12141 C C . ASN C 1 369 ? 179.141 50.050 47.945 1.00 67.81 369 ASN C C 1
ATOM 12142 O O . ASN C 1 369 ? 178.409 49.218 48.459 1.00 68.32 369 ASN C O 1
ATOM 12147 N N . LEU C 1 370 ? 179.624 49.923 46.716 1.00 52.30 370 LEU C N 1
ATOM 12148 C CA . LEU C 1 370 ? 179.412 48.705 45.937 1.00 53.37 370 LEU C CA 1
ATOM 12149 C C . LEU C 1 370 ? 180.352 48.666 44.752 1.00 54.44 370 LEU C C 1
ATOM 12150 O O . LEU C 1 370 ? 181.075 49.629 44.510 1.00 54.11 370 LEU C O 1
ATOM 12155 N N . ASN C 1 371 ? 180.400 47.530 44.063 1.00 74.27 371 ASN C N 1
ATOM 12156 C CA . ASN C 1 371 ? 180.940 47.527 42.716 1.00 75.16 371 ASN C CA 1
ATOM 12157 C C . ASN C 1 371 ? 180.304 46.475 41.803 1.00 76.02 371 ASN C C 1
ATOM 12158 O O . ASN C 1 371 ? 179.757 45.470 42.254 1.00 77.05 371 ASN C O 1
ATOM 12163 N N . ILE C 1 372 ? 180.409 46.746 40.505 1.00 54.12 372 ILE C N 1
ATOM 12164 C CA . ILE C 1 372 ? 179.755 46.010 39.430 1.00 54.82 372 ILE C CA 1
ATOM 12165 C C . ILE C 1 372 ? 180.771 45.353 38.482 1.00 58.53 372 ILE C C 1
ATOM 12166 O O . ILE C 1 372 ? 181.516 46.054 37.791 1.00 58.97 372 ILE C O 1
ATOM 12171 N N . LYS C 1 373 ? 180.812 44.020 38.449 1.00 68.39 373 LYS C N 1
ATOM 12172 C CA . LYS C 1 373 ? 181.644 43.306 37.476 1.00 72.47 373 LYS C CA 1
ATOM 12173 C C . LYS C 1 373 ? 181.112 43.492 36.047 1.00 72.24 373 LYS C C 1
ATOM 12174 O O . LYS C 1 373 ? 179.914 43.489 35.829 1.00 70.11 373 LYS C O 1
ATOM 12180 N N . LYS C 1 374 ? 181.999 43.642 35.071 1.00 76.58 374 LYS C N 1
ATOM 12181 C CA . LYS C 1 374 ? 181.561 43.825 33.691 1.00 76.81 374 LYS C CA 1
ATOM 12182 C C . LYS C 1 374 ? 180.725 42.657 33.231 1.00 78.61 374 LYS C C 1
ATOM 12183 O O . LYS C 1 374 ? 181.225 41.570 33.042 1.00 82.89 374 LYS C O 1
ATOM 12189 N N . GLY C 1 375 ? 179.448 42.887 33.023 1.00 63.57 375 GLY C N 1
ATOM 12190 C CA . GLY C 1 375 ? 178.564 41.838 32.568 1.00 65.28 375 GLY C CA 1
ATOM 12191 C C . GLY C 1 375 ? 177.528 41.508 33.615 1.00 63.35 375 GLY C C 1
ATOM 12192 O O . GLY C 1 375 ? 176.702 40.640 33.407 1.00 65.02 375 GLY C O 1
ATOM 12193 N N . GLU C 1 376 ? 177.547 42.222 34.731 1.00 112.83 376 GLU C N 1
ATOM 12194 C CA . GLU C 1 376 ? 176.889 41.710 35.914 1.00 112.05 376 GLU C CA 1
ATOM 12195 C C . GLU C 1 376 ? 175.372 41.661 35.923 1.00 110.02 376 GLU C C 1
ATOM 12196 O O . GLU C 1 376 ? 174.824 40.841 36.636 1.00 111.06 376 GLU C O 1
ATOM 12202 N N . LYS C 1 377 ? 174.675 42.499 35.172 1.00 64.95 377 LYS C N 1
ATOM 12203 C CA . LYS C 1 377 ? 173.196 42.495 35.282 1.00 63.15 377 LYS C CA 1
ATOM 12204 C C . LYS C 1 377 ? 172.676 42.618 36.723 1.00 61.21 377 LYS C C 1
ATOM 12205 O O . LYS C 1 377 ? 172.282 41.624 37.319 1.00 62.95 377 LYS C O 1
ATOM 12211 N N . ILE C 1 378 ? 172.677 43.820 37.285 1.00 57.03 378 ILE C N 1
ATOM 12212 C CA . ILE C 1 378 ? 172.211 43.986 38.659 1.00 55.55 378 ILE C CA 1
ATOM 12213 C C . ILE C 1 378 ? 170.895 44.774 38.759 1.00 52.88 378 ILE C C 1
ATOM 12214 O O . ILE C 1 378 ? 170.444 45.371 37.791 1.00 51.83 378 ILE C O 1
ATOM 12219 N N . ALA C 1 379 ? 170.249 44.745 39.916 1.00 51.44 379 ALA C N 1
ATOM 12220 C CA . ALA C 1 379 ? 168.998 45.477 40.065 1.00 49.96 379 ALA C CA 1
ATOM 12221 C C . ALA C 1 379 ? 168.930 46.279 41.379 1.00 48.78 379 ALA C C 1
ATOM 12222 O O . ALA C 1 379 ? 169.455 45.845 42.410 1.00 49.52 379 ALA C O 1
ATOM 12224 N N . PHE C 1 380 ? 168.280 47.441 41.335 1.00 44.75 380 PHE C N 1
ATOM 12225 C CA . PHE C 1 380 ? 168.053 48.235 42.542 1.00 43.89 380 PHE C CA 1
ATOM 12226 C C . PHE C 1 380 ? 166.578 48.223 42.945 1.00 43.84 380 PHE C C 1
ATOM 12227 O O . PHE C 1 380 ? 165.714 48.876 42.363 1.00 43.08 380 PHE C O 1
ATOM 12235 N N . ILE C 1 381 ? 166.327 47.364 43.912 1.00 50.32 381 ILE C N 1
ATOM 12236 C CA . ILE C 1 381 ? 165.133 47.276 44.719 1.00 51.00 381 ILE C CA 1
ATOM 12237 C C . ILE C 1 381 ? 165.136 48.445 45.666 1.00 49.85 381 ILE C C 1
ATOM 12238 O O . ILE C 1 381 ? 166.197 48.831 46.143 1.00 49.56 381 ILE C O 1
ATOM 12243 N N . GLY C 1 382 ? 164.007 49.091 45.885 1.00 45.20 382 GLY C N 1
ATOM 12244 C CA . GLY C 1 382 ? 164.021 50.163 46.869 1.00 44.61 382 GLY C CA 1
ATOM 12245 C C . GLY C 1 382 ? 162.676 50.806 47.071 1.00 45.15 382 GLY C C 1
ATOM 12246 O O . GLY C 1 382 ? 161.776 50.583 46.283 1.00 45.80 382 GLY C O 1
ATOM 12247 N N . GLU C 1 383 ? 162.560 51.717 48.020 1.00 126.03 383 GLU C N 1
ATOM 12248 C CA . GLU C 1 383 ? 161.232 52.203 48.353 1.00 127.20 383 GLU C CA 1
ATOM 12249 C C . GLU C 1 383 ? 160.828 53.460 47.591 1.00 125.84 383 GLU C C 1
ATOM 12250 O O . GLU C 1 383 ? 160.095 54.283 48.127 1.00 126.72 383 GLU C O 1
ATOM 12256 N N . SER C 1 384 ? 161.298 53.593 46.347 1.00 111.09 384 SER C N 1
ATOM 12257 C CA . SER C 1 384 ? 160.802 54.608 45.391 1.00 110.04 384 SER C CA 1
ATOM 12258 C C . SER C 1 384 ? 160.958 56.031 45.911 1.00 109.54 384 SER C C 1
ATOM 12259 O O . SER C 1 384 ? 160.067 56.570 46.561 1.00 110.92 384 SER C O 1
ATOM 12262 N N . GLY C 1 385 ? 162.068 56.661 45.569 1.00 62.95 385 GLY C N 1
ATOM 12263 C CA . GLY C 1 385 ? 162.444 57.909 46.206 1.00 62.78 385 GLY C CA 1
ATOM 12264 C C . GLY C 1 385 ? 163.232 57.681 47.495 1.00 63.65 385 GLY C C 1
ATOM 12265 O O . GLY C 1 385 ? 163.434 58.589 48.310 1.00 64.32 385 GLY C O 1
ATOM 12266 N N . CYS C 1 386 ? 163.679 56.448 47.695 1.00 93.15 386 CYS C N 1
ATOM 12267 C CA . CYS C 1 386 ? 164.634 56.190 48.752 1.00 94.06 386 CYS C CA 1
ATOM 12268 C C . CYS C 1 386 ? 166.009 56.501 48.177 1.00 92.72 386 CYS C C 1
ATOM 12269 O O . CYS C 1 386 ? 167.007 56.577 48.906 1.00 93.43 386 CYS C O 1
ATOM 12272 N N . GLY C 1 387 ? 166.052 56.652 46.851 1.00 54.90 387 GLY C N 1
ATOM 12273 C CA . GLY C 1 387 ? 167.256 57.107 46.175 1.00 53.83 387 GLY C CA 1
ATOM 12274 C C . GLY C 1 387 ? 167.793 56.279 45.014 1.00 53.11 387 GLY C C 1
ATOM 12275 O O . GLY C 1 387 ? 168.746 56.681 44.351 1.00 52.44 387 GLY C O 1
ATOM 12276 N N . LYS C 1 388 ? 167.189 55.126 44.759 1.00 49.96 388 LYS C N 1
ATOM 12277 C CA . LYS C 1 388 ? 167.774 54.207 43.804 1.00 49.96 388 LYS C CA 1
ATOM 12278 C C . LYS C 1 388 ? 167.898 54.855 42.438 1.00 48.80 388 LYS C C 1
ATOM 12279 O O . LYS C 1 388 ? 168.893 54.645 41.734 1.00 48.84 388 LYS C O 1
ATOM 12285 N N . SER C 1 389 ? 166.916 55.657 42.054 1.00 53.98 389 SER C N 1
ATOM 12286 C CA . SER C 1 389 ? 167.026 56.317 40.766 1.00 53.17 389 SER C CA 1
ATOM 12287 C C . SER C 1 389 ? 168.172 57.338 40.760 1.00 52.62 389 SER C C 1
ATOM 12288 O O . SER C 1 389 ? 168.993 57.343 39.838 1.00 52.58 389 SER C O 1
ATOM 12291 N N . THR C 1 390 ? 168.224 58.183 41.790 1.00 40.77 390 THR C N 1
ATOM 12292 C CA . THR C 1 390 ? 169.363 59.073 42.003 1.00 40.74 390 THR C CA 1
ATOM 12293 C C . THR C 1 390 ? 170.710 58.304 42.028 1.00 41.37 390 THR C C 1
ATOM 12294 O O . THR C 1 390 ? 171.706 58.736 41.424 1.00 41.47 390 THR C O 1
ATOM 12298 N N . LEU C 1 391 ? 170.740 57.168 42.721 1.00 49.93 391 LEU C N 1
ATOM 12299 C CA . LEU C 1 391 ? 171.958 56.378 42.833 1.00 50.96 391 LEU C CA 1
ATOM 12300 C C . LEU C 1 391 ? 172.440 56.021 41.460 1.00 51.06 391 LEU C C 1
ATOM 12301 O O . LEU C 1 391 ? 173.592 56.288 41.113 1.00 51.65 391 LEU C O 1
ATOM 12306 N N . VAL C 1 392 ? 171.546 55.424 40.681 1.00 54.99 392 VAL C N 1
ATOM 12307 C CA . VAL C 1 392 ? 171.879 55.029 39.324 1.00 55.50 392 VAL C CA 1
ATOM 12308 C C . VAL C 1 392 ? 172.353 56.244 38.523 1.00 54.93 392 VAL C C 1
ATOM 12309 O O . VAL C 1 392 ? 173.288 56.137 37.720 1.00 55.88 392 VAL C O 1
ATOM 12313 N N . ASP C 1 393 ? 171.702 57.392 38.736 1.00 57.43 393 ASP C N 1
ATOM 12314 C CA . ASP C 1 393 ? 172.096 58.631 38.061 1.00 57.13 393 ASP C CA 1
ATOM 12315 C C . ASP C 1 393 ? 173.534 59.008 38.358 1.00 57.94 393 ASP C C 1
ATOM 12316 O O . ASP C 1 393 ? 174.187 59.580 37.517 1.00 58.42 393 ASP C O 1
ATOM 12321 N N . LEU C 1 394 ? 174.038 58.657 39.538 1.00 39.11 394 LEU C N 1
ATOM 12322 C CA . LEU C 1 394 ? 175.458 58.866 39.863 1.00 40.35 394 LEU C CA 1
ATOM 12323 C C . LEU C 1 394 ? 176.344 57.799 39.256 1.00 41.85 394 LEU C C 1
ATOM 12324 O O . LEU C 1 394 ? 177.411 58.118 38.772 1.00 43.05 394 LEU C O 1
ATOM 12329 N N . ILE C 1 395 ? 175.934 56.533 39.324 1.00 39.96 395 ILE C N 1
ATOM 12330 C CA . ILE C 1 395 ? 176.716 55.423 38.755 1.00 41.38 395 ILE C CA 1
ATOM 12331 C C . ILE C 1 395 ? 176.961 55.600 37.275 1.00 41.89 395 ILE C C 1
ATOM 12332 O O . ILE C 1 395 ? 178.064 55.370 36.796 1.00 43.29 395 ILE C O 1
ATOM 12337 N N . ILE C 1 396 ? 175.926 55.992 36.537 1.00 63.00 396 ILE C N 1
ATOM 12338 C CA . ILE C 1 396 ? 176.124 56.437 35.160 1.00 63.66 396 ILE C CA 1
ATOM 12339 C C . ILE C 1 396 ? 176.686 57.862 35.212 1.00 63.29 396 ILE C C 1
ATOM 12340 O O . ILE C 1 396 ? 176.849 58.416 36.281 1.00 62.62 396 ILE C O 1
ATOM 12345 N N . GLY C 1 397 ? 176.936 58.499 34.091 1.00 58.41 397 GLY C N 1
ATOM 12346 C CA . GLY C 1 397 ? 177.680 59.753 34.143 1.00 58.73 397 GLY C CA 1
ATOM 12347 C C . GLY C 1 397 ? 177.167 60.970 34.927 1.00 57.05 397 GLY C C 1
ATOM 12348 O O . GLY C 1 397 ? 177.935 61.573 35.667 1.00 57.55 397 GLY C O 1
ATOM 12349 N N . LEU C 1 398 ? 175.888 61.327 34.755 1.00 56.65 398 LEU C N 1
ATOM 12350 C CA . LEU C 1 398 ? 175.258 62.562 35.268 1.00 55.50 398 LEU C CA 1
ATOM 12351 C C . LEU C 1 398 ? 175.438 62.693 36.775 1.00 55.12 398 LEU C C 1
ATOM 12352 O O . LEU C 1 398 ? 175.789 61.704 37.397 1.00 55.44 398 LEU C O 1
ATOM 12357 N N . LEU C 1 399 ? 175.234 63.868 37.380 1.00 37.83 399 LEU C N 1
ATOM 12358 C CA . LEU C 1 399 ? 175.381 64.028 38.875 1.00 37.76 399 LEU C CA 1
ATOM 12359 C C . LEU C 1 399 ? 176.802 63.881 39.492 1.00 38.79 399 LEU C C 1
ATOM 12360 O O . LEU C 1 399 ? 177.460 62.851 39.358 1.00 39.35 399 LEU C O 1
ATOM 12365 N N . LYS C 1 400 ? 177.277 64.925 40.163 1.00 59.85 400 LYS C N 1
ATOM 12366 C CA . LYS C 1 400 ? 178.580 64.862 40.818 1.00 61.61 400 LYS C CA 1
ATOM 12367 C C . LYS C 1 400 ? 178.407 64.429 42.261 1.00 61.75 400 LYS C C 1
ATOM 12368 O O . LYS C 1 400 ? 177.650 65.056 43.014 1.00 61.40 400 LYS C O 1
ATOM 12374 N N . PRO C 1 401 ? 179.082 63.333 42.647 1.00 41.13 401 PRO C N 1
ATOM 12375 C CA . PRO C 1 401 ? 178.956 62.882 44.035 1.00 41.40 401 PRO C CA 1
ATOM 12376 C C . PRO C 1 401 ? 179.422 63.890 45.064 1.00 42.31 401 PRO C C 1
ATOM 12377 O O . PRO C 1 401 ? 180.443 64.521 44.875 1.00 43.33 401 PRO C O 1
ATOM 12381 N N . LYS C 1 402 ? 178.651 64.014 46.136 1.00 52.93 402 LYS C N 1
ATOM 12382 C CA . LYS C 1 402 ? 178.975 64.871 47.252 1.00 54.80 402 LYS C CA 1
ATOM 12383 C C . LYS C 1 402 ? 180.192 64.341 47.973 1.00 56.99 402 LYS C C 1
ATOM 12384 O O . LYS C 1 402 ? 180.942 65.122 48.582 1.00 59.13 402 LYS C O 1
ATOM 12390 N N . GLU C 1 403 ? 180.389 63.018 47.911 1.00 51.36 403 GLU C N 1
ATOM 12391 C CA . GLU C 1 403 ? 181.498 62.416 48.644 1.00 53.73 403 GLU C CA 1
ATOM 12392 C C . GLU C 1 403 ? 182.183 61.206 48.026 1.00 54.02 403 GLU C C 1
ATOM 12393 O O . GLU C 1 403 ? 183.278 60.856 48.447 1.00 56.37 403 GLU C O 1
ATOM 12399 N N . GLY C 1 404 ? 181.589 60.531 47.061 1.00 45.75 404 GLY C N 1
ATOM 12400 C CA . GLY C 1 404 ? 182.253 59.299 46.610 1.00 46.59 404 GLY C CA 1
ATOM 12401 C C . GLY C 1 404 ? 183.413 59.328 45.620 1.00 47.67 404 GLY C C 1
ATOM 12402 O O . GLY C 1 404 ? 184.092 60.350 45.490 1.00 48.29 404 GLY C O 1
ATOM 12403 N N . GLN C 1 405 ? 183.643 58.208 44.930 1.00 56.00 405 GLN C N 1
ATOM 12404 C CA . GLN C 1 405 ? 184.552 58.257 43.799 1.00 57.42 405 GLN C CA 1
ATOM 12405 C C . GLN C 1 405 ? 183.934 57.754 42.517 1.00 56.07 405 GLN C C 1
ATOM 12406 O O . GLN C 1 405 ? 183.755 58.542 41.581 1.00 55.18 405 GLN C O 1
ATOM 12412 N N . ILE C 1 406 ? 183.573 56.478 42.482 1.00 48.44 406 ILE C N 1
ATOM 12413 C CA . ILE C 1 406 ? 183.284 55.777 41.214 1.00 48.44 406 ILE C CA 1
ATOM 12414 C C . ILE C 1 406 ? 184.515 55.634 40.312 1.00 50.47 406 ILE C C 1
ATOM 12415 O O . ILE C 1 406 ? 184.875 56.544 39.560 1.00 50.57 406 ILE C O 1
ATOM 12420 N N . LEU C 1 407 ? 185.147 54.468 40.396 1.00 54.14 407 LEU C N 1
ATOM 12421 C CA . LEU C 1 407 ? 186.309 54.127 39.582 1.00 56.53 407 LEU C CA 1
ATOM 12422 C C . LEU C 1 407 ? 185.876 53.183 38.475 1.00 56.95 407 LEU C C 1
ATOM 12423 O O . LEU C 1 407 ? 185.002 52.342 38.654 1.00 56.22 407 LEU C O 1
ATOM 12428 N N . ILE C 1 408 ? 186.470 53.357 37.312 1.00 59.91 408 ILE C N 1
ATOM 12429 C CA . ILE C 1 408 ? 186.247 52.470 36.190 1.00 61.34 408 ILE C CA 1
ATOM 12430 C C . ILE C 1 408 ? 187.567 51.815 35.809 1.00 66.17 408 ILE C C 1
ATOM 12431 O O . ILE C 1 408 ? 188.437 52.458 35.209 1.00 68.19 408 ILE C O 1
ATOM 12436 N N . ASP C 1 409 ? 187.729 50.549 36.190 1.00 71.51 409 ASP C N 1
ATOM 12437 C CA . ASP C 1 409 ? 189.028 49.890 36.094 1.00 76.50 409 ASP C CA 1
ATOM 12438 C C . ASP C 1 409 ? 190.034 50.706 36.890 1.00 77.47 409 ASP C C 1
ATOM 12439 O O . ASP C 1 409 ? 191.020 51.171 36.337 1.00 80.38 409 ASP C O 1
ATOM 12444 N N . LYS C 1 410 ? 189.749 50.929 38.169 1.00 84.08 410 LYS C N 1
ATOM 12445 C CA . LYS C 1 410 ? 190.652 51.668 39.056 1.00 85.09 410 LYS C CA 1
ATOM 12446 C C . LYS C 1 410 ? 190.925 53.114 38.639 1.00 84.07 410 LYS C C 1
ATOM 12447 O O . LYS C 1 410 ? 191.710 53.803 39.296 1.00 85.34 410 LYS C O 1
ATOM 12453 N N . GLN C 1 411 ? 190.249 53.574 37.583 1.00 84.30 411 GLN C N 1
ATOM 12454 C CA . GLN C 1 411 ? 190.408 54.935 37.069 1.00 83.46 411 GLN C CA 1
ATOM 12455 C C . GLN C 1 411 ? 189.253 55.833 37.450 1.00 78.80 411 GLN C C 1
ATOM 12456 O O . GLN C 1 411 ? 188.109 55.536 37.132 1.00 76.12 411 GLN C O 1
ATOM 12462 N N . GLU C 1 412 ? 189.550 56.972 38.059 1.00 71.16 412 GLU C N 1
ATOM 12463 C CA . GLU C 1 412 ? 188.487 57.801 38.601 1.00 67.28 412 GLU C CA 1
ATOM 12464 C C . GLU C 1 412 ? 187.651 58.397 37.503 1.00 65.16 412 GLU C C 1
ATOM 12465 O O . GLU C 1 412 ? 188.177 58.967 36.572 1.00 66.75 412 GLU C O 1
ATOM 12471 N N . LEU C 1 413 ? 186.339 58.264 37.614 1.00 68.12 413 LEU C N 1
ATOM 12472 C CA . LEU C 1 413 ? 185.434 58.946 36.706 1.00 65.96 413 LEU C CA 1
ATOM 12473 C C . LEU C 1 413 ? 185.288 60.370 37.171 1.00 64.61 413 LEU C C 1
ATOM 12474 O O . LEU C 1 413 ? 185.037 60.618 38.350 1.00 63.43 413 LEU C O 1
ATOM 12479 N N . ASN C 1 414 ? 185.474 61.307 36.260 1.00 51.36 414 ASN C N 1
ATOM 12480 C CA . ASN C 1 414 ? 185.327 62.706 36.612 1.00 50.45 414 ASN C CA 1
ATOM 12481 C C . ASN C 1 414 ? 185.013 63.621 35.426 1.00 50.25 414 ASN C C 1
ATOM 12482 O O . ASN C 1 414 ? 184.672 63.179 34.327 1.00 50.21 414 ASN C O 1
ATOM 12487 N N . ALA C 1 415 ? 185.148 64.915 35.669 1.00 50.59 415 ALA C N 1
ATOM 12488 C CA . ALA C 1 415 ? 184.836 65.908 34.663 1.00 50.62 415 ALA C CA 1
ATOM 12489 C C . ALA C 1 415 ? 185.560 65.661 33.343 1.00 53.15 415 ALA C C 1
ATOM 12490 O O . ALA C 1 415 ? 184.961 65.779 32.289 1.00 52.68 415 ALA C O 1
ATOM 12492 N N . SER C 1 416 ? 186.842 65.319 33.385 1.00 61.69 416 SER C N 1
ATOM 12493 C CA . SER C 1 416 ? 187.583 65.163 32.137 1.00 64.81 416 SER C CA 1
ATOM 12494 C C . SER C 1 416 ? 187.078 64.003 31.265 1.00 64.54 416 SER C C 1
ATOM 12495 O O . SER C 1 416 ? 187.066 64.118 30.040 1.00 65.99 416 SER C O 1
ATOM 12498 N N . ASN C 1 417 ? 186.672 62.892 31.877 1.00 73.17 417 ASN C N 1
ATOM 12499 C CA . ASN C 1 417 ? 186.254 61.713 31.102 1.00 73.43 417 ASN C CA 1
ATOM 12500 C C . ASN C 1 417 ? 184.748 61.416 31.074 1.00 69.90 417 ASN C C 1
ATOM 12501 O O . ASN C 1 417 ? 184.319 60.432 30.456 1.00 70.13 417 ASN C O 1
ATOM 12506 N N . ALA C 1 418 ? 183.955 62.220 31.775 1.00 54.68 418 ALA C N 1
ATOM 12507 C CA . ALA C 1 418 ? 182.530 61.931 31.912 1.00 51.59 418 ALA C CA 1
ATOM 12508 C C . ALA C 1 418 ? 181.860 61.796 30.546 1.00 51.82 418 ALA C C 1
ATOM 12509 O O . ALA C 1 418 ? 180.950 60.999 30.368 1.00 50.64 418 ALA C O 1
ATOM 12511 N N . LYS C 1 419 ? 182.313 62.599 29.589 1.00 55.51 419 LYS C N 1
ATOM 12512 C CA . LYS C 1 419 ? 181.829 62.520 28.219 1.00 56.46 419 LYS C CA 1
ATOM 12513 C C . LYS C 1 419 ? 181.976 61.094 27.647 1.00 58.23 419 LYS C C 1
ATOM 12514 O O . LYS C 1 419 ? 181.026 60.504 27.127 1.00 57.45 419 LYS C O 1
ATOM 12520 N N . ASN C 1 420 ? 183.174 60.540 27.735 1.00 68.50 420 ASN C N 1
ATOM 12521 C CA . ASN C 1 420 ? 183.414 59.222 27.171 1.00 70.93 420 ASN C CA 1
ATOM 12522 C C . ASN C 1 420 ? 182.689 58.141 27.968 1.00 68.87 420 ASN C C 1
ATOM 12523 O O . ASN C 1 420 ? 182.402 57.049 27.463 1.00 70.23 420 ASN C O 1
ATOM 12528 N N . TYR C 1 421 ? 182.419 58.432 29.233 1.00 59.05 421 TYR C N 1
ATOM 12529 C CA . TYR C 1 421 ? 181.736 57.453 30.055 1.00 57.28 421 TYR C CA 1
ATOM 12530 C C . TYR C 1 421 ? 180.252 57.432 29.729 1.00 54.94 421 TYR C C 1
ATOM 12531 O O . TYR C 1 421 ? 179.690 56.379 29.403 1.00 55.45 421 TYR C O 1
ATOM 12540 N N . ARG C 1 422 ? 179.639 58.615 29.788 1.00 47.88 422 ARG C N 1
ATOM 12541 C CA . ARG C 1 422 ? 178.250 58.830 29.403 1.00 46.55 422 ARG C CA 1
ATOM 12542 C C . ARG C 1 422 ? 177.996 58.193 28.057 1.00 48.06 422 ARG C C 1
ATOM 12543 O O . ARG C 1 422 ? 176.924 57.625 27.808 1.00 47.56 422 ARG C O 1
ATOM 12551 N N . GLN C 1 423 ? 178.993 58.289 27.185 1.00 51.16 423 GLN C N 1
ATOM 12552 C CA . GLN C 1 423 ? 178.819 57.780 25.848 1.00 53.72 423 GLN C CA 1
ATOM 12553 C C . GLN C 1 423 ? 178.543 56.291 25.803 1.00 54.89 423 GLN C C 1
ATOM 12554 O O . GLN C 1 423 ? 177.908 55.820 24.863 1.00 56.31 423 GLN C O 1
ATOM 12560 N N . LYS C 1 424 ? 178.932 55.544 26.824 1.00 58.82 424 LYS C N 1
ATOM 12561 C CA . LYS C 1 424 ? 178.817 54.102 26.656 1.00 60.73 424 LYS C CA 1
ATOM 12562 C C . LYS C 1 424 ? 177.678 53.448 27.403 1.00 58.36 424 LYS C C 1
ATOM 12563 O O . LYS C 1 424 ? 177.762 52.253 27.677 1.00 59.70 424 LYS C O 1
ATOM 12569 N N . ILE C 1 425 ? 176.602 54.187 27.694 1.00 66.18 425 ILE C N 1
ATOM 12570 C CA . ILE C 1 425 ? 175.408 53.551 28.268 1.00 64.38 425 ILE C CA 1
ATOM 12571 C C . ILE C 1 425 ? 174.084 53.792 27.530 1.00 63.68 425 ILE C C 1
ATOM 12572 O O . ILE C 1 425 ? 173.716 54.933 27.268 1.00 62.33 425 ILE C O 1
ATOM 12577 N N . GLY C 1 426 ? 173.381 52.713 27.174 1.00 83.41 426 GLY C N 1
ATOM 12578 C CA . GLY C 1 426 ? 172.043 52.828 26.600 1.00 82.98 426 GLY C CA 1
ATOM 12579 C C . GLY C 1 426 ? 171.063 53.132 27.707 1.00 79.79 426 GLY C C 1
ATOM 12580 O O . GLY C 1 426 ? 171.425 52.957 28.858 1.00 78.33 426 GLY C O 1
ATOM 12581 N N . TYR C 1 427 ? 169.807 53.453 27.403 1.00 74.94 427 TYR C N 1
ATOM 12582 C CA . TYR C 1 427 ? 168.957 53.960 28.475 1.00 72.20 427 TYR C CA 1
ATOM 12583 C C . TYR C 1 427 ? 167.586 53.297 28.695 1.00 72.26 427 TYR C C 1
ATOM 12584 O O . TYR C 1 427 ? 167.234 53.089 29.847 1.00 70.91 427 TYR C O 1
ATOM 12593 N N . ILE C 1 428 ? 166.761 53.047 27.678 1.00 45.72 428 ILE C N 1
ATOM 12594 C CA . ILE C 1 428 ? 165.543 52.216 27.908 1.00 47.72 428 ILE C CA 1
ATOM 12595 C C . ILE C 1 428 ? 164.683 52.584 29.141 1.00 44.04 428 ILE C C 1
ATOM 12596 O O . ILE C 1 428 ? 164.813 51.922 30.170 1.00 43.69 428 ILE C O 1
ATOM 12601 N N . PRO C 1 429 ? 163.836 53.633 29.042 1.00 57.95 429 PRO C N 1
ATOM 12602 C CA . PRO C 1 429 ? 163.007 54.195 30.112 1.00 54.53 429 PRO C CA 1
ATOM 12603 C C . PRO C 1 429 ? 161.563 53.684 30.314 1.00 55.84 429 PRO C C 1
ATOM 12604 O O . PRO C 1 429 ? 160.813 54.317 31.092 1.00 53.34 429 PRO C O 1
ATOM 12608 N N . GLN C 1 430 ? 161.151 52.613 29.652 1.00 93.89 430 GLN C N 1
ATOM 12609 C CA . GLN C 1 430 ? 159.812 52.065 29.909 1.00 95.63 430 GLN C CA 1
ATOM 12610 C C . GLN C 1 430 ? 158.639 53.017 29.660 1.00 96.14 430 GLN C C 1
ATOM 12611 O O . GLN C 1 430 ? 157.805 52.722 28.805 1.00 101.34 430 GLN C O 1
ATOM 12617 N N . ASN C 1 431 ? 158.518 54.113 30.414 1.00 71.52 431 ASN C N 1
ATOM 12618 C CA . ASN C 1 431 ? 157.559 55.165 30.019 1.00 72.16 431 ASN C CA 1
ATOM 12619 C C . ASN C 1 431 ? 158.305 56.210 29.160 1.00 73.52 431 ASN C C 1
ATOM 12620 O O . ASN C 1 431 ? 158.958 57.133 29.652 1.00 69.87 431 ASN C O 1
ATOM 12625 N N . ILE C 1 432 ? 158.223 56.038 27.852 1.00 59.52 432 ILE C N 1
ATOM 12626 C CA . ILE C 1 432 ? 159.197 56.662 26.991 1.00 61.36 432 ILE C CA 1
ATOM 12627 C C . ILE C 1 432 ? 158.579 57.808 26.246 1.00 63.41 432 ILE C C 1
ATOM 12628 O O . ILE C 1 432 ? 157.387 57.783 25.970 1.00 64.87 432 ILE C O 1
ATOM 12633 N N . TYR C 1 433 ? 159.357 58.839 25.946 1.00 70.32 433 TYR C N 1
ATOM 12634 C CA . TYR C 1 433 ? 158.812 59.917 25.135 1.00 73.56 433 TYR C CA 1
ATOM 12635 C C . TYR C 1 433 ? 159.296 59.888 23.692 1.00 80.44 433 TYR C C 1
ATOM 12636 O O . TYR C 1 433 ? 160.440 60.230 23.399 1.00 78.87 433 TYR C O 1
ATOM 12645 N N . LEU C 1 434 ? 158.408 59.496 22.786 1.00 52.45 434 LEU C N 1
ATOM 12646 C CA . LEU C 1 434 ? 158.718 59.574 21.379 1.00 55.70 434 LEU C CA 1
ATOM 12647 C C . LEU C 1 434 ? 158.296 60.939 20.867 1.00 56.20 434 LEU C C 1
ATOM 12648 O O . LEU C 1 434 ? 157.458 61.610 21.484 1.00 54.17 434 LEU C O 1
ATOM 12653 N N . PHE C 1 435 ? 158.871 61.361 19.746 1.00 64.82 435 PHE C N 1
ATOM 12654 C CA . PHE C 1 435 ? 158.370 62.541 19.079 1.00 66.16 435 PHE C CA 1
ATOM 12655 C C . PHE C 1 435 ? 157.799 62.153 17.753 1.00 69.44 435 PHE C C 1
ATOM 12656 O O . PHE C 1 435 ? 158.091 61.085 17.217 1.00 70.89 435 PHE C O 1
ATOM 12664 N N . ASN C 1 436 ? 156.980 63.050 17.235 1.00 73.46 436 ASN C N 1
ATOM 12665 C CA . ASN C 1 436 ? 156.218 62.791 16.044 1.00 76.17 436 ASN C CA 1
ATOM 12666 C C . ASN C 1 436 ? 157.073 62.742 14.797 1.00 77.93 436 ASN C C 1
ATOM 12667 O O . ASN C 1 436 ? 157.249 63.754 14.134 1.00 78.39 436 ASN C O 1
ATOM 12672 N N . ASP C 1 437 ? 157.612 61.570 14.490 1.00 69.28 437 ASP C N 1
ATOM 12673 C CA . ASP C 1 437 ? 158.449 61.404 13.311 1.00 70.85 437 ASP C CA 1
ATOM 12674 C C . ASP C 1 437 ? 158.702 59.930 12.973 1.00 72.41 437 ASP C C 1
ATOM 12675 O O . ASP C 1 437 ? 158.188 59.019 13.609 1.00 72.41 437 ASP C O 1
ATOM 12680 N N . SER C 1 438 ? 159.548 59.703 11.988 1.00 91.93 438 SER C N 1
ATOM 12681 C CA . SER C 1 438 ? 159.599 58.420 11.313 1.00 94.00 438 SER C CA 1
ATOM 12682 C C . SER C 1 438 ? 160.326 57.321 12.069 1.00 92.91 438 SER C C 1
ATOM 12683 O O . SER C 1 438 ? 161.401 56.927 11.633 1.00 92.97 438 SER C O 1
ATOM 12686 N N . ILE C 1 439 ? 159.765 56.843 13.187 1.00 95.76 439 ILE C N 1
ATOM 12687 C CA . ILE C 1 439 ? 160.319 55.690 13.934 1.00 94.96 439 ILE C CA 1
ATOM 12688 C C . ILE C 1 439 ? 161.852 55.592 13.957 1.00 92.68 439 ILE C C 1
ATOM 12689 O O . ILE C 1 439 ? 162.445 55.625 15.038 1.00 89.67 439 ILE C O 1
ATOM 12694 N N . ALA C 1 440 ? 162.471 55.443 12.774 1.00 95.72 440 ALA C N 1
ATOM 12695 C CA . ALA C 1 440 ? 163.931 55.500 12.611 1.00 93.91 440 ALA C CA 1
ATOM 12696 C C . ALA C 1 440 ? 164.485 56.677 13.417 1.00 90.04 440 ALA C C 1
ATOM 12697 O O . ALA C 1 440 ? 165.258 56.511 14.353 1.00 86.83 440 ALA C O 1
ATOM 12699 N N . LYS C 1 441 ? 164.036 57.869 13.099 1.00 123.59 441 LYS C N 1
ATOM 12700 C CA . LYS C 1 441 ? 164.016 58.878 14.121 1.00 120.47 441 LYS C CA 1
ATOM 12701 C C . LYS C 1 441 ? 162.552 58.775 14.531 1.00 121.71 441 LYS C C 1
ATOM 12702 O O . LYS C 1 441 ? 161.688 59.045 13.702 1.00 124.25 441 LYS C O 1
ATOM 12708 N N . ASN C 1 442 ? 162.217 58.373 15.760 1.00 97.16 442 ASN C N 1
ATOM 12709 C CA . ASN C 1 442 ? 163.037 58.361 16.974 1.00 93.44 442 ASN C CA 1
ATOM 12710 C C . ASN C 1 442 ? 164.321 57.505 17.010 1.00 91.88 442 ASN C C 1
ATOM 12711 O O . ASN C 1 442 ? 165.397 58.074 16.934 1.00 90.02 442 ASN C O 1
ATOM 12716 N N . ILE C 1 443 ? 164.207 56.177 17.096 1.00 58.70 443 ILE C N 1
ATOM 12717 C CA . ILE C 1 443 ? 165.343 55.225 17.235 1.00 59.30 443 ILE C CA 1
ATOM 12718 C C . ILE C 1 443 ? 166.800 55.745 17.032 1.00 59.55 443 ILE C C 1
ATOM 12719 O O . ILE C 1 443 ? 167.676 55.469 17.845 1.00 58.43 443 ILE C O 1
ATOM 12724 N N . THR C 1 444 ? 167.075 56.477 15.960 1.00 67.66 444 THR C N 1
ATOM 12725 C CA . THR C 1 444 ? 168.409 57.046 15.782 1.00 65.62 444 THR C CA 1
ATOM 12726 C C . THR C 1 444 ? 168.564 58.308 16.597 1.00 62.45 444 THR C C 1
ATOM 12727 O O . THR C 1 444 ? 169.674 58.824 16.726 1.00 60.59 444 THR C O 1
ATOM 12731 N N . PHE C 1 445 ? 167.439 58.843 17.068 1.00 70.82 445 PHE C N 1
ATOM 12732 C CA . PHE C 1 445 ? 167.402 60.067 17.874 1.00 68.34 445 PHE C CA 1
ATOM 12733 C C . PHE C 1 445 ? 167.855 61.268 17.072 1.00 69.42 445 PHE C C 1
ATOM 12734 O O . PHE C 1 445 ? 168.593 62.103 17.588 1.00 67.25 445 PHE C O 1
ATOM 12742 N N . GLY C 1 446 ? 167.433 61.337 15.811 1.00 65.08 446 GLY C N 1
ATOM 12743 C CA . GLY C 1 446 ? 167.844 62.411 14.920 1.00 66.59 446 GLY C CA 1
ATOM 12744 C C . GLY C 1 446 ? 169.009 61.995 14.032 1.00 68.22 446 GLY C C 1
ATOM 12745 O O . GLY C 1 446 ? 168.896 61.997 12.811 1.00 71.19 446 GLY C O 1
ATOM 12746 N N . ASP C 1 447 ? 170.105 61.576 14.661 1.00 108.93 447 ASP C N 1
ATOM 12747 C CA . ASP C 1 447 ? 171.386 61.305 13.991 1.00 109.80 447 ASP C CA 1
ATOM 12748 C C . ASP C 1 447 ? 171.342 60.594 12.639 1.00 113.78 447 ASP C C 1
ATOM 12749 O O . ASP C 1 447 ? 171.745 59.433 12.534 1.00 115.05 447 ASP C O 1
ATOM 12754 N N . ALA C 1 448 ? 170.906 61.305 11.606 1.00 112.65 448 ALA C N 1
ATOM 12755 C CA . ALA C 1 448 ? 170.796 60.720 10.281 1.00 117.09 448 ALA C CA 1
ATOM 12756 C C . ALA C 1 448 ? 170.008 59.423 10.373 1.00 117.46 448 ALA C C 1
ATOM 12757 O O . ALA C 1 448 ? 169.046 59.329 11.134 1.00 115.67 448 ALA C O 1
ATOM 12759 N N . VAL C 1 449 ? 170.422 58.435 9.589 1.00 89.45 449 VAL C N 1
ATOM 12760 C CA . VAL C 1 449 ? 170.043 57.038 9.809 1.00 90.22 449 VAL C CA 1
ATOM 12761 C C . VAL C 1 449 ? 171.291 56.239 9.543 1.00 93.61 449 VAL C C 1
ATOM 12762 O O . VAL C 1 449 ? 172.379 56.808 9.469 1.00 94.24 449 VAL C O 1
ATOM 12766 N N . ASP C 1 450 ? 171.157 54.930 9.438 1.00 110.73 450 ASP C N 1
ATOM 12767 C CA . ASP C 1 450 ? 172.312 54.140 9.112 1.00 114.74 450 ASP C CA 1
ATOM 12768 C C . ASP C 1 450 ? 171.861 52.897 8.411 1.00 119.41 450 ASP C C 1
ATOM 12769 O O . ASP C 1 450 ? 172.675 52.065 8.018 1.00 123.85 450 ASP C O 1
ATOM 12774 N N . GLU C 1 451 ? 170.547 52.801 8.240 1.00 149.13 451 GLU C N 1
ATOM 12775 C CA . GLU C 1 451 ? 169.905 51.679 7.562 1.00 153.67 451 GLU C CA 1
ATOM 12776 C C . GLU C 1 451 ? 170.474 50.325 8.047 1.00 155.04 451 GLU C C 1
ATOM 12777 O O . GLU C 1 451 ? 169.727 49.486 8.547 1.00 153.89 451 GLU C O 1
ATOM 12783 N N . GLU C 1 452 ? 171.777 50.103 7.876 1.00 135.35 452 GLU C N 1
ATOM 12784 C CA . GLU C 1 452 ? 172.459 48.923 8.406 1.00 136.76 452 GLU C CA 1
ATOM 12785 C C . GLU C 1 452 ? 172.315 48.788 9.922 1.00 130.47 452 GLU C C 1
ATOM 12786 O O . GLU C 1 452 ? 171.726 47.825 10.424 1.00 130.02 452 GLU C O 1
ATOM 12792 N N . LYS C 1 453 ? 172.841 49.772 10.648 1.00 116.84 453 LYS C N 1
ATOM 12793 C CA . LYS C 1 453 ? 172.774 49.760 12.107 1.00 111.03 453 LYS C CA 1
ATOM 12794 C C . LYS C 1 453 ? 171.332 49.804 12.579 1.00 107.50 453 LYS C C 1
ATOM 12795 O O . LYS C 1 453 ? 170.972 49.130 13.546 1.00 105.20 453 LYS C O 1
ATOM 12801 N N . LEU C 1 454 ? 170.513 50.603 11.896 1.00 100.84 454 LEU C N 1
ATOM 12802 C CA . LEU C 1 454 ? 169.098 50.729 12.235 1.00 98.07 454 LEU C CA 1
ATOM 12803 C C . LEU C 1 454 ? 168.403 49.370 12.145 1.00 101.14 454 LEU C C 1
ATOM 12804 O O . LEU C 1 454 ? 167.638 48.994 13.037 1.00 99.97 454 LEU C O 1
ATOM 12809 N N . ASN C 1 455 ? 168.678 48.641 11.067 1.00 129.51 455 ASN C N 1
ATOM 12810 C CA . ASN C 1 455 ? 168.105 47.316 10.875 1.00 133.20 455 ASN C CA 1
ATOM 12811 C C . ASN C 1 455 ? 168.596 46.319 11.932 1.00 132.00 455 ASN C C 1
ATOM 12812 O O . ASN C 1 455 ? 167.787 45.584 12.500 1.00 131.80 455 ASN C O 1
ATOM 12817 N N . LYS C 1 456 ? 169.905 46.289 12.202 1.00 106.27 456 LYS C N 1
ATOM 12818 C CA . LYS C 1 456 ? 170.426 45.364 13.219 1.00 105.43 456 LYS C CA 1
ATOM 12819 C C . LYS C 1 456 ? 169.824 45.639 14.578 1.00 99.10 456 LYS C C 1
ATOM 12820 O O . LYS C 1 456 ? 169.490 44.723 15.327 1.00 99.27 456 LYS C O 1
ATOM 12826 N N . VAL C 1 457 ? 169.696 46.919 14.884 1.00 104.12 457 VAL C N 1
ATOM 12827 C CA . VAL C 1 457 ? 169.124 47.356 16.139 1.00 100.03 457 VAL C CA 1
ATOM 12828 C C . VAL C 1 457 ? 167.656 46.968 16.235 1.00 101.68 457 VAL C C 1
ATOM 12829 O O . VAL C 1 457 ? 167.188 46.550 17.294 1.00 100.58 457 VAL C O 1
ATOM 12833 N N . ILE C 1 458 ? 166.932 47.097 15.130 1.00 105.65 458 ILE C N 1
ATOM 12834 C CA . ILE C 1 458 ? 165.536 46.682 15.117 1.00 108.83 458 ILE C CA 1
ATOM 12835 C C . ILE C 1 458 ? 165.445 45.175 15.325 1.00 111.69 458 ILE C C 1
ATOM 12836 O O . ILE C 1 458 ? 164.573 44.691 16.050 1.00 112.60 458 ILE C O 1
ATOM 12841 N N . LYS C 1 459 ? 166.372 44.436 14.722 1.00 112.57 459 LYS C N 1
ATOM 12842 C CA . LYS C 1 459 ? 166.396 42.997 14.912 1.00 115.73 459 LYS C CA 1
ATOM 12843 C C . LYS C 1 459 ? 166.647 42.630 16.367 1.00 112.67 459 LYS C C 1
ATOM 12844 O O . LYS C 1 459 ? 165.907 41.831 16.930 1.00 114.65 459 LYS C O 1
ATOM 12850 N N . GLN C 1 460 ? 167.653 43.248 16.984 1.00 94.46 460 GLN C N 1
ATOM 12851 C CA . GLN C 1 460 ? 167.980 42.959 18.375 1.00 91.73 460 GLN C CA 1
ATOM 12852 C C . GLN C 1 460 ? 166.790 43.135 19.290 1.00 90.22 460 GLN C C 1
ATOM 12853 O O . GLN C 1 460 ? 166.470 42.251 20.074 1.00 91.14 460 GLN C O 1
ATOM 12859 N N . ALA C 1 461 ? 166.108 44.263 19.167 1.00 75.50 461 ALA C N 1
ATOM 12860 C CA . ALA C 1 461 ? 164.984 44.542 20.054 1.00 73.06 461 ALA C CA 1
ATOM 12861 C C . ALA C 1 461 ? 163.723 43.916 19.506 1.00 75.01 461 ALA C C 1
ATOM 12862 O O . ALA C 1 461 ? 162.613 44.261 19.926 1.00 73.60 461 ALA C O 1
ATOM 12864 N N . ASN C 1 462 ? 163.927 42.967 18.593 1.00 106.92 462 ASN C N 1
ATOM 12865 C CA . ASN C 1 462 ? 162.860 42.255 17.894 1.00 111.94 462 ASN C CA 1
ATOM 12866 C C . ASN C 1 462 ? 161.597 43.082 17.643 1.00 112.78 462 ASN C C 1
ATOM 12867 O O . ASN C 1 462 ? 160.567 42.910 18.293 1.00 114.05 462 ASN C O 1
ATOM 12872 N N . LEU C 1 463 ? 161.729 44.007 16.698 1.00 105.93 463 LEU C N 1
ATOM 12873 C CA . LEU C 1 463 ? 160.638 44.833 16.201 1.00 106.79 463 LEU C CA 1
ATOM 12874 C C . LEU C 1 463 ? 160.378 44.475 14.755 1.00 110.38 463 LEU C C 1
ATOM 12875 O O . LEU C 1 463 ? 159.520 45.079 14.116 1.00 111.37 463 LEU C O 1
ATOM 12880 N N . GLU C 1 464 ? 161.127 43.497 14.243 1.00 105.35 464 GLU C N 1
ATOM 12881 C CA . GLU C 1 464 ? 161.111 43.185 12.815 1.00 108.83 464 GLU C CA 1
ATOM 12882 C C . GLU C 1 464 ? 159.739 42.870 12.267 1.00 112.27 464 GLU C C 1
ATOM 12883 O O . GLU C 1 464 ? 159.363 43.366 11.206 1.00 113.85 464 GLU C O 1
ATOM 12889 N N . HIS C 1 465 ? 158.983 42.071 13.006 1.00 124.37 465 HIS C N 1
ATOM 12890 C CA . HIS C 1 465 ? 157.649 41.680 12.575 1.00 127.48 465 HIS C CA 1
ATOM 12891 C C . HIS C 1 465 ? 156.626 42.799 12.748 1.00 125.73 465 HIS C C 1
ATOM 12892 O O . HIS C 1 465 ? 155.457 42.647 12.398 1.00 127.86 465 HIS C O 1
ATOM 12899 N N . PHE C 1 466 ? 157.075 43.925 13.286 1.00 106.02 466 PHE C N 1
ATOM 12900 C CA . PHE C 1 466 ? 156.216 45.093 13.439 1.00 104.24 466 PHE C CA 1
ATOM 12901 C C . PHE C 1 466 ? 156.399 46.042 12.261 1.00 104.04 466 PHE C C 1
ATOM 12902 O O . PHE C 1 466 ? 155.424 46.574 11.721 1.00 104.75 466 PHE C O 1
ATOM 12910 N N . ILE C 1 467 ? 157.655 46.237 11.859 1.00 111.00 467 ILE C N 1
ATOM 12911 C CA . ILE C 1 467 ? 157.998 47.171 10.786 1.00 110.70 467 ILE C CA 1
ATOM 12912 C C . ILE C 1 467 ? 157.695 46.542 9.422 1.00 114.74 467 ILE C C 1
ATOM 12913 O O . ILE C 1 467 ? 157.753 47.206 8.386 1.00 115.12 467 ILE C O 1
ATOM 12918 N N . LYS C 1 468 ? 157.358 45.256 9.432 1.00 122.29 468 LYS C N 1
ATOM 12919 C CA . LYS C 1 468 ? 156.894 44.582 8.223 1.00 126.57 468 LYS C CA 1
ATOM 12920 C C . LYS C 1 468 ? 155.428 44.897 7.939 1.00 127.96 468 LYS C C 1
ATOM 12921 O O . LYS C 1 468 ? 155.056 45.135 6.795 1.00 131.40 468 LYS C O 1
ATOM 12927 N N . ASN C 1 469 ? 154.598 44.904 8.976 1.00 126.99 469 ASN C N 1
ATOM 12928 C CA . ASN C 1 469 ? 153.170 45.139 8.793 1.00 128.19 469 ASN C CA 1
ATOM 12929 C C . ASN C 1 469 ? 152.806 46.610 8.722 1.00 125.79 469 ASN C C 1
ATOM 12930 O O . ASN C 1 469 ? 151.647 46.982 8.917 1.00 125.75 469 ASN C O 1
ATOM 12935 N N . LEU C 1 470 ? 153.799 47.445 8.444 1.00 92.69 470 LEU C N 1
ATOM 12936 C CA . LEU C 1 470 ? 153.566 48.869 8.276 1.00 91.26 470 LEU C CA 1
ATOM 12937 C C . LEU C 1 470 ? 153.730 49.227 6.794 1.00 94.80 470 LEU C C 1
ATOM 12938 O O . LEU C 1 470 ? 154.634 48.725 6.124 1.00 96.86 470 LEU C O 1
ATOM 12943 N N . PRO C 1 471 ? 152.838 50.075 6.267 1.00 123.22 471 PRO C N 1
ATOM 12944 C CA . PRO C 1 471 ? 152.957 50.476 4.860 1.00 127.51 471 PRO C CA 1
ATOM 12945 C C . PRO C 1 471 ? 154.226 51.291 4.562 1.00 125.81 471 PRO C C 1
ATOM 12946 O O . PRO C 1 471 ? 155.070 50.791 3.817 1.00 128.92 471 PRO C O 1
ATOM 12950 N N . GLN C 1 472 ? 154.369 52.500 5.105 1.00 160.68 472 GLN C N 1
ATOM 12951 C CA . GLN C 1 472 ? 155.611 53.250 4.902 1.00 158.99 472 GLN C CA 1
ATOM 12952 C C . GLN C 1 472 ? 156.748 52.537 5.610 1.00 156.52 472 GLN C C 1
ATOM 12953 O O . GLN C 1 472 ? 157.913 52.682 5.249 1.00 156.77 472 GLN C O 1
ATOM 12959 N N . GLY C 1 473 ? 156.400 51.776 6.635 1.00 110.37 473 GLY C N 1
ATOM 12960 C CA . GLY C 1 473 ? 157.371 50.950 7.318 1.00 109.41 473 GLY C CA 1
ATOM 12961 C C . GLY C 1 473 ? 158.202 51.683 8.343 1.00 105.29 473 GLY C C 1
ATOM 12962 O O . GLY C 1 473 ? 157.682 52.198 9.338 1.00 103.10 473 GLY C O 1
ATOM 12963 N N . VAL C 1 474 ? 159.505 51.742 8.094 1.00 94.00 474 VAL C N 1
ATOM 12964 C CA . VAL C 1 474 ? 160.424 52.362 9.035 1.00 90.02 474 VAL C CA 1
ATOM 12965 C C . VAL C 1 474 ? 160.244 53.882 9.017 1.00 87.71 474 VAL C C 1
ATOM 12966 O O . VAL C 1 474 ? 160.787 54.581 9.865 1.00 84.20 474 VAL C O 1
ATOM 12970 N N . GLN C 1 475 ? 159.452 54.376 8.067 1.00 108.86 475 GLN C N 1
ATOM 12971 C CA . GLN C 1 475 ? 159.217 55.809 7.895 1.00 107.42 475 GLN C CA 1
ATOM 12972 C C . GLN C 1 475 ? 157.854 56.242 8.432 1.00 106.36 475 GLN C C 1
ATOM 12973 O O . GLN C 1 475 ? 157.392 57.350 8.162 1.00 105.95 475 GLN C O 1
ATOM 12979 N N . THR C 1 476 ? 157.203 55.361 9.180 1.00 84.73 476 THR C N 1
ATOM 12980 C CA . THR C 1 476 ? 155.910 55.676 9.773 1.00 83.95 476 THR C CA 1
ATOM 12981 C C . THR C 1 476 ? 156.021 56.762 10.832 1.00 80.15 476 THR C C 1
ATOM 12982 O O . THR C 1 476 ? 156.803 56.633 11.772 1.00 77.77 476 THR C O 1
ATOM 12986 N N . LYS C 1 477 ? 155.259 57.839 10.697 1.00 87.03 477 LYS C N 1
ATOM 12987 C CA . LYS C 1 477 ? 155.233 58.817 11.779 1.00 84.27 477 LYS C CA 1
ATOM 12988 C C . LYS C 1 477 ? 154.548 58.112 12.942 1.00 83.37 477 LYS C C 1
ATOM 12989 O O . LYS C 1 477 ? 153.556 57.419 12.743 1.00 84.94 477 LYS C O 1
ATOM 12995 N N . VAL C 1 478 ? 155.075 58.274 14.149 1.00 75.24 478 VAL C N 1
ATOM 12996 C CA . VAL C 1 478 ? 154.511 57.602 15.318 1.00 74.08 478 VAL C CA 1
ATOM 12997 C C . VAL C 1 478 ? 153.496 58.505 16.010 1.00 72.34 478 VAL C C 1
ATOM 12998 O O . VAL C 1 478 ? 153.087 58.242 17.142 1.00 70.69 478 VAL C O 1
ATOM 13002 N N . GLY C 1 479 ? 153.134 59.590 15.331 1.00 104.65 479 GLY C N 1
ATOM 13003 C CA . GLY C 1 479 ? 151.981 60.393 15.688 1.00 102.96 479 GLY C CA 1
ATOM 13004 C C . GLY C 1 479 ? 152.139 61.354 16.846 1.00 99.43 479 GLY C C 1
ATOM 13005 O O . GLY C 1 479 ? 151.439 62.358 16.913 1.00 98.25 479 GLY C O 1
ATOM 13006 N N . ASP C 1 480 ? 153.062 61.049 17.744 1.00 142.39 480 ASP C N 1
ATOM 13007 C CA . ASP C 1 480 ? 153.307 61.830 18.947 1.00 138.64 480 ASP C CA 1
ATOM 13008 C C . ASP C 1 480 ? 154.137 60.876 19.761 1.00 137.64 480 ASP C C 1
ATOM 13009 O O . ASP C 1 480 ? 155.098 60.313 19.244 1.00 139.68 480 ASP C O 1
ATOM 13014 N N . GLY C 1 481 ? 153.792 60.678 21.023 1.00 110.52 481 GLY C N 1
ATOM 13015 C CA . GLY C 1 481 ? 154.393 59.569 21.723 1.00 110.11 481 GLY C CA 1
ATOM 13016 C C . GLY C 1 481 ? 153.796 58.350 21.046 1.00 113.55 481 GLY C C 1
ATOM 13017 O O . GLY C 1 481 ? 154.466 57.347 20.831 1.00 116.27 481 GLY C O 1
ATOM 13018 N N . GLY C 1 482 ? 152.540 58.477 20.644 1.00 116.06 482 GLY C N 1
ATOM 13019 C CA . GLY C 1 482 ? 151.763 57.361 20.154 1.00 118.57 482 GLY C CA 1
ATOM 13020 C C . GLY C 1 482 ? 150.538 57.474 21.036 1.00 114.99 482 GLY C C 1
ATOM 13021 O O . GLY C 1 482 ? 150.704 57.363 22.249 1.00 111.20 482 GLY C O 1
ATOM 13022 N N . SER C 1 483 ? 149.324 57.697 20.529 1.00 106.87 483 SER C N 1
ATOM 13023 C CA . SER C 1 483 ? 148.885 57.703 19.129 1.00 110.89 483 SER C CA 1
ATOM 13024 C C . SER C 1 483 ? 149.210 56.394 18.395 1.00 114.97 483 SER C C 1
ATOM 13025 O O . SER C 1 483 ? 148.777 55.324 18.824 1.00 115.25 483 SER C O 1
ATOM 13028 N N . ASN C 1 484 ? 149.977 56.471 17.312 1.00 132.12 484 ASN C N 1
ATOM 13029 C CA . ASN C 1 484 ? 150.124 55.339 16.389 1.00 136.17 484 ASN C CA 1
ATOM 13030 C C . ASN C 1 484 ? 150.657 54.045 17.021 1.00 136.90 484 ASN C C 1
ATOM 13031 O O . ASN C 1 484 ? 150.516 52.963 16.452 1.00 140.14 484 ASN C O 1
ATOM 13036 N N . LEU C 1 485 ? 151.251 54.163 18.203 1.00 84.03 485 LEU C N 1
ATOM 13037 C CA . LEU C 1 485 ? 151.932 53.042 18.844 1.00 84.56 485 LEU C CA 1
ATOM 13038 C C . LEU C 1 485 ? 151.298 52.617 20.170 1.00 81.36 485 LEU C C 1
ATOM 13039 O O . LEU C 1 485 ? 150.804 53.459 20.926 1.00 77.25 485 LEU C O 1
ATOM 13044 N N . SER C 1 486 ? 151.327 51.315 20.455 1.00 88.92 486 SER C N 1
ATOM 13045 C CA . SER C 1 486 ? 150.866 50.817 21.749 1.00 85.56 486 SER C CA 1
ATOM 13046 C C . SER C 1 486 ? 152.052 50.375 22.601 1.00 84.49 486 SER C C 1
ATOM 13047 O O . SER C 1 486 ? 153.087 49.964 22.075 1.00 88.13 486 SER C O 1
ATOM 13050 N N . GLY C 1 487 ? 151.864 50.432 23.918 1.00 87.94 487 GLY C N 1
ATOM 13051 C CA . GLY C 1 487 ? 152.938 50.329 24.898 1.00 85.34 487 GLY C CA 1
ATOM 13052 C C . GLY C 1 487 ? 154.095 49.408 24.571 1.00 89.54 487 GLY C C 1
ATOM 13053 O O . GLY C 1 487 ? 155.249 49.794 24.730 1.00 88.94 487 GLY C O 1
ATOM 13054 N N . GLY C 1 488 ? 153.782 48.206 24.091 1.00 66.78 488 GLY C N 1
ATOM 13055 C CA . GLY C 1 488 ? 154.791 47.213 23.767 1.00 70.91 488 GLY C CA 1
ATOM 13056 C C . GLY C 1 488 ? 155.733 47.729 22.707 1.00 73.60 488 GLY C C 1
ATOM 13057 O O . GLY C 1 488 ? 156.952 47.557 22.803 1.00 73.61 488 GLY C O 1
ATOM 13058 N N . GLN C 1 489 ? 155.154 48.332 21.674 1.00 85.33 489 GLN C N 1
ATOM 13059 C CA . GLN C 1 489 ? 155.944 48.909 20.596 1.00 86.50 489 GLN C CA 1
ATOM 13060 C C . GLN C 1 489 ? 156.698 50.163 21.024 1.00 83.38 489 GLN C C 1
ATOM 13061 O O . GLN C 1 489 ? 157.831 50.354 20.578 1.00 82.77 489 GLN C O 1
ATOM 13067 N N . LYS C 1 490 ? 156.069 51.039 21.820 1.00 85.48 490 LYS C N 1
ATOM 13068 C CA . LYS C 1 490 ? 156.804 52.176 22.364 1.00 82.46 490 LYS C CA 1
ATOM 13069 C C . LYS C 1 490 ? 158.061 51.658 23.028 1.00 81.20 490 LYS C C 1
ATOM 13070 O O . LYS C 1 490 ? 159.164 52.087 22.707 1.00 78.43 490 LYS C O 1
ATOM 13076 N N . GLN C 1 491 ? 157.870 50.698 23.929 1.00 82.54 491 GLN C N 1
ATOM 13077 C CA . GLN C 1 491 ? 158.939 50.061 24.692 1.00 78.61 491 GLN C CA 1
ATOM 13078 C C . GLN C 1 491 ? 160.042 49.414 23.903 1.00 80.08 491 GLN C C 1
ATOM 13079 O O . GLN C 1 491 ? 161.219 49.585 24.211 1.00 75.70 491 GLN C O 1
ATOM 13085 N N . ARG C 1 492 ? 159.664 48.637 22.903 1.00 83.12 492 ARG C N 1
ATOM 13086 C CA . ARG C 1 492 ? 160.676 47.993 22.096 1.00 83.80 492 ARG C CA 1
ATOM 13087 C C . ARG C 1 492 ? 161.420 49.044 21.310 1.00 81.86 492 ARG C C 1
ATOM 13088 O O . ARG C 1 492 ? 162.631 48.960 21.154 1.00 79.45 492 ARG C O 1
ATOM 13096 N N . ILE C 1 493 ? 160.697 50.067 20.873 1.00 72.32 493 ILE C N 1
ATOM 13097 C CA . ILE C 1 493 ? 161.312 51.169 20.154 1.00 70.63 493 ILE C CA 1
ATOM 13098 C C . ILE C 1 493 ? 162.305 51.889 21.041 1.00 64.82 493 ILE C C 1
ATOM 13099 O O . ILE C 1 493 ? 163.357 52.302 20.572 1.00 62.48 493 ILE C O 1
ATOM 13104 N N . ALA C 1 494 ? 161.995 52.019 22.324 1.00 61.82 494 ALA C N 1
ATOM 13105 C CA . ALA C 1 494 ? 162.948 52.618 23.248 1.00 55.57 494 ALA C CA 1
ATOM 13106 C C . ALA C 1 494 ? 164.164 51.728 23.383 1.00 54.49 494 ALA C C 1
ATOM 13107 O O . ALA C 1 494 ? 165.293 52.215 23.376 1.00 51.84 494 ALA C O 1
ATOM 13109 N N . ILE C 1 495 ? 163.935 50.425 23.508 1.00 57.48 495 ILE C N 1
ATOM 13110 C CA . ILE C 1 495 ? 165.047 49.479 23.575 1.00 57.24 495 ILE C CA 1
ATOM 13111 C C . ILE C 1 495 ? 165.967 49.601 22.363 1.00 58.81 495 ILE C C 1
ATOM 13112 O O . ILE C 1 495 ? 167.202 49.564 22.488 1.00 56.88 495 ILE C O 1
ATOM 13117 N N . ALA C 1 496 ? 165.344 49.761 21.199 1.00 62.04 496 ALA C N 1
ATOM 13118 C CA . ALA C 1 496 ? 166.049 49.878 19.939 1.00 63.41 496 ALA C CA 1
ATOM 13119 C C . ALA C 1 496 ? 166.856 51.164 19.909 1.00 61.85 496 ALA C C 1
ATOM 13120 O O . ALA C 1 496 ? 168.051 51.149 19.634 1.00 62.77 496 ALA C O 1
ATOM 13122 N N . ARG C 1 497 ? 166.187 52.273 20.186 1.00 71.12 497 ARG C N 1
ATOM 13123 C CA . ARG C 1 497 ? 166.848 53.550 20.258 1.00 67.64 497 ARG C CA 1
ATOM 13124 C C . ARG C 1 497 ? 168.105 53.423 21.110 1.00 63.51 497 ARG C C 1
ATOM 13125 O O . ARG C 1 497 ? 169.178 53.878 20.703 1.00 62.78 497 ARG C O 1
ATOM 13133 N N . ALA C 1 498 ? 167.988 52.759 22.262 1.00 53.20 498 ALA C N 1
ATOM 13134 C CA . ALA C 1 498 ? 169.136 52.586 23.158 1.00 52.40 498 ALA C CA 1
ATOM 13135 C C . ALA C 1 498 ? 170.244 51.729 22.535 1.00 54.84 498 ALA C C 1
ATOM 13136 O O . ALA C 1 498 ? 171.427 52.064 22.613 1.00 55.04 498 ALA C O 1
ATOM 13138 N N . LEU C 1 499 ? 169.858 50.613 21.924 1.00 59.08 499 LEU C N 1
ATOM 13139 C CA . LEU C 1 499 ? 170.825 49.741 21.269 1.00 61.65 499 LEU C CA 1
ATOM 13140 C C . LEU C 1 499 ? 171.432 50.418 20.051 1.00 63.28 499 LEU C C 1
ATOM 13141 O O . LEU C 1 499 ? 172.379 49.899 19.469 1.00 66.10 499 LEU C O 1
ATOM 13146 N N . TYR C 1 500 ? 170.879 51.555 19.640 1.00 66.04 500 TYR C N 1
ATOM 13147 C CA . TYR C 1 500 ? 171.387 52.231 18.450 1.00 67.75 500 TYR C CA 1
ATOM 13148 C C . TYR C 1 500 ? 172.686 52.957 18.790 1.00 65.98 500 TYR C C 1
ATOM 13149 O O . TYR C 1 500 ? 173.572 53.086 17.926 1.00 69.18 500 TYR C O 1
ATOM 13158 N N . LEU C 1 501 ? 172.789 53.419 20.043 1.00 61.87 501 LEU C N 1
ATOM 13159 C CA . LEU C 1 501 ? 174.056 53.910 20.593 1.00 61.14 501 LEU C CA 1
ATOM 13160 C C . LEU C 1 501 ? 174.979 52.714 20.793 1.00 63.69 501 LEU C C 1
ATOM 13161 O O . LEU C 1 501 ? 176.205 52.811 20.675 1.00 65.40 501 LEU C O 1
ATOM 13166 N N . GLU C 1 502 ? 174.322 51.583 21.046 1.00 93.45 502 GLU C N 1
ATOM 13167 C CA . GLU C 1 502 ? 174.891 50.265 21.324 1.00 96.00 502 GLU C CA 1
ATOM 13168 C C . GLU C 1 502 ? 175.272 50.121 22.813 1.00 93.02 502 GLU C C 1
ATOM 13169 O O . GLU C 1 502 ? 174.388 50.019 23.675 1.00 89.99 502 GLU C O 1
ATOM 13175 N N . PRO C 1 503 ? 176.579 50.160 23.124 1.00 107.17 503 PRO C N 1
ATOM 13176 C CA . PRO C 1 503 ? 177.047 49.375 24.259 1.00 106.71 503 PRO C CA 1
ATOM 13177 C C . PRO C 1 503 ? 176.883 50.200 25.535 1.00 102.00 503 PRO C C 1
ATOM 13178 O O . PRO C 1 503 ? 176.045 51.097 25.494 1.00 99.22 503 PRO C O 1
ATOM 13182 N N . GLU C 1 504 ? 177.546 49.908 26.655 1.00 68.62 504 GLU C N 1
ATOM 13183 C CA . GLU C 1 504 ? 178.091 48.613 27.038 1.00 71.29 504 GLU C CA 1
ATOM 13184 C C . GLU C 1 504 ? 177.385 48.318 28.338 1.00 68.28 504 GLU C C 1
ATOM 13185 O O . GLU C 1 504 ? 177.350 47.194 28.834 1.00 69.73 504 GLU C O 1
ATOM 13191 N N . ILE C 1 505 ? 176.814 49.381 28.875 1.00 54.31 505 ILE C N 1
ATOM 13192 C CA . ILE C 1 505 ? 176.020 49.331 30.066 1.00 51.99 505 ILE C CA 1
ATOM 13193 C C . ILE C 1 505 ? 174.605 49.729 29.692 1.00 50.60 505 ILE C C 1
ATOM 13194 O O . ILE C 1 505 ? 174.417 50.797 29.129 1.00 49.79 505 ILE C O 1
ATOM 13199 N N . LEU C 1 506 ? 173.622 48.862 29.925 1.00 61.25 506 LEU C N 1
ATOM 13200 C CA . LEU C 1 506 ? 172.214 49.230 29.731 1.00 59.49 506 LEU C CA 1
ATOM 13201 C C . LEU C 1 506 ? 171.580 49.628 31.055 1.00 56.48 506 LEU C C 1
ATOM 13202 O O . LEU C 1 506 ? 171.614 48.851 32.006 1.00 56.76 506 LEU C O 1
ATOM 13207 N N . VAL C 1 507 ? 171.029 50.835 31.145 1.00 45.46 507 VAL C N 1
ATOM 13208 C CA . VAL C 1 507 ? 170.153 51.140 32.274 1.00 43.80 507 VAL C CA 1
ATOM 13209 C C . VAL C 1 507 ? 168.714 50.861 31.858 1.00 43.88 507 VAL C C 1
ATOM 13210 O O . VAL C 1 507 ? 168.331 51.100 30.731 1.00 44.47 507 VAL C O 1
ATOM 13214 N N . LEU C 1 508 ? 167.923 50.306 32.759 1.00 51.75 508 LEU C N 1
ATOM 13215 C CA . LEU C 1 508 ? 166.514 50.122 32.497 1.00 52.01 508 LEU C CA 1
ATOM 13216 C C . LEU C 1 508 ? 165.729 50.741 33.644 1.00 50.04 508 LEU C C 1
ATOM 13217 O O . LEU C 1 508 ? 165.725 50.227 34.764 1.00 49.95 508 LEU C O 1
ATOM 13222 N N . ASP C 1 509 ? 165.099 51.873 33.358 1.00 55.62 509 ASP C N 1
ATOM 13223 C CA . ASP C 1 509 ? 164.359 52.622 34.352 1.00 54.08 509 ASP C CA 1
ATOM 13224 C C . ASP C 1 509 ? 162.899 52.323 34.234 1.00 55.04 509 ASP C C 1
ATOM 13225 O O . ASP C 1 509 ? 162.174 53.082 33.613 1.00 54.98 509 ASP C O 1
ATOM 13230 N N . GLN C 1 510 ? 162.451 51.249 34.859 1.00 59.04 510 GLN C N 1
ATOM 13231 C CA . GLN C 1 510 ? 161.060 50.861 34.728 1.00 60.46 510 GLN C CA 1
ATOM 13232 C C . GLN C 1 510 ? 160.107 51.736 35.555 1.00 59.59 510 GLN C C 1
ATOM 13233 O O . GLN C 1 510 ? 160.386 52.063 36.704 1.00 58.52 510 GLN C O 1
ATOM 13239 N N . ALA C 1 511 ? 158.986 52.119 34.941 1.00 97.10 511 ALA C N 1
ATOM 13240 C CA . ALA C 1 511 ? 157.980 52.972 35.574 1.00 96.91 511 ALA C CA 1
ATOM 13241 C C . ALA C 1 511 ? 157.094 52.118 36.431 1.00 98.61 511 ALA C C 1
ATOM 13242 O O . ALA C 1 511 ? 157.221 50.895 36.415 1.00 99.92 511 ALA C O 1
ATOM 13244 N N . THR C 1 512 ? 156.196 52.756 37.177 1.00 101.13 512 THR C N 1
ATOM 13245 C CA . THR C 1 512 ? 155.256 52.019 38.022 1.00 103.17 512 THR C CA 1
ATOM 13246 C C . THR C 1 512 ? 153.991 51.604 37.243 1.00 105.65 512 THR C C 1
ATOM 13247 O O . THR C 1 512 ? 153.324 52.433 36.613 1.00 105.93 512 THR C O 1
ATOM 13251 N N . SER C 1 513 ? 153.692 50.306 37.307 1.00 156.04 513 SER C N 1
ATOM 13252 C CA . SER C 1 513 ? 152.584 49.645 36.602 1.00 158.95 513 SER C CA 1
ATOM 13253 C C . SER C 1 513 ? 152.891 49.518 35.106 1.00 159.13 513 SER C C 1
ATOM 13254 O O . SER C 1 513 ? 153.412 50.447 34.482 1.00 157.30 513 SER C O 1
ATOM 13257 N N . ALA C 1 514 ? 152.576 48.351 34.546 1.00 130.78 514 ALA C N 1
ATOM 13258 C CA . ALA C 1 514 ? 152.780 48.091 33.120 1.00 131.81 514 ALA C CA 1
ATOM 13259 C C . ALA C 1 514 ? 151.673 47.214 32.536 1.00 135.70 514 ALA C C 1
ATOM 13260 O O . ALA C 1 514 ? 151.360 47.310 31.352 1.00 137.19 514 ALA C O 1
ATOM 13262 N N . LEU C 1 515 ? 151.112 46.351 33.382 1.00 139.85 515 LEU C N 1
ATOM 13263 C CA . LEU C 1 515 ? 149.977 45.478 33.054 1.00 143.93 515 LEU C CA 1
ATOM 13264 C C . LEU C 1 515 ? 150.087 44.686 31.739 1.00 146.53 515 LEU C C 1
ATOM 13265 O O . LEU C 1 515 ? 149.812 45.207 30.663 1.00 147.35 515 LEU C O 1
ATOM 13270 N N . ASP C 1 516 ? 150.444 43.409 31.836 1.00 154.63 516 ASP C N 1
ATOM 13271 C CA . ASP C 1 516 ? 150.791 42.795 33.107 1.00 153.86 516 ASP C CA 1
ATOM 13272 C C . ASP C 1 516 ? 151.867 41.763 32.845 1.00 154.74 516 ASP C C 1
ATOM 13273 O O . ASP C 1 516 ? 152.836 42.049 32.148 1.00 153.80 516 ASP C O 1
ATOM 13278 N N . THR C 1 517 ? 151.687 40.560 33.383 1.00 203.57 517 THR C N 1
ATOM 13279 C CA . THR C 1 517 ? 152.716 39.534 33.288 1.00 204.86 517 THR C CA 1
ATOM 13280 C C . THR C 1 517 ? 153.011 39.222 31.821 1.00 210.38 517 THR C C 1
ATOM 13281 O O . THR C 1 517 ? 154.168 39.167 31.407 1.00 212.48 517 THR C O 1
ATOM 13285 N N . GLN C 1 518 ? 151.946 39.102 31.030 1.00 195.75 518 GLN C N 1
ATOM 13286 C CA . GLN C 1 518 ? 152.055 38.709 29.627 1.00 202.41 518 GLN C CA 1
ATOM 13287 C C . GLN C 1 518 ? 153.056 39.539 28.842 1.00 203.28 518 GLN C C 1
ATOM 13288 O O . GLN C 1 518 ? 153.999 39.000 28.252 1.00 207.73 518 GLN C O 1
ATOM 13294 N N . SER C 1 519 ? 152.848 40.847 28.847 1.00 134.95 519 SER C N 1
ATOM 13295 C CA . SER C 1 519 ? 153.664 41.776 28.068 1.00 135.66 519 SER C CA 1
ATOM 13296 C C . SER C 1 519 ? 155.057 42.065 28.637 1.00 132.85 519 SER C C 1
ATOM 13297 O O . SER C 1 519 ? 156.094 41.948 27.954 1.00 136.60 519 SER C O 1
ATOM 13300 N N . GLU C 1 520 ? 155.066 42.442 29.907 1.00 107.32 520 GLU C N 1
ATOM 13301 C CA . GLU C 1 520 ? 156.282 42.899 30.545 1.00 102.88 520 GLU C CA 1
ATOM 13302 C C . GLU C 1 520 ? 157.286 41.763 30.699 1.00 105.85 520 GLU C C 1
ATOM 13303 O O . GLU C 1 520 ? 158.481 41.988 30.537 1.00 105.55 520 GLU C O 1
ATOM 13309 N N . ALA C 1 521 ? 156.808 40.550 31.007 1.00 77.51 521 ALA C N 1
ATOM 13310 C CA . ALA C 1 521 ? 157.707 39.399 31.094 1.00 81.10 521 ALA C CA 1
ATOM 13311 C C . ALA C 1 521 ? 158.365 39.099 29.749 1.00 88.01 521 ALA C C 1
ATOM 13312 O O . ALA C 1 521 ? 159.560 38.777 29.699 1.00 88.88 521 ALA C O 1
ATOM 13314 N N . LYS C 1 522 ? 157.584 39.159 28.669 1.00 90.72 522 LYS C N 1
ATOM 13315 C CA . LYS C 1 522 ? 158.139 38.949 27.330 1.00 96.23 522 LYS C CA 1
ATOM 13316 C C . LYS C 1 522 ? 159.222 39.985 27.008 1.00 94.35 522 LYS C C 1
ATOM 13317 O O . LYS C 1 522 ? 160.335 39.629 26.554 1.00 94.43 522 LYS C O 1
ATOM 13323 N N . ILE C 1 523 ? 158.913 41.262 27.237 1.00 94.37 523 ILE C N 1
ATOM 13324 C CA . ILE C 1 523 ? 159.912 42.285 26.954 1.00 91.37 523 ILE C CA 1
ATOM 13325 C C . ILE C 1 523 ? 161.140 42.057 27.833 1.00 86.17 523 ILE C C 1
ATOM 13326 O O . ILE C 1 523 ? 162.275 42.205 27.373 1.00 84.97 523 ILE C O 1
ATOM 13331 N N . MET C 1 524 ? 160.914 41.641 29.074 1.00 90.73 524 MET C N 1
ATOM 13332 C CA . MET C 1 524 ? 162.008 41.334 29.985 1.00 86.34 524 MET C CA 1
ATOM 13333 C C . MET C 1 524 ? 162.949 40.261 29.452 1.00 90.63 524 MET C C 1
ATOM 13334 O O . MET C 1 524 ? 164.166 40.434 29.484 1.00 87.60 524 MET C O 1
ATOM 13339 N N . ASP C 1 525 ? 162.399 39.151 28.971 1.00 108.50 525 ASP C N 1
ATOM 13340 C CA . ASP C 1 525 ? 163.247 38.112 28.391 1.00 112.32 525 ASP C CA 1
ATOM 13341 C C . ASP C 1 525 ? 163.996 38.606 27.156 1.00 112.06 525 ASP C C 1
ATOM 13342 O O . ASP C 1 525 ? 165.159 38.243 26.960 1.00 111.15 525 ASP C O 1
ATOM 13347 N N . GLU C 1 526 ? 163.333 39.400 26.312 1.00 93.43 526 GLU C N 1
ATOM 13348 C CA . GLU C 1 526 ? 164.016 39.970 25.142 1.00 92.85 526 GLU C CA 1
ATOM 13349 C C . GLU C 1 526 ? 165.197 40.833 25.562 1.00 87.05 526 GLU C C 1
ATOM 13350 O O . GLU C 1 526 ? 166.268 40.806 24.940 1.00 86.33 526 GLU C O 1
ATOM 13356 N N . ILE C 1 527 ? 164.981 41.621 26.607 1.00 79.60 527 ILE C N 1
ATOM 13357 C CA . ILE C 1 527 ? 166.028 42.472 27.139 1.00 73.04 527 ILE C CA 1
ATOM 13358 C C . ILE C 1 527 ? 167.187 41.607 27.621 1.00 71.89 527 ILE C C 1
ATOM 13359 O O . ILE C 1 527 ? 168.345 41.886 27.315 1.00 69.53 527 ILE C O 1
ATOM 13364 N N . TYR C 1 528 ? 166.870 40.525 28.325 1.00 70.27 528 TYR C N 1
ATOM 13365 C CA . TYR C 1 528 ? 167.899 39.618 28.815 1.00 70.57 528 TYR C CA 1
ATOM 13366 C C . TYR C 1 528 ? 168.680 38.990 27.670 1.00 75.06 528 TYR C C 1
ATOM 13367 O O . TYR C 1 528 ? 169.894 38.802 27.783 1.00 74.11 528 TYR C O 1
ATOM 13376 N N . LYS C 1 529 ? 167.994 38.659 26.578 1.00 115.49 529 LYS C N 1
ATOM 13377 C CA . LYS C 1 529 ? 168.707 38.172 25.410 1.00 118.62 529 LYS C CA 1
ATOM 13378 C C . LYS C 1 529 ? 169.664 39.253 24.949 1.00 115.16 529 LYS C C 1
ATOM 13379 O O . LYS C 1 529 ? 170.841 38.986 24.726 1.00 115.50 529 LYS C O 1
ATOM 13385 N N . ILE C 1 530 ? 169.189 40.483 24.813 1.00 100.77 530 ILE C N 1
ATOM 13386 C CA . ILE C 1 530 ? 170.096 41.479 24.277 1.00 98.26 530 ILE C CA 1
ATOM 13387 C C . ILE C 1 530 ? 171.068 42.034 25.315 1.00 93.04 530 ILE C C 1
ATOM 13388 O O . ILE C 1 530 ? 172.003 42.744 24.943 1.00 92.30 530 ILE C O 1
ATOM 13393 N N . SER C 1 531 ? 170.923 41.671 26.589 1.00 80.78 531 SER C N 1
ATOM 13394 C CA . SER C 1 531 ? 171.908 42.157 27.560 1.00 78.19 531 SER C CA 1
ATOM 13395 C C . SER C 1 531 ? 172.884 41.051 27.925 1.00 81.51 531 SER C C 1
ATOM 13396 O O . SER C 1 531 ? 173.584 41.140 28.933 1.00 80.05 531 SER C O 1
ATOM 13399 N N . LYS C 1 532 ? 172.950 40.032 27.074 1.00 106.91 532 LYS C N 1
ATOM 13400 C CA . LYS C 1 532 ? 173.829 38.881 27.283 1.00 110.94 532 LYS C CA 1
ATOM 13401 C C . LYS C 1 532 ? 175.287 39.301 27.177 1.00 111.72 532 LYS C C 1
ATOM 13402 O O . LYS C 1 532 ? 176.104 39.003 28.048 1.00 111.86 532 LYS C O 1
ATOM 13408 N N . ASP C 1 533 ? 175.597 39.990 26.084 1.00 90.16 533 ASP C N 1
ATOM 13409 C CA . ASP C 1 533 ? 176.951 40.434 25.798 1.00 91.51 533 ASP C CA 1
ATOM 13410 C C . ASP C 1 533 ? 177.235 41.758 26.497 1.00 86.52 533 ASP C C 1
ATOM 13411 O O . ASP C 1 533 ? 178.311 42.325 26.365 1.00 87.04 533 ASP C O 1
ATOM 13416 N N . LYS C 1 534 ? 176.247 42.264 27.223 1.00 94.04 534 LYS C N 1
ATOM 13417 C CA . LYS C 1 534 ? 176.374 43.564 27.871 1.00 89.45 534 LYS C CA 1
ATOM 13418 C C . LYS C 1 534 ? 176.293 43.472 29.390 1.00 86.81 534 LYS C C 1
ATOM 13419 O O . LYS C 1 534 ? 176.073 42.391 29.938 1.00 88.34 534 LYS C O 1
ATOM 13425 N N . THR C 1 535 ? 176.474 44.612 30.057 1.00 59.29 535 THR C N 1
ATOM 13426 C CA . THR C 1 535 ? 176.310 44.710 31.505 1.00 57.43 535 THR C CA 1
ATOM 13427 C C . THR C 1 535 ? 175.113 45.613 31.788 1.00 54.57 535 THR C C 1
ATOM 13428 O O . THR C 1 535 ? 174.959 46.633 31.119 1.00 53.57 535 THR C O 1
ATOM 13432 N N . MET C 1 536 ? 174.282 45.284 32.780 1.00 66.36 536 MET C N 1
ATOM 13433 C CA . MET C 1 536 ? 172.997 45.995 32.911 1.00 63.33 536 MET C CA 1
ATOM 13434 C C . MET C 1 536 ? 172.559 46.402 34.324 1.00 60.58 536 MET C C 1
ATOM 13435 O O . MET C 1 536 ? 172.572 45.600 35.258 1.00 61.39 536 MET C O 1
ATOM 13440 N N . ILE C 1 537 ? 172.131 47.655 34.455 1.00 53.13 537 ILE C N 1
ATOM 13441 C CA . ILE C 1 537 ? 171.575 48.168 35.713 1.00 50.76 537 ILE C CA 1
ATOM 13442 C C . ILE C 1 537 ? 170.093 48.378 35.572 1.00 49.54 537 ILE C C 1
ATOM 13443 O O . ILE C 1 537 ? 169.668 49.025 34.631 1.00 48.81 537 ILE C O 1
ATOM 13448 N N . ILE C 1 538 ? 169.320 47.857 36.520 1.00 48.85 538 ILE C N 1
ATOM 13449 C CA . ILE C 1 538 ? 167.861 48.003 36.504 1.00 48.13 538 ILE C CA 1
ATOM 13450 C C . ILE C 1 538 ? 167.292 48.759 37.685 1.00 46.19 538 ILE C C 1
ATOM 13451 O O . ILE C 1 538 ? 167.424 48.312 38.823 1.00 46.57 538 ILE C O 1
ATOM 13456 N N . ILE C 1 539 ? 166.627 49.878 37.428 1.00 48.92 539 ILE C N 1
ATOM 13457 C CA . ILE C 1 539 ? 165.959 50.581 38.516 1.00 47.64 539 ILE C CA 1
ATOM 13458 C C . ILE C 1 539 ? 164.572 49.980 38.722 1.00 48.63 539 ILE C C 1
ATOM 13459 O O . ILE C 1 539 ? 163.541 50.587 38.416 1.00 48.20 539 ILE C O 1
ATOM 13464 N N . ALA C 1 540 ? 164.589 48.792 39.311 1.00 49.53 540 ALA C N 1
ATOM 13465 C CA . ALA C 1 540 ? 163.447 47.901 39.366 1.00 51.28 540 ALA C CA 1
ATOM 13466 C C . ALA C 1 540 ? 162.340 48.358 40.301 1.00 50.96 540 ALA C C 1
ATOM 13467 O O . ALA C 1 540 ? 162.600 48.767 41.419 1.00 50.20 540 ALA C O 1
ATOM 13469 N N . HIS C 1 541 ? 161.098 48.286 39.853 1.00 68.58 541 HIS C N 1
ATOM 13470 C CA . HIS C 1 541 ? 160.019 48.739 40.703 1.00 68.78 541 HIS C CA 1
ATOM 13471 C C . HIS C 1 541 ? 159.196 47.606 41.205 1.00 71.35 541 HIS C C 1
ATOM 13472 O O . HIS C 1 541 ? 158.372 47.786 42.093 1.00 72.13 541 HIS C O 1
ATOM 13479 N N . ARG C 1 542 ? 159.429 46.421 40.675 1.00 89.42 542 ARG C N 1
ATOM 13480 C CA . ARG C 1 542 ? 158.654 45.310 41.159 1.00 92.23 542 ARG C CA 1
ATOM 13481 C C . ARG C 1 542 ? 159.502 44.274 41.863 1.00 93.52 542 ARG C C 1
ATOM 13482 O O . ARG C 1 542 ? 159.791 44.384 43.064 1.00 93.34 542 ARG C O 1
ATOM 13490 N N . LEU C 1 543 ? 159.960 43.331 41.045 1.00 76.43 543 LEU C N 1
ATOM 13491 C CA . LEU C 1 543 ? 160.437 42.009 41.432 1.00 78.81 543 LEU C CA 1
ATOM 13492 C C . LEU C 1 543 ? 159.965 41.243 40.240 1.00 80.94 543 LEU C C 1
ATOM 13493 O O . LEU C 1 543 ? 159.354 41.841 39.363 1.00 80.06 543 LEU C O 1
ATOM 13498 N N . SER C 1 544 ? 160.214 39.947 40.170 1.00 78.17 544 SER C N 1
ATOM 13499 C CA . SER C 1 544 ? 159.677 39.132 39.071 1.00 80.95 544 SER C CA 1
ATOM 13500 C C . SER C 1 544 ? 160.153 39.608 37.690 1.00 79.82 544 SER C C 1
ATOM 13501 O O . SER C 1 544 ? 159.774 39.040 36.664 1.00 82.17 544 SER C O 1
ATOM 13504 N N . THR C 1 545 ? 160.959 40.669 37.696 1.00 76.19 545 THR C N 1
ATOM 13505 C CA . THR C 1 545 ? 161.590 41.264 36.529 1.00 75.03 545 THR C CA 1
ATOM 13506 C C . THR C 1 545 ? 163.068 41.210 36.802 1.00 74.32 545 THR C C 1
ATOM 13507 O O . THR C 1 545 ? 163.888 41.439 35.926 1.00 74.14 545 THR C O 1
ATOM 13511 N N . ILE C 1 546 ? 163.399 40.875 38.041 1.00 81.53 546 ILE C N 1
ATOM 13512 C CA . ILE C 1 546 ? 164.779 40.874 38.480 1.00 81.08 546 ILE C CA 1
ATOM 13513 C C . ILE C 1 546 ? 165.181 39.441 38.810 1.00 84.68 546 ILE C C 1
ATOM 13514 O O . ILE C 1 546 ? 166.149 39.189 39.516 1.00 85.12 546 ILE C O 1
ATOM 13519 N N . THR C 1 547 ? 164.452 38.490 38.256 1.00 91.92 547 THR C N 1
ATOM 13520 C CA . THR C 1 547 ? 164.716 37.097 38.548 1.00 95.84 547 THR C CA 1
ATOM 13521 C C . THR C 1 547 ? 166.053 36.659 37.988 1.00 97.86 547 THR C C 1
ATOM 13522 O O . THR C 1 547 ? 166.765 35.881 38.620 1.00 99.65 547 THR C O 1
ATOM 13526 N N . GLN C 1 548 ? 166.391 37.172 36.807 1.00 84.66 548 GLN C N 1
ATOM 13527 C CA . GLN C 1 548 ? 167.595 36.749 36.090 1.00 86.82 548 GLN C CA 1
ATOM 13528 C C . GLN C 1 548 ? 168.784 37.645 36.379 1.00 83.21 548 GLN C C 1
ATOM 13529 O O . GLN C 1 548 ? 169.798 37.605 35.683 1.00 84.56 548 GLN C O 1
ATOM 13535 N N . CYS C 1 549 ? 168.660 38.454 37.416 1.00 80.93 549 CYS C N 1
ATOM 13536 C CA . CYS C 1 549 ? 169.740 39.339 37.788 1.00 78.74 549 CYS C CA 1
ATOM 13537 C C . CYS C 1 549 ? 170.773 38.616 38.669 1.00 80.90 549 CYS C C 1
ATOM 13538 O O . CYS C 1 549 ? 170.436 37.760 39.492 1.00 82.56 549 CYS C O 1
ATOM 13541 N N . ASP C 1 550 ? 172.043 38.912 38.429 1.00 68.49 550 ASP C N 1
ATOM 13542 C CA . ASP C 1 550 ? 173.114 38.325 39.205 1.00 70.76 550 ASP C CA 1
ATOM 13543 C C . ASP C 1 550 ? 173.154 38.899 40.604 1.00 68.48 550 ASP C C 1
ATOM 13544 O O . ASP C 1 550 ? 173.434 38.193 41.555 1.00 70.50 550 ASP C O 1
ATOM 13549 N N . LYS C 1 551 ? 172.847 40.178 40.735 1.00 76.40 551 LYS C N 1
ATOM 13550 C CA . LYS C 1 551 ? 172.858 40.818 42.042 1.00 74.43 551 LYS C CA 1
ATOM 13551 C C . LYS C 1 551 ? 171.593 41.638 42.220 1.00 71.35 551 LYS C C 1
ATOM 13552 O O . LYS C 1 551 ? 171.026 42.133 41.255 1.00 69.81 551 LYS C O 1
ATOM 13558 N N . VAL C 1 552 ? 171.130 41.758 43.450 1.00 54.03 552 VAL C N 1
ATOM 13559 C CA . VAL C 1 552 ? 170.042 42.678 43.761 1.00 51.40 552 VAL C CA 1
ATOM 13560 C C . VAL C 1 552 ? 170.362 43.481 45.005 1.00 50.45 552 VAL C C 1
ATOM 13561 O O . VAL C 1 552 ? 170.642 42.900 46.054 1.00 52.10 552 VAL C O 1
ATOM 13565 N N . TYR C 1 553 ? 170.365 44.806 44.902 1.00 52.17 553 TYR C N 1
ATOM 13566 C CA . TYR C 1 553 ? 170.574 45.632 46.094 1.00 51.32 553 TYR C CA 1
ATOM 13567 C C . TYR C 1 553 ? 169.298 46.350 46.439 1.00 49.81 553 TYR C C 1
ATOM 13568 O O . TYR C 1 553 ? 168.569 46.785 45.563 1.00 48.34 553 TYR C O 1
ATOM 13577 N N . ARG C 1 554 ? 168.980 46.393 47.715 1.00 57.67 554 ARG C N 1
ATOM 13578 C CA . ARG C 1 554 ? 167.887 47.220 48.169 1.00 56.63 554 ARG C CA 1
ATOM 13579 C C . ARG C 1 554 ? 168.472 48.442 48.844 1.00 55.58 554 ARG C C 1
ATOM 13580 O O . ARG C 1 554 ? 169.307 48.342 49.729 1.00 56.80 554 ARG C O 1
ATOM 13588 N N . LEU C 1 555 ? 168.046 49.611 48.417 1.00 54.43 555 LEU C N 1
ATOM 13589 C CA . LEU C 1 555 ? 168.508 50.817 49.060 1.00 53.76 555 LEU C CA 1
ATOM 13590 C C . LEU C 1 555 ? 167.355 51.270 49.902 1.00 54.30 555 LEU C C 1
ATOM 13591 O O . LEU C 1 555 ? 166.318 51.649 49.359 1.00 53.44 555 LEU C O 1
ATOM 13596 N N . GLU C 1 556 ? 167.468 51.157 51.219 1.00 66.96 556 GLU C N 1
ATOM 13597 C CA . GLU C 1 556 ? 166.422 51.771 52.012 1.00 67.80 556 GLU C CA 1
ATOM 13598 C C . GLU C 1 556 ? 166.983 52.603 53.150 1.00 68.90 556 GLU C C 1
ATOM 13599 O O . GLU C 1 556 ? 167.824 52.160 53.916 1.00 70.39 556 GLU C O 1
ATOM 13605 N N . HIS C 1 557 ? 166.499 53.839 53.181 1.00 117.60 557 HIS C N 1
ATOM 13606 C CA . HIS C 1 557 ? 166.758 54.838 54.207 1.00 118.93 557 HIS C CA 1
ATOM 13607 C C . HIS C 1 557 ? 167.860 54.556 55.214 1.00 120.82 557 HIS C C 1
ATOM 13608 O O . HIS C 1 557 ? 167.579 54.089 56.309 1.00 123.43 557 HIS C O 1
ATOM 13615 N N . GLY C 1 558 ? 169.114 54.812 54.860 1.00 69.35 558 GLY C N 1
ATOM 13616 C CA . GLY C 1 558 ? 169.543 55.203 53.532 1.00 66.68 558 GLY C CA 1
ATOM 13617 C C . GLY C 1 558 ? 170.852 54.449 53.335 1.00 66.78 558 GLY C C 1
ATOM 13618 O O . GLY C 1 558 ? 171.933 55.026 53.113 1.00 66.28 558 GLY C O 1
ATOM 13619 N N . LYS C 1 559 ? 170.753 53.134 53.473 1.00 61.22 559 LYS C N 1
ATOM 13620 C CA . LYS C 1 559 ? 171.889 52.250 53.317 1.00 61.91 559 LYS C CA 1
ATOM 13621 C C . LYS C 1 559 ? 171.622 51.323 52.137 1.00 60.79 559 LYS C C 1
ATOM 13622 O O . LYS C 1 559 ? 170.476 51.165 51.706 1.00 59.87 559 LYS C O 1
ATOM 13628 N N . LEU C 1 560 ? 172.661 50.698 51.611 1.00 52.90 560 LEU C N 1
ATOM 13629 C CA . LEU C 1 560 ? 172.444 49.763 50.524 1.00 52.46 560 LEU C CA 1
ATOM 13630 C C . LEU C 1 560 ? 172.707 48.354 51.049 1.00 55.08 560 LEU C C 1
ATOM 13631 O O . LEU C 1 560 ? 173.772 48.109 51.609 1.00 56.84 560 LEU C O 1
ATOM 13636 N N . LYS C 1 561 ? 171.722 47.458 50.943 1.00 58.48 561 LYS C N 1
ATOM 13637 C CA . LYS C 1 561 ? 171.872 46.060 51.371 1.00 61.30 561 LYS C CA 1
ATOM 13638 C C . LYS C 1 561 ? 171.866 45.124 50.166 1.00 61.51 561 LYS C C 1
ATOM 13639 O O . LYS C 1 561 ? 171.148 45.358 49.209 1.00 59.76 561 LYS C O 1
ATOM 13645 N N . GLU C 1 562 ? 172.673 44.073 50.185 1.00 81.92 562 GLU C N 1
ATOM 13646 C CA . GLU C 1 562 ? 172.603 43.101 49.103 1.00 82.81 562 GLU C CA 1
ATOM 13647 C C . GLU C 1 562 ? 171.592 42.008 49.412 1.00 84.81 562 GLU C C 1
ATOM 13648 O O . GLU C 1 562 ? 171.624 41.414 50.476 1.00 87.16 562 GLU C O 1
ATOM 13654 N N . GLU C 1 563 ? 170.723 41.720 48.454 1.00 85.29 563 GLU C N 1
ATOM 13655 C CA . GLU C 1 563 ? 169.682 40.722 48.635 1.00 87.32 563 GLU C CA 1
ATOM 13656 C C . GLU C 1 563 ? 170.126 39.455 47.902 1.00 90.15 563 GLU C C 1
ATOM 13657 O O . GLU C 1 563 ? 170.442 38.443 48.533 1.00 93.39 563 GLU C O 1
ATOM 13663 N N . LYS C 1 564 ? 170.148 39.527 46.570 1.00 152.20 564 LYS C N 1
ATOM 13664 C CA . LYS C 1 564 ? 170.701 38.473 45.708 1.00 155.02 564 LYS C CA 1
ATOM 13665 C C . LYS C 1 564 ? 172.226 38.539 45.667 1.00 155.93 564 LYS C C 1
ATOM 13666 O O . LYS C 1 564 ? 172.808 39.604 45.472 1.00 153.65 564 LYS C O 1
ATOM 13672 N N . MET D 1 1 ? 166.186 105.674 88.525 1.00 94.30 1 MET D N 1
ATOM 13673 C CA . MET D 1 1 ? 164.960 106.460 88.608 1.00 90.29 1 MET D CA 1
ATOM 13674 C C . MET D 1 1 ? 164.518 106.633 90.074 1.00 87.45 1 MET D C 1
ATOM 13675 O O . MET D 1 1 ? 163.511 107.272 90.363 1.00 84.21 1 MET D O 1
ATOM 13680 N N . VAL D 1 2 ? 165.259 106.050 91.008 1.00 80.34 2 VAL D N 1
ATOM 13681 C CA . VAL D 1 2 ? 165.029 106.364 92.412 1.00 78.63 2 VAL D CA 1
ATOM 13682 C C . VAL D 1 2 ? 166.057 107.394 92.721 1.00 79.57 2 VAL D C 1
ATOM 13683 O O . VAL D 1 2 ? 165.852 108.220 93.592 1.00 77.79 2 VAL D O 1
ATOM 13687 N N . LYS D 1 3 ? 167.160 107.340 91.970 1.00 90.01 3 LYS D N 1
ATOM 13688 C CA . LYS D 1 3 ? 168.244 108.304 92.097 1.00 91.30 3 LYS D CA 1
ATOM 13689 C C . LYS D 1 3 ? 167.658 109.682 91.920 1.00 88.42 3 LYS D C 1
ATOM 13690 O O . LYS D 1 3 ? 168.006 110.596 92.662 1.00 87.98 3 LYS D O 1
ATOM 13696 N N . LYS D 1 4 ? 166.761 109.813 90.943 1.00 87.65 4 LYS D N 1
ATOM 13697 C CA . LYS D 1 4 ? 165.945 111.012 90.798 1.00 84.78 4 LYS D CA 1
ATOM 13698 C C . LYS D 1 4 ? 165.343 111.386 92.160 1.00 82.63 4 LYS D C 1
ATOM 13699 O O . LYS D 1 4 ? 165.650 112.440 92.725 1.00 82.84 4 LYS D O 1
ATOM 13705 N N . LEU D 1 5 ? 164.522 110.481 92.691 1.00 58.24 5 LEU D N 1
ATOM 13706 C CA . LEU D 1 5 ? 163.735 110.723 93.894 1.00 55.95 5 LEU D CA 1
ATOM 13707 C C . LEU D 1 5 ? 164.608 111.144 95.090 1.00 57.09 5 LEU D C 1
ATOM 13708 O O . LEU D 1 5 ? 164.235 112.043 95.869 1.00 55.58 5 LEU D O 1
ATOM 13713 N N . PHE D 1 6 ? 165.774 110.507 95.210 1.00 96.05 6 PHE D N 1
ATOM 13714 C CA . PHE D 1 6 ? 166.681 110.726 96.332 1.00 97.55 6 PHE D CA 1
ATOM 13715 C C . PHE D 1 6 ? 167.566 111.943 96.100 1.00 98.59 6 PHE D C 1
ATOM 13716 O O . PHE D 1 6 ? 168.149 112.497 97.048 1.00 99.76 6 PHE D O 1
ATOM 13724 N N . PHE D 1 7 ? 167.626 112.378 94.841 1.00 86.66 7 PHE D N 1
ATOM 13725 C CA . PHE D 1 7 ? 168.248 113.644 94.506 1.00 87.48 7 PHE D CA 1
ATOM 13726 C C . PHE D 1 7 ? 167.317 114.764 94.907 1.00 85.43 7 PHE D C 1
ATOM 13727 O O . PHE D 1 7 ? 167.729 115.697 95.600 1.00 85.86 7 PHE D O 1
ATOM 13735 N N . ILE D 1 8 ? 166.043 114.619 94.545 1.00 59.66 8 ILE D N 1
ATOM 13736 C CA . ILE D 1 8 ? 165.054 115.646 94.824 1.00 57.21 8 ILE D CA 1
ATOM 13737 C C . ILE D 1 8 ? 164.846 115.740 96.326 1.00 56.76 8 ILE D C 1
ATOM 13738 O O . ILE D 1 8 ? 164.760 116.843 96.874 1.00 56.67 8 ILE D O 1
ATOM 13743 N N . LEU D 1 9 ? 164.781 114.588 96.990 1.00 60.39 9 LEU D N 1
ATOM 13744 C CA . LEU D 1 9 ? 164.628 114.537 98.449 1.00 60.23 9 LEU D CA 1
ATOM 13745 C C . LEU D 1 9 ? 165.940 114.845 99.176 1.00 62.90 9 LEU D C 1
ATOM 13746 O O . LEU D 1 9 ? 167.010 114.442 98.709 1.00 65.58 9 LEU D O 1
ATOM 13751 N N . SER D 1 10 ? 165.859 115.531 100.320 1.00 58.28 10 SER D N 1
ATOM 13752 C CA . SER D 1 10 ? 167.059 115.836 101.118 1.00 61.37 10 SER D CA 1
ATOM 13753 C C . SER D 1 10 ? 167.523 114.657 101.981 1.00 63.86 10 SER D C 1
ATOM 13754 O O . SER D 1 10 ? 167.234 113.494 101.682 1.00 63.43 10 SER D O 1
ATOM 13757 N N . LYS D 1 11 ? 168.268 114.954 103.041 1.00 122.11 11 LYS D N 1
ATOM 13758 C CA . LYS D 1 11 ? 168.667 113.900 103.956 1.00 125.39 11 LYS D CA 1
ATOM 13759 C C . LYS D 1 11 ? 167.557 113.651 104.960 1.00 124.08 11 LYS D C 1
ATOM 13760 O O . LYS D 1 11 ? 167.110 112.513 105.124 1.00 124.05 11 LYS D O 1
ATOM 13766 N N . GLU D 1 12 ? 167.089 114.718 105.605 1.00 144.17 12 GLU D N 1
ATOM 13767 C CA . GLU D 1 12 ? 165.966 114.606 106.530 1.00 142.93 12 GLU D CA 1
ATOM 13768 C C . GLU D 1 12 ? 164.775 113.974 105.816 1.00 138.61 12 GLU D C 1
ATOM 13769 O O . GLU D 1 12 ? 164.046 113.168 106.393 1.00 138.37 12 GLU D O 1
ATOM 13775 N N . ASP D 1 13 ? 164.599 114.329 104.547 1.00 85.76 13 ASP D N 1
ATOM 13776 C CA . ASP D 1 13 ? 163.537 113.747 103.744 1.00 82.70 13 ASP D CA 1
ATOM 13777 C C . ASP D 1 13 ? 163.670 112.239 103.615 1.00 84.18 13 ASP D C 1
ATOM 13778 O O . ASP D 1 13 ? 162.750 111.512 103.943 1.00 83.18 13 ASP D O 1
ATOM 13783 N N . LYS D 1 14 ? 164.822 111.767 103.166 1.00 94.44 14 LYS D N 1
ATOM 13784 C CA . LYS D 1 14 ? 165.038 110.334 102.990 1.00 96.16 14 LYS D CA 1
ATOM 13785 C C . LYS D 1 14 ? 164.832 109.577 104.300 1.00 98.00 14 LYS D C 1
ATOM 13786 O O . LYS D 1 14 ? 164.195 108.515 104.327 1.00 97.67 14 LYS D O 1
ATOM 13792 N N . ASN D 1 15 ? 165.402 110.105 105.379 1.00 104.90 15 ASN D N 1
ATOM 13793 C CA . ASN D 1 15 ? 165.195 109.507 106.692 1.00 107.30 15 ASN D CA 1
ATOM 13794 C C . ASN D 1 15 ? 163.728 109.386 107.049 1.00 104.30 15 ASN D C 1
ATOM 13795 O O . ASN D 1 15 ? 163.220 108.290 107.303 1.00 104.90 15 ASN D O 1
ATOM 13800 N N . PHE D 1 16 ? 163.048 110.523 107.009 1.00 74.95 16 PHE D N 1
ATOM 13801 C CA . PHE D 1 16 ? 161.629 110.596 107.292 1.00 71.76 16 PHE D CA 1
ATOM 13802 C C . PHE D 1 16 ? 160.869 109.555 106.482 1.00 70.12 16 PHE D C 1
ATOM 13803 O O . PHE D 1 16 ? 159.977 108.875 106.987 1.00 69.78 16 PHE D O 1
ATOM 13811 N N . LEU D 1 17 ? 161.296 109.395 105.236 1.00 63.96 17 LEU D N 1
ATOM 13812 C CA . LEU D 1 17 ? 160.703 108.459 104.288 1.00 62.56 17 LEU D CA 1
ATOM 13813 C C . LEU D 1 17 ? 160.832 107.043 104.849 1.00 65.17 17 LEU D C 1
ATOM 13814 O O . LEU D 1 17 ? 159.860 106.279 104.877 1.00 64.12 17 LEU D O 1
ATOM 13819 N N . PHE D 1 18 ? 162.030 106.693 105.302 1.00 72.23 18 PHE D N 1
ATOM 13820 C CA . PHE D 1 18 ? 162.236 105.356 105.844 1.00 75.18 18 PHE D CA 1
ATOM 13821 C C . PHE D 1 18 ? 161.489 105.082 107.141 1.00 75.92 18 PHE D C 1
ATOM 13822 O O . PHE D 1 18 ? 160.873 103.992 107.304 1.00 76.37 18 PHE D O 1
ATOM 13830 N N . PHE D 1 19 ? 161.500 106.065 108.041 1.00 69.53 19 PHE D N 1
ATOM 13831 C CA . PHE D 1 19 ? 160.701 105.979 109.265 1.00 69.96 19 PHE D CA 1
ATOM 13832 C C . PHE D 1 19 ? 159.271 105.667 108.894 1.00 66.13 19 PHE D C 1
ATOM 13833 O O . PHE D 1 19 ? 158.673 104.744 109.438 1.00 67.08 19 PHE D O 1
ATOM 13841 N N . LEU D 1 20 ? 158.731 106.434 107.958 1.00 66.56 20 LEU D N 1
ATOM 13842 C CA . LEU D 1 20 ? 157.346 106.249 107.560 1.00 63.44 20 LEU D CA 1
ATOM 13843 C C . LEU D 1 20 ? 157.117 104.883 106.936 1.00 63.87 20 LEU D C 1
ATOM 13844 O O . LEU D 1 20 ? 156.037 104.327 107.074 1.00 62.85 20 LEU D O 1
ATOM 13849 N N . LEU D 1 21 ? 158.119 104.320 106.276 1.00 62.29 21 LEU D N 1
ATOM 13850 C CA . LEU D 1 21 ? 157.970 102.949 105.792 1.00 63.07 21 LEU D CA 1
ATOM 13851 C C . LEU D 1 21 ? 157.722 101.978 106.932 1.00 65.90 21 LEU D C 1
ATOM 13852 O O . LEU D 1 21 ? 156.674 101.292 106.999 1.00 65.03 21 LEU D O 1
ATOM 13857 N N . VAL D 1 22 ? 158.723 101.903 107.807 1.00 50.65 22 VAL D N 1
ATOM 13858 C CA . VAL D 1 22 ? 158.651 101.040 108.974 1.00 53.14 22 VAL D CA 1
ATOM 13859 C C . VAL D 1 22 ? 157.331 101.194 109.701 1.00 52.19 22 VAL D C 1
ATOM 13860 O O . VAL D 1 22 ? 156.623 100.207 109.931 1.00 52.91 22 VAL D O 1
ATOM 13864 N N . PHE D 1 23 ? 157.001 102.441 110.021 1.00 56.79 23 PHE D N 1
ATOM 13865 C CA . PHE D 1 23 ? 155.763 102.799 110.702 1.00 54.82 23 PHE D CA 1
ATOM 13866 C C . PHE D 1 23 ? 154.560 102.203 109.950 1.00 51.76 23 PHE D C 1
ATOM 13867 O O . PHE D 1 23 ? 153.632 101.678 110.565 1.00 51.98 23 PHE D O 1
ATOM 13875 N N . SER D 1 24 ? 154.584 102.287 108.621 1.00 62.42 24 SER D N 1
ATOM 13876 C CA . SER D 1 24 ? 153.513 101.724 107.796 1.00 59.93 24 SER D CA 1
ATOM 13877 C C . SER D 1 24 ? 153.320 100.234 108.050 1.00 62.24 24 SER D C 1
ATOM 13878 O O . SER D 1 24 ? 152.171 99.771 108.292 1.00 61.55 24 SER D O 1
ATOM 13881 N N . VAL D 1 25 ? 154.430 99.484 108.023 1.00 47.86 25 VAL D N 1
ATOM 13882 C CA . VAL D 1 25 ? 154.333 98.036 108.310 1.00 50.56 25 VAL D CA 1
ATOM 13883 C C . VAL D 1 25 ? 153.844 97.757 109.753 1.00 53.08 25 VAL D C 1
ATOM 13884 O O . VAL D 1 25 ? 152.938 96.917 109.989 1.00 53.42 25 VAL D O 1
ATOM 13888 N N . PHE D 1 26 ? 154.413 98.495 110.707 1.00 52.45 26 PHE D N 1
ATOM 13889 C CA . PHE D 1 26 ? 153.996 98.382 112.092 1.00 55.66 26 PHE D CA 1
ATOM 13890 C C . PHE D 1 26 ? 152.480 98.595 112.245 1.00 53.32 26 PHE D C 1
ATOM 13891 O O . PHE D 1 26 ? 151.818 97.856 113.000 1.00 57.98 26 PHE D O 1
ATOM 13899 N N . VAL D 1 27 ? 151.901 99.562 111.536 1.00 61.97 27 VAL D N 1
ATOM 13900 C CA . VAL D 1 27 ? 150.459 99.697 111.679 1.00 59.83 27 VAL D CA 1
ATOM 13901 C C . VAL D 1 27 ? 149.763 98.553 110.954 1.00 59.04 27 VAL D C 1
ATOM 13902 O O . VAL D 1 27 ? 148.629 98.232 111.319 1.00 58.65 27 VAL D O 1
ATOM 13906 N N . SER D 1 28 ? 150.400 97.916 109.963 1.00 59.31 28 SER D N 1
ATOM 13907 C CA . SER D 1 28 ? 149.743 96.716 109.413 1.00 58.94 28 SER D CA 1
ATOM 13908 C C . SER D 1 28 ? 149.537 95.680 110.503 1.00 62.88 28 SER D C 1
ATOM 13909 O O . SER D 1 28 ? 148.429 95.127 110.678 1.00 62.55 28 SER D O 1
ATOM 13912 N N . PHE D 1 29 ? 150.594 95.443 111.272 1.00 62.11 29 PHE D N 1
ATOM 13913 C CA . PHE D 1 29 ? 150.465 94.552 112.421 1.00 66.19 29 PHE D CA 1
ATOM 13914 C C . PHE D 1 29 ? 149.388 95.023 113.401 1.00 69.06 29 PHE D C 1
ATOM 13915 O O . PHE D 1 29 ? 148.462 94.275 113.667 1.00 69.90 29 PHE D O 1
ATOM 13923 N N . ILE D 1 30 ? 149.468 96.259 113.897 1.00 50.14 30 ILE D N 1
ATOM 13924 C CA . ILE D 1 30 ? 148.476 96.742 114.874 1.00 52.17 30 ILE D CA 1
ATOM 13925 C C . ILE D 1 30 ? 147.042 96.587 114.356 1.00 49.00 30 ILE D C 1
ATOM 13926 O O . ILE D 1 30 ? 146.093 96.406 115.135 1.00 50.38 30 ILE D O 1
ATOM 13931 N N . GLU D 1 31 ? 146.875 96.636 113.038 1.00 84.14 31 GLU D N 1
ATOM 13932 C CA . GLU D 1 31 ? 145.569 96.349 112.463 1.00 79.69 31 GLU D CA 1
ATOM 13933 C C . GLU D 1 31 ? 145.184 94.893 112.647 1.00 82.89 31 GLU D C 1
ATOM 13934 O O . GLU D 1 31 ? 144.095 94.592 113.160 1.00 84.84 31 GLU D O 1
ATOM 13940 N N . THR D 1 32 ? 146.068 93.976 112.260 1.00 64.97 32 THR D N 1
ATOM 13941 C CA . THR D 1 32 ? 145.674 92.573 112.377 1.00 66.82 32 THR D CA 1
ATOM 13942 C C . THR D 1 32 ? 145.507 92.195 113.847 1.00 72.84 32 THR D C 1
ATOM 13943 O O . THR D 1 32 ? 144.623 91.420 114.181 1.00 73.95 32 THR D O 1
ATOM 13947 N N . PHE D 1 33 ? 146.298 92.789 114.730 1.00 84.22 33 PHE D N 1
ATOM 13948 C CA . PHE D 1 33 ? 146.078 92.629 116.163 1.00 88.11 33 PHE D CA 1
ATOM 13949 C C . PHE D 1 33 ? 144.661 92.979 116.537 1.00 87.58 33 PHE D C 1
ATOM 13950 O O . PHE D 1 33 ? 143.939 92.156 117.099 1.00 88.64 33 PHE D O 1
ATOM 13958 N N . ALA D 1 34 ? 144.266 94.206 116.212 1.00 68.84 34 ALA D N 1
ATOM 13959 C CA . ALA D 1 34 ? 142.912 94.646 116.505 1.00 66.86 34 ALA D CA 1
ATOM 13960 C C . ALA D 1 34 ? 141.854 93.650 116.001 1.00 66.77 34 ALA D C 1
ATOM 13961 O O . ALA D 1 34 ? 140.847 93.411 116.667 1.00 67.29 34 ALA D O 1
ATOM 13963 N N . ILE D 1 35 ? 142.068 93.065 114.830 1.00 91.11 35 ILE D N 1
ATOM 13964 C CA . ILE D 1 35 ? 141.055 92.137 114.335 1.00 89.61 35 ILE D CA 1
ATOM 13965 C C . ILE D 1 35 ? 141.047 90.808 115.104 1.00 92.19 35 ILE D C 1
ATOM 13966 O O . ILE D 1 35 ? 139.997 90.357 115.564 1.00 92.94 35 ILE D O 1
ATOM 13971 N N . SER D 1 36 ? 142.209 90.179 115.240 1.00 53.20 36 SER D N 1
ATOM 13972 C CA . SER D 1 36 ? 142.282 88.845 115.837 1.00 55.99 36 SER D CA 1
ATOM 13973 C C . SER D 1 36 ? 142.053 88.846 117.359 1.00 59.38 36 SER D C 1
ATOM 13974 O O . SER D 1 36 ? 141.589 87.848 117.899 1.00 62.76 36 SER D O 1
ATOM 13977 N N . LEU D 1 37 ? 142.397 89.923 118.068 1.00 66.10 37 LEU D N 1
ATOM 13978 C CA . LEU D 1 37 ? 142.198 89.933 119.527 1.00 69.02 37 LEU D CA 1
ATOM 13979 C C . LEU D 1 37 ? 140.739 89.699 119.911 1.00 68.78 37 LEU D C 1
ATOM 13980 O O . LEU D 1 37 ? 140.440 89.379 121.058 1.00 72.57 37 LEU D O 1
ATOM 13985 N N . VAL D 1 38 ? 139.846 89.821 118.933 1.00 90.11 38 VAL D N 1
ATOM 13986 C CA . VAL D 1 38 ? 138.426 89.574 119.134 1.00 89.55 38 VAL D CA 1
ATOM 13987 C C . VAL D 1 38 ? 138.189 88.077 119.354 1.00 92.46 38 VAL D C 1
ATOM 13988 O O . VAL D 1 38 ? 137.300 87.678 120.114 1.00 94.57 38 VAL D O 1
ATOM 13992 N N . MET D 1 39 ? 138.979 87.248 118.677 1.00 77.21 39 MET D N 1
ATOM 13993 C CA . MET D 1 39 ? 138.875 85.799 118.829 1.00 81.69 39 MET D CA 1
ATOM 13994 C C . MET D 1 39 ? 139.088 85.309 120.272 1.00 87.43 39 MET D C 1
ATOM 13995 O O . MET D 1 39 ? 138.176 84.717 120.859 1.00 89.90 39 MET D O 1
ATOM 14000 N N . PRO D 1 40 ? 140.268 85.576 120.867 1.00 71.02 40 PRO D N 1
ATOM 14001 C CA . PRO D 1 40 ? 140.450 85.024 122.211 1.00 76.99 40 PRO D CA 1
ATOM 14002 C C . PRO D 1 40 ? 139.515 85.674 123.195 1.00 77.00 40 PRO D C 1
ATOM 14003 O O . PRO D 1 40 ? 138.992 84.967 124.035 1.00 81.19 40 PRO D O 1
ATOM 14007 N N . PHE D 1 41 ? 139.303 86.984 123.096 1.00 83.18 41 PHE D N 1
ATOM 14008 C CA . PHE D 1 41 ? 138.450 87.661 124.062 1.00 83.52 41 PHE D CA 1
ATOM 14009 C C . PHE D 1 41 ? 137.062 87.053 124.075 1.00 83.64 41 PHE D C 1
ATOM 14010 O O . PHE D 1 41 ? 136.449 86.910 125.130 1.00 87.00 41 PHE D O 1
ATOM 14018 N N . ILE D 1 42 ? 136.570 86.660 122.912 1.00 97.33 42 ILE D N 1
ATOM 14019 C CA . ILE D 1 42 ? 135.211 86.165 122.852 1.00 97.10 42 ILE D CA 1
ATOM 14020 C C . ILE D 1 42 ? 135.175 84.697 123.237 1.00 102.56 42 ILE D C 1
ATOM 14021 O O . ILE D 1 42 ? 134.197 84.223 123.812 1.00 104.90 42 ILE D O 1
ATOM 14026 N N . THR D 1 43 ? 136.281 84.000 123.005 1.00 92.05 43 THR D N 1
ATOM 14027 C CA . THR D 1 43 ? 136.327 82.572 123.266 1.00 97.39 43 THR D CA 1
ATOM 14028 C C . THR D 1 43 ? 136.627 82.283 124.744 1.00 103.48 43 THR D C 1
ATOM 14029 O O . THR D 1 43 ? 136.376 81.187 125.238 1.00 108.46 43 THR D O 1
ATOM 14033 N N . LEU D 1 44 ? 137.172 83.278 125.434 1.00 78.46 44 LEU D N 1
ATOM 14034 C CA . LEU D 1 44 ? 137.539 83.179 126.845 1.00 84.26 44 LEU D CA 1
ATOM 14035 C C . LEU D 1 44 ? 136.537 83.917 127.715 1.00 83.97 44 LEU D C 1
ATOM 14036 O O . LEU D 1 44 ? 136.504 83.738 128.919 1.00 88.95 44 LEU D O 1
ATOM 14041 N N . ALA D 1 45 ? 135.734 84.774 127.106 1.00 78.51 45 ALA D N 1
ATOM 14042 C CA . ALA D 1 45 ? 134.649 85.390 127.840 1.00 78.35 45 ALA D CA 1
ATOM 14043 C C . ALA D 1 45 ? 133.471 84.436 127.788 1.00 80.08 45 ALA D C 1
ATOM 14044 O O . ALA D 1 45 ? 132.419 84.717 128.358 1.00 80.82 45 ALA D O 1
ATOM 14046 N N . SER D 1 46 ? 133.652 83.335 127.054 1.00 104.86 46 SER D N 1
ATOM 14047 C CA . SER D 1 46 ? 132.657 82.267 126.923 1.00 106.91 46 SER D CA 1
ATOM 14048 C C . SER D 1 46 ? 133.216 81.119 126.091 1.00 107.74 46 SER D C 1
ATOM 14049 O O . SER D 1 46 ? 133.509 81.308 124.907 1.00 103.03 46 SER D O 1
ATOM 14052 N N . ASP D 1 47 ? 133.338 79.929 126.680 1.00 113.31 47 ASP D N 1
ATOM 14053 C CA . ASP D 1 47 ? 132.933 79.685 128.061 1.00 118.84 47 ASP D CA 1
ATOM 14054 C C . ASP D 1 47 ? 134.003 79.995 129.110 1.00 122.72 47 ASP D C 1
ATOM 14055 O O . ASP D 1 47 ? 135.208 79.952 128.856 1.00 122.96 47 ASP D O 1
ATOM 14060 N N . PHE D 1 48 ? 133.515 80.248 130.315 1.00 119.63 48 PHE D N 1
ATOM 14061 C CA . PHE D 1 48 ? 134.316 80.648 131.455 1.00 123.83 48 PHE D CA 1
ATOM 14062 C C . PHE D 1 48 ? 135.295 79.579 131.902 1.00 130.75 48 PHE D C 1
ATOM 14063 O O . PHE D 1 48 ? 136.082 79.817 132.815 1.00 135.19 48 PHE D O 1
ATOM 14071 N N . SER D 1 49 ? 135.252 78.412 131.262 1.00 109.24 49 SER D N 1
ATOM 14072 C CA . SER D 1 49 ? 136.046 77.259 131.685 1.00 115.96 49 SER D CA 1
ATOM 14073 C C . SER D 1 49 ? 137.538 77.547 131.623 1.00 116.21 49 SER D C 1
ATOM 14074 O O . SER D 1 49 ? 138.076 78.131 132.548 1.00 117.71 49 SER D O 1
ATOM 14077 N N . TYR D 1 50 ? 138.190 77.117 130.544 1.00 140.80 50 TYR D N 1
ATOM 14078 C CA . TYR D 1 50 ? 139.586 77.461 130.196 1.00 139.95 50 TYR D CA 1
ATOM 14079 C C . TYR D 1 50 ? 140.584 77.794 131.315 1.00 145.10 50 TYR D C 1
ATOM 14080 O O . TYR D 1 50 ? 141.754 77.434 131.222 1.00 148.21 50 TYR D O 1
ATOM 14089 N N . PHE D 1 51 ? 140.144 78.527 132.332 1.00 126.11 51 PHE D N 1
ATOM 14090 C CA . PHE D 1 51 ? 140.944 78.750 133.533 1.00 131.68 51 PHE D CA 1
ATOM 14091 C C . PHE D 1 51 ? 140.852 77.534 134.475 1.00 140.29 51 PHE D C 1
ATOM 14092 O O . PHE D 1 51 ? 141.306 77.593 135.624 1.00 145.94 51 PHE D O 1
ATOM 14100 N N . ASP D 1 52 ? 140.291 76.433 133.963 1.00 139.66 52 ASP D N 1
ATOM 14101 C CA . ASP D 1 52 ? 140.100 75.193 134.721 1.00 147.58 52 ASP D CA 1
ATOM 14102 C C . ASP D 1 52 ? 140.942 74.074 134.127 1.00 150.94 52 ASP D C 1
ATOM 14103 O O . ASP D 1 52 ? 141.159 73.050 134.766 1.00 158.73 52 ASP D O 1
ATOM 14108 N N . ARG D 1 53 ? 141.431 74.288 132.911 1.00 187.24 53 ARG D N 1
ATOM 14109 C CA . ARG D 1 53 ? 142.506 73.473 132.359 1.00 190.21 53 ARG D CA 1
ATOM 14110 C C . ARG D 1 53 ? 143.613 74.453 131.929 1.00 186.13 53 ARG D C 1
ATOM 14111 O O . ARG D 1 53 ? 143.563 75.619 132.321 1.00 182.62 53 ARG D O 1
ATOM 14119 N N . ASN D 1 54 ? 144.586 74.001 131.134 1.00 161.54 54 ASN D N 1
ATOM 14120 C CA . ASN D 1 54 ? 145.630 74.873 130.563 1.00 157.57 54 ASN D CA 1
ATOM 14121 C C . ASN D 1 54 ? 146.477 75.631 131.608 1.00 160.98 54 ASN D C 1
ATOM 14122 O O . ASN D 1 54 ? 145.968 76.506 132.306 1.00 159.11 54 ASN D O 1
ATOM 14127 N N . LYS D 1 55 ? 147.769 75.307 131.695 1.00 187.65 55 LYS D N 1
ATOM 14128 C CA . LYS D 1 55 ? 148.670 75.866 132.719 1.00 192.33 55 LYS D CA 1
ATOM 14129 C C . LYS D 1 55 ? 148.621 77.399 132.855 1.00 186.46 55 LYS D C 1
ATOM 14130 O O . LYS D 1 55 ? 148.528 77.927 133.967 1.00 189.08 55 LYS D O 1
ATOM 14136 N N . TYR D 1 56 ? 148.687 78.106 131.730 1.00 235.96 56 TYR D N 1
ATOM 14137 C CA . TYR D 1 56 ? 148.793 79.566 131.742 1.00 230.45 56 TYR D CA 1
ATOM 14138 C C . TYR D 1 56 ? 147.569 80.256 132.335 1.00 227.42 56 TYR D C 1
ATOM 14139 O O . TYR D 1 56 ? 147.685 81.114 133.221 1.00 228.39 56 TYR D O 1
ATOM 14148 N N . LEU D 1 57 ? 146.397 79.860 131.853 1.00 124.80 57 LEU D N 1
ATOM 14149 C CA . LEU D 1 57 ? 145.139 80.472 132.264 1.00 121.86 57 LEU D CA 1
ATOM 14150 C C . LEU D 1 57 ? 144.915 80.292 133.766 1.00 128.77 57 LEU D C 1
ATOM 14151 O O . LEU D 1 57 ? 144.464 81.212 134.453 1.00 127.88 57 LEU D O 1
ATOM 14156 N N . ILE D 1 58 ? 145.252 79.110 134.275 1.00 143.46 58 ILE D N 1
ATOM 14157 C CA . ILE D 1 58 ? 145.035 78.797 135.683 1.00 150.88 58 ILE D CA 1
ATOM 14158 C C . ILE D 1 58 ? 146.130 79.440 136.536 1.00 154.96 58 ILE D C 1
ATOM 14159 O O . ILE D 1 58 ? 145.914 79.728 137.712 1.00 159.19 58 ILE D O 1
ATOM 14164 N N . SER D 1 59 ? 147.290 79.699 135.936 1.00 145.52 59 SER D N 1
ATOM 14165 C CA . SER D 1 59 ? 148.338 80.452 136.621 1.00 148.53 59 SER D CA 1
ATOM 14166 C C . SER D 1 59 ? 147.841 81.864 136.872 1.00 143.59 59 SER D C 1
ATOM 14167 O O . SER D 1 59 ? 147.954 82.413 137.984 1.00 147.53 59 SER D O 1
ATOM 14170 N N . LEU D 1 60 ? 147.257 82.432 135.823 1.00 140.58 60 LEU D N 1
ATOM 14171 C CA . LEU D 1 60 ? 146.626 83.732 135.927 1.00 135.06 60 LEU D CA 1
ATOM 14172 C C . LEU D 1 60 ? 145.559 83.696 137.015 1.00 138.06 60 LEU D C 1
ATOM 14173 O O . LEU D 1 60 ? 145.502 84.596 137.864 1.00 138.91 60 LEU D O 1
ATOM 14178 N N . LYS D 1 61 ? 144.755 82.627 137.004 1.00 121.86 61 LYS D N 1
ATOM 14179 C CA . LYS D 1 61 ? 143.647 82.468 137.944 1.00 123.78 61 LYS D CA 1
ATOM 14180 C C . LYS D 1 61 ? 144.210 82.540 139.354 1.00 129.52 61 LYS D C 1
ATOM 14181 O O . LYS D 1 61 ? 143.630 83.189 140.228 1.00 130.46 61 LYS D O 1
ATOM 14187 N N . GLU D 1 62 ? 145.354 81.886 139.556 1.00 193.05 62 GLU D N 1
ATOM 14188 C CA . GLU D 1 62 ? 146.033 81.871 140.849 1.00 201.73 62 GLU D CA 1
ATOM 14189 C C . GLU D 1 62 ? 147.071 82.984 141.009 1.00 201.20 62 GLU D C 1
ATOM 14190 O O . GLU D 1 62 ? 148.001 82.852 141.805 1.00 208.26 62 GLU D O 1
ATOM 14196 N N . TYR D 1 63 ? 146.927 84.067 140.251 1.00 185.30 63 TYR D N 1
ATOM 14197 C CA . TYR D 1 63 ? 147.513 85.337 140.675 1.00 184.96 63 TYR D CA 1
ATOM 14198 C C . TYR D 1 63 ? 146.528 86.051 141.607 1.00 186.16 63 TYR D C 1
ATOM 14199 O O . TYR D 1 63 ? 146.841 87.082 142.197 1.00 187.91 63 TYR D O 1
ATOM 14208 N N . LEU D 1 64 ? 145.316 85.503 141.665 1.00 143.96 64 LEU D N 1
ATOM 14209 C CA . LEU D 1 64 ? 144.356 85.660 142.771 1.00 147.97 64 LEU D CA 1
ATOM 14210 C C . LEU D 1 64 ? 143.989 87.083 143.193 1.00 145.60 64 LEU D C 1
ATOM 14211 O O . LEU D 1 64 ? 143.243 87.251 144.158 1.00 149.32 64 LEU D O 1
ATOM 14216 N N . ASN D 1 65 ? 144.457 88.110 142.487 1.00 242.17 65 ASN D N 1
ATOM 14217 C CA . ASN D 1 65 ? 144.006 89.458 142.831 1.00 239.81 65 ASN D CA 1
ATOM 14218 C C . ASN D 1 65 ? 142.499 89.513 142.624 1.00 235.49 65 ASN D C 1
ATOM 14219 O O . ASN D 1 65 ? 141.814 90.377 143.178 1.00 235.44 65 ASN D O 1
ATOM 14224 N N . ILE D 1 66 ? 142.000 88.544 141.854 1.00 194.71 66 ILE D N 1
ATOM 14225 C CA . ILE D 1 66 ? 140.599 88.439 141.482 1.00 190.18 66 ILE D CA 1
ATOM 14226 C C . ILE D 1 66 ? 140.252 86.957 141.177 1.00 191.81 66 ILE D C 1
ATOM 14227 O O . ILE D 1 66 ? 141.162 86.136 141.030 1.00 194.82 66 ILE D O 1
ATOM 14232 N N . PRO D 1 67 ? 138.943 86.606 141.109 1.00 127.56 67 PRO D N 1
ATOM 14233 C CA . PRO D 1 67 ? 138.445 85.303 140.621 1.00 127.72 67 PRO D CA 1
ATOM 14234 C C . PRO D 1 67 ? 138.538 85.127 139.094 1.00 120.41 67 PRO D C 1
ATOM 14235 O O . PRO D 1 67 ? 139.642 84.893 138.594 1.00 120.30 67 PRO D O 1
ATOM 14239 N N . VAL D 1 68 ? 137.403 85.190 138.385 1.00 126.56 68 VAL D N 1
ATOM 14240 C CA . VAL D 1 68 ? 137.383 85.223 136.910 1.00 120.71 68 VAL D CA 1
ATOM 14241 C C . VAL D 1 68 ? 136.312 86.174 136.374 1.00 115.95 68 VAL D C 1
ATOM 14242 O O . VAL D 1 68 ? 136.424 86.648 135.241 1.00 111.57 68 VAL D O 1
ATOM 14246 N N . PHE D 1 69 ? 135.271 86.427 137.172 1.00 157.50 69 PHE D N 1
ATOM 14247 C CA . PHE D 1 69 ? 134.360 87.539 136.911 1.00 153.19 69 PHE D CA 1
ATOM 14248 C C . PHE D 1 69 ? 135.212 88.745 136.580 1.00 150.67 69 PHE D C 1
ATOM 14249 O O . PHE D 1 69 ? 135.024 89.400 135.561 1.00 145.23 69 PHE D O 1
ATOM 14257 N N . GLU D 1 70 ? 136.197 88.988 137.431 1.00 141.26 70 GLU D N 1
ATOM 14258 C CA . GLU D 1 70 ? 137.002 90.180 137.326 1.00 139.77 70 GLU D CA 1
ATOM 14259 C C . GLU D 1 70 ? 138.196 90.011 136.372 1.00 137.50 70 GLU D C 1
ATOM 14260 O O . GLU D 1 70 ? 138.731 91.007 135.875 1.00 134.34 70 GLU D O 1
ATOM 14266 N N . ILE D 1 71 ? 138.596 88.772 136.076 1.00 103.37 71 ILE D N 1
ATOM 14267 C CA . ILE D 1 71 ? 139.680 88.559 135.102 1.00 101.83 71 ILE D CA 1
ATOM 14268 C C . ILE D 1 71 ? 139.234 88.923 133.698 1.00 96.25 71 ILE D C 1
ATOM 14269 O O . ILE D 1 71 ? 139.947 89.619 132.963 1.00 93.67 71 ILE D O 1
ATOM 14274 N N . ILE D 1 72 ? 138.035 88.491 133.327 1.00 91.85 72 ILE D N 1
ATOM 14275 C CA . ILE D 1 72 ? 137.575 88.769 131.976 1.00 86.82 72 ILE D CA 1
ATOM 14276 C C . ILE D 1 72 ? 137.422 90.277 131.852 1.00 83.93 72 ILE D C 1
ATOM 14277 O O . ILE D 1 72 ? 137.815 90.850 130.858 1.00 80.59 72 ILE D O 1
ATOM 14282 N N . VAL D 1 73 ? 136.933 90.916 132.907 1.00 83.60 73 VAL D N 1
ATOM 14283 C CA . VAL D 1 73 ? 136.808 92.366 132.954 1.00 81.55 73 VAL D CA 1
ATOM 14284 C C . VAL D 1 73 ? 138.131 93.095 132.753 1.00 81.28 73 VAL D C 1
ATOM 14285 O O . VAL D 1 73 ? 138.210 94.028 131.953 1.00 77.72 73 VAL D O 1
ATOM 14289 N N . TYR D 1 74 ? 139.168 92.680 133.474 1.00 88.04 74 TYR D N 1
ATOM 14290 C CA . TYR D 1 74 ? 140.481 93.277 133.284 1.00 88.05 74 TYR D CA 1
ATOM 14291 C C . TYR D 1 74 ? 140.855 93.104 131.828 1.00 84.29 74 TYR D C 1
ATOM 14292 O O . TYR D 1 74 ? 141.319 94.039 131.190 1.00 81.61 74 TYR D O 1
ATOM 14301 N N . PHE D 1 75 ? 140.614 91.912 131.291 1.00 85.73 75 PHE D N 1
ATOM 14302 C CA . PHE D 1 75 ? 140.934 91.640 129.893 1.00 82.46 75 PHE D CA 1
ATOM 14303 C C . PHE D 1 75 ? 140.235 92.617 128.967 1.00 77.19 75 PHE D C 1
ATOM 14304 O O . PHE D 1 75 ? 140.825 93.092 127.994 1.00 74.51 75 PHE D O 1
ATOM 14312 N N . GLY D 1 76 ? 138.981 92.931 129.272 1.00 100.18 76 GLY D N 1
ATOM 14313 C CA . GLY D 1 76 ? 138.226 93.900 128.497 1.00 95.21 76 GLY D CA 1
ATOM 14314 C C . GLY D 1 76 ? 138.830 95.287 128.576 1.00 93.69 76 GLY D C 1
ATOM 14315 O O . GLY D 1 76 ? 138.975 95.965 127.562 1.00 89.81 76 GLY D O 1
ATOM 14316 N N . VAL D 1 77 ? 139.196 95.700 129.784 1.00 70.34 77 VAL D N 1
ATOM 14317 C CA . VAL D 1 77 ? 139.868 96.977 129.973 1.00 70.00 77 VAL D CA 1
ATOM 14318 C C . VAL D 1 77 ? 141.154 97.041 129.159 1.00 68.92 77 VAL D C 1
ATOM 14319 O O . VAL D 1 77 ? 141.421 98.031 128.491 1.00 66.21 77 VAL D O 1
ATOM 14323 N N . GLY D 1 78 ? 141.951 95.986 129.199 1.00 71.15 78 GLY D N 1
ATOM 14324 C CA . GLY D 1 78 ? 143.143 95.933 128.375 1.00 70.23 78 GLY D CA 1
ATOM 14325 C C . GLY D 1 78 ? 142.801 96.083 126.906 1.00 65.77 78 GLY D C 1
ATOM 14326 O O . GLY D 1 78 ? 143.526 96.746 126.161 1.00 63.78 78 GLY D O 1
ATOM 14327 N N . LEU D 1 79 ? 141.681 95.487 126.496 1.00 74.23 79 LEU D N 1
ATOM 14328 C CA . LEU D 1 79 ? 141.247 95.558 125.106 1.00 69.39 79 LEU D CA 1
ATOM 14329 C C . LEU D 1 79 ? 140.855 96.966 124.692 1.00 65.73 79 LEU D C 1
ATOM 14330 O O . LEU D 1 79 ? 141.260 97.413 123.613 1.00 62.47 79 LEU D O 1
ATOM 14335 N N . ILE D 1 80 ? 140.056 97.670 125.501 1.00 72.55 80 ILE D N 1
ATOM 14336 C CA . ILE D 1 80 ? 139.645 99.018 125.090 1.00 68.63 80 ILE D CA 1
ATOM 14337 C C . ILE D 1 80 ? 140.800 100.001 125.251 1.00 69.20 80 ILE D C 1
ATOM 14338 O O . ILE D 1 80 ? 140.882 100.973 124.498 1.00 66.07 80 ILE D O 1
ATOM 14343 N N . VAL D 1 81 ? 141.735 99.719 126.162 1.00 58.59 81 VAL D N 1
ATOM 14344 C CA . VAL D 1 81 ? 142.976 100.490 126.177 1.00 59.01 81 VAL D CA 1
ATOM 14345 C C . VAL D 1 81 ? 143.652 100.281 124.845 1.00 56.57 81 VAL D C 1
ATOM 14346 O O . VAL D 1 81 ? 144.001 101.243 124.188 1.00 54.34 81 VAL D O 1
ATOM 14350 N N . PHE D 1 82 ? 143.797 99.028 124.426 1.00 57.05 82 PHE D N 1
ATOM 14351 C CA . PHE D 1 82 ? 144.454 98.743 123.163 1.00 55.07 82 PHE D CA 1
ATOM 14352 C C . PHE D 1 82 ? 143.779 99.407 122.002 1.00 51.04 82 PHE D C 1
ATOM 14353 O O . PHE D 1 82 ? 144.462 99.845 121.086 1.00 49.23 82 PHE D O 1
ATOM 14361 N N . TYR D 1 83 ? 142.447 99.443 121.997 1.00 58.33 83 TYR D N 1
ATOM 14362 C CA . TYR D 1 83 ? 141.724 99.986 120.840 1.00 53.94 83 TYR D CA 1
ATOM 14363 C C . TYR D 1 83 ? 141.843 101.504 120.784 1.00 52.26 83 TYR D C 1
ATOM 14364 O O . TYR D 1 83 ? 142.027 102.086 119.716 1.00 49.17 83 TYR D O 1
ATOM 14373 N N . VAL D 1 84 ? 141.742 102.144 121.938 1.00 46.34 84 VAL D N 1
ATOM 14374 C CA . VAL D 1 84 ? 142.041 103.558 122.006 1.00 45.54 84 VAL D CA 1
ATOM 14375 C C . VAL D 1 84 ? 143.463 103.797 121.490 1.00 45.40 84 VAL D C 1
ATOM 14376 O O . VAL D 1 84 ? 143.689 104.649 120.609 1.00 43.04 84 VAL D O 1
ATOM 14380 N N . PHE D 1 85 ? 144.407 103.014 122.003 1.00 53.80 85 PHE D N 1
ATOM 14381 C CA . PHE D 1 85 ? 145.788 103.124 121.579 1.00 54.78 85 PHE D CA 1
ATOM 14382 C C . PHE D 1 85 ? 145.866 103.033 120.086 1.00 51.53 85 PHE D C 1
ATOM 14383 O O . PHE D 1 85 ? 146.609 103.780 119.465 1.00 49.94 85 PHE D O 1
ATOM 14391 N N . ARG D 1 86 ? 145.138 102.093 119.498 1.00 67.53 86 ARG D N 1
ATOM 14392 C CA . ARG D 1 86 ? 145.236 101.920 118.062 1.00 64.43 86 ARG D CA 1
ATOM 14393 C C . ARG D 1 86 ? 144.665 103.120 117.328 1.00 60.85 86 ARG D C 1
ATOM 14394 O O . ARG D 1 86 ? 145.206 103.526 116.292 1.00 58.75 86 ARG D O 1
ATOM 14402 N N . ALA D 1 87 ? 143.583 103.692 117.856 1.00 59.56 87 ALA D N 1
ATOM 14403 C CA . ALA D 1 87 ? 143.016 104.895 117.246 1.00 55.28 87 ALA D CA 1
ATOM 14404 C C . ALA D 1 87 ? 144.062 106.000 117.218 1.00 55.19 87 ALA D C 1
ATOM 14405 O O . ALA D 1 87 ? 144.291 106.625 116.177 1.00 52.63 87 ALA D O 1
ATOM 14407 N N . LEU D 1 88 ? 144.734 106.212 118.343 1.00 41.86 88 LEU D N 1
ATOM 14408 C CA . LEU D 1 88 ? 145.824 107.179 118.338 1.00 42.24 88 LEU D CA 1
ATOM 14409 C C . LEU D 1 88 ? 146.928 106.804 117.329 1.00 41.71 88 LEU D C 1
ATOM 14410 O O . LEU D 1 88 ? 147.288 107.616 116.483 1.00 39.12 88 LEU D O 1
ATOM 14415 N N . LEU D 1 89 ? 147.426 105.573 117.376 1.00 63.85 89 LEU D N 1
ATOM 14416 C CA . LEU D 1 89 ? 148.469 105.154 116.445 1.00 64.05 89 LEU D CA 1
ATOM 14417 C C . LEU D 1 89 ? 148.094 105.437 114.983 1.00 59.47 89 LEU D C 1
ATOM 14418 O O . LEU D 1 89 ? 148.932 105.867 114.180 1.00 58.10 89 LEU D O 1
ATOM 14423 N N . ASN D 1 90 ? 146.839 105.192 114.631 1.00 58.55 90 ASN D N 1
ATOM 14424 C CA . ASN D 1 90 ? 146.399 105.470 113.282 1.00 54.47 90 ASN D CA 1
ATOM 14425 C C . ASN D 1 90 ? 146.308 106.966 112.973 1.00 52.03 90 ASN D C 1
ATOM 14426 O O . ASN D 1 90 ? 146.686 107.416 111.874 1.00 50.12 90 ASN D O 1
ATOM 14431 N N . ALA D 1 91 ? 145.803 107.742 113.927 1.00 45.38 91 ALA D N 1
ATOM 14432 C CA . ALA D 1 91 ? 145.771 109.181 113.728 1.00 44.12 91 ALA D CA 1
ATOM 14433 C C . ALA D 1 91 ? 147.179 109.684 113.486 1.00 44.49 91 ALA D C 1
ATOM 14434 O O . ALA D 1 91 ? 147.432 110.379 112.513 1.00 43.16 91 ALA D O 1
ATOM 14436 N N . TYR D 1 92 ? 148.115 109.282 114.323 1.00 37.76 92 TYR D N 1
ATOM 14437 C CA . TYR D 1 92 ? 149.472 109.751 114.162 1.00 38.56 92 TYR D CA 1
ATOM 14438 C C . TYR D 1 92 ? 150.069 109.292 112.845 1.00 36.97 92 TYR D C 1
ATOM 14439 O O . TYR D 1 92 ? 150.726 110.047 112.159 1.00 35.94 92 TYR D O 1
ATOM 14448 N N . TYR D 1 93 ? 149.786 108.071 112.444 1.00 51.46 93 TYR D N 1
ATOM 14449 C CA . TYR D 1 93 ? 150.307 107.625 111.166 1.00 50.24 93 TYR D CA 1
ATOM 14450 C C . TYR D 1 93 ? 149.797 108.483 110.016 1.00 47.09 93 TYR D C 1
ATOM 14451 O O . TYR D 1 93 ? 150.571 108.804 109.094 1.00 46.30 93 TYR D O 1
ATOM 14460 N N . PHE D 1 94 ? 148.515 108.853 110.034 1.00 52.02 94 PHE D N 1
ATOM 14461 C CA . PHE D 1 94 ? 148.010 109.669 108.918 1.00 50.98 94 PHE D CA 1
ATOM 14462 C C . PHE D 1 94 ? 148.492 111.111 108.985 1.00 51.28 94 PHE D C 1
ATOM 14463 O O . PHE D 1 94 ? 148.787 111.727 107.962 1.00 50.58 94 PHE D O 1
ATOM 14471 N N . HIS D 1 95 ? 148.618 111.620 110.198 1.00 44.00 95 HIS D N 1
ATOM 14472 C CA . HIS D 1 95 ? 149.207 112.921 110.401 1.00 44.71 95 HIS D CA 1
ATOM 14473 C C . HIS D 1 95 ? 150.653 113.008 109.939 1.00 44.68 95 HIS D C 1
ATOM 14474 O O . HIS D 1 95 ? 151.072 114.023 109.417 1.00 44.51 95 HIS D O 1
ATOM 14481 N N . LEU D 1 96 ? 151.431 111.969 110.204 1.00 45.69 96 LEU D N 1
ATOM 14482 C CA . LEU D 1 96 ? 152.796 111.896 109.702 1.00 45.92 96 LEU D CA 1
ATOM 14483 C C . LEU D 1 96 ? 152.794 111.722 108.181 1.00 44.31 96 LEU D C 1
ATOM 14484 O O . LEU D 1 96 ? 153.675 112.240 107.515 1.00 44.28 96 LEU D O 1
ATOM 14489 N N . LEU D 1 97 ? 151.823 111.006 107.619 1.00 49.02 97 LEU D N 1
ATOM 14490 C CA . LEU D 1 97 ? 151.770 110.957 106.169 1.00 48.17 97 LEU D CA 1
ATOM 14491 C C . LEU D 1 97 ? 151.549 112.375 105.623 1.00 47.70 97 LEU D C 1
ATOM 14492 O O . LEU D 1 97 ? 152.264 112.802 104.694 1.00 47.55 97 LEU D O 1
ATOM 14497 N N . ALA D 1 98 ? 150.612 113.122 106.212 1.00 46.98 98 ALA D N 1
ATOM 14498 C CA . ALA D 1 98 ? 150.385 114.521 105.808 1.00 46.80 98 ALA D CA 1
ATOM 14499 C C . ALA D 1 98 ? 151.671 115.346 105.974 1.00 47.45 98 ALA D C 1
ATOM 14500 O O . ALA D 1 98 ? 152.154 115.966 105.027 1.00 47.05 98 ALA D O 1
ATOM 14502 N N . ARG D 1 99 ? 152.232 115.318 107.176 1.00 47.43 99 ARG D N 1
ATOM 14503 C CA . ARG D 1 99 ? 153.446 116.041 107.493 1.00 48.37 99 ARG D CA 1
ATOM 14504 C C . ARG D 1 99 ? 154.531 115.789 106.462 1.00 47.93 99 ARG D C 1
ATOM 14505 O O . ARG D 1 99 ? 155.198 116.714 106.017 1.00 48.08 99 ARG D O 1
ATOM 14513 N N . PHE D 1 100 ? 154.684 114.542 106.045 1.00 55.94 100 PHE D N 1
ATOM 14514 C CA . PHE D 1 100 ? 155.692 114.225 105.038 1.00 55.87 100 PHE D CA 1
ATOM 14515 C C . PHE D 1 100 ? 155.358 114.841 103.701 1.00 54.98 100 PHE D C 1
ATOM 14516 O O . PHE D 1 100 ? 156.174 115.586 103.140 1.00 55.17 100 PHE D O 1
ATOM 14524 N N . SER D 1 101 ? 154.173 114.514 103.182 1.00 39.67 101 SER D N 1
ATOM 14525 C CA . SER D 1 101 ? 153.840 114.948 101.836 1.00 39.07 101 SER D CA 1
ATOM 14526 C C . SER D 1 101 ? 153.839 116.473 101.763 1.00 38.96 101 SER D C 1
ATOM 14527 O O . SER D 1 101 ? 154.528 117.049 100.928 1.00 39.04 101 SER D O 1
ATOM 14530 N N . LYS D 1 102 ? 153.118 117.134 102.662 1.00 36.94 102 LYS D N 1
ATOM 14531 C CA . LYS D 1 102 ? 153.026 118.590 102.605 1.00 37.08 102 LYS D CA 1
ATOM 14532 C C . LYS D 1 102 ? 154.352 119.273 102.891 1.00 37.94 102 LYS D C 1
ATOM 14533 O O . LYS D 1 102 ? 154.657 120.305 102.288 1.00 38.01 102 LYS D O 1
ATOM 14539 N N . GLY D 1 103 ? 155.137 118.717 103.804 1.00 39.27 103 GLY D N 1
ATOM 14540 C CA . GLY D 1 103 ? 156.451 119.279 104.052 1.00 40.24 103 GLY D CA 1
ATOM 14541 C C . GLY D 1 103 ? 157.329 119.187 102.816 1.00 39.95 103 GLY D C 1
ATOM 14542 O O . GLY D 1 103 ? 158.065 120.121 102.466 1.00 40.35 103 GLY D O 1
ATOM 14543 N N . ARG D 1 104 ? 157.224 118.064 102.123 1.00 44.52 104 ARG D N 1
ATOM 14544 C CA . ARG D 1 104 ? 158.059 117.865 100.964 1.00 44.61 104 ARG D CA 1
ATOM 14545 C C . ARG D 1 104 ? 157.586 118.797 99.875 1.00 44.04 104 ARG D C 1
ATOM 14546 O O . ARG D 1 104 ? 158.383 119.286 99.092 1.00 44.38 104 ARG D O 1
ATOM 14554 N N . LYS D 1 105 ? 156.282 119.035 99.817 1.00 29.13 105 LYS D N 1
ATOM 14555 C CA . LYS D 1 105 ? 155.765 119.983 98.838 1.00 28.73 105 LYS D CA 1
ATOM 14556 C C . LYS D 1 105 ? 156.431 121.318 99.165 1.00 29.27 105 LYS D C 1
ATOM 14557 O O . LYS D 1 105 ? 157.035 121.906 98.274 1.00 29.43 105 LYS D O 1
ATOM 14563 N N . HIS D 1 106 ? 156.365 121.782 100.422 1.00 34.73 106 HIS D N 1
ATOM 14564 C CA . HIS D 1 106 ? 157.020 123.048 100.813 1.00 35.51 106 HIS D CA 1
ATOM 14565 C C . HIS D 1 106 ? 158.481 123.142 100.365 1.00 36.10 106 HIS D C 1
ATOM 14566 O O . HIS D 1 106 ? 158.896 124.127 99.740 1.00 36.32 106 HIS D O 1
ATOM 14573 N N . ALA D 1 107 ? 159.259 122.127 100.710 1.00 35.55 107 ALA D N 1
ATOM 14574 C CA . ALA D 1 107 ? 160.666 122.058 100.295 1.00 36.30 107 ALA D CA 1
ATOM 14575 C C . ALA D 1 107 ? 160.920 121.977 98.789 1.00 36.02 107 ALA D C 1
ATOM 14576 O O . ALA D 1 107 ? 161.782 122.667 98.258 1.00 36.52 107 ALA D O 1
ATOM 14578 N N . ILE D 1 108 ? 160.216 121.113 98.095 1.00 45.70 108 ILE D N 1
ATOM 14579 C CA . ILE D 1 108 ? 160.524 120.963 96.692 1.00 45.82 108 ILE D CA 1
ATOM 14580 C C . ILE D 1 108 ? 160.015 122.170 95.889 1.00 45.41 108 ILE D C 1
ATOM 14581 O O . ILE D 1 108 ? 160.672 122.602 94.935 1.00 45.91 108 ILE D O 1
ATOM 14586 N N . ALA D 1 109 ? 158.864 122.716 96.276 1.00 31.05 109 ALA D N 1
ATOM 14587 C CA . ALA D 1 109 ? 158.392 123.969 95.693 1.00 31.07 109 ALA D CA 1
ATOM 14588 C C . ALA D 1 109 ? 159.493 124.993 95.846 1.00 31.59 109 ALA D C 1
ATOM 14589 O O . ALA D 1 109 ? 159.948 125.541 94.849 1.00 31.81 109 ALA D O 1
ATOM 14591 N N . TYR D 1 110 ? 159.972 125.210 97.077 1.00 40.49 110 TYR D N 1
ATOM 14592 C CA . TYR D 1 110 ? 160.988 126.251 97.275 1.00 41.47 110 TYR D CA 1
ATOM 14593 C C . TYR D 1 110 ? 162.237 125.976 96.438 1.00 42.08 110 TYR D C 1
ATOM 14594 O O . TYR D 1 110 ? 162.752 126.890 95.782 1.00 42.58 110 TYR D O 1
ATOM 14603 N N . LYS D 1 111 ? 162.705 124.733 96.411 1.00 58.63 111 LYS D N 1
ATOM 14604 C CA . LYS D 1 111 ? 163.873 124.442 95.586 1.00 59.49 111 LYS D CA 1
ATOM 14605 C C . LYS D 1 111 ? 163.625 124.759 94.104 1.00 59.42 111 LYS D C 1
ATOM 14606 O O . LYS D 1 111 ? 164.471 125.383 93.444 1.00 60.21 111 LYS D O 1
ATOM 14612 N N . VAL D 1 112 ? 162.456 124.380 93.594 1.00 29.59 112 VAL D N 1
ATOM 14613 C CA . VAL D 1 112 ? 162.141 124.625 92.185 1.00 29.71 112 VAL D CA 1
ATOM 14614 C C . VAL D 1 112 ? 161.997 126.094 91.838 1.00 29.82 112 VAL D C 1
ATOM 14615 O O . VAL D 1 112 ? 162.591 126.565 90.871 1.00 30.28 112 VAL D O 1
ATOM 14619 N N . PHE D 1 113 ? 161.200 126.810 92.617 1.00 45.77 113 PHE D N 1
ATOM 14620 C CA . PHE D 1 113 ? 161.060 128.248 92.449 1.00 45.88 113 PHE D CA 1
ATOM 14621 C C . PHE D 1 113 ? 162.433 128.899 92.396 1.00 46.90 113 PHE D C 1
ATOM 14622 O O . PHE D 1 113 ? 162.735 129.579 91.425 1.00 47.32 113 PHE D O 1
ATOM 14630 N N . SER D 1 114 ? 163.301 128.605 93.372 1.00 41.29 114 SER D N 1
ATOM 14631 C CA . SER D 1 114 ? 164.655 129.181 93.368 1.00 42.42 114 SER D CA 1
ATOM 14632 C C . SER D 1 114 ? 165.388 128.881 92.074 1.00 43.01 114 SER D C 1
ATOM 14633 O O . SER D 1 114 ? 165.957 129.776 91.422 1.00 43.70 114 SER D O 1
ATOM 14636 N N . LYS D 1 115 ? 165.314 127.617 91.690 1.00 35.71 115 LYS D N 1
ATOM 14637 C CA . LYS D 1 115 ? 165.917 127.168 90.466 1.00 36.54 115 LYS D CA 1
ATOM 14638 C C . LYS D 1 115 ? 165.452 128.060 89.327 1.00 36.50 115 LYS D C 1
ATOM 14639 O O . LYS D 1 115 ? 166.278 128.516 88.553 1.00 37.70 115 LYS D O 1
ATOM 14645 N N . PHE D 1 116 ? 164.155 128.356 89.247 1.00 49.72 116 PHE D N 1
ATOM 14646 C CA . PHE D 1 116 ? 163.630 129.195 88.158 1.00 49.76 116 PHE D CA 1
ATOM 14647 C C . PHE D 1 116 ? 164.099 130.630 88.225 1.00 50.19 116 PHE D C 1
ATOM 14648 O O . PHE D 1 116 ? 164.530 131.197 87.224 1.00 51.02 116 PHE D O 1
ATOM 14656 N N . LEU D 1 117 ? 164.038 131.209 89.420 1.00 38.63 117 LEU D N 1
ATOM 14657 C CA . LEU D 1 117 ? 164.457 132.600 89.624 1.00 39.22 117 LEU D CA 1
ATOM 14658 C C . LEU D 1 117 ? 165.881 132.797 89.175 1.00 40.45 117 LEU D C 1
ATOM 14659 O O . LEU D 1 117 ? 166.294 133.935 88.958 1.00 41.13 117 LEU D O 1
ATOM 14664 N N . ASN D 1 118 ? 166.649 131.710 89.084 1.00 46.58 118 ASN D N 1
ATOM 14665 C CA . ASN D 1 118 ? 168.003 131.844 88.546 1.00 48.50 118 ASN D CA 1
ATOM 14666 C C . ASN D 1 118 ? 168.275 131.602 87.053 1.00 49.79 118 ASN D C 1
ATOM 14667 O O . ASN D 1 118 ? 169.387 131.850 86.615 1.00 51.51 118 ASN D O 1
ATOM 14672 N N . ILE D 1 119 ? 167.323 131.121 86.261 1.00 43.40 119 ILE D N 1
ATOM 14673 C CA . ILE D 1 119 ? 167.619 130.986 84.823 1.00 44.12 119 ILE D CA 1
ATOM 14674 C C . ILE D 1 119 ? 167.735 132.359 84.224 1.00 44.24 119 ILE D C 1
ATOM 14675 O O . ILE D 1 119 ? 167.350 133.324 84.872 1.00 43.75 119 ILE D O 1
ATOM 14680 N N . ASN D 1 120 ? 168.267 132.455 83.003 1.00 42.11 120 ASN D N 1
ATOM 14681 C CA . ASN D 1 120 ? 168.420 133.753 82.340 1.00 42.32 120 ASN D CA 1
ATOM 14682 C C . ASN D 1 120 ? 167.093 134.302 81.870 1.00 41.93 120 ASN D C 1
ATOM 14683 O O . ASN D 1 120 ? 166.112 133.566 81.736 1.00 41.67 120 ASN D O 1
ATOM 14688 N N . TYR D 1 121 ? 167.066 135.609 81.629 1.00 42.07 121 TYR D N 1
ATOM 14689 C CA . TYR D 1 121 ? 165.795 136.330 81.492 1.00 41.67 121 TYR D CA 1
ATOM 14690 C C . TYR D 1 121 ? 165.000 135.902 80.292 1.00 41.96 121 TYR D C 1
ATOM 14691 O O . TYR D 1 121 ? 163.791 135.712 80.371 1.00 41.34 121 TYR D O 1
ATOM 14700 N N . GLU D 1 122 ? 165.685 135.692 79.189 1.00 45.59 122 GLU D N 1
ATOM 14701 C CA . GLU D 1 122 ? 164.969 135.252 78.027 1.00 46.20 122 GLU D CA 1
ATOM 14702 C C . GLU D 1 122 ? 164.340 133.879 78.224 1.00 46.02 122 GLU D C 1
ATOM 14703 O O . GLU D 1 122 ? 163.244 133.637 77.736 1.00 46.06 122 GLU D O 1
ATOM 14709 N N . LYS D 1 123 ? 165.022 132.981 78.926 1.00 48.26 123 LYS D N 1
ATOM 14710 C CA . LYS D 1 123 ? 164.495 131.636 79.102 1.00 48.19 123 LYS D CA 1
ATOM 14711 C C . LYS D 1 123 ? 163.187 131.625 79.883 1.00 47.02 123 LYS D C 1
ATOM 14712 O O . LYS D 1 123 ? 162.195 131.029 79.466 1.00 47.00 123 LYS D O 1
ATOM 14718 N N . PHE D 1 124 ? 163.183 132.317 81.008 1.00 38.65 124 PHE D N 1
ATOM 14719 C CA . PHE D 1 124 ? 161.984 132.442 81.827 1.00 37.74 124 PHE D CA 1
ATOM 14720 C C . PHE D 1 124 ? 160.874 133.021 80.990 1.00 37.78 124 PHE D C 1
ATOM 14721 O O . PHE D 1 124 ? 159.774 132.472 80.915 1.00 37.54 124 PHE D O 1
ATOM 14729 N N . THR D 1 125 ? 161.214 134.138 80.351 1.00 40.15 125 THR D N 1
ATOM 14730 C CA . THR D 1 125 ? 160.338 134.865 79.448 1.00 40.40 125 THR D CA 1
ATOM 14731 C C . THR D 1 125 ? 159.702 134.038 78.351 1.00 41.04 125 THR D C 1
ATOM 14732 O O . THR D 1 125 ? 158.561 134.253 78.022 1.00 40.90 125 THR D O 1
ATOM 14736 N N . GLN D 1 126 ? 160.424 133.085 77.784 1.00 61.28 126 GLN D N 1
ATOM 14737 C CA . GLN D 1 126 ? 159.952 132.458 76.565 1.00 62.31 126 GLN D CA 1
ATOM 14738 C C . GLN D 1 126 ? 158.936 131.371 76.821 1.00 61.99 126 GLN D C 1
ATOM 14739 O O . GLN D 1 126 ? 158.456 130.755 75.894 1.00 62.98 126 GLN D O 1
ATOM 14745 N N . LYS D 1 127 ? 158.566 131.147 78.066 1.00 53.66 127 LYS D N 1
ATOM 14746 C CA . LYS D 1 127 ? 157.529 130.164 78.354 1.00 53.33 127 LYS D CA 1
ATOM 14747 C C . LYS D 1 127 ? 156.504 130.864 79.221 1.00 52.19 127 LYS D C 1
ATOM 14748 O O . LYS D 1 127 ? 156.851 131.849 79.896 1.00 51.65 127 LYS D O 1
ATOM 14754 N N . ASN D 1 128 ? 155.264 130.376 79.235 1.00 66.86 128 ASN D N 1
ATOM 14755 C CA . ASN D 1 128 ? 154.192 131.087 79.956 1.00 66.00 128 ASN D CA 1
ATOM 14756 C C . ASN D 1 128 ? 154.015 130.749 81.432 1.00 65.32 128 ASN D C 1
ATOM 14757 O O . ASN D 1 128 ? 154.080 129.590 81.830 1.00 65.49 128 ASN D O 1
ATOM 14762 N N . GLN D 1 129 ? 153.721 131.772 82.232 1.00 93.37 129 GLN D N 1
ATOM 14763 C CA . GLN D 1 129 ? 153.588 131.607 83.679 1.00 92.53 129 GLN D CA 1
ATOM 14764 C C . GLN D 1 129 ? 152.552 130.565 84.049 1.00 92.43 129 GLN D C 1
ATOM 14765 O O . GLN D 1 129 ? 152.550 130.062 85.167 1.00 91.84 129 GLN D O 1
ATOM 14771 N N . SER D 1 130 ? 151.670 130.247 83.112 1.00 82.05 130 SER D N 1
ATOM 14772 C CA . SER D 1 130 ? 150.766 129.130 83.273 1.00 81.99 130 SER D CA 1
ATOM 14773 C C . SER D 1 130 ? 151.622 127.918 83.590 1.00 82.24 130 SER D C 1
ATOM 14774 O O . SER D 1 130 ? 151.446 127.248 84.606 1.00 81.69 130 SER D O 1
ATOM 14777 N N . GLU D 1 131 ? 152.604 127.689 82.728 1.00 72.60 131 GLU D N 1
ATOM 14778 C CA . GLU D 1 131 ? 153.377 126.468 82.779 1.00 73.01 131 GLU D CA 1
ATOM 14779 C C . GLU D 1 131 ? 154.473 126.520 83.855 1.00 72.68 131 GLU D C 1
ATOM 14780 O O . GLU D 1 131 ? 154.854 125.484 84.398 1.00 72.77 131 GLU D O 1
ATOM 14786 N N . ILE D 1 132 ? 154.984 127.715 84.161 1.00 56.72 132 ILE D N 1
ATOM 14787 C CA . ILE D 1 132 ? 156.006 127.861 85.206 1.00 56.31 132 ILE D CA 1
ATOM 14788 C C . ILE D 1 132 ? 155.350 127.679 86.572 1.00 55.38 132 ILE D C 1
ATOM 14789 O O . ILE D 1 132 ? 155.923 127.037 87.472 1.00 55.21 132 ILE D O 1
ATOM 14794 N N . LEU D 1 133 ? 154.137 128.207 86.721 1.00 53.88 133 LEU D N 1
ATOM 14795 C CA . LEU D 1 133 ? 153.353 127.911 87.905 1.00 52.53 133 LEU D CA 1
ATOM 14796 C C . LEU D 1 133 ? 153.082 126.405 87.989 1.00 51.47 133 LEU D C 1
ATOM 14797 O O . LEU D 1 133 ? 153.252 125.805 89.040 1.00 50.71 133 LEU D O 1
ATOM 14802 N N . LYS D 1 134 ? 152.653 125.779 86.895 1.00 80.09 134 LYS D N 1
ATOM 14803 C CA . LYS D 1 134 ? 152.462 124.321 86.928 1.00 80.29 134 LYS D CA 1
ATOM 14804 C C . LYS D 1 134 ? 153.735 123.628 87.397 1.00 80.67 134 LYS D C 1
ATOM 14805 O O . LYS D 1 134 ? 153.692 122.726 88.215 1.00 80.30 134 LYS D O 1
ATOM 14811 N N . SER D 1 135 ? 154.874 124.123 86.936 1.00 65.87 135 SER D N 1
ATOM 14812 C CA . SER D 1 135 ? 156.156 123.489 87.196 1.00 66.36 135 SER D CA 1
ATOM 14813 C C . SER D 1 135 ? 156.613 123.557 88.629 1.00 65.54 135 SER D C 1
ATOM 14814 O O . SER D 1 135 ? 157.309 122.645 89.093 1.00 65.73 135 SER D O 1
ATOM 14817 N N . ILE D 1 136 ? 156.257 124.627 89.337 1.00 54.01 136 ILE D N 1
ATOM 14818 C CA . ILE D 1 136 ? 156.731 124.679 90.711 1.00 53.14 136 ILE D CA 1
ATOM 14819 C C . ILE D 1 136 ? 155.602 124.397 91.669 1.00 52.10 136 ILE D C 1
ATOM 14820 O O . ILE D 1 136 ? 155.824 124.276 92.867 1.00 51.24 136 ILE D O 1
ATOM 14825 N N . THR D 1 137 ? 154.406 124.186 91.138 1.00 51.84 137 THR D N 1
ATOM 14826 C CA . THR D 1 137 ? 153.250 124.011 92.005 1.00 50.70 137 THR D CA 1
ATOM 14827 C C . THR D 1 137 ? 152.556 122.656 91.826 1.00 50.72 137 THR D C 1
ATOM 14828 O O . THR D 1 137 ? 152.510 121.849 92.762 1.00 49.93 137 THR D O 1
ATOM 14832 N N . GLY D 1 138 ? 152.099 122.362 90.611 1.00 69.24 138 GLY D N 1
ATOM 14833 C CA . GLY D 1 138 ? 151.238 121.216 90.376 1.00 69.07 138 GLY D CA 1
ATOM 14834 C C . GLY D 1 138 ? 152.077 119.977 90.449 1.00 69.65 138 GLY D C 1
ATOM 14835 O O . GLY D 1 138 ? 151.712 118.996 91.080 1.00 68.99 138 GLY D O 1
ATOM 14836 N N . GLU D 1 139 ? 153.217 120.028 89.795 1.00 51.68 139 GLU D N 1
ATOM 14837 C CA . GLU D 1 139 ? 154.164 118.950 89.886 1.00 52.23 139 GLU D CA 1
ATOM 14838 C C . GLU D 1 139 ? 154.579 118.640 91.336 1.00 51.16 139 GLU D C 1
ATOM 14839 O O . GLU D 1 139 ? 154.607 117.483 91.747 1.00 51.00 139 GLU D O 1
ATOM 14845 N N . VAL D 1 140 ? 154.944 119.654 92.116 1.00 57.99 140 VAL D N 1
ATOM 14846 C CA . VAL D 1 140 ? 155.370 119.376 93.494 1.00 57.10 140 VAL D CA 1
ATOM 14847 C C . VAL D 1 140 ? 154.235 118.723 94.260 1.00 55.96 140 VAL D C 1
ATOM 14848 O O . VAL D 1 140 ? 154.473 117.745 94.970 1.00 55.63 140 VAL D O 1
ATOM 14852 N N . TYR D 1 141 ? 153.014 119.232 94.101 1.00 67.32 141 TYR D N 1
ATOM 14853 C CA . TYR D 1 141 ? 151.850 118.531 94.633 1.00 66.19 141 TYR D CA 1
ATOM 14854 C C . TYR D 1 141 ? 151.846 117.053 94.255 1.00 66.64 141 TYR D C 1
ATOM 14855 O O . TYR D 1 141 ? 151.709 116.174 95.110 1.00 65.86 141 TYR D O 1
ATOM 14864 N N . ASN D 1 142 ? 151.945 116.788 92.963 1.00 65.94 142 ASN D N 1
ATOM 14865 C CA . ASN D 1 142 ? 151.958 115.417 92.475 1.00 66.39 142 ASN D CA 1
ATOM 14866 C C . ASN D 1 142 ? 153.005 114.527 93.159 1.00 66.74 142 ASN D C 1
ATOM 14867 O O . ASN D 1 142 ? 152.669 113.479 93.708 1.00 65.98 142 ASN D O 1
ATOM 14872 N N . LEU D 1 143 ? 154.268 114.935 93.139 1.00 45.26 143 LEU D N 1
ATOM 14873 C CA . LEU D 1 143 ? 155.304 114.167 93.819 1.00 45.58 143 LEU D CA 1
ATOM 14874 C C . LEU D 1 143 ? 154.934 113.907 95.285 1.00 44.39 143 LEU D C 1
ATOM 14875 O O . LEU D 1 143 ? 154.979 112.773 95.750 1.00 44.00 143 LEU D O 1
ATOM 14880 N N . SER D 1 144 ? 154.538 114.957 95.999 1.00 58.61 144 SER D N 1
ATOM 14881 C CA . SER D 1 144 ? 154.227 114.838 97.420 1.00 57.01 144 SER D CA 1
ATOM 14882 C C . SER D 1 144 ? 153.147 113.820 97.696 1.00 56.02 144 SER D C 1
ATOM 14883 O O . SER D 1 144 ? 153.324 112.840 98.469 1.00 55.67 144 SER D O 1
ATOM 14886 N N . THR D 1 145 ? 152.023 114.067 97.037 1.00 79.12 145 THR D N 1
ATOM 14887 C CA . THR D 1 145 ? 150.823 113.272 97.194 1.00 77.92 145 THR D CA 1
ATOM 14888 C C . THR D 1 145 ? 151.111 111.825 96.882 1.00 78.55 145 THR D C 1
ATOM 14889 O O . THR D 1 145 ? 150.675 110.910 97.568 1.00 77.53 145 THR D O 1
ATOM 14893 N N . MET D 1 146 ? 151.908 111.646 95.853 1.00 52.91 146 MET D N 1
ATOM 14894 C CA . MET D 1 146 ? 152.247 110.343 95.366 1.00 53.61 146 MET D CA 1
ATOM 14895 C C . MET D 1 146 ? 153.157 109.542 96.305 1.00 53.61 146 MET D C 1
ATOM 14896 O O . MET D 1 146 ? 152.988 108.324 96.462 1.00 53.32 146 MET D O 1
ATOM 14901 N N . ILE D 1 147 ? 154.156 110.198 96.897 1.00 42.72 147 ILE D N 1
ATOM 14902 C CA . ILE D 1 147 ? 155.011 109.493 97.861 1.00 42.68 147 ILE D CA 1
ATOM 14903 C C . ILE D 1 147 ? 154.163 109.007 99.034 1.00 41.71 147 ILE D C 1
ATOM 14904 O O . ILE D 1 147 ? 154.212 107.828 99.418 1.00 41.53 147 ILE D O 1
ATOM 14909 N N . SER D 1 148 ? 153.366 109.925 99.586 1.00 59.81 148 SER D N 1
ATOM 14910 C CA . SER D 1 148 ? 152.446 109.538 100.645 1.00 58.00 148 SER D CA 1
ATOM 14911 C C . SER D 1 148 ? 151.560 108.360 100.200 1.00 57.62 148 SER D C 1
ATOM 14912 O O . SER D 1 148 ? 151.378 107.387 100.932 1.00 56.77 148 SER D O 1
ATOM 14915 N N . SER D 1 149 ? 151.022 108.451 98.994 1.00 53.36 149 SER D N 1
ATOM 14916 C CA . SER D 1 149 ? 150.241 107.371 98.419 1.00 52.99 149 SER D CA 1
ATOM 14917 C C . SER D 1 149 ? 150.972 106.041 98.421 1.00 53.68 149 SER D C 1
ATOM 14918 O O . SER D 1 149 ? 150.364 105.004 98.698 1.00 52.78 149 SER D O 1
ATOM 14921 N N . PHE D 1 150 ? 152.268 106.068 98.099 1.00 46.81 150 PHE D N 1
ATOM 14922 C CA . PHE D 1 150 ? 153.089 104.857 98.114 1.00 47.57 150 PHE D CA 1
ATOM 14923 C C . PHE D 1 150 ? 153.210 104.280 99.501 1.00 46.58 150 PHE D C 1
ATOM 14924 O O . PHE D 1 150 ? 153.110 103.067 99.684 1.00 46.36 150 PHE D O 1
ATOM 14932 N N . LEU D 1 151 ? 153.461 105.134 100.480 1.00 56.97 151 LEU D N 1
ATOM 14933 C CA . LEU D 1 151 ? 153.511 104.646 101.847 1.00 55.71 151 LEU D CA 1
ATOM 14934 C C . LEU D 1 151 ? 152.193 103.961 102.256 1.00 54.00 151 LEU D C 1
ATOM 14935 O O . LEU D 1 151 ? 152.195 102.826 102.790 1.00 53.57 151 LEU D O 1
ATOM 14940 N N . LEU D 1 152 ? 151.069 104.626 101.968 1.00 40.72 152 LEU D N 1
ATOM 14941 C CA . LEU D 1 152 ? 149.764 104.060 102.319 1.00 39.11 152 LEU D CA 1
ATOM 14942 C C . LEU D 1 152 ? 149.557 102.733 101.622 1.00 39.48 152 LEU D C 1
ATOM 14943 O O . LEU D 1 152 ? 149.113 101.764 102.243 1.00 39.04 152 LEU D O 1
ATOM 14948 N N . LEU D 1 153 ? 149.924 102.697 100.341 1.00 45.17 153 LEU D N 1
ATOM 14949 C CA . LEU D 1 153 ? 149.915 101.479 99.526 1.00 45.79 153 LEU D CA 1
ATOM 14950 C C . LEU D 1 153 ? 150.668 100.369 100.237 1.00 46.02 153 LEU D C 1
ATOM 14951 O O . LEU D 1 153 ? 150.117 99.299 100.416 1.00 45.44 153 LEU D O 1
ATOM 14956 N N . MET D 1 154 ? 151.880 100.647 100.724 1.00 63.30 154 MET D N 1
ATOM 14957 C CA . MET D 1 154 ? 152.633 99.670 101.531 1.00 63.47 154 MET D CA 1
ATOM 14958 C C . MET D 1 154 ? 151.874 99.109 102.726 1.00 61.59 154 MET D C 1
ATOM 14959 O O . MET D 1 154 ? 151.654 97.880 102.832 1.00 61.28 154 MET D O 1
ATOM 14964 N N . SER D 1 155 ? 151.491 100.020 103.622 1.00 55.80 155 SER D N 1
ATOM 14965 C CA . SER D 1 155 ? 150.774 99.649 104.836 1.00 53.77 155 SER D CA 1
ATOM 14966 C C . SER D 1 155 ? 149.572 98.760 104.509 1.00 52.92 155 SER D C 1
ATOM 14967 O O . SER D 1 155 ? 149.328 97.751 105.179 1.00 52.12 155 SER D O 1
ATOM 14970 N N . GLU D 1 156 ? 148.844 99.093 103.449 1.00 54.79 156 GLU D N 1
ATOM 14971 C CA . GLU D 1 156 ? 147.656 98.306 103.137 1.00 53.91 156 GLU D CA 1
ATOM 14972 C C . GLU D 1 156 ? 147.966 96.985 102.481 1.00 54.83 156 GLU D C 1
ATOM 14973 O O . GLU D 1 156 ? 147.269 96.015 102.751 1.00 53.98 156 GLU D O 1
ATOM 14979 N N . ILE D 1 157 ? 148.992 96.914 101.632 1.00 52.49 157 ILE D N 1
ATOM 14980 C CA . ILE D 1 157 ? 149.270 95.629 101.003 1.00 53.34 157 ILE D CA 1
ATOM 14981 C C . ILE D 1 157 ? 149.726 94.673 102.100 1.00 53.07 157 ILE D C 1
ATOM 14982 O O . ILE D 1 157 ? 149.529 93.454 102.006 1.00 53.19 157 ILE D O 1
ATOM 14987 N N . PHE D 1 158 ? 150.317 95.212 103.162 1.00 60.43 158 PHE D N 1
ATOM 14988 C CA . PHE D 1 158 ? 150.697 94.322 104.251 1.00 59.91 158 PHE D CA 1
ATOM 14989 C C . PHE D 1 158 ? 149.509 93.979 105.128 1.00 57.81 158 PHE D C 1
ATOM 14990 O O . PHE D 1 158 ? 149.481 92.901 105.690 1.00 57.28 158 PHE D O 1
ATOM 14998 N N . VAL D 1 159 ? 148.538 94.882 105.274 1.00 46.20 159 VAL D N 1
ATOM 14999 C CA . VAL D 1 159 ? 147.305 94.491 105.977 1.00 45.80 159 VAL D CA 1
ATOM 15000 C C . VAL D 1 159 ? 146.637 93.349 105.213 1.00 46.27 159 VAL D C 1
ATOM 15001 O O . VAL D 1 159 ? 146.192 92.384 105.813 1.00 46.41 159 VAL D O 1
ATOM 15005 N N . VAL D 1 160 ? 146.556 93.461 103.892 1.00 39.78 160 VAL D N 1
ATOM 15006 C CA . VAL D 1 160 ? 146.001 92.374 103.092 1.00 40.34 160 VAL D CA 1
ATOM 15007 C C . VAL D 1 160 ? 146.778 91.087 103.285 1.00 41.10 160 VAL D C 1
ATOM 15008 O O . VAL D 1 160 ? 146.189 90.033 103.516 1.00 41.39 160 VAL D O 1
ATOM 15012 N N . LEU D 1 161 ? 148.101 91.157 103.196 1.00 57.08 161 LEU D N 1
ATOM 15013 C CA . LEU D 1 161 ? 148.886 89.940 103.376 1.00 57.67 161 LEU D CA 1
ATOM 15014 C C . LEU D 1 161 ? 148.694 89.346 104.762 1.00 56.12 161 LEU D C 1
ATOM 15015 O O . LEU D 1 161 ? 148.270 88.202 104.878 1.00 55.46 161 LEU D O 1
ATOM 15020 N N . LEU D 1 162 ? 148.968 90.117 105.808 1.00 53.48 162 LEU D N 1
ATOM 15021 C CA . LEU D 1 162 ? 148.847 89.602 107.171 1.00 51.83 162 LEU D CA 1
ATOM 15022 C C . LEU D 1 162 ? 147.443 89.079 107.477 1.00 50.02 162 LEU D C 1
ATOM 15023 O O . LEU D 1 162 ? 147.311 87.986 107.999 1.00 49.25 162 LEU D O 1
ATOM 15028 N N . LEU D 1 163 ? 146.403 89.844 107.162 1.00 65.73 163 LEU D N 1
ATOM 15029 C CA . LEU D 1 163 ? 145.028 89.385 107.388 1.00 64.39 163 LEU D CA 1
ATOM 15030 C C . LEU D 1 163 ? 144.717 88.095 106.640 1.00 65.00 163 LEU D C 1
ATOM 15031 O O . LEU D 1 163 ? 144.027 87.208 107.154 1.00 64.19 163 LEU D O 1
ATOM 15036 N N . TYR D 1 164 ? 145.189 87.999 105.403 1.00 69.12 164 TYR D N 1
ATOM 15037 C CA . TYR D 1 164 ? 144.883 86.817 104.628 1.00 69.70 164 TYR D CA 1
ATOM 15038 C C . TYR D 1 164 ? 145.595 85.639 105.272 1.00 69.82 164 TYR D C 1
ATOM 15039 O O . TYR D 1 164 ? 145.074 84.527 105.324 1.00 69.59 164 TYR D O 1
ATOM 15048 N N . ALA D 1 165 ? 146.773 85.908 105.817 1.00 76.73 165 ALA D N 1
ATOM 15049 C CA . ALA D 1 165 ? 147.513 84.887 106.536 1.00 76.75 165 ALA D CA 1
ATOM 15050 C C . ALA D 1 165 ? 146.703 84.417 107.737 1.00 75.03 165 ALA D C 1
ATOM 15051 O O . ALA D 1 165 ? 146.499 83.220 107.916 1.00 74.85 165 ALA D O 1
ATOM 15053 N N . LEU D 1 166 ? 146.226 85.367 108.534 1.00 60.47 166 LEU D N 1
ATOM 15054 C CA . LEU D 1 166 ? 145.405 85.067 109.690 1.00 58.71 166 LEU D CA 1
ATOM 15055 C C . LEU D 1 166 ? 144.225 84.189 109.302 1.00 58.46 166 LEU D C 1
ATOM 15056 O O . LEU D 1 166 ? 144.078 83.080 109.836 1.00 58.24 166 LEU D O 1
ATOM 15061 N N . MET D 1 167 ? 143.411 84.650 108.350 1.00 74.60 167 MET D N 1
ATOM 15062 C CA . MET D 1 167 ? 142.270 83.852 107.895 1.00 74.47 167 MET D CA 1
ATOM 15063 C C . MET D 1 167 ? 142.660 82.428 107.501 1.00 75.22 167 MET D C 1
ATOM 15064 O O . MET D 1 167 ? 141.996 81.492 107.904 1.00 75.13 167 MET D O 1
ATOM 15069 N N . LEU D 1 168 ? 143.731 82.275 106.721 1.00 58.21 168 LEU D N 1
ATOM 15070 C CA . LEU D 1 168 ? 144.208 80.962 106.301 1.00 59.13 168 LEU D CA 1
ATOM 15071 C C . LEU D 1 168 ? 144.566 80.085 107.489 1.00 58.83 168 LEU D C 1
ATOM 15072 O O . LEU D 1 168 ? 144.252 78.886 107.518 1.00 59.51 168 LEU D O 1
ATOM 15077 N N . LEU D 1 169 ? 145.244 80.678 108.462 1.00 71.95 169 LEU D N 1
ATOM 15078 C CA . LEU D 1 169 ? 145.608 79.950 109.662 1.00 71.90 169 LEU D CA 1
ATOM 15079 C C . LEU D 1 169 ? 144.359 79.458 110.372 1.00 71.28 169 LEU D C 1
ATOM 15080 O O . LEU D 1 169 ? 144.165 78.259 110.530 1.00 71.88 169 LEU D O 1
ATOM 15085 N N . ILE D 1 170 ? 143.486 80.385 110.749 1.00 62.52 170 ILE D N 1
ATOM 15086 C CA . ILE D 1 170 ? 142.241 80.042 111.436 1.00 62.05 170 ILE D CA 1
ATOM 15087 C C . ILE D 1 170 ? 141.345 79.029 110.655 1.00 62.90 170 ILE D C 1
ATOM 15088 O O . ILE D 1 170 ? 140.840 78.088 111.255 1.00 63.31 170 ILE D O 1
ATOM 15093 N N . ASN D 1 171 ? 141.119 79.211 109.350 1.00 61.50 171 ASN D N 1
ATOM 15094 C CA . ASN D 1 171 ? 140.375 78.204 108.567 1.00 62.42 171 ASN D CA 1
ATOM 15095 C C . ASN D 1 171 ? 140.564 78.193 107.040 1.00 63.22 171 ASN D C 1
ATOM 15096 O O . ASN D 1 171 ? 139.635 78.515 106.281 1.00 63.08 171 ASN D O 1
ATOM 15101 N N . TYR D 1 172 ? 141.741 77.755 106.602 1.00 72.61 172 TYR D N 1
ATOM 15102 C CA . TYR D 1 172 ? 142.109 77.738 105.180 1.00 73.56 172 TYR D CA 1
ATOM 15103 C C . TYR D 1 172 ? 140.967 77.302 104.244 1.00 74.03 172 TYR D C 1
ATOM 15104 O O . TYR D 1 172 ? 140.853 77.781 103.110 1.00 74.33 172 TYR D O 1
ATOM 15113 N N . LYS D 1 173 ? 140.137 76.384 104.721 1.00 77.87 173 LYS D N 1
ATOM 15114 C CA . LYS D 1 173 ? 138.988 75.918 103.961 1.00 78.31 173 LYS D CA 1
ATOM 15115 C C . LYS D 1 173 ? 138.038 77.072 103.685 1.00 77.25 173 LYS D C 1
ATOM 15116 O O . LYS D 1 173 ? 137.763 77.422 102.521 1.00 77.61 173 LYS D O 1
ATOM 15122 N N . ILE D 1 174 ? 137.540 77.671 104.763 1.00 67.03 174 ILE D N 1
ATOM 15123 C CA . ILE D 1 174 ? 136.587 78.768 104.629 1.00 66.02 174 ILE D CA 1
ATOM 15124 C C . ILE D 1 174 ? 137.215 79.910 103.848 1.00 65.88 174 ILE D C 1
ATOM 15125 O O . ILE D 1 174 ? 136.562 80.473 102.990 1.00 65.77 174 ILE D O 1
ATOM 15130 N N . THR D 1 175 ? 138.473 80.262 104.136 1.00 57.27 175 THR D N 1
ATOM 15131 C CA . THR D 1 175 ? 139.064 81.424 103.456 1.00 57.44 175 THR D CA 1
ATOM 15132 C C . THR D 1 175 ? 139.226 81.166 101.974 1.00 58.69 175 THR D C 1
ATOM 15133 O O . THR D 1 175 ? 139.053 82.069 101.163 1.00 59.00 175 THR D O 1
ATOM 15137 N N . LEU D 1 176 ? 139.564 79.935 101.619 1.00 67.07 176 LEU D N 1
ATOM 15138 C CA . LEU D 1 176 ? 139.619 79.573 100.218 1.00 68.20 176 LEU D CA 1
ATOM 15139 C C . LEU D 1 176 ? 138.235 79.759 99.607 1.00 67.87 176 LEU D C 1
ATOM 15140 O O . LEU D 1 176 ? 138.092 80.325 98.516 1.00 68.35 176 LEU D O 1
ATOM 15145 N N . PHE D 1 177 ? 137.214 79.310 100.332 1.00 67.85 177 PHE D N 1
ATOM 15146 C CA . PHE D 1 177 ? 135.837 79.450 99.868 1.00 67.56 177 PHE D CA 1
ATOM 15147 C C . PHE D 1 177 ? 135.419 80.909 99.675 1.00 66.64 177 PHE D C 1
ATOM 15148 O O . PHE D 1 177 ? 134.860 81.281 98.647 1.00 66.99 177 PHE D O 1
ATOM 15156 N N . LEU D 1 178 ? 135.697 81.729 100.680 1.00 54.93 178 LEU D N 1
ATOM 15157 C CA . LEU D 1 178 ? 135.340 83.129 100.660 1.00 54.33 178 LEU D CA 1
ATOM 15158 C C . LEU D 1 178 ? 136.046 83.817 99.545 1.00 54.92 178 LEU D C 1
ATOM 15159 O O . LEU D 1 178 ? 135.519 84.753 98.978 1.00 54.73 178 LEU D O 1
ATOM 15164 N N . SER D 1 179 ? 137.251 83.369 99.236 1.00 54.38 179 SER D N 1
ATOM 15165 C CA . SER D 1 179 ? 137.995 83.987 98.153 1.00 55.20 179 SER D CA 1
ATOM 15166 C C . SER D 1 179 ? 137.454 83.620 96.776 1.00 55.76 179 SER D C 1
ATOM 15167 O O . SER D 1 179 ? 137.235 84.508 95.931 1.00 55.84 179 SER D O 1
ATOM 15170 N N . ILE D 1 180 ? 137.204 82.331 96.558 1.00 76.16 180 ILE D N 1
ATOM 15171 C CA . ILE D 1 180 ? 136.600 81.910 95.299 1.00 76.55 180 ILE D CA 1
ATOM 15172 C C . ILE D 1 180 ? 135.336 82.736 95.145 1.00 75.87 180 ILE D C 1
ATOM 15173 O O . ILE D 1 180 ? 135.083 83.334 94.092 1.00 75.95 180 ILE D O 1
ATOM 15178 N N . PHE D 1 181 ? 134.585 82.832 96.236 1.00 76.95 181 PHE D N 1
ATOM 15179 C CA . PHE D 1 181 ? 133.356 83.596 96.232 1.00 76.31 181 PHE D CA 1
ATOM 15180 C C . PHE D 1 181 ? 133.574 85.070 95.905 1.00 76.16 181 PHE D C 1
ATOM 15181 O O . PHE D 1 181 ? 132.751 85.700 95.247 1.00 76.01 181 PHE D O 1
ATOM 15189 N N . MET D 1 182 ? 134.694 85.601 96.364 1.00 70.82 182 MET D N 1
ATOM 15190 C CA . MET D 1 182 ? 135.013 86.997 96.194 1.00 70.69 182 MET D CA 1
ATOM 15191 C C . MET D 1 182 ? 135.152 87.309 94.739 1.00 71.29 182 MET D C 1
ATOM 15192 O O . MET D 1 182 ? 134.480 88.197 94.213 1.00 71.00 182 MET D O 1
ATOM 15197 N N . VAL D 1 183 ? 136.022 86.567 94.070 1.00 58.29 183 VAL D N 1
ATOM 15198 C CA . VAL D 1 183 ? 136.205 86.825 92.651 1.00 58.88 183 VAL D CA 1
ATOM 15199 C C . VAL D 1 183 ? 134.925 86.484 91.895 1.00 58.74 183 VAL D C 1
ATOM 15200 O O . VAL D 1 183 ? 134.665 87.052 90.840 1.00 58.86 183 VAL D O 1
ATOM 15204 N N . LEU D 1 184 ? 134.122 85.569 92.428 1.00 69.98 184 LEU D N 1
ATOM 15205 C CA . LEU D 1 184 ? 132.856 85.251 91.785 1.00 69.87 184 LEU D CA 1
ATOM 15206 C C . LEU D 1 184 ? 131.896 86.464 91.769 1.00 69.23 184 LEU D C 1
ATOM 15207 O O . LEU D 1 184 ? 131.397 86.850 90.707 1.00 69.27 184 LEU D O 1
ATOM 15212 N N . ASN D 1 185 ? 131.623 87.061 92.929 1.00 67.73 185 ASN D N 1
ATOM 15213 C CA . ASN D 1 185 ? 130.875 88.315 92.948 1.00 67.19 185 ASN D CA 1
ATOM 15214 C C . ASN D 1 185 ? 131.503 89.387 92.093 1.00 67.37 185 ASN D C 1
ATOM 15215 O O . ASN D 1 185 ? 130.808 90.129 91.411 1.00 67.24 185 ASN D O 1
ATOM 15220 N N . ALA D 1 186 ? 132.827 89.474 92.151 1.00 63.17 186 ALA D N 1
ATOM 15221 C CA . ALA D 1 186 ? 133.546 90.467 91.373 1.00 63.42 186 ALA D CA 1
ATOM 15222 C C . ALA D 1 186 ? 133.182 90.329 89.901 1.00 63.81 186 ALA D C 1
ATOM 15223 O O . ALA D 1 186 ? 132.845 91.301 89.232 1.00 63.67 186 ALA D O 1
ATOM 15225 N N . PHE D 1 187 ? 133.223 89.103 89.412 1.00 68.20 187 PHE D N 1
ATOM 15226 C CA . PHE D 1 187 ? 132.815 88.818 88.054 1.00 68.61 187 PHE D CA 1
ATOM 15227 C C . PHE D 1 187 ? 131.336 89.102 87.771 1.00 68.15 187 PHE D C 1
ATOM 15228 O O . PHE D 1 187 ? 130.992 89.651 86.738 1.00 68.21 187 PHE D O 1
ATOM 15236 N N . ILE D 1 188 ? 130.457 88.678 88.665 1.00 58.51 188 ILE D N 1
ATOM 15237 C CA . ILE D 1 188 ? 129.036 88.967 88.508 1.00 58.16 188 ILE D CA 1
ATOM 15238 C C . ILE D 1 188 ? 128.762 90.465 88.377 1.00 57.71 188 ILE D C 1
ATOM 15239 O O . ILE D 1 188 ? 128.167 90.897 87.400 1.00 57.77 188 ILE D O 1
ATOM 15244 N N . LEU D 1 189 ? 129.212 91.251 89.352 1.00 64.58 189 LEU D N 1
ATOM 15245 C CA . LEU D 1 189 ? 129.073 92.701 89.306 1.00 64.19 189 LEU D CA 1
ATOM 15246 C C . LEU D 1 189 ? 129.689 93.262 88.040 1.00 64.53 189 LEU D C 1
ATOM 15247 O O . LEU D 1 189 ? 128.962 93.706 87.132 1.00 64.47 189 LEU D O 1
ATOM 15252 N N . VAL D 1 190 ? 131.017 93.211 87.965 1.00 63.50 190 VAL D N 1
ATOM 15253 C CA . VAL D 1 190 ? 131.765 93.916 86.924 1.00 63.88 190 VAL D CA 1
ATOM 15254 C C . VAL D 1 190 ? 131.642 93.350 85.493 1.00 64.43 190 VAL D C 1
ATOM 15255 O O . VAL D 1 190 ? 131.968 94.041 84.539 1.00 64.70 190 VAL D O 1
ATOM 15259 N N . LYS D 1 191 ? 131.184 92.115 85.331 1.00 68.65 191 LYS D N 1
ATOM 15260 C CA . LYS D 1 191 ? 131.129 91.515 83.997 1.00 69.23 191 LYS D CA 1
ATOM 15261 C C . LYS D 1 191 ? 129.740 91.070 83.588 1.00 69.11 191 LYS D C 1
ATOM 15262 O O . LYS D 1 191 ? 129.554 90.613 82.465 1.00 69.58 191 LYS D O 1
ATOM 15268 N N . ILE D 1 192 ? 128.777 91.125 84.500 1.00 73.60 192 ILE D N 1
ATOM 15269 C CA . ILE D 1 192 ? 127.410 90.765 84.130 1.00 73.56 192 ILE D CA 1
ATOM 15270 C C . ILE D 1 192 ? 126.437 91.910 84.372 1.00 73.00 192 ILE D C 1
ATOM 15271 O O . ILE D 1 192 ? 125.535 92.149 83.563 1.00 73.06 192 ILE D O 1
ATOM 15276 N N . LEU D 1 193 ? 126.616 92.623 85.483 1.00 63.14 193 LEU D N 1
ATOM 15277 C CA . LEU D 1 193 ? 125.668 93.672 85.802 1.00 62.65 193 LEU D CA 1
ATOM 15278 C C . LEU D 1 193 ? 126.097 94.982 85.207 1.00 62.54 193 LEU D C 1
ATOM 15279 O O . LEU D 1 193 ? 125.299 95.629 84.550 1.00 62.46 193 LEU D O 1
ATOM 15284 N N . SER D 1 194 ? 127.347 95.376 85.425 1.00 67.44 194 SER D N 1
ATOM 15285 C CA . SER D 1 194 ? 127.823 96.656 84.918 1.00 67.41 194 SER D CA 1
ATOM 15286 C C . SER D 1 194 ? 127.495 96.894 83.436 1.00 67.74 194 SER D C 1
ATOM 15287 O O . SER D 1 194 ? 127.031 97.981 83.078 1.00 67.57 194 SER D O 1
ATOM 15290 N N . PRO D 1 195 ? 127.701 95.883 82.574 1.00 63.79 195 PRO D N 1
ATOM 15291 C CA . PRO D 1 195 ? 127.238 96.066 81.194 1.00 64.12 195 PRO D CA 1
ATOM 15292 C C . PRO D 1 195 ? 125.735 96.333 81.040 1.00 63.84 195 PRO D C 1
ATOM 15293 O O . PRO D 1 195 ? 125.377 97.275 80.330 1.00 63.84 195 PRO D O 1
ATOM 15297 N N . ILE D 1 196 ? 124.876 95.561 81.699 1.00 51.70 196 ILE D N 1
ATOM 15298 C CA . ILE D 1 196 ? 123.426 95.798 81.613 1.00 51.51 196 ILE D CA 1
ATOM 15299 C C . ILE D 1 196 ? 123.026 97.205 82.086 1.00 51.06 196 ILE D C 1
ATOM 15300 O O . ILE D 1 196 ? 122.244 97.895 81.415 1.00 51.04 196 ILE D O 1
ATOM 15305 N N . ILE D 1 197 ? 123.559 97.614 83.234 1.00 63.98 197 ILE D N 1
ATOM 15306 C CA . ILE D 1 197 ? 123.338 98.951 83.754 1.00 63.58 197 ILE D CA 1
ATOM 15307 C C . ILE D 1 197 ? 123.731 100.016 82.742 1.00 63.70 197 ILE D C 1
ATOM 15308 O O . ILE D 1 197 ? 122.972 100.973 82.501 1.00 63.56 197 ILE D O 1
ATOM 15313 N N . LYS D 1 198 ? 124.938 99.877 82.189 1.00 78.16 198 LYS D N 1
ATOM 15314 C CA . LYS D 1 198 ? 125.482 100.867 81.247 1.00 78.42 198 LYS D CA 1
ATOM 15315 C C . LYS D 1 198 ? 124.594 100.982 79.995 1.00 78.68 198 LYS D C 1
ATOM 15316 O O . LYS D 1 198 ? 124.281 102.092 79.531 1.00 78.69 198 LYS D O 1
ATOM 15322 N N . LYS D 1 199 ? 124.184 99.841 79.449 1.00 57.30 199 LYS D N 1
ATOM 15323 C CA . LYS D 1 199 ? 123.250 99.893 78.342 1.00 57.55 199 LYS D CA 1
ATOM 15324 C C . LYS D 1 199 ? 121.990 100.615 78.751 1.00 57.19 199 LYS D C 1
ATOM 15325 O O . LYS D 1 199 ? 121.637 101.582 78.112 1.00 57.28 199 LYS D O 1
ATOM 15331 N N . ALA D 1 200 ? 121.352 100.196 79.842 1.00 52.71 200 ALA D N 1
ATOM 15332 C CA . ALA D 1 200 ? 120.118 100.847 80.325 1.00 52.47 200 ALA D CA 1
ATOM 15333 C C . ALA D 1 200 ? 120.276 102.342 80.354 1.00 52.25 200 ALA D C 1
ATOM 15334 O O . ALA D 1 200 ? 119.366 103.081 79.968 1.00 52.28 200 ALA D O 1
ATOM 15336 N N . GLY D 1 201 ? 121.442 102.791 80.796 1.00 51.21 201 GLY D N 1
ATOM 15337 C CA . GLY D 1 201 ? 121.739 104.211 80.756 1.00 51.12 201 GLY D CA 1
ATOM 15338 C C . GLY D 1 201 ? 121.748 104.802 79.342 1.00 51.67 201 GLY D C 1
ATOM 15339 O O . GLY D 1 201 ? 121.220 105.897 79.109 1.00 51.82 201 GLY D O 1
ATOM 15340 N N . LEU D 1 202 ? 122.359 104.102 78.392 1.00 64.23 202 LEU D N 1
ATOM 15341 C CA . LEU D 1 202 ? 122.356 104.624 77.029 1.00 64.86 202 LEU D CA 1
ATOM 15342 C C . LEU D 1 202 ? 120.953 104.654 76.440 1.00 64.80 202 LEU D C 1
ATOM 15343 O O . LEU D 1 202 ? 120.553 105.671 75.882 1.00 65.15 202 LEU D O 1
ATOM 15348 N N . ARG D 1 203 ? 120.201 103.564 76.577 1.00 68.21 203 ARG D N 1
ATOM 15349 C CA . ARG D 1 203 ? 118.802 103.527 76.144 1.00 68.37 203 ARG D CA 1
ATOM 15350 C C . ARG D 1 203 ? 118.036 104.734 76.697 1.00 68.16 203 ARG D C 1
ATOM 15351 O O . ARG D 1 203 ? 117.285 105.407 75.979 1.00 68.48 203 ARG D O 1
ATOM 15359 N N . ARG D 1 204 ? 118.267 105.027 77.970 1.00 74.35 204 ARG D N 1
ATOM 15360 C CA . ARG D 1 204 ? 117.667 106.203 78.565 1.00 74.19 204 ARG D CA 1
ATOM 15361 C C . ARG D 1 204 ? 118.099 107.473 77.861 1.00 74.56 204 ARG D C 1
ATOM 15362 O O . ARG D 1 204 ? 117.272 108.339 77.586 1.00 74.83 204 ARG D O 1
ATOM 15370 N N . GLU D 1 205 ? 119.390 107.598 77.581 1.00 62.93 205 GLU D N 1
ATOM 15371 C CA . GLU D 1 205 ? 119.880 108.796 76.908 1.00 63.57 205 GLU D CA 1
ATOM 15372 C C . GLU D 1 205 ? 119.188 109.019 75.558 1.00 64.04 205 GLU D C 1
ATOM 15373 O O . GLU D 1 205 ? 118.638 110.098 75.298 1.00 64.30 205 GLU D O 1
ATOM 15379 N N . GLU D 1 206 ? 119.182 107.987 74.720 1.00 70.22 206 GLU D N 1
ATOM 15380 C CA . GLU D 1 206 ? 118.600 108.112 73.400 1.00 70.76 206 GLU D CA 1
ATOM 15381 C C . GLU D 1 206 ? 117.134 108.481 73.508 1.00 70.70 206 GLU D C 1
ATOM 15382 O O . GLU D 1 206 ? 116.701 109.487 72.927 1.00 71.22 206 GLU D O 1
ATOM 15388 N N . ALA D 1 207 ? 116.385 107.709 74.294 1.00 69.43 207 ALA D N 1
ATOM 15389 C CA . ALA D 1 207 ? 114.951 107.960 74.451 1.00 69.45 207 ALA D CA 1
ATOM 15390 C C . ALA D 1 207 ? 114.650 109.357 74.982 1.00 69.54 207 ALA D C 1
ATOM 15391 O O . ALA D 1 207 ? 113.676 109.984 74.551 1.00 69.92 207 ALA D O 1
ATOM 15393 N N . MET D 1 208 ? 115.474 109.844 75.906 1.00 68.92 208 MET D N 1
ATOM 15394 C CA . MET D 1 208 ? 115.328 111.206 76.395 1.00 69.04 208 MET D CA 1
ATOM 15395 C C . MET D 1 208 ? 115.518 112.225 75.289 1.00 69.85 208 MET D C 1
ATOM 15396 O O . MET D 1 208 ? 114.705 113.147 75.138 1.00 70.19 208 MET D O 1
ATOM 15401 N N . LYS D 1 209 ? 116.623 112.079 74.553 1.00 83.40 209 LYS D N 1
ATOM 15402 C CA . LYS D 1 209 ? 116.922 112.911 73.377 1.00 84.31 209 LYS D CA 1
ATOM 15403 C C . LYS D 1 209 ? 115.726 113.005 72.425 1.00 84.72 209 LYS D C 1
ATOM 15404 O O . LYS D 1 209 ? 115.349 114.098 72.044 1.00 85.28 209 LYS D O 1
ATOM 15410 N N . ASN D 1 210 ? 115.162 111.860 72.030 1.00 56.35 210 ASN D N 1
ATOM 15411 C CA . ASN D 1 210 ? 114.006 111.807 71.115 1.00 56.76 210 ASN D CA 1
ATOM 15412 C C . ASN D 1 210 ? 112.703 112.426 71.622 1.00 56.72 210 ASN D C 1
ATOM 15413 O O . ASN D 1 210 ? 111.988 113.134 70.884 1.00 57.32 210 ASN D O 1
ATOM 15418 N N . PHE D 1 211 ? 112.390 112.119 72.875 1.00 46.25 211 PHE D N 1
ATOM 15419 C CA . PHE D 1 211 ? 111.279 112.736 73.605 1.00 46.15 211 PHE D CA 1
ATOM 15420 C C . PHE D 1 211 ? 111.400 114.243 73.570 1.00 46.57 211 PHE D C 1
ATOM 15421 O O . PHE D 1 211 ? 110.512 114.936 73.065 1.00 47.06 211 PHE D O 1
ATOM 15429 N N . PHE D 1 212 ? 112.503 114.761 74.102 1.00 52.28 212 PHE D N 1
ATOM 15430 C CA . PHE D 1 212 ? 112.722 116.199 74.065 1.00 52.77 212 PHE D CA 1
ATOM 15431 C C . PHE D 1 212 ? 112.765 116.749 72.649 1.00 53.70 212 PHE D C 1
ATOM 15432 O O . PHE D 1 212 ? 112.371 117.885 72.429 1.00 54.19 212 PHE D O 1
ATOM 15440 N N . GLU D 1 213 ? 113.246 115.965 71.690 1.00 84.10 213 GLU D N 1
ATOM 15441 C CA . GLU D 1 213 ? 113.285 116.434 70.316 1.00 85.02 213 GLU D CA 1
ATOM 15442 C C . GLU D 1 213 ? 111.876 116.808 69.903 1.00 85.28 213 GLU D C 1
ATOM 15443 O O . GLU D 1 213 ? 111.585 117.985 69.648 1.00 85.83 213 GLU D O 1
ATOM 15449 N N . ILE D 1 214 ? 110.963 115.847 69.909 1.00 55.70 214 ILE D N 1
ATOM 15450 C CA . ILE D 1 214 ? 109.658 116.202 69.352 1.00 56.07 214 ILE D CA 1
ATOM 15451 C C . ILE D 1 214 ? 108.759 116.982 70.305 1.00 55.85 214 ILE D C 1
ATOM 15452 O O . ILE D 1 214 ? 107.757 117.554 69.875 1.00 56.24 214 ILE D O 1
ATOM 15457 N N . LEU D 1 215 ? 109.076 116.993 71.587 1.00 49.48 215 LEU D N 1
ATOM 15458 C CA . LEU D 1 215 ? 108.414 117.965 72.444 1.00 49.37 215 LEU D CA 1
ATOM 15459 C C . LEU D 1 215 ? 108.794 119.371 71.996 1.00 50.05 215 LEU D C 1
ATOM 15460 O O . LEU D 1 215 ? 107.942 120.283 71.908 1.00 50.36 215 LEU D O 1
ATOM 15465 N N . ASN D 1 216 ? 110.079 119.562 71.726 1.00 64.32 216 ASN D N 1
ATOM 15466 C CA . ASN D 1 216 ? 110.534 120.881 71.344 1.00 65.02 216 ASN D CA 1
ATOM 15467 C C . ASN D 1 216 ? 109.979 121.303 70.008 1.00 65.85 216 ASN D C 1
ATOM 15468 O O . ASN D 1 216 ? 109.506 122.427 69.880 1.00 66.32 216 ASN D O 1
ATOM 15473 N N . THR D 1 217 ? 109.983 120.423 69.014 1.00 43.19 217 THR D N 1
ATOM 15474 C CA . THR D 1 217 ? 109.425 120.885 67.743 1.00 44.01 217 THR D CA 1
ATOM 15475 C C . THR D 1 217 ? 107.892 121.073 67.848 1.00 43.74 217 THR D C 1
ATOM 15476 O O . THR D 1 217 ? 107.350 122.022 67.272 1.00 44.34 217 THR D O 1
ATOM 15480 N N . ASN D 1 218 ? 107.189 120.222 68.586 1.00 57.71 218 ASN D N 1
ATOM 15481 C CA . ASN D 1 218 ? 105.767 120.496 68.768 1.00 57.63 218 ASN D CA 1
ATOM 15482 C C . ASN D 1 218 ? 105.564 121.874 69.361 1.00 57.89 218 ASN D C 1
ATOM 15483 O O . ASN D 1 218 ? 104.712 122.613 68.902 1.00 58.31 218 ASN D O 1
ATOM 15488 N N . LEU D 1 219 ? 106.356 122.235 70.361 1.00 41.99 219 LEU D N 1
ATOM 15489 C CA . LEU D 1 219 ? 106.286 123.591 70.876 1.00 42.25 219 LEU D CA 1
ATOM 15490 C C . LEU D 1 219 ? 106.631 124.642 69.805 1.00 42.88 219 LEU D C 1
ATOM 15491 O O . LEU D 1 219 ? 106.097 125.760 69.811 1.00 43.27 219 LEU D O 1
ATOM 15496 N N . ASN D 1 220 ? 107.521 124.301 68.879 1.00 61.70 220 ASN D N 1
ATOM 15497 C CA . ASN D 1 220 ? 107.870 125.252 67.827 1.00 62.67 220 ASN D CA 1
ATOM 15498 C C . ASN D 1 220 ? 106.813 125.365 66.740 1.00 63.13 220 ASN D C 1
ATOM 15499 O O . ASN D 1 220 ? 106.783 126.342 65.991 1.00 63.92 220 ASN D O 1
ATOM 15504 N N . ASN D 1 221 ? 105.937 124.376 66.647 1.00 43.36 221 ASN D N 1
ATOM 15505 C CA . ASN D 1 221 ? 104.900 124.434 65.629 1.00 43.67 221 ASN D CA 1
ATOM 15506 C C . ASN D 1 221 ? 103.571 124.908 66.204 1.00 43.60 221 ASN D C 1
ATOM 15507 O O . ASN D 1 221 ? 102.511 124.637 65.629 1.00 43.68 221 ASN D O 1
ATOM 15512 N N . PHE D 1 222 ? 103.626 125.662 67.301 1.00 52.13 222 PHE D N 1
ATOM 15513 C CA . PHE D 1 222 ? 102.416 126.033 68.011 1.00 51.93 222 PHE D CA 1
ATOM 15514 C C . PHE D 1 222 ? 101.443 126.773 67.115 1.00 52.47 222 PHE D C 1
ATOM 15515 O O . PHE D 1 222 ? 100.242 126.522 67.172 1.00 52.28 222 PHE D O 1
ATOM 15523 N N . LYS D 1 223 ? 101.932 127.704 66.305 1.00 52.97 223 LYS D N 1
ATOM 15524 C CA . LYS D 1 223 ? 101.011 128.405 65.426 1.00 53.44 223 LYS D CA 1
ATOM 15525 C C . LYS D 1 223 ? 100.274 127.459 64.458 1.00 53.26 223 LYS D C 1
ATOM 15526 O O . LYS D 1 223 ? 99.061 127.570 64.278 1.00 53.14 223 LYS D O 1
ATOM 15532 N N . PHE D 1 224 ? 100.986 126.505 63.873 1.00 50.72 224 PHE D N 1
ATOM 15533 C CA . PHE D 1 224 ? 100.353 125.597 62.924 1.00 50.60 224 PHE D CA 1
ATOM 15534 C C . PHE D 1 224 ? 99.349 124.709 63.636 1.00 49.85 224 PHE D C 1
ATOM 15535 O O . PHE D 1 224 ? 98.305 124.374 63.094 1.00 49.73 224 PHE D O 1
ATOM 15543 N N . ILE D 1 225 ? 99.676 124.315 64.851 1.00 47.91 225 ILE D N 1
ATOM 15544 C CA . ILE D 1 225 ? 98.744 123.543 65.665 1.00 47.26 225 ILE D CA 1
ATOM 15545 C C . ILE D 1 225 ? 97.462 124.312 65.932 1.00 47.35 225 ILE D C 1
ATOM 15546 O O . ILE D 1 225 ? 96.371 123.795 65.711 1.00 47.10 225 ILE D O 1
ATOM 15551 N N . LYS D 1 226 ? 97.601 125.565 66.368 1.00 51.51 226 LYS D N 1
ATOM 15552 C CA . LYS D 1 226 ? 96.458 126.402 66.745 1.00 51.62 226 LYS D CA 1
ATOM 15553 C C . LYS D 1 226 ? 95.548 126.677 65.565 1.00 51.79 226 LYS D C 1
ATOM 15554 O O . LYS D 1 226 ? 94.340 126.880 65.725 1.00 51.72 226 LYS D O 1
ATOM 15560 N N . LEU D 1 227 ? 96.124 126.698 64.370 1.00 49.38 227 LEU D N 1
ATOM 15561 C CA . LEU D 1 227 ? 95.307 126.974 63.207 1.00 49.43 227 LEU D CA 1
ATOM 15562 C C . LEU D 1 227 ? 94.612 125.718 62.713 1.00 48.72 227 LEU D C 1
ATOM 15563 O O . LEU D 1 227 ? 93.754 125.826 61.848 1.00 48.55 227 LEU D O 1
ATOM 15568 N N . LYS D 1 228 ? 94.934 124.550 63.277 1.00 63.79 228 LYS D N 1
ATOM 15569 C CA . LYS D 1 228 ? 94.235 123.304 62.905 1.00 63.06 228 LYS D CA 1
ATOM 15570 C C . LYS D 1 228 ? 92.938 123.118 63.638 1.00 62.57 228 LYS D C 1
ATOM 15571 O O . LYS D 1 228 ? 92.008 122.488 63.105 1.00 61.95 228 LYS D O 1
ATOM 15577 N N . THR D 1 229 ? 92.912 123.673 64.850 1.00 62.38 229 THR D N 1
ATOM 15578 C CA . THR D 1 229 ? 91.972 123.306 65.890 1.00 62.09 229 THR D CA 1
ATOM 15579 C C . THR D 1 229 ? 92.373 121.982 66.539 1.00 61.65 229 THR D C 1
ATOM 15580 O O . THR D 1 229 ? 92.697 121.959 67.716 1.00 61.86 229 THR D O 1
ATOM 15584 N N . LYS D 1 230 ? 92.352 120.886 65.782 1.00 91.38 230 LYS D N 1
ATOM 15585 C CA . LYS D 1 230 ? 92.669 119.553 66.317 1.00 91.00 230 LYS D CA 1
ATOM 15586 C C . LYS D 1 230 ? 94.130 119.423 66.771 1.00 91.34 230 LYS D C 1
ATOM 15587 O O . LYS D 1 230 ? 95.036 119.907 66.099 1.00 91.69 230 LYS D O 1
ATOM 15593 N N . GLU D 1 231 ? 94.375 118.777 67.906 1.00 67.99 231 GLU D N 1
ATOM 15594 C CA . GLU D 1 231 ? 95.762 118.649 68.367 1.00 68.14 231 GLU D CA 1
ATOM 15595 C C . GLU D 1 231 ? 96.105 117.161 68.595 1.00 67.67 231 GLU D C 1
ATOM 15596 O O . GLU D 1 231 ? 97.152 116.816 69.142 1.00 67.64 231 GLU D O 1
ATOM 15602 N N . ASP D 1 232 ? 95.222 116.280 68.143 1.00 88.12 232 ASP D N 1
ATOM 15603 C CA . ASP D 1 232 ? 95.361 114.859 68.422 1.00 87.73 232 ASP D CA 1
ATOM 15604 C C . ASP D 1 232 ? 96.566 114.229 67.748 1.00 87.67 232 ASP D C 1
ATOM 15605 O O . ASP D 1 232 ? 97.139 113.284 68.274 1.00 87.57 232 ASP D O 1
ATOM 15610 N N . GLY D 1 233 ? 96.977 114.771 66.611 1.00 69.94 233 GLY D N 1
ATOM 15611 C CA . GLY D 1 233 ? 98.085 114.190 65.869 1.00 69.88 233 GLY D CA 1
ATOM 15612 C C . GLY D 1 233 ? 99.396 114.346 66.617 1.00 68.28 233 GLY D C 1
ATOM 15613 O O . GLY D 1 233 ? 100.108 113.370 66.904 1.00 67.53 233 GLY D O 1
ATOM 15614 N N . VAL D 1 234 ? 99.719 115.591 66.949 1.00 67.93 234 VAL D N 1
ATOM 15615 C CA . VAL D 1 234 ? 100.951 115.853 67.661 1.00 66.56 234 VAL D CA 1
ATOM 15616 C C . VAL D 1 234 ? 100.891 115.227 69.052 1.00 65.02 234 VAL D C 1
ATOM 15617 O O . VAL D 1 234 ? 101.884 114.676 69.514 1.00 63.79 234 VAL D O 1
ATOM 15621 N N . LEU D 1 235 ? 99.734 115.276 69.712 1.00 41.08 235 LEU D N 1
ATOM 15622 C CA . LEU D 1 235 ? 99.629 114.676 71.028 1.00 40.78 235 LEU D CA 1
ATOM 15623 C C . LEU D 1 235 ? 99.896 113.189 70.920 1.00 40.76 235 LEU D C 1
ATOM 15624 O O . LEU D 1 235 ? 100.386 112.558 71.857 1.00 40.50 235 LEU D O 1
ATOM 15629 N N . SER D 1 236 ? 99.553 112.626 69.766 1.00 48.48 236 SER D N 1
ATOM 15630 C CA . SER D 1 236 ? 99.819 111.227 69.494 1.00 48.79 236 SER D CA 1
ATOM 15631 C C . SER D 1 236 ? 101.305 110.982 69.400 1.00 47.81 2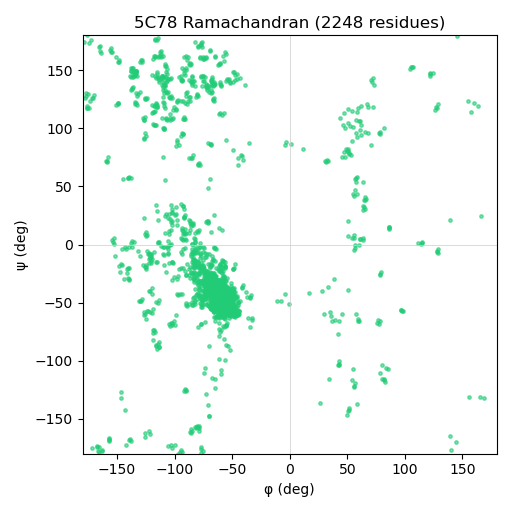36 SER D C 1
ATOM 15632 O O . SER D 1 236 ? 101.863 110.166 70.138 1.00 47.03 236 SER D O 1
ATOM 15635 N N . LEU D 1 237 ? 101.951 111.730 68.517 1.00 72.64 237 LEU D N 1
ATOM 15636 C CA . LEU D 1 237 ? 103.379 111.559 68.304 1.00 72.02 237 LEU D CA 1
ATOM 15637 C C . LEU D 1 237 ? 104.130 111.707 69.626 1.00 70.00 237 LEU D C 1
ATOM 15638 O O . LEU D 1 237 ? 105.011 110.896 69.968 1.00 69.27 237 LEU D O 1
ATOM 15643 N N . PHE D 1 238 ? 103.727 112.720 70.386 1.00 63.51 238 PHE D N 1
ATOM 15644 C CA . PHE D 1 238 ? 104.301 113.000 71.686 1.00 61.90 238 PHE D CA 1
ATOM 15645 C C . PHE D 1 238 ? 104.070 111.865 72.673 1.00 61.28 238 PHE D C 1
ATOM 15646 O O . PHE D 1 238 ? 104.967 111.522 73.448 1.00 60.05 238 PHE D O 1
ATOM 15654 N N . LYS D 1 239 ? 102.863 111.302 72.673 1.00 84.10 239 LYS D N 1
ATOM 15655 C CA . LYS D 1 239 ? 102.584 110.203 73.582 1.00 83.96 239 LYS D CA 1
ATOM 15656 C C . LYS D 1 239 ? 103.531 109.076 73.266 1.00 83.64 239 LYS D C 1
ATOM 15657 O O . LYS D 1 239 ? 104.199 108.587 74.146 1.00 82.60 239 LYS D O 1
ATOM 15663 N N . ALA D 1 240 ? 103.631 108.709 71.997 1.00 58.50 240 ALA D N 1
ATOM 15664 C CA . ALA D 1 240 ? 104.506 107.602 71.614 1.00 58.65 240 ALA D CA 1
ATOM 15665 C C . ALA D 1 240 ? 105.961 107.810 72.055 1.00 57.03 240 ALA D C 1
ATOM 15666 O O . ALA D 1 240 ? 106.601 106.897 72.630 1.00 56.32 240 ALA D O 1
ATOM 15668 N N . GLN D 1 241 ? 106.498 108.995 71.798 1.00 62.18 241 GLN D N 1
ATOM 15669 C CA . GLN D 1 241 ? 107.877 109.216 72.201 1.00 60.98 241 GLN D CA 1
ATOM 15670 C C . GLN D 1 241 ? 107.995 109.195 73.709 1.00 59.36 241 GLN D C 1
ATOM 15671 O O . GLN D 1 241 ? 108.980 108.667 74.236 1.00 58.52 241 GLN D O 1
ATOM 15677 N N . SER D 1 242 ? 106.992 109.761 74.393 1.00 55.05 242 SER D N 1
ATOM 15678 C CA . SER D 1 242 ? 106.997 109.853 75.859 1.00 53.92 242 SER D CA 1
ATOM 15679 C C . SER D 1 242 ? 106.888 108.477 76.532 1.00 53.79 242 SER D C 1
ATOM 15680 O O . SER D 1 242 ? 107.423 108.282 77.613 1.00 52.76 242 SER D O 1
ATOM 15683 N N . GLU D 1 243 ? 106.138 107.559 75.933 1.00 70.00 243 GLU D N 1
ATOM 15684 C CA . GLU D 1 243 ? 106.131 106.195 76.398 1.00 70.30 243 GLU D CA 1
ATOM 15685 C C . GLU D 1 243 ? 107.479 105.548 76.207 1.00 69.58 243 GLU D C 1
ATOM 15686 O O . GLU D 1 243 ? 107.975 104.919 77.123 1.00 68.87 243 GLU D O 1
ATOM 15692 N N . ALA D 1 244 ? 108.104 105.727 75.045 1.00 56.95 244 ALA D N 1
ATOM 15693 C CA . ALA D 1 244 ? 109.448 105.153 74.864 1.00 56.69 244 ALA D CA 1
ATOM 15694 C C . ALA D 1 244 ? 110.395 105.640 75.962 1.00 55.00 244 ALA D C 1
ATOM 15695 O O . ALA D 1 244 ? 111.085 104.853 76.618 1.00 54.43 244 ALA D O 1
ATOM 15697 N N . PHE D 1 245 ? 110.415 106.949 76.154 1.00 65.03 245 PHE D N 1
ATOM 15698 C CA . PHE D 1 245 ? 111.244 107.555 77.181 1.00 63.70 245 PHE D CA 1
ATOM 15699 C C . PHE D 1 245 ? 110.941 107.029 78.564 1.00 62.76 245 PHE D C 1
ATOM 15700 O O . PHE D 1 245 ? 111.856 106.699 79.330 1.00 61.87 245 PHE D O 1
ATOM 15708 N N . SER D 1 246 ? 109.653 106.916 78.869 1.00 77.93 246 SER D N 1
ATOM 15709 C CA . SER D 1 246 ? 109.237 106.538 80.207 1.00 77.51 246 SER D CA 1
ATOM 15710 C C . SER D 1 246 ? 109.720 105.152 80.446 1.00 77.39 246 SER D C 1
ATOM 15711 O O . SER D 1 246 ? 110.379 104.908 81.440 1.00 76.47 246 SER D O 1
ATOM 15714 N N . LYS D 1 247 ? 109.425 104.259 79.511 1.00 60.18 247 LYS D N 1
ATOM 15715 C CA . LYS D 1 247 ? 109.830 102.875 79.646 1.00 60.51 247 LYS D CA 1
ATOM 15716 C C . LYS D 1 247 ? 111.325 102.764 79.904 1.00 59.46 247 LYS D C 1
ATOM 15717 O O . LYS D 1 247 ? 111.733 102.228 80.950 1.00 58.86 247 LYS D O 1
ATOM 15723 N N . ALA D 1 248 ? 112.140 103.308 78.995 1.00 69.85 248 ALA D N 1
ATOM 15724 C CA . ALA D 1 248 ? 113.600 103.221 79.154 1.00 69.23 248 ALA D CA 1
ATOM 15725 C C . ALA D 1 248 ? 114.028 103.781 80.512 1.00 67.75 248 ALA D C 1
ATOM 15726 O O . ALA D 1 248 ? 114.977 103.294 81.133 1.00 67.25 248 ALA D O 1
ATOM 15728 N N . ASN D 1 249 ? 113.335 104.816 80.967 1.00 75.13 249 ASN D N 1
ATOM 15729 C CA . ASN D 1 249 ? 113.595 105.341 82.297 1.00 74.12 249 ASN D CA 1
ATOM 15730 C C . ASN D 1 249 ? 113.271 104.368 83.466 1.00 73.90 249 ASN D C 1
ATOM 15731 O O . ASN D 1 249 ? 114.093 104.220 84.396 1.00 73.30 249 ASN D O 1
ATOM 15736 N N . ILE D 1 250 ? 112.098 103.718 83.449 1.00 66.96 250 ILE D N 1
ATOM 15737 C CA . ILE D 1 250 ? 111.771 102.786 84.535 1.00 67.14 250 ILE D CA 1
ATOM 15738 C C . ILE D 1 250 ? 112.728 101.612 84.472 1.00 66.98 250 ILE D C 1
ATOM 15739 O O . ILE D 1 250 ? 113.025 101.022 85.506 1.00 66.70 250 ILE D O 1
ATOM 15744 N N . THR D 1 251 ? 113.236 101.246 83.299 1.00 42.20 251 THR D N 1
ATOM 15745 C CA . THR D 1 251 ? 114.103 100.056 83.346 1.00 42.41 251 THR D CA 1
ATOM 15746 C C . THR D 1 251 ? 115.556 100.443 83.668 1.00 41.59 251 THR D C 1
ATOM 15747 O O . THR D 1 251 ? 116.270 99.661 84.296 1.00 41.51 251 THR D O 1
ATOM 15751 N N . ASN D 1 252 ? 115.990 101.646 83.307 1.00 46.31 252 ASN D N 1
ATOM 15752 C CA . ASN D 1 252 ? 117.313 102.049 83.741 1.00 46.09 252 ASN D CA 1
ATOM 15753 C C . ASN D 1 252 ? 117.318 102.115 85.268 1.00 45.70 252 ASN D C 1
ATOM 15754 O O . ASN D 1 252 ? 118.192 101.531 85.923 1.00 45.70 252 ASN D O 1
ATOM 15759 N N . GLU D 1 253 ? 116.294 102.756 85.833 1.00 56.58 253 GLU D N 1
ATOM 15760 C CA . GLU D 1 253 ? 116.199 102.869 87.275 1.00 56.25 253 GLU D CA 1
ATOM 15761 C C . GLU D 1 253 ? 116.034 101.503 87.926 1.00 56.42 253 GLU D C 1
ATOM 15762 O O . GLU D 1 253 ? 116.602 101.239 88.995 1.00 56.18 253 GLU D O 1
ATOM 15768 N N . SER D 1 254 ? 115.271 100.622 87.285 1.00 49.52 254 SER D N 1
ATOM 15769 C CA . SER D 1 254 ? 115.038 99.305 87.871 1.00 49.99 254 SER D CA 1
ATOM 15770 C C . SER D 1 254 ? 116.314 98.514 87.954 1.00 49.80 254 SER D C 1
ATOM 15771 O O . SER D 1 254 ? 116.707 98.055 89.018 1.00 49.63 254 SER D O 1
ATOM 15774 N N . VAL D 1 255 ? 116.985 98.396 86.819 1.00 46.86 255 VAL D N 1
ATOM 15775 C CA . VAL D 1 255 ? 118.193 97.603 86.738 1.00 47.15 255 VAL D CA 1
ATOM 15776 C C . VAL D 1 255 ? 119.280 98.188 87.624 1.00 46.70 255 VAL D C 1
ATOM 15777 O O . VAL D 1 255 ? 120.045 97.452 88.225 1.00 46.84 255 VAL D O 1
ATOM 15781 N N . ALA D 1 256 ? 119.280 99.501 87.793 1.00 58.24 256 ALA D N 1
ATOM 15782 C CA . ALA D 1 256 ? 120.321 100.121 88.577 1.00 57.88 256 ALA D CA 1
ATOM 15783 C C . ALA D 1 256 ? 120.351 99.581 89.984 1.00 57.63 256 ALA D C 1
ATOM 15784 O O . ALA D 1 256 ? 121.416 99.462 90.572 1.00 57.62 256 ALA D O 1
ATOM 15786 N N . ALA D 1 257 ? 119.196 99.193 90.506 1.00 61.94 257 ALA D N 1
ATOM 15787 C CA . ALA D 1 257 ? 119.101 98.883 91.927 1.00 61.92 257 ALA D CA 1
ATOM 15788 C C . ALA D 1 257 ? 119.645 97.512 92.228 1.00 62.17 257 ALA D C 1
ATOM 15789 O O . ALA D 1 257 ? 120.066 97.223 93.346 1.00 62.15 257 ALA D O 1
ATOM 15791 N N . VAL D 1 258 ? 119.647 96.666 91.220 1.00 39.45 258 VAL D N 1
ATOM 15792 C CA . VAL D 1 258 ? 120.014 95.289 91.429 1.00 39.97 258 VAL D CA 1
ATOM 15793 C C . VAL D 1 258 ? 121.351 95.071 92.170 1.00 39.88 258 VAL D C 1
ATOM 15794 O O . VAL D 1 258 ? 121.385 94.316 93.130 1.00 40.06 258 VAL D O 1
ATOM 15798 N N . PRO D 1 259 ? 122.430 95.761 91.794 1.00 61.06 259 PRO D N 1
ATOM 15799 C CA . PRO D 1 259 ? 123.671 95.422 92.502 1.00 61.30 259 PRO D CA 1
ATOM 15800 C C . PRO D 1 259 ? 123.665 95.551 94.042 1.00 60.89 259 PRO D C 1
ATOM 15801 O O . PRO D 1 259 ? 124.225 94.669 94.708 1.00 61.16 259 PRO D O 1
ATOM 15805 N N . ARG D 1 260 ? 123.069 96.579 94.629 1.00 71.28 260 ARG D N 1
ATOM 15806 C CA . ARG D 1 260 ? 123.111 96.592 96.086 1.00 71.28 260 ARG D CA 1
ATOM 15807 C C . ARG D 1 260 ? 122.199 95.507 96.675 1.00 71.49 260 ARG D C 1
ATOM 15808 O O . ARG D 1 260 ? 122.592 94.819 97.625 1.00 71.72 260 ARG D O 1
ATOM 15816 N N . ILE D 1 261 ? 121.008 95.338 96.092 1.00 44.05 261 ILE D N 1
ATOM 15817 C CA . ILE D 1 261 ? 120.039 94.328 96.538 1.00 44.55 261 ILE D CA 1
ATOM 15818 C C . ILE D 1 261 ? 120.641 92.920 96.537 1.00 45.15 261 ILE D C 1
ATOM 15819 O O . ILE D 1 261 ? 120.595 92.153 97.535 1.00 45.45 261 ILE D O 1
ATOM 15824 N N . TYR D 1 262 ? 121.266 92.627 95.409 1.00 48.39 262 TYR D N 1
ATOM 15825 C CA . TYR D 1 262 ? 122.057 91.439 95.249 1.00 48.93 262 TYR D CA 1
ATOM 15826 C C . TYR D 1 262 ? 123.121 91.349 96.329 1.00 48.72 262 TYR D C 1
ATOM 15827 O O . TYR D 1 262 ? 123.366 90.277 96.864 1.00 49.15 262 TYR D O 1
ATOM 15836 N N . LEU D 1 263 ? 123.762 92.462 96.660 1.00 55.38 263 LEU D N 1
ATOM 15837 C CA . LEU D 1 263 ? 124.832 92.360 97.636 1.00 55.47 263 LEU D CA 1
ATOM 15838 C C . LEU D 1 263 ? 124.301 92.008 99.038 1.00 55.44 263 LEU D C 1
ATOM 15839 O O . LEU D 1 263 ? 124.829 91.070 99.681 1.00 55.77 263 LEU D O 1
ATOM 15844 N N . GLU D 1 264 ? 123.231 92.683 99.475 1.00 62.24 264 GLU D N 1
ATOM 15845 C CA . GLU D 1 264 ? 122.553 92.378 100.751 1.00 62.52 264 GLU D CA 1
ATOM 15846 C C . GLU D 1 264 ? 122.232 90.873 100.856 1.00 62.89 264 GLU D C 1
ATOM 15847 O O . GLU D 1 264 ? 122.727 90.107 101.746 1.00 63.04 264 GLU D O 1
ATOM 15853 N N . GLY D 1 265 ? 121.418 90.446 99.899 1.00 57.22 265 GLY D N 1
ATOM 15854 C CA . GLY D 1 265 ? 121.015 89.056 99.828 1.00 57.91 265 GLY D CA 1
ATOM 15855 C C . GLY D 1 265 ? 122.179 88.076 99.810 1.00 58.18 265 GLY D C 1
ATOM 15856 O O . GLY D 1 265 ? 122.163 87.089 100.545 1.00 58.58 265 GLY D O 1
ATOM 15857 N N . ILE D 1 266 ? 123.206 88.328 99.002 1.00 41.35 266 ILE D N 1
ATOM 15858 C CA . ILE D 1 266 ? 124.262 87.330 98.908 1.00 41.90 266 ILE D CA 1
ATOM 15859 C C . ILE D 1 266 ? 125.038 87.253 100.218 1.00 41.73 266 ILE D C 1
ATOM 15860 O O . ILE D 1 266 ? 125.526 86.183 100.588 1.00 42.35 266 ILE D O 1
ATOM 15865 N N . GLY D 1 267 ? 125.102 88.379 100.935 1.00 40.95 267 GLY D N 1
ATOM 15866 C CA . GLY D 1 267 ? 125.782 88.406 102.221 1.00 40.76 267 GLY D CA 1
ATOM 15867 C C . GLY D 1 267 ? 125.138 87.422 103.177 1.00 41.37 267 GLY D C 1
ATOM 15868 O O . GLY D 1 267 ? 125.806 86.517 103.712 1.00 41.83 267 GLY D O 1
ATOM 15869 N N . PHE D 1 268 ? 123.836 87.615 103.405 1.00 61.88 268 PHE D N 1
ATOM 15870 C CA . PHE D 1 268 ? 123.098 86.671 104.259 1.00 62.22 268 PHE D CA 1
ATOM 15871 C C . PHE D 1 268 ? 123.213 85.230 103.785 1.00 62.86 268 PHE D C 1
ATOM 15872 O O . PHE D 1 268 ? 123.440 84.321 104.571 1.00 63.15 268 PHE D O 1
ATOM 15880 N N . CYS D 1 269 ? 123.062 85.033 102.486 1.00 59.41 269 CYS D N 1
ATOM 15881 C CA . CYS D 1 269 ? 123.102 83.702 101.921 1.00 60.35 269 CYS D CA 1
ATOM 15882 C C . CYS D 1 269 ? 124.429 83.004 102.202 1.00 60.63 269 CYS D C 1
ATOM 15883 O O . CYS D 1 269 ? 124.437 81.868 102.653 1.00 61.83 269 CYS D O 1
ATOM 15886 N N . VAL D 1 270 ? 125.551 83.672 101.937 1.00 66.22 270 VAL D N 1
ATOM 15887 C CA . VAL D 1 270 ? 126.859 83.049 102.146 1.00 66.73 270 VAL D CA 1
ATOM 15888 C C . VAL D 1 270 ? 127.120 82.818 103.623 1.00 66.44 270 VAL D C 1
ATOM 15889 O O . VAL D 1 270 ? 127.809 81.871 103.991 1.00 67.74 270 VAL D O 1
ATOM 15893 N N . LEU D 1 271 ? 126.555 83.666 104.475 1.00 60.76 271 LEU D N 1
ATOM 15894 C CA . LEU D 1 271 ? 126.635 83.405 105.910 1.00 60.99 271 LEU D CA 1
ATOM 15895 C C . LEU D 1 271 ? 125.892 82.094 106.273 1.00 62.54 271 LEU D C 1
ATOM 15896 O O . LEU D 1 271 ? 126.467 81.192 106.905 1.00 63.70 271 LEU D O 1
ATOM 15901 N N . VAL D 1 272 ? 124.624 81.990 105.884 1.00 58.45 272 VAL D N 1
ATOM 15902 C CA . VAL D 1 272 ? 123.877 80.760 106.122 1.00 60.44 272 VAL D CA 1
ATOM 15903 C C . VAL D 1 272 ? 124.644 79.579 105.563 1.00 62.11 272 VAL D C 1
ATOM 15904 O O . VAL D 1 272 ? 124.826 78.620 106.252 1.00 63.67 272 VAL D O 1
ATOM 15908 N N . PHE D 1 273 ? 125.120 79.674 104.327 1.00 79.66 273 PHE D N 1
ATOM 15909 C CA . PHE D 1 273 ? 125.891 78.608 103.677 1.00 81.47 273 PHE D CA 1
ATOM 15910 C C . PHE D 1 273 ? 127.111 78.183 104.498 1.00 82.01 273 PHE D C 1
ATOM 15911 O O . PHE D 1 273 ? 127.401 76.996 104.626 1.00 83.98 273 PHE D O 1
ATOM 15919 N N . ILE D 1 274 ? 127.833 79.157 105.038 1.00 92.38 274 ILE D N 1
ATOM 15920 C CA . ILE D 1 274 ? 128.966 78.856 105.900 1.00 92.88 274 ILE D CA 1
ATOM 15921 C C . ILE D 1 274 ? 128.553 78.081 107.154 1.00 93.88 274 ILE D C 1
ATOM 15922 O O . ILE D 1 274 ? 129.180 77.082 107.498 1.00 95.55 274 ILE D O 1
ATOM 15927 N N . VAL D 1 275 ? 127.482 78.505 107.819 1.00 63.96 275 VAL D N 1
ATOM 15928 C CA . VAL D 1 275 ? 127.027 77.761 108.998 1.00 65.29 275 VAL D CA 1
ATOM 15929 C C . VAL D 1 275 ? 126.394 76.386 108.629 1.00 67.58 275 VAL D C 1
ATOM 15930 O O . VAL D 1 275 ? 126.625 75.414 109.319 1.00 69.25 275 VAL D O 1
ATOM 15934 N N . VAL D 1 276 ? 125.620 76.277 107.555 1.00 85.35 276 VAL D N 1
ATOM 15935 C CA . VAL D 1 276 ? 125.048 74.979 107.206 1.00 87.93 276 VAL D CA 1
ATOM 15936 C C . VAL D 1 276 ? 126.065 73.953 106.679 1.00 89.74 276 VAL D C 1
ATOM 15937 O O . VAL D 1 276 ? 125.955 72.775 107.018 1.00 92.19 276 VAL D O 1
ATOM 15941 N N . PHE D 1 277 ? 127.069 74.345 105.896 1.00 215.84 277 PHE D N 1
ATOM 15942 C CA . PHE D 1 277 ? 128.051 73.325 105.503 1.00 216.71 277 PHE D CA 1
ATOM 15943 C C . PHE D 1 277 ? 129.125 73.123 106.579 1.00 216.84 277 PHE D C 1
ATOM 15944 O O . PHE D 1 277 ? 129.632 72.014 106.759 1.00 218.60 277 PHE D O 1
ATOM 15952 N N . LEU D 1 278 ? 129.458 74.186 107.305 1.00 112.74 278 LEU D N 1
ATOM 15953 C CA . LEU D 1 278 ? 130.499 74.101 108.320 1.00 112.61 278 LEU D CA 1
ATOM 15954 C C . LEU D 1 278 ? 129.914 73.932 109.715 1.00 115.64 278 LEU D C 1
ATOM 15955 O O . LEU D 1 278 ? 130.473 74.417 110.694 1.00 115.35 278 LEU D O 1
ATOM 15960 N N . VAL D 1 279 ? 128.778 73.253 109.800 1.00 167.90 279 VAL D N 1
ATOM 15961 C CA . VAL D 1 279 ? 128.327 72.765 111.086 1.00 172.91 279 VAL D CA 1
ATOM 15962 C C . VAL D 1 279 ? 128.309 71.260 110.932 1.00 176.71 279 VAL D C 1
ATOM 15963 O O . VAL D 1 279 ? 128.094 70.515 111.892 1.00 181.64 279 VAL D O 1
ATOM 15967 N N . LEU D 1 280 ? 128.559 70.828 109.699 1.00 148.73 280 LEU D N 1
ATOM 15968 C CA . LEU D 1 280 ? 128.728 69.418 109.373 1.00 151.75 280 LEU D CA 1
ATOM 15969 C C . LEU D 1 280 ? 130.131 68.865 109.731 1.00 151.74 280 LEU D C 1
ATOM 15970 O O . LEU D 1 280 ? 130.308 67.643 109.814 1.00 155.54 280 LEU D O 1
ATOM 15975 N N . LYS D 1 281 ? 131.120 69.741 109.935 1.00 195.07 281 LYS D N 1
ATOM 15976 C CA . LYS D 1 281 ? 132.475 69.276 110.272 1.00 195.30 281 LYS D CA 1
ATOM 15977 C C . LYS D 1 281 ? 132.980 69.513 111.722 1.00 197.47 281 LYS D C 1
ATOM 15978 O O . LYS D 1 281 ? 133.967 68.892 112.127 1.00 199.39 281 LYS D O 1
ATOM 15984 N N . ASN D 1 282 ? 132.340 70.416 112.472 1.00 230.04 282 ASN D N 1
ATOM 15985 C CA . ASN D 1 282 ? 132.740 70.781 113.852 1.00 232.20 282 ASN D CA 1
ATOM 15986 C C . ASN D 1 282 ? 133.064 69.566 114.746 1.00 238.33 282 ASN D C 1
ATOM 15987 O O . ASN D 1 282 ? 132.371 68.558 114.618 1.00 242.03 282 ASN D O 1
ATOM 15992 N N . GLU D 1 283 ? 134.064 69.576 115.646 1.00 213.26 283 GLU D N 1
ATOM 15993 C CA . GLU D 1 283 ? 134.912 70.666 116.201 1.00 210.56 283 GLU D CA 1
ATOM 15994 C C . GLU D 1 283 ? 134.170 71.748 117.023 1.00 210.35 283 GLU D C 1
ATOM 15995 O O . GLU D 1 283 ? 134.297 72.946 116.764 1.00 205.63 283 GLU D O 1
ATOM 16001 N N . SER D 1 284 ? 133.419 71.290 118.027 1.00 266.86 284 SER D N 1
ATOM 16002 C CA . SER D 1 284 ? 132.728 72.130 119.023 1.00 268.38 284 SER D CA 1
ATOM 16003 C C . SER D 1 284 ? 131.840 73.298 118.547 1.00 264.24 284 SER D C 1
ATOM 16004 O O . SER D 1 284 ? 132.313 74.274 117.958 1.00 258.84 284 SER D O 1
ATOM 16007 N N . ASP D 1 285 ? 130.546 73.191 118.848 1.00 161.32 285 ASP D N 1
ATOM 16008 C CA . ASP D 1 285 ? 129.557 74.215 118.503 1.00 158.78 285 ASP D CA 1
ATOM 16009 C C . ASP D 1 285 ? 129.760 75.470 119.349 1.00 158.06 285 ASP D C 1
ATOM 16010 O O . ASP D 1 285 ? 130.485 76.381 118.962 1.00 153.40 285 ASP D O 1
ATOM 16015 N N . ILE D 1 286 ? 129.122 75.450 120.525 1.00 220.13 286 ILE D N 1
ATOM 16016 C CA . ILE D 1 286 ? 129.044 76.535 121.523 1.00 221.03 286 ILE D CA 1
ATOM 16017 C C . ILE D 1 286 ? 129.202 77.958 120.972 1.00 214.99 286 ILE D C 1
ATOM 16018 O O . ILE D 1 286 ? 128.609 78.302 119.950 1.00 211.40 286 ILE D O 1
ATOM 16023 N N . SER D 1 287 ? 129.981 78.777 121.678 1.00 129.75 287 SER D N 1
ATOM 16024 C CA . SER D 1 287 ? 130.238 80.176 121.312 1.00 124.89 287 SER D CA 1
ATOM 16025 C C . SER D 1 287 ? 131.284 80.233 120.214 1.00 120.80 287 SER D C 1
ATOM 16026 O O . SER D 1 287 ? 131.442 81.250 119.542 1.00 117.33 287 SER D O 1
ATOM 16029 N N . GLY D 1 288 ? 132.024 79.135 120.080 1.00 208.47 288 GLY D N 1
ATOM 16030 C CA . GLY D 1 288 ? 133.023 78.964 119.040 1.00 203.92 288 GLY D CA 1
ATOM 16031 C C . GLY D 1 288 ? 132.446 79.268 117.666 1.00 199.63 288 GLY D C 1
ATOM 16032 O O . GLY D 1 288 ? 133.160 79.774 116.789 1.00 194.80 288 GLY D O 1
ATOM 16033 N N . ILE D 1 289 ? 131.154 78.972 117.482 1.00 129.80 289 ILE D N 1
ATOM 16034 C CA . ILE D 1 289 ? 130.495 79.209 116.203 1.00 126.61 289 ILE D CA 1
ATOM 16035 C C . ILE D 1 289 ? 130.663 80.664 115.854 1.00 122.14 289 ILE D C 1
ATOM 16036 O O . ILE D 1 289 ? 131.024 80.962 114.729 1.00 117.91 289 ILE D O 1
ATOM 16041 N N . LEU D 1 290 ? 130.476 81.567 116.819 1.00 132.21 290 LEU D N 1
ATOM 16042 C CA . LEU D 1 290 ? 130.677 82.997 116.540 1.00 128.06 290 LEU D CA 1
ATOM 16043 C C . LEU D 1 290 ? 132.168 83.369 116.459 1.00 124.45 290 LEU D C 1
ATOM 16044 O O . LEU D 1 290 ? 132.563 84.224 115.655 1.00 120.04 290 LEU D O 1
ATOM 16049 N N . SER D 1 291 ? 133.003 82.656 117.211 1.00 171.90 291 SER D N 1
ATOM 16050 C CA . SER D 1 291 ? 134.421 82.977 117.237 1.00 169.24 291 SER D CA 1
ATOM 16051 C C . SER D 1 291 ? 135.027 82.927 115.855 1.00 165.00 291 SER D C 1
ATOM 16052 O O . SER D 1 291 ? 135.643 83.895 115.417 1.00 161.19 291 SER D O 1
ATOM 16055 N N . THR D 1 292 ? 134.849 81.820 115.149 1.00 115.39 292 THR D N 1
ATOM 16056 C CA . THR D 1 292 ? 135.493 81.726 113.848 1.00 111.70 292 THR D CA 1
ATOM 16057 C C . THR D 1 292 ? 134.756 82.591 112.804 1.00 108.49 292 THR D C 1
ATOM 16058 O O . THR D 1 292 ? 135.352 83.020 111.817 1.00 104.89 292 THR D O 1
ATOM 16062 N N . ILE D 1 293 ? 133.487 82.921 113.047 1.00 114.85 293 ILE D N 1
ATOM 16063 C CA . ILE D 1 293 ? 132.764 83.668 112.021 1.00 112.45 293 ILE D CA 1
ATOM 16064 C C . ILE D 1 293 ? 133.141 85.116 112.144 1.00 109.49 293 ILE D C 1
ATOM 16065 O O . ILE D 1 293 ? 133.500 85.747 111.150 1.00 106.03 293 ILE D O 1
ATOM 16070 N N . SER D 1 294 ? 133.118 85.616 113.372 1.00 110.29 294 SER D N 1
ATOM 16071 C CA . SER D 1 294 ? 133.364 87.016 113.650 1.00 108.31 294 SER D CA 1
ATOM 16072 C C . SER D 1 294 ? 134.646 87.463 112.965 1.00 104.22 294 SER D C 1
ATOM 16073 O O . SER D 1 294 ? 134.643 88.453 112.216 1.00 101.42 294 SER D O 1
ATOM 16076 N N . ILE D 1 295 ? 135.723 86.712 113.201 1.00 95.23 295 ILE D N 1
ATOM 16077 C CA . ILE D 1 295 ? 137.002 86.993 112.566 1.00 92.31 295 ILE D CA 1
ATOM 16078 C C . ILE D 1 295 ? 136.835 87.266 111.083 1.00 90.53 295 ILE D C 1
ATOM 16079 O O . ILE D 1 295 ? 137.135 88.375 110.626 1.00 88.61 295 ILE D O 1
ATOM 16084 N N . PHE D 1 296 ? 136.322 86.280 110.343 1.00 89.79 296 PHE D N 1
ATOM 16085 C CA . PHE D 1 296 ? 136.154 86.448 108.903 1.00 88.44 296 PHE D CA 1
ATOM 16086 C C . PHE D 1 296 ? 135.402 87.730 108.655 1.00 87.87 296 PHE D C 1
ATOM 16087 O O . PHE D 1 296 ? 135.886 88.597 107.932 1.00 85.99 296 PHE D O 1
ATOM 16095 N N . VAL D 1 297 ? 134.274 87.886 109.338 1.00 89.74 297 VAL D N 1
ATOM 16096 C CA . VAL D 1 297 ? 133.476 89.079 109.175 1.00 89.69 297 VAL D CA 1
ATOM 16097 C C . VAL D 1 297 ? 134.358 90.294 109.362 1.00 87.66 297 VAL D C 1
ATOM 16098 O O . VAL D 1 297 ? 134.545 91.072 108.420 1.00 86.20 297 VAL D O 1
ATOM 16102 N N . LEU D 1 298 ? 134.961 90.409 110.544 1.00 87.73 298 LEU D N 1
ATOM 16103 C CA . LEU D 1 298 ? 135.895 91.497 110.827 1.00 85.94 298 LEU D CA 1
ATOM 16104 C C . LEU D 1 298 ? 136.919 91.620 109.715 1.00 83.72 298 LEU D C 1
ATOM 16105 O O . LEU D 1 298 ? 136.987 92.660 109.045 1.00 82.50 298 LEU D O 1
ATOM 16110 N N . ALA D 1 299 ? 137.648 90.534 109.469 1.00 83.53 299 ALA D N 1
ATOM 16111 C CA . ALA D 1 299 ? 138.695 90.554 108.471 1.00 81.70 299 ALA D CA 1
ATOM 16112 C C . ALA D 1 299 ? 138.147 91.100 107.174 1.00 81.09 299 ALA D C 1
ATOM 16113 O O . ALA D 1 299 ? 138.692 92.061 106.622 1.00 79.65 299 ALA D O 1
ATOM 16115 N N . LEU D 1 300 ? 137.010 90.555 106.745 1.00 82.48 300 LEU D N 1
ATOM 16116 C CA . LEU D 1 300 ? 136.460 90.919 105.450 1.00 82.33 300 LEU D CA 1
ATOM 16117 C C . LEU D 1 300 ? 136.188 92.404 105.414 1.00 81.87 300 LEU D C 1
ATOM 16118 O O . LEU D 1 300 ? 136.639 93.080 104.492 1.00 80.79 300 LEU D O 1
ATOM 16123 N N . TYR D 1 301 ? 135.542 92.943 106.441 1.00 101.67 301 TYR D N 1
ATOM 16124 C CA . TYR D 1 301 ? 135.269 94.375 106.398 1.00 101.23 301 TYR D CA 1
ATOM 16125 C C . TYR D 1 301 ? 136.550 95.189 106.433 1.00 98.82 301 TYR D C 1
ATOM 16126 O O . TYR D 1 301 ? 136.674 96.158 105.693 1.00 97.79 301 TYR D O 1
ATOM 16135 N N . ARG D 1 302 ? 137.534 94.776 107.223 1.00 79.86 302 ARG D N 1
ATOM 16136 C CA . ARG D 1 302 ? 138.776 95.543 107.257 1.00 78.19 302 ARG D CA 1
ATOM 16137 C C . ARG D 1 302 ? 139.470 95.472 105.909 1.00 77.07 302 ARG D C 1
ATOM 16138 O O . ARG D 1 302 ? 140.166 96.391 105.499 1.00 76.03 302 ARG D O 1
ATOM 16146 N N . LEU D 1 303 ? 139.256 94.373 105.206 1.00 77.50 303 LEU D N 1
ATOM 16147 C CA . LEU D 1 303 ? 139.924 94.175 103.939 1.00 76.70 303 LEU D CA 1
ATOM 16148 C C . LEU D 1 303 ? 139.238 94.999 102.874 1.00 77.10 303 LEU D C 1
ATOM 16149 O O . LEU D 1 303 ? 139.819 95.229 101.826 1.00 76.54 303 LEU D O 1
ATOM 16154 N N . MET D 1 304 ? 138.007 95.441 103.135 1.00 104.39 304 MET D N 1
ATOM 16155 C CA . MET D 1 304 ? 137.276 96.222 102.139 1.00 105.12 304 MET D CA 1
ATOM 16156 C C . MET D 1 304 ? 138.032 97.529 101.824 1.00 103.92 304 MET D C 1
ATOM 16157 O O . MET D 1 304 ? 138.316 97.803 100.662 1.00 103.76 304 MET D O 1
ATOM 16162 N N . PRO D 1 305 ? 138.366 98.341 102.847 1.00 77.72 305 PRO D N 1
ATOM 16163 C CA . PRO D 1 305 ? 139.153 99.540 102.558 1.00 76.96 305 PRO D CA 1
ATOM 16164 C C . PRO D 1 305 ? 140.518 99.225 102.006 1.00 75.60 305 PRO D C 1
ATOM 16165 O O . PRO D 1 305 ? 141.025 99.975 101.173 1.00 75.46 305 PRO D O 1
ATOM 16169 N N . SER D 1 306 ? 141.117 98.151 102.501 1.00 74.88 306 SER D N 1
ATOM 16170 C CA . SER D 1 306 ? 142.436 97.759 102.057 1.00 73.83 306 SER D CA 1
ATOM 16171 C C . SER D 1 306 ? 142.451 97.672 100.561 1.00 74.23 306 SER D C 1
ATOM 16172 O O . SER D 1 306 ? 143.376 98.143 99.918 1.00 73.76 306 SER D O 1
ATOM 16175 N N . ALA D 1 307 ? 141.389 97.109 100.008 1.00 75.33 307 ALA D N 1
ATOM 16176 C CA . ALA D 1 307 ? 141.241 97.047 98.569 1.00 76.09 307 ALA D CA 1
ATOM 16177 C C . ALA D 1 307 ? 141.250 98.428 97.981 1.00 76.56 307 ALA D C 1
ATOM 16178 O O . ALA D 1 307 ? 142.105 98.778 97.167 1.00 76.39 307 ALA D O 1
ATOM 16180 N N . ASN D 1 308 ? 140.295 99.224 98.433 1.00 81.88 308 ASN D N 1
ATOM 16181 C CA . ASN D 1 308 ? 140.093 100.545 97.876 1.00 82.84 308 ASN D CA 1
ATOM 16182 C C . ASN D 1 308 ? 141.347 101.415 97.904 1.00 81.85 308 ASN D C 1
ATOM 16183 O O . ASN D 1 308 ? 141.784 101.915 96.864 1.00 82.46 308 ASN D O 1
ATOM 16188 N N . ARG D 1 309 ? 141.930 101.570 99.090 1.00 76.04 309 ARG D N 1
ATOM 16189 C CA . ARG D 1 309 ? 143.172 102.309 99.244 1.00 75.11 309 ARG D CA 1
ATOM 16190 C C . ARG D 1 309 ? 144.249 101.763 98.317 1.00 74.69 309 ARG D C 1
ATOM 16191 O O . ARG D 1 309 ? 145.017 102.524 97.725 1.00 74.88 309 ARG D O 1
ATOM 16199 N N . ILE D 1 310 ? 144.306 100.441 98.192 1.00 74.35 310 ILE D N 1
ATOM 16200 C CA . ILE D 1 310 ? 145.314 99.847 97.341 1.00 74.14 310 ILE D CA 1
ATOM 16201 C C . ILE D 1 310 ? 145.012 100.163 95.891 1.00 75.56 310 ILE D C 1
ATOM 16202 O O . ILE D 1 310 ? 145.922 100.471 95.126 1.00 75.81 310 ILE D O 1
ATOM 16207 N N . ILE D 1 311 ? 143.740 100.121 95.508 1.00 79.59 311 ILE D N 1
ATOM 16208 C CA . ILE D 1 311 ? 143.388 100.506 94.145 1.00 81.34 311 ILE D CA 1
ATOM 16209 C C . ILE D 1 311 ? 143.672 101.987 93.918 1.00 82.08 311 ILE D C 1
ATOM 16210 O O . ILE D 1 311 ? 144.514 102.343 93.098 1.00 82.60 311 ILE D O 1
ATOM 16215 N N . THR D 1 312 ? 142.979 102.833 94.678 1.00 79.47 312 THR D N 1
ATOM 16216 C CA . THR D 1 312 ? 143.070 104.284 94.570 1.00 80.44 312 THR D CA 1
ATOM 16217 C C . THR D 1 312 ? 144.503 104.777 94.489 1.00 79.69 312 THR D C 1
ATOM 16218 O O . THR D 1 312 ? 144.929 105.387 93.499 1.00 81.04 312 THR D O 1
ATOM 16222 N N . SER D 1 313 ? 145.260 104.450 95.524 1.00 77.75 313 SER D N 1
ATOM 16223 C CA . SER D 1 313 ? 146.631 104.900 95.639 1.00 77.04 313 SER D CA 1
ATOM 16224 C C . SER D 1 313 ? 147.491 104.380 94.494 1.00 77.53 313 SER D C 1
ATOM 16225 O O . SER D 1 313 ? 148.393 105.068 94.057 1.00 78.08 313 SER D O 1
ATOM 16228 N N . TYR D 1 314 ? 147.211 103.177 94.000 1.00 77.53 314 TYR D N 1
ATOM 16229 C CA . TYR D 1 314 ? 147.938 102.639 92.843 1.00 78.29 314 TYR D CA 1
ATOM 16230 C C . TYR D 1 314 ? 147.737 103.528 91.634 1.00 80.51 314 TYR D C 1
ATOM 16231 O O . TYR D 1 314 ? 148.682 103.836 90.905 1.00 81.36 314 TYR D O 1
ATOM 16240 N N . HIS D 1 315 ? 146.491 103.937 91.429 1.00 82.53 315 HIS D N 1
ATOM 16241 C CA . HIS D 1 315 ? 146.167 104.838 90.346 1.00 85.60 315 HIS D CA 1
ATOM 16242 C C . HIS D 1 315 ? 146.986 106.102 90.505 1.00 86.10 315 HIS D C 1
ATOM 16243 O O . HIS D 1 315 ? 147.430 106.676 89.527 1.00 88.66 315 HIS D O 1
ATOM 16250 N N . ASP D 1 316 ? 147.224 106.516 91.746 1.00 101.21 316 ASP D N 1
ATOM 16251 C CA . ASP D 1 316 ? 147.974 107.744 91.982 1.00 101.72 316 ASP D CA 1
ATOM 16252 C C . ASP D 1 316 ? 149.435 107.579 91.614 1.00 101.93 316 ASP D C 1
ATOM 16253 O O . ASP D 1 316 ? 150.096 108.528 91.231 1.00 103.55 316 ASP D O 1
ATOM 16258 N N . LEU D 1 317 ? 149.952 106.372 91.696 1.00 81.68 317 LEU D N 1
ATOM 16259 C CA . LEU D 1 317 ? 151.317 106.191 91.256 1.00 81.84 317 LEU D CA 1
ATOM 16260 C C . LEU D 1 317 ? 151.327 106.117 89.745 1.00 84.19 317 LEU D C 1
ATOM 16261 O O . LEU D 1 317 ? 152.346 106.311 89.118 1.00 85.26 317 LEU D O 1
ATOM 16266 N N . LEU D 1 318 ? 150.185 105.830 89.146 1.00 85.82 318 LEU D N 1
ATOM 16267 C CA . LEU D 1 318 ? 150.116 105.838 87.693 1.00 88.57 318 LEU D CA 1
ATOM 16268 C C . LEU D 1 318 ? 150.038 107.257 87.140 1.00 90.34 318 LEU D C 1
ATOM 16269 O O . LEU D 1 318 ? 150.971 107.725 86.492 1.00 91.86 318 LEU D O 1
ATOM 16274 N N . TYR D 1 319 ? 148.905 107.911 87.402 1.00 98.62 319 TYR D N 1
ATOM 16275 C CA . TYR D 1 319 ? 148.563 109.214 86.850 1.00 99.63 319 TYR D CA 1
ATOM 16276 C C . TYR D 1 319 ? 149.663 110.247 87.154 1.00 97.82 319 TYR D C 1
ATOM 16277 O O . TYR D 1 319 ? 150.027 111.040 86.285 1.00 99.45 319 TYR D O 1
ATOM 16286 N N . TYR D 1 320 ? 150.198 110.230 88.372 1.00 125.79 320 TYR D N 1
ATOM 16287 C CA . TYR D 1 320 ? 151.305 111.115 88.762 1.00 120.94 320 TYR D CA 1
ATOM 16288 C C . TYR D 1 320 ? 152.676 110.478 88.489 1.00 122.20 320 TYR D C 1
ATOM 16289 O O . TYR D 1 320 ? 152.979 110.083 87.360 1.00 122.98 320 TYR D O 1
ATOM 16298 N N . HIS D 1 321 ? 153.499 110.415 89.535 1.00 113.62 321 HIS D N 1
ATOM 16299 C CA . HIS D 1 321 ? 154.770 109.670 89.548 1.00 115.93 321 HIS D CA 1
ATOM 16300 C C . HIS D 1 321 ? 155.607 109.805 88.315 1.00 113.27 321 HIS D C 1
ATOM 16301 O O . HIS D 1 321 ? 156.317 110.783 88.130 1.00 108.76 321 HIS D O 1
ATOM 16308 N N . SER D 1 322 ? 155.539 108.748 87.517 1.00 126.56 322 SER D N 1
ATOM 16309 C CA . SER D 1 322 ? 156.310 108.603 86.301 1.00 125.52 322 SER D CA 1
ATOM 16310 C C . SER D 1 322 ? 156.556 109.921 85.543 1.00 119.44 322 SER D C 1
ATOM 16311 O O . SER D 1 322 ? 157.650 110.518 85.657 1.00 117.34 322 SER D O 1
ATOM 16314 N N . SER D 1 323 ? 155.493 110.459 84.951 1.00 164.66 323 SER D N 1
ATOM 16315 C CA . SER D 1 323 ? 155.575 111.647 84.111 1.00 160.02 323 SER D CA 1
ATOM 16316 C C . SER D 1 323 ? 156.249 112.745 84.881 1.00 156.51 323 SER D C 1
ATOM 16317 O O . SER D 1 323 ? 157.072 113.480 84.349 1.00 153.84 323 SER D O 1
ATOM 16320 N N . LEU D 1 324 ? 155.935 112.786 86.165 1.00 96.97 324 LEU D N 1
ATOM 16321 C CA . LEU D 1 324 ? 156.365 113.843 87.056 1.00 94.08 324 LEU D CA 1
ATOM 16322 C C . LEU D 1 324 ? 157.788 113.751 87.557 1.00 95.04 324 LEU D C 1
ATOM 16323 O O . LEU D 1 324 ? 158.433 114.784 87.709 1.00 92.11 324 LEU D O 1
ATOM 16328 N N . ASN D 1 325 ? 158.271 112.552 87.873 1.00 85.27 325 ASN D N 1
ATOM 16329 C CA . ASN D 1 325 ? 159.557 112.482 88.576 1.00 85.93 325 ASN D CA 1
ATOM 16330 C C . ASN D 1 325 ? 160.636 113.125 87.714 1.00 83.19 325 ASN D C 1
ATOM 16331 O O . ASN D 1 325 ? 161.446 113.940 88.195 1.00 81.47 325 ASN D O 1
ATOM 16336 N N . ILE D 1 326 ? 160.590 112.807 86.418 1.00 132.46 326 ILE D N 1
ATOM 16337 C CA . ILE D 1 326 ? 161.542 113.339 85.453 1.00 130.57 326 ILE D CA 1
ATOM 16338 C C . ILE D 1 326 ? 161.478 114.850 85.482 1.00 125.92 326 ILE D C 1
ATOM 16339 O O . ILE D 1 326 ? 162.512 115.518 85.579 1.00 124.54 326 ILE D O 1
ATOM 16344 N N . ILE D 1 327 ? 160.254 115.383 85.477 1.00 80.11 327 ILE D N 1
ATOM 16345 C CA . ILE D 1 327 ? 160.027 116.835 85.452 1.00 75.55 327 ILE D CA 1
ATOM 16346 C C . ILE D 1 327 ? 160.595 117.563 86.683 1.00 75.04 327 ILE D C 1
ATOM 16347 O O . ILE D 1 327 ? 160.281 118.711 86.944 1.00 71.99 327 ILE D O 1
ATOM 16352 N N . TYR D 1 328 ? 161.450 116.902 87.444 1.00 87.80 328 TYR D N 1
ATOM 16353 C CA . TYR D 1 328 ? 162.215 117.635 88.438 1.00 87.87 328 TYR D CA 1
ATOM 16354 C C . TYR D 1 328 ? 163.651 117.620 88.135 1.00 88.59 328 TYR D C 1
ATOM 16355 O O . TYR D 1 328 ? 164.293 118.658 88.174 1.00 86.57 328 TYR D O 1
ATOM 16364 N N . GLN D 1 329 ? 164.156 116.419 87.889 1.00 87.16 329 GLN D N 1
ATOM 16365 C CA . GLN D 1 329 ? 165.482 116.306 87.353 1.00 87.73 329 GLN D CA 1
ATOM 16366 C C . GLN D 1 329 ? 165.575 117.281 86.159 1.00 83.61 329 GLN D C 1
ATOM 16367 O O . GLN D 1 329 ? 166.290 118.302 86.214 1.00 81.96 329 GLN D O 1
ATOM 16373 N N . ASN D 1 330 ? 164.754 117.055 85.143 1.00 139.90 330 ASN D N 1
ATOM 16374 C CA . ASN D 1 330 ? 164.785 117.916 83.977 1.00 137.03 330 ASN D CA 1
ATOM 16375 C C . ASN D 1 330 ? 164.195 119.305 84.251 1.00 133.57 330 ASN D C 1
ATOM 16376 O O . ASN D 1 330 ? 163.797 120.011 83.320 1.00 130.89 330 ASN D O 1
ATOM 16381 N N . LEU D 1 331 ? 164.128 119.680 85.532 1.00 65.76 331 LEU D N 1
ATOM 16382 C CA . LEU D 1 331 ? 163.743 121.039 85.938 1.00 63.27 331 LEU D CA 1
ATOM 16383 C C . LEU D 1 331 ? 164.598 121.611 87.063 1.00 63.35 331 LEU D C 1
ATOM 16384 O O . LEU D 1 331 ? 164.429 122.766 87.422 1.00 61.49 331 LEU D O 1
ATOM 16389 N N . ARG D 1 332 ? 165.548 120.853 87.593 1.00 86.30 332 ARG D N 1
ATOM 16390 C CA . ARG D 1 332 ? 166.321 121.401 88.707 1.00 87.43 332 ARG D CA 1
ATOM 16391 C C . ARG D 1 332 ? 167.773 121.053 88.579 1.00 88.57 332 ARG D C 1
ATOM 16392 O O . ARG D 1 332 ? 168.592 121.410 89.428 1.00 89.37 332 ARG D O 1
ATOM 16400 N N . GLN D 1 333 ? 168.076 120.304 87.532 1.00 117.53 333 GLN D N 1
ATOM 16401 C CA . GLN D 1 333 ? 169.430 120.231 87.046 1.00 117.34 333 GLN D CA 1
ATOM 16402 C C . GLN D 1 333 ? 169.524 121.337 86.008 1.00 113.31 333 GLN D C 1
ATOM 16403 O O . GLN D 1 333 ? 170.546 121.523 85.353 1.00 111.88 333 GLN D O 1
ATOM 16409 N N . GLU D 1 334 ? 168.433 122.092 85.918 1.00 83.67 334 GLU D N 1
ATOM 16410 C CA . GLU D 1 334 ? 168.343 123.317 85.148 1.00 79.81 334 GLU D CA 1
ATOM 16411 C C . GLU D 1 334 ? 169.528 124.206 85.435 1.00 77.95 334 GLU D C 1
ATOM 16412 O O . GLU D 1 334 ? 169.988 124.286 86.566 1.00 79.69 334 GLU D O 1
ATOM 16418 N N . GLU D 1 335 ? 170.023 124.855 84.390 1.00 99.80 335 GLU D N 1
ATOM 16419 C CA . GLU D 1 335 ? 171.231 125.686 84.410 1.00 97.58 335 GLU D CA 1
ATOM 16420 C C . GLU D 1 335 ? 170.913 127.138 84.693 1.00 94.50 335 GLU D C 1
ATOM 16421 O O . GLU D 1 335 ? 169.868 127.618 84.295 1.00 92.60 335 GLU D O 1
ATOM 16427 N N . GLU D 1 336 ? 171.807 127.854 85.357 1.00 74.71 336 GLU D N 1
ATOM 16428 C CA . GLU D 1 336 ? 171.500 129.235 85.746 1.00 72.19 336 GLU D CA 1
ATOM 16429 C C . GLU D 1 336 ? 172.249 130.247 84.874 1.00 67.82 336 GLU D C 1
ATOM 16430 O O . GLU D 1 336 ? 172.862 129.837 83.912 1.00 66.86 336 GLU D O 1
ATOM 16436 N N . ASN D 1 337 ? 172.192 131.549 85.176 1.00 67.87 337 ASN D N 1
ATOM 16437 C CA . ASN D 1 337 ? 172.941 132.557 84.407 1.00 63.85 337 ASN D CA 1
ATOM 16438 C C . ASN D 1 337 ? 174.461 132.406 84.702 1.00 64.77 337 ASN D C 1
ATOM 16439 O O . ASN D 1 337 ? 174.923 131.310 84.945 1.00 67.79 337 ASN D O 1
ATOM 16444 N N . LEU D 1 338 ? 175.233 133.496 84.695 1.00 66.87 338 LEU D N 1
ATOM 16445 C CA . LEU D 1 338 ? 176.664 133.460 85.070 1.00 69.24 338 LEU D CA 1
ATOM 16446 C C . LEU D 1 338 ? 177.224 134.868 85.385 1.00 69.17 338 LEU D C 1
ATOM 16447 O O . LEU D 1 338 ? 176.470 135.858 85.382 1.00 66.92 338 LEU D O 1
ATOM 16452 N N . GLY D 1 339 ? 178.526 134.941 85.690 1.00 72.52 339 GLY D N 1
ATOM 16453 C CA . GLY D 1 339 ? 179.279 136.199 85.701 1.00 73.01 339 GLY D CA 1
ATOM 16454 C C . GLY D 1 339 ? 179.658 136.807 87.048 1.00 75.24 339 GLY D C 1
ATOM 16455 O O . GLY D 1 339 ? 178.941 136.587 88.026 1.00 75.35 339 GLY D O 1
ATOM 16456 N N . GLU D 1 340 ? 180.754 137.578 87.091 1.00 103.82 340 GLU D N 1
ATOM 16457 C CA . GLU D 1 340 ? 181.262 138.214 88.326 1.00 106.60 340 GLU D CA 1
ATOM 16458 C C . GLU D 1 340 ? 182.479 139.144 88.119 1.00 108.78 340 GLU D C 1
ATOM 16459 O O . GLU D 1 340 ? 183.483 138.728 87.547 1.00 110.29 340 GLU D O 1
ATOM 16465 N N . GLY D 1 341 ? 182.418 140.374 88.633 1.00 62.41 341 GLY D N 1
ATOM 16466 C CA . GLY D 1 341 ? 183.415 141.390 88.324 1.00 63.61 341 GLY D CA 1
ATOM 16467 C C . GLY D 1 341 ? 182.806 142.636 87.695 1.00 61.89 341 GLY D C 1
ATOM 16468 O O . GLY D 1 341 ? 181.872 142.541 86.898 1.00 59.51 341 GLY D O 1
ATOM 16469 N N . LYS D 1 342 ? 183.372 143.806 88.007 1.00 73.95 342 LYS D N 1
ATOM 16470 C CA . LYS D 1 342 ? 182.649 145.094 87.919 1.00 72.40 342 LYS D CA 1
ATOM 16471 C C . LYS D 1 342 ? 182.796 145.919 86.629 1.00 71.31 342 LYS D C 1
ATOM 16472 O O . LYS D 1 342 ? 183.456 145.493 85.669 1.00 71.69 342 LYS D O 1
ATOM 16478 N N . LEU D 1 343 ? 182.170 147.107 86.636 1.00 63.62 343 LEU D N 1
ATOM 16479 C CA . LEU D 1 343 ? 181.954 147.933 85.431 1.00 62.11 343 LEU D CA 1
ATOM 16480 C C . LEU D 1 343 ? 181.441 149.362 85.717 1.00 62.46 343 LEU D C 1
ATOM 16481 O O . LEU D 1 343 ? 180.458 149.546 86.431 1.00 61.09 343 LEU D O 1
ATOM 16486 N N . SER D 1 344 ? 182.113 150.369 85.159 1.00 81.77 344 SER D N 1
ATOM 16487 C CA . SER D 1 344 ? 181.840 151.759 85.521 1.00 83.18 344 SER D CA 1
ATOM 16488 C C . SER D 1 344 ? 181.154 152.575 84.420 1.00 81.09 344 SER D C 1
ATOM 16489 O O . SER D 1 344 ? 181.442 152.400 83.235 1.00 80.23 344 SER D O 1
ATOM 16492 N N . PHE D 1 345 ? 180.268 153.485 84.832 1.00 69.42 345 PHE D N 1
ATOM 16493 C CA . PHE D 1 345 ? 179.423 154.236 83.897 1.00 67.51 345 PHE D CA 1
ATOM 16494 C C . PHE D 1 345 ? 179.494 155.768 84.054 1.00 70.36 345 PHE D C 1
ATOM 16495 O O . PHE D 1 345 ? 178.675 156.354 84.767 1.00 70.31 345 PHE D O 1
ATOM 16503 N N . ASN D 1 346 ? 180.403 156.419 83.330 1.00 72.43 346 ASN D N 1
ATOM 16504 C CA . ASN D 1 346 ? 180.664 157.852 83.532 1.00 75.97 346 ASN D CA 1
ATOM 16505 C C . ASN D 1 346 ? 180.539 158.709 82.283 1.00 76.17 346 ASN D C 1
ATOM 16506 O O . ASN D 1 346 ? 180.409 159.929 82.371 1.00 78.48 346 ASN D O 1
ATOM 16511 N N . GLN D 1 347 ? 180.610 158.070 81.125 1.00 83.06 347 GLN D N 1
ATOM 16512 C CA . GLN D 1 347 ? 180.527 158.778 79.867 1.00 83.44 347 GLN D CA 1
ATOM 16513 C C . GLN D 1 347 ? 179.303 158.371 79.067 1.00 79.21 347 GLN D C 1
ATOM 16514 O O . GLN D 1 347 ? 178.241 158.968 79.198 1.00 78.28 347 GLN D O 1
ATOM 16520 N N . GLU D 1 348 ? 179.438 157.318 78.273 1.00 91.81 348 GLU D N 1
ATOM 16521 C CA . GLU D 1 348 ? 178.353 156.931 77.391 1.00 88.29 348 GLU D CA 1
ATOM 16522 C C . GLU D 1 348 ? 178.089 155.428 77.396 1.00 85.00 348 GLU D C 1
ATOM 16523 O O . GLU D 1 348 ? 179.000 154.615 77.591 1.00 85.67 348 GLU D O 1
ATOM 16529 N N . LEU D 1 349 ? 176.822 155.086 77.177 1.00 53.65 349 LEU D N 1
ATOM 16530 C CA . LEU D 1 349 ? 176.410 153.746 76.810 1.00 51.65 349 LEU D CA 1
ATOM 16531 C C . LEU D 1 349 ? 176.402 153.743 75.296 1.00 51.41 349 LEU D C 1
ATOM 16532 O O . LEU D 1 349 ? 175.576 154.409 74.709 1.00 51.06 349 LEU D O 1
ATOM 16537 N N . LYS D 1 350 ? 177.347 153.075 74.655 1.00 62.21 350 LYS D N 1
ATOM 16538 C CA . LYS D 1 350 ? 177.357 152.983 73.190 1.00 62.26 350 LYS D CA 1
ATOM 16539 C C . LYS D 1 350 ? 176.671 151.713 72.776 1.00 59.50 350 LYS D C 1
ATOM 16540 O O . LYS D 1 350 ? 176.842 150.724 73.449 1.00 58.71 350 LYS D O 1
ATOM 16546 N N . ILE D 1 351 ? 175.954 151.683 71.661 1.00 60.84 351 ILE D N 1
ATOM 16547 C CA . ILE D 1 351 ? 175.260 150.447 71.350 1.00 58.47 351 ILE D CA 1
ATOM 16548 C C . ILE D 1 351 ? 175.982 149.573 70.309 1.00 59.42 351 ILE D C 1
ATOM 16549 O O . ILE D 1 351 ? 176.490 148.495 70.669 1.00 59.16 351 ILE D O 1
ATOM 16554 N N . CYS D 1 352 ? 176.045 150.007 69.056 1.00 49.21 352 CYS D N 1
ATOM 16555 C CA . CYS D 1 352 ? 176.904 149.361 68.040 1.00 50.21 352 CYS D CA 1
ATOM 16556 C C . CYS D 1 352 ? 176.361 148.074 67.434 1.00 49.16 352 CYS D C 1
ATOM 16557 O O . CYS D 1 352 ? 176.626 147.006 67.953 1.00 48.71 352 CYS D O 1
ATOM 16560 N N . ASN D 1 353 ? 175.695 148.175 66.287 1.00 51.61 353 ASN D N 1
ATOM 16561 C CA . ASN D 1 353 ? 175.361 147.022 65.443 1.00 51.25 353 ASN D CA 1
ATOM 16562 C C . ASN D 1 353 ? 174.572 145.947 66.129 1.00 48.83 353 ASN D C 1
ATOM 16563 O O . ASN D 1 353 ? 174.894 144.769 66.001 1.00 49.11 353 ASN D O 1
ATOM 16568 N N . LEU D 1 354 ? 173.541 146.376 66.845 1.00 56.37 354 LEU D N 1
ATOM 16569 C CA . LEU D 1 354 ? 172.868 145.559 67.815 1.00 54.25 354 LEU D CA 1
ATOM 16570 C C . LEU D 1 354 ? 172.305 144.232 67.325 1.00 53.82 354 LEU D C 1
ATOM 16571 O O . LEU D 1 354 ? 172.735 143.193 67.830 1.00 54.03 354 LEU D O 1
ATOM 16576 N N . SER D 1 355 ? 171.362 144.236 66.383 1.00 46.93 355 SER D N 1
ATOM 16577 C CA . SER D 1 355 ? 170.687 142.970 65.928 1.00 46.75 355 SER D CA 1
ATOM 16578 C C . SER D 1 355 ? 170.237 141.937 66.998 1.00 45.29 355 SER D C 1
ATOM 16579 O O . SER D 1 355 ? 171.057 141.236 67.604 1.00 45.66 355 SER D O 1
ATOM 16582 N N . PHE D 1 356 ? 168.934 141.806 67.215 1.00 57.95 356 PHE D N 1
ATOM 16583 C CA . PHE D 1 356 ? 168.475 140.762 68.122 1.00 56.99 356 PHE D CA 1
ATOM 16584 C C . PHE D 1 356 ? 167.254 140.038 67.608 1.00 56.96 356 PHE D C 1
ATOM 16585 O O . PHE D 1 356 ? 166.370 140.628 66.992 1.00 56.85 356 PHE D O 1
ATOM 16593 N N . GLY D 1 357 ? 167.202 138.748 67.889 1.00 52.27 357 GLY D N 1
ATOM 16594 C CA . GLY D 1 357 ? 165.998 137.993 67.655 1.00 52.43 357 GLY D CA 1
ATOM 16595 C C . GLY D 1 357 ? 165.774 137.105 68.852 1.00 51.89 357 GLY D C 1
ATOM 16596 O O . GLY D 1 357 ? 166.738 136.651 69.484 1.00 52.20 357 GLY D O 1
ATOM 16597 N N . TYR D 1 358 ? 164.508 136.843 69.166 1.00 47.83 358 TYR D N 1
ATOM 16598 C CA . TYR D 1 358 ? 164.181 135.807 70.134 1.00 48.13 358 TYR D CA 1
ATOM 16599 C C . TYR D 1 358 ? 164.433 134.445 69.508 1.00 51.00 358 TYR D C 1
ATOM 16600 O O . TYR D 1 358 ? 164.493 134.334 68.285 1.00 52.62 358 TYR D O 1
ATOM 16609 N N . GLU D 1 359 ? 164.565 133.409 70.333 1.00 61.52 359 GLU D N 1
ATOM 16610 C CA . GLU D 1 359 ? 165.047 132.110 69.865 1.00 63.92 359 GLU D CA 1
ATOM 16611 C C . GLU D 1 359 ? 164.405 131.547 68.601 1.00 66.15 359 GLU D C 1
ATOM 16612 O O . GLU D 1 359 ? 165.005 130.697 67.959 1.00 69.09 359 GLU D O 1
ATOM 16618 N N . GLY D 1 360 ? 163.215 132.022 68.235 1.00 82.94 360 GLY D N 1
ATOM 16619 C CA . GLY D 1 360 ? 162.524 131.546 67.040 1.00 85.15 360 GLY D CA 1
ATOM 16620 C C . GLY D 1 360 ? 163.397 131.636 65.794 1.00 87.41 360 GLY D C 1
ATOM 16621 O O . GLY D 1 360 ? 164.032 130.633 65.476 1.00 90.52 360 GLY D O 1
ATOM 16622 N N . LYS D 1 361 ? 163.465 132.746 65.047 1.00 89.60 361 LYS D N 1
ATOM 16623 C CA . LYS D 1 361 ? 162.598 133.936 64.986 1.00 87.07 361 LYS D CA 1
ATOM 16624 C C . LYS D 1 361 ? 163.457 134.967 64.253 1.00 86.95 361 LYS D C 1
ATOM 16625 O O . LYS D 1 361 ? 164.563 135.282 64.705 1.00 86.20 361 LYS D O 1
ATOM 16631 N N . LYS D 1 362 ? 162.989 135.434 63.099 1.00 72.81 362 LYS D N 1
ATOM 16632 C CA . LYS D 1 362 ? 163.658 136.508 62.377 1.00 72.84 362 LYS D CA 1
ATOM 16633 C C . LYS D 1 362 ? 163.962 137.672 63.339 1.00 69.53 362 LYS D C 1
ATOM 16634 O O . LYS D 1 362 ? 163.218 137.880 64.307 1.00 67.22 362 LYS D O 1
ATOM 16640 N N . TYR D 1 363 ? 165.055 138.405 63.101 1.00 55.41 363 TYR D N 1
ATOM 16641 C CA . TYR D 1 363 ? 165.453 139.501 63.995 1.00 53.44 363 TYR D CA 1
ATOM 16642 C C . TYR D 1 363 ? 164.394 140.608 64.094 1.00 52.36 363 TYR D C 1
ATOM 16643 O O . TYR D 1 363 ? 163.582 140.806 63.195 1.00 53.44 363 TYR D O 1
ATOM 16652 N N . LEU D 1 364 ? 164.414 141.343 65.193 1.00 51.34 364 LEU D N 1
ATOM 16653 C CA . LEU D 1 364 ? 163.576 142.510 65.271 1.00 50.65 364 LEU D CA 1
ATOM 16654 C C . LEU D 1 364 ? 164.381 143.716 64.812 1.00 51.32 364 LEU D C 1
ATOM 16655 O O . LEU D 1 364 ? 163.806 144.737 64.506 1.00 51.62 364 LEU D O 1
ATOM 16660 N N . PHE D 1 365 ? 165.714 143.641 64.825 1.00 61.49 365 PHE D N 1
ATOM 16661 C CA . PHE D 1 365 ? 166.502 144.823 64.481 1.00 62.41 365 PHE D CA 1
ATOM 16662 C C . PHE D 1 365 ? 167.385 144.620 63.256 1.00 64.72 365 PHE D C 1
ATOM 16663 O O . PHE D 1 365 ? 167.070 145.108 62.159 1.00 66.33 365 PHE D O 1
ATOM 16671 N N . LYS D 1 366 ? 168.482 143.891 63.449 1.00 44.27 366 LYS D N 1
ATOM 16672 C CA . LYS D 1 366 ? 169.668 143.951 62.544 1.00 45.75 366 LYS D CA 1
ATOM 16673 C C . LYS D 1 366 ? 170.320 145.351 62.434 1.00 46.49 366 LYS D C 1
ATOM 16674 O O . LYS D 1 366 ? 169.785 146.279 61.818 1.00 46.99 366 LYS D O 1
ATOM 16680 N N . ASN D 1 367 ? 171.483 145.460 63.076 1.00 47.71 367 ASN D N 1
ATOM 16681 C CA . ASN D 1 367 ? 172.380 146.626 63.038 1.00 49.13 367 ASN D CA 1
ATOM 16682 C C . ASN D 1 367 ? 171.856 147.927 63.632 1.00 48.28 367 ASN D C 1
ATOM 16683 O O . ASN D 1 367 ? 172.210 149.015 63.175 1.00 50.01 367 ASN D O 1
ATOM 16688 N N . LEU D 1 368 ? 171.028 147.806 64.664 1.00 63.00 368 LEU D N 1
ATOM 16689 C CA . LEU D 1 368 ? 170.635 148.953 65.465 1.00 62.31 368 LEU D CA 1
ATOM 16690 C C . LEU D 1 368 ? 171.912 149.630 65.939 1.00 63.82 368 LEU D C 1
ATOM 16691 O O . LEU D 1 368 ? 172.876 148.961 66.249 1.00 64.34 368 LEU D O 1
ATOM 16696 N N . ASN D 1 369 ? 171.926 150.952 65.979 1.00 52.10 369 ASN D N 1
ATOM 16697 C CA . ASN D 1 369 ? 173.127 151.708 66.321 1.00 54.12 369 ASN D CA 1
ATOM 16698 C C . ASN D 1 369 ? 172.682 152.978 67.008 1.00 54.39 369 ASN D C 1
ATOM 16699 O O . ASN D 1 369 ? 171.906 153.722 66.438 1.00 54.94 369 ASN D O 1
ATOM 16704 N N . LEU D 1 370 ? 173.111 153.214 68.237 1.00 56.26 370 LEU D N 1
ATOM 16705 C CA . LEU D 1 370 ? 172.787 154.473 68.915 1.00 57.07 370 LEU D CA 1
ATOM 16706 C C . LEU D 1 370 ? 173.692 154.634 70.103 1.00 57.79 370 LEU D C 1
ATOM 16707 O O . LEU D 1 370 ? 174.321 153.669 70.511 1.00 57.12 370 LEU D O 1
ATOM 16712 N N . ASN D 1 371 ? 173.753 155.818 70.694 1.00 65.33 371 ASN D N 1
ATOM 16713 C CA . ASN D 1 371 ? 174.327 155.863 72.020 1.00 65.82 371 ASN D CA 1
ATOM 16714 C C . ASN D 1 371 ? 173.734 156.934 72.898 1.00 66.35 371 ASN D C 1
ATOM 16715 O O . ASN D 1 371 ? 173.136 157.904 72.435 1.00 67.18 371 ASN D O 1
ATOM 16720 N N . ILE D 1 372 ? 173.908 156.708 74.192 1.00 54.99 372 ILE D N 1
ATOM 16721 C CA . ILE D 1 372 ? 173.282 157.484 75.233 1.00 55.30 372 ILE D CA 1
ATOM 16722 C C . ILE D 1 372 ? 174.361 158.139 76.082 1.00 58.39 372 ILE D C 1
ATOM 16723 O O . ILE D 1 372 ? 175.144 157.450 76.740 1.00 58.49 372 ILE D O 1
ATOM 16728 N N . LYS D 1 373 ? 174.433 159.462 76.044 1.00 81.66 373 LYS D N 1
ATOM 16729 C CA . LYS D 1 373 ? 175.328 160.171 76.942 1.00 85.04 373 LYS D CA 1
ATOM 16730 C C . LYS D 1 373 ? 174.785 159.993 78.348 1.00 84.10 373 LYS D C 1
ATOM 16731 O O . LYS D 1 373 ? 173.581 159.916 78.529 1.00 81.80 373 LYS D O 1
ATOM 16737 N N . LYS D 1 374 ? 175.669 159.879 79.330 1.00 59.44 374 LYS D N 1
ATOM 16738 C CA . LYS D 1 374 ? 175.257 159.756 80.724 1.00 59.34 374 LYS D CA 1
ATOM 16739 C C . LYS D 1 374 ? 174.384 160.931 81.155 1.00 60.31 374 LYS D C 1
ATOM 16740 O O . LYS D 1 374 ? 174.837 162.070 81.182 1.00 63.18 374 LYS D O 1
ATOM 16746 N N . GLY D 1 375 ? 173.120 160.668 81.443 1.00 75.95 375 GLY D N 1
ATOM 16747 C CA . GLY D 1 375 ? 172.218 161.703 81.912 1.00 77.17 375 GLY D CA 1
ATOM 16748 C C . GLY D 1 375 ? 171.160 162.001 80.872 1.00 75.63 375 GLY D C 1
ATOM 16749 O O . GLY D 1 375 ? 170.272 162.818 81.094 1.00 77.15 375 GLY D O 1
ATOM 16750 N N . GLU D 1 376 ? 171.214 161.286 79.757 1.00 98.34 376 GLU D N 1
ATOM 16751 C CA . GLU D 1 376 ? 170.588 161.795 78.558 1.00 98.10 376 GLU D CA 1
ATOM 16752 C C . GLU D 1 376 ? 169.075 161.859 78.562 1.00 97.14 376 GLU D C 1
ATOM 16753 O O . GLU D 1 376 ? 168.532 162.657 77.817 1.00 99.31 376 GLU D O 1
ATOM 16759 N N . LYS D 1 377 ? 168.383 161.051 79.355 1.00 58.49 377 LYS D N 1
ATOM 16760 C CA . LYS D 1 377 ? 166.909 161.056 79.265 1.00 58.43 377 LYS D CA 1
ATOM 16761 C C . LYS D 1 377 ? 166.386 160.895 77.833 1.00 56.96 377 LYS D C 1
ATOM 16762 O O . LYS D 1 377 ? 166.068 161.881 77.179 1.00 59.79 377 LYS D O 1
ATOM 16768 N N . ILE D 1 378 ? 166.349 159.665 77.336 1.00 61.11 378 ILE D N 1
ATOM 16769 C CA . ILE D 1 378 ? 165.859 159.408 75.990 1.00 59.44 378 ILE D CA 1
ATOM 16770 C C . ILE D 1 378 ? 164.556 158.627 76.030 1.00 57.25 378 ILE D C 1
ATOM 16771 O O . ILE D 1 378 ? 164.174 158.124 77.065 1.00 56.64 378 ILE D O 1
ATOM 16776 N N . ALA D 1 379 ? 163.842 158.569 74.919 1.00 52.58 379 ALA D N 1
ATOM 16777 C CA . ALA D 1 379 ? 162.598 157.814 74.867 1.00 50.64 379 ALA D CA 1
ATOM 16778 C C . ALA D 1 379 ? 162.508 156.954 73.592 1.00 48.53 379 ALA D C 1
ATOM 16779 O O . ALA D 1 379 ? 162.986 157.338 72.534 1.00 49.86 379 ALA D O 1
ATOM 16781 N N . PHE D 1 380 ? 161.886 155.791 73.684 1.00 47.75 380 PHE D N 1
ATOM 16782 C CA . PHE D 1 380 ? 161.677 154.989 72.499 1.00 47.02 380 PHE D CA 1
ATOM 16783 C C . PHE D 1 380 ? 160.200 154.976 72.119 1.00 46.92 380 PHE D C 1
ATOM 16784 O O . PHE D 1 380 ? 159.376 154.295 72.705 1.00 45.65 380 PHE D O 1
ATOM 16792 N N . ILE D 1 381 ? 159.897 155.822 71.151 1.00 50.24 381 ILE D N 1
ATOM 16793 C CA . ILE D 1 381 ? 158.659 155.889 70.400 1.00 50.85 381 ILE D CA 1
ATOM 16794 C C . ILE D 1 381 ? 158.546 154.697 69.494 1.00 49.89 381 ILE D C 1
ATOM 16795 O O . ILE D 1 381 ? 159.527 154.286 68.884 1.00 49.84 381 ILE D O 1
ATOM 16800 N N . GLY D 1 382 ? 157.385 154.087 69.414 1.00 41.85 382 GLY D N 1
ATOM 16801 C CA . GLY D 1 382 ? 157.294 153.003 68.457 1.00 41.49 382 GLY D CA 1
ATOM 16802 C C . GLY D 1 382 ? 155.938 152.370 68.253 1.00 41.36 382 GLY D C 1
ATOM 16803 O O . GLY D 1 382 ? 155.016 152.597 69.036 1.00 41.29 382 GLY D O 1
ATOM 16804 N N . GLU D 1 383 ? 155.841 151.471 67.282 1.00 128.19 383 GLU D N 1
ATOM 16805 C CA . GLU D 1 383 ? 154.533 150.965 66.919 1.00 128.92 383 GLU D CA 1
ATOM 16806 C C . GLU D 1 383 ? 154.205 149.714 67.707 1.00 127.30 383 GLU D C 1
ATOM 16807 O O . GLU D 1 383 ? 153.475 148.852 67.238 1.00 127.86 383 GLU D O 1
ATOM 16813 N N . SER D 1 384 ? 154.742 149.656 68.925 1.00 96.80 384 SER D N 1
ATOM 16814 C CA . SER D 1 384 ? 154.337 148.702 69.973 1.00 95.52 384 SER D CA 1
ATOM 16815 C C . SER D 1 384 ? 154.392 147.238 69.549 1.00 95.25 384 SER D C 1
ATOM 16816 O O . SER D 1 384 ? 153.477 146.729 68.913 1.00 96.40 384 SER D O 1
ATOM 16819 N N . GLY D 1 385 ? 155.444 146.548 69.960 1.00 67.52 385 GLY D N 1
ATOM 16820 C CA . GLY D 1 385 ? 155.725 145.228 69.437 1.00 67.58 385 GLY D CA 1
ATOM 16821 C C . GLY D 1 385 ? 156.529 145.365 68.156 1.00 68.50 385 GLY D C 1
ATOM 16822 O O . GLY D 1 385 ? 156.681 144.420 67.376 1.00 69.21 385 GLY D O 1
ATOM 16823 N N . CYS D 1 386 ? 157.050 146.562 67.926 1.00 92.68 386 CYS D N 1
ATOM 16824 C CA . CYS D 1 386 ? 157.991 146.751 66.838 1.00 93.71 386 CYS D CA 1
ATOM 16825 C C . CYS D 1 386 ? 159.370 146.354 67.324 1.00 92.69 386 CYS D C 1
ATOM 16826 O O . CYS D 1 386 ? 160.283 146.133 66.525 1.00 93.49 386 CYS D O 1
ATOM 16829 N N . GLY D 1 387 ? 159.510 146.253 68.645 1.00 69.60 387 GLY D N 1
ATOM 16830 C CA . GLY D 1 387 ? 160.745 145.777 69.239 1.00 68.83 387 GLY D CA 1
ATOM 16831 C C . GLY D 1 387 ? 161.348 146.650 70.328 1.00 68.17 387 GLY D C 1
ATOM 16832 O O . GLY D 1 387 ? 162.371 146.284 70.891 1.00 67.79 387 GLY D O 1
ATOM 16833 N N . LYS D 1 388 ? 160.752 147.810 70.599 1.00 54.63 388 LYS D N 1
ATOM 16834 C CA . LYS D 1 388 ? 161.370 148.795 71.498 1.00 54.61 388 LYS D CA 1
ATOM 16835 C C . LYS D 1 388 ? 161.566 148.273 72.921 1.00 53.54 388 LYS D C 1
ATOM 16836 O O . LYS D 1 388 ? 162.562 148.602 73.588 1.00 53.70 388 LYS D O 1
ATOM 16842 N N . SER D 1 389 ? 160.617 147.473 73.393 1.00 66.14 389 SER D N 1
ATOM 16843 C CA . SER D 1 389 ? 160.741 146.903 74.722 1.00 65.45 389 SER D CA 1
ATOM 16844 C C . SER D 1 389 ? 161.932 145.969 74.787 1.00 65.36 389 SER D C 1
ATOM 16845 O O . SER D 1 389 ? 162.756 146.080 75.691 1.00 65.45 389 SER D O 1
ATOM 16848 N N . THR D 1 390 ? 162.008 145.059 73.816 1.00 36.21 390 THR D N 1
ATOM 16849 C CA . THR D 1 390 ? 163.170 144.200 73.594 1.00 36.41 390 THR D CA 1
ATOM 16850 C C . THR D 1 390 ? 164.490 144.979 73.460 1.00 36.88 390 THR D C 1
ATOM 16851 O O . THR D 1 390 ? 165.524 144.587 73.995 1.00 37.17 390 THR D O 1
ATOM 16855 N N . LEU D 1 391 ? 164.463 146.078 72.725 1.00 38.93 391 LEU D N 1
ATOM 16856 C CA . LEU D 1 391 ? 165.649 146.891 72.556 1.00 39.92 391 LEU D CA 1
ATOM 16857 C C . LEU D 1 391 ? 166.126 147.282 73.941 1.00 39.92 391 LEU D C 1
ATOM 16858 O O . LEU D 1 391 ? 167.274 147.005 74.297 1.00 40.58 391 LEU D O 1
ATOM 16863 N N . VAL D 1 392 ? 165.228 147.882 74.730 1.00 48.20 392 VAL D N 1
ATOM 16864 C CA . VAL D 1 392 ? 165.595 148.320 76.069 1.00 48.52 392 VAL D CA 1
ATOM 16865 C C . VAL D 1 392 ? 166.111 147.114 76.853 1.00 48.22 392 VAL D C 1
ATOM 16866 O O . VAL D 1 392 ? 167.146 147.198 77.520 1.00 49.11 392 VAL D O 1
ATOM 16870 N N . ASP D 1 393 ? 165.438 145.974 76.713 1.00 48.69 393 ASP D N 1
ATOM 16871 C CA . ASP D 1 393 ? 165.856 144.737 77.383 1.00 48.72 393 ASP D CA 1
ATOM 16872 C C . ASP D 1 393 ? 167.277 144.342 77.034 1.00 49.69 393 ASP D C 1
ATOM 16873 O O . ASP D 1 393 ? 167.883 143.641 77.783 1.00 50.23 393 ASP D O 1
ATOM 16878 N N . LEU D 1 394 ? 167.771 144.729 75.863 1.00 39.10 394 LEU D N 1
ATOM 16879 C CA . LEU D 1 394 ? 169.177 144.526 75.478 1.00 39.92 394 LEU D CA 1
ATOM 16880 C C . LEU D 1 394 ? 170.076 145.621 76.035 1.00 40.79 394 LEU D C 1
ATOM 16881 O O . LEU D 1 394 ? 171.150 145.336 76.526 1.00 41.63 394 LEU D O 1
ATOM 16886 N N . ILE D 1 395 ? 169.634 146.873 75.919 1.00 40.00 395 ILE D N 1
ATOM 16887 C CA . ILE D 1 395 ? 170.363 148.039 76.413 1.00 41.06 395 ILE D CA 1
ATOM 16888 C C . ILE D 1 395 ? 170.611 147.938 77.910 1.00 41.50 395 ILE D C 1
ATOM 16889 O O . ILE D 1 395 ? 171.684 148.260 78.393 1.00 42.69 395 ILE D O 1
ATOM 16894 N N . ILE D 1 396 ? 169.593 147.531 78.653 1.00 60.13 396 ILE D N 1
ATOM 16895 C CA . ILE D 1 396 ? 169.781 147.166 80.048 1.00 60.73 396 ILE D CA 1
ATOM 16896 C C . ILE D 1 396 ? 170.408 145.771 80.052 1.00 60.88 396 ILE D C 1
ATOM 16897 O O . ILE D 1 396 ? 170.721 145.227 79.009 1.00 60.63 396 ILE D O 1
ATOM 16902 N N . GLY D 1 397 ? 170.609 145.175 81.205 1.00 50.57 397 GLY D N 1
ATOM 16903 C CA . GLY D 1 397 ? 171.381 143.944 81.240 1.00 51.36 397 GLY D CA 1
ATOM 16904 C C . GLY D 1 397 ? 170.901 142.696 80.498 1.00 50.22 397 GLY D C 1
ATOM 16905 O O . GLY D 1 397 ? 171.692 142.022 79.844 1.00 50.95 397 GLY D O 1
ATOM 16906 N N . LEU D 1 398 ? 169.616 142.376 80.667 1.00 48.94 398 LEU D N 1
ATOM 16907 C CA . LEU D 1 398 ? 168.949 141.133 80.234 1.00 48.19 398 LEU D CA 1
ATOM 16908 C C . LEU D 1 398 ? 169.117 140.916 78.748 1.00 47.87 398 LEU D C 1
ATOM 16909 O O . LEU D 1 398 ? 169.553 141.826 78.089 1.00 47.97 398 LEU D O 1
ATOM 16914 N N . LEU D 1 399 ? 168.842 139.733 78.210 1.00 40.62 399 LEU D N 1
ATOM 16915 C CA . LEU D 1 399 ? 168.969 139.487 76.735 1.00 40.45 399 LEU D CA 1
ATOM 16916 C C . LEU D 1 399 ? 170.381 139.645 76.105 1.00 41.25 399 LEU D C 1
ATOM 16917 O O . LEU D 1 399 ? 170.968 140.733 76.075 1.00 41.42 399 LEU D O 1
ATOM 16922 N N . LYS D 1 400 ? 170.894 138.567 75.530 1.00 49.57 400 LYS D N 1
ATOM 16923 C CA . LYS D 1 400 ? 172.195 138.612 74.889 1.00 51.13 400 LYS D CA 1
ATOM 16924 C C . LYS D 1 400 ? 171.994 139.032 73.448 1.00 50.94 400 LYS D C 1
ATOM 16925 O O . LYS D 1 400 ? 171.225 138.409 72.726 1.00 50.65 400 LYS D O 1
ATOM 16931 N N . PRO D 1 401 ? 172.658 140.121 73.035 1.00 42.00 401 PRO D N 1
ATOM 16932 C CA . PRO D 1 401 ? 172.519 140.599 71.652 1.00 42.00 401 PRO D CA 1
ATOM 16933 C C . PRO D 1 401 ? 172.956 139.542 70.664 1.00 42.84 401 PRO D C 1
ATOM 16934 O O . PRO D 1 401 ? 173.967 138.903 70.887 1.00 43.85 401 PRO D O 1
ATOM 16938 N N . LYS D 1 402 ? 172.185 139.363 69.597 1.00 52.61 402 LYS D N 1
ATOM 16939 C CA . LYS D 1 402 ? 172.485 138.374 68.576 1.00 54.35 402 LYS D CA 1
ATOM 16940 C C . LYS D 1 402 ? 173.700 138.785 67.797 1.00 56.27 402 LYS D C 1
ATOM 16941 O O . LYS D 1 402 ? 174.396 137.922 67.262 1.00 58.24 402 LYS D O 1
ATOM 16947 N N . GLU D 1 403 ? 173.939 140.102 67.721 1.00 48.78 403 GLU D N 1
ATOM 16948 C CA . GLU D 1 403 ? 175.047 140.643 66.924 1.00 50.13 403 GLU D CA 1
ATOM 16949 C C . GLU D 1 403 ? 175.740 141.873 67.451 1.00 50.42 403 GLU D C 1
ATOM 16950 O O . GLU D 1 403 ? 176.834 142.174 67.021 1.00 51.80 403 GLU D O 1
ATOM 16956 N N . GLY D 1 404 ? 175.144 142.614 68.362 1.00 45.29 404 GLY D N 1
ATOM 16957 C CA . GLY D 1 404 ? 175.797 143.863 68.748 1.00 45.89 404 GLY D CA 1
ATOM 16958 C C . GLY D 1 404 ? 176.948 143.858 69.736 1.00 46.79 404 GLY D C 1
ATOM 16959 O O . GLY D 1 404 ? 177.636 142.849 69.907 1.00 47.43 404 GLY D O 1
ATOM 16960 N N . GLN D 1 405 ? 177.158 145.005 70.379 1.00 60.00 405 GLN D N 1
ATOM 16961 C CA . GLN D 1 405 ? 178.094 145.061 71.488 1.00 61.33 405 GLN D CA 1
ATOM 16962 C C . GLN D 1 405 ? 177.557 145.634 72.783 1.00 60.11 405 GLN D C 1
ATOM 16963 O O . GLN D 1 405 ? 177.581 144.946 73.812 1.00 59.73 405 GLN D O 1
ATOM 16969 N N . ILE D 1 406 ? 177.118 146.887 72.751 1.00 47.19 406 ILE D N 1
ATOM 16970 C CA . ILE D 1 406 ? 176.857 147.645 73.989 1.00 47.14 406 ILE D CA 1
ATOM 16971 C C . ILE D 1 406 ? 178.103 147.831 74.856 1.00 48.81 406 ILE D C 1
ATOM 16972 O O . ILE D 1 406 ? 178.513 146.933 75.607 1.00 49.02 406 ILE D O 1
ATOM 16977 N N . LEU D 1 407 ? 178.714 149.006 74.726 1.00 56.31 407 LEU D N 1
ATOM 16978 C CA . LEU D 1 407 ? 179.880 149.352 75.519 1.00 59.11 407 LEU D CA 1
ATOM 16979 C C . LEU D 1 407 ? 179.492 150.348 76.599 1.00 59.39 407 LEU D C 1
ATOM 16980 O O . LEU D 1 407 ? 178.666 151.234 76.378 1.00 58.40 407 LEU D O 1
ATOM 16985 N N . ILE D 1 408 ? 180.083 150.197 77.774 1.00 56.76 408 ILE D N 1
ATOM 16986 C CA . ILE D 1 408 ? 179.881 151.164 78.836 1.00 57.82 408 ILE D CA 1
ATOM 16987 C C . ILE D 1 408 ? 181.220 151.814 79.171 1.00 61.92 408 ILE D C 1
ATOM 16988 O O . ILE D 1 408 ? 182.077 151.215 79.844 1.00 63.72 408 ILE D O 1
ATOM 16993 N N . ASP D 1 409 ? 181.392 153.043 78.680 1.00 61.75 409 ASP D N 1
ATOM 16994 C CA . ASP D 1 409 ? 182.690 153.713 78.687 1.00 66.00 409 ASP D CA 1
ATOM 16995 C C . ASP D 1 409 ? 183.683 152.841 77.918 1.00 66.99 409 ASP D C 1
ATOM 16996 O O . ASP D 1 409 ? 184.648 152.342 78.482 1.00 69.27 409 ASP D O 1
ATOM 17001 N N . LYS D 1 410 ? 183.364 152.574 76.654 1.00 73.25 410 LYS D N 1
ATOM 17002 C CA . LYS D 1 410 ? 184.227 151.814 75.742 1.00 74.32 410 LYS D CA 1
ATOM 17003 C C . LYS D 1 410 ? 184.539 150.383 76.175 1.00 73.51 410 LYS D C 1
ATOM 17004 O O . LYS D 1 410 ? 185.317 149.701 75.509 1.00 74.74 410 LYS D O 1
ATOM 17010 N N . GLN D 1 411 ? 183.933 149.932 77.275 1.00 94.19 411 GLN D N 1
ATOM 17011 C CA . GLN D 1 411 ? 184.124 148.567 77.783 1.00 93.56 411 GLN D CA 1
ATOM 17012 C C . GLN D 1 411 ? 182.922 147.674 77.539 1.00 89.55 411 GLN D C 1
ATOM 17013 O O . GLN D 1 411 ? 181.800 148.021 77.881 1.00 87.14 411 GLN D O 1
ATOM 17019 N N . GLU D 1 412 ? 183.173 146.497 76.993 1.00 68.65 412 GLU D N 1
ATOM 17020 C CA . GLU D 1 412 ? 182.110 145.593 76.589 1.00 65.44 412 GLU D CA 1
ATOM 17021 C C . GLU D 1 412 ? 181.317 145.015 77.759 1.00 63.67 412 GLU D C 1
ATOM 17022 O O . GLU D 1 412 ? 181.877 144.540 78.739 1.00 65.25 412 GLU D O 1
ATOM 17028 N N . LEU D 1 413 ? 179.996 145.085 77.647 1.00 60.74 413 LEU D N 1
ATOM 17029 C CA . LEU D 1 413 ? 179.095 144.435 78.584 1.00 58.97 413 LEU D CA 1
ATOM 17030 C C . LEU D 1 413 ? 178.953 142.986 78.209 1.00 58.19 413 LEU D C 1
ATOM 17031 O O . LEU D 1 413 ? 178.619 142.692 77.070 1.00 57.03 413 LEU D O 1
ATOM 17036 N N . ASN D 1 414 ? 179.184 142.083 79.151 1.00 58.13 414 ASN D N 1
ATOM 17037 C CA . ASN D 1 414 ? 179.040 140.652 78.885 1.00 57.80 414 ASN D CA 1
ATOM 17038 C C . ASN D 1 414 ? 178.787 139.835 80.152 1.00 58.15 414 ASN D C 1
ATOM 17039 O O . ASN D 1 414 ? 178.512 140.392 81.216 1.00 58.08 414 ASN D O 1
ATOM 17044 N N . ALA D 1 415 ? 178.903 138.515 80.035 1.00 53.94 415 ALA D N 1
ATOM 17045 C CA . ALA D 1 415 ? 178.610 137.634 81.156 1.00 54.47 415 ALA D CA 1
ATOM 17046 C C . ALA D 1 415 ? 179.354 138.048 82.415 1.00 56.65 415 ALA D C 1
ATOM 17047 O O . ALA D 1 415 ? 178.764 138.055 83.482 1.00 56.29 415 ALA D O 1
ATOM 17049 N N . SER D 1 416 ? 180.625 138.427 82.294 1.00 59.53 416 SER D N 1
ATOM 17050 C CA . SER D 1 416 ? 181.404 138.739 83.490 1.00 62.31 416 SER D CA 1
ATOM 17051 C C . SER D 1 416 ? 180.882 139.962 84.288 1.00 61.53 416 SER D C 1
ATOM 17052 O O . SER D 1 416 ? 180.800 139.893 85.516 1.00 62.69 416 SER D O 1
ATOM 17055 N N . ASN D 1 417 ? 180.467 141.042 83.631 1.00 68.88 417 ASN D N 1
ATOM 17056 C CA . ASN D 1 417 ? 180.061 142.242 84.377 1.00 68.67 417 ASN D CA 1
ATOM 17057 C C . ASN D 1 417 ? 178.550 142.496 84.432 1.00 65.44 417 ASN D C 1
ATOM 17058 O O . ASN D 1 417 ? 178.089 143.426 85.108 1.00 65.37 417 ASN D O 1
ATOM 17063 N N . ALA D 1 418 ? 177.784 141.660 83.736 1.00 50.80 418 ALA D N 1
ATOM 17064 C CA . ALA D 1 418 ? 176.365 141.882 83.576 1.00 48.91 418 ALA D CA 1
ATOM 17065 C C . ALA D 1 418 ? 175.659 142.009 84.907 1.00 49.13 418 ALA D C 1
ATOM 17066 O O . ALA D 1 418 ? 174.744 142.794 85.045 1.00 48.20 418 ALA D O 1
ATOM 17068 N N . LYS D 1 419 ? 176.077 141.232 85.890 1.00 54.91 419 LYS D N 1
ATOM 17069 C CA . LYS D 1 419 ? 175.553 141.403 87.238 1.00 55.69 419 LYS D CA 1
ATOM 17070 C C . LYS D 1 419 ? 175.689 142.865 87.689 1.00 56.50 419 LYS D C 1
ATOM 17071 O O . LYS D 1 419 ? 174.719 143.495 88.101 1.00 55.37 419 LYS D O 1
ATOM 17077 N N . ASN D 1 420 ? 176.905 143.399 87.602 1.00 75.22 420 ASN D N 1
ATOM 17078 C CA . ASN D 1 420 ? 177.184 144.747 88.089 1.00 76.83 420 ASN D CA 1
ATOM 17079 C C . ASN D 1 420 ? 176.500 145.839 87.271 1.00 74.64 420 ASN D C 1
ATOM 17080 O O . ASN D 1 420 ? 176.228 146.929 87.780 1.00 75.39 420 ASN D O 1
ATOM 17085 N N . TYR D 1 421 ? 176.232 145.548 86.000 1.00 65.98 421 TYR D N 1
ATOM 17086 C CA . TYR D 1 421 ? 175.532 146.498 85.131 1.00 64.00 421 TYR D CA 1
ATOM 17087 C C . TYR D 1 421 ? 174.040 146.487 85.457 1.00 61.73 421 TYR D C 1
ATOM 17088 O O . TYR D 1 421 ? 173.425 147.529 85.676 1.00 61.57 421 TYR D O 1
ATOM 17097 N N . ARG D 1 422 ? 173.465 145.292 85.483 1.00 47.48 422 ARG D N 1
ATOM 17098 C CA . ARG D 1 422 ? 172.087 145.090 85.901 1.00 46.44 422 ARG D CA 1
ATOM 17099 C C . ARG D 1 422 ? 171.834 145.792 87.221 1.00 47.58 422 ARG D C 1
ATOM 17100 O O . ARG D 1 422 ? 170.776 146.373 87.443 1.00 46.98 422 ARG D O 1
ATOM 17108 N N . GLN D 1 423 ? 172.842 145.742 88.084 1.00 59.76 423 GLN D N 1
ATOM 17109 C CA . GLN D 1 423 ? 172.764 146.295 89.426 1.00 61.96 423 GLN D CA 1
ATOM 17110 C C . GLN D 1 423 ? 172.479 147.788 89.428 1.00 62.39 423 GLN D C 1
ATOM 17111 O O . GLN D 1 423 ? 171.975 148.315 90.409 1.00 63.70 423 GLN D O 1
ATOM 17117 N N . LYS D 1 424 ? 172.772 148.477 88.336 1.00 71.08 424 LYS D N 1
ATOM 17118 C CA . LYS D 1 424 ? 172.618 149.928 88.363 1.00 72.12 424 LYS D CA 1
ATOM 17119 C C . LYS D 1 424 ? 171.436 150.470 87.574 1.00 69.62 424 LYS D C 1
ATOM 17120 O O . LYS D 1 424 ? 171.480 151.617 87.128 1.00 70.25 424 LYS D O 1
ATOM 17126 N N . ILE D 1 425 ? 170.382 149.677 87.389 1.00 57.07 425 ILE D N 1
ATOM 17127 C CA . ILE D 1 425 ? 169.171 150.250 86.816 1.00 55.78 425 ILE D CA 1
ATOM 17128 C C . ILE D 1 425 ? 167.888 150.043 87.606 1.00 56.95 425 ILE D C 1
ATOM 17129 O O . ILE D 1 425 ? 167.555 148.918 87.937 1.00 57.00 425 ILE D O 1
ATOM 17134 N N . GLY D 1 426 ? 167.192 151.146 87.927 1.00 76.87 426 GLY D N 1
ATOM 17135 C CA . GLY D 1 426 ? 165.866 151.102 88.541 1.00 78.11 426 GLY D CA 1
ATOM 17136 C C . GLY D 1 426 ? 164.842 150.754 87.478 1.00 76.02 426 GLY D C 1
ATOM 17137 O O . GLY D 1 426 ? 165.167 150.843 86.304 1.00 73.72 426 GLY D O 1
ATOM 17138 N N . TYR D 1 427 ? 163.594 150.463 87.833 1.00 75.80 427 TYR D N 1
ATOM 17139 C CA . TYR D 1 427 ? 162.749 149.918 86.792 1.00 73.85 427 TYR D CA 1
ATOM 17140 C C . TYR D 1 427 ? 161.382 150.534 86.546 1.00 75.25 427 TYR D C 1
ATOM 17141 O O . TYR D 1 427 ? 161.033 150.741 85.395 1.00 73.41 427 TYR D O 1
ATOM 17150 N N . ILE D 1 428 ? 160.568 150.761 87.563 1.00 43.31 428 ILE D N 1
ATOM 17151 C CA . ILE D 1 428 ? 159.311 151.533 87.364 1.00 43.36 428 ILE D CA 1
ATOM 17152 C C . ILE D 1 428 ? 158.426 151.100 86.173 1.00 41.99 428 ILE D C 1
ATOM 17153 O O . ILE D 1 428 ? 158.479 151.724 85.125 1.00 41.60 428 ILE D O 1
ATOM 17158 N N . PRO D 1 429 ? 157.602 150.054 86.346 1.00 44.05 429 PRO D N 1
ATOM 17159 C CA . PRO D 1 429 ? 156.770 149.502 85.278 1.00 41.09 429 PRO D CA 1
ATOM 17160 C C . PRO D 1 429 ? 155.358 150.090 85.011 1.00 42.32 429 PRO D C 1
ATOM 17161 O O . PRO D 1 429 ? 154.619 149.501 84.196 1.00 40.02 429 PRO D O 1
ATOM 17165 N N . GLN D 1 430 ? 154.982 151.213 85.609 1.00 69.98 430 GLN D N 1
ATOM 17166 C CA . GLN D 1 430 ? 153.657 151.821 85.360 1.00 71.50 430 GLN D CA 1
ATOM 17167 C C . GLN D 1 430 ? 152.483 150.897 85.663 1.00 70.29 430 GLN D C 1
ATOM 17168 O O . GLN D 1 430 ? 151.649 151.273 86.481 1.00 72.38 430 GLN D O 1
ATOM 17174 N N . ASN D 1 431 ? 152.371 149.736 85.002 1.00 62.82 431 ASN D N 1
ATOM 17175 C CA . ASN D 1 431 ? 151.410 148.705 85.457 1.00 61.92 431 ASN D CA 1
ATOM 17176 C C . ASN D 1 431 ? 152.135 147.724 86.391 1.00 63.47 431 ASN D C 1
ATOM 17177 O O . ASN D 1 431 ? 152.810 146.781 85.983 1.00 61.07 431 ASN D O 1
ATOM 17182 N N . ILE D 1 432 ? 152.001 147.980 87.673 1.00 78.32 432 ILE D N 1
ATOM 17183 C CA . ILE D 1 432 ? 152.903 147.401 88.627 1.00 81.14 432 ILE D CA 1
ATOM 17184 C C . ILE D 1 432 ? 152.229 146.300 89.419 1.00 81.97 432 ILE D C 1
ATOM 17185 O O . ILE D 1 432 ? 151.019 146.330 89.642 1.00 81.50 432 ILE D O 1
ATOM 17190 N N . TYR D 1 433 ? 153.008 145.287 89.777 1.00 68.22 433 TYR D N 1
ATOM 17191 C CA . TYR D 1 433 ? 152.523 144.229 90.639 1.00 69.81 433 TYR D CA 1
ATOM 17192 C C . TYR D 1 433 ? 153.125 144.360 92.021 1.00 74.26 433 TYR D C 1
ATOM 17193 O O . TYR D 1 433 ? 154.301 144.084 92.207 1.00 75.84 433 TYR D O 1
ATOM 17202 N N . LEU D 1 434 ? 152.338 144.788 92.992 1.00 50.89 434 LEU D N 1
ATOM 17203 C CA . LEU D 1 434 ? 152.807 144.755 94.363 1.00 54.42 434 LEU D CA 1
ATOM 17204 C C . LEU D 1 434 ? 152.375 143.424 94.948 1.00 55.56 434 LEU D C 1
ATOM 17205 O O . LEU D 1 434 ? 151.460 142.788 94.411 1.00 53.56 434 LEU D O 1
ATOM 17210 N N . PHE D 1 435 ? 152.990 143.002 96.049 1.00 59.64 435 PHE D N 1
ATOM 17211 C CA . PHE D 1 435 ? 152.472 141.841 96.756 1.00 61.07 435 PHE D CA 1
ATOM 17212 C C . PHE D 1 435 ? 151.912 142.266 98.086 1.00 63.47 435 PHE D C 1
ATOM 17213 O O . PHE D 1 435 ? 152.236 143.340 98.597 1.00 64.45 435 PHE D O 1
ATOM 17221 N N . ASN D 1 436 ? 151.082 141.399 98.648 1.00 70.26 436 ASN D N 1
ATOM 17222 C CA . ASN D 1 436 ? 150.312 141.733 99.825 1.00 72.29 436 ASN D CA 1
ATOM 17223 C C . ASN D 1 436 ? 151.150 141.899 101.069 1.00 75.61 436 ASN D C 1
ATOM 17224 O O . ASN D 1 436 ? 151.313 140.966 101.846 1.00 77.84 436 ASN D O 1
ATOM 17229 N N . ASP D 1 437 ? 151.655 143.107 101.268 1.00 81.81 437 ASP D N 1
ATOM 17230 C CA . ASP D 1 437 ? 152.477 143.373 102.425 1.00 84.61 437 ASP D CA 1
ATOM 17231 C C . ASP D 1 437 ? 152.681 144.873 102.672 1.00 84.70 437 ASP D C 1
ATOM 17232 O O . ASP D 1 437 ? 152.120 145.733 101.997 1.00 83.06 437 ASP D O 1
ATOM 17237 N N . SER D 1 438 ? 153.527 145.150 103.647 1.00 75.87 438 SER D N 1
ATOM 17238 C CA . SER D 1 438 ? 153.625 146.427 104.319 1.00 76.80 438 SER D CA 1
ATOM 17239 C C . SER D 1 438 ? 154.373 147.492 103.557 1.00 75.10 438 SER D C 1
ATOM 17240 O O . SER D 1 438 ? 155.488 147.796 103.966 1.00 75.80 438 SER D O 1
ATOM 17243 N N . ILE D 1 439 ? 153.821 148.014 102.460 1.00 67.65 439 ILE D N 1
ATOM 17244 C CA . ILE D 1 439 ? 154.428 149.126 101.690 1.00 65.69 439 ILE D CA 1
ATOM 17245 C C . ILE D 1 439 ? 155.979 149.226 101.720 1.00 65.39 439 ILE D C 1
ATOM 17246 O O . ILE D 1 439 ? 156.614 149.149 100.649 1.00 63.26 439 ILE D O 1
ATOM 17251 N N . ALA D 1 440 ? 156.559 149.392 102.927 1.00 65.36 440 ALA D N 1
ATOM 17252 C CA . ALA D 1 440 ? 158.016 149.328 103.187 1.00 65.72 440 ALA D CA 1
ATOM 17253 C C . ALA D 1 440 ? 158.604 148.160 102.451 1.00 64.61 440 ALA D C 1
ATOM 17254 O O . ALA D 1 440 ? 159.543 148.289 101.686 1.00 62.72 440 ALA D O 1
ATOM 17256 N N . LYS D 1 441 ? 158.074 146.995 102.740 1.00 95.35 441 LYS D N 1
ATOM 17257 C CA . LYS D 1 441 ? 158.039 145.953 101.750 1.00 94.21 441 LYS D CA 1
ATOM 17258 C C . LYS D 1 441 ? 156.584 146.013 101.264 1.00 93.38 441 LYS D C 1
ATOM 17259 O O . LYS D 1 441 ? 155.693 145.710 102.052 1.00 95.09 441 LYS D O 1
ATOM 17265 N N . ASN D 1 442 ? 156.289 146.353 100.002 1.00 85.47 442 ASN D N 1
ATOM 17266 C CA . ASN D 1 442 ? 157.171 146.284 98.838 1.00 83.38 442 ASN D CA 1
ATOM 17267 C C . ASN D 1 442 ? 158.447 147.098 98.788 1.00 82.34 442 ASN D C 1
ATOM 17268 O O . ASN D 1 442 ? 159.502 146.544 99.090 1.00 82.94 442 ASN D O 1
ATOM 17273 N N . ILE D 1 443 ? 158.340 148.392 98.482 1.00 60.01 443 ILE D N 1
ATOM 17274 C CA . ILE D 1 443 ? 159.495 149.291 98.259 1.00 58.36 443 ILE D CA 1
ATOM 17275 C C . ILE D 1 443 ? 160.916 148.691 98.407 1.00 58.32 443 ILE D C 1
ATOM 17276 O O . ILE D 1 443 ? 161.741 148.806 97.495 1.00 55.80 443 ILE D O 1
ATOM 17281 N N . THR D 1 444 ? 161.195 148.018 99.521 1.00 75.34 444 THR D N 1
ATOM 17282 C CA . THR D 1 444 ? 162.493 147.370 99.697 1.00 75.76 444 THR D CA 1
ATOM 17283 C C . THR D 1 444 ? 162.624 146.071 98.921 1.00 75.36 444 THR D C 1
ATOM 17284 O O . THR D 1 444 ? 163.734 145.569 98.754 1.00 75.21 444 THR D O 1
ATOM 17288 N N . PHE D 1 445 ? 161.487 145.535 98.476 1.00 62.76 445 PHE D N 1
ATOM 17289 C CA . PHE D 1 445 ? 161.399 144.273 97.734 1.00 63.09 445 PHE D CA 1
ATOM 17290 C C . PHE D 1 445 ? 161.821 143.148 98.630 1.00 66.36 445 PHE D C 1
ATOM 17291 O O . PHE D 1 445 ? 162.474 142.217 98.180 1.00 66.92 445 PHE D O 1
ATOM 17299 N N . GLY D 1 446 ? 161.432 143.233 99.896 1.00 75.75 446 GLY D N 1
ATOM 17300 C CA . GLY D 1 446 ? 161.830 142.254 100.893 1.00 79.14 446 GLY D CA 1
ATOM 17301 C C . GLY D 1 446 ? 163.007 142.709 101.740 1.00 79.99 446 GLY D C 1
ATOM 17302 O O . GLY D 1 446 ? 162.875 142.818 102.957 1.00 82.36 446 GLY D O 1
ATOM 17303 N N . ASP D 1 447 ? 164.128 143.028 101.093 1.00 102.57 447 ASP D N 1
ATOM 17304 C CA . ASP D 1 447 ? 165.410 143.302 101.767 1.00 103.79 447 ASP D CA 1
ATOM 17305 C C . ASP D 1 447 ? 165.411 144.131 103.059 1.00 105.71 447 ASP D C 1
ATOM 17306 O O . ASP D 1 447 ? 165.819 145.302 103.044 1.00 104.44 447 ASP D O 1
ATOM 17311 N N . ALA D 1 448 ? 165.017 143.517 104.172 1.00 80.47 448 ALA D N 1
ATOM 17312 C CA . ALA D 1 448 ? 164.976 144.231 105.435 1.00 82.72 448 ALA D CA 1
ATOM 17313 C C . ALA D 1 448 ? 164.199 145.535 105.285 1.00 80.69 448 ALA D C 1
ATOM 17314 O O . ALA D 1 448 ? 163.155 145.605 104.632 1.00 78.74 448 ALA D O 1
ATOM 17316 N N . VAL D 1 449 ? 164.706 146.561 105.937 1.00 93.61 449 VAL D N 1
ATOM 17317 C CA . VAL D 1 449 ? 164.346 147.922 105.609 1.00 91.87 449 VAL D CA 1
ATOM 17318 C C . VAL D 1 449 ? 165.671 148.614 105.705 1.00 92.48 449 VAL D C 1
ATOM 17319 O O . VAL D 1 449 ? 166.710 147.958 105.758 1.00 93.51 449 VAL D O 1
ATOM 17323 N N . ASP D 1 450 ? 165.628 149.936 105.717 1.00 87.70 450 ASP D N 1
ATOM 17324 C CA . ASP D 1 450 ? 166.817 150.741 105.868 1.00 89.62 450 ASP D CA 1
ATOM 17325 C C . ASP D 1 450 ? 166.380 152.053 106.500 1.00 92.20 450 ASP D C 1
ATOM 17326 O O . ASP D 1 450 ? 167.188 152.979 106.647 1.00 96.30 450 ASP D O 1
ATOM 17331 N N . GLU D 1 451 ? 165.093 152.099 106.869 1.00 146.57 451 GLU D N 1
ATOM 17332 C CA . GLU D 1 451 ? 164.393 153.295 107.369 1.00 148.88 451 GLU D CA 1
ATOM 17333 C C . GLU D 1 451 ? 164.848 154.560 106.686 1.00 149.45 451 GLU D C 1
ATOM 17334 O O . GLU D 1 451 ? 164.103 155.181 105.938 1.00 146.56 451 GLU D O 1
ATOM 17340 N N . GLU D 1 452 ? 166.103 154.905 106.921 1.00 127.00 452 GLU D N 1
ATOM 17341 C CA . GLU D 1 452 ? 166.708 156.058 106.270 1.00 127.74 452 GLU D CA 1
ATOM 17342 C C . GLU D 1 452 ? 166.620 155.991 104.743 1.00 122.16 452 GLU D C 1
ATOM 17343 O O . GLU D 1 452 ? 166.085 156.903 104.126 1.00 120.82 452 GLU D O 1
ATOM 17349 N N . LYS D 1 453 ? 167.150 154.940 104.128 1.00 112.82 453 LYS D N 1
ATOM 17350 C CA . LYS D 1 453 ? 167.040 154.827 102.677 1.00 107.63 453 LYS D CA 1
ATOM 17351 C C . LYS D 1 453 ? 165.576 154.727 102.283 1.00 104.11 453 LYS D C 1
ATOM 17352 O O . LYS D 1 453 ? 165.162 155.299 101.273 1.00 101.36 453 LYS D O 1
ATOM 17358 N N . LEU D 1 454 ? 164.801 153.988 103.075 1.00 95.54 454 LEU D N 1
ATOM 17359 C CA . LEU D 1 454 ? 163.366 153.857 102.826 1.00 93.57 454 LEU D CA 1
ATOM 17360 C C . LEU D 1 454 ? 162.657 155.210 102.886 1.00 94.84 454 LEU D C 1
ATOM 17361 O O . LEU D 1 454 ? 161.884 155.557 101.989 1.00 92.50 454 LEU D O 1
ATOM 17366 N N . ASN D 1 455 ? 162.932 155.975 103.938 1.00 99.70 455 ASN D N 1
ATOM 17367 C CA . ASN D 1 455 ? 162.300 157.276 104.110 1.00 101.73 455 ASN D CA 1
ATOM 17368 C C . ASN D 1 455 ? 162.710 158.270 103.032 1.00 100.35 455 ASN D C 1
ATOM 17369 O O . ASN D 1 455 ? 161.863 158.966 102.493 1.00 99.69 455 ASN D O 1
ATOM 17374 N N . LYS D 1 456 ? 164.009 158.344 102.740 1.00 86.86 456 LYS D N 1
ATOM 17375 C CA . LYS D 1 456 ? 164.542 159.265 101.733 1.00 86.37 456 LYS D CA 1
ATOM 17376 C C . LYS D 1 456 ? 163.949 158.940 100.386 1.00 81.58 456 LYS D C 1
ATOM 17377 O O . LYS D 1 456 ? 163.661 159.832 99.594 1.00 81.32 456 LYS D O 1
ATOM 17383 N N . VAL D 1 457 ? 163.807 157.651 100.112 1.00 82.83 457 VAL D N 1
ATOM 17384 C CA . VAL D 1 457 ? 163.166 157.222 98.885 1.00 78.96 457 VAL D CA 1
ATOM 17385 C C . VAL D 1 457 ? 161.675 157.570 98.837 1.00 78.97 457 VAL D C 1
ATOM 17386 O O . VAL D 1 457 ? 161.176 158.025 97.807 1.00 77.49 457 VAL D O 1
ATOM 17390 N N . ILE D 1 458 ? 160.967 157.390 99.947 1.00 77.20 458 ILE D N 1
ATOM 17391 C CA . ILE D 1 458 ? 159.554 157.752 99.984 1.00 77.50 458 ILE D CA 1
ATOM 17392 C C . ILE D 1 458 ? 159.412 159.258 99.779 1.00 80.15 458 ILE D C 1
ATOM 17393 O O . ILE D 1 458 ? 158.525 159.726 99.066 1.00 79.54 458 ILE D O 1
ATOM 17398 N N . LYS D 1 459 ? 160.330 160.005 100.377 1.00 94.83 459 LYS D N 1
ATOM 17399 C CA . LYS D 1 459 ? 160.362 161.454 100.275 1.00 97.70 459 LYS D CA 1
ATOM 17400 C C . LYS D 1 459 ? 160.584 161.879 98.827 1.00 95.66 459 LYS D C 1
ATOM 17401 O O . LYS D 1 459 ? 159.870 162.737 98.318 1.00 96.78 459 LYS D O 1
ATOM 17407 N N . GLN D 1 460 ? 161.562 161.256 98.171 1.00 97.37 460 GLN D N 1
ATOM 17408 C CA . GLN D 1 460 ? 161.849 161.495 96.755 1.00 95.12 460 GLN D CA 1
ATOM 17409 C C . GLN D 1 460 ? 160.638 161.239 95.871 1.00 92.78 460 GLN D C 1
ATOM 17410 O O . GLN D 1 460 ? 160.312 162.028 94.992 1.00 93.17 460 GLN D O 1
ATOM 17416 N N . ALA D 1 461 ? 159.977 160.112 96.098 1.00 72.34 461 ALA D N 1
ATOM 17417 C CA . ALA D 1 461 ? 158.849 159.732 95.263 1.00 70.01 461 ALA D CA 1
ATOM 17418 C C . ALA D 1 461 ? 157.585 160.412 95.753 1.00 72.78 461 ALA D C 1
ATOM 17419 O O . ALA D 1 461 ? 156.480 160.026 95.372 1.00 71.80 461 ALA D O 1
ATOM 17421 N N . ASN D 1 462 ? 157.782 161.452 96.565 1.00 97.41 462 ASN D N 1
ATOM 17422 C CA . ASN D 1 462 ? 156.710 162.203 97.219 1.00 100.80 462 ASN D CA 1
ATOM 17423 C C . ASN D 1 462 ? 155.486 161.330 97.516 1.00 100.12 462 ASN D C 1
ATOM 17424 O O . ASN D 1 462 ? 154.439 161.406 96.867 1.00 100.29 462 ASN D O 1
ATOM 17429 N N . LEU D 1 463 ? 155.690 160.462 98.503 1.00 99.48 463 LEU D N 1
ATOM 17430 C CA . LEU D 1 463 ? 154.668 159.603 99.071 1.00 99.62 463 LEU D CA 1
ATOM 17431 C C . LEU D 1 463 ? 154.456 160.046 100.508 1.00 103.24 463 LEU D C 1
ATOM 17432 O O . LEU D 1 463 ? 153.657 159.473 101.240 1.00 104.19 463 LEU D O 1
ATOM 17437 N N . GLU D 1 464 ? 155.193 161.081 100.893 1.00 112.03 464 GLU D N 1
ATOM 17438 C CA . GLU D 1 464 ? 155.213 161.596 102.259 1.00 115.90 464 GLU D CA 1
ATOM 17439 C C . GLU D 1 464 ? 153.833 162.013 102.788 1.00 118.65 464 GLU D C 1
ATOM 17440 O O . GLU D 1 464 ? 153.502 161.753 103.944 1.00 120.88 464 GLU D O 1
ATOM 17446 N N . HIS D 1 465 ? 153.036 162.670 101.951 1.00 124.10 465 HIS D N 1
ATOM 17447 C CA . HIS D 1 465 ? 151.699 163.089 102.354 1.00 126.90 465 HIS D CA 1
ATOM 17448 C C . HIS D 1 465 ? 150.733 161.915 102.375 1.00 125.33 465 HIS D C 1
ATOM 17449 O O . HIS D 1 465 ? 149.594 162.039 102.815 1.00 127.74 465 HIS D O 1
ATOM 17456 N N . PHE D 1 466 ? 151.204 160.768 101.906 1.00 101.27 466 PHE D N 1
ATOM 17457 C CA . PHE D 1 466 ? 150.398 159.560 101.903 1.00 100.07 466 PHE D CA 1
ATOM 17458 C C . PHE D 1 466 ? 150.726 158.707 103.110 1.00 100.71 466 PHE D C 1
ATOM 17459 O O . PHE D 1 466 ? 149.824 158.213 103.778 1.00 102.49 466 PHE D O 1
ATOM 17467 N N . ILE D 1 467 ? 152.012 158.566 103.419 1.00 106.01 467 ILE D N 1
ATOM 17468 C CA . ILE D 1 467 ? 152.424 157.711 104.529 1.00 107.02 467 ILE D CA 1
ATOM 17469 C C . ILE D 1 467 ? 152.191 158.419 105.862 1.00 111.91 467 ILE D C 1
ATOM 17470 O O . ILE D 1 467 ? 152.227 157.804 106.925 1.00 113.97 467 ILE D O 1
ATOM 17475 N N . LYS D 1 468 ? 151.899 159.709 105.798 1.00 109.21 468 LYS D N 1
ATOM 17476 C CA . LYS D 1 468 ? 151.504 160.434 106.987 1.00 114.23 468 LYS D CA 1
ATOM 17477 C C . LYS D 1 468 ? 150.033 160.177 107.297 1.00 116.14 468 LYS D C 1
ATOM 17478 O O . LYS D 1 468 ? 149.663 160.001 108.454 1.00 119.70 468 LYS D O 1
ATOM 17484 N N . ASN D 1 469 ? 149.193 160.1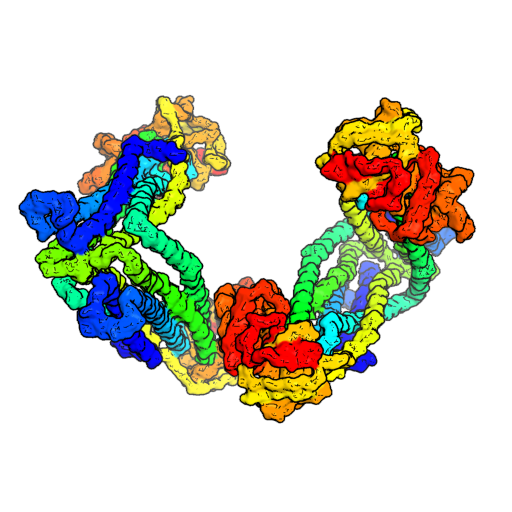80 106.265 1.00 105.72 469 ASN D N 1
ATOM 17485 C CA . ASN D 1 469 ? 147.753 159.986 106.446 1.00 107.97 469 ASN D CA 1
ATOM 17486 C C . ASN D 1 469 ? 147.292 158.537 106.476 1.00 106.58 469 ASN D C 1
ATOM 17487 O O . ASN D 1 469 ? 146.108 158.257 106.281 1.00 107.76 469 ASN D O 1
ATOM 17492 N N . LEU D 1 470 ? 148.218 157.619 106.721 1.00 107.66 470 LEU D N 1
ATOM 17493 C CA . LEU D 1 470 ? 147.860 156.216 106.857 1.00 107.02 470 LEU D CA 1
ATOM 17494 C C . LEU D 1 470 ? 147.963 155.787 108.319 1.00 110.38 470 LEU D C 1
ATOM 17495 O O . LEU D 1 470 ? 148.875 156.212 109.030 1.00 111.47 470 LEU D O 1
ATOM 17500 N N . PRO D 1 471 ? 147.003 154.965 108.780 1.00 141.92 471 PRO D N 1
ATOM 17501 C CA . PRO D 1 471 ? 146.997 154.467 110.162 1.00 145.19 471 PRO D CA 1
ATOM 17502 C C . PRO D 1 471 ? 148.300 153.752 110.530 1.00 143.46 471 PRO D C 1
ATOM 17503 O O . PRO D 1 471 ? 149.068 154.294 111.324 1.00 145.04 471 PRO D O 1
ATOM 17507 N N . GLN D 1 472 ? 148.556 152.579 109.951 1.00 165.29 472 GLN D N 1
ATOM 17508 C CA . GLN D 1 472 ? 149.806 151.865 110.211 1.00 163.75 472 GLN D CA 1
ATOM 17509 C C . GLN D 1 472 ? 151.006 152.621 109.655 1.00 161.23 472 GLN D C 1
ATOM 17510 O O . GLN D 1 472 ? 152.132 152.435 110.105 1.00 161.15 472 GLN D O 1
ATOM 17516 N N . GLY D 1 473 ? 150.760 153.455 108.656 1.00 117.87 473 GLY D N 1
ATOM 17517 C CA . GLY D 1 473 ? 151.797 154.283 108.071 1.00 115.75 473 GLY D CA 1
ATOM 17518 C C . GLY D 1 473 ? 152.611 153.513 107.050 1.00 111.46 473 GLY D C 1
ATOM 17519 O O . GLY D 1 473 ? 152.062 153.025 106.058 1.00 108.97 473 GLY D O 1
ATOM 17520 N N . VAL D 1 474 ? 153.910 153.369 107.288 1.00 89.57 474 VAL D N 1
ATOM 17521 C CA . VAL D 1 474 ? 154.761 152.680 106.315 1.00 85.83 474 VAL D CA 1
ATOM 17522 C C . VAL D 1 474 ? 154.536 151.177 106.332 1.00 85.18 474 VAL D C 1
ATOM 17523 O O . VAL D 1 474 ? 154.986 150.477 105.431 1.00 82.21 474 VAL D O 1
ATOM 17527 N N . GLN D 1 475 ? 153.801 150.710 107.341 1.00 95.67 475 GLN D N 1
ATOM 17528 C CA . GLN D 1 475 ? 153.571 149.287 107.580 1.00 95.95 475 GLN D CA 1
ATOM 17529 C C . GLN D 1 475 ? 152.173 148.808 107.179 1.00 96.23 475 GLN D C 1
ATOM 17530 O O . GLN D 1 475 ? 151.762 147.699 107.533 1.00 97.73 475 GLN D O 1
ATOM 17536 N N . THR D 1 476 ? 151.442 149.651 106.457 1.00 79.04 476 THR D N 1
ATOM 17537 C CA . THR D 1 476 ? 150.116 149.295 105.960 1.00 79.73 476 THR D CA 1
ATOM 17538 C C . THR D 1 476 ? 150.210 148.171 104.917 1.00 76.26 476 THR D C 1
ATOM 17539 O O . THR D 1 476 ? 150.926 148.315 103.924 1.00 72.07 476 THR D O 1
ATOM 17543 N N . LYS D 1 477 ? 149.504 147.059 105.113 1.00 90.81 477 LYS D N 1
ATOM 17544 C CA . LYS D 1 477 ? 149.449 146.073 104.035 1.00 86.99 477 LYS D CA 1
ATOM 17545 C C . LYS D 1 477 ? 148.707 146.694 102.875 1.00 85.55 477 LYS D C 1
ATOM 17546 O O . LYS D 1 477 ? 147.732 147.422 103.080 1.00 87.97 477 LYS D O 1
ATOM 17552 N N . VAL D 1 478 ? 149.194 146.434 101.663 1.00 69.12 478 VAL D N 1
ATOM 17553 C CA . VAL D 1 478 ? 148.607 147.015 100.466 1.00 68.08 478 VAL D CA 1
ATOM 17554 C C . VAL D 1 478 ? 147.557 146.130 99.818 1.00 67.96 478 VAL D C 1
ATOM 17555 O O . VAL D 1 478 ? 147.094 146.446 98.726 1.00 67.13 478 VAL D O 1
ATOM 17559 N N . GLY D 1 479 ? 147.169 145.049 100.492 1.00 92.43 479 GLY D N 1
ATOM 17560 C CA . GLY D 1 479 ? 145.997 144.276 100.102 1.00 93.22 479 GLY D CA 1
ATOM 17561 C C . GLY D 1 479 ? 146.146 143.300 98.942 1.00 90.94 479 GLY D C 1
ATOM 17562 O O . GLY D 1 479 ? 145.376 142.345 98.817 1.00 91.83 479 GLY D O 1
ATOM 17563 N N . ASP D 1 480 ? 147.134 143.567 98.100 1.00 130.45 480 ASP D N 1
ATOM 17564 C CA . ASP D 1 480 ? 147.421 142.843 96.870 1.00 128.10 480 ASP D CA 1
ATOM 17565 C C . ASP D 1 480 ? 148.167 143.876 96.073 1.00 125.89 480 ASP D C 1
ATOM 17566 O O . ASP D 1 480 ? 149.089 144.500 96.593 1.00 124.95 480 ASP D O 1
ATOM 17571 N N . GLY D 1 481 ? 147.784 144.078 94.820 1.00 102.41 481 GLY D N 1
ATOM 17572 C CA . GLY D 1 481 ? 148.285 145.248 94.142 1.00 101.06 481 GLY D CA 1
ATOM 17573 C C . GLY D 1 481 ? 147.619 146.399 94.880 1.00 103.72 481 GLY D C 1
ATOM 17574 O O . GLY D 1 481 ? 148.231 147.431 95.146 1.00 103.66 481 GLY D O 1
ATOM 17575 N N . GLY D 1 482 ? 146.385 146.179 95.307 1.00 119.70 482 GLY D N 1
ATOM 17576 C CA . GLY D 1 482 ? 145.569 147.246 95.838 1.00 122.13 482 GLY D CA 1
ATOM 17577 C C . GLY D 1 482 ? 144.322 147.063 95.006 1.00 122.43 482 GLY D C 1
ATOM 17578 O O . GLY D 1 482 ? 144.444 147.130 93.782 1.00 120.20 482 GLY D O 1
ATOM 17579 N N . SER D 1 483 ? 143.141 146.821 95.579 1.00 112.00 483 SER D N 1
ATOM 17580 C CA . SER D 1 483 ? 142.799 146.891 97.001 1.00 114.86 483 SER D CA 1
ATOM 17581 C C . SER D 1 483 ? 143.126 148.263 97.606 1.00 116.22 483 SER D C 1
ATOM 17582 O O . SER D 1 483 ? 142.656 149.297 97.118 1.00 117.24 483 SER D O 1
ATOM 17585 N N . ASN D 1 484 ? 143.950 148.268 98.646 1.00 131.50 484 ASN D N 1
ATOM 17586 C CA . ASN D 1 484 ? 144.145 149.464 99.461 1.00 133.79 484 ASN D CA 1
ATOM 17587 C C . ASN D 1 484 ? 144.682 150.680 98.689 1.00 133.02 484 ASN D C 1
ATOM 17588 O O . ASN D 1 484 ? 144.588 151.816 99.154 1.00 135.30 484 ASN D O 1
ATOM 17593 N N . LEU D 1 485 ? 145.213 150.432 97.497 1.00 84.14 485 LEU D N 1
ATOM 17594 C CA . LEU D 1 485 ? 145.932 151.446 96.736 1.00 82.56 485 LEU D CA 1
ATOM 17595 C C . LEU D 1 485 ? 145.276 151.845 95.415 1.00 82.18 485 LEU D C 1
ATOM 17596 O O . LEU D 1 485 ? 144.636 151.022 94.748 1.00 81.31 485 LEU D O 1
ATOM 17601 N N . SER D 1 486 ? 145.431 153.120 95.055 1.00 90.54 486 SER D N 1
ATOM 17602 C CA . SER D 1 486 ? 145.000 153.612 93.751 1.00 90.13 486 SER D CA 1
ATOM 17603 C C . SER D 1 486 ? 146.201 153.907 92.881 1.00 86.87 486 SER D C 1
ATOM 17604 O O . SER D 1 486 ? 147.293 154.160 93.393 1.00 85.47 486 SER D O 1
ATOM 17607 N N . GLY D 1 487 ? 145.975 153.853 91.568 1.00 87.29 487 GLY D N 1
ATOM 17608 C CA . GLY D 1 487 ? 147.016 153.915 90.555 1.00 84.10 487 GLY D CA 1
ATOM 17609 C C . GLY D 1 487 ? 148.166 154.853 90.851 1.00 83.14 487 GLY D C 1
ATOM 17610 O O . GLY D 1 487 ? 149.331 154.498 90.676 1.00 80.31 487 GLY D O 1
ATOM 17611 N N . GLY D 1 488 ? 147.829 156.056 91.301 1.00 84.48 488 GLY D N 1
ATOM 17612 C CA . GLY D 1 488 ? 148.833 157.050 91.608 1.00 83.99 488 GLY D CA 1
ATOM 17613 C C . GLY D 1 488 ? 149.742 156.545 92.704 1.00 83.13 488 GLY D C 1
ATOM 17614 O O . GLY D 1 488 ? 150.962 156.620 92.577 1.00 81.13 488 GLY D O 1
ATOM 17615 N N . GLN D 1 489 ? 149.159 156.002 93.772 1.00 77.72 489 GLN D N 1
ATOM 17616 C CA . GLN D 1 489 ? 149.969 155.503 94.877 1.00 77.34 489 GLN D CA 1
ATOM 17617 C C . GLN D 1 489 ? 150.760 154.267 94.485 1.00 74.44 489 GLN D C 1
ATOM 17618 O O . GLN D 1 489 ? 151.918 154.158 94.861 1.00 73.00 489 GLN D O 1
ATOM 17624 N N . LYS D 1 490 ? 150.140 153.345 93.745 1.00 73.81 490 LYS D N 1
ATOM 17625 C CA . LYS D 1 490 ? 150.855 152.181 93.226 1.00 70.96 490 LYS D CA 1
ATOM 17626 C C . LYS D 1 490 ? 152.098 152.650 92.506 1.00 68.32 490 LYS D C 1
ATOM 17627 O O . LYS D 1 490 ? 153.203 152.246 92.839 1.00 66.78 490 LYS D O 1
ATOM 17633 N N . GLN D 1 491 ? 151.897 153.547 91.546 1.00 71.77 491 GLN D N 1
ATOM 17634 C CA . GLN D 1 491 ? 152.968 154.090 90.724 1.00 69.65 491 GLN D CA 1
ATOM 17635 C C . GLN D 1 491 ? 154.078 154.743 91.487 1.00 69.79 491 GLN D C 1
ATOM 17636 O O . GLN D 1 491 ? 155.249 154.545 91.184 1.00 67.56 491 GLN D O 1
ATOM 17642 N N . ARG D 1 492 ? 153.710 155.564 92.453 1.00 66.75 492 ARG D N 1
ATOM 17643 C CA . ARG D 1 492 ? 154.713 156.235 93.247 1.00 67.47 492 ARG D CA 1
ATOM 17644 C C . ARG D 1 492 ? 155.449 155.221 94.098 1.00 66.31 492 ARG D C 1
ATOM 17645 O O . ARG D 1 492 ? 156.639 155.347 94.350 1.00 65.74 492 ARG D O 1
ATOM 17653 N N . ILE D 1 493 ? 154.727 154.206 94.540 1.00 50.79 493 ILE D N 1
ATOM 17654 C CA . ILE D 1 493 ? 155.336 153.130 95.292 1.00 50.38 493 ILE D CA 1
ATOM 17655 C C . ILE D 1 493 ? 156.334 152.365 94.438 1.00 48.47 493 ILE D C 1
ATOM 17656 O O . ILE D 1 493 ? 157.415 152.059 94.911 1.00 48.79 493 ILE D O 1
ATOM 17661 N N . ALA D 1 494 ? 156.011 152.117 93.173 1.00 65.48 494 ALA D N 1
ATOM 17662 C CA . ALA D 1 494 ? 156.945 151.446 92.276 1.00 62.74 494 ALA D CA 1
ATOM 17663 C C . ALA D 1 494 ? 158.165 152.323 92.026 1.00 61.98 494 ALA D C 1
ATOM 17664 O O . ALA D 1 494 ? 159.305 151.849 92.052 1.00 60.97 494 ALA D O 1
ATOM 17666 N N . ILE D 1 495 ? 157.920 153.607 91.789 1.00 54.66 495 ILE D N 1
ATOM 17667 C CA . ILE D 1 495 ? 159.005 154.559 91.642 1.00 55.13 495 ILE D CA 1
ATOM 17668 C C . ILE D 1 495 ? 159.914 154.526 92.860 1.00 56.65 495 ILE D C 1
ATOM 17669 O O . ILE D 1 495 ? 161.138 154.582 92.739 1.00 56.58 495 ILE D O 1
ATOM 17674 N N . ALA D 1 496 ? 159.302 154.412 94.033 1.00 52.56 496 ALA D N 1
ATOM 17675 C CA . ALA D 1 496 ? 160.027 154.383 95.297 1.00 54.57 496 ALA D CA 1
ATOM 17676 C C . ALA D 1 496 ? 160.895 153.143 95.367 1.00 53.41 496 ALA D C 1
ATOM 17677 O O . ALA D 1 496 ? 162.091 153.224 95.634 1.00 54.45 496 ALA D O 1
ATOM 17679 N N . ARG D 1 497 ? 160.259 152.003 95.122 1.00 55.38 497 ARG D N 1
ATOM 17680 C CA . ARG D 1 497 ? 160.901 150.704 95.062 1.00 54.50 497 ARG D CA 1
ATOM 17681 C C . ARG D 1 497 ? 162.163 150.813 94.198 1.00 53.67 497 ARG D C 1
ATOM 17682 O O . ARG D 1 497 ? 163.238 150.331 94.581 1.00 54.80 497 ARG D O 1
ATOM 17690 N N . ALA D 1 498 ? 162.034 151.484 93.052 1.00 50.97 498 ALA D N 1
ATOM 17691 C CA . ALA D 1 498 ? 163.160 151.670 92.134 1.00 50.25 498 ALA D CA 1
ATOM 17692 C C . ALA D 1 498 ? 164.230 152.544 92.749 1.00 52.61 498 ALA D C 1
ATOM 17693 O O . ALA D 1 498 ? 165.409 152.258 92.661 1.00 53.30 498 ALA D O 1
ATOM 17695 N N . LEU D 1 499 ? 163.811 153.635 93.360 1.00 57.05 499 LEU D N 1
ATOM 17696 C CA . LEU D 1 499 ? 164.756 154.535 93.996 1.00 59.99 499 LEU D CA 1
ATOM 17697 C C . LEU D 1 499 ? 165.446 153.921 95.222 1.00 62.31 499 LEU D C 1
ATOM 17698 O O . LEU D 1 499 ? 166.438 154.473 95.696 1.00 65.03 499 LEU D O 1
ATOM 17703 N N . TYR D 1 500 ? 164.937 152.804 95.746 1.00 55.18 500 TYR D N 1
ATOM 17704 C CA . TYR D 1 500 ? 165.558 152.177 96.919 1.00 57.69 500 TYR D CA 1
ATOM 17705 C C . TYR D 1 500 ? 166.823 151.441 96.498 1.00 57.77 500 TYR D C 1
ATOM 17706 O O . TYR D 1 500 ? 167.785 151.392 97.269 1.00 60.62 500 TYR D O 1
ATOM 17715 N N . LEU D 1 501 ? 166.839 150.905 95.272 1.00 56.08 501 LEU D N 1
ATOM 17716 C CA . LEU D 1 501 ? 168.071 150.357 94.706 1.00 56.40 501 LEU D CA 1
ATOM 17717 C C . LEU D 1 501 ? 169.011 151.520 94.425 1.00 57.97 501 LEU D C 1
ATOM 17718 O O . LEU D 1 501 ? 170.231 151.362 94.341 1.00 59.80 501 LEU D O 1
ATOM 17723 N N . GLU D 1 502 ? 168.378 152.677 94.265 1.00 95.83 502 GLU D N 1
ATOM 17724 C CA . GLU D 1 502 ? 168.977 153.962 93.931 1.00 97.44 502 GLU D CA 1
ATOM 17725 C C . GLU D 1 502 ? 169.281 154.001 92.420 1.00 95.10 502 GLU D C 1
ATOM 17726 O O . GLU D 1 502 ? 168.348 153.994 91.598 1.00 92.18 502 GLU D O 1
ATOM 17732 N N . PRO D 1 503 ? 170.567 153.974 92.042 1.00 113.31 503 PRO D N 1
ATOM 17733 C CA . PRO D 1 503 ? 170.948 154.725 90.850 1.00 112.59 503 PRO D CA 1
ATOM 17734 C C . PRO D 1 503 ? 170.716 153.864 89.598 1.00 108.95 503 PRO D C 1
ATOM 17735 O O . PRO D 1 503 ? 169.836 153.009 89.701 1.00 106.83 503 PRO D O 1
ATOM 17739 N N . GLU D 1 504 ? 171.334 154.098 88.437 1.00 69.50 504 GLU D N 1
ATOM 17740 C CA . GLU D 1 504 ? 171.891 155.349 87.947 1.00 71.19 504 GLU D CA 1
ATOM 17741 C C . GLU D 1 504 ? 171.159 155.563 86.650 1.00 68.09 504 GLU D C 1
ATOM 17742 O O . GLU D 1 504 ? 171.154 156.648 86.081 1.00 68.75 504 GLU D O 1
ATOM 17748 N N . ILE D 1 505 ? 170.542 154.486 86.183 1.00 51.04 505 ILE D N 1
ATOM 17749 C CA . ILE D 1 505 ? 169.703 154.494 85.000 1.00 48.63 505 ILE D CA 1
ATOM 17750 C C . ILE D 1 505 ? 168.275 154.155 85.398 1.00 46.22 505 ILE D C 1
ATOM 17751 O O . ILE D 1 505 ? 168.057 153.134 86.006 1.00 45.51 505 ILE D O 1
ATOM 17756 N N . LEU D 1 506 ? 167.312 155.026 85.127 1.00 45.45 506 LEU D N 1
ATOM 17757 C CA . LEU D 1 506 ? 165.914 154.697 85.386 1.00 43.52 506 LEU D CA 1
ATOM 17758 C C . LEU D 1 506 ? 165.264 154.229 84.087 1.00 41.80 506 LEU D C 1
ATOM 17759 O O . LEU D 1 506 ? 165.297 154.955 83.103 1.00 42.13 506 LEU D O 1
ATOM 17764 N N . VAL D 1 507 ? 164.699 153.031 84.046 1.00 40.40 507 VAL D N 1
ATOM 17765 C CA . VAL D 1 507 ? 163.814 152.689 82.936 1.00 39.22 507 VAL D CA 1
ATOM 17766 C C . VAL D 1 507 ? 162.379 152.998 83.341 1.00 38.60 507 VAL D C 1
ATOM 17767 O O . VAL D 1 507 ? 161.992 152.815 84.485 1.00 38.59 507 VAL D O 1
ATOM 17771 N N . LEU D 1 508 ? 161.576 153.501 82.428 1.00 38.74 508 LEU D N 1
ATOM 17772 C CA . LEU D 1 508 ? 160.184 153.645 82.748 1.00 38.56 508 LEU D CA 1
ATOM 17773 C C . LEU D 1 508 ? 159.441 152.942 81.638 1.00 38.17 508 LEU D C 1
ATOM 17774 O O . LEU D 1 508 ? 159.395 153.434 80.511 1.00 38.64 508 LEU D O 1
ATOM 17779 N N . ASP D 1 509 ? 158.885 151.777 81.953 1.00 50.51 509 ASP D N 1
ATOM 17780 C CA . ASP D 1 509 ? 158.187 150.956 80.975 1.00 49.52 509 ASP D CA 1
ATOM 17781 C C . ASP D 1 509 ? 156.748 151.285 81.108 1.00 50.90 509 ASP D C 1
ATOM 17782 O O . ASP D 1 509 ? 156.038 150.610 81.821 1.00 51.64 509 ASP D O 1
ATOM 17787 N N . GLN D 1 510 ? 156.306 152.326 80.428 1.00 54.21 510 GLN D N 1
ATOM 17788 C CA . GLN D 1 510 ? 154.935 152.753 80.608 1.00 56.32 510 GLN D CA 1
ATOM 17789 C C . GLN D 1 510 ? 153.971 151.830 79.891 1.00 55.69 510 GLN D C 1
ATOM 17790 O O . GLN D 1 510 ? 154.267 151.337 78.799 1.00 54.22 510 GLN D O 1
ATOM 17796 N N . ALA D 1 511 ? 152.846 151.573 80.568 1.00 92.27 511 ALA D N 1
ATOM 17797 C CA . ALA D 1 511 ? 151.795 150.687 80.094 1.00 92.43 511 ALA D CA 1
ATOM 17798 C C . ALA D 1 511 ? 150.957 151.420 79.102 1.00 93.66 511 ALA D C 1
ATOM 17799 O O . ALA D 1 511 ? 151.098 152.635 78.947 1.00 94.44 511 ALA D O 1
ATOM 17801 N N . THR D 1 512 ? 150.079 150.676 78.437 1.00 113.95 512 THR D N 1
ATOM 17802 C CA . THR D 1 512 ? 149.159 151.237 77.451 1.00 115.86 512 THR D CA 1
ATOM 17803 C C . THR D 1 512 ? 147.819 151.687 78.062 1.00 118.85 512 THR D C 1
ATOM 17804 O O . THR D 1 512 ? 147.177 150.923 78.785 1.00 119.86 512 THR D O 1
ATOM 17808 N N . SER D 1 513 ? 147.433 152.939 77.785 1.00 143.83 513 SER D N 1
ATOM 17809 C CA . SER D 1 513 ? 146.200 153.573 78.291 1.00 147.29 513 SER D CA 1
ATOM 17810 C C . SER D 1 513 ? 146.306 153.901 79.784 1.00 148.15 513 SER D C 1
ATOM 17811 O O . SER D 1 513 ? 146.902 153.148 80.556 1.00 146.54 513 SER D O 1
ATOM 17814 N N . ALA D 1 514 ? 145.728 155.028 80.190 1.00 153.94 514 ALA D N 1
ATOM 17815 C CA . ALA D 1 514 ? 145.781 155.417 81.596 1.00 156.08 514 ALA D CA 1
ATOM 17816 C C . ALA D 1 514 ? 144.475 156.010 82.142 1.00 160.31 514 ALA D C 1
ATOM 17817 O O . ALA D 1 514 ? 144.181 155.850 83.331 1.00 161.79 514 ALA D O 1
ATOM 17819 N N . LEU D 1 515 ? 143.694 156.669 81.282 1.00 184.22 515 LEU D N 1
ATOM 17820 C CA . LEU D 1 515 ? 142.390 157.253 81.653 1.00 188.41 515 LEU D CA 1
ATOM 17821 C C . LEU D 1 515 ? 142.443 158.127 82.920 1.00 191.82 515 LEU D C 1
ATOM 17822 O O . LEU D 1 515 ? 141.425 158.384 83.565 1.00 195.32 515 LEU D O 1
ATOM 17827 N N . ASP D 1 516 ? 143.643 158.583 83.255 1.00 129.77 516 ASP D N 1
ATOM 17828 C CA . ASP D 1 516 ? 143.874 159.511 84.348 1.00 133.10 516 ASP D CA 1
ATOM 17829 C C . ASP D 1 516 ? 145.019 160.406 83.909 1.00 131.90 516 ASP D C 1
ATOM 17830 O O . ASP D 1 516 ? 146.024 160.532 84.606 1.00 130.39 516 ASP D O 1
ATOM 17835 N N . THR D 1 517 ? 144.836 161.049 82.760 1.00 123.15 517 THR D N 1
ATOM 17836 C CA . THR D 1 517 ? 145.897 161.809 82.113 1.00 122.04 517 THR D CA 1
ATOM 17837 C C . THR D 1 517 ? 146.509 162.852 83.046 1.00 123.03 517 THR D C 1
ATOM 17838 O O . THR D 1 517 ? 147.713 163.098 82.991 1.00 121.11 517 THR D O 1
ATOM 17842 N N . GLN D 1 518 ? 145.668 163.476 83.863 1.00 158.41 518 GLN D N 1
ATOM 17843 C CA . GLN D 1 518 ? 146.062 164.490 84.834 1.00 160.11 518 GLN D CA 1
ATOM 17844 C C . GLN D 1 518 ? 147.165 163.926 85.744 1.00 157.28 518 GLN D C 1
ATOM 17845 O O . GLN D 1 518 ? 148.248 164.507 85.890 1.00 156.58 518 GLN D O 1
ATOM 17851 N N . SER D 1 519 ? 146.878 162.753 86.316 1.00 130.85 519 SER D N 1
ATOM 17852 C CA . SER D 1 519 ? 147.764 162.091 87.278 1.00 128.51 519 SER D CA 1
ATOM 17853 C C . SER D 1 519 ? 149.010 161.634 86.551 1.00 124.84 519 SER D C 1
ATOM 17854 O O . SER D 1 519 ? 150.101 161.719 87.096 1.00 123.47 519 SER D O 1
ATOM 17857 N N . GLU D 1 520 ? 148.838 161.096 85.347 1.00 78.46 520 GLU D N 1
ATOM 17858 C CA . GLU D 1 520 ? 149.976 160.625 84.570 1.00 75.18 520 GLU D CA 1
ATOM 17859 C C . GLU D 1 520 ? 150.928 161.765 84.271 1.00 75.48 520 GLU D C 1
ATOM 17860 O O . GLU D 1 520 ? 152.145 161.592 84.259 1.00 73.24 520 GLU D O 1
ATOM 17866 N N . ALA D 1 521 ? 150.349 162.929 84.004 1.00 73.54 521 ALA D N 1
ATOM 17867 C CA . ALA D 1 521 ? 151.109 164.128 83.771 1.00 74.87 521 ALA D CA 1
ATOM 17868 C C . ALA D 1 521 ? 151.865 164.504 85.019 1.00 75.53 521 ALA D C 1
ATOM 17869 O O . ALA D 1 521 ? 153.062 164.783 84.955 1.00 74.67 521 ALA D O 1
ATOM 17871 N N . LYS D 1 522 ? 151.186 164.490 86.162 1.00 92.74 522 LYS D N 1
ATOM 17872 C CA . LYS D 1 522 ? 151.877 164.847 87.397 1.00 93.74 522 LYS D CA 1
ATOM 17873 C C . LYS D 1 522 ? 153.035 163.897 87.688 1.00 90.47 522 LYS D C 1
ATOM 17874 O O . LYS D 1 522 ? 154.158 164.333 87.958 1.00 90.69 522 LYS D O 1
ATOM 17880 N N . ILE D 1 523 ? 152.763 162.601 87.620 1.00 79.24 523 ILE D N 1
ATOM 17881 C CA . ILE D 1 523 ? 153.775 161.608 87.921 1.00 76.32 523 ILE D CA 1
ATOM 17882 C C . ILE D 1 523 ? 154.909 161.757 86.931 1.00 74.23 523 ILE D C 1
ATOM 17883 O O . ILE D 1 523 ? 156.066 161.613 87.291 1.00 73.07 523 ILE D O 1
ATOM 17888 N N . MET D 1 524 ? 154.588 162.061 85.685 1.00 77.66 524 MET D N 1
ATOM 17889 C CA . MET D 1 524 ? 155.642 162.312 84.725 1.00 76.09 524 MET D CA 1
ATOM 17890 C C . MET D 1 524 ? 156.535 163.455 85.174 1.00 78.32 524 MET D C 1
ATOM 17891 O O . MET D 1 524 ? 157.757 163.358 85.098 1.00 76.87 524 MET D O 1
ATOM 17896 N N . ASP D 1 525 ? 155.924 164.542 85.633 1.00 91.29 525 ASP D N 1
ATOM 17897 C CA . ASP D 1 525 ? 156.692 165.697 86.089 1.00 94.26 525 ASP D CA 1
ATOM 17898 C C . ASP D 1 525 ? 157.605 165.318 87.239 1.00 93.93 525 ASP D C 1
ATOM 17899 O O . ASP D 1 525 ? 158.793 165.663 87.259 1.00 94.25 525 ASP D O 1
ATOM 17904 N N . GLU D 1 526 ? 157.048 164.561 88.174 1.00 80.32 526 GLU D N 1
ATOM 17905 C CA . GLU D 1 526 ? 157.793 164.114 89.334 1.00 80.16 526 GLU D CA 1
ATOM 17906 C C . GLU D 1 526 ? 158.970 163.260 88.933 1.00 76.57 526 GLU D C 1
ATOM 17907 O O . GLU D 1 526 ? 160.077 163.464 89.408 1.00 77.17 526 GLU D O 1
ATOM 17913 N N . ILE D 1 527 ? 158.713 162.323 88.027 1.00 56.44 527 ILE D N 1
ATOM 17914 C CA . ILE D 1 527 ? 159.725 161.404 87.543 1.00 52.95 527 ILE D CA 1
ATOM 17915 C C . ILE D 1 527 ? 160.843 162.180 86.889 1.00 53.90 527 ILE D C 1
ATOM 17916 O O . ILE D 1 527 ? 162.015 161.858 87.063 1.00 53.27 527 ILE D O 1
ATOM 17921 N N . TYR D 1 528 ? 160.487 163.200 86.122 1.00 66.22 528 TYR D N 1
ATOM 17922 C CA . TYR D 1 528 ? 161.519 164.020 85.516 1.00 67.41 528 TYR D CA 1
ATOM 17923 C C . TYR D 1 528 ? 162.351 164.706 86.582 1.00 70.56 528 TYR D C 1
ATOM 17924 O O . TYR D 1 528 ? 163.575 164.744 86.476 1.00 70.56 528 TYR D O 1
ATOM 17933 N N . LYS D 1 529 ? 161.700 165.192 87.633 1.00 85.22 529 LYS D N 1
ATOM 17934 C CA . LYS D 1 529 ? 162.451 165.820 88.706 1.00 88.68 529 LYS D CA 1
ATOM 17935 C C . LYS D 1 529 ? 163.406 164.798 89.317 1.00 86.54 529 LYS D C 1
ATOM 17936 O O . LYS D 1 529 ? 164.591 165.078 89.463 1.00 88.30 529 LYS D O 1
ATOM 17942 N N . ILE D 1 530 ? 162.916 163.601 89.627 1.00 93.23 530 ILE D N 1
ATOM 17943 C CA . ILE D 1 530 ? 163.745 162.635 90.340 1.00 91.88 530 ILE D CA 1
ATOM 17944 C C . ILE D 1 530 ? 164.732 161.953 89.406 1.00 88.78 530 ILE D C 1
ATOM 17945 O O . ILE D 1 530 ? 165.526 161.119 89.835 1.00 88.01 530 ILE D O 1
ATOM 17950 N N . SER D 1 531 ? 164.677 162.283 88.125 1.00 75.37 531 SER D N 1
ATOM 17951 C CA . SER D 1 531 ? 165.670 161.751 87.211 1.00 73.21 531 SER D CA 1
ATOM 17952 C C . SER D 1 531 ? 166.680 162.848 86.892 1.00 76.50 531 SER D C 1
ATOM 17953 O O . SER D 1 531 ? 167.371 162.794 85.884 1.00 75.46 531 SER D O 1
ATOM 17956 N N . LYS D 1 532 ? 166.776 163.847 87.759 1.00 110.23 532 LYS D N 1
ATOM 17957 C CA . LYS D 1 532 ? 167.691 164.954 87.503 1.00 114.58 532 LYS D CA 1
ATOM 17958 C C . LYS D 1 532 ? 169.138 164.476 87.520 1.00 115.61 532 LYS D C 1
ATOM 17959 O O . LYS D 1 532 ? 169.876 164.676 86.557 1.00 116.28 532 LYS D O 1
ATOM 17965 N N . ASP D 1 533 ? 169.525 163.811 88.605 1.00 122.06 533 ASP D N 1
ATOM 17966 C CA . ASP D 1 533 ? 170.897 163.346 88.770 1.00 123.88 533 ASP D CA 1
ATOM 17967 C C . ASP D 1 533 ? 171.137 161.998 88.113 1.00 118.79 533 ASP D C 1
ATOM 17968 O O . ASP D 1 533 ? 172.240 161.470 88.147 1.00 120.01 533 ASP D O 1
ATOM 17973 N N . LYS D 1 534 ? 170.107 161.445 87.496 1.00 87.15 534 LYS D N 1
ATOM 17974 C CA . LYS D 1 534 ? 170.226 160.116 86.913 1.00 82.96 534 LYS D CA 1
ATOM 17975 C C . LYS D 1 534 ? 170.087 160.183 85.414 1.00 80.66 534 LYS D C 1
ATOM 17976 O O . LYS D 1 534 ? 169.851 161.251 84.861 1.00 82.30 534 LYS D O 1
ATOM 17982 N N . THR D 1 535 ? 170.256 159.045 84.756 1.00 65.66 535 THR D N 1
ATOM 17983 C CA . THR D 1 535 ? 170.035 158.964 83.321 1.00 63.42 535 THR D CA 1
ATOM 17984 C C . THR D 1 535 ? 168.846 158.053 83.102 1.00 59.76 535 THR D C 1
ATOM 17985 O O . THR D 1 535 ? 168.663 157.105 83.851 1.00 58.72 535 THR D O 1
ATOM 17989 N N . MET D 1 536 ? 168.018 158.350 82.107 1.00 72.06 536 MET D N 1
ATOM 17990 C CA . MET D 1 536 ? 166.731 157.671 81.999 1.00 69.43 536 MET D CA 1
ATOM 17991 C C . MET D 1 536 ? 166.313 157.222 80.610 1.00 67.32 536 MET D C 1
ATOM 17992 O O . MET D 1 536 ? 166.382 157.968 79.636 1.00 68.02 536 MET D O 1
ATOM 17997 N N . ILE D 1 537 ? 165.845 155.988 80.548 1.00 43.27 537 ILE D N 1
ATOM 17998 C CA . ILE D 1 537 ? 165.262 155.441 79.342 1.00 42.26 537 ILE D CA 1
ATOM 17999 C C . ILE D 1 537 ? 163.768 155.301 79.531 1.00 41.02 537 ILE D C 1
ATOM 18000 O O . ILE D 1 537 ? 163.336 154.784 80.552 1.00 40.21 537 ILE D O 1
ATOM 18005 N N . ILE D 1 538 ? 162.982 155.754 78.560 1.00 42.85 538 ILE D N 1
ATOM 18006 C CA . ILE D 1 538 ? 161.525 155.611 78.611 1.00 42.23 538 ILE D CA 1
ATOM 18007 C C . ILE D 1 538 ? 160.962 154.714 77.513 1.00 41.88 538 ILE D C 1
ATOM 18008 O O . ILE D 1 538 ? 161.046 155.049 76.339 1.00 42.79 538 ILE D O 1
ATOM 18013 N N . ILE D 1 539 ? 160.328 153.608 77.870 1.00 44.59 539 ILE D N 1
ATOM 18014 C CA . ILE D 1 539 ? 159.696 152.814 76.824 1.00 44.26 539 ILE D CA 1
ATOM 18015 C C . ILE D 1 539 ? 158.331 153.437 76.566 1.00 45.15 539 ILE D C 1
ATOM 18016 O O . ILE D 1 539 ? 157.306 152.922 77.004 1.00 45.33 539 ILE D O 1
ATOM 18021 N N . ALA D 1 540 ? 158.351 154.556 75.848 1.00 49.69 540 ALA D N 1
ATOM 18022 C CA . ALA D 1 540 ? 157.206 155.453 75.716 1.00 51.59 540 ALA D CA 1
ATOM 18023 C C . ALA D 1 540 ? 156.095 154.897 74.870 1.00 52.03 540 ALA D C 1
ATOM 18024 O O . ALA D 1 540 ? 156.334 154.419 73.774 1.00 51.89 540 ALA D O 1
ATOM 18026 N N . HIS D 1 541 ? 154.869 154.992 75.363 1.00 66.82 541 HIS D N 1
ATOM 18027 C CA . HIS D 1 541 ? 153.750 154.463 74.608 1.00 67.90 541 HIS D CA 1
ATOM 18028 C C . HIS D 1 541 ? 152.867 155.544 74.073 1.00 70.84 541 HIS D C 1
ATOM 18029 O O . HIS D 1 541 ? 151.987 155.289 73.256 1.00 72.42 541 HIS D O 1
ATOM 18036 N N . ARG D 1 542 ? 153.129 156.766 74.496 1.00 76.52 542 ARG D N 1
ATOM 18037 C CA . ARG D 1 542 ? 152.315 157.845 74.011 1.00 80.09 542 ARG D CA 1
ATOM 18038 C C . ARG D 1 542 ? 153.077 158.830 73.135 1.00 81.48 542 ARG D C 1
ATOM 18039 O O . ARG D 1 542 ? 153.158 158.652 71.903 1.00 81.84 542 ARG D O 1
ATOM 18047 N N . LEU D 1 543 ? 153.668 159.813 73.821 1.00 71.85 543 LEU D N 1
ATOM 18048 C CA . LEU D 1 543 ? 154.107 161.126 73.325 1.00 74.91 543 LEU D CA 1
ATOM 18049 C C . LEU D 1 543 ? 153.662 161.895 74.545 1.00 77.71 543 LEU D C 1
ATOM 18050 O O . LEU D 1 543 ? 153.244 161.268 75.506 1.00 76.82 543 LEU D O 1
ATOM 18055 N N . SER D 1 544 ? 153.789 163.205 74.587 1.00 62.22 544 SER D N 1
ATOM 18056 C CA . SER D 1 544 ? 153.186 163.997 75.687 1.00 65.21 544 SER D CA 1
ATOM 18057 C C . SER D 1 544 ? 153.620 163.578 77.094 1.00 63.73 544 SER D C 1
ATOM 18058 O O . SER D 1 544 ? 153.155 164.132 78.099 1.00 65.92 544 SER D O 1
ATOM 18061 N N . THR D 1 545 ? 154.467 162.563 77.146 1.00 79.28 545 THR D N 1
ATOM 18062 C CA . THR D 1 545 ? 155.006 162.037 78.374 1.00 77.69 545 THR D CA 1
ATOM 18063 C C . THR D 1 545 ? 156.467 162.240 78.176 1.00 76.06 545 THR D C 1
ATOM 18064 O O . THR D 1 545 ? 157.256 162.190 79.105 1.00 75.30 545 THR D O 1
ATOM 18068 N N . ILE D 1 546 ? 156.799 162.552 76.930 1.00 63.49 546 ILE D N 1
ATOM 18069 C CA . ILE D 1 546 ? 158.184 162.641 76.484 1.00 62.12 546 ILE D CA 1
ATOM 18070 C C . ILE D 1 546 ? 158.546 164.064 76.068 1.00 65.42 546 ILE D C 1
ATOM 18071 O O . ILE D 1 546 ? 159.402 164.273 75.211 1.00 65.23 546 ILE D O 1
ATOM 18076 N N . THR D 1 547 ? 157.880 165.035 76.691 1.00 112.06 547 THR D N 1
ATOM 18077 C CA . THR D 1 547 ? 158.100 166.441 76.389 1.00 115.80 547 THR D CA 1
ATOM 18078 C C . THR D 1 547 ? 159.534 166.813 76.746 1.00 115.81 547 THR D C 1
ATOM 18079 O O . THR D 1 547 ? 160.184 167.593 76.044 1.00 117.55 547 THR D O 1
ATOM 18083 N N . GLN D 1 548 ? 160.010 166.252 77.857 1.00 91.01 548 GLN D N 1
ATOM 18084 C CA . GLN D 1 548 ? 161.328 166.570 78.407 1.00 91.56 548 GLN D CA 1
ATOM 18085 C C . GLN D 1 548 ? 162.445 165.589 78.047 1.00 87.96 548 GLN D C 1
ATOM 18086 O O . GLN D 1 548 ? 163.480 165.564 78.714 1.00 87.92 548 GLN D O 1
ATOM 18092 N N . CYS D 1 549 ? 162.249 164.765 77.029 1.00 78.79 549 CYS D N 1
ATOM 18093 C CA . CYS D 1 549 ? 163.323 163.870 76.643 1.00 75.85 549 CYS D CA 1
ATOM 18094 C C . CYS D 1 549 ? 164.338 164.600 75.745 1.00 77.75 549 CYS D C 1
ATOM 18095 O O . CYS D 1 549 ? 163.975 165.354 74.845 1.00 80.04 549 CYS D O 1
ATOM 18098 N N . ASP D 1 550 ? 165.620 164.386 76.008 1.00 76.26 550 ASP D N 1
ATOM 18099 C CA . ASP D 1 550 ? 166.664 165.017 75.220 1.00 79.50 550 ASP D CA 1
ATOM 18100 C C . ASP D 1 550 ? 166.693 164.396 73.854 1.00 77.70 550 ASP D C 1
ATOM 18101 O O . ASP D 1 550 ? 166.992 165.040 72.865 1.00 80.48 550 ASP D O 1
ATOM 18106 N N . LYS D 1 551 ? 166.390 163.118 73.804 1.00 80.11 551 LYS D N 1
ATOM 18107 C CA . LYS D 1 551 ? 166.361 162.428 72.541 1.00 78.62 551 LYS D CA 1
ATOM 18108 C C . LYS D 1 551 ? 165.086 161.599 72.490 1.00 75.54 551 LYS D C 1
ATOM 18109 O O . LYS D 1 551 ? 164.554 161.168 73.526 1.00 73.77 551 LYS D O 1
ATOM 18115 N N . VAL D 1 552 ? 164.564 161.431 71.284 1.00 60.82 552 VAL D N 1
ATOM 18116 C CA . VAL D 1 552 ? 163.465 160.508 71.043 1.00 58.88 552 VAL D CA 1
ATOM 18117 C C . VAL D 1 552 ? 163.785 159.691 69.820 1.00 58.67 552 VAL D C 1
ATOM 18118 O O . VAL D 1 552 ? 164.018 160.247 68.755 1.00 61.39 552 VAL D O 1
ATOM 18122 N N . TYR D 1 553 ? 163.827 158.380 69.967 1.00 54.02 553 TYR D N 1
ATOM 18123 C CA . TYR D 1 553 ? 164.043 157.524 68.816 1.00 54.57 553 TYR D CA 1
ATOM 18124 C C . TYR D 1 553 ? 162.744 156.815 68.553 1.00 53.98 553 TYR D C 1
ATOM 18125 O O . TYR D 1 553 ? 162.048 156.446 69.481 1.00 52.33 553 TYR D O 1
ATOM 18134 N N . ARG D 1 554 ? 162.374 156.719 67.289 1.00 54.08 554 ARG D N 1
ATOM 18135 C CA . ARG D 1 554 ? 161.254 155.896 66.869 1.00 54.55 554 ARG D CA 1
ATOM 18136 C C . ARG D 1 554 ? 161.820 154.644 66.243 1.00 55.59 554 ARG D C 1
ATOM 18137 O O . ARG D 1 554 ? 162.663 154.711 65.354 1.00 57.87 554 ARG D O 1
ATOM 18145 N N . LEU D 1 555 ? 161.387 153.491 66.723 1.00 51.75 555 LEU D N 1
ATOM 18146 C CA . LEU D 1 555 ? 161.867 152.253 66.141 1.00 52.47 555 LEU D CA 1
ATOM 18147 C C . LEU D 1 555 ? 160.762 151.626 65.327 1.00 54.29 555 LEU D C 1
ATOM 18148 O O . LEU D 1 555 ? 159.790 151.159 65.912 1.00 53.63 555 LEU D O 1
ATOM 18153 N N . GLU D 1 556 ? 160.865 151.626 63.993 1.00 67.60 556 GLU D N 1
ATOM 18154 C CA . GLU D 1 556 ? 159.837 150.882 63.256 1.00 71.09 556 GLU D CA 1
ATOM 18155 C C . GLU D 1 556 ? 160.378 149.949 62.177 1.00 75.99 556 GLU D C 1
ATOM 18156 O O . GLU D 1 556 ? 161.209 150.323 61.342 1.00 77.93 556 GLU D O 1
ATOM 18162 N N . HIS D 1 557 ? 159.876 148.718 62.268 1.00 143.40 557 HIS D N 1
ATOM 18163 C CA . HIS D 1 557 ? 160.166 147.583 61.394 1.00 146.62 557 HIS D CA 1
ATOM 18164 C C . HIS D 1 557 ? 161.085 147.869 60.218 1.00 149.48 557 HIS D C 1
ATOM 18165 O O . HIS D 1 557 ? 160.633 148.216 59.132 1.00 152.34 557 HIS D O 1
ATOM 18172 N N . GLY D 1 558 ? 162.385 147.744 60.445 1.00 67.07 558 GLY D N 1
ATOM 18173 C CA . GLY D 1 558 ? 162.945 147.477 61.762 1.00 64.02 558 GLY D CA 1
ATOM 18174 C C . GLY D 1 558 ? 164.206 148.320 61.922 1.00 62.76 558 GLY D C 1
ATOM 18175 O O . GLY D 1 558 ? 165.305 147.799 62.140 1.00 63.42 558 GLY D O 1
ATOM 18176 N N . LYS D 1 559 ? 164.034 149.635 61.785 1.00 61.82 559 LYS D N 1
ATOM 18177 C CA . LYS D 1 559 ? 165.126 150.593 61.839 1.00 61.51 559 LYS D CA 1
ATOM 18178 C C . LYS D 1 559 ? 164.945 151.563 63.025 1.00 58.71 559 LYS D C 1
ATOM 18179 O O . LYS D 1 559 ? 163.839 151.698 63.570 1.00 57.37 559 LYS D O 1
ATOM 18185 N N . LEU D 1 560 ? 166.011 152.248 63.423 1.00 58.31 560 LEU D N 1
ATOM 18186 C CA . LEU D 1 560 ? 165.889 153.264 64.471 1.00 56.36 560 LEU D CA 1
ATOM 18187 C C . LEU D 1 560 ? 166.066 154.667 63.871 1.00 58.07 560 LEU D C 1
ATOM 18188 O O . LEU D 1 560 ? 167.088 154.952 63.259 1.00 59.95 560 LEU D O 1
ATOM 18193 N N . LYS D 1 561 ? 165.070 155.537 64.019 1.00 65.40 561 LYS D N 1
ATOM 18194 C CA . LYS D 1 561 ? 165.170 156.915 63.539 1.00 67.07 561 LYS D CA 1
ATOM 18195 C C . LYS D 1 561 ? 165.262 157.874 64.719 1.00 65.53 561 LYS D C 1
ATOM 18196 O O . LYS D 1 561 ? 164.588 157.681 65.712 1.00 63.39 561 LYS D O 1
ATOM 18202 N N . GLU D 1 562 ? 166.096 158.902 64.636 1.00 73.87 562 GLU D N 1
ATOM 18203 C CA . GLU D 1 562 ? 166.126 159.894 65.700 1.00 73.06 562 GLU D CA 1
ATOM 18204 C C . GLU D 1 562 ? 165.122 160.978 65.332 1.00 75.55 562 GLU D C 1
ATOM 18205 O O . GLU D 1 562 ? 165.192 161.530 64.238 1.00 79.23 562 GLU D O 1
ATOM 18211 N N . GLU D 1 563 ? 164.241 161.343 66.255 1.00 88.80 563 GLU D N 1
ATOM 18212 C CA . GLU D 1 563 ? 163.157 162.274 65.933 1.00 91.78 563 GLU D CA 1
ATOM 18213 C C . GLU D 1 563 ? 163.344 163.715 66.419 1.00 94.38 563 GLU D C 1
ATOM 18214 O O . GLU D 1 563 ? 163.500 164.662 65.621 1.00 98.37 563 GLU D O 1
ATOM 18220 N N . LYS D 1 564 ? 163.312 163.824 67.750 1.00 112.51 564 LYS D N 1
ATOM 18221 C CA . LYS D 1 564 ? 163.439 165.038 68.575 1.00 114.60 564 LYS D CA 1
ATOM 18222 C C . LYS D 1 564 ? 163.579 166.365 67.804 1.00 120.14 564 LYS D C 1
ATOM 18223 O O . LYS D 1 564 ? 162.610 166.884 67.247 1.00 122.43 564 LYS D O 1
#

InterPro domains:
  IPR003439 ABC transporter-like, ATP-binding domain [PF00005] (365-513)
  IPR003439 ABC transporter-like, ATP-binding domain [PS50893] (349-564)
  IPR003593 AAA+ ATPase domain [SM00382] (374-557)
  IPR011527 ABC transporter type 1, transmembrane domain [PF00664] (17-297)
  IPR011527 ABC transporter type 1, transmembrane domain [PS50929] (18-317)
  IPR017871 ABC transporter-like, conserved site [PS00211] (485-499)
  IPR027417 P-loop containing nucleoside triphosphate hydrolase [G3DSA:3.40.50.300] (340-564)
  IPR027417 P-loop containing nucleoside triphosphate hydrolase [SSF52540] (345-562)
  IPR036640 ABC transporter type 1, transmembrane domain superfamily [G3DSA:1.20.1560.10] (1-336)
  IPR036640 ABC transporter type 1, transmembrane domain superfamily [SSF90123] (3-498)
  IPR039421 Type 1 protein exporter [PTHR24221] (71-562)

B-factor: mean 80.75, std 34.27, range [23.06, 291.07]

Nearest PDB structures (foldseek):
  6hrc-assembly2_D  TM=6.678E-01  e=4.749E-69  Campylobacter jejuni
  5c73-assembly1_C  TM=6.735E-01  e=3.033E-65  Campylobacter jejuni
  8jy4-assembly1_A  TM=6.182E-01  e=1.190E-20  Homo sapiens
  7y1n-assembly1_A  TM=6.336E-01  e=2.172E-19  Rattus norvegicus
  7vlu-assembly1_A  TM=6.111E-01  e=4.120E-19  Rattus norvegicus

CATH classification: 3.40.50.300